Protein 7R6J (pdb70)

Nearest PDB structures (foldseek):
  8eq7-assembly2_B  TM=1.001E+00  e=0.000E+00  Thermochaetoides thermophila DSM 1495
  8e4i-assembly2_B  TM=9.998E-01  e=0.000E+00  Thermochaetoides thermophila DSM 1495
  8ekn-assembly2_B  TM=1.001E+00  e=0.000E+00  Thermochaetoides thermophila DSM 1495
  8eud-assembly2_B  TM=1.001E+00  e=0.000E+00  Thermochaetoides thermophila DSM 1495
  8ehp-assembly2_B  TM=1.001E+00  e=0.000E+00  Thermochaetoides thermophila DSM 1495

Structure (mmCIF, N/CA/C/O backbone):
data_7R6J
#
_entry.id   7R6J
#
_cell.length_a   135.839
_cell.length_b   178.544
_cell.length_c   179.806
_cell.angle_alpha   90.000
_cell.angle_beta   90.000
_cell.angle_gamma   90.000
#
_symmetry.space_group_name_H-M   'I 2 2 2'
#
loop_
_entity.id
_entity.type
_entity.pdbx_description
1 polymer 'Chaetomium alpha glucosidase'
2 branched 2-acetamido-2-deoxy-beta-D-glucopyranose-(1-4)-2-acetamido-2-deoxy-beta-D-glucopyranose
3 non-polymer (2R,3R,4R,5S)-2-(hydroxymethyl)-1-[(3-{[3-methyl-5-(pyrimidin-2-yl)anilino]methyl}phenyl)methyl]piperidine-3,4,5-triol
4 non-polymer GLYCEROL
5 non-polymer 'SULFATE ION'
6 non-polymer 2-[BIS-(2-HYDROXY-ETHYL)-AMINO]-2-HYDROXYMETHYL-PROPANE-1,3-DIOL
7 water water
#
loop_
_atom_site.group_PDB
_atom_site.id
_atom_site.type_symbol
_atom_site.label_atom_id
_atom_site.label_alt_id
_atom_site.label_comp_id
_atom_site.label_asym_id
_atom_site.label_entity_id
_atom_site.label_seq_id
_atom_site.pdbx_PDB_ins_code
_atom_site.Cartn_x
_atom_site.Cartn_y
_atom_site.Cartn_z
_atom_site.occupancy
_atom_site.B_iso_or_equiv
_atom_site.auth_seq_id
_atom_site.auth_comp_id
_atom_site.auth_asym_id
_atom_site.auth_atom_id
_atom_site.pdbx_PDB_model_num
ATOM 1 N N . LEU A 1 38 ? -1.314 -9.578 -65.382 1.00 51.62 36 LEU A N 1
ATOM 2 C CA . LEU A 1 38 ? -2.293 -9.229 -66.459 1.00 58.45 36 LEU A CA 1
ATOM 3 C C . LEU A 1 38 ? -3.586 -10.039 -66.306 1.00 59.36 36 LEU A C 1
ATOM 4 O O . LEU A 1 38 ? -4.645 -9.572 -66.727 1.00 53.09 36 LEU A O 1
ATOM 9 N N . HIS A 1 39 ? -3.495 -11.257 -65.744 1.00 57.85 37 HIS A N 1
ATOM 10 C CA . HIS A 1 39 ? -4.671 -12.097 -65.542 1.00 63.16 37 HIS A CA 1
ATOM 11 C C . HIS A 1 39 ? -5.579 -11.480 -64.477 1.00 60.72 37 HIS A C 1
ATOM 12 O O . HIS A 1 39 ? -6.796 -11.469 -64.647 1.00 55.31 37 HIS A O 1
ATOM 19 N N . SER A 1 40 ? -4.969 -10.961 -63.400 1.00 52.62 38 SER A N 1
ATOM 20 C CA . SER A 1 40 ? -5.658 -10.223 -62.348 1.00 59.63 38 SER A CA 1
ATOM 21 C C . SER A 1 40 ? -6.346 -8.980 -62.909 1.00 56.12 38 SER A C 1
ATOM 22 O O . SER A 1 40 ? -7.445 -8.634 -62.478 1.00 51.36 38 SER A O 1
ATOM 25 N N . GLU A 1 41 ? -5.643 -8.277 -63.804 1.00 50.47 39 GLU A N 1
ATOM 26 C CA . GLU A 1 41 ? -6.142 -7.052 -64.406 1.00 57.01 39 GLU A CA 1
ATOM 27 C C . GLU A 1 41 ? -7.399 -7.328 -65.237 1.00 55.24 39 GLU A C 1
ATOM 28 O O . GLU A 1 41 ? -8.394 -6.620 -65.093 1.00 49.82 39 GLU A O 1
ATOM 34 N N . ILE A 1 42 ? -7.343 -8.358 -66.097 1.00 51.27 40 ILE A N 1
ATOM 35 C CA . ILE A 1 42 ? -8.451 -8.706 -66.973 1.00 49.99 40 ILE A CA 1
ATOM 36 C C . ILE A 1 42 ? -9.652 -9.135 -66.121 1.00 41.95 40 ILE A C 1
ATOM 37 O O . ILE A 1 42 ? -10.769 -8.691 -66.350 1.00 42.40 40 ILE A O 1
ATOM 42 N N . GLY A 1 43 ? -9.388 -9.939 -65.092 1.00 39.59 41 GLY A N 1
ATOM 43 C CA . GLY A 1 43 ? -10.382 -10.365 -64.123 1.00 40.77 41 GLY A CA 1
ATOM 44 C C . GLY A 1 43 ? -11.111 -9.197 -63.454 1.00 46.03 41 GLY A C 1
ATOM 45 O O . GLY A 1 43 ? -12.333 -9.236 -63.342 1.00 45.72 41 GLY A O 1
ATOM 46 N N . ARG A 1 44 ? -10.370 -8.170 -63.008 1.00 37.48 42 ARG A N 1
ATOM 47 C CA . ARG A 1 44 ? -10.971 -7.006 -62.362 1.00 39.61 42 ARG A CA 1
ATOM 48 C C . ARG A 1 44 ? -11.866 -6.219 -63.333 1.00 37.69 42 ARG A C 1
ATOM 49 O O . ARG A 1 44 ? -12.988 -5.804 -62.982 1.00 33.99 42 ARG A O 1
ATOM 51 N N . LEU A 1 45 ? -11.387 -6.042 -64.568 1.00 33.06 43 LEU A N 1
ATOM 52 C CA . LEU A 1 45 ? -12.146 -5.332 -65.589 1.00 36.61 43 LEU A CA 1
ATOM 53 C C . LEU A 1 45 ? -13.408 -6.113 -65.989 1.00 39.07 43 LEU A C 1
ATOM 54 O O . LEU A 1 45 ? -14.458 -5.509 -66.215 1.00 31.52 43 LEU A O 1
ATOM 59 N N . ASN A 1 46 ? -13.299 -7.451 -66.084 1.00 37.36 44 ASN A N 1
ATOM 60 C CA . ASN A 1 46 ? -14.467 -8.292 -66.328 1.00 38.02 44 ASN A CA 1
ATOM 61 C C . ASN A 1 46 ? -15.510 -8.130 -65.221 1.00 37.16 44 ASN A C 1
ATOM 62 O O . ASN A 1 46 ? -16.702 -8.039 -65.513 1.00 38.01 44 ASN A O 1
ATOM 67 N N . ASN A 1 47 ? -15.058 -8.175 -63.958 1.00 34.41 45 ASN A N 1
ATOM 68 C CA . ASN A 1 47 ? -15.900 -8.007 -62.784 1.00 39.17 45 ASN A CA 1
ATOM 69 C C . ASN A 1 47 ? -16.661 -6.683 -62.863 1.00 38.65 45 ASN A C 1
ATOM 70 O O . ASN A 1 47 ? -17.865 -6.657 -62.640 1.00 35.85 45 ASN A O 1
ATOM 75 N N . GLN A 1 48 ? -15.966 -5.583 -63.169 1.00 33.41 46 GLN A N 1
ATOM 76 C CA . GLN A 1 48 ? -16.617 -4.282 -63.179 1.00 36.49 46 GLN A CA 1
ATOM 77 C C . GLN A 1 48 ? -17.609 -4.191 -64.333 1.00 34.37 46 GLN A C 1
ATOM 78 O O . GLN A 1 48 ? -18.622 -3.496 -64.231 1.00 31.62 46 GLN A O 1
ATOM 84 N N . SER A 1 49 ? -17.257 -4.840 -65.449 1.00 30.93 47 SER A N 1
ATOM 85 C CA . SER A 1 49 ? -18.046 -4.784 -66.667 1.00 33.44 47 SER A CA 1
ATOM 86 C C . SER A 1 49 ? -19.382 -5.502 -66.467 1.00 32.85 47 SER A C 1
ATOM 87 O O . SER A 1 49 ? -20.416 -5.013 -66.924 1.00 30.86 47 SER A O 1
ATOM 90 N N . LEU A 1 50 ? -19.348 -6.654 -65.775 1.00 27.98 48 LEU A N 1
ATOM 91 C CA . LEU A 1 50 ? -20.476 -7.573 -65.732 1.00 26.50 48 LEU A CA 1
ATOM 92 C C . LEU A 1 50 ? -21.296 -7.398 -64.459 1.00 31.06 48 LEU A C 1
ATOM 93 O O . LEU A 1 50 ? -22.321 -8.071 -64.302 1.00 29.64 48 LEU A O 1
ATOM 98 N N . LEU A 1 51 ? -20.859 -6.496 -63.559 1.00 26.84 49 LEU A N 1
ATOM 99 C CA . LEU A 1 51 ? -21.476 -6.389 -62.243 1.00 31.12 49 LEU A CA 1
ATOM 100 C C . LEU A 1 51 ? -22.992 -6.138 -62.278 1.00 27.25 49 LEU A C 1
ATOM 101 O O . LEU A 1 51 ? -23.732 -6.805 -61.554 1.00 27.29 49 LEU A O 1
ATOM 106 N N . TRP A 1 52 ? -23.443 -5.127 -63.020 1.00 28.01 50 TRP A N 1
ATOM 107 C CA . TRP A 1 52 ? -24.875 -4.837 -63.082 1.00 26.60 50 TRP A CA 1
ATOM 108 C C . TRP A 1 52 ? -25.544 -5.531 -64.260 1.00 28.19 50 TRP A C 1
ATOM 109 O O . TRP A 1 52 ? -24.987 -5.627 -65.364 1.00 23.64 50 TRP A O 1
ATOM 120 N N . GLY A 1 53 ? -26.848 -5.817 -64.096 1.00 24.51 51 GLY A N 1
ATOM 121 C CA . GLY A 1 53 ? -27.586 -6.276 -65.261 1.00 20.78 51 GLY A CA 1
ATOM 122 C C . GLY A 1 53 ? -29.043 -6.463 -64.866 1.00 24.42 51 GLY A C 1
ATOM 123 O O . GLY A 1 53 ? -29.379 -6.296 -63.701 1.00 20.97 51 GLY A O 1
ATOM 124 N N . PRO A 1 54 ? -29.937 -6.747 -65.831 1.00 27.59 52 PRO A N 1
ATOM 125 C CA . PRO A 1 54 ? -31.311 -7.138 -65.512 1.00 26.89 52 PRO A CA 1
ATOM 126 C C . PRO A 1 54 ? -31.353 -8.623 -65.124 1.00 30.44 52 PRO A C 1
ATOM 127 O O . PRO A 1 54 ? -32.091 -9.411 -65.718 1.00 31.88 52 PRO A O 1
ATOM 131 N N . TYR A 1 55 ? -30.535 -8.993 -64.132 1.00 26.49 53 TYR A N 1
ATOM 132 C CA . TYR A 1 55 ? -30.145 -10.372 -63.869 1.00 23.55 53 TYR A CA 1
ATOM 133 C C . TYR A 1 55 ? -31.214 -11.083 -63.033 1.00 23.35 53 TYR A C 1
ATOM 134 O O . TYR A 1 55 ? -30.892 -11.918 -62.188 1.00 21.39 53 TYR A O 1
ATOM 143 N N . ARG A 1 56 ? -32.497 -10.805 -63.321 1.00 20.56 54 ARG A N 1
ATOM 144 C CA . ARG A 1 56 ? -33.604 -11.425 -62.604 1.00 21.26 54 ARG A CA 1
ATOM 145 C C . ARG A 1 56 ? -34.586 -11.991 -63.650 1.00 24.00 54 ARG A C 1
ATOM 146 O O . ARG A 1 56 ? -35.697 -11.473 -63.819 1.00 21.64 54 ARG A O 1
ATOM 154 N N . PRO A 1 57 ? -34.165 -12.995 -64.455 1.00 25.81 55 PRO A N 1
ATOM 155 C CA . PRO A 1 57 ? -34.975 -13.465 -65.575 1.00 24.06 55 PRO A CA 1
ATOM 156 C C . PRO A 1 57 ? -36.275 -14.133 -65.121 1.00 25.18 55 PRO A C 1
ATOM 157 O O . PRO A 1 57 ? -37.115 -14.436 -65.957 1.00 25.86 55 PRO A O 1
ATOM 161 N N . ASN A 1 58 ? -36.414 -14.432 -63.817 1.00 22.72 56 ASN A N 1
ATOM 162 C CA . ASN A 1 58 ? -37.643 -15.042 -63.319 1.00 24.20 56 ASN A CA 1
ATOM 163 C C . ASN A 1 58 ? -38.788 -14.022 -63.329 1.00 23.18 56 ASN A C 1
ATOM 164 O O . ASN A 1 58 ? -39.950 -14.412 -63.200 1.00 23.53 56 ASN A O 1
ATOM 169 N N . ILE A 1 59 ? -38.472 -12.723 -63.472 1.00 19.77 57 ILE A N 1
ATOM 170 C CA . ILE A 1 59 ? -39.526 -11.708 -63.493 1.00 19.28 57 ILE A CA 1
ATOM 171 C C . ILE A 1 59 ? -39.490 -10.966 -64.832 1.00 22.94 57 ILE A C 1
ATOM 172 O O . ILE A 1 59 ? -38.473 -10.969 -65.527 1.00 23.18 57 ILE A O 1
ATOM 177 N N . TYR A 1 60 ? -40.603 -10.312 -65.207 1.00 20.02 58 TYR A N 1
ATOM 178 C CA . TYR A 1 60 ? -40.612 -9.611 -66.490 1.00 20.80 58 TYR A CA 1
ATOM 179 C C . TYR A 1 60 ? -39.459 -8.620 -66.576 1.00 22.72 58 TYR A C 1
ATOM 180 O O . TYR A 1 60 ? -38.753 -8.588 -67.574 1.00 24.57 58 TYR A O 1
ATOM 189 N N . PHE A 1 61 ? -39.323 -7.750 -65.570 1.00 24.24 59 PHE A N 1
ATOM 190 C CA . PHE A 1 61 ? -38.230 -6.787 -65.637 1.00 21.92 59 PHE A CA 1
ATOM 191 C C . PHE A 1 61 ? -37.796 -6.392 -64.236 1.00 22.59 59 PHE A C 1
ATOM 192 O O . PHE A 1 61 ? -38.601 -5.904 -63.438 1.00 20.22 59 PHE A O 1
ATOM 200 N N . GLY A 1 62 ? -36.484 -6.537 -63.980 1.00 23.69 60 GLY A N 1
ATOM 201 C CA . GLY A 1 62 ? -35.877 -6.043 -62.756 1.00 22.21 60 GLY A CA 1
ATOM 202 C C . GLY A 1 62 ? -34.356 -6.114 -62.878 1.00 27.12 60 GLY A C 1
ATOM 203 O O . GLY A 1 62 ? -33.850 -6.672 -63.841 1.00 27.60 60 GLY A O 1
ATOM 204 N N . THR A 1 63 ? -33.654 -5.491 -61.933 1.00 25.22 61 THR A N 1
ATOM 205 C CA . THR A 1 63 ? -32.205 -5.461 -61.964 1.00 24.41 61 THR A CA 1
ATOM 206 C C . THR A 1 63 ? -31.678 -5.935 -60.609 1.00 25.00 61 THR A C 1
ATOM 207 O O . THR A 1 63 ? -32.322 -5.773 -59.574 1.00 25.65 61 THR A O 1
ATOM 211 N N . ARG A 1 64 ? -30.449 -6.464 -60.618 1.00 24.89 62 ARG A N 1
ATOM 212 C CA . ARG A 1 64 ? -29.690 -6.645 -59.396 1.00 24.26 62 ARG A CA 1
ATOM 213 C C . ARG A 1 64 ? -28.233 -6.739 -59.830 1.00 26.00 62 ARG A C 1
ATOM 214 O O . ARG A 1 64 ? -27.955 -7.000 -61.005 1.00 21.94 62 ARG A O 1
ATOM 222 N N . PRO A 1 65 ? -27.275 -6.430 -58.932 1.00 25.19 63 PRO A N 1
ATOM 223 C CA . PRO A 1 65 ? -25.858 -6.630 -59.255 1.00 25.96 63 PRO A CA 1
ATOM 224 C C . PRO A 1 65 ? -25.460 -8.067 -58.894 1.00 27.09 63 PRO A C 1
ATOM 225 O O . PRO A 1 65 ? -26.208 -8.759 -58.194 1.00 24.12 63 PRO A O 1
ATOM 229 N N . ARG A 1 66 ? -24.270 -8.500 -59.349 1.00 26.32 64 ARG A N 1
ATOM 230 C CA . ARG A 1 66 ? -23.736 -9.800 -58.977 1.00 25.96 64 ARG A CA 1
ATOM 231 C C . ARG A 1 66 ? -23.188 -9.771 -57.546 1.00 30.86 64 ARG A C 1
ATOM 232 O O . ARG A 1 66 ? -22.010 -10.046 -57.326 1.00 29.50 64 ARG A O 1
ATOM 240 N N . ILE A 1 67 ? -24.059 -9.491 -56.573 1.00 29.50 65 ILE A N 1
ATOM 241 C CA . ILE A 1 67 ? -23.734 -9.451 -55.153 1.00 27.25 65 ILE A CA 1
ATOM 242 C C . ILE A 1 67 ? -24.923 -10.069 -54.417 1.00 31.27 65 ILE A C 1
ATOM 243 O O . ILE A 1 67 ? -26.064 -9.692 -54.669 1.00 26.78 65 ILE A O 1
ATOM 248 N N . GLY A 1 68 ? -24.655 -10.964 -53.462 1.00 27.01 66 GLY A N 1
ATOM 249 C CA . GLY A 1 68 ? -25.721 -11.707 -52.817 1.00 28.31 66 GLY A CA 1
ATOM 250 C C . GLY A 1 68 ? -26.766 -10.834 -52.119 1.00 33.00 66 GLY A C 1
ATOM 251 O O . GLY A 1 68 ? -27.977 -11.067 -52.258 1.00 30.01 66 GLY A O 1
ATOM 252 N N . LYS A 1 69 ? -26.295 -9.897 -51.287 1.00 27.70 67 LYS A N 1
ATOM 253 C CA . LYS A 1 69 ? -27.186 -9.085 -50.465 1.00 27.59 67 LYS A CA 1
ATOM 254 C C . LYS A 1 69 ? -26.943 -7.625 -50.829 1.00 35.28 67 LYS A C 1
ATOM 255 O O . LYS A 1 69 ? -25.938 -7.023 -50.431 1.00 29.13 67 LYS A O 1
ATOM 261 N N . SER A 1 70 ? -27.821 -7.090 -51.680 1.00 27.26 68 SER A N 1
ATOM 262 C CA . SER A 1 70 ? -27.572 -5.775 -52.236 1.00 26.23 68 SER A CA 1
ATOM 263 C C . SER A 1 70 ? -28.914 -5.175 -52.659 1.00 23.99 68 SER A C 1
ATOM 264 O O . SER A 1 70 ? -29.972 -5.575 -52.141 1.00 25.62 68 SER A O 1
ATOM 267 N N . LEU A 1 71 ? -28.839 -4.242 -53.611 1.00 23.16 69 LEU A N 1
ATOM 268 C CA . LEU A 1 71 ? -29.990 -3.486 -54.103 1.00 28.27 69 LEU A CA 1
ATOM 269 C C . LEU A 1 71 ? -30.623 -4.260 -55.259 1.00 29.21 69 LEU A C 1
ATOM 270 O O . LEU A 1 71 ? -29.920 -4.669 -56.183 1.00 30.48 69 LEU A O 1
ATOM 275 N N . MET A 1 72 ? -31.958 -4.436 -55.225 1.00 24.55 70 MET A N 1
ATOM 276 C CA . MET A 1 72 ? -32.671 -5.138 -56.291 1.00 26.53 70 MET A CA 1
ATOM 277 C C . MET A 1 72 ? -33.913 -4.320 -56.665 1.00 26.15 70 MET A C 1
ATOM 278 O O . MET A 1 72 ? -34.456 -3.633 -55.797 1.00 24.90 70 MET A O 1
ATOM 283 N N . THR A 1 73 ? -34.269 -4.314 -57.960 1.00 23.13 71 THR A N 1
ATOM 284 C CA . THR A 1 73 ? -35.457 -3.587 -58.419 1.00 23.82 71 THR A CA 1
ATOM 285 C C . THR A 1 73 ? -36.370 -4.526 -59.200 1.00 24.03 71 THR A C 1
ATOM 286 O O . THR A 1 73 ? -35.900 -5.491 -59.792 1.00 22.84 71 THR A O 1
ATOM 290 N N . GLY A 1 74 ? -37.669 -4.210 -59.263 1.00 23.76 72 GLY A N 1
ATOM 291 C CA . GLY A 1 74 ? -38.558 -4.988 -60.117 1.00 23.95 72 GLY A CA 1
ATOM 292 C C . GLY A 1 74 ? -39.818 -4.187 -60.465 1.00 23.41 72 GLY A C 1
ATOM 293 O O . GLY A 1 74 ? -40.184 -3.276 -59.737 1.00 26.09 72 GLY A O 1
ATOM 294 N N . LEU A 1 75 ? -40.408 -4.486 -61.618 1.00 21.96 73 LEU A N 1
ATOM 295 C CA . LEU A 1 75 ? -41.536 -3.731 -62.151 1.00 20.75 73 LEU A CA 1
ATOM 296 C C . LEU A 1 75 ? -42.788 -4.591 -62.040 1.00 21.17 73 LEU A C 1
ATOM 297 O O . LEU A 1 75 ? -42.695 -5.784 -62.275 1.00 19.85 73 LEU A O 1
ATOM 302 N N . MET A 1 76 ? -43.939 -3.975 -61.744 1.00 17.75 74 MET A N 1
ATOM 303 C CA . MET A 1 76 ? -45.238 -4.621 -61.838 1.00 22.66 74 MET A CA 1
ATOM 304 C C . MET A 1 76 ? -46.171 -3.665 -62.570 1.00 23.63 74 MET A C 1
ATOM 305 O O . MET A 1 76 ? -45.976 -2.451 -62.483 1.00 22.23 74 MET A O 1
ATOM 310 N N . TRP A 1 77 ? -47.217 -4.207 -63.216 1.00 25.41 75 TRP A N 1
ATOM 311 C CA . TRP A 1 77 ? -48.226 -3.373 -63.869 1.00 20.29 75 TRP A CA 1
ATOM 312 C C . TRP A 1 77 ? -49.512 -4.179 -63.948 1.00 23.97 75 TRP A C 1
ATOM 313 O O . TRP A 1 77 ? -49.458 -5.395 -63.916 1.00 23.56 75 TRP A O 1
ATOM 324 N N . GLY A 1 78 ? -50.664 -3.500 -63.964 1.00 21.73 76 GLY A N 1
ATOM 325 C CA . GLY A 1 78 ? -51.891 -4.211 -64.272 1.00 23.20 76 GLY A CA 1
ATOM 326 C C . GLY A 1 78 ? -53.011 -3.200 -64.496 1.00 25.17 76 GLY A C 1
ATOM 327 O O . GLY A 1 78 ? -52.998 -2.145 -63.849 1.00 25.58 76 GLY A O 1
ATOM 328 N N . LYS A 1 79 ? -53.944 -3.500 -65.414 1.00 22.86 77 LYS A N 1
ATOM 329 C CA . LYS A 1 79 ? -55.103 -2.621 -65.555 1.00 23.45 77 LYS A CA 1
ATOM 330 C C . LYS A 1 79 ? -55.956 -2.764 -64.293 1.00 24.74 77 LYS A C 1
ATOM 331 O O . LYS A 1 79 ? -55.877 -3.766 -63.574 1.00 20.69 77 LYS A O 1
ATOM 337 N N . ILE A 1 80 ? -56.791 -1.753 -64.034 1.00 24.40 78 ILE A N 1
ATOM 338 C CA . ILE A 1 80 ? -57.769 -1.827 -62.966 1.00 22.75 78 ILE A CA 1
ATOM 339 C C . ILE A 1 80 ? -59.099 -1.304 -63.524 1.00 28.88 78 ILE A C 1
ATOM 340 O O . ILE A 1 80 ? -59.163 -0.163 -63.979 1.00 28.62 78 ILE A O 1
ATOM 345 N N . GLU A 1 81 ? -60.119 -2.173 -63.564 1.00 25.90 79 GLU A N 1
ATOM 346 C CA . GLU A 1 81 ? -61.431 -1.825 -64.092 1.00 32.13 79 GLU A CA 1
ATOM 347 C C . GLU A 1 81 ? -62.508 -1.991 -63.028 1.00 29.30 79 GLU A C 1
ATOM 348 O O . GLU A 1 81 ? -63.658 -1.656 -63.271 1.00 34.81 79 GLU A O 1
ATOM 354 N N . SER A 1 82 ? -62.156 -2.572 -61.880 1.00 27.89 80 SER A N 1
ATOM 355 C CA . SER A 1 82 ? -63.138 -2.839 -60.840 1.00 29.09 80 SER A CA 1
ATOM 356 C C . SER A 1 82 ? -62.448 -2.804 -59.483 1.00 28.98 80 SER A C 1
ATOM 357 O O . SER A 1 82 ? -61.247 -2.559 -59.418 1.00 27.72 80 SER A O 1
ATOM 360 N N . TYR A 1 83 ? -63.230 -3.062 -58.421 1.00 26.90 81 TYR A N 1
ATOM 361 C CA . TYR A 1 83 ? -62.697 -3.053 -57.073 1.00 28.02 81 TYR A CA 1
ATOM 362 C C . TYR A 1 83 ? -61.927 -4.325 -56.735 1.00 26.38 81 TYR A C 1
ATOM 363 O O . TYR A 1 83 ? -61.351 -4.414 -55.652 1.00 26.80 81 TYR A O 1
ATOM 372 N N . THR A 1 84 ? -61.931 -5.326 -57.626 1.00 26.58 82 THR A N 1
ATOM 373 C CA . THR A 1 84 ? -61.375 -6.612 -57.212 1.00 26.31 82 THR A CA 1
ATOM 374 C C . THR A 1 84 ? -60.464 -7.236 -58.275 1.00 27.51 82 THR A C 1
ATOM 375 O O . THR A 1 84 ? -59.942 -8.324 -58.044 1.00 28.56 82 THR A O 1
ATOM 379 N N . ASP A 1 85 ? -60.237 -6.560 -59.402 1.00 26.11 83 ASP A N 1
ATOM 380 C CA . ASP A 1 85 ? -59.553 -7.187 -60.524 1.00 28.88 83 ASP A CA 1
ATOM 381 C C . ASP A 1 85 ? -58.027 -7.048 -60.451 1.00 30.66 83 ASP A C 1
ATOM 382 O O . ASP A 1 85 ? -57.337 -7.892 -61.007 1.00 28.26 83 ASP A O 1
ATOM 387 N N . PHE A 1 86 ? -57.504 -6.011 -59.782 1.00 25.06 84 PHE A N 1
ATOM 388 C CA . PHE A 1 86 ? -56.071 -5.719 -59.808 1.00 25.05 84 PHE A CA 1
ATOM 389 C C . PHE A 1 86 ? -55.260 -6.905 -59.271 1.00 25.88 84 PHE A C 1
ATOM 390 O O . PHE A 1 86 ? -54.222 -7.238 -59.831 1.00 26.40 84 PHE A O 1
ATOM 398 N N . GLN A 1 87 ? -55.747 -7.583 -58.218 1.00 24.95 85 GLN A N 1
ATOM 399 C CA . GLN A 1 87 ? -55.083 -8.786 -57.713 1.00 27.57 85 GLN A CA 1
ATOM 400 C C . GLN A 1 87 ? -54.926 -9.853 -58.803 1.00 27.28 85 GLN A C 1
ATOM 401 O O . GLN A 1 87 ? -53.993 -10.634 -58.748 1.00 28.58 85 GLN A O 1
ATOM 407 N N . HIS A 1 88 ? -55.829 -9.886 -59.793 1.00 23.64 86 HIS A N 1
ATOM 408 C CA . HIS A 1 88 ? -55.819 -10.902 -60.834 1.00 28.25 86 HIS A CA 1
ATOM 409 C C . HIS A 1 88 ? -55.067 -10.433 -62.077 1.00 25.97 86 HIS A C 1
ATOM 410 O O . HIS A 1 88 ? -54.569 -11.255 -62.829 1.00 26.67 86 HIS A O 1
ATOM 417 N N . THR A 1 89 ? -54.938 -9.120 -62.280 1.00 20.51 87 THR A N 1
ATOM 418 C CA . THR A 1 89 ? -54.327 -8.651 -63.518 1.00 21.49 87 THR A CA 1
ATOM 419 C C . THR A 1 89 ? -52.850 -8.338 -63.307 1.00 22.21 87 THR A C 1
ATOM 420 O O . THR A 1 89 ? -52.108 -8.292 -64.275 1.00 20.30 87 THR A O 1
ATOM 424 N N . VAL A 1 90 ? -52.441 -8.049 -62.073 1.00 20.74 88 VAL A N 1
ATOM 425 C CA . VAL A 1 90 ? -51.089 -7.516 -61.891 1.00 22.88 88 VAL A CA 1
ATOM 426 C C . VAL A 1 90 ? -50.067 -8.537 -62.409 1.00 24.55 88 VAL A C 1
ATOM 427 O O . VAL A 1 90 ? -50.281 -9.737 -62.282 1.00 21.08 88 VAL A O 1
ATOM 431 N N . ARG A 1 91 ? -48.939 -8.058 -62.950 1.00 21.09 89 ARG A N 1
ATOM 432 C CA . ARG A 1 91 ? -47.944 -8.943 -63.535 1.00 21.67 89 ARG A CA 1
ATOM 433 C C . ARG A 1 91 ? -46.642 -8.722 -62.774 1.00 21.29 89 ARG A C 1
ATOM 434 O O . ARG A 1 91 ? -46.348 -7.587 -62.450 1.00 20.12 89 ARG A O 1
ATOM 442 N N . TYR A 1 92 ? -45.863 -9.786 -62.522 1.00 21.10 90 TYR A N 1
ATOM 443 C CA . TYR A 1 92 ? -44.596 -9.584 -61.850 1.00 19.71 90 TYR A CA 1
ATOM 444 C C . TYR A 1 92 ? -43.649 -10.709 -62.283 1.00 21.99 90 TYR A C 1
ATOM 445 O O . TYR A 1 92 ? -42.744 -10.451 -63.076 1.00 21.82 90 TYR A O 1
ATOM 454 N N . THR A 1 93 ? -43.955 -11.955 -61.893 1.00 21.09 91 THR A N 1
ATOM 455 C CA . THR A 1 93 ? -43.151 -13.113 -62.286 1.00 22.27 91 THR A CA 1
ATOM 456 C C . THR A 1 93 ? -43.615 -13.653 -63.638 1.00 24.50 91 THR A C 1
ATOM 457 O O . THR A 1 93 ? -44.822 -13.659 -63.968 1.00 24.18 91 THR A O 1
ATOM 461 N N . CYS A 1 94 ? -42.638 -14.125 -64.426 1.00 20.87 92 CYS A N 1
ATOM 462 C CA . CYS A 1 94 ? -42.906 -14.561 -65.801 1.00 22.78 92 CYS A CA 1
ATOM 463 C C . CYS A 1 94 ? -43.807 -15.794 -65.814 1.00 23.49 92 CYS A C 1
ATOM 464 O O . CYS A 1 94 ? -43.587 -16.731 -65.050 1.00 24.16 92 CYS A O 1
ATOM 467 N N . GLU A 1 95 ? -44.756 -15.817 -66.762 1.00 26.09 93 GLU A N 1
ATOM 468 C CA . GLU A 1 95 ? -45.623 -16.969 -66.991 1.00 26.15 93 GLU A CA 1
ATOM 469 C C . GLU A 1 95 ? -45.849 -17.052 -68.494 1.00 25.86 93 GLU A C 1
ATOM 470 O O . GLU A 1 95 ? -45.432 -16.163 -69.221 1.00 25.26 93 GLU A O 1
ATOM 476 N N . GLN A 1 96 ? -46.517 -18.105 -68.960 1.00 26.21 94 GLN A N 1
ATOM 477 C CA . GLN A 1 96 ? -46.959 -18.118 -70.348 1.00 27.09 94 GLN A CA 1
ATOM 478 C C . GLN A 1 96 ? -48.272 -18.887 -70.351 1.00 28.89 94 GLN A C 1
ATOM 479 O O . GLN A 1 96 ? -48.313 -19.976 -69.805 1.00 37.14 94 GLN A O 1
ATOM 485 N N . ASN A 1 97 ? -49.331 -18.221 -70.800 1.00 29.00 95 ASN A N 1
ATOM 486 C CA . ASN A 1 97 ? -50.707 -18.714 -70.809 1.00 29.19 95 ASN A CA 1
ATOM 487 C C . ASN A 1 97 ? -51.468 -17.898 -71.847 1.00 32.33 95 ASN A C 1
ATOM 488 O O . ASN A 1 97 ? -50.860 -17.048 -72.504 1.00 31.02 95 ASN A O 1
ATOM 493 N N . GLU A 1 98 ? -52.798 -18.103 -71.935 1.00 29.20 96 GLU A N 1
ATOM 494 C CA . GLU A 1 98 ? -53.607 -17.496 -72.982 1.00 31.67 96 GLU A CA 1
ATOM 495 C C . GLU A 1 98 ? -53.606 -15.967 -72.882 1.00 28.84 96 GLU A C 1
ATOM 496 O O . GLU A 1 98 ? -53.819 -15.289 -73.884 1.00 35.81 96 GLU A O 1
ATOM 498 N N . GLY A 1 99 ? -53.447 -15.398 -71.681 1.00 28.11 97 GLY A N 1
ATOM 499 C CA . GLY A 1 99 ? -53.547 -13.943 -71.539 1.00 24.84 97 GLY A CA 1
ATOM 500 C C . GLY A 1 99 ? -52.238 -13.197 -71.825 1.00 29.42 97 GLY A C 1
ATOM 501 O O . GLY A 1 99 ? -52.170 -11.964 -71.700 1.00 27.57 97 GLY A O 1
ATOM 502 N N . MET A 1 100 ? -51.202 -13.925 -72.273 1.00 26.74 98 MET A N 1
ATOM 503 C CA . MET A 1 100 ? -49.962 -13.270 -72.670 1.00 27.42 98 MET A CA 1
ATOM 504 C C . MET A 1 100 ? -49.605 -13.673 -74.101 1.00 28.51 98 MET A C 1
ATOM 505 O O . MET A 1 100 ? -49.446 -14.848 -74.396 1.00 28.62 98 MET A O 1
ATOM 510 N N . LYS A 1 101 ? -49.485 -12.693 -75.007 1.00 25.56 99 LYS A N 1
ATOM 511 C CA . LYS A 1 101 ? -49.203 -13.048 -76.384 1.00 26.79 99 LYS A CA 1
ATOM 512 C C . LYS A 1 101 ? -47.755 -13.537 -76.481 1.00 27.26 99 LYS A C 1
ATOM 513 O O . LYS A 1 101 ? -47.506 -14.557 -77.105 1.00 24.78 99 LYS A O 1
ATOM 519 N N . GLY A 1 102 ? -46.826 -12.845 -75.813 1.00 25.00 100 GLY A N 1
ATOM 520 C CA . GLY A 1 102 ? -45.421 -13.232 -75.938 1.00 25.41 100 GLY A CA 1
ATOM 521 C C . GLY A 1 102 ? -44.540 -12.169 -75.300 1.00 24.64 100 GLY A C 1
ATOM 522 O O . GLY A 1 102 ? -45.045 -11.119 -74.881 1.00 22.93 100 GLY A O 1
ATOM 523 N N . TYR A 1 103 ? -43.245 -12.473 -75.156 1.00 22.24 101 TYR A N 1
ATOM 524 C CA . TYR A 1 103 ? -42.369 -11.447 -74.628 1.00 23.12 101 TYR A CA 1
ATOM 525 C C . TYR A 1 103 ? -40.958 -11.960 -74.792 1.00 25.59 101 TYR A C 1
ATOM 526 O O . TYR A 1 103 ? -40.759 -13.160 -74.988 1.00 26.26 101 TYR A O 1
ATOM 535 N N . GLY A 1 104 ? -39.999 -11.047 -74.735 1.00 26.80 102 GLY A N 1
ATOM 536 C CA . GLY A 1 104 ? -38.617 -11.488 -74.795 1.00 26.76 102 GLY A CA 1
ATOM 537 C C . GLY A 1 104 ? -37.729 -10.343 -75.255 1.00 28.91 102 GLY A C 1
ATOM 538 O O . GLY A 1 104 ? -38.230 -9.274 -75.594 1.00 23.69 102 GLY A O 1
ATOM 539 N N . TRP A 1 105 ? -36.426 -10.619 -75.326 1.00 24.99 103 TRP A N 1
ATOM 540 C CA . TRP A 1 105 ? -35.443 -9.601 -75.674 1.00 25.64 103 TRP A CA 1
ATOM 541 C C . TRP A 1 105 ? -35.328 -9.488 -77.189 1.00 27.02 103 TRP A C 1
ATOM 542 O O . TRP A 1 105 ? -35.138 -10.482 -77.888 1.00 27.31 103 TRP A O 1
ATOM 553 N N . ASP A 1 106 ? -35.348 -8.257 -77.697 1.00 30.87 104 ASP A N 1
ATOM 554 C CA . ASP A 1 106 ? -35.132 -8.076 -79.127 1.00 30.17 104 ASP A CA 1
ATOM 555 C C . ASP A 1 106 ? -33.632 -8.022 -79.384 1.00 33.47 104 ASP A C 1
ATOM 556 O O . ASP A 1 106 ? -33.159 -8.438 -80.437 1.00 32.20 104 ASP A O 1
ATOM 561 N N . GLU A 1 107 ? -32.907 -7.511 -78.393 1.00 28.31 105 GLU A N 1
ATOM 562 C CA . GLU A 1 107 ? -31.471 -7.348 -78.471 1.00 34.91 105 GLU A CA 1
ATOM 563 C C . GLU A 1 107 ? -30.974 -7.374 -77.040 1.00 31.13 105 GLU A C 1
ATOM 564 O O . GLU A 1 107 ? -31.651 -6.857 -76.152 1.00 32.68 105 GLU A O 1
ATOM 570 N N . TYR A 1 108 ? -29.781 -7.932 -76.842 1.00 28.68 106 TYR A N 1
ATOM 571 C CA . TYR A 1 108 ? -29.252 -7.976 -75.492 1.00 28.50 106 TYR A CA 1
ATOM 572 C C . TYR A 1 108 ? -27.768 -8.325 -75.517 1.00 28.80 106 TYR A C 1
ATOM 573 O O . TYR A 1 108 ? -27.347 -9.187 -76.275 1.00 30.21 106 TYR A O 1
ATOM 582 N N . ASP A 1 109 ? -27.007 -7.645 -74.659 1.00 30.64 107 ASP A N 1
ATOM 583 C CA . ASP A 1 109 ? -25.616 -7.973 -74.379 1.00 30.27 107 ASP A CA 1
ATOM 584 C C . ASP A 1 109 ? -25.381 -7.572 -72.932 1.00 28.81 107 ASP A C 1
ATOM 585 O O . ASP A 1 109 ? -25.603 -6.409 -72.577 1.00 29.69 107 ASP A O 1
ATOM 590 N N . PRO A 1 110 ? -25.013 -8.510 -72.030 1.00 26.87 108 PRO A N 1
ATOM 591 C CA . PRO A 1 110 ? -24.970 -8.190 -70.604 1.00 30.50 108 PRO A CA 1
ATOM 592 C C . PRO A 1 110 ? -23.981 -7.077 -70.249 1.00 30.68 108 PRO A C 1
ATOM 593 O O . PRO A 1 110 ? -24.173 -6.419 -69.241 1.00 31.58 108 PRO A O 1
ATOM 597 N N . ARG A 1 111 ? -22.977 -6.814 -71.110 1.00 32.90 109 ARG A N 1
ATOM 598 C CA . ARG A 1 111 ? -22.039 -5.714 -70.871 1.00 32.92 109 ARG A CA 1
ATOM 599 C C . ARG A 1 111 ? -22.671 -4.344 -71.155 1.00 35.73 109 ARG A C 1
ATOM 600 O O . ARG A 1 111 ? -22.192 -3.330 -70.639 1.00 35.80 109 ARG A O 1
ATOM 608 N N . ARG A 1 112 ? -23.711 -4.292 -72.004 1.00 34.47 110 ARG A N 1
ATOM 609 C CA . ARG A 1 112 ? -24.204 -3.021 -72.534 1.00 38.97 110 ARG A CA 1
ATOM 610 C C . ARG A 1 112 ? -25.666 -2.753 -72.164 1.00 38.29 110 ARG A C 1
ATOM 611 O O . ARG A 1 112 ? -26.056 -1.609 -71.924 1.00 34.32 110 ARG A O 1
ATOM 619 N N . GLY A 1 113 ? -26.491 -3.810 -72.206 1.00 33.79 111 GLY A N 1
ATOM 620 C CA . GLY A 1 113 ? -27.922 -3.677 -71.993 1.00 33.38 111 GLY A CA 1
ATOM 621 C C . GLY A 1 113 ? -28.704 -4.185 -73.194 1.00 31.89 111 GLY A C 1
ATOM 622 O O . GLY A 1 113 ? -28.198 -4.945 -74.017 1.00 29.07 111 GLY A O 1
ATOM 623 N N . GLY A 1 114 ? -29.959 -3.776 -73.294 1.00 30.26 112 GLY A N 1
ATOM 624 C CA . GLY A 1 114 ? -30.767 -4.317 -74.373 1.00 28.59 112 GLY A CA 1
ATOM 625 C C . GLY A 1 114 ? -32.195 -3.785 -74.290 1.00 24.53 112 GLY A C 1
ATOM 626 O O . GLY A 1 114 ? -32.470 -2.849 -73.537 1.00 26.80 112 GLY A O 1
ATOM 627 N N . ILE A 1 115 ? -33.076 -4.372 -75.095 1.00 24.78 113 ILE A N 1
ATOM 628 C CA . ILE A 1 115 ? -34.461 -3.921 -75.202 1.00 22.96 113 ILE A CA 1
ATOM 629 C C . ILE A 1 115 ? -35.338 -5.170 -75.197 1.00 24.72 113 ILE A C 1
ATOM 630 O O . ILE A 1 115 ? -35.080 -6.119 -75.935 1.00 25.54 113 ILE A O 1
ATOM 635 N N . GLN A 1 116 ? -36.379 -5.151 -74.360 1.00 22.48 114 GLN A N 1
ATOM 636 C CA . GLN A 1 116 ? -37.284 -6.275 -74.263 1.00 24.44 114 GLN A CA 1
ATOM 637 C C . GLN A 1 116 ? -38.669 -5.775 -74.694 1.00 25.52 114 GLN A C 1
ATOM 638 O O . GLN A 1 116 ? -39.016 -4.616 -74.416 1.00 21.59 114 GLN A O 1
ATOM 644 N N . SER A 1 117 ? -39.432 -6.629 -75.396 1.00 23.71 115 SER A N 1
ATOM 645 C CA . SER A 1 117 ? -40.821 -6.334 -75.715 1.00 25.61 115 SER A CA 1
ATOM 646 C C . SER A 1 117 ? -41.735 -7.342 -75.018 1.00 29.33 115 SER A C 1
ATOM 647 O O . SER A 1 117 ? -41.457 -8.549 -75.059 1.00 25.06 115 SER A O 1
ATOM 650 N N . ILE A 1 118 ? -42.852 -6.834 -74.471 1.00 23.95 116 ILE A N 1
ATOM 651 C CA . ILE A 1 118 ? -43.810 -7.643 -73.730 1.00 24.71 116 ILE A CA 1
ATOM 652 C C . ILE A 1 118 ? -45.191 -7.372 -74.335 1.00 28.54 116 ILE A C 1
ATOM 653 O O . ILE A 1 118 ? -45.615 -6.215 -74.365 1.00 28.17 116 ILE A O 1
ATOM 658 N N . HIS A 1 119 ? -45.891 -8.419 -74.800 1.00 25.67 117 HIS A N 1
ATOM 659 C CA . HIS A 1 119 ? -47.190 -8.242 -75.448 1.00 26.50 117 HIS A CA 1
ATOM 660 C C . HIS A 1 119 ? -48.268 -8.893 -74.588 1.00 26.67 117 HIS A C 1
ATOM 661 O O . HIS A 1 119 ? -48.380 -10.113 -74.578 1.00 26.04 117 HIS A O 1
ATOM 668 N N . ASP A 1 120 ? -49.001 -8.073 -73.818 1.00 24.14 118 ASP A N 1
ATOM 669 C CA . ASP A 1 120 ? -49.864 -8.538 -72.743 1.00 23.06 118 ASP A CA 1
ATOM 670 C C . ASP A 1 120 ? -51.320 -8.365 -73.197 1.00 25.65 118 ASP A C 1
ATOM 671 O O . ASP A 1 120 ? -51.787 -7.245 -73.368 1.00 26.68 118 ASP A O 1
ATOM 676 N N . ILE A 1 121 ? -52.000 -9.478 -73.459 1.00 25.24 119 ILE A N 1
ATOM 677 C CA . ILE A 1 121 ? -53.367 -9.473 -73.950 1.00 27.37 119 ILE A CA 1
ATOM 678 C C . ILE A 1 121 ? -54.320 -9.109 -72.821 1.00 26.19 119 ILE A C 1
ATOM 679 O O . ILE A 1 121 ? -55.207 -8.292 -73.011 1.00 26.42 119 ILE A O 1
ATOM 684 N N . GLN A 1 122 ? -54.131 -9.725 -71.647 1.00 27.23 120 GLN A N 1
ATOM 685 C CA . GLN A 1 122 ? -55.051 -9.517 -70.535 1.00 27.22 120 GLN A CA 1
ATOM 686 C C . GLN A 1 122 ? -55.101 -8.036 -70.175 1.00 28.86 120 GLN A C 1
ATOM 687 O O . GLN A 1 122 ? -56.180 -7.501 -69.925 1.00 25.40 120 GLN A O 1
ATOM 693 N N . ASN A 1 123 ? -53.927 -7.384 -70.130 1.00 21.81 121 ASN A N 1
ATOM 694 C CA . ASN A 1 123 ? -53.832 -5.986 -69.730 1.00 22.06 121 ASN A CA 1
ATOM 695 C C . ASN A 1 123 ? -53.891 -5.026 -70.915 1.00 24.50 121 ASN A C 1
ATOM 696 O O . ASN A 1 123 ? -53.736 -3.818 -70.726 1.00 23.75 121 ASN A O 1
ATOM 701 N N . GLY A 1 124 ? -54.010 -5.563 -72.137 1.00 27.40 122 GLY A N 1
ATOM 702 C CA . GLY A 1 124 ? -54.216 -4.750 -73.328 1.00 29.20 122 GLY A CA 1
ATOM 703 C C . GLY A 1 124 ? -53.042 -3.811 -73.601 1.00 28.10 122 GLY A C 1
ATOM 704 O O . GLY A 1 124 ? -53.235 -2.704 -74.094 1.00 26.01 122 GLY A O 1
ATOM 705 N N . LEU A 1 125 ? -51.812 -4.271 -73.337 1.00 23.54 123 LEU A N 1
ATOM 706 C CA . LEU A 1 125 ? -50.686 -3.349 -73.392 1.00 25.41 123 LEU A CA 1
ATOM 707 C C . LEU A 1 125 ? -49.532 -4.004 -74.124 1.00 27.93 123 LEU A C 1
ATOM 708 O O . LEU A 1 125 ? -49.277 -5.187 -73.919 1.00 25.73 123 LEU A O 1
ATOM 713 N N . ASP A 1 126 ? -48.788 -3.183 -74.870 1.00 26.80 124 ASP A N 1
ATOM 714 C CA . ASP A 1 126 ? -47.516 -3.564 -75.453 1.00 28.56 124 ASP A CA 1
ATOM 715 C C . ASP A 1 126 ? -46.471 -2.734 -74.731 1.00 30.42 124 ASP A C 1
ATOM 716 O O . ASP A 1 126 ? -46.612 -1.518 -74.654 1.00 31.47 124 ASP A O 1
ATOM 721 N N . ILE A 1 127 ? -45.519 -3.413 -74.080 1.00 29.88 125 ILE A N 1
ATOM 722 C CA . ILE A 1 127 ? -44.574 -2.738 -73.211 1.00 28.69 125 ILE A CA 1
ATOM 723 C C . ILE A 1 127 ? -43.176 -2.958 -73.767 1.00 30.94 125 ILE A C 1
ATOM 724 O O . ILE A 1 127 ? -42.895 -4.056 -74.242 1.00 30.28 125 ILE A O 1
ATOM 729 N N . THR A 1 128 ? -42.343 -1.905 -73.712 1.00 27.03 126 THR A N 1
ATOM 730 C CA . THR A 1 128 ? -40.919 -1.989 -74.009 1.00 27.95 126 THR A CA 1
ATOM 731 C C . THR A 1 128 ? -40.155 -1.612 -72.743 1.00 26.84 126 THR A C 1
ATOM 732 O O . THR A 1 128 ? -40.575 -0.702 -72.036 1.00 30.37 126 THR A O 1
ATOM 736 N N . THR A 1 129 ? -39.124 -2.398 -72.394 1.00 26.22 127 THR A N 1
ATOM 737 C CA . THR A 1 129 ? -38.232 -2.041 -71.299 1.00 25.21 127 THR A CA 1
ATOM 738 C C . THR A 1 129 ? -36.822 -1.958 -71.893 1.00 28.81 127 THR A C 1
ATOM 739 O O . THR A 1 129 ? -36.279 -2.965 -72.317 1.00 26.87 127 THR A O 1
ATOM 743 N N . SER A 1 130 ? -36.256 -0.755 -71.978 1.00 28.73 128 SER A N 1
ATOM 744 C CA . SER A 1 130 ? -34.900 -0.584 -72.472 1.00 30.44 128 SER A CA 1
ATOM 745 C C . SER A 1 130 ? -33.994 -0.448 -71.257 1.00 34.25 128 SER A C 1
ATOM 746 O O . SER A 1 130 ? -34.358 0.222 -70.297 1.00 38.34 128 SER A O 1
ATOM 749 N N . PHE A 1 131 ? -32.846 -1.126 -71.275 1.00 28.97 129 PHE A N 1
ATOM 750 C CA . PHE A 1 131 ? -31.941 -1.094 -70.137 1.00 28.10 129 PHE A CA 1
ATOM 751 C C . PHE A 1 131 ? -30.550 -0.791 -70.696 1.00 28.65 129 PHE A C 1
ATOM 752 O O . PHE A 1 131 ? -30.165 -1.346 -71.723 1.00 26.90 129 PHE A O 1
ATOM 760 N N . VAL A 1 132 ? -29.802 0.105 -70.054 1.00 30.29 130 VAL A N 1
ATOM 761 C CA . VAL A 1 132 ? -28.485 0.381 -70.606 1.00 29.96 130 VAL A CA 1
ATOM 762 C C . VAL A 1 132 ? -27.517 0.648 -69.459 1.00 28.22 130 VAL A C 1
ATOM 763 O O . VAL A 1 132 ? -27.918 1.153 -68.413 1.00 28.74 130 VAL A O 1
ATOM 767 N N . LYS A 1 133 ? -26.248 0.292 -69.677 1.00 26.40 131 LYS A N 1
ATOM 768 C CA . LYS A 1 133 ? -25.209 0.415 -68.667 1.00 29.02 131 LYS A CA 1
ATOM 769 C C . LYS A 1 133 ? -24.231 1.527 -69.039 1.00 31.19 131 LYS A C 1
ATOM 770 O O . LYS A 1 133 ? -23.941 1.711 -70.210 1.00 30.73 131 LYS A O 1
ATOM 776 N N . ILE A 1 134 ? -23.753 2.264 -68.031 1.00 30.03 132 ILE A N 1
ATOM 777 C CA . ILE A 1 134 ? -22.885 3.405 -68.273 1.00 35.59 132 ILE A CA 1
ATOM 778 C C . ILE A 1 134 ? -21.679 3.274 -67.353 1.00 33.39 132 ILE A C 1
ATOM 779 O O . ILE A 1 134 ? -21.789 3.536 -66.155 1.00 31.78 132 ILE A O 1
ATOM 784 N N . PRO A 1 135 ? -20.530 2.807 -67.895 1.00 34.23 133 PRO A N 1
ATOM 785 C CA . PRO A 1 135 ? -19.338 2.527 -67.087 1.00 36.80 133 PRO A CA 1
ATOM 786 C C . PRO A 1 135 ? -18.807 3.794 -66.425 1.00 38.82 133 PRO A C 1
ATOM 787 O O . PRO A 1 135 ? -19.040 4.892 -66.930 1.00 37.06 133 PRO A O 1
ATOM 791 N N . GLY A 1 136 ? -18.116 3.619 -65.290 1.00 39.70 134 GLY A N 1
ATOM 792 C CA . GLY A 1 136 ? -17.465 4.724 -64.603 1.00 39.25 134 GLY A CA 1
ATOM 793 C C . GLY A 1 136 ? -17.449 4.511 -63.094 1.00 42.73 134 GLY A C 1
ATOM 794 O O . GLY A 1 136 ? -18.308 3.815 -62.551 1.00 38.81 134 GLY A O 1
ATOM 795 N N . GLY A 1 137 ? -16.444 5.093 -62.424 1.00 37.57 135 GLY A N 1
ATOM 796 C CA . GLY A 1 137 ? -16.365 5.016 -60.976 1.00 33.60 135 GLY A CA 1
ATOM 797 C C . GLY A 1 137 ? -15.740 3.698 -60.548 1.00 36.29 135 GLY A C 1
ATOM 798 O O . GLY A 1 137 ? -15.057 3.045 -61.338 1.00 37.74 135 GLY A O 1
ATOM 799 N N . ALA A 1 138 ? -15.965 3.317 -59.290 1.00 37.15 136 ALA A N 1
ATOM 800 C CA . ALA A 1 138 ? -15.265 2.142 -58.795 1.00 38.34 136 ALA A CA 1
ATOM 801 C C . ALA A 1 138 ? -16.254 1.096 -58.280 1.00 39.91 136 ALA A C 1
ATOM 802 O O . ALA A 1 138 ? -15.872 0.233 -57.504 1.00 44.44 136 ALA A O 1
ATOM 804 N N . HIS A 1 139 ? -17.530 1.173 -58.691 1.00 38.77 137 HIS A N 1
ATOM 805 C CA . HIS A 1 139 ? -18.537 0.324 -58.068 1.00 34.71 137 HIS A CA 1
ATOM 806 C C . HIS A 1 139 ? -19.375 -0.413 -59.112 1.00 35.90 137 HIS A C 1
ATOM 807 O O . HIS A 1 139 ? -20.519 -0.804 -58.844 1.00 32.76 137 HIS A O 1
ATOM 814 N N . GLY A 1 140 ? -18.807 -0.589 -60.307 1.00 29.39 138 GLY A N 1
ATOM 815 C CA . GLY A 1 140 ? -19.499 -1.330 -61.354 1.00 29.99 138 GLY A CA 1
ATOM 816 C C . GLY A 1 140 ? -20.375 -0.445 -62.239 1.00 30.69 138 GLY A C 1
ATOM 817 O O . GLY A 1 140 ? -21.208 -0.949 -63.007 1.00 28.48 138 GLY A O 1
ATOM 818 N N . GLY A 1 141 ? -20.219 0.879 -62.104 1.00 28.29 139 GLY A N 1
ATOM 819 C CA . GLY A 1 141 ? -20.837 1.800 -63.044 1.00 27.77 139 GLY A CA 1
ATOM 820 C C . GLY A 1 141 ? -22.291 2.141 -62.714 1.00 30.49 139 GLY A C 1
ATOM 821 O O . GLY A 1 141 ? -22.782 1.884 -61.607 1.00 30.32 139 GLY A O 1
ATOM 822 N N . SER A 1 142 ? -22.926 2.812 -63.686 1.00 30.34 140 SER A N 1
ATOM 823 C CA . SER A 1 142 ? -24.291 3.313 -63.606 1.00 31.00 140 SER A CA 1
ATOM 824 C C . SER A 1 142 ? -25.190 2.561 -64.590 1.00 31.52 140 SER A C 1
ATOM 825 O O . SER A 1 142 ? -24.673 1.795 -65.408 1.00 29.86 140 SER A O 1
ATOM 828 N N . TRP A 1 143 ? -26.518 2.808 -64.533 1.00 27.28 141 TRP A N 1
ATOM 829 C CA . TRP A 1 143 ? -27.458 2.183 -65.465 1.00 28.85 141 TRP A CA 1
ATOM 830 C C . TRP A 1 143 ? -28.740 3.000 -65.568 1.00 27.98 141 TRP A C 1
ATOM 831 O O . TRP A 1 143 ? -29.032 3.806 -64.695 1.00 28.43 141 TRP A O 1
ATOM 842 N N . ALA A 1 144 ? -29.511 2.771 -66.634 1.00 27.89 142 ALA A N 1
ATOM 843 C CA . ALA A 1 144 ? -30.806 3.432 -66.725 1.00 26.37 142 ALA A CA 1
ATOM 844 C C . ALA A 1 144 ? -31.790 2.520 -67.437 1.00 28.64 142 ALA A C 1
ATOM 845 O O . ALA A 1 144 ? -31.395 1.681 -68.242 1.00 30.36 142 ALA A O 1
ATOM 847 N N . ALA A 1 145 ? -33.081 2.804 -67.268 1.00 25.56 143 ALA A N 1
ATOM 848 C CA . ALA A 1 145 ? -34.055 1.979 -67.969 1.00 25.51 143 ALA A CA 1
ATOM 849 C C . ALA A 1 145 ? -35.215 2.884 -68.348 1.00 24.28 143 ALA A C 1
ATOM 850 O O . ALA A 1 145 ? -35.568 3.734 -67.548 1.00 29.20 143 ALA A O 1
ATOM 852 N N . ARG A 1 146 ? -35.826 2.642 -69.510 1.00 24.13 144 ARG A N 1
ATOM 853 C CA . ARG A 1 146 ? -37.048 3.335 -69.890 1.00 27.42 144 ARG A CA 1
ATOM 854 C C . ARG A 1 146 ? -38.156 2.298 -69.961 1.00 23.76 144 ARG A C 1
ATOM 855 O O . ARG A 1 146 ? -37.974 1.266 -70.593 1.00 25.87 144 ARG A O 1
ATOM 863 N N . ILE A 1 147 ? -39.272 2.584 -69.298 1.00 25.11 145 ILE A N 1
ATOM 864 C CA . ILE A 1 147 ? -40.425 1.693 -69.328 1.00 25.82 145 ILE A CA 1
ATOM 865 C C . ILE A 1 147 ? -41.511 2.373 -70.163 1.00 30.14 145 ILE A C 1
ATOM 866 O O . ILE A 1 147 ? -42.009 3.416 -69.757 1.00 28.65 145 ILE A O 1
ATOM 871 N N . LYS A 1 148 ? -41.897 1.793 -71.304 1.00 27.73 146 LYS A N 1
ATOM 872 C CA . LYS A 1 148 ? -42.894 2.437 -72.150 1.00 29.16 146 LYS A CA 1
ATOM 873 C C . LYS A 1 148 ? -44.119 1.533 -72.311 1.00 29.13 146 LYS A C 1
ATOM 874 O O . LYS A 1 148 ? -43.978 0.379 -72.696 1.00 29.91 146 LYS A O 1
ATOM 880 N N . GLY A 1 149 ? -45.332 2.046 -72.078 1.00 24.76 147 GLY A N 1
ATOM 881 C CA . GLY A 1 149 ? -46.492 1.199 -72.325 1.00 23.98 147 GLY A CA 1
ATOM 882 C C . GLY A 1 149 ? -47.446 1.824 -73.344 1.00 28.93 147 GLY A C 1
ATOM 883 O O . GLY A 1 149 ? -47.787 3.000 -73.209 1.00 28.61 147 GLY A O 1
ATOM 884 N N . THR A 1 150 ? -47.865 1.037 -74.351 1.00 26.98 148 THR A N 1
ATOM 885 C CA . THR A 1 150 ? -48.800 1.493 -75.368 1.00 29.58 148 THR A CA 1
ATOM 886 C C . THR A 1 150 ? -50.019 0.576 -75.368 1.00 29.48 148 THR A C 1
ATOM 887 O O . THR A 1 150 ? -49.865 -0.624 -75.560 1.00 27.20 148 THR A O 1
ATOM 891 N N . LEU A 1 151 ? -51.223 1.142 -75.227 1.00 27.65 149 LEU A N 1
ATOM 892 C CA . LEU A 1 151 ? -52.410 0.307 -75.256 1.00 27.99 149 LEU A CA 1
ATOM 893 C C . LEU A 1 151 ? -52.525 -0.321 -76.644 1.00 30.26 149 LEU A C 1
ATOM 894 O O . LEU A 1 151 ? -52.334 0.369 -77.631 1.00 30.99 149 LEU A O 1
ATOM 899 N N . ASN A 1 152 ? -52.891 -1.604 -76.731 1.00 28.97 150 ASN A N 1
ATOM 900 C CA . ASN A 1 152 ? -53.150 -2.187 -78.038 1.00 32.28 150 ASN A CA 1
ATOM 901 C C . ASN A 1 152 ? -54.507 -1.699 -78.547 1.00 36.34 150 ASN A C 1
ATOM 902 O O . ASN A 1 152 ? -55.181 -0.896 -77.895 1.00 33.29 150 ASN A O 1
ATOM 907 N N . ASP A 1 153 ? -54.884 -2.191 -79.730 1.00 34.32 151 ASP A N 1
ATOM 908 C CA . ASP A 1 153 ? -56.058 -1.685 -80.435 1.00 45.41 151 ASP A CA 1
ATOM 909 C C . ASP A 1 153 ? -57.358 -2.060 -79.721 1.00 37.82 151 ASP A C 1
ATOM 910 O O . ASP A 1 153 ? -58.367 -1.381 -79.880 1.00 40.74 151 ASP A O 1
ATOM 915 N N . ASP A 1 154 ? -57.335 -3.150 -78.952 1.00 37.18 152 ASP A N 1
ATOM 916 C CA . ASP A 1 154 ? -58.526 -3.693 -78.319 1.00 37.52 152 ASP A CA 1
ATOM 917 C C . ASP A 1 154 ? -58.830 -2.976 -77.005 1.00 41.46 152 ASP A C 1
ATOM 918 O O . ASP A 1 154 ? -59.963 -3.025 -76.542 1.00 35.60 152 ASP A O 1
ATOM 923 N N . ALA A 1 155 ? -57.816 -2.376 -76.365 1.00 37.15 153 ALA A N 1
ATOM 924 C CA . ALA A 1 155 ? -58.008 -1.838 -75.026 1.00 36.92 153 ALA A CA 1
ATOM 925 C C . ALA A 1 155 ? -58.940 -0.622 -75.068 1.00 39.75 153 ALA A C 1
ATOM 926 O O . ALA A 1 155 ? -58.882 0.188 -75.992 1.00 35.91 153 ALA A O 1
ATOM 928 N N . PRO A 1 156 ? -59.791 -0.412 -74.038 1.00 40.51 154 PRO A N 1
ATOM 929 C CA . PRO A 1 156 ? -60.484 0.870 -73.878 1.00 38.64 154 PRO A CA 1
ATOM 930 C C . PRO A 1 156 ? -59.459 2.004 -73.839 1.00 38.53 154 PRO A C 1
ATOM 931 O O . PRO A 1 156 ? -58.441 1.873 -73.170 1.00 32.45 154 PRO A O 1
ATOM 935 N N . LYS A 1 157 ? -59.735 3.116 -74.539 1.00 36.54 155 LYS A N 1
ATOM 936 C CA . LYS A 1 157 ? -58.750 4.170 -74.734 1.00 40.42 155 LYS A CA 1
ATOM 937 C C . LYS A 1 157 ? -58.472 4.892 -73.414 1.00 33.41 155 LYS A C 1
ATOM 938 O O . LYS A 1 157 ? -57.423 5.526 -73.257 1.00 36.96 155 LYS A O 1
ATOM 944 N N . ASP A 1 158 ? -59.386 4.737 -72.460 1.00 33.47 156 ASP A N 1
ATOM 945 C CA . ASP A 1 158 ? -59.268 5.427 -71.178 1.00 36.87 156 ASP A CA 1
ATOM 946 C C . ASP A 1 158 ? -58.885 4.435 -70.069 1.00 31.29 156 ASP A C 1
ATOM 947 O O . ASP A 1 158 ? -59.051 4.737 -68.885 1.00 31.10 156 ASP A O 1
ATOM 952 N N . GLN A 1 159 ? -58.397 3.243 -70.452 1.00 28.68 157 GLN A N 1
ATOM 953 C CA . GLN A 1 159 ? -57.935 2.247 -69.484 1.00 25.66 157 GLN A CA 1
ATOM 954 C C . GLN A 1 159 ? -57.037 2.915 -68.447 1.00 24.70 157 GLN A C 1
ATOM 955 O O . GLN A 1 159 ? -56.121 3.673 -68.805 1.00 28.36 157 GLN A O 1
ATOM 961 N N . LYS A 1 160 ? -57.233 2.508 -67.181 1.00 25.28 158 LYS A N 1
ATOM 962 C CA . LYS A 1 160 ? -56.350 2.860 -66.084 1.00 26.60 158 LYS A CA 1
ATOM 963 C C . LYS A 1 160 ? -55.383 1.702 -65.812 1.00 27.79 158 LYS A C 1
ATOM 964 O O . LYS A 1 160 ? -55.809 0.560 -65.706 1.00 24.35 158 LYS A O 1
ATOM 970 N N . THR A 1 161 ? -54.083 2.000 -65.816 1.00 23.93 159 THR A N 1
ATOM 971 C CA . THR A 1 161 ? -53.054 0.995 -65.559 1.00 24.50 159 THR A CA 1
ATOM 972 C C . THR A 1 161 ? -52.261 1.448 -64.335 1.00 26.91 159 THR A C 1
ATOM 973 O O . THR A 1 161 ? -51.716 2.562 -64.337 1.00 24.69 159 THR A O 1
ATOM 977 N N . ILE A 1 162 ? -52.152 0.566 -63.327 1.00 22.18 160 ILE A N 1
ATOM 978 C CA . ILE A 1 162 ? -51.285 0.835 -62.199 1.00 20.50 160 ILE A CA 1
ATOM 979 C C . ILE A 1 162 ? -49.892 0.315 -62.529 1.00 23.64 160 ILE A C 1
ATOM 980 O O . ILE A 1 162 ? -49.754 -0.834 -62.931 1.00 22.06 160 ILE A O 1
ATOM 985 N N . VAL A 1 163 ? -48.867 1.130 -62.270 1.00 23.62 161 VAL A N 1
ATOM 986 C CA . VAL A 1 163 ? -47.495 0.686 -62.457 1.00 22.60 161 VAL A CA 1
ATOM 987 C C . VAL A 1 163 ? -46.762 0.899 -61.149 1.00 23.93 161 VAL A C 1
ATOM 988 O O . VAL A 1 163 ? -46.931 1.945 -60.507 1.00 23.77 161 VAL A O 1
ATOM 992 N N . VAL A 1 164 ? -45.934 -0.093 -60.786 1.00 21.21 162 VAL A N 1
ATOM 993 C CA . VAL A 1 164 ? -45.211 -0.038 -59.531 1.00 22.11 162 VAL A CA 1
ATOM 994 C C . VAL A 1 164 ? -43.747 -0.321 -59.835 1.00 23.73 162 VAL A C 1
ATOM 995 O O . VAL A 1 164 ? -43.430 -1.249 -60.582 1.00 25.80 162 VAL A O 1
ATOM 999 N N . PHE A 1 165 ? -42.855 0.489 -59.263 1.00 25.14 163 PHE A N 1
ATOM 1000 C CA . PHE A 1 165 ? -41.439 0.155 -59.280 1.00 22.58 163 PHE A CA 1
ATOM 1001 C C . PHE A 1 165 ? -41.022 -0.129 -57.839 1.00 23.98 163 PHE A C 1
ATOM 1002 O O . PHE A 1 165 ? -41.181 0.718 -56.952 1.00 24.08 163 PHE A O 1
ATOM 1010 N N . TYR A 1 166 ? -40.579 -1.368 -57.593 1.00 23.48 164 TYR A N 1
ATOM 1011 C CA . TYR A 1 166 ? -40.325 -1.866 -56.250 1.00 23.33 164 TYR A CA 1
ATOM 1012 C C . TYR A 1 166 ? -38.818 -1.969 -56.058 1.00 26.04 164 TYR A C 1
ATOM 1013 O O . TYR A 1 166 ? -38.139 -2.484 -56.934 1.00 26.78 164 TYR A O 1
ATOM 1022 N N . VAL A 1 167 ? -38.308 -1.398 -54.964 1.00 25.62 165 VAL A N 1
ATOM 1023 C CA . VAL A 1 167 ? -36.865 -1.361 -54.734 1.00 24.63 165 VAL A CA 1
ATOM 1024 C C . VAL A 1 167 ? -36.606 -1.915 -53.332 1.00 25.89 165 VAL A C 1
ATOM 1025 O O . VAL A 1 167 ? -37.274 -1.511 -52.385 1.00 24.87 165 VAL A O 1
ATOM 1029 N N . SER A 1 168 ? -35.659 -2.850 -53.210 1.00 25.92 166 SER A N 1
ATOM 1030 C CA . SER A 1 168 ? -35.335 -3.399 -51.903 1.00 23.93 166 SER A CA 1
ATOM 1031 C C . SER A 1 168 ? -33.820 -3.377 -51.749 1.00 23.55 166 SER A C 1
ATOM 1032 O O . SER A 1 168 ? -33.125 -3.436 -52.759 1.00 23.05 166 SER A O 1
ATOM 1035 N N . GLN A 1 169 ? -33.334 -3.303 -50.497 1.00 22.95 167 GLN A N 1
ATOM 1036 C CA . GLN A 1 169 ? -31.895 -3.434 -50.273 1.00 25.05 167 GLN A CA 1
ATOM 1037 C C . GLN A 1 169 ? -31.605 -4.253 -49.014 1.00 26.87 167 GLN A C 1
ATOM 1038 O O . GLN A 1 169 ? -32.114 -3.975 -47.934 1.00 28.22 167 GLN A O 1
ATOM 1044 N N . GLU A 1 170 ? -30.786 -5.285 -49.202 1.00 28.44 168 GLU A N 1
ATOM 1045 C CA . GLU A 1 170 ? -30.368 -6.237 -48.184 1.00 35.46 168 GLU A CA 1
ATOM 1046 C C . GLU A 1 170 ? -28.952 -5.852 -47.753 1.00 35.12 168 GLU A C 1
ATOM 1047 O O . GLU A 1 170 ? -28.172 -5.359 -48.564 1.00 37.21 168 GLU A O 1
ATOM 1053 N N . GLY A 1 171 ? -28.625 -6.096 -46.481 1.00 41.07 169 GLY A N 1
ATOM 1054 C CA . GLY A 1 171 ? -27.340 -5.696 -45.920 1.00 48.75 169 GLY A CA 1
ATOM 1055 C C . GLY A 1 171 ? -27.530 -5.015 -44.562 1.00 53.15 169 GLY A C 1
ATOM 1056 O O . GLY A 1 171 ? -28.426 -4.192 -44.409 1.00 44.45 169 GLY A O 1
ATOM 1057 N N . GLU A 1 172 ? -26.683 -5.370 -43.582 1.00 51.46 170 GLU A N 1
ATOM 1058 C CA . GLU A 1 172 ? -26.843 -4.947 -42.194 1.00 56.78 170 GLU A CA 1
ATOM 1059 C C . GLU A 1 172 ? -26.641 -3.437 -42.024 1.00 60.20 170 GLU A C 1
ATOM 1060 O O . GLU A 1 172 ? -27.295 -2.818 -41.180 1.00 61.08 170 GLU A O 1
ATOM 1066 N N . ASN A 1 173 ? -25.694 -2.866 -42.783 1.00 48.12 171 ASN A N 1
ATOM 1067 C CA . ASN A 1 173 ? -25.125 -1.548 -42.507 1.00 54.97 171 ASN A CA 1
ATOM 1068 C C . ASN A 1 173 ? -25.588 -0.491 -43.509 1.00 54.47 171 ASN A C 1
ATOM 1069 O O . ASN A 1 173 ? -25.256 0.679 -43.358 1.00 67.34 171 ASN A O 1
ATOM 1074 N N . SER A 1 174 ? -26.334 -0.894 -44.538 1.00 45.89 172 SER A N 1
ATOM 1075 C CA . SER A 1 174 ? -26.563 -0.024 -45.679 1.00 41.59 172 SER A CA 1
ATOM 1076 C C . SER A 1 174 ? -27.845 0.777 -45.465 1.00 35.49 172 SER A C 1
ATOM 1077 O O . SER A 1 174 ? -28.604 0.517 -44.535 1.00 30.89 172 SER A O 1
ATOM 1080 N N . GLU A 1 175 ? -28.059 1.778 -46.317 1.00 33.41 173 GLU A N 1
ATOM 1081 C CA . GLU A 1 175 ? -29.144 2.713 -46.094 1.00 33.71 173 GLU A CA 1
ATOM 1082 C C . GLU A 1 175 ? -29.703 3.163 -47.434 1.00 28.22 173 GLU A C 1
ATOM 1083 O O . GLU A 1 175 ? -29.007 3.112 -48.452 1.00 27.36 173 GLU A O 1
ATOM 1089 N N . LEU A 1 176 ? -30.992 3.524 -47.398 1.00 27.75 174 LEU A N 1
ATOM 1090 C CA . LEU A 1 176 ? -31.717 3.910 -48.589 1.00 27.48 174 LEU A CA 1
ATOM 1091 C C . LEU A 1 176 ? -32.899 4.746 -48.124 1.00 28.18 174 LEU A C 1
ATOM 1092 O O . LEU A 1 176 ? -33.676 4.305 -47.276 1.00 29.36 174 LEU A O 1
ATOM 1097 N N . GLU A 1 177 ? -33.031 5.944 -48.690 1.00 29.20 175 GLU A N 1
ATOM 1098 C CA . GLU A 1 177 ? -34.028 6.887 -48.200 1.00 34.86 175 GLU A CA 1
ATOM 1099 C C . GLU A 1 177 ? -34.658 7.607 -49.390 1.00 34.37 175 GLU A C 1
ATOM 1100 O O . GLU A 1 177 ? -33.946 8.026 -50.290 1.00 35.80 175 GLU A O 1
ATOM 1106 N N . ALA A 1 178 ? -35.992 7.722 -49.385 1.00 31.63 176 ALA A N 1
ATOM 1107 C CA . ALA A 1 178 ? -36.706 8.541 -50.361 1.00 31.81 176 ALA A CA 1
ATOM 1108 C C . ALA A 1 178 ? -36.708 10.001 -49.911 1.00 33.24 176 ALA A C 1
ATOM 1109 O O . ALA A 1 178 ? -37.170 10.309 -48.813 1.00 31.70 176 ALA A O 1
ATOM 1111 N N . VAL A 1 179 ? -36.267 10.901 -50.799 1.00 32.48 177 VAL A N 1
ATOM 1112 C CA . VAL A 1 179 ? -36.379 12.320 -50.526 1.00 32.76 177 VAL A CA 1
ATOM 1113 C C . VAL A 1 179 ? -37.866 12.697 -50.543 1.00 31.61 177 VAL A C 1
ATOM 1114 O O . VAL A 1 179 ? -38.579 12.375 -51.489 1.00 31.10 177 VAL A O 1
ATOM 1118 N N . PRO A 1 180 ? -38.413 13.313 -49.473 1.00 31.60 178 PRO A N 1
ATOM 1119 C CA . PRO A 1 180 ? -39.848 13.634 -49.432 1.00 32.33 178 PRO A CA 1
ATOM 1120 C C . PRO A 1 180 ? -40.205 14.615 -50.544 1.00 34.81 178 PRO A C 1
ATOM 1121 O O . PRO A 1 180 ? -39.336 15.318 -51.074 1.00 29.93 178 PRO A O 1
ATOM 1125 N N . SER A 1 181 ? -41.479 14.636 -50.953 1.00 32.70 179 SER A N 1
ATOM 1126 C CA . SER A 1 181 ? -41.837 15.593 -51.993 1.00 38.15 179 SER A CA 1
ATOM 1127 C C . SER A 1 181 ? -42.134 16.956 -51.370 1.00 40.09 179 SER A C 1
ATOM 1128 O O . SER A 1 181 ? -42.435 17.041 -50.182 1.00 42.38 179 SER A O 1
ATOM 1131 N N . GLU A 1 182 ? -42.192 17.981 -52.230 1.00 42.08 180 GLU A N 1
ATOM 1132 C CA . GLU A 1 182 ? -42.694 19.304 -51.882 1.00 46.07 180 GLU A CA 1
ATOM 1133 C C . GLU A 1 182 ? -44.194 19.218 -51.626 1.00 53.19 180 GLU A C 1
ATOM 1134 O O . GLU A 1 182 ? -44.673 19.684 -50.596 1.00 63.83 180 GLU A O 1
ATOM 1136 N N . ASN A 1 183 ? -44.906 18.537 -52.531 1.00 54.54 181 ASN A N 1
ATOM 1137 C CA . ASN A 1 183 ? -46.358 18.545 -52.582 1.00 49.65 181 ASN A CA 1
ATOM 1138 C C . ASN A 1 183 ? -46.935 17.746 -51.415 1.00 53.33 181 ASN A C 1
ATOM 1139 O O . ASN A 1 183 ? -46.257 16.911 -50.821 1.00 57.76 181 ASN A O 1
ATOM 1141 N N . GLU A 1 184 ? -48.226 17.940 -51.135 1.00 50.72 182 GLU A N 1
ATOM 1142 C CA . GLU A 1 184 ? -48.773 17.472 -49.867 1.00 53.10 182 GLU A CA 1
ATOM 1143 C C . GLU A 1 184 ? -49.007 15.951 -49.848 1.00 55.91 182 GLU A C 1
ATOM 1144 O O . GLU A 1 184 ? -48.907 15.316 -48.799 1.00 59.25 182 GLU A O 1
ATOM 1146 N N . PHE A 1 185 ? -49.280 15.352 -51.012 1.00 42.64 183 PHE A N 1
ATOM 1147 C CA . PHE A 1 185 ? -49.992 14.086 -51.093 1.00 34.34 183 PHE A CA 1
ATOM 1148 C C . PHE A 1 185 ? -49.198 13.063 -51.895 1.00 26.91 183 PHE A C 1
ATOM 1149 O O . PHE A 1 185 ? -49.682 11.968 -52.172 1.00 27.87 183 PHE A O 1
ATOM 1157 N N . GLY A 1 186 ? -48.011 13.461 -52.332 1.00 24.30 184 GLY A N 1
ATOM 1158 C CA . GLY A 1 186 ? -47.249 12.670 -53.285 1.00 26.83 184 GLY A CA 1
ATOM 1159 C C . GLY A 1 186 ? -46.393 13.572 -54.162 1.00 29.79 184 GLY A C 1
ATOM 1160 O O . GLY A 1 186 ? -46.204 14.732 -53.815 1.00 33.48 184 GLY A O 1
ATOM 1161 N N . TYR A 1 187 ? -46.055 13.107 -55.367 1.00 28.43 185 TYR A N 1
ATOM 1162 C CA . TYR A 1 187 ? -45.004 13.740 -56.152 1.00 29.13 185 TYR A CA 1
ATOM 1163 C C . TYR A 1 187 ? -45.560 14.274 -57.465 1.00 32.00 185 TYR A C 1
ATOM 1164 O O . TYR A 1 187 ? -46.215 13.554 -58.213 1.00 31.34 185 TYR A O 1
ATOM 1173 N N . GLU A 1 188 ? -45.234 15.534 -57.766 1.00 30.07 186 GLU A N 1
ATOM 1174 C CA . GLU A 1 188 ? -45.562 16.101 -59.066 1.00 32.31 186 GLU A CA 1
ATOM 1175 C C . GLU A 1 188 ? -44.465 15.751 -60.065 1.00 31.67 186 GLU A C 1
ATOM 1176 O O . GLU A 1 188 ? -44.712 15.752 -61.273 1.00 31.80 186 GLU A O 1
ATOM 1182 N N . GLY A 1 189 ? -43.238 15.540 -59.570 1.00 32.37 187 GLY A N 1
ATOM 1183 C CA . GLY A 1 189 ? -42.091 15.327 -60.452 1.00 32.24 187 GLY A CA 1
ATOM 1184 C C . GLY A 1 189 ? -41.359 14.013 -60.161 1.00 34.51 187 GLY A C 1
ATOM 1185 O O . GLY A 1 189 ? -41.988 12.989 -59.926 1.00 31.86 187 GLY A O 1
ATOM 1186 N N . ASP A 1 190 ? -40.021 14.070 -60.119 1.00 31.15 188 ASP A N 1
ATOM 1187 C CA . ASP A 1 190 ? -39.191 12.880 -59.988 1.00 31.05 188 ASP A CA 1
ATOM 1188 C C . ASP A 1 190 ? -39.191 12.404 -58.533 1.00 32.25 188 ASP A C 1
ATOM 1189 O O . ASP A 1 190 ? -39.331 13.198 -57.607 1.00 25.39 188 ASP A O 1
ATOM 1194 N N . VAL A 1 191 ? -39.037 11.086 -58.337 1.00 28.17 189 VAL A N 1
ATOM 1195 C CA . VAL A 1 191 ? -38.806 10.513 -57.023 1.00 25.15 189 VAL A CA 1
ATOM 1196 C C . VAL A 1 191 ? -37.317 10.211 -56.916 1.00 26.76 189 VAL A C 1
ATOM 1197 O O . VAL A 1 191 ? -36.776 9.563 -57.804 1.00 28.19 189 VAL A O 1
ATOM 1201 N N . ILE A 1 192 ? -36.640 10.732 -55.887 1.00 28.93 190 ILE A N 1
ATOM 1202 C CA . ILE A 1 192 ? -35.208 10.462 -55.764 1.00 27.38 190 ILE A CA 1
ATOM 1203 C C . ILE A 1 192 ? -34.985 9.585 -54.540 1.00 27.88 190 ILE A C 1
ATOM 1204 O O . ILE A 1 192 ? -35.385 9.965 -53.442 1.00 29.74 190 ILE A O 1
ATOM 1209 N N . LEU A 1 193 ? -34.314 8.430 -54.724 1.00 30.09 191 LEU A N 1
ATOM 1210 C CA . LEU A 1 193 ? -33.859 7.646 -53.579 1.00 31.33 191 LEU A CA 1
ATOM 1211 C C . LEU A 1 193 ? -32.352 7.859 -53.426 1.00 31.08 191 LEU A C 1
ATOM 1212 O O . LEU A 1 193 ? -31.607 7.784 -54.399 1.00 29.01 191 LEU A O 1
ATOM 1217 N N . LYS A 1 194 ? -31.914 8.111 -52.187 1.00 31.63 192 LYS A N 1
ATOM 1218 C CA . LYS A 1 194 ? -30.488 8.217 -51.916 1.00 38.58 192 LYS A CA 1
ATOM 1219 C C . LYS A 1 194 ? -30.104 7.047 -51.026 1.00 34.50 192 LYS A C 1
ATOM 1220 O O . LYS A 1 194 ? -30.749 6.845 -49.997 1.00 32.29 192 LYS A O 1
ATOM 1226 N N . GLY A 1 195 ? -29.057 6.321 -51.436 1.00 32.58 193 GLY A N 1
ATOM 1227 C CA . GLY A 1 195 ? -28.661 5.115 -50.736 1.00 31.18 193 GLY A CA 1
ATOM 1228 C C . GLY A 1 195 ? -27.148 5.023 -50.570 1.00 31.98 193 GLY A C 1
ATOM 1229 O O . GLY A 1 195 ? -26.398 5.771 -51.212 1.00 31.64 193 GLY A O 1
ATOM 1230 N N . ARG A 1 196 ? -26.714 4.082 -49.715 1.00 30.80 194 ARG A N 1
ATOM 1231 C CA . ARG A 1 196 ? -25.289 3.822 -49.545 1.00 35.98 194 ARG A CA 1
ATOM 1232 C C . ARG A 1 196 ? -25.114 2.371 -49.120 1.00 31.81 194 ARG A C 1
ATOM 1233 O O . ARG A 1 196 ? -25.898 1.879 -48.310 1.00 38.10 194 ARG A O 1
ATOM 1241 N N . SER A 1 197 ? -24.071 1.714 -49.649 1.00 34.63 195 SER A N 1
ATOM 1242 C CA . SER A 1 197 ? -23.636 0.433 -49.105 1.00 36.62 195 SER A CA 1
ATOM 1243 C C . SER A 1 197 ? -22.126 0.265 -49.288 1.00 33.98 195 SER A C 1
ATOM 1244 O O . SER A 1 197 ? -21.530 0.947 -50.123 1.00 32.56 195 SER A O 1
ATOM 1247 N N . GLU A 1 198 ? -21.521 -0.679 -48.537 1.00 37.56 196 GLU A N 1
ATOM 1248 C CA . GLU A 1 198 ? -20.112 -1.031 -48.725 1.00 39.25 196 GLU A CA 1
ATOM 1249 C C . GLU A 1 198 ? -19.863 -1.442 -50.180 1.00 40.86 196 GLU A C 1
ATOM 1250 O O . GLU A 1 198 ? -18.912 -0.985 -50.816 1.00 41.61 196 GLU A O 1
ATOM 1252 N N . ALA A 1 199 ? -20.752 -2.274 -50.728 1.00 38.68 197 ALA A N 1
ATOM 1253 C CA . ALA A 1 199 ? -20.561 -2.796 -52.074 1.00 42.47 197 ALA A CA 1
ATOM 1254 C C . ALA A 1 199 ? -20.722 -1.702 -53.136 1.00 42.04 197 ALA A C 1
ATOM 1255 O O . ALA A 1 199 ? -19.978 -1.690 -54.114 1.00 43.26 197 ALA A O 1
ATOM 1257 N N . LEU A 1 200 ? -21.702 -0.797 -52.965 1.00 36.07 198 LEU A N 1
ATOM 1258 C CA . LEU A 1 200 ? -22.020 0.120 -54.056 1.00 34.10 198 LEU A CA 1
ATOM 1259 C C . LEU A 1 200 ? -21.508 1.529 -53.769 1.00 30.95 198 LEU A C 1
ATOM 1260 O O . LEU A 1 200 ? -21.634 2.388 -54.637 1.00 30.76 198 LEU A O 1
ATOM 1265 N N . GLY A 1 201 ? -20.966 1.766 -52.559 1.00 32.33 199 GLY A N 1
ATOM 1266 C CA . GLY A 1 201 ? -20.647 3.121 -52.130 1.00 34.01 199 GLY A CA 1
ATOM 1267 C C . GLY A 1 201 ? -21.926 3.959 -52.137 1.00 32.18 199 GLY A C 1
ATOM 1268 O O . GLY A 1 201 ? -22.994 3.396 -51.943 1.00 33.05 199 GLY A O 1
ATOM 1269 N N . ASN A 1 202 ? -21.817 5.276 -52.373 1.00 33.51 200 ASN A N 1
ATOM 1270 C CA . ASN A 1 202 ? -23.000 6.124 -52.423 1.00 33.42 200 ASN A CA 1
ATOM 1271 C C . ASN A 1 202 ? -23.628 6.063 -53.811 1.00 30.38 200 ASN A C 1
ATOM 1272 O O . ASN A 1 202 ? -22.930 5.930 -54.824 1.00 30.31 200 ASN A O 1
ATOM 1277 N N . TYR A 1 203 ? -24.954 6.254 -53.870 1.00 31.31 201 TYR A N 1
ATOM 1278 C CA . TYR A 1 203 ? -25.606 6.197 -55.168 1.00 29.63 201 TYR A CA 1
ATOM 1279 C C . TYR A 1 203 ? -26.953 6.893 -55.087 1.00 30.29 201 TYR A C 1
ATOM 1280 O O . TYR A 1 203 ? -27.477 7.123 -53.992 1.00 29.19 201 TYR A O 1
ATOM 1289 N N . LYS A 1 204 ? -27.516 7.194 -56.260 1.00 29.57 202 LYS A N 1
ATOM 1290 C CA . LYS A 1 204 ? -28.894 7.649 -56.234 1.00 32.98 202 LYS A CA 1
ATOM 1291 C C . LYS A 1 204 ? -29.686 6.957 -57.335 1.00 31.71 202 LYS A C 1
ATOM 1292 O O . LYS A 1 204 ? -29.135 6.609 -58.373 1.00 33.91 202 LYS A O 1
ATOM 1298 N N . LEU A 1 205 ? -30.982 6.745 -57.071 1.00 29.88 203 LEU A N 1
ATOM 1299 C CA . LEU A 1 205 ? -31.846 6.028 -57.994 1.00 30.62 203 LEU A CA 1
ATOM 1300 C C . LEU A 1 205 ? -33.075 6.912 -58.168 1.00 28.82 203 LEU A C 1
ATOM 1301 O O . LEU A 1 205 ? -33.734 7.215 -57.189 1.00 30.05 203 LEU A O 1
ATOM 1306 N N . VAL A 1 206 ? -33.328 7.373 -59.395 1.00 28.28 204 VAL A N 1
ATOM 1307 C CA . VAL A 1 206 ? -34.426 8.287 -59.661 1.00 28.91 204 VAL A CA 1
ATOM 1308 C C . VAL A 1 206 ? -35.511 7.581 -60.485 1.00 29.02 204 VAL A C 1
ATOM 1309 O O . VAL A 1 206 ? -35.203 6.953 -61.490 1.00 28.88 204 VAL A O 1
ATOM 1313 N N . VAL A 1 207 ? -36.784 7.736 -60.092 1.00 26.80 205 VAL A N 1
ATOM 1314 C CA . VAL A 1 207 ? -37.887 7.345 -60.953 1.00 25.15 205 VAL A CA 1
ATOM 1315 C C . VAL A 1 207 ? -38.521 8.633 -61.471 1.00 26.79 205 VAL A C 1
ATOM 1316 O O . VAL A 1 207 ? -39.110 9.400 -60.695 1.00 27.20 205 VAL A O 1
ATOM 1320 N N . THR A 1 208 ? -38.383 8.854 -62.782 1.00 26.93 206 THR A N 1
ATOM 1321 C CA . THR A 1 208 ? -38.764 10.125 -63.378 1.00 28.65 206 THR A CA 1
ATOM 1322 C C . THR A 1 208 ? -40.283 10.289 -63.388 1.00 33.03 206 THR A C 1
ATOM 1323 O O . THR A 1 208 ? -41.053 9.327 -63.263 1.00 29.07 206 THR A O 1
ATOM 1327 N N . LYS A 1 209 ? -40.700 11.538 -63.555 1.00 28.69 207 LYS A N 1
ATOM 1328 C CA . LYS A 1 209 ? -42.110 11.889 -63.550 1.00 31.37 207 LYS A CA 1
ATOM 1329 C C . LYS A 1 209 ? -42.802 11.051 -64.625 1.00 28.90 207 LYS A C 1
ATOM 1330 O O . LYS A 1 209 ? -43.899 10.529 -64.425 1.00 28.76 207 LYS A O 1
ATOM 1336 N N . GLY A 1 210 ? -42.176 11.021 -65.804 1.00 27.10 208 GLY A N 1
ATOM 1337 C CA . GLY A 1 210 ? -42.708 10.306 -66.947 1.00 29.93 208 GLY A CA 1
ATOM 1338 C C . GLY A 1 210 ? -43.720 11.131 -67.749 1.00 33.72 208 GLY A C 1
ATOM 1339 O O . GLY A 1 210 ? -44.031 12.271 -67.402 1.00 32.75 208 GLY A O 1
ATOM 1340 N N . LYS A 1 211 ? -44.231 10.515 -68.814 1.00 31.94 209 LYS A N 1
ATOM 1341 C CA . LYS A 1 211 ? -45.225 11.108 -69.692 1.00 32.68 209 LYS A CA 1
ATOM 1342 C C . LYS A 1 211 ? -46.487 10.232 -69.704 1.00 36.84 209 LYS A C 1
ATOM 1343 O O . LYS A 1 211 ? -46.412 8.998 -69.675 1.00 33.92 209 LYS A O 1
ATOM 1345 N N . GLY A 1 212 ? -47.658 10.888 -69.677 1.00 28.99 210 GLY A N 1
ATOM 1346 C CA . GLY A 1 212 ? -48.942 10.242 -69.884 1.00 27.44 210 GLY A CA 1
ATOM 1347 C C . GLY A 1 212 ? -49.987 10.848 -68.944 1.00 26.30 210 GLY A C 1
ATOM 1348 O O . GLY A 1 212 ? -49.632 11.537 -67.991 1.00 28.30 210 GLY A O 1
ATOM 1349 N N . VAL A 1 213 ? -51.264 10.617 -69.240 1.00 25.81 211 VAL A N 1
ATOM 1350 C CA . VAL A 1 213 ? -52.339 11.206 -68.449 1.00 28.07 211 VAL A CA 1
ATOM 1351 C C . VAL A 1 213 ? -52.383 10.566 -67.061 1.00 30.25 211 VAL A C 1
ATOM 1352 O O . VAL A 1 213 ? -52.447 9.351 -66.947 1.00 30.36 211 VAL A O 1
ATOM 1356 N N . ILE A 1 214 ? -52.415 11.385 -66.003 1.00 27.72 212 ILE A N 1
ATOM 1357 C CA . ILE A 1 214 ? -52.671 10.892 -64.661 1.00 28.31 212 ILE A CA 1
ATOM 1358 C C . ILE A 1 214 ? -54.140 11.144 -64.333 1.00 28.80 212 ILE A C 1
ATOM 1359 O O . ILE A 1 214 ? -54.575 12.288 -64.318 1.00 29.05 212 ILE A O 1
ATOM 1364 N N . PRO A 1 215 ? -54.963 10.120 -64.028 1.00 26.99 213 PRO A N 1
ATOM 1365 C CA . PRO A 1 215 ? -56.388 10.355 -63.767 1.00 27.88 213 PRO A CA 1
ATOM 1366 C C . PRO A 1 215 ? -56.541 11.179 -62.492 1.00 30.88 213 PRO A C 1
ATOM 1367 O O . PRO A 1 215 ? -55.677 11.123 -61.602 1.00 26.93 213 PRO A O 1
ATOM 1371 N N . GLN A 1 216 ? -57.650 11.925 -62.387 1.00 24.23 214 GLN A N 1
ATOM 1372 C CA . GLN A 1 216 ? -57.834 12.780 -61.229 1.00 27.09 214 GLN A CA 1
ATOM 1373 C C . GLN A 1 216 ? -59.200 12.470 -60.622 1.00 25.79 214 GLN A C 1
ATOM 1374 O O . GLN A 1 216 ? -60.171 12.391 -61.352 1.00 30.58 214 GLN A O 1
ATOM 1380 N N . SER A 1 217 ? -59.292 12.343 -59.301 1.00 24.04 215 SER A N 1
ATOM 1381 C CA . SER A 1 217 ? -60.560 11.997 -58.684 1.00 25.45 215 SER A CA 1
ATOM 1382 C C . SER A 1 217 ? -61.197 13.246 -58.093 1.00 28.80 215 SER A C 1
ATOM 1383 O O . SER A 1 217 ? -60.525 14.012 -57.400 1.00 30.07 215 SER A O 1
ATOM 1386 N N . ASP A 1 218 ? -62.509 13.377 -58.288 1.00 30.06 216 ASP A N 1
ATOM 1387 C CA . ASP A 1 218 ? -63.233 14.504 -57.725 1.00 29.64 216 ASP A CA 1
ATOM 1388 C C . ASP A 1 218 ? -63.893 14.069 -56.424 1.00 31.14 216 ASP A C 1
ATOM 1389 O O . ASP A 1 218 ? -64.640 14.836 -55.834 1.00 32.49 216 ASP A O 1
ATOM 1394 N N . HIS A 1 219 ? -63.596 12.837 -55.965 1.00 28.31 217 HIS A N 1
ATOM 1395 C CA . HIS A 1 219 ? -64.152 12.327 -54.718 1.00 28.69 217 HIS A CA 1
ATOM 1396 C C . HIS A 1 219 ? -63.657 13.127 -53.514 1.00 27.56 217 HIS A C 1
ATOM 1397 O O . HIS A 1 219 ? -62.554 13.671 -53.508 1.00 27.03 217 HIS A O 1
ATOM 1404 N N . ASP A 1 220 ? -64.489 13.147 -52.478 1.00 25.65 218 ASP A N 1
ATOM 1405 C CA . ASP A 1 220 ? -64.185 13.675 -51.149 1.00 32.59 218 ASP A CA 1
ATOM 1406 C C . ASP A 1 220 ? -62.860 13.130 -50.591 1.00 32.55 218 ASP A C 1
ATOM 1407 O O . ASP A 1 220 ? -62.141 13.838 -49.875 1.00 29.75 218 ASP A O 1
ATOM 1412 N N . LEU A 1 221 ? -62.553 11.854 -50.865 1.00 29.65 219 LEU A N 1
ATOM 1413 C CA . LEU A 1 221 ? -61.295 11.232 -50.433 1.00 26.98 219 LEU A CA 1
ATOM 1414 C C . LEU A 1 221 ? -60.058 12.036 -50.867 1.00 26.55 219 LEU A C 1
ATOM 1415 O O . LEU A 1 221 ? -59.023 12.017 -50.197 1.00 26.65 219 LEU A O 1
ATOM 1420 N N . SER A 1 222 ? -60.147 12.730 -52.006 1.00 26.46 220 SER A N 1
ATOM 1421 C CA . SER A 1 222 ? -59.034 13.503 -52.541 1.00 27.65 220 SER A CA 1
ATOM 1422 C C . SER A 1 222 ? -58.565 14.587 -51.565 1.00 30.18 220 SER A C 1
ATOM 1423 O O . SER A 1 222 ? -57.396 14.999 -51.607 1.00 26.06 220 SER A O 1
ATOM 1426 N N . ARG A 1 223 ? -59.464 15.045 -50.680 1.00 27.35 221 ARG A N 1
ATOM 1427 C CA . ARG A 1 223 ? -59.084 16.011 -49.654 1.00 30.04 221 ARG A CA 1
ATOM 1428 C C . ARG A 1 223 ? -58.012 15.435 -48.716 1.00 33.28 221 ARG A C 1
ATOM 1429 O O . ARG A 1 223 ? -57.249 16.197 -48.113 1.00 29.83 221 ARG A O 1
ATOM 1431 N N . LEU A 1 224 ? -57.964 14.100 -48.563 1.00 31.53 222 LEU A N 1
ATOM 1432 C CA . LEU A 1 224 ? -57.052 13.451 -47.626 1.00 31.32 222 LEU A CA 1
ATOM 1433 C C . LEU A 1 224 ? -56.010 12.635 -48.380 1.00 32.23 222 LEU A C 1
ATOM 1434 O O . LEU A 1 224 ? -54.928 12.383 -47.857 1.00 33.73 222 LEU A O 1
ATOM 1439 N N . ARG A 1 225 ? -56.308 12.221 -49.621 1.00 30.75 223 ARG A N 1
ATOM 1440 C CA . ARG A 1 225 ? -55.325 11.401 -50.320 1.00 30.51 223 ARG A CA 1
ATOM 1441 C C . ARG A 1 225 ? -54.775 12.116 -51.543 1.00 31.24 223 ARG A C 1
ATOM 1442 O O . ARG A 1 225 ? -53.999 11.532 -52.290 1.00 26.69 223 ARG A O 1
ATOM 1450 N N . GLY A 1 226 ? -55.228 13.354 -51.777 1.00 30.42 224 GLY A N 1
ATOM 1451 C CA . GLY A 1 226 ? -54.898 14.010 -53.031 1.00 27.83 224 GLY A CA 1
ATOM 1452 C C . GLY A 1 226 ? -55.733 13.494 -54.208 1.00 27.62 224 GLY A C 1
ATOM 1453 O O . GLY A 1 226 ? -56.360 12.444 -54.127 1.00 28.41 224 GLY A O 1
ATOM 1454 N N . PRO A 1 227 ? -55.810 14.240 -55.330 1.00 28.35 225 PRO A N 1
ATOM 1455 C CA . PRO A 1 227 ? -56.686 13.859 -56.446 1.00 28.18 225 PRO A CA 1
ATOM 1456 C C . PRO A 1 227 ? -56.108 12.756 -57.342 1.00 30.60 225 PRO A C 1
ATOM 1457 O O . PRO A 1 227 ? -56.824 12.193 -58.176 1.00 30.12 225 PRO A O 1
ATOM 1461 N N . GLY A 1 228 ? -54.827 12.425 -57.137 1.00 25.54 226 GLY A N 1
ATOM 1462 C CA . GLY A 1 228 ? -54.166 11.426 -57.962 1.00 25.58 226 GLY A CA 1
ATOM 1463 C C . GLY A 1 228 ? -52.770 11.912 -58.344 1.00 28.97 226 GLY A C 1
ATOM 1464 O O . GLY A 1 228 ? -52.643 12.977 -58.941 1.00 27.80 226 GLY A O 1
ATOM 1465 N N . GLN A 1 229 ? -51.730 11.144 -57.979 1.00 23.51 227 GLN A N 1
ATOM 1466 C CA . GLN A 1 229 ? -50.357 11.578 -58.187 1.00 23.35 227 GLN A CA 1
ATOM 1467 C C . GLN A 1 229 ? -49.428 10.400 -57.911 1.00 24.85 227 GLN A C 1
ATOM 1468 O O . GLN A 1 229 ? -49.843 9.430 -57.278 1.00 23.17 227 GLN A O 1
ATOM 1474 N N . THR A 1 230 ? -48.153 10.515 -58.309 1.00 23.82 228 THR A N 1
ATOM 1475 C CA . THR A 1 230 ? -47.178 9.498 -57.917 1.00 24.04 228 THR A CA 1
ATOM 1476 C C . THR A 1 230 ? -47.070 9.445 -56.393 1.00 27.14 228 THR A C 1
ATOM 1477 O O . THR A 1 230 ? -47.051 10.483 -55.738 1.00 26.72 228 THR A O 1
ATOM 1481 N N . VAL A 1 231 ? -46.923 8.242 -55.808 1.00 23.03 229 VAL A N 1
ATOM 1482 C CA . VAL A 1 231 ? -46.783 8.122 -54.367 1.00 21.87 229 VAL A CA 1
ATOM 1483 C C . VAL A 1 231 ? -45.625 7.159 -54.079 1.00 22.63 229 VAL A C 1
ATOM 1484 O O . VAL A 1 231 ? -45.288 6.322 -54.925 1.00 22.47 229 VAL A O 1
ATOM 1488 N N . VAL A 1 232 ? -45.082 7.244 -52.859 1.00 22.89 230 VAL A N 1
ATOM 1489 C CA . VAL A 1 232 ? -43.982 6.389 -52.409 1.00 23.62 230 VAL A CA 1
ATOM 1490 C C . VAL A 1 232 ? -44.257 5.927 -50.983 1.00 26.64 230 VAL A C 1
ATOM 1491 O O . VAL A 1 232 ? -44.616 6.745 -50.131 1.00 26.56 230 VAL A O 1
ATOM 1495 N N . GLN A 1 233 ? -44.085 4.615 -50.733 1.00 24.73 231 GLN A N 1
ATOM 1496 C CA . GLN A 1 233 ? -44.063 4.096 -49.372 1.00 24.00 231 GLN A CA 1
ATOM 1497 C C . GLN A 1 233 ? -42.705 3.470 -49.103 1.00 24.95 231 GLN A C 1
ATOM 1498 O O . GLN A 1 233 ? -42.254 2.635 -49.883 1.00 26.31 231 GLN A O 1
ATOM 1504 N N . SER A 1 234 ? -42.102 3.874 -47.979 1.00 24.00 232 SER A N 1
ATOM 1505 C CA . SER A 1 234 ? -40.800 3.402 -47.528 1.00 23.58 232 SER A CA 1
ATOM 1506 C C . SER A 1 234 ? -41.017 2.598 -46.259 1.00 26.39 232 SER A C 1
ATOM 1507 O O . SER A 1 234 ? -41.553 3.135 -45.298 1.00 26.67 232 SER A O 1
ATOM 1510 N N . LEU A 1 235 ? -40.586 1.327 -46.265 1.00 25.19 233 LEU A N 1
ATOM 1511 C CA . LEU A 1 235 ? -40.988 0.330 -45.289 1.00 27.76 233 LEU A CA 1
ATOM 1512 C C . LEU A 1 235 ? -39.728 -0.410 -44.876 1.00 26.31 233 LEU A C 1
ATOM 1513 O O . LEU A 1 235 ? -38.731 -0.343 -45.578 1.00 23.92 233 LEU A O 1
ATOM 1518 N N . THR A 1 236 ? -39.823 -1.202 -43.803 1.00 28.75 234 THR A N 1
ATOM 1519 C CA A THR A 1 236 ? -38.764 -2.149 -43.490 0.50 27.04 234 THR A CA 1
ATOM 1520 C CA B THR A 1 236 ? -38.764 -2.162 -43.517 0.50 28.12 234 THR A CA 1
ATOM 1521 C C . THR A 1 236 ? -39.349 -3.506 -43.110 1.00 28.17 234 THR A C 1
ATOM 1522 O O . THR A 1 236 ? -40.363 -3.579 -42.403 1.00 26.61 234 THR A O 1
ATOM 1529 N N . TYR A 1 237 ? -38.701 -4.563 -43.625 1.00 25.28 235 TYR A N 1
ATOM 1530 C CA . TYR A 1 237 ? -39.008 -5.928 -43.237 1.00 22.76 235 TYR A CA 1
ATOM 1531 C C . TYR A 1 237 ? -37.676 -6.634 -43.018 1.00 24.82 235 TYR A C 1
ATOM 1532 O O . TYR A 1 237 ? -36.640 -6.159 -43.462 1.00 24.27 235 TYR A O 1
ATOM 1541 N N . PRO A 1 238 ? -37.625 -7.766 -42.294 1.00 27.54 236 PRO A N 1
ATOM 1542 C CA . PRO A 1 238 ? -36.354 -8.486 -42.175 1.00 29.53 236 PRO A CA 1
ATOM 1543 C C . PRO A 1 238 ? -35.873 -8.828 -43.585 1.00 28.63 236 PRO A C 1
ATOM 1544 O O . PRO A 1 238 ? -36.690 -9.165 -44.435 1.00 25.50 236 PRO A O 1
ATOM 1548 N N . ASP A 1 239 ? -34.550 -8.750 -43.803 1.00 26.42 237 ASP A N 1
ATOM 1549 C CA . ASP A 1 239 ? -33.893 -8.828 -45.099 1.00 27.25 237 ASP A CA 1
ATOM 1550 C C . ASP A 1 239 ? -34.315 -10.068 -45.891 1.00 31.30 237 ASP A C 1
ATOM 1551 O O . ASP A 1 239 ? -34.355 -10.038 -47.127 1.00 28.57 237 ASP A O 1
ATOM 1556 N N . GLU A 1 240 ? -34.541 -11.185 -45.197 1.00 26.29 238 GLU A N 1
ATOM 1557 C CA . GLU A 1 240 ? -34.639 -12.425 -45.944 1.00 29.78 238 GLU A CA 1
ATOM 1558 C C . GLU A 1 240 ? -35.999 -12.511 -46.651 1.00 29.24 238 GLU A C 1
ATOM 1559 O O . GLU A 1 240 ? -36.206 -13.446 -47.426 1.00 26.23 238 GLU A O 1
ATOM 1565 N N . VAL A 1 241 ? -36.934 -11.585 -46.359 1.00 26.77 239 VAL A N 1
ATOM 1566 C CA . VAL A 1 241 ? -38.238 -11.609 -47.039 1.00 25.97 239 VAL A CA 1
ATOM 1567 C C . VAL A 1 241 ? -38.433 -10.500 -48.089 1.00 28.35 239 VAL A C 1
ATOM 1568 O O . VAL A 1 241 ? -39.514 -10.445 -48.698 1.00 26.25 239 VAL A O 1
ATOM 1572 N N . LEU A 1 242 ? -37.413 -9.669 -48.378 1.00 24.48 240 LEU A N 1
ATOM 1573 C CA . LEU A 1 242 ? -37.646 -8.517 -49.255 1.00 27.37 240 LEU A CA 1
ATOM 1574 C C . LEU A 1 242 ? -37.995 -8.933 -50.686 1.00 28.22 240 LEU A C 1
ATOM 1575 O O . LEU A 1 242 ? -38.561 -8.123 -51.420 1.00 24.66 240 LEU A O 1
ATOM 1580 N N . TRP A 1 243 ? -37.586 -10.142 -51.106 1.00 25.38 241 TRP A N 1
ATOM 1581 C CA . TRP A 1 243 ? -37.882 -10.634 -52.455 1.00 26.92 241 TRP A CA 1
ATOM 1582 C C . TRP A 1 243 ? -39.388 -10.810 -52.664 1.00 25.21 241 TRP A C 1
ATOM 1583 O O . TRP A 1 243 ? -39.851 -10.896 -53.805 1.00 26.29 241 TRP A O 1
ATOM 1594 N N . GLN A 1 244 ? -40.152 -10.887 -51.574 1.00 22.99 242 GLN A N 1
ATOM 1595 C CA . GLN A 1 244 ? -41.579 -11.187 -51.686 1.00 25.13 242 GLN A CA 1
ATOM 1596 C C . GLN A 1 244 ? -42.380 -9.935 -52.050 1.00 25.26 242 GLN A C 1
ATOM 1597 O O . GLN A 1 244 ? -43.280 -9.505 -51.314 1.00 24.19 242 GLN A O 1
ATOM 1603 N N . ALA A 1 245 ? -42.087 -9.399 -53.238 1.00 23.47 243 ALA A N 1
ATOM 1604 C CA . ALA A 1 245 ? -42.585 -8.076 -53.593 1.00 23.51 243 ALA A CA 1
ATOM 1605 C C . ALA A 1 245 ? -44.111 -8.054 -53.726 1.00 25.09 243 ALA A C 1
ATOM 1606 O O . ALA A 1 245 ? -44.777 -7.091 -53.322 1.00 23.05 243 AL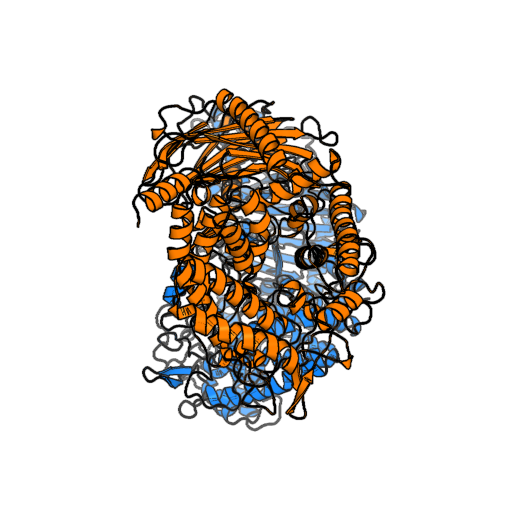A A O 1
ATOM 1608 N N . LYS A 1 246 ? -44.697 -9.116 -54.293 1.00 24.26 244 LYS A N 1
ATOM 1609 C CA . LYS A 1 246 ? -46.132 -9.077 -54.517 1.00 28.07 244 LYS A CA 1
ATOM 1610 C C . LYS A 1 246 ? -46.917 -9.075 -53.194 1.00 28.67 244 LYS A C 1
ATOM 1611 O O . LYS A 1 246 ? -47.788 -8.221 -52.955 1.00 28.34 244 LYS A O 1
ATOM 1617 N N . PRO A 1 247 ? -46.659 -10.008 -52.248 1.00 26.32 245 PRO A N 1
ATOM 1618 C CA . PRO A 1 247 ? -47.329 -9.951 -50.946 1.00 24.53 245 PRO A CA 1
ATOM 1619 C C . PRO A 1 247 ? -47.061 -8.650 -50.182 1.00 24.72 245 PRO A C 1
ATOM 1620 O O . PRO A 1 247 ? -47.934 -8.146 -49.480 1.00 25.58 245 PRO A O 1
ATOM 1624 N N . ILE A 1 248 ? -45.842 -8.110 -50.297 1.00 21.08 246 ILE A N 1
ATOM 1625 C CA . ILE A 1 248 ? -45.516 -6.913 -49.555 1.00 20.25 246 ILE A CA 1
ATOM 1626 C C . ILE A 1 248 ? -46.380 -5.761 -50.116 1.00 21.90 246 ILE A C 1
ATOM 1627 O O . ILE A 1 248 ? -46.931 -4.973 -49.352 1.00 22.02 246 ILE A O 1
ATOM 1632 N N . LEU A 1 249 ? -46.521 -5.707 -51.442 1.00 19.24 247 LEU A N 1
ATOM 1633 C CA . LEU A 1 249 ? -47.295 -4.661 -52.065 1.00 21.04 247 LEU A CA 1
ATOM 1634 C C . LEU A 1 249 ? -48.749 -4.799 -51.614 1.00 22.09 247 LEU A C 1
ATOM 1635 O O . LEU A 1 249 ? -49.309 -3.846 -51.100 1.00 24.88 247 LEU A O 1
ATOM 1640 N N . PHE A 1 250 ? -49.320 -6.007 -51.742 1.00 20.75 248 PHE A N 1
ATOM 1641 C CA . PHE A 1 250 ? -50.727 -6.228 -51.414 1.00 24.85 248 PHE A CA 1
ATOM 1642 C C . PHE A 1 250 ? -51.055 -5.971 -49.939 1.00 25.02 248 PHE A C 1
ATOM 1643 O O . PHE A 1 250 ? -52.156 -5.529 -49.606 1.00 23.89 248 PHE A O 1
ATOM 1651 N N . GLN A 1 251 ? -50.103 -6.245 -49.043 1.00 23.34 249 GLN A N 1
ATOM 1652 C CA . GLN A 1 251 ? -50.339 -5.997 -47.633 1.00 25.23 249 GLN A CA 1
ATOM 1653 C C . GLN A 1 251 ? -50.539 -4.493 -47.456 1.00 26.18 249 GLN A C 1
ATOM 1654 O O . GLN A 1 251 ? -51.404 -4.074 -46.691 1.00 25.65 249 GLN A O 1
ATOM 1660 N N . GLN A 1 252 ? -49.790 -3.679 -48.212 1.00 23.05 250 GLN A N 1
ATOM 1661 C CA . GLN A 1 252 ? -49.965 -2.230 -48.116 1.00 25.33 250 GLN A CA 1
ATOM 1662 C C . GLN A 1 252 ? -51.294 -1.778 -48.738 1.00 24.35 250 GLN A C 1
ATOM 1663 O O . GLN A 1 252 ? -51.925 -0.867 -48.216 1.00 23.49 250 GLN A O 1
ATOM 1669 N N . LEU A 1 253 ? -51.686 -2.367 -49.872 1.00 21.96 251 LEU A N 1
ATOM 1670 C CA . LEU A 1 253 ? -52.925 -1.989 -50.566 1.00 23.45 251 LEU A CA 1
ATOM 1671 C C . LEU A 1 253 ? -54.092 -2.334 -49.638 1.00 24.34 251 LEU A C 1
ATOM 1672 O O . LEU A 1 253 ? -55.049 -1.572 -49.486 1.00 24.01 251 LEU A O 1
ATOM 1677 N N . LYS A 1 254 ? -53.998 -3.518 -49.005 1.00 22.90 252 LYS A N 1
ATOM 1678 C CA . LYS A 1 254 ? -55.036 -3.963 -48.083 1.00 27.86 252 LYS A CA 1
ATOM 1679 C C . LYS A 1 254 ? -55.182 -3.039 -46.872 1.00 28.43 252 LYS A C 1
ATOM 1680 O O . LYS A 1 254 ? -56.302 -2.791 -46.436 1.00 26.71 252 LYS A O 1
ATOM 1686 N N . ALA A 1 255 ? -54.058 -2.601 -46.290 1.00 23.09 253 ALA A N 1
ATOM 1687 C CA . ALA A 1 255 ? -54.112 -1.634 -45.202 1.00 24.77 253 ALA A CA 1
ATOM 1688 C C . ALA A 1 255 ? -54.775 -0.312 -45.633 1.00 27.74 253 ALA A C 1
ATOM 1689 O O . ALA A 1 255 ? -55.477 0.307 -44.821 1.00 25.59 253 ALA A O 1
ATOM 1691 N N . GLY A 1 256 ? -54.519 0.155 -46.876 1.00 24.23 254 GLY A N 1
ATOM 1692 C CA . GLY A 1 256 ? -55.182 1.331 -47.432 1.00 21.21 254 GLY A CA 1
ATOM 1693 C C . GLY A 1 256 ? -56.698 1.131 -47.490 1.00 27.11 254 GLY A C 1
ATOM 1694 O O . GLY A 1 256 ? -57.475 2.004 -47.123 1.00 29.04 254 GLY A O 1
ATOM 1695 N N . ILE A 1 257 ? -57.124 -0.055 -47.911 1.00 25.28 255 ILE A N 1
ATOM 1696 C CA . ILE A 1 257 ? -58.542 -0.354 -47.987 1.00 28.62 255 ILE A CA 1
ATOM 1697 C C . ILE A 1 257 ? -59.163 -0.419 -46.590 1.00 31.38 255 ILE A C 1
ATOM 1698 O O . ILE A 1 257 ? -60.242 0.136 -46.363 1.00 29.05 255 ILE A O 1
ATOM 1703 N N . ASP A 1 258 ? -58.458 -1.046 -45.639 1.00 28.79 256 ASP A N 1
ATOM 1704 C CA . ASP A 1 258 ? -58.908 -1.092 -44.258 1.00 31.00 256 ASP A CA 1
ATOM 1705 C C . ASP A 1 258 ? -59.117 0.328 -43.721 1.00 31.59 256 ASP A C 1
ATOM 1706 O O . ASP A 1 258 ? -60.070 0.591 -42.996 1.00 31.21 256 ASP A O 1
ATOM 1711 N N . TRP A 1 259 ? -58.179 1.226 -44.010 1.00 30.80 257 TRP A N 1
ATOM 1712 C CA . TRP A 1 259 ? -58.332 2.624 -43.639 1.00 31.50 257 TRP A CA 1
ATOM 1713 C C . TRP A 1 259 ? -59.622 3.220 -44.213 1.00 31.72 257 TRP A C 1
ATOM 1714 O O . TRP A 1 259 ? -60.347 3.910 -43.492 1.00 32.73 257 TRP A O 1
ATOM 1725 N N . LEU A 1 260 ? -59.889 3.007 -45.515 1.00 26.41 258 LEU A N 1
ATOM 1726 C CA . LEU A 1 260 ? -61.105 3.524 -46.129 1.00 29.53 258 LEU A CA 1
ATOM 1727 C C . LEU A 1 260 ? -62.332 3.077 -45.339 1.00 29.66 258 LEU A C 1
ATOM 1728 O O . LEU A 1 260 ? -63.189 3.902 -45.009 1.00 34.77 258 LEU A O 1
ATOM 1733 N N . VAL A 1 261 ? -62.414 1.775 -45.036 1.00 30.82 259 VAL A N 1
ATOM 1734 C CA . VAL A 1 261 ? -63.594 1.201 -44.397 1.00 32.38 259 VAL A CA 1
ATOM 1735 C C . VAL A 1 261 ? -63.762 1.858 -43.028 1.00 38.23 259 VAL A C 1
ATOM 1736 O O . VAL A 1 261 ? -64.871 2.197 -42.619 1.00 38.42 259 VAL A O 1
ATOM 1740 N N . GLU A 1 262 ? -62.633 2.033 -42.345 1.00 38.56 260 GLU A N 1
ATOM 1741 C CA . GLU A 1 262 ? -62.588 2.529 -40.983 1.00 42.72 260 GLU A CA 1
ATOM 1742 C C . GLU A 1 262 ? -63.037 3.990 -40.958 1.00 40.80 260 GLU A C 1
ATOM 1743 O O . GLU A 1 262 ? -63.531 4.479 -39.952 1.00 39.47 260 GLU A O 1
ATOM 1749 N N . ASN A 1 263 ? -62.857 4.686 -42.079 1.00 41.52 261 ASN A N 1
ATOM 1750 C CA . ASN A 1 263 ? -63.056 6.123 -42.119 1.00 38.27 261 ASN A CA 1
ATOM 1751 C C . ASN A 1 263 ? -64.299 6.452 -42.934 1.00 34.37 261 ASN A C 1
ATOM 1752 O O . ASN A 1 263 ? -64.441 7.585 -43.386 1.00 38.85 261 ASN A O 1
ATOM 1757 N N . LYS A 1 264 ? -65.189 5.467 -43.111 1.00 33.35 262 LYS A N 1
ATOM 1758 C CA . LYS A 1 264 ? -66.547 5.722 -43.586 1.00 40.43 262 LYS A CA 1
ATOM 1759 C C . LYS A 1 264 ? -66.593 5.958 -45.098 1.00 38.25 262 LYS A C 1
ATOM 1760 O O . LYS A 1 264 ? -67.582 6.478 -45.606 1.00 39.87 262 LYS A O 1
ATOM 1766 N N . TYR A 1 265 ? -65.545 5.565 -45.829 1.00 34.17 263 TYR A N 1
ATOM 1767 C CA . TYR A 1 265 ? -65.660 5.459 -47.284 1.00 36.26 263 TYR A CA 1
ATOM 1768 C C . TYR A 1 265 ? -66.297 4.120 -47.647 1.00 40.76 263 TYR A C 1
ATOM 1769 O O . TYR A 1 265 ? -65.681 3.076 -47.429 1.00 45.99 263 TYR A O 1
ATOM 1778 N N . ASP A 1 266 ? -67.524 4.149 -48.186 1.00 36.45 264 ASP A N 1
ATOM 1779 C CA . ASP A 1 266 ? -68.325 2.934 -48.298 1.00 37.90 264 ASP A CA 1
ATOM 1780 C C . ASP A 1 266 ? -69.057 2.846 -49.641 1.00 33.91 264 ASP A C 1
ATOM 1781 O O . ASP A 1 266 ? -68.917 3.709 -50.501 1.00 33.53 264 ASP A O 1
ATOM 1786 N N . VAL A 1 267 ? -69.908 1.821 -49.781 1.00 32.37 265 VAL A N 1
ATOM 1787 C CA . VAL A 1 267 ? -70.490 1.489 -51.073 1.00 33.30 265 VAL A CA 1
ATOM 1788 C C . VAL A 1 267 ? -71.603 2.467 -51.427 1.00 32.46 265 VAL A C 1
ATOM 1789 O O . VAL A 1 267 ? -72.081 2.439 -52.557 1.00 35.37 265 VAL A O 1
ATOM 1793 N N . ALA A 1 268 ? -72.028 3.302 -50.471 1.00 36.66 266 ALA A N 1
ATOM 1794 C CA . ALA A 1 268 ? -73.041 4.303 -50.796 1.00 40.44 266 ALA A CA 1
ATOM 1795 C C . ALA A 1 268 ? -72.442 5.373 -51.711 1.00 41.34 266 ALA A C 1
ATOM 1796 O O . ALA A 1 268 ? -73.165 5.968 -52.505 1.00 37.96 266 ALA A O 1
ATOM 1798 N N . ASP A 1 269 ? -71.113 5.575 -51.625 1.00 35.00 267 ASP A N 1
ATOM 1799 C CA . ASP A 1 269 ? -70.431 6.602 -52.405 1.00 32.43 267 ASP A CA 1
ATOM 1800 C C . ASP A 1 269 ? -68.938 6.270 -52.456 1.00 30.80 267 ASP A C 1
ATOM 1801 O O . ASP A 1 269 ? -68.134 6.934 -51.809 1.00 31.36 267 ASP A O 1
ATOM 1806 N N . PRO A 1 270 ? -68.524 5.230 -53.210 1.00 30.20 268 PRO A N 1
ATOM 1807 C CA . PRO A 1 270 ? -67.151 4.740 -53.132 1.00 29.90 268 PRO A CA 1
ATOM 1808 C C . PRO A 1 270 ? -66.252 5.607 -54.002 1.00 32.19 268 PRO A C 1
ATOM 1809 O O . PRO A 1 270 ? -66.657 6.062 -55.068 1.00 28.68 268 PRO A O 1
ATOM 1813 N N . PRO A 1 271 ? -64.966 5.769 -53.627 1.00 28.32 269 PRO A N 1
ATOM 1814 C CA . PRO A 1 271 ? -63.983 6.381 -54.518 1.00 26.86 269 PRO A CA 1
ATOM 1815 C C . PRO A 1 271 ? -63.831 5.508 -55.758 1.00 25.27 269 PRO A C 1
ATOM 1816 O O . PRO A 1 271 ? -64.100 4.306 -55.714 1.00 26.94 269 PRO A O 1
ATOM 1820 N N . PRO A 1 272 ? -63.334 6.037 -56.897 1.00 25.39 270 PRO A N 1
ATOM 1821 C CA . PRO A 1 272 ? -63.012 5.173 -58.036 1.00 26.81 270 PRO A CA 1
ATOM 1822 C C . PRO A 1 272 ? -62.005 4.066 -57.670 1.00 25.76 270 PRO A C 1
ATOM 1823 O O . PRO A 1 272 ? -61.143 4.253 -56.796 1.00 23.25 270 PRO A O 1
ATOM 1827 N N . PRO A 1 273 ? -62.063 2.900 -58.366 1.00 26.00 271 PRO A N 1
ATOM 1828 C CA . PRO A 1 273 ? -61.192 1.769 -58.045 1.00 24.76 271 PRO A CA 1
ATOM 1829 C C . PRO A 1 273 ? -59.722 2.187 -58.045 1.00 25.12 271 PRO A C 1
ATOM 1830 O O . PRO A 1 273 ? -58.981 1.817 -57.146 1.00 25.49 271 PRO A O 1
ATOM 1834 N N . TRP A 1 274 ? -59.300 2.962 -59.052 1.00 25.41 272 TRP A N 1
ATOM 1835 C CA . TRP A 1 274 ? -57.888 3.314 -59.145 1.00 27.32 272 TRP A CA 1
ATOM 1836 C C . TRP A 1 274 ? -57.449 4.186 -57.968 1.00 27.89 272 TRP A C 1
ATOM 1837 O O . TRP A 1 274 ? -56.261 4.238 -57.631 1.00 29.39 272 TRP A O 1
ATOM 1848 N N . GLN A 1 275 ? -58.407 4.875 -57.337 1.00 22.24 273 GLN A N 1
ATOM 1849 C CA . GLN A 1 275 ? -58.032 5.683 -56.198 1.00 23.23 273 GLN A CA 1
ATOM 1850 C C . GLN A 1 275 ? -58.031 4.821 -54.929 1.00 24.61 273 GLN A C 1
ATOM 1851 O O . GLN A 1 275 ? -57.278 5.107 -54.007 1.00 24.89 273 GLN A O 1
ATOM 1857 N N . VAL A 1 276 ? -58.944 3.839 -54.840 1.00 23.67 274 VAL A N 1
ATOM 1858 C CA . VAL A 1 276 ? -58.990 2.884 -53.732 1.00 22.01 274 VAL A CA 1
ATOM 1859 C C . VAL A 1 276 ? -57.645 2.136 -53.692 1.00 24.35 274 VAL A C 1
ATOM 1860 O O . VAL A 1 276 ? -57.152 1.796 -52.625 1.00 21.84 274 VAL A O 1
ATOM 1864 N N . TYR A 1 277 ? -57.038 1.925 -54.866 1.00 20.37 275 TYR A N 1
ATOM 1865 C CA . TYR A 1 277 ? -55.804 1.142 -54.974 1.00 20.62 275 TYR A CA 1
ATOM 1866 C C . TYR A 1 277 ? -54.534 1.993 -55.090 1.00 24.06 275 TYR A C 1
ATOM 1867 O O . TYR A 1 277 ? -53.467 1.468 -55.425 1.00 23.97 275 TYR A O 1
ATOM 1876 N N . LEU A 1 278 ? -54.650 3.302 -54.837 1.00 23.37 276 LEU A N 1
ATOM 1877 C CA . LEU A 1 278 ? -53.486 4.171 -54.763 1.00 25.65 276 LEU A CA 1
ATOM 1878 C C . LEU A 1 278 ? -53.090 4.308 -53.296 1.00 25.80 276 LEU A C 1
ATOM 1879 O O . LEU A 1 278 ? -53.878 4.760 -52.444 1.00 22.40 276 LEU A O 1
ATOM 1884 N N . LEU A 1 279 ? -51.836 3.945 -53.029 1.00 21.66 277 LEU A N 1
ATOM 1885 C CA . LEU A 1 279 ? -51.298 3.928 -51.676 1.00 24.58 277 LEU A CA 1
ATOM 1886 C C . LEU A 1 279 ? -51.202 5.366 -51.175 1.00 28.66 277 LEU A C 1
ATOM 1887 O O . LEU A 1 279 ? -50.897 6.273 -51.954 1.00 28.63 277 LEU A O 1
ATOM 1892 N N . ALA A 1 280 ? -51.424 5.544 -49.874 1.00 26.37 278 ALA A N 1
ATOM 1893 C CA . ALA A 1 280 ? -51.147 6.807 -49.194 1.00 28.46 278 ALA A CA 1
ATOM 1894 C C . ALA A 1 280 ? -49.640 7.076 -49.219 1.00 28.56 278 ALA A C 1
ATOM 1895 O O . ALA A 1 280 ? -48.838 6.199 -48.920 1.00 26.97 278 ALA A O 1
ATOM 1897 N N . ASN A 1 281 ? -49.245 8.298 -49.586 1.00 24.68 279 ASN A N 1
ATOM 1898 C CA . ASN A 1 281 ? -47.830 8.627 -49.727 1.00 27.85 279 ASN A CA 1
ATOM 1899 C C . ASN A 1 281 ? -47.144 8.615 -48.355 1.00 24.75 279 ASN A C 1
ATOM 1900 O O . ASN A 1 281 ? -47.568 9.342 -47.488 1.00 25.24 279 ASN A O 1
ATOM 1905 N N . LYS A 1 282 ? -46.016 7.904 -48.167 1.00 27.55 280 LYS A N 1
ATOM 1906 C CA . LYS A 1 282 ? -45.276 8.011 -46.912 1.00 26.85 280 LYS A CA 1
ATOM 1907 C C . LYS A 1 282 ? -43.803 7.671 -47.136 1.00 27.95 280 LYS A C 1
ATOM 1908 O O . LYS A 1 282 ? -43.336 6.623 -46.711 1.00 28.37 280 LYS A O 1
ATOM 1914 N N . PRO A 1 283 ? -43.030 8.539 -47.808 1.00 26.39 281 PRO A N 1
ATOM 1915 C CA . PRO A 1 283 ? -41.618 8.277 -48.046 1.00 28.09 281 PRO A CA 1
ATOM 1916 C C . PRO A 1 283 ? -40.823 8.458 -46.762 1.00 33.71 281 PRO A C 1
ATOM 1917 O O . PRO A 1 283 ? -41.261 9.130 -45.817 1.00 31.29 281 PRO A O 1
ATOM 1921 N N . GLY A 1 284 ? -39.642 7.845 -46.758 1.00 28.69 282 GLY A N 1
ATOM 1922 C CA . G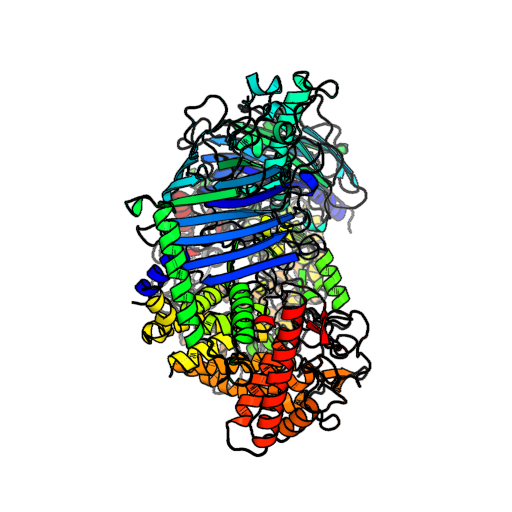LY A 1 284 ? -38.783 7.914 -45.593 1.00 34.19 282 GLY A CA 1
ATOM 1923 C C . GLY A 1 284 ? -37.591 6.994 -45.827 1.00 33.36 282 GLY A C 1
ATOM 1924 O O . GLY A 1 284 ? -37.246 6.695 -46.974 1.00 29.66 282 GLY A O 1
ATOM 1925 N N . SER A 1 285 ? -37.000 6.513 -44.732 1.00 31.85 283 SER A N 1
ATOM 1926 C CA . SER A 1 285 ? -35.929 5.548 -44.885 1.00 31.06 283 SER A CA 1
ATOM 1927 C C . SER A 1 285 ? -36.493 4.144 -44.683 1.00 29.32 283 SER A C 1
ATOM 1928 O O . SER A 1 285 ? -37.502 3.967 -44.006 1.00 29.25 283 SER A O 1
ATOM 1931 N N . GLY A 1 286 ? -35.841 3.154 -45.301 1.00 29.00 284 GLY A N 1
ATOM 1932 C CA . GLY A 1 286 ? -36.265 1.775 -45.177 1.00 27.44 284 GLY A CA 1
ATOM 1933 C C . GLY A 1 286 ? -35.429 0.870 -46.071 1.00 26.43 284 GLY A C 1
ATOM 1934 O O . GLY A 1 286 ? -34.656 1.355 -46.891 1.00 24.38 284 GLY A O 1
ATOM 1935 N N . ASN A 1 287 ? -35.691 -0.437 -46.001 1.00 25.74 285 ASN A N 1
ATOM 1936 C CA . ASN A 1 287 ? -35.049 -1.353 -46.930 1.00 26.67 285 ASN A CA 1
ATOM 1937 C C . ASN A 1 287 ? -35.997 -1.770 -48.065 1.00 26.26 285 ASN A C 1
ATOM 1938 O O . ASN A 1 287 ? -35.595 -2.546 -48.924 1.00 24.53 285 ASN A O 1
ATOM 1943 N N . VAL A 1 288 ? -37.242 -1.247 -48.072 1.00 24.55 286 VAL A N 1
ATOM 1944 C CA . VAL A 1 288 ? -38.161 -1.424 -49.194 1.00 24.40 286 VAL A CA 1
ATOM 1945 C C . VAL A 1 288 ? -38.760 -0.061 -49.546 1.00 23.11 286 VAL A C 1
ATOM 1946 O O . VAL A 1 288 ? -39.196 0.653 -48.653 1.00 21.57 286 VAL A O 1
ATOM 1950 N N . HIS A 1 289 ? -38.816 0.251 -50.846 1.00 23.88 287 HIS A N 1
ATOM 1951 C CA . HIS A 1 289 ? -39.476 1.460 -51.320 1.00 23.46 287 HIS A CA 1
ATOM 1952 C C . HIS A 1 289 ? -40.376 1.079 -52.480 1.00 25.64 287 HIS A C 1
ATOM 1953 O O . HIS A 1 289 ? -39.910 0.487 -53.452 1.00 22.39 287 HIS A O 1
ATOM 1960 N N . ILE A 1 290 ? -41.659 1.452 -52.349 1.00 22.26 288 ILE A N 1
ATOM 1961 C CA . ILE A 1 290 ? -42.621 1.145 -53.384 1.00 21.40 288 ILE A CA 1
ATOM 1962 C C . ILE A 1 290 ? -42.975 2.473 -54.044 1.00 24.23 288 ILE A C 1
ATOM 1963 O O . ILE A 1 290 ? -43.495 3.343 -53.352 1.00 24.63 288 ILE A O 1
ATOM 1968 N N . VAL A 1 291 ? -42.680 2.611 -55.346 1.00 23.13 289 VAL A N 1
ATOM 1969 C CA . VAL A 1 291 ? -43.002 3.802 -56.115 1.00 23.04 289 VAL A CA 1
ATOM 1970 C C . VAL A 1 291 ? -44.167 3.460 -57.049 1.00 23.68 289 VAL A C 1
ATOM 1971 O O . VAL A 1 291 ? -44.056 2.529 -57.856 1.00 24.88 289 VAL A O 1
ATOM 1975 N N . GLN A 1 292 ? -45.318 4.124 -56.864 1.00 21.09 290 GLN A N 1
ATOM 1976 C CA . GLN A 1 292 ? -46.527 3.746 -57.582 1.00 21.64 290 GLN A CA 1
ATOM 1977 C C . GLN A 1 292 ? -47.008 4.931 -58.429 1.00 25.07 290 GLN A C 1
ATOM 1978 O O . GLN A 1 292 ? -47.088 6.050 -57.912 1.00 24.54 290 GLN A O 1
ATOM 1984 N N . LYS A 1 293 ? -47.449 4.648 -59.668 1.00 23.92 291 LYS A N 1
ATOM 1985 C CA . LYS A 1 293 ? -48.091 5.631 -60.537 1.00 24.48 291 LYS A CA 1
ATOM 1986 C C . LYS A 1 293 ? -49.322 4.970 -61.127 1.00 25.60 291 LYS A C 1
ATOM 1987 O O . LYS A 1 293 ? -49.336 3.754 -61.302 1.00 26.19 291 LYS A O 1
ATOM 1993 N N . VAL A 1 294 ? -50.318 5.786 -61.454 1.00 23.62 292 VAL A N 1
ATOM 1994 C CA . VAL A 1 294 ? -51.504 5.353 -62.165 1.00 27.07 292 VAL A CA 1
ATOM 1995 C C . VAL A 1 294 ? -51.580 6.187 -63.443 1.00 29.27 292 VAL A C 1
ATOM 1996 O O . VAL A 1 294 ? -51.421 7.406 -63.390 1.00 27.32 292 VAL A O 1
ATOM 2000 N N . PHE A 1 295 ? -51.786 5.531 -64.588 1.00 26.80 293 PHE A N 1
ATOM 2001 C CA . PHE A 1 295 ? -51.814 6.242 -65.853 1.00 26.22 293 PHE A CA 1
ATOM 2002 C C . PHE A 1 295 ? -53.142 5.976 -66.539 1.00 29.66 293 PHE A C 1
ATOM 2003 O O . PHE A 1 295 ? -53.658 4.877 -66.428 1.00 27.76 293 PHE A O 1
ATOM 2011 N N . GLU A 1 296 ? -53.638 6.952 -67.307 1.00 24.16 294 GLU A N 1
ATOM 2012 C CA . GLU A 1 296 ? -54.768 6.672 -68.181 1.00 29.60 294 GLU A CA 1
ATOM 2013 C C . GLU A 1 296 ? -54.267 6.763 -69.617 1.00 27.23 294 GLU A C 1
ATOM 2014 O O . GLU A 1 296 ? -53.619 7.740 -69.974 1.00 33.92 294 GLU A O 1
ATOM 2020 N N . GLY A 1 297 ? -54.475 5.707 -70.407 1.00 25.50 295 GLY A N 1
ATOM 2021 C CA . GLY A 1 297 ? -53.909 5.642 -71.745 1.00 29.83 295 GLY A CA 1
ATOM 2022 C C . GLY A 1 297 ? -52.421 5.283 -71.721 1.00 30.61 295 GLY A C 1
ATOM 2023 O O . GLY A 1 297 ? -51.970 4.648 -70.775 1.00 30.45 295 GLY A O 1
ATOM 2024 N N . ASP A 1 298 ? -51.678 5.706 -72.753 1.00 27.17 296 ASP A N 1
ATOM 2025 C CA . ASP A 1 298 ? -50.282 5.324 -72.941 1.00 28.91 296 ASP A CA 1
ATOM 2026 C C . ASP A 1 298 ? -49.393 6.018 -71.915 1.00 26.71 296 ASP A C 1
ATOM 2027 O O . ASP A 1 298 ? -49.701 7.126 -71.467 1.00 29.40 296 ASP A O 1
ATOM 2032 N N . PHE A 1 299 ? -48.220 5.432 -71.631 1.00 25.98 297 PHE A N 1
ATOM 2033 C CA . PHE A 1 299 ? -47.354 6.026 -70.625 1.00 24.51 297 PHE A CA 1
ATOM 2034 C C . PHE A 1 299 ? -45.890 5.676 -70.870 1.00 28.23 297 PHE A C 1
ATOM 2035 O O . PHE A 1 299 ? -45.587 4.746 -71.610 1.00 25.38 297 PHE A O 1
ATOM 2043 N N . GLU A 1 300 ? -44.991 6.409 -70.202 1.00 27.72 298 GLU A N 1
ATOM 2044 C CA . GLU A 1 300 ? -43.589 6.025 -70.147 1.00 30.41 298 GLU A CA 1
ATOM 2045 C C . GLU A 1 300 ? -42.923 6.723 -68.961 1.00 31.01 298 GLU A C 1
ATOM 2046 O O . GLU A 1 300 ? -43.423 7.754 -68.516 1.00 34.00 298 GLU A O 1
ATOM 2052 N N . PHE A 1 301 ? -41.851 6.122 -68.411 1.00 26.74 299 PHE A N 1
ATOM 2053 C CA . PHE A 1 301 ? -41.050 6.741 -67.359 1.00 25.46 299 PHE A CA 1
ATOM 2054 C C . PHE A 1 301 ? -39.643 6.134 -67.350 1.00 28.92 299 PHE A C 1
ATOM 2055 O O . PHE A 1 301 ? -39.420 5.068 -67.911 1.00 25.09 299 PHE A O 1
ATOM 2063 N N . ASP A 1 302 ? -38.690 6.813 -66.717 1.00 26.62 300 ASP A N 1
ATOM 2064 C CA . ASP A 1 302 ? -37.331 6.298 -66.724 1.00 29.38 300 ASP A CA 1
ATOM 2065 C C . ASP A 1 302 ? -36.914 5.928 -65.306 1.00 24.54 300 ASP A C 1
ATOM 2066 O O . ASP A 1 302 ? -37.449 6.453 -64.336 1.00 27.64 300 ASP A O 1
ATOM 2071 N N . ILE A 1 303 ? -35.920 5.045 -65.208 1.00 25.60 301 ILE A N 1
ATOM 2072 C CA . ILE A 1 303 ? -35.241 4.783 -63.950 1.00 25.12 301 ILE A CA 1
ATOM 2073 C C . ILE A 1 303 ? -33.772 5.104 -64.189 1.00 27.69 301 ILE A C 1
ATOM 2074 O O . ILE A 1 303 ? -33.202 4.612 -65.159 1.00 31.54 301 ILE A O 1
ATOM 2079 N N . LEU A 1 304 ? -33.212 5.994 -63.358 1.00 23.93 302 LEU A N 1
ATOM 2080 C CA . LEU A 1 304 ? -31.831 6.439 -63.537 1.00 29.92 302 LEU A CA 1
ATOM 2081 C C . LEU A 1 304 ? -31.020 6.064 -62.296 1.00 24.35 302 LEU A C 1
ATOM 2082 O O . LEU A 1 304 ? -31.252 6.615 -61.229 1.00 28.90 302 LEU A O 1
ATOM 2087 N N . PHE A 1 305 ? -30.084 5.113 -62.421 1.00 27.20 303 PHE A N 1
ATOM 2088 C CA . PHE A 1 305 ? -29.240 4.768 -61.285 1.00 26.89 303 PHE A CA 1
ATOM 2089 C C . PHE A 1 305 ? -27.874 5.415 -61.512 1.00 30.57 303 PHE A C 1
ATOM 2090 O O . PHE A 1 305 ? -27.196 5.085 -62.489 1.00 30.96 303 PHE A O 1
ATOM 2098 N N . SER A 1 306 ? -27.476 6.308 -60.591 1.00 28.61 304 SER A N 1
ATOM 2099 C CA . SER A 1 306 ? -26.218 7.039 -60.712 1.00 31.70 304 SER A CA 1
ATOM 2100 C C . SER A 1 306 ? -25.266 6.624 -59.592 1.00 28.61 304 SER A C 1
ATOM 2101 O O . SER A 1 306 ? -25.570 6.840 -58.415 1.00 29.57 304 SER A O 1
ATOM 2104 N N . SER A 1 307 ? -24.128 6.022 -59.962 1.00 30.38 305 SER A N 1
ATOM 2105 C CA . SER A 1 307 ? -23.073 5.674 -59.008 1.00 34.32 305 SER A CA 1
ATOM 2106 C C . SER A 1 307 ? -22.307 6.942 -58.614 1.00 34.36 305 SER A C 1
ATOM 2107 O O . SER A 1 307 ? -21.742 7.606 -59.479 1.00 35.91 305 SER A O 1
ATOM 2110 N N . GLU A 1 308 ? -22.258 7.276 -57.317 1.00 36.05 306 GLU A N 1
ATOM 2111 C CA . GLU A 1 308 ? -21.659 8.561 -56.969 1.00 42.65 306 GLU A CA 1
ATOM 2112 C C . GLU A 1 308 ? -20.168 8.608 -57.327 1.00 42.89 306 GLU A C 1
ATOM 2113 O O . GLU A 1 308 ? -19.662 9.650 -57.733 1.00 40.02 306 GLU A O 1
ATOM 2119 N N . SER A 1 309 ? -19.485 7.460 -57.258 1.00 38.69 307 SER A N 1
ATOM 2120 C CA . SER A 1 309 ? -18.061 7.410 -57.544 1.00 39.75 307 SER A CA 1
ATOM 2121 C C . SER A 1 309 ? -17.763 7.685 -59.021 1.00 41.23 307 SER A C 1
ATOM 2122 O O . SER A 1 309 ? -16.602 7.804 -59.397 1.00 38.58 307 SER A O 1
ATOM 2125 N N . ALA A 1 310 ? -18.793 7.876 -59.854 1.00 37.82 308 ALA A N 1
ATOM 2126 C CA . ALA A 1 310 ? -18.574 8.110 -61.278 1.00 41.23 308 ALA A CA 1
ATOM 2127 C C . ALA A 1 310 ? -18.668 9.588 -61.654 1.00 40.17 308 ALA A C 1
ATOM 2128 O O . ALA A 1 310 ? -18.518 9.937 -62.819 1.00 45.84 308 ALA A O 1
ATOM 2130 N N . GLY A 1 311 ? -18.948 10.461 -60.687 1.00 50.81 309 GLY A N 1
ATOM 2131 C CA . GLY A 1 311 ? -19.102 11.874 -61.006 1.00 55.29 309 GLY A CA 1
ATOM 2132 C C . GLY A 1 311 ? -20.520 12.206 -61.479 1.00 62.92 309 GLY A C 1
ATOM 2133 O O . GLY A 1 311 ? -21.481 11.942 -60.760 1.00 62.97 309 GLY A O 1
ATOM 2134 N N . LYS A 1 312 ? -20.647 12.802 -62.675 1.00 58.59 310 LYS A N 1
ATOM 2135 C CA . LYS A 1 312 ? -21.903 13.422 -63.079 1.00 57.68 310 LYS A CA 1
ATOM 2136 C C . LYS A 1 312 ? -22.987 12.348 -63.188 1.00 53.93 310 LYS A C 1
ATOM 2137 O O . LYS A 1 312 ? -22.724 11.230 -63.622 1.00 51.05 310 LYS A O 1
ATOM 2139 N N . GLU A 1 313 ? -24.196 12.704 -62.748 1.00 49.32 311 GLU A N 1
ATOM 2140 C CA . GLU A 1 313 ? -25.290 11.757 -62.633 1.00 49.48 311 GLU A CA 1
ATOM 2141 C C . GLU A 1 313 ? -25.884 11.472 -64.012 1.00 44.59 311 GLU A C 1
ATOM 2142 O O . GLU A 1 313 ? -25.791 12.285 -64.925 1.00 41.95 311 GLU A O 1
ATOM 2148 N N . VAL A 1 314 ? -26.541 10.317 -64.130 1.00 39.75 312 VAL A N 1
ATOM 2149 C CA . VAL A 1 314 ? -27.138 9.871 -65.376 1.00 39.04 312 VAL A CA 1
ATOM 2150 C C . VAL A 1 314 ? -28.411 10.677 -65.611 1.00 35.71 312 VAL A C 1
ATOM 2151 O O . VAL A 1 314 ? -29.169 10.914 -64.673 1.00 40.55 312 VAL A O 1
ATOM 2155 N N . THR A 1 315 ? -28.641 11.085 -66.866 1.00 35.69 313 THR A N 1
ATOM 2156 C CA . THR A 1 315 ? -29.861 11.799 -67.210 1.00 35.57 313 THR A CA 1
ATOM 2157 C C . THR A 1 315 ? -30.635 10.974 -68.229 1.00 31.89 313 THR A C 1
ATOM 2158 O O . THR A 1 315 ? -30.078 10.056 -68.816 1.00 35.03 313 THR A O 1
ATOM 2162 N N . SER A 1 316 ? -31.881 11.380 -68.506 1.00 33.83 314 SER A N 1
ATOM 2163 C CA . SER A 1 316 ? -32.692 10.782 -69.555 1.00 37.80 314 SER A CA 1
ATOM 2164 C C . SER A 1 316 ? -32.041 10.936 -70.928 1.00 38.76 314 SER A C 1
ATOM 2165 O O . SER A 1 316 ? -32.167 10.057 -71.783 1.00 35.56 314 SER A O 1
ATOM 2168 N N . LYS A 1 317 ? -31.369 12.071 -71.164 1.00 39.17 315 LYS A N 1
ATOM 2169 C CA . LYS A 1 317 ? -30.718 12.262 -72.455 1.00 39.00 315 LYS A CA 1
ATOM 2170 C C . LYS A 1 317 ? -29.602 11.220 -72.612 1.00 37.88 315 LYS A C 1
ATOM 2171 O O . LYS A 1 317 ? -29.440 10.649 -73.687 1.00 38.22 315 LYS A O 1
ATOM 2173 N N . ASP A 1 318 ? -28.834 10.960 -71.539 1.00 40.06 316 ASP A N 1
ATOM 2174 C CA . ASP A 1 318 ? -27.831 9.898 -71.550 1.00 41.61 316 ASP A CA 1
ATOM 2175 C C . ASP A 1 318 ? -28.467 8.551 -71.908 1.00 40.39 316 ASP A C 1
ATOM 2176 O O . ASP A 1 318 ? -27.894 7.776 -72.671 1.00 41.20 316 ASP A O 1
ATOM 2181 N N . LEU A 1 319 ? -29.630 8.252 -71.304 1.00 40.68 317 LEU A N 1
ATOM 2182 C CA . LEU A 1 319 ? -30.310 6.982 -71.541 1.00 36.04 317 LEU A CA 1
ATOM 2183 C C . LEU A 1 319 ? -30.541 6.824 -73.041 1.00 37.51 317 LEU A C 1
ATOM 2184 O O . LEU A 1 319 ? -30.120 5.842 -73.649 1.00 37.85 317 LEU A O 1
ATOM 2189 N N . GLU A 1 320 ? -31.110 7.863 -73.655 1.00 36.95 318 GLU A N 1
ATOM 2190 C CA . GLU A 1 320 ? -31.490 7.798 -75.054 1.00 39.34 318 GLU A CA 1
ATOM 2191 C C . GLU A 1 320 ? -30.249 7.625 -75.928 1.00 45.41 318 GLU A C 1
ATOM 2192 O O . GLU A 1 320 ? -30.281 6.868 -76.895 1.00 42.79 318 GLU A O 1
ATOM 2198 N N . ARG A 1 321 ? -29.158 8.332 -75.599 1.00 41.61 319 ARG A N 1
ATOM 2199 C CA . ARG A 1 321 ? -27.954 8.202 -76.397 1.00 41.66 319 ARG A CA 1
ATOM 2200 C C . ARG A 1 321 ? -27.377 6.795 -76.245 1.00 39.36 319 ARG A C 1
ATOM 2201 O O . ARG A 1 321 ? -26.998 6.175 -77.232 1.00 36.16 319 ARG A O 1
ATOM 2209 N N . GLU A 1 322 ? -27.316 6.284 -75.008 1.00 37.77 320 GLU A N 1
ATOM 2210 C CA . GLU A 1 322 ? -26.664 4.997 -74.786 1.00 35.29 320 GLU A CA 1
ATOM 2211 C C . GLU A 1 322 ? -27.486 3.857 -75.407 1.00 35.91 320 GLU A C 1
ATOM 2212 O O . GLU A 1 322 ? -26.938 2.913 -75.974 1.00 36.98 320 GLU A O 1
ATOM 2218 N N . VAL A 1 323 ? -28.814 3.959 -75.340 1.00 35.61 321 VAL A N 1
ATOM 2219 C CA . VAL A 1 323 ? -29.682 2.980 -75.972 1.00 35.74 321 VAL A CA 1
ATOM 2220 C C . VAL A 1 323 ? -29.412 2.928 -77.476 1.00 39.23 321 VAL A C 1
ATOM 2221 O O . VAL A 1 323 ? -29.228 1.844 -78.025 1.00 36.54 321 VAL A O 1
ATOM 2225 N N . LYS A 1 324 ? -29.364 4.098 -78.137 1.00 39.24 322 LYS A N 1
ATOM 2226 C CA . LYS A 1 324 ? -29.036 4.165 -79.561 1.00 41.63 322 LYS A CA 1
ATOM 2227 C C . LYS A 1 324 ? -27.693 3.492 -79.847 1.00 35.22 322 LYS A C 1
ATOM 2228 O O . LYS A 1 324 ? -27.577 2.680 -80.759 1.00 38.41 322 LYS A O 1
ATOM 2234 N N . GLN A 1 325 ? -26.677 3.800 -79.041 1.00 40.98 323 GLN A N 1
ATOM 2235 C CA . GLN A 1 325 ? -25.345 3.273 -79.291 1.00 39.24 323 GLN A CA 1
ATOM 2236 C C . GLN A 1 325 ? -25.306 1.749 -79.085 1.00 42.69 323 GLN A C 1
ATOM 2237 O O . GLN A 1 325 ? -24.691 1.030 -79.871 1.00 40.98 323 GLN A O 1
ATOM 2243 N N . ALA A 1 326 ? -25.953 1.230 -78.032 1.00 37.54 324 ALA A N 1
ATOM 2244 C CA . ALA A 1 326 ? -25.906 -0.212 -77.805 1.00 30.66 324 ALA A CA 1
ATOM 2245 C C . ALA A 1 326 ? -26.505 -0.982 -78.984 1.00 32.69 324 ALA A C 1
ATOM 2246 O O . ALA A 1 326 ? -25.975 -2.031 -79.355 1.00 30.49 324 ALA A O 1
ATOM 2248 N N . THR A 1 327 ? -27.619 -0.483 -79.552 1.00 32.66 325 THR A N 1
ATOM 2249 C CA . THR A 1 327 ? -28.255 -1.133 -80.694 1.00 37.78 325 THR A CA 1
ATOM 2250 C C . THR A 1 327 ? -27.328 -1.197 -81.902 1.00 37.87 325 THR A C 1
ATOM 2251 O O . THR A 1 327 ? -27.311 -2.199 -82.623 1.00 42.20 325 THR A O 1
ATOM 2255 N N . GLU A 1 328 ? -26.600 -0.101 -82.147 1.00 38.66 326 GLU A N 1
ATOM 2256 C CA . GLU A 1 328 ? -25.698 -0.043 -83.286 1.00 41.35 326 GLU A CA 1
ATOM 2257 C C . GLU A 1 328 ? -24.598 -1.088 -83.107 1.00 40.07 326 GLU A C 1
ATOM 2258 O O . GLU A 1 328 ? -24.250 -1.794 -84.054 1.00 42.41 326 GLU A O 1
ATOM 2260 N N . VAL A 1 329 ? -24.049 -1.164 -81.887 1.00 35.58 327 VAL A N 1
ATOM 2261 C CA . VAL A 1 329 ? -22.981 -2.107 -81.572 1.00 36.91 327 VAL A CA 1
ATOM 2262 C C . VAL A 1 329 ? -23.499 -3.547 -81.664 1.00 39.34 327 VAL A C 1
ATOM 2263 O O . VAL A 1 329 ? -22.783 -4.427 -82.126 1.00 34.65 327 VAL A O 1
ATOM 2267 N N . PHE A 1 330 ? -24.743 -3.798 -81.214 1.00 38.49 328 PHE A N 1
ATOM 2268 C CA . PHE A 1 330 ? -25.303 -5.145 -81.256 1.00 34.72 328 PHE A CA 1
ATOM 2269 C C . PHE A 1 330 ? -25.350 -5.625 -82.705 1.00 32.74 328 PHE A C 1
ATOM 2270 O O . PHE A 1 330 ? -24.913 -6.738 -83.005 1.00 32.79 328 PHE A O 1
ATOM 2278 N N . GLY A 1 331 ? -25.889 -4.772 -83.588 1.00 33.20 329 GLY A N 1
ATOM 2279 C CA . GLY A 1 331 ? -26.041 -5.092 -85.004 1.00 33.86 329 GLY A CA 1
ATOM 2280 C C . GLY A 1 331 ? -24.724 -5.496 -85.671 1.00 36.92 329 GLY A C 1
ATOM 2281 O O . GLY A 1 331 ? -24.668 -6.479 -86.423 1.00 31.75 329 GLY A O 1
ATOM 2282 N N . GLU A 1 332 ? -23.668 -4.724 -85.376 1.00 36.73 330 GLU A N 1
ATOM 2283 C CA . GLU A 1 332 ? -22.349 -4.931 -85.958 1.00 36.92 330 GLU A CA 1
ATOM 2284 C C . GLU A 1 332 ? -21.751 -6.240 -85.454 1.00 39.54 330 GLU A C 1
ATOM 2285 O O . GLU A 1 332 ? -21.181 -7.015 -86.225 1.00 38.19 330 GLU A O 1
ATOM 2287 N N . ARG A 1 333 ? -21.836 -6.474 -84.140 1.00 34.30 331 ARG A N 1
ATOM 2288 C CA . ARG A 1 333 ? -21.273 -7.709 -83.615 1.00 36.53 331 ARG A CA 1
ATOM 2289 C C . ARG A 1 333 ? -22.026 -8.900 -84.215 1.00 34.99 331 ARG A C 1
ATOM 2290 O O . ARG A 1 333 ? -21.408 -9.873 -84.633 1.00 31.45 331 ARG A O 1
ATOM 2298 N N . PHE A 1 334 ? -23.361 -8.805 -84.289 1.00 32.87 332 PHE A N 1
ATOM 2299 C CA . PHE A 1 334 ? -24.142 -9.938 -84.772 1.00 33.57 332 PHE A CA 1
ATOM 2300 C C . PHE A 1 334 ? -23.722 -10.336 -86.188 1.00 33.15 332 PHE A C 1
ATOM 2301 O O . PHE A 1 334 ? -23.568 -11.512 -86.487 1.00 32.45 332 PHE A O 1
ATOM 2309 N N . ALA A 1 335 ? -23.525 -9.352 -87.068 1.00 37.85 333 ALA A N 1
ATOM 2310 C CA . ALA A 1 335 ? -23.253 -9.660 -88.467 1.00 36.58 333 ALA A CA 1
ATOM 2311 C C . ALA A 1 335 ? -21.875 -10.307 -88.633 1.00 39.68 333 ALA A C 1
ATOM 2312 O O . ALA A 1 335 ? -21.684 -11.150 -89.516 1.00 43.40 333 ALA A O 1
ATOM 2314 N N . ARG A 1 336 ? -20.935 -9.970 -87.740 1.00 37.89 334 ARG A N 1
ATOM 2315 C CA . ARG A 1 336 ? -19.629 -10.621 -87.709 1.00 38.59 334 ARG A CA 1
ATOM 2316 C C . ARG A 1 336 ? -19.724 -12.032 -87.131 1.00 37.82 334 ARG A C 1
ATOM 2317 O O . ARG A 1 336 ? -19.233 -12.978 -87.736 1.00 38.97 334 ARG A O 1
ATOM 2325 N N . VAL A 1 337 ? -20.304 -12.160 -85.929 1.00 33.94 335 VAL A N 1
ATOM 2326 C CA . VAL A 1 337 ? -20.250 -13.393 -85.153 1.00 33.64 335 VAL A CA 1
ATOM 2327 C C . VAL A 1 337 ? -21.229 -14.427 -85.723 1.00 34.01 335 VAL A C 1
ATOM 2328 O O . VAL A 1 337 ? -20.903 -15.603 -85.813 1.00 34.51 335 VAL A O 1
ATOM 2332 N N . PHE A 1 338 ? -22.460 -14.003 -86.044 1.00 32.78 336 PHE A N 1
ATOM 2333 C CA . PHE A 1 338 ? -23.442 -14.932 -86.584 1.00 32.47 336 PHE A CA 1
ATOM 2334 C C . PHE A 1 338 ? -23.781 -14.563 -88.030 1.00 31.86 336 PHE A C 1
ATOM 2335 O O . PHE A 1 338 ? -24.860 -14.055 -88.308 1.00 31.49 336 PHE A O 1
ATOM 2343 N N . ASP A 1 339 ? -22.828 -14.801 -88.934 1.00 40.16 337 ASP A N 1
ATOM 2344 C CA . ASP A 1 339 ? -23.016 -14.528 -90.350 1.00 38.41 337 ASP A CA 1
ATOM 2345 C C . ASP A 1 339 ? -23.757 -15.714 -90.962 1.00 35.47 337 ASP A C 1
ATOM 2346 O O . ASP A 1 339 ? -23.179 -16.779 -91.194 1.00 40.13 337 ASP A O 1
ATOM 2351 N N . LEU A 1 340 ? -25.053 -15.536 -91.177 1.00 35.18 338 LEU A N 1
ATOM 2352 C CA . LEU A 1 340 ? -25.898 -16.662 -91.535 1.00 37.57 338 LEU A CA 1
ATOM 2353 C C . LEU A 1 340 ? -25.632 -17.077 -92.979 1.00 38.90 338 LEU A C 1
ATOM 2354 O O . LEU A 1 340 ? -25.579 -16.234 -93.862 1.00 38.79 338 LEU A O 1
ATOM 2359 N N . LYS A 1 341 ? -25.506 -18.384 -93.216 1.00 37.78 339 LYS A N 1
ATOM 2360 C CA . LYS A 1 341 ? -25.158 -18.893 -94.536 1.00 34.42 339 LYS A CA 1
ATOM 2361 C C . LYS A 1 341 ? -26.376 -19.431 -95.284 1.00 40.36 339 LYS A C 1
ATOM 2362 O O . LYS A 1 341 ? -27.440 -19.677 -94.707 1.00 35.61 339 LYS A O 1
ATOM 2368 N N . ALA A 1 342 ? -26.192 -19.612 -96.597 1.00 34.77 340 ALA A N 1
ATOM 2369 C CA . ALA A 1 342 ? -27.237 -20.088 -97.477 1.00 35.84 340 ALA A CA 1
ATOM 2370 C C . ALA A 1 342 ? -27.798 -21.378 -96.892 1.00 31.94 340 ALA A C 1
ATOM 2371 O O . ALA A 1 342 ? -27.030 -22.172 -96.350 1.00 31.96 340 ALA A O 1
ATOM 2373 N N . PRO A 1 343 ? -29.131 -21.632 -96.970 1.00 30.49 341 PRO A N 1
ATOM 2374 C CA . PRO A 1 343 ? -30.100 -20.692 -97.546 1.00 29.03 341 PRO A CA 1
ATOM 2375 C C . PRO A 1 343 ? -30.775 -19.730 -96.571 1.00 34.23 341 PRO A C 1
ATOM 2376 O O . PRO A 1 343 ? -31.914 -19.330 -96.790 1.00 31.50 341 PRO A O 1
ATOM 2380 N N . PHE A 1 344 ? -30.050 -19.328 -95.521 1.00 33.04 342 PHE A N 1
ATOM 2381 C CA . PHE A 1 344 ? -30.629 -18.556 -94.431 1.00 34.36 342 PHE A CA 1
ATOM 2382 C C . PHE A 1 344 ? -30.067 -17.142 -94.380 1.00 34.94 342 PHE A C 1
ATOM 2383 O O . PHE A 1 344 ? -30.005 -16.555 -93.304 1.00 36.76 342 PHE A O 1
ATOM 2391 N N . GLN A 1 345 ? -29.687 -16.576 -95.537 1.00 36.41 343 GLN A N 1
ATOM 2392 C CA . GLN A 1 345 ? -29.032 -15.273 -95.531 1.00 34.80 343 GLN A CA 1
ATOM 2393 C C . GLN A 1 345 ? -30.078 -14.160 -95.506 1.00 34.47 343 GLN A C 1
ATOM 2394 O O . GLN A 1 345 ? -29.752 -13.023 -95.196 1.00 33.25 343 GLN A O 1
ATOM 2400 N N . GLY A 1 346 ? -31.342 -14.480 -95.804 1.00 29.71 344 GLY A N 1
ATOM 2401 C CA . GLY A 1 346 ? -32.344 -13.436 -95.921 1.00 32.54 344 GLY A CA 1
ATOM 2402 C C . GLY A 1 346 ? -32.619 -12.682 -94.617 1.00 37.37 344 GLY A C 1
ATOM 2403 O O . GLY A 1 346 ? -32.305 -13.148 -93.519 1.00 39.74 344 GLY A O 1
ATOM 2404 N N . ASP A 1 347 ? -33.299 -11.536 -94.745 1.00 33.67 345 ASP A N 1
ATOM 2405 C CA . ASP A 1 347 ? -33.605 -10.660 -93.618 1.00 39.41 345 ASP A CA 1
ATOM 2406 C C . ASP A 1 347 ? -34.544 -11.342 -92.616 1.00 35.31 345 ASP A C 1
ATOM 2407 O O . ASP A 1 347 ? -34.506 -11.032 -91.435 1.00 29.76 345 ASP A O 1
ATOM 2412 N N . ASN A 1 348 ? -35.409 -12.245 -93.089 1.00 32.98 346 ASN A N 1
ATOM 2413 C CA . ASN A 1 348 ? -36.368 -12.903 -92.214 1.00 36.67 346 ASN A CA 1
ATOM 2414 C C . ASN A 1 348 ? -35.633 -13.832 -91.236 1.00 35.02 346 ASN A C 1
ATOM 2415 O O . ASN A 1 348 ? -35.973 -13.858 -90.057 1.00 32.68 346 ASN A O 1
ATOM 2420 N N . TYR A 1 349 ? -34.577 -14.509 -91.715 1.00 28.74 347 TYR A N 1
ATOM 2421 C CA . TYR A 1 349 ? -33.797 -15.439 -90.911 1.00 30.80 347 TYR A CA 1
ATOM 2422 C C . TYR A 1 349 ? -32.841 -14.703 -89.980 1.00 34.95 347 TYR A C 1
ATOM 2423 O O . TYR A 1 349 ? -32.481 -15.235 -88.932 1.00 27.65 347 TYR A O 1
ATOM 2432 N N . LYS A 1 350 ? -32.435 -13.495 -90.371 1.00 28.07 348 LYS A N 1
ATOM 2433 C CA . LYS A 1 350 ? -31.561 -12.703 -89.531 1.00 30.22 348 LYS A CA 1
ATOM 2434 C C . LYS A 1 350 ? -32.336 -12.223 -88.308 1.00 33.59 348 LYS A C 1
ATOM 2435 O O . LYS A 1 350 ? -31.816 -12.290 -87.192 1.00 32.98 348 LYS A O 1
ATOM 2441 N N . LYS A 1 351 ? -33.590 -11.792 -88.517 1.00 28.28 349 LYS A N 1
ATOM 2442 C CA . LYS A 1 351 ? -34.433 -11.337 -87.430 1.00 29.57 349 LYS A CA 1
ATOM 2443 C C . LYS A 1 351 ? -34.713 -12.516 -86.498 1.00 28.43 349 LYS A C 1
ATOM 2444 O O . LYS A 1 351 ? -34.625 -12.367 -85.289 1.00 31.73 349 LYS A O 1
ATOM 2450 N N . PHE A 1 352 ? -35.053 -13.668 -87.079 1.00 24.92 350 PHE A N 1
ATOM 2451 C CA . PHE A 1 352 ? -35.208 -14.920 -86.350 1.00 24.38 350 PHE A CA 1
ATOM 2452 C C . PHE A 1 352 ? -33.950 -15.204 -85.529 1.00 25.13 350 PHE A C 1
ATOM 2453 O O . PHE A 1 352 ? -34.037 -15.517 -84.342 1.00 25.81 350 PHE A O 1
ATOM 2461 N N . GLY A 1 353 ? -32.760 -15.108 -86.151 1.00 24.62 351 GLY A N 1
ATOM 2462 C CA . GLY A 1 353 ? -31.547 -15.425 -85.406 1.00 23.60 351 GLY A CA 1
ATOM 2463 C C . GLY A 1 353 ? -31.326 -14.463 -84.236 1.00 23.85 351 GLY A C 1
ATOM 2464 O O . GLY A 1 353 ? -30.888 -14.887 -83.169 1.00 26.20 351 GLY A O 1
ATOM 2465 N N . LYS A 1 354 ? -31.592 -13.164 -84.454 1.00 25.35 352 LYS A N 1
ATOM 2466 C CA . LYS A 1 354 ? -31.383 -12.145 -83.435 1.00 25.17 352 LYS A CA 1
ATOM 2467 C C . LYS A 1 354 ? -32.305 -12.389 -82.245 1.00 27.34 352 LYS A C 1
ATOM 2468 O O . LYS A 1 354 ? -31.921 -12.196 -81.096 1.00 24.93 352 LYS A O 1
ATOM 2474 N N . SER A 1 355 ? -33.526 -12.846 -82.539 1.00 24.88 353 SER A N 1
ATOM 2475 C CA . SER A 1 355 ? -34.484 -13.138 -81.483 1.00 29.58 353 SER A CA 1
ATOM 2476 C C . SER A 1 355 ? -34.022 -14.357 -80.671 1.00 25.73 353 SER A C 1
ATOM 2477 O O . SER A 1 355 ? -33.987 -14.317 -79.445 1.00 26.40 353 SER A O 1
ATOM 2480 N N . MET A 1 356 ? -33.734 -15.471 -81.351 1.00 24.62 354 MET A N 1
ATOM 2481 C CA . MET A 1 356 ? -33.331 -16.689 -80.661 1.00 23.37 354 MET A CA 1
ATOM 2482 C C . MET A 1 356 ? -32.082 -16.386 -79.822 1.00 29.91 354 MET A C 1
ATOM 2483 O O . MET A 1 356 ? -31.948 -16.845 -78.674 1.00 24.84 354 MET A O 1
ATOM 2488 N N . PHE A 1 357 ? -31.138 -15.616 -80.402 1.00 24.97 355 PHE A N 1
ATOM 2489 C CA . PHE A 1 357 ? -29.892 -15.375 -79.682 1.00 24.07 355 PHE A CA 1
ATOM 2490 C C . PHE A 1 357 ? -30.129 -14.444 -78.498 1.00 22.75 355 PHE A C 1
ATOM 2491 O O . PHE A 1 357 ? -29.646 -14.692 -77.396 1.00 23.97 355 PHE A O 1
ATOM 2499 N N . SER A 1 358 ? -30.875 -13.356 -78.729 1.00 22.85 356 SER A N 1
ATOM 2500 C CA . SER A 1 358 ? -31.090 -12.372 -77.680 1.00 23.37 356 SER A CA 1
ATOM 2501 C C . SER A 1 358 ? -31.809 -12.980 -76.481 1.00 23.72 356 SER A C 1
ATOM 2502 O O . SER A 1 358 ? -31.544 -12.598 -75.349 1.00 23.30 356 SER A O 1
ATOM 2505 N N . ASN A 1 359 ? -32.762 -13.887 -76.747 1.00 23.60 357 ASN A N 1
ATOM 2506 C CA . ASN A 1 359 ? -33.521 -14.533 -75.687 1.00 24.06 357 ASN A CA 1
ATOM 2507 C C . ASN A 1 359 ? -32.613 -15.471 -74.891 1.00 24.18 357 ASN A C 1
ATOM 2508 O O . ASN A 1 359 ? -32.724 -15.578 -73.675 1.00 23.42 357 ASN A O 1
ATOM 2513 N N . LEU A 1 360 ? -31.676 -16.122 -75.576 1.00 24.03 358 LEU A N 1
ATOM 2514 C CA . LEU A 1 360 ? -30.761 -17.012 -74.883 1.00 25.08 358 LEU A CA 1
ATOM 2515 C C . LEU A 1 360 ? -29.869 -16.219 -73.925 1.00 27.81 358 LEU A C 1
ATOM 2516 O O . LEU A 1 360 ? -29.771 -16.555 -72.754 1.00 29.59 358 LEU A O 1
ATOM 2521 N N . ILE A 1 361 ? -29.147 -15.222 -74.438 1.00 25.09 359 ILE A N 1
ATOM 2522 C CA . ILE A 1 361 ? -28.154 -14.540 -73.627 1.00 23.91 359 ILE A CA 1
ATOM 2523 C C . ILE A 1 361 ? -28.877 -13.619 -72.660 1.00 25.03 359 ILE A C 1
ATOM 2524 O O . ILE A 1 361 ? -28.411 -13.357 -71.559 1.00 24.68 359 ILE A O 1
ATOM 2529 N N . GLY A 1 362 ? -30.053 -13.138 -73.072 1.00 24.60 360 GLY A N 1
ATOM 2530 C CA . GLY A 1 362 ? -30.854 -12.331 -72.160 1.00 23.79 360 GLY A CA 1
ATOM 2531 C C . GLY A 1 362 ? -31.405 -13.128 -70.968 1.00 25.03 360 GLY A C 1
ATOM 2532 O O . GLY A 1 362 ? -31.822 -12.548 -69.970 1.00 28.04 360 GLY A O 1
ATOM 2533 N N . GLY A 1 363 ? -31.308 -14.454 -71.004 1.00 22.55 361 GLY A N 1
ATOM 2534 C CA . GLY A 1 363 ? -31.820 -15.239 -69.880 1.00 27.18 361 GLY A CA 1
ATOM 2535 C C . GLY A 1 363 ? -30.832 -15.321 -68.709 1.00 25.74 361 GLY A C 1
ATOM 2536 O O . GLY A 1 363 ? -31.110 -15.927 -67.671 1.00 25.41 361 GLY A O 1
ATOM 2537 N N . ILE A 1 364 ? -29.655 -14.728 -68.878 1.00 21.99 362 ILE A N 1
ATOM 2538 C CA . ILE A 1 364 ? -28.633 -14.806 -67.831 1.00 25.74 362 ILE A CA 1
ATOM 2539 C C . ILE A 1 364 ? -29.187 -14.209 -66.531 1.00 25.40 362 ILE A C 1
ATOM 2540 O O . ILE A 1 364 ? -29.767 -13.114 -66.516 1.00 27.44 362 ILE A O 1
ATOM 2545 N N . GLY A 1 365 ? -29.005 -14.938 -65.433 1.00 25.52 363 GLY A N 1
ATOM 2546 C CA . GLY A 1 365 ? -29.393 -14.474 -64.117 1.00 25.41 363 GLY A CA 1
ATOM 2547 C C . GLY A 1 365 ? -28.237 -14.552 -63.116 1.00 24.92 363 GLY A C 1
ATOM 2548 O O . GLY A 1 365 ? -27.283 -15.297 -63.314 1.00 23.74 363 GLY A O 1
ATOM 2549 N N . TYR A 1 366 ? -28.378 -13.814 -62.014 1.00 23.34 364 TYR A N 1
ATOM 2550 C CA . TYR A 1 366 ? -27.545 -14.001 -60.839 1.00 21.95 364 TYR A CA 1
ATOM 2551 C C . TYR A 1 366 ? -28.406 -14.535 -59.711 1.00 25.44 364 TYR A C 1
ATOM 2552 O O . TYR A 1 366 ? -29.439 -13.959 -59.360 1.00 25.30 364 TYR A O 1
ATOM 2561 N N . PHE A 1 367 ? -27.971 -15.656 -59.148 1.00 24.69 365 PHE A N 1
ATOM 2562 C CA . PHE A 1 367 ? -28.723 -16.344 -58.114 1.00 25.57 365 PHE A CA 1
ATOM 2563 C C . PHE A 1 367 ? -27.814 -16.504 -56.896 1.00 25.59 365 PHE A C 1
ATOM 2564 O O . PHE A 1 367 ? -26.593 -16.717 -57.037 1.00 25.75 365 PHE A O 1
ATOM 2572 N N . TYR A 1 368 ? -28.436 -16.427 -55.718 1.00 22.63 366 TYR A N 1
ATOM 2573 C CA . TYR A 1 368 ? -27.719 -16.409 -54.450 1.00 23.98 366 TYR A CA 1
ATOM 2574 C C . TYR A 1 368 ? -28.621 -16.960 -53.360 1.00 25.47 366 TYR A C 1
ATOM 2575 O O . TYR A 1 368 ? -29.764 -16.505 -53.221 1.00 25.34 366 TYR A O 1
ATOM 2584 N N . GLY A 1 369 ? -28.070 -17.870 -52.542 1.00 22.36 367 GLY A N 1
ATOM 2585 C CA . GLY A 1 369 ? -28.748 -18.319 -51.327 1.00 24.09 367 GLY A CA 1
ATOM 2586 C C . GLY A 1 369 ? -28.424 -19.775 -50.985 1.00 24.20 367 GLY A C 1
ATOM 2587 O O . GLY A 1 369 ? -27.514 -20.364 -51.545 1.00 24.63 367 GLY A O 1
ATOM 2588 N N . HIS A 1 370 ? -29.186 -20.373 -50.079 1.00 24.04 368 HIS A N 1
ATOM 2589 C CA . HIS A 1 370 ? -28.912 -21.757 -49.716 1.00 25.38 368 HIS A CA 1
ATOM 2590 C C . HIS A 1 370 ? -29.654 -22.715 -50.652 1.00 29.45 368 HIS A C 1
ATOM 2591 O O . HIS A 1 370 ? -30.694 -22.368 -51.215 1.00 26.92 368 HIS A O 1
ATOM 2598 N N . SER A 1 371 ? -29.173 -23.956 -50.741 1.00 28.00 369 SER A N 1
ATOM 2599 C CA . SER A 1 371 ? -29.866 -24.968 -51.538 1.00 28.88 369 SER A CA 1
ATOM 2600 C C . SER A 1 371 ? -30.104 -26.191 -50.663 1.00 30.19 369 SER A C 1
ATOM 2601 O O . SER A 1 371 ? -29.415 -26.356 -49.655 1.00 29.46 369 SER A O 1
ATOM 2604 N N . LEU A 1 372 ? -31.032 -27.075 -51.073 1.00 24.76 370 LEU A N 1
ATOM 2605 C CA . LEU A 1 372 ? -31.457 -28.205 -50.257 1.00 25.93 370 LEU A CA 1
ATOM 2606 C C . LEU A 1 372 ? -30.754 -29.484 -50.722 1.00 27.12 370 LEU A C 1
ATOM 2607 O O . LEU A 1 372 ? -30.924 -29.892 -51.877 1.00 26.17 370 LEU A O 1
ATOM 2612 N N . VAL A 1 373 ? -29.999 -30.130 -49.813 1.00 26.74 371 VAL A N 1
ATOM 2613 C CA . VAL A 1 373 ? -29.102 -31.234 -50.183 1.00 25.48 371 VAL A CA 1
ATOM 2614 C C . VAL A 1 373 ? -29.193 -32.363 -49.150 1.00 27.79 371 VAL A C 1
ATOM 2615 O O . VAL A 1 373 ? -29.225 -32.132 -47.948 1.00 24.85 371 VAL A O 1
ATOM 2619 N N . ASP A 1 374 ? -29.327 -33.604 -49.626 1.00 27.07 372 ASP A N 1
ATOM 2620 C CA . ASP A 1 374 ? -29.320 -34.755 -48.739 1.00 28.90 372 ASP A CA 1
ATOM 2621 C C . ASP A 1 374 ? -27.861 -35.168 -48.590 1.00 28.87 372 ASP A C 1
ATOM 2622 O O . ASP A 1 374 ? -27.279 -35.645 -49.554 1.00 25.36 372 ASP A O 1
ATOM 2627 N N . ARG A 1 375 ? -27.253 -34.852 -47.436 1.00 29.20 373 ARG A N 1
ATOM 2628 C CA . ARG A 1 375 ? -25.850 -35.193 -47.213 1.00 28.48 373 ARG A CA 1
ATOM 2629 C C . ARG A 1 375 ? -25.749 -36.466 -46.356 1.00 28.50 373 ARG A C 1
ATOM 2630 O O . ARG A 1 375 ? -24.743 -36.693 -45.697 1.00 30.44 373 ARG A O 1
ATOM 2638 N N . SER A 1 376 ? -26.787 -37.306 -46.325 1.00 26.71 374 SER A N 1
ATOM 2639 C CA . SER A 1 376 ? -26.715 -38.543 -45.550 1.00 26.68 374 SER A CA 1
ATOM 2640 C C . SER A 1 376 ? -25.725 -39.574 -46.115 1.00 30.42 374 SER A C 1
ATOM 2641 O O . SER A 1 376 ? -25.213 -40.410 -45.360 1.00 25.27 374 SER A O 1
ATOM 2644 N N . TYR A 1 377 ? -25.490 -39.559 -47.436 1.00 29.63 375 TYR A N 1
ATOM 2645 C CA . TYR A 1 377 ? -24.779 -40.614 -48.148 1.00 28.61 375 TYR A CA 1
ATOM 2646 C C . TYR A 1 377 ? -25.287 -41.989 -47.703 1.00 29.73 375 TYR A C 1
ATOM 2647 O O . TYR A 1 377 ? -24.492 -42.892 -47.412 1.00 28.97 375 TYR A O 1
ATOM 2656 N N . ALA A 1 378 ? -26.622 -42.143 -47.643 1.00 23.41 376 ALA A N 1
ATOM 2657 C CA . ALA A 1 378 ? -27.177 -43.405 -47.203 1.00 25.60 376 ALA A CA 1
ATOM 2658 C C . ALA A 1 378 ? -26.586 -44.502 -48.076 1.00 31.55 376 ALA A C 1
ATOM 2659 O O . ALA A 1 378 ? -26.348 -44.295 -49.262 1.00 29.51 376 ALA A O 1
ATOM 2661 N N . PRO A 1 379 ? -26.326 -45.711 -47.536 1.00 34.97 377 PRO A N 1
ATOM 2662 C CA . PRO A 1 379 ? -25.774 -46.781 -48.363 1.00 31.39 377 PRO A CA 1
ATOM 2663 C C . PRO A 1 379 ? -26.716 -47.250 -49.476 1.00 28.35 377 PRO A C 1
ATOM 2664 O O . PRO A 1 379 ? -26.244 -47.759 -50.486 1.00 27.24 377 PRO A O 1
ATOM 2668 N N . GLU A 1 380 ? -28.028 -47.106 -49.260 1.00 27.69 378 GLU A N 1
ATOM 2669 C CA . GLU A 1 380 ? -29.027 -47.411 -50.275 1.00 30.93 378 GLU A CA 1
ATOM 2670 C C . GLU A 1 380 ? -28.746 -46.647 -51.572 1.00 31.36 378 GLU A C 1
ATOM 2671 O O . GLU A 1 380 ? -29.155 -47.089 -52.634 1.00 29.87 378 GLU A O 1
ATOM 2677 N N . TYR A 1 381 ? -28.043 -45.510 -51.497 1.00 29.11 379 TYR A N 1
ATOM 2678 C CA . TYR A 1 381 ? -27.783 -44.711 -52.688 1.00 27.11 379 TYR A CA 1
ATOM 2679 C C . TYR A 1 381 ? -26.677 -45.321 -53.549 1.00 30.24 379 TYR A C 1
ATOM 2680 O O . TYR A 1 381 ? -26.406 -44.837 -54.650 1.00 23.84 379 TYR A O 1
ATOM 2689 N N . ASP A 1 382 ? -25.993 -46.356 -53.032 1.00 29.70 380 ASP A N 1
ATOM 2690 C CA . ASP A 1 382 ? -24.966 -47.039 -53.817 1.00 30.21 380 ASP A CA 1
ATOM 2691 C C . ASP A 1 382 ? -25.614 -47.865 -54.939 1.00 26.14 380 ASP A C 1
ATOM 2692 O O . ASP A 1 382 ? -24.963 -48.183 -55.941 1.00 26.38 380 ASP A O 1
ATOM 2697 N N . GLU A 1 383 ? -26.875 -48.265 -54.735 1.00 26.55 381 GLU A N 1
ATOM 2698 C CA . GLU A 1 383 ? -27.614 -49.024 -55.732 1.00 29.30 381 GLU A CA 1
ATOM 2699 C C . GLU A 1 383 ? -26.855 -50.296 -56.121 1.00 35.04 381 GLU A C 1
ATOM 2700 O O . GLU A 1 383 ? -26.702 -50.570 -57.315 1.00 33.29 381 GLU A O 1
ATOM 2706 N N . GLU A 1 384 ? -26.419 -51.106 -55.134 1.00 34.92 382 GLU A N 1
ATOM 2707 C CA . GLU A 1 384 ? -25.580 -52.249 -55.488 1.00 32.80 382 GLU A CA 1
ATOM 2708 C C . GLU A 1 384 ? -26.404 -53.529 -55.614 1.00 34.82 382 GLU A C 1
ATOM 2709 O O . GLU A 1 384 ? -25.898 -54.537 -56.112 1.00 30.20 382 GLU A O 1
ATOM 2715 N N . ASN A 1 385 ? -27.689 -53.470 -55.240 1.00 34.85 383 ASN A N 1
ATOM 2716 C CA . ASN A 1 385 ? -28.508 -54.673 -55.254 1.00 43.45 383 ASN A CA 1
ATOM 2717 C C . ASN A 1 385 ? -29.605 -54.574 -56.320 1.00 42.82 383 ASN A C 1
ATOM 2718 O O . ASN A 1 385 ? -30.007 -53.487 -56.718 1.00 35.88 383 ASN A O 1
ATOM 2723 N N . GLU A 1 386 ? -30.140 -55.730 -56.718 1.00 39.66 384 GLU A N 1
ATOM 2724 C CA . GLU A 1 386 ? -31.371 -55.789 -57.493 1.00 37.51 384 GLU A CA 1
ATOM 2725 C C . GLU A 1 386 ? -32.476 -55.107 -56.702 1.00 37.98 384 GLU A C 1
ATOM 2726 O O . GLU A 1 386 ? -32.550 -55.256 -55.484 1.00 34.68 384 GLU A O 1
ATOM 2732 N N . GLY A 1 387 ? -33.336 -54.369 -57.409 1.00 32.28 385 GLY A N 1
ATOM 2733 C CA . GLY A 1 387 ? -34.465 -53.701 -56.779 1.00 33.77 385 GLY A CA 1
ATOM 2734 C C . GLY A 1 387 ? -34.036 -52.442 -56.021 1.00 34.30 385 GLY A C 1
ATOM 2735 O O . GLY A 1 387 ? -34.771 -51.959 -55.159 1.00 30.71 385 GLY A O 1
ATOM 2736 N N . PHE A 1 388 ? -32.869 -51.891 -56.390 1.00 30.32 386 PHE A N 1
ATOM 2737 C CA . PHE A 1 388 ? -32.244 -50.803 -55.648 1.00 33.32 386 PHE A CA 1
ATOM 2738 C C . PHE A 1 388 ? -33.137 -49.568 -55.551 1.00 33.77 386 PHE A C 1
ATOM 2739 O O . PHE A 1 388 ? -32.943 -48.744 -54.655 1.00 31.22 386 PHE A O 1
ATOM 2747 N N . TRP A 1 389 ? -34.084 -49.404 -56.489 1.00 30.27 387 TRP A N 1
ATOM 2748 C CA . TRP A 1 389 ? -34.840 -48.160 -56.528 1.00 31.80 387 TRP A CA 1
ATOM 2749 C C . TRP A 1 389 ? -35.797 -48.096 -55.340 1.00 32.63 387 TRP A C 1
ATOM 2750 O O . TRP A 1 389 ? -36.206 -47.010 -54.939 1.00 34.22 387 TRP A O 1
ATOM 2761 N N . GLU A 1 390 ? -36.182 -49.265 -54.809 1.00 33.73 388 GLU A N 1
ATOM 2762 C CA . GLU A 1 390 ? -37.024 -49.303 -53.618 1.00 36.54 388 GLU A CA 1
ATOM 2763 C C . GLU A 1 390 ? -36.214 -48.924 -52.380 1.00 32.86 388 GLU A C 1
ATOM 2764 O O . GLU A 1 390 ? -36.680 -48.137 -51.568 1.00 34.83 388 GLU A O 1
ATOM 2770 N N . ASP A 1 391 ? -34.978 -49.423 -52.279 1.00 33.12 389 ASP A N 1
ATOM 2771 C CA . ASP A 1 391 ? -34.142 -49.066 -51.142 1.00 36.31 389 ASP A CA 1
ATOM 2772 C C . ASP A 1 391 ? -33.850 -47.567 -51.169 1.00 32.32 389 ASP A C 1
ATOM 2773 O O . ASP A 1 391 ? -33.868 -46.911 -50.139 1.00 34.12 389 ASP A O 1
ATOM 2778 N N . ALA A 1 392 ? -33.519 -47.019 -52.344 1.00 32.05 390 ALA A N 1
ATOM 2779 C CA . ALA A 1 392 ? -33.177 -45.604 -52.421 1.00 31.93 390 ALA A CA 1
ATOM 2780 C C . ALA A 1 392 ? -34.388 -44.727 -52.085 1.00 30.04 390 ALA A C 1
ATOM 2781 O O . ALA A 1 392 ? -34.220 -43.668 -51.490 1.00 34.21 390 ALA A O 1
ATOM 2783 N N . ALA A 1 393 ? -35.596 -45.160 -52.471 1.00 29.59 391 ALA A N 1
ATOM 2784 C CA . ALA A 1 393 ? -36.822 -44.477 -52.093 1.00 32.98 391 ALA A CA 1
ATOM 2785 C C . ALA A 1 393 ? -36.953 -44.458 -50.575 1.00 38.32 391 ALA A C 1
ATOM 2786 O O . ALA A 1 393 ? -37.338 -43.439 -50.003 1.00 35.28 391 ALA A O 1
ATOM 2788 N N . GLU A 1 394 ? -36.649 -45.598 -49.940 1.00 36.71 392 GLU A N 1
ATOM 2789 C CA . GLU A 1 394 ? -36.719 -45.696 -48.493 1.00 38.44 392 GLU A CA 1
ATOM 2790 C C . GLU A 1 394 ? -35.785 -44.688 -47.831 1.00 31.75 392 GLU A C 1
ATOM 2791 O O . GLU A 1 394 ? -36.195 -44.017 -46.891 1.00 36.61 392 GLU A O 1
ATOM 2797 N N . ALA A 1 395 ? -34.535 -44.604 -48.310 1.00 29.01 393 ALA A N 1
ATOM 2798 C CA . ALA A 1 395 ? -33.575 -43.639 -47.792 1.00 28.04 393 ALA A CA 1
ATOM 2799 C C . ALA A 1 395 ? -34.082 -42.207 -47.973 1.00 32.40 393 ALA A C 1
ATOM 2800 O O . ALA A 1 395 ? -33.929 -41.387 -47.069 1.00 29.41 393 ALA A O 1
ATOM 2802 N N . ARG A 1 396 ? -34.634 -41.892 -49.159 1.00 32.12 394 ARG A N 1
ATOM 2803 C CA . ARG A 1 396 ? -35.143 -40.549 -49.403 1.00 34.33 394 ARG A CA 1
ATOM 2804 C C . ARG A 1 396 ? -36.262 -40.237 -48.416 1.00 35.34 394 ARG A C 1
ATOM 2805 O O . ARG A 1 396 ? -36.389 -39.100 -47.964 1.00 37.81 394 ARG A O 1
ATOM 2813 N N . ALA A 1 397 ? -37.014 -41.263 -48.000 1.00 35.09 395 ALA A N 1
ATOM 2814 C CA . ALA A 1 397 ? -38.117 -41.010 -47.087 1.00 34.58 395 ALA A CA 1
ATOM 2815 C C . ALA A 1 397 ? -37.643 -40.779 -45.650 1.00 38.52 395 ALA A C 1
ATOM 2816 O O . ALA A 1 397 ? -38.464 -40.477 -44.789 1.00 40.24 395 ALA A O 1
ATOM 2818 N N . ARG A 1 398 ? -36.339 -40.942 -45.375 1.00 35.18 396 ARG A N 1
ATOM 2819 C CA . ARG A 1 398 ? -35.776 -40.556 -44.084 1.00 37.73 396 ARG A CA 1
ATOM 2820 C C . ARG A 1 398 ? -35.717 -39.017 -43.961 1.00 40.30 396 ARG A C 1
ATOM 2821 O O . ARG A 1 398 ? -35.476 -38.500 -42.875 1.00 39.61 396 ARG A O 1
ATOM 2829 N N . HIS A 1 399 ? -35.859 -38.293 -45.090 1.00 37.37 397 HIS A N 1
ATOM 2830 C CA . HIS A 1 399 ? -35.781 -36.837 -45.205 1.00 36.65 397 HIS A CA 1
ATOM 2831 C C . HIS A 1 399 ? -34.664 -36.235 -44.355 1.00 36.15 397 HIS A C 1
ATOM 2832 O O . HIS A 1 399 ? -34.934 -35.407 -43.488 1.00 35.71 397 HIS A O 1
ATOM 2839 N N . GLN A 1 400 ? -33.415 -36.616 -44.641 1.00 28.80 398 GLN A N 1
ATOM 2840 C CA . GLN A 1 400 ? -32.271 -36.063 -43.944 1.00 29.44 398 GLN A CA 1
ATOM 2841 C C . GLN A 1 400 ? -31.766 -34.776 -44.593 1.00 31.75 398 GLN A C 1
ATOM 2842 O O . GLN A 1 400 ? -30.810 -34.172 -44.096 1.00 32.85 398 GLN A O 1
ATOM 2848 N N . GLU A 1 401 ? -32.332 -34.379 -45.739 1.00 28.62 399 GLU A N 1
ATOM 2849 C CA . GLU A 1 401 ? -31.800 -33.214 -46.436 1.00 29.51 399 GLU A CA 1
ATOM 2850 C C . GLU A 1 401 ? -31.911 -31.981 -45.534 1.00 29.36 399 GLU A C 1
ATOM 2851 O O . GLU A 1 401 ? -32.876 -31.870 -44.781 1.00 28.47 399 GLU A O 1
ATOM 2857 N N . ALA A 1 402 ? -30.977 -31.038 -45.699 1.00 26.38 400 ALA A N 1
ATOM 2858 C CA . ALA A 1 402 ? -31.009 -29.746 -45.031 1.00 28.53 400 ALA A CA 1
ATOM 2859 C C . ALA A 1 402 ? -30.442 -28.670 -45.954 1.00 26.91 400 ALA A C 1
ATOM 2860 O O . ALA A 1 402 ? -29.663 -28.966 -46.867 1.00 28.54 400 ALA A O 1
ATOM 2862 N N . LEU A 1 403 ? -30.785 -27.402 -45.659 1.00 29.61 401 LEU A N 1
ATOM 2863 C CA . LEU A 1 403 ? -30.239 -26.254 -46.375 1.00 28.15 401 LEU A CA 1
ATOM 2864 C C . LEU A 1 403 ? -28.762 -26.097 -46.040 1.00 29.91 401 LEU A C 1
ATOM 2865 O O . LEU A 1 403 ? -28.358 -26.289 -44.898 1.00 31.84 401 LEU A O 1
ATOM 2870 N N . GLU A 1 404 ? -27.996 -25.734 -47.061 1.00 25.98 402 GLU A N 1
ATOM 2871 C CA . GLU A 1 404 ? -26.576 -25.490 -46.953 1.00 30.40 402 GLU A CA 1
ATOM 2872 C C . GLU A 1 404 ? -26.200 -24.376 -47.923 1.00 31.57 402 GLU A C 1
ATOM 2873 O O . GLU A 1 404 ? -26.935 -24.089 -48.881 1.00 30.65 402 GLU A O 1
ATOM 2879 N N . GLY A 1 405 ? -25.031 -23.765 -47.678 1.00 29.15 403 GLY A N 1
ATOM 2880 C CA . GLY A 1 405 ? -24.567 -22.650 -48.485 1.00 32.91 403 GLY A CA 1
ATOM 2881 C C . GLY A 1 405 ? -24.135 -21.489 -47.589 1.00 32.88 403 GLY A C 1
ATOM 2882 O O . GLY A 1 405 ? -23.762 -21.731 -46.456 1.00 29.05 403 GLY A O 1
ATOM 2883 N N . PRO A 1 406 ? -24.279 -20.206 -47.986 1.00 32.07 404 PRO A N 1
ATOM 2884 C CA . PRO A 1 406 ? -24.959 -19.829 -49.225 1.00 33.05 404 PRO A CA 1
ATOM 2885 C C . PRO A 1 406 ? -24.068 -20.080 -50.428 1.00 31.68 404 PRO A C 1
ATOM 2886 O O . PRO A 1 406 ? -22.846 -20.096 -50.300 1.00 25.28 404 PRO A O 1
ATOM 2890 N N . TYR A 1 407 ? -24.698 -20.246 -51.595 1.00 26.61 405 TYR A N 1
ATOM 2891 C CA . TYR A 1 407 ? -23.966 -20.333 -52.850 1.00 27.83 405 TYR A CA 1
ATOM 2892 C C . TYR A 1 407 ? -24.396 -19.194 -53.773 1.00 27.31 405 TYR A C 1
ATOM 2893 O O . TYR A 1 407 ? -25.460 -18.603 -53.577 1.00 26.15 405 TYR A O 1
ATOM 2902 N N . GLU A 1 408 ? -23.565 -18.866 -54.762 1.00 25.06 406 GLU A N 1
ATOM 2903 C CA . GLU A 1 408 ? -24.011 -17.961 -55.814 1.00 28.92 406 GLU A CA 1
ATOM 2904 C C . GLU A 1 408 ? -23.817 -18.633 -57.172 1.00 31.57 406 GLU A C 1
ATOM 2905 O O . GLU A 1 408 ? -22.920 -19.471 -57.362 1.00 28.97 406 GLU A O 1
ATOM 2911 N N . LEU A 1 409 ? -24.618 -18.197 -58.140 1.00 25.12 407 LEU A N 1
ATOM 2912 C CA . LEU A 1 409 ? -24.423 -18.676 -59.499 1.00 24.32 407 LEU A CA 1
ATOM 2913 C C . LEU A 1 409 ? -24.832 -17.607 -60.498 1.00 25.64 407 LEU A C 1
ATOM 2914 O O . LEU A 1 409 ? -25.944 -17.043 -60.424 1.00 24.98 407 LEU A O 1
ATOM 2919 N N . PHE A 1 410 ? -23.960 -17.467 -61.499 1.00 22.84 408 PHE A N 1
ATOM 2920 C CA . PHE A 1 410 ? -24.172 -16.605 -62.652 1.00 25.12 408 PHE A CA 1
ATOM 2921 C C . PHE A 1 410 ? -24.241 -17.520 -63.875 1.00 25.67 408 PHE A C 1
ATOM 2922 O O . PHE A 1 410 ? -23.270 -18.206 -64.179 1.00 24.78 408 PHE A O 1
ATOM 2930 N N . THR A 1 411 ? -25.419 -17.596 -64.517 1.00 24.35 409 THR A N 1
ATOM 2931 C CA . THR A 1 411 ? -25.684 -18.642 -65.498 1.00 23.40 409 THR A CA 1
ATOM 2932 C C . THR A 1 411 ? -26.860 -18.235 -66.385 1.00 25.24 409 THR A C 1
ATOM 2933 O O . THR A 1 411 ? -27.722 -17.459 -65.972 1.00 23.47 409 THR A O 1
ATOM 2937 N N . SER A 1 412 ? -26.886 -18.767 -67.613 1.00 25.45 410 SER A N 1
ATOM 2938 C CA . SER A 1 412 ? -28.085 -18.692 -68.431 1.00 24.32 410 SER A CA 1
ATOM 2939 C C . SER A 1 412 ? -29.032 -19.821 -68.010 1.00 24.52 410 SER A C 1
ATOM 2940 O O . SER A 1 412 ? -28.695 -20.646 -67.167 1.00 26.30 410 SER A O 1
ATOM 2943 N N . ILE A 1 413 ? -30.273 -19.794 -68.499 1.00 24.72 411 ILE A N 1
ATOM 2944 C CA . ILE A 1 413 ? -31.291 -20.700 -67.979 1.00 21.93 411 ILE A CA 1
ATOM 2945 C C . ILE A 1 413 ? -32.073 -21.315 -69.144 1.00 23.17 411 ILE A C 1
ATOM 2946 O O . ILE A 1 413 ? -32.097 -20.785 -70.261 1.00 22.90 411 ILE A O 1
ATOM 2951 N N . PRO A 1 414 ? -32.776 -22.445 -68.950 1.00 21.43 412 PRO A N 1
ATOM 2952 C CA . PRO A 1 414 ? -33.567 -23.005 -70.052 1.00 22.74 412 PRO A CA 1
ATOM 2953 C C . PRO A 1 414 ? -34.834 -22.210 -70.363 1.00 23.73 412 PRO A C 1
ATOM 2954 O O . PRO A 1 414 ? -35.247 -22.175 -71.517 1.00 22.91 412 PRO A O 1
ATOM 2958 N N . SER A 1 415 ? -35.464 -21.629 -69.344 1.00 23.10 413 SER A N 1
ATOM 2959 C CA . SER A 1 415 ? -36.797 -21.073 -69.554 1.00 25.84 413 SER A CA 1
ATOM 2960 C C . SER A 1 415 ? -37.154 -20.055 -68.472 1.00 23.92 413 SER A C 1
ATOM 2961 O O . SER A 1 415 ? -37.277 -20.433 -67.316 1.00 24.13 413 SER A O 1
ATOM 2964 N N . ARG A 1 416 ? -37.495 -18.821 -68.875 1.00 21.20 414 ARG A N 1
ATOM 2965 C CA . ARG A 1 416 ? -37.939 -17.827 -67.915 1.00 20.37 414 ARG A CA 1
ATOM 2966 C C . ARG A 1 416 ? -39.225 -18.248 -67.215 1.00 21.39 414 ARG A C 1
ATOM 2967 O O . ARG A 1 416 ? -39.300 -18.115 -66.001 1.00 22.90 414 ARG A O 1
ATOM 2975 N N . PRO A 1 417 ? -40.324 -18.603 -67.920 1.00 23.06 415 PRO A N 1
ATOM 2976 C CA . PRO A 1 417 ? -41.585 -18.894 -67.240 1.00 22.05 415 PRO A CA 1
ATOM 2977 C C . PRO A 1 417 ? -41.631 -20.233 -66.501 1.00 25.98 415 PRO A C 1
ATOM 2978 O O . PRO A 1 417 ? -42.358 -20.367 -65.515 1.00 26.55 415 PRO A O 1
ATOM 2982 N N . PHE A 1 418 ? -40.822 -21.207 -66.941 1.00 23.76 416 PHE A N 1
ATOM 2983 C CA . PHE A 1 418 ? -40.964 -22.557 -66.422 1.00 23.43 416 PHE A CA 1
ATOM 2984 C C . PHE A 1 418 ? -39.731 -23.042 -65.647 1.00 25.43 416 PHE A C 1
ATOM 2985 O O . PHE A 1 418 ? -39.900 -23.750 -64.667 1.00 26.45 416 PHE A O 1
ATOM 2993 N N . PHE A 1 419 ? -38.505 -22.737 -66.100 1.00 21.44 417 PHE A N 1
ATOM 2994 C CA . PHE A 1 419 ? -37.312 -23.323 -65.497 1.00 22.92 417 PHE A CA 1
ATOM 2995 C C . PHE A 1 419 ? -36.242 -22.259 -65.275 1.00 23.23 417 PHE A C 1
ATOM 2996 O O . PHE A 1 419 ? -35.154 -22.313 -65.876 1.00 22.38 417 PHE A O 1
ATOM 3004 N N . PRO A 1 420 ? -36.513 -21.215 -64.462 1.00 22.32 418 PRO A N 1
ATOM 3005 C CA . PRO A 1 420 ? -35.610 -20.071 -64.427 1.00 22.36 418 PRO A CA 1
ATOM 3006 C C . PRO A 1 420 ? -34.452 -20.276 -63.454 1.00 24.88 418 PRO A C 1
ATOM 3007 O O . PRO A 1 420 ? -34.316 -19.526 -62.493 1.00 23.32 418 PRO A O 1
ATOM 3011 N N . ARG A 1 421 ? -33.589 -21.254 -63.732 1.00 23.53 419 ARG A N 1
ATOM 3012 C CA . ARG A 1 421 ? -32.458 -21.517 -62.842 1.00 25.90 419 ARG A CA 1
ATOM 3013 C C . ARG A 1 421 ? -31.421 -22.357 -63.589 1.00 23.95 419 ARG A C 1
ATOM 3014 O O . ARG A 1 421 ? -31.682 -22.779 -64.723 1.00 22.88 419 ARG A O 1
ATOM 3022 N N . GLY A 1 422 ? -30.258 -22.585 -62.960 1.00 25.76 420 GLY A N 1
ATOM 3023 C CA . GLY A 1 422 ? -29.156 -23.266 -63.641 1.00 23.17 420 GLY A CA 1
ATOM 3024 C C . GLY A 1 422 ? -29.417 -24.771 -63.739 1.00 24.28 420 GLY A C 1
ATOM 3025 O O . GLY A 1 422 ? -29.806 -25.372 -62.747 1.00 23.33 420 GLY A O 1
ATOM 3026 N N . PHE A 1 423 ? -29.263 -25.345 -64.946 1.00 21.98 421 PHE A N 1
ATOM 3027 C CA . PHE A 1 423 ? -29.269 -26.782 -65.148 1.00 20.51 421 PHE A CA 1
ATOM 3028 C C . PHE A 1 423 ? -27.943 -27.170 -65.809 1.00 20.29 421 PHE A C 1
ATOM 3029 O O . PHE A 1 423 ? -27.519 -26.533 -66.774 1.00 20.53 421 PHE A O 1
ATOM 3037 N N . LEU A 1 424 ? -27.266 -28.160 -65.218 1.00 22.60 422 LEU A N 1
ATOM 3038 C CA . LEU A 1 424 ? -25.853 -28.447 -65.495 1.00 21.24 422 LEU A CA 1
ATOM 3039 C C . LEU A 1 424 ? -25.608 -28.798 -66.971 1.00 21.11 422 LEU A C 1
ATOM 3040 O O . LEU A 1 424 ? -24.785 -28.146 -67.606 1.00 23.69 422 LEU A O 1
ATOM 3045 N N . TRP A 1 425 ? -26.238 -29.850 -67.529 1.00 21.87 423 TRP A N 1
ATOM 3046 C CA . TRP A 1 425 ? -25.918 -30.174 -68.919 1.00 21.86 423 TRP A CA 1
ATOM 3047 C C . TRP A 1 425 ? -26.534 -29.180 -69.908 1.00 26.14 423 TRP A C 1
ATOM 3048 O O . TRP A 1 425 ? -25.966 -28.984 -70.974 1.00 25.33 423 TRP A O 1
ATOM 3059 N N . ASP A 1 426 ? -27.708 -28.596 -69.592 1.00 24.38 424 ASP A N 1
ATOM 3060 C CA . ASP A 1 426 ? -28.228 -27.536 -70.456 1.00 22.97 424 ASP A CA 1
ATOM 3061 C C . ASP A 1 426 ? -27.168 -26.449 -70.667 1.00 25.43 424 ASP A C 1
ATOM 3062 O O . ASP A 1 426 ? -27.037 -25.911 -71.773 1.00 24.68 424 ASP A O 1
ATOM 3067 N N . GLU A 1 427 ? -26.422 -26.101 -69.607 1.00 22.22 425 GLU A N 1
ATOM 3068 C CA . GLU A 1 427 ? -25.564 -24.917 -69.698 1.00 22.88 425 GLU A CA 1
ATOM 3069 C C . GLU A 1 427 ? -24.450 -25.121 -70.723 1.00 22.93 425 GLU A C 1
ATOM 3070 O O . GLU A 1 427 ? -24.035 -24.168 -71.382 1.00 21.44 425 GLU A O 1
ATOM 3076 N N . GLY A 1 428 ? -23.959 -26.361 -70.886 1.00 26.69 426 GLY A N 1
ATOM 3077 C CA . GLY A 1 428 ? -22.950 -26.557 -71.926 1.00 26.64 426 GLY A CA 1
ATOM 3078 C C . GLY A 1 428 ? -23.481 -26.197 -73.323 1.00 27.88 426 GLY A C 1
ATOM 3079 O O . GLY A 1 428 ? -22.741 -25.738 -74.189 1.00 30.14 426 GLY A O 1
ATOM 3080 N N . PHE A 1 429 ? -24.763 -26.464 -73.576 1.00 25.84 427 PHE A N 1
ATOM 3081 C CA . PHE A 1 429 ? -25.332 -26.090 -74.858 1.00 21.98 427 PHE A CA 1
ATOM 3082 C C . PHE A 1 429 ? -25.565 -24.586 -74.898 1.00 23.06 427 PHE A C 1
ATOM 3083 O O . PHE A 1 429 ? -25.265 -23.969 -75.920 1.00 23.93 427 PHE A O 1
ATOM 3091 N N . HIS A 1 430 ? -26.064 -23.981 -73.799 1.00 22.97 428 HIS A N 1
ATOM 3092 C CA . HIS A 1 430 ? -26.349 -22.553 -73.836 1.00 19.95 428 HIS A CA 1
ATOM 3093 C C . HIS A 1 430 ? -25.091 -21.791 -74.226 1.00 26.16 428 HIS A C 1
ATOM 3094 O O . HIS A 1 430 ? -25.152 -20.765 -74.921 1.00 23.68 428 HIS A O 1
ATOM 3101 N N . LEU A 1 431 ? -23.950 -22.251 -73.689 1.00 23.03 429 LEU A N 1
ATOM 3102 C CA . LEU A 1 431 ? -22.739 -21.445 -73.789 1.00 27.10 429 LEU A CA 1
ATOM 3103 C C . LEU A 1 431 ? -22.094 -21.576 -75.172 1.00 28.08 429 LEU A C 1
ATOM 3104 O O . LEU A 1 431 ? -21.114 -20.890 -75.450 1.00 27.77 429 LEU A O 1
ATOM 3109 N N . LEU A 1 432 ? -22.575 -22.480 -76.037 1.00 28.17 430 LEU A N 1
ATOM 3110 C CA . LEU A 1 432 ? -21.872 -22.557 -77.319 1.00 30.03 430 LEU A CA 1
ATOM 3111 C C . LEU A 1 432 ? -22.125 -21.308 -78.157 1.00 29.21 430 LEU A C 1
ATOM 3112 O O . LEU A 1 432 ? -21.193 -20.752 -78.721 1.00 29.47 430 LEU A O 1
ATOM 3117 N N . PRO A 1 433 ? -23.367 -20.806 -78.326 1.00 26.38 431 PRO A N 1
ATOM 3118 C CA . PRO A 1 433 ? -23.527 -19.516 -78.995 1.00 27.53 431 PRO A CA 1
ATOM 3119 C C . PRO A 1 433 ? -22.972 -18.335 -78.190 1.00 28.72 431 PRO A C 1
ATOM 3120 O O . PRO A 1 433 ? -22.422 -17.376 -78.742 1.00 27.10 431 PRO A O 1
ATOM 3124 N N . ILE A 1 434 ? -23.095 -18.416 -76.864 1.00 25.89 432 ILE A N 1
ATOM 3125 C CA . ILE A 1 434 ? -22.673 -17.317 -76.016 1.00 24.90 432 ILE A CA 1
ATOM 3126 C C . ILE A 1 434 ? -21.143 -17.153 -76.123 1.00 27.45 432 ILE A C 1
ATOM 3127 O O . ILE A 1 434 ? -20.655 -16.029 -76.191 1.00 33.20 432 ILE A O 1
ATOM 3132 N N . ALA A 1 435 ? -20.392 -18.259 -76.179 1.00 29.61 433 ALA A N 1
ATOM 3133 C CA . ALA A 1 435 ? -18.934 -18.206 -76.329 1.00 30.20 433 ALA A CA 1
ATOM 3134 C C . ALA A 1 435 ? -18.514 -17.586 -77.661 1.00 30.11 433 ALA A C 1
ATOM 3135 O O . ALA A 1 435 ? -17.511 -16.878 -77.737 1.00 33.86 433 ALA A O 1
ATOM 3137 N N . ASP A 1 436 ? -19.317 -17.801 -78.701 1.00 33.56 434 ASP A N 1
ATOM 3138 C CA . ASP A 1 436 ? -19.065 -17.143 -79.968 1.00 34.03 434 ASP A CA 1
ATOM 3139 C C . ASP A 1 436 ? -19.138 -15.634 -79.792 1.00 36.15 434 ASP A C 1
ATOM 3140 O O . ASP A 1 436 ? -18.324 -14.902 -80.348 1.00 32.70 434 ASP A O 1
ATOM 3145 N N . TRP A 1 437 ? -20.188 -15.180 -79.106 1.00 29.74 435 TRP A N 1
ATOM 3146 C CA . TRP A 1 437 ? -20.454 -13.767 -78.909 1.00 29.62 435 TRP A CA 1
ATOM 3147 C C . TRP A 1 437 ? -19.379 -13.135 -78.027 1.00 29.24 435 TRP A C 1
ATOM 3148 O O . TRP A 1 437 ? -18.980 -11.995 -78.246 1.00 29.15 435 TRP A O 1
ATOM 3159 N N . ASP A 1 438 ? -19.036 -13.803 -76.931 1.00 31.57 436 ASP A N 1
ATOM 3160 C CA . ASP A 1 438 ? -18.255 -13.175 -75.873 1.00 29.42 436 ASP A CA 1
ATOM 3161 C C . ASP A 1 438 ? -17.600 -14.284 -75.069 1.00 33.16 436 ASP A C 1
ATOM 3162 O O . ASP A 1 438 ? -18.207 -14.791 -74.128 1.00 32.33 436 ASP A O 1
ATOM 3167 N N . ILE A 1 439 ? -16.395 -14.717 -75.486 1.00 32.34 437 ILE A N 1
ATOM 3168 C CA . ILE A 1 439 ? -15.759 -15.863 -74.847 1.00 27.42 437 ILE A CA 1
ATOM 3169 C C . ILE A 1 439 ? -15.501 -15.560 -73.362 1.00 31.59 437 ILE A C 1
ATOM 3170 O O . ILE A 1 439 ? -15.667 -16.433 -72.515 1.00 28.34 437 ILE A O 1
ATOM 3175 N N . ASP A 1 440 ? -15.110 -14.320 -73.031 1.00 30.58 438 ASP A N 1
ATOM 3176 C CA . ASP A 1 440 ? -14.859 -13.973 -71.641 1.00 35.61 438 ASP A CA 1
ATOM 3177 C C . ASP A 1 440 ? -16.111 -14.151 -70.778 1.00 34.74 438 ASP A C 1
ATOM 3178 O O . ASP A 1 440 ? -16.024 -14.667 -69.664 1.00 34.45 438 ASP A O 1
ATOM 3183 N N . LEU A 1 441 ? -17.279 -13.794 -71.319 1.00 31.53 439 LEU A N 1
ATOM 3184 C CA . LEU A 1 441 ? -18.501 -14.025 -70.559 1.00 26.76 439 LEU A CA 1
ATOM 3185 C C . LEU A 1 441 ? -18.706 -15.526 -70.342 1.00 26.05 439 LEU A C 1
ATOM 3186 O O . LEU A 1 441 ? -18.995 -15.966 -69.237 1.00 28.46 439 LEU A O 1
ATOM 3191 N N . ALA A 1 442 ? -18.537 -16.339 -71.386 1.00 25.23 440 ALA A N 1
ATOM 3192 C CA . ALA A 1 442 ? -18.777 -17.768 -71.236 1.00 26.13 440 ALA A CA 1
ATOM 3193 C C . ALA A 1 442 ? -17.858 -18.359 -70.162 1.00 29.86 440 ALA A C 1
ATOM 3194 O O . ALA A 1 442 ? -18.268 -19.220 -69.372 1.00 25.21 440 ALA A O 1
ATOM 3196 N N . LEU A 1 443 ? -16.588 -17.930 -70.158 1.00 28.64 441 LEU A N 1
ATOM 3197 C CA . LEU A 1 443 ? -15.617 -18.469 -69.204 1.00 29.61 441 LEU A CA 1
ATOM 3198 C C . LEU A 1 443 ? -15.973 -18.047 -67.782 1.00 28.73 441 LEU A C 1
ATOM 3199 O O . LEU A 1 443 ? -15.704 -18.778 -66.827 1.00 32.16 441 LEU A O 1
ATOM 3204 N N . GLU A 1 444 ? -16.537 -16.848 -67.655 1.00 27.38 442 GLU A N 1
ATOM 3205 C CA . GLU A 1 444 ? -17.059 -16.366 -66.388 1.00 30.37 442 GLU A CA 1
ATOM 3206 C C . GLU A 1 444 ? -18.147 -17.313 -65.878 1.00 29.82 442 GLU A C 1
ATOM 3207 O O . GLU A 1 444 ? -18.217 -17.611 -64.691 1.00 30.44 442 GLU A O 1
ATOM 3213 N N . ILE A 1 445 ? -19.042 -17.737 -66.775 1.00 26.04 443 ILE A N 1
ATOM 3214 C CA . ILE A 1 445 ? -20.125 -18.622 -66.365 1.00 23.62 443 ILE A CA 1
ATOM 3215 C C . ILE A 1 445 ? -19.606 -20.016 -66.044 1.00 22.88 443 ILE A C 1
ATOM 3216 O O . ILE A 1 445 ? -19.975 -20.620 -65.043 1.00 25.41 443 ILE A O 1
ATOM 3221 N N . ILE A 1 446 ? -18.684 -20.518 -66.850 1.00 27.63 444 ILE A N 1
ATOM 3222 C CA . ILE A 1 446 ? -18.068 -21.790 -66.505 1.00 25.64 444 ILE A CA 1
ATOM 3223 C C . ILE A 1 446 ? -17.459 -21.732 -65.103 1.00 26.38 444 ILE A C 1
ATOM 3224 O O . ILE A 1 446 ? -17.641 -22.650 -64.297 1.00 26.05 444 ILE A O 1
ATOM 3229 N N . LYS A 1 447 ? -16.722 -20.654 -64.824 1.00 27.49 445 LYS A N 1
ATOM 3230 C CA . LYS A 1 447 ? -16.046 -20.528 -63.540 1.00 28.69 445 LYS A CA 1
ATOM 3231 C C . LYS A 1 447 ? -17.067 -20.485 -62.403 1.00 28.27 445 LYS A C 1
ATOM 3232 O O . LYS A 1 447 ? -16.893 -21.088 -61.343 1.00 24.39 445 LYS A O 1
ATOM 3238 N N . SER A 1 448 ? -18.168 -19.771 -62.638 1.00 29.83 446 SER A N 1
ATOM 3239 C CA . SER A 1 448 ? -19.231 -19.751 -61.640 1.00 25.30 446 SER A CA 1
ATOM 3240 C C . SER A 1 448 ? -19.687 -21.171 -61.316 1.00 24.77 446 SER A C 1
ATOM 3241 O O . SER A 1 448 ? -19.832 -21.525 -60.133 1.00 27.84 446 SER A O 1
ATOM 3244 N N . TRP A 1 449 ? -19.955 -21.983 -62.355 1.00 25.17 447 TRP A N 1
ATOM 3245 C CA . TRP A 1 449 ? -20.496 -23.313 -62.109 1.00 23.92 447 TRP A CA 1
ATOM 3246 C C . TRP A 1 449 ? -19.459 -24.136 -61.330 1.00 22.99 447 TRP A C 1
ATOM 3247 O O . TRP A 1 449 ? -19.770 -24.835 -60.365 1.00 23.12 447 TRP A O 1
ATOM 3258 N N . TYR A 1 450 ? -18.204 -24.069 -61.761 1.00 25.36 448 TYR A N 1
ATOM 3259 C CA . TYR A 1 450 ? -17.200 -24.931 -61.135 1.00 24.70 448 TYR A CA 1
ATOM 3260 C C . TYR A 1 450 ? -16.935 -24.508 -59.693 1.00 28.15 448 TYR A C 1
ATOM 3261 O O . TYR A 1 450 ? -16.575 -25.330 -58.858 1.00 31.68 448 TYR A O 1
ATOM 3270 N N . ASN A 1 451 ? -17.217 -23.248 -59.358 1.00 29.04 449 ASN A N 1
ATOM 3271 C CA . ASN A 1 451 ? -17.040 -22.793 -57.982 1.00 30.45 449 ASN A CA 1
ATOM 3272 C C . ASN A 1 451 ? -18.089 -23.389 -57.041 1.00 30.56 449 ASN A C 1
ATOM 3273 O O . ASN A 1 451 ? -17.981 -23.240 -55.832 1.00 26.98 449 ASN A O 1
ATOM 3278 N N . LEU A 1 452 ? -19.092 -24.096 -57.582 1.00 27.82 450 LEU A N 1
ATOM 3279 C CA . LEU A 1 452 ? -20.064 -24.802 -56.755 1.00 28.13 450 LEU A CA 1
ATOM 3280 C C . LEU A 1 452 ? -19.544 -26.186 -56.375 1.00 29.19 450 LEU A C 1
ATOM 3281 O O . LEU A 1 452 ? -20.122 -26.858 -55.521 1.00 26.58 450 LEU A O 1
ATOM 3286 N N . MET A 1 453 ? -18.507 -26.666 -57.060 1.00 27.79 451 MET A N 1
ATOM 3287 C CA . MET A 1 453 ? -18.188 -28.086 -56.904 1.00 28.55 451 MET A CA 1
ATOM 3288 C C . MET A 1 453 ? -17.706 -28.384 -55.479 1.00 30.87 451 MET A C 1
ATOM 3289 O O . MET A 1 453 ? -16.959 -27.588 -54.910 1.00 27.15 451 MET A O 1
ATOM 3294 N N . ASP A 1 454 ? -18.164 -29.506 -54.890 1.00 30.13 452 ASP A N 1
ATOM 3295 C CA . ASP A 1 454 ? -17.844 -29.857 -53.513 1.00 29.20 452 ASP A CA 1
ATOM 3296 C C . ASP A 1 454 ? -16.498 -30.575 -53.465 1.00 30.53 452 ASP A C 1
ATOM 3297 O O . ASP A 1 454 ? -15.867 -30.733 -54.504 1.00 29.54 452 ASP A O 1
ATOM 3302 N N . GLU A 1 455 ? -16.066 -30.989 -52.258 1.00 30.37 453 GLU A N 1
ATOM 3303 C CA . GLU A 1 455 ? -14.716 -31.533 -52.081 1.00 36.06 453 GLU A CA 1
ATOM 3304 C C . GLU A 1 455 ? -14.546 -32.845 -52.859 1.00 39.97 453 GLU A C 1
ATOM 3305 O O . GLU A 1 455 ? -13.445 -33.162 -53.307 1.00 35.85 453 GLU A O 1
ATOM 3307 N N . ASP A 1 456 ? -15.651 -33.584 -53.064 1.00 36.03 454 ASP A N 1
ATOM 3308 C CA . ASP A 1 456 ? -15.638 -34.866 -53.765 1.00 36.95 454 ASP A CA 1
ATOM 3309 C C . ASP A 1 456 ? -15.601 -34.746 -55.293 1.00 39.00 454 ASP A C 1
ATOM 3310 O O . ASP A 1 456 ? -15.294 -35.726 -55.982 1.00 35.97 454 ASP A O 1
ATOM 3315 N N . GLY A 1 457 ? -16.040 -33.605 -55.847 1.00 35.13 455 GLY A N 1
ATOM 3316 C CA . GLY A 1 457 ? -16.131 -33.504 -57.300 1.00 29.99 455 GLY A CA 1
ATOM 3317 C C . GLY A 1 457 ? -17.572 -33.381 -57.828 1.00 27.26 455 GLY A C 1
ATOM 3318 O O . GLY A 1 457 ? -17.777 -33.411 -59.030 1.00 26.82 455 GLY A O 1
ATOM 3319 N N . TRP A 1 458 ? -18.553 -33.150 -56.940 1.00 26.62 456 TRP A N 1
ATOM 3320 C CA . TRP A 1 458 ? -19.957 -33.109 -57.333 1.00 25.30 456 TRP A CA 1
ATOM 3321 C C . TRP A 1 458 ? -20.421 -31.663 -57.506 1.00 28.94 456 TRP A C 1
ATOM 3322 O O . TRP A 1 458 ? -20.148 -30.830 -56.626 1.00 28.26 456 TRP A O 1
ATOM 3333 N N . ILE A 1 459 ? -21.190 -31.419 -58.587 1.00 24.44 457 ILE A N 1
ATOM 3334 C CA . ILE A 1 459 ? -21.998 -30.218 -58.775 1.00 24.25 457 ILE A CA 1
ATOM 3335 C C . ILE A 1 459 ? -23.448 -30.667 -58.953 1.00 24.60 457 ILE A C 1
ATOM 3336 O O . ILE A 1 459 ? -23.700 -31.511 -59.799 1.00 21.92 457 ILE A O 1
ATOM 3341 N N . ALA A 1 460 ? -24.375 -30.145 -58.140 1.00 21.59 458 ALA A N 1
ATOM 3342 C CA . ALA A 1 460 ? -25.783 -30.531 -58.250 1.00 24.41 458 ALA A CA 1
ATOM 3343 C C . ALA A 1 460 ? -26.303 -30.228 -59.656 1.00 23.29 458 ALA A C 1
ATOM 3344 O O . ALA A 1 460 ? -26.033 -29.161 -60.183 1.00 21.54 458 ALA A O 1
ATOM 3346 N N . ARG A 1 461 ? -27.106 -31.130 -60.250 1.00 24.74 459 ARG A N 1
ATOM 3347 C CA . ARG A 1 461 ? -27.465 -30.936 -61.657 1.00 26.22 459 ARG A CA 1
ATOM 3348 C C . ARG A 1 461 ? -28.481 -29.796 -61.817 1.00 25.58 459 ARG A C 1
ATOM 3349 O O . ARG A 1 461 ? -28.689 -29.324 -62.931 1.00 25.46 459 ARG A O 1
ATOM 3357 N N . GLU A 1 462 ? -29.157 -29.409 -60.722 1.00 22.90 460 GLU A N 1
ATOM 3358 C CA . GLU A 1 462 ? -30.156 -28.341 -60.758 1.00 22.26 460 GLU A CA 1
ATOM 3359 C C . GLU A 1 462 ? -29.881 -27.425 -59.561 1.00 21.84 460 GLU A C 1
ATOM 3360 O O . GLU A 1 462 ? -29.886 -27.894 -58.427 1.00 22.59 460 GLU A O 1
ATOM 3366 N N . GLN A 1 463 ? -29.741 -26.119 -59.817 1.00 19.97 461 GLN A N 1
ATOM 3367 C CA . GLN A 1 463 ? -29.229 -25.170 -58.838 1.00 20.74 461 GLN A CA 1
ATOM 3368 C C . GLN A 1 463 ? -30.376 -24.262 -58.402 1.00 23.37 461 GLN A C 1
ATOM 3369 O O . GLN A 1 463 ? -30.739 -23.340 -59.126 1.00 25.37 461 GLN A O 1
ATOM 3375 N N . ILE A 1 464 ? -31.003 -24.595 -57.271 1.00 20.93 462 ILE A N 1
ATOM 3376 C CA . ILE A 1 464 ? -32.117 -23.802 -56.761 1.00 22.07 462 ILE A CA 1
ATOM 3377 C C . ILE A 1 464 ? -31.605 -23.022 -55.538 1.00 26.47 462 ILE A C 1
ATOM 3378 O O . ILE A 1 464 ? -31.636 -23.527 -54.410 1.00 25.24 462 ILE A O 1
ATOM 3383 N N . LEU A 1 465 ? -31.136 -21.788 -55.759 1.00 26.94 463 LEU A N 1
ATOM 3384 C CA . LEU A 1 465 ? -30.399 -21.032 -54.747 1.00 27.08 463 LEU A CA 1
ATOM 3385 C C . LEU A 1 465 ? -31.313 -19.988 -54.102 1.00 29.78 463 LEU A C 1
ATOM 3386 O O . LEU A 1 465 ? -31.690 -19.024 -54.767 1.00 26.63 463 LEU A O 1
ATOM 3391 N N . GLY A 1 466 ? -31.682 -20.197 -52.828 1.00 25.44 464 GLY A N 1
ATOM 3392 C CA . GLY A 1 466 ? -32.372 -19.200 -52.022 1.00 24.46 464 GLY A CA 1
ATOM 3393 C C . GLY A 1 466 ? -33.899 -19.297 -52.118 1.00 26.59 464 GLY A C 1
ATOM 3394 O O . GLY A 1 466 ? -34.446 -19.955 -52.995 1.00 23.19 464 GLY A O 1
ATOM 3395 N N . ALA A 1 467 ? -34.575 -18.612 -51.201 1.00 25.28 465 ALA A N 1
ATOM 3396 C CA . ALA A 1 467 ? -36.014 -18.699 -50.996 1.00 27.89 465 ALA A CA 1
ATOM 3397 C C . ALA A 1 467 ? -36.778 -18.287 -52.265 1.00 25.98 465 ALA A C 1
ATOM 3398 O O . ALA A 1 467 ? -37.783 -18.907 -52.615 1.00 26.52 465 ALA A O 1
ATOM 3400 N N . GLU A 1 468 ? -36.314 -17.231 -52.949 1.00 25.13 466 GLU A N 1
ATOM 3401 C CA . GLU A 1 468 ? -36.963 -16.780 -54.174 1.00 25.97 466 GLU A CA 1
ATOM 3402 C C . GLU A 1 468 ? -36.971 -17.916 -55.206 1.00 28.37 466 GLU A C 1
ATOM 3403 O O . GLU A 1 468 ? -37.998 -18.195 -55.814 1.00 27.30 466 GLU A O 1
ATOM 3409 N N . ALA A 1 469 ? -35.826 -18.567 -55.413 1.00 23.60 467 ALA A N 1
ATOM 3410 C CA . ALA A 1 469 ? -35.731 -19.706 -56.326 1.00 26.54 467 ALA A CA 1
ATOM 3411 C C . ALA A 1 469 ? -36.588 -20.895 -55.895 1.00 27.44 467 ALA A C 1
ATOM 3412 O O . ALA A 1 469 ? -37.221 -21.530 -56.750 1.00 29.47 467 ALA A O 1
ATOM 3414 N N . ARG A 1 470 ? -36.585 -21.230 -54.591 1.00 23.86 468 ARG A N 1
ATOM 3415 C CA . ARG A 1 470 ? -37.374 -22.354 -54.109 1.00 26.80 468 ARG A CA 1
ATOM 3416 C C . ARG A 1 470 ? -38.874 -22.098 -54.292 1.00 28.66 468 ARG A C 1
ATOM 3417 O O . ARG A 1 470 ? -39.657 -23.053 -54.286 1.00 28.73 468 ARG A O 1
ATOM 3425 N N . SER A 1 471 ? -39.273 -20.826 -54.433 1.00 30.64 469 SER A N 1
ATOM 3426 C CA . SER A 1 471 ? -40.690 -20.465 -54.423 1.00 33.83 469 SER A CA 1
ATOM 3427 C C . SER A 1 471 ? -41.385 -21.027 -55.659 1.00 33.00 469 SER A C 1
ATOM 3428 O O . SER A 1 471 ? -42.585 -21.238 -55.638 1.00 37.43 469 SER A O 1
ATOM 3431 N N . LYS A 1 472 ? -40.600 -21.344 -56.690 1.00 36.91 470 LYS A N 1
ATOM 3432 C CA . LYS A 1 472 ? -41.117 -21.786 -57.975 1.00 41.31 470 LYS A CA 1
ATOM 3433 C C . LYS A 1 472 ? -41.116 -23.315 -58.076 1.00 43.00 470 LYS A C 1
ATOM 3434 O O . LYS A 1 472 ? -41.502 -23.855 -59.109 1.00 44.30 470 LYS A O 1
ATOM 3440 N N . VAL A 1 473 ? -40.673 -24.018 -57.023 1.00 32.25 471 VAL A N 1
ATOM 3441 C CA . VAL A 1 473 ? -40.357 -25.435 -57.161 1.00 29.51 471 VAL A CA 1
ATOM 3442 C C . VAL A 1 473 ? -41.057 -26.206 -56.049 1.00 29.86 471 VAL A C 1
ATOM 3443 O O . VAL A 1 473 ? -40.861 -25.912 -54.868 1.00 28.47 471 VAL A O 1
ATOM 3447 N N . PRO A 1 474 ? -41.830 -27.272 -56.355 1.00 32.36 472 PRO A N 1
ATOM 3448 C CA . PRO A 1 474 ? -42.489 -28.023 -55.291 1.00 32.76 472 PRO A CA 1
ATOM 3449 C C . PRO A 1 474 ? -41.431 -28.653 -54.392 1.00 32.81 472 PRO A C 1
ATOM 3450 O O . PRO A 1 474 ? -40.351 -29.028 -54.837 1.00 27.36 472 PRO A O 1
ATOM 3454 N N . LYS A 1 475 ? -41.749 -28.751 -53.102 1.00 35.25 473 LYS A N 1
ATOM 3455 C CA . LYS A 1 475 ? -40.759 -29.116 -52.106 1.00 33.67 473 LYS A CA 1
ATOM 3456 C C . LYS A 1 475 ? -40.203 -30.503 -52.438 1.00 34.32 473 LYS A C 1
ATOM 3457 O O . LYS A 1 475 ? -39.018 -30.767 -52.244 1.00 32.49 473 LYS A O 1
ATOM 3459 N N . GLU A 1 476 ? -41.052 -31.362 -53.010 1.00 35.57 474 GLU A N 1
ATOM 3460 C CA . GLU A 1 476 ? -40.672 -32.739 -53.312 1.00 36.78 474 GLU A CA 1
ATOM 3461 C C . GLU A 1 476 ? -39.597 -32.775 -54.400 1.00 35.31 474 GLU A C 1
ATOM 3462 O O . GLU A 1 476 ? -38.964 -33.799 -54.608 1.00 38.93 474 GLU A O 1
ATOM 3464 N N . PHE A 1 477 ? -39.334 -31.644 -55.062 1.00 29.93 475 PHE A N 1
ATOM 3465 C CA . PHE A 1 477 ? -38.437 -31.677 -56.206 1.00 28.18 475 PHE A CA 1
ATOM 3466 C C . PHE A 1 477 ? -37.190 -30.849 -55.913 1.00 28.66 475 PHE A C 1
ATOM 3467 O O . PHE A 1 477 ? -36.393 -30.620 -56.815 1.00 25.21 475 PHE A O 1
ATOM 3475 N N . GLN A 1 478 ? -37.095 -30.288 -54.703 1.00 24.00 476 GLN A N 1
ATOM 3476 C CA . GLN A 1 478 ? -36.013 -29.347 -54.428 1.00 26.54 476 GLN A CA 1
ATOM 3477 C C . GLN A 1 478 ? -34.705 -30.087 -54.102 1.00 25.47 476 GLN A C 1
ATOM 3478 O O . GLN A 1 478 ? -33.612 -29.587 -54.399 1.00 26.82 476 GLN A O 1
ATOM 3484 N N . THR A 1 479 ? -34.815 -31.249 -53.444 1.00 23.16 477 THR A N 1
ATOM 3485 C CA . THR A 1 479 ? -33.639 -31.850 -52.798 1.00 23.17 477 THR A CA 1
ATOM 3486 C C . THR A 1 479 ? -32.635 -32.296 -53.851 1.00 23.98 477 THR A C 1
ATOM 3487 O O . THR A 1 479 ? -33.026 -32.995 -54.786 1.00 25.39 477 THR A O 1
ATOM 3491 N N . GLN A 1 480 ? -31.337 -31.991 -53.666 1.00 23.79 478 GLN A N 1
ATOM 3492 C CA . GLN A 1 480 ? -30.304 -32.494 -54.570 1.00 24.22 478 GLN A CA 1
ATOM 3493 C C . GLN A 1 480 ? -29.526 -33.636 -53.894 1.00 26.76 478 GLN A C 1
ATOM 3494 O O . GLN A 1 480 ? -29.452 -33.694 -52.662 1.00 25.05 478 GLN A O 1
ATOM 3500 N N . TYR A 1 481 ? -29.018 -34.574 -54.719 1.00 25.12 479 TYR A N 1
ATOM 3501 C CA . TYR A 1 481 ? -28.415 -35.826 -54.266 1.00 24.43 479 TYR A CA 1
ATOM 3502 C C . TYR A 1 481 ? -26.983 -35.945 -54.784 1.00 25.84 479 TYR A C 1
ATOM 3503 O O . TYR A 1 481 ? -26.758 -35.915 -55.996 1.00 24.72 479 TYR A O 1
ATOM 3512 N N . PRO A 1 482 ? -25.962 -36.049 -53.887 1.00 26.13 480 PRO A N 1
ATOM 3513 C CA . PRO A 1 482 ? -24.555 -36.071 -54.295 1.00 26.00 480 PRO A CA 1
ATOM 3514 C C . PRO A 1 482 ? -24.098 -37.254 -55.147 1.00 25.06 480 PRO A C 1
ATOM 3515 O O . PRO A 1 482 ? -22.948 -37.275 -55.563 1.00 24.52 480 PRO A O 1
ATOM 3519 N N . HIS A 1 483 ? -24.960 -38.256 -55.327 1.00 21.95 481 HIS A N 1
ATOM 3520 C CA . HIS A 1 483 ? -24.651 -39.368 -56.218 1.00 24.90 481 HIS A CA 1
ATOM 3521 C C . HIS A 1 483 ? -25.262 -39.184 -57.619 1.00 27.56 481 HIS A C 1
ATOM 3522 O O . HIS A 1 483 ? -25.056 -40.034 -58.486 1.00 27.33 481 HIS A O 1
ATOM 3529 N N . TYR A 1 484 ? -26.010 -38.089 -57.848 1.00 25.63 482 TYR A N 1
ATOM 3530 C CA . TYR A 1 484 ? -26.642 -37.872 -59.148 1.00 24.91 482 TYR A CA 1
ATOM 3531 C C . TYR A 1 484 ? -25.766 -37.005 -60.041 1.00 22.68 482 TYR A C 1
ATOM 3532 O O . TYR A 1 484 ? -25.581 -35.827 -59.760 1.00 24.72 482 TYR A O 1
ATOM 3541 N N . ALA A 1 485 ? -25.392 -37.540 -61.210 1.00 20.34 483 ALA A N 1
ATOM 3542 C CA . ALA A 1 485 ? -24.601 -36.830 -62.201 1.00 22.01 483 ALA A CA 1
ATOM 3543 C C . ALA A 1 485 ? -25.534 -36.174 -63.227 1.00 22.88 483 ALA A C 1
ATOM 3544 O O . ALA A 1 485 ? -26.747 -36.141 -63.040 1.00 23.38 483 ALA A O 1
ATOM 3546 N N . ASN A 1 486 ? -24.934 -35.561 -64.251 1.00 22.78 484 ASN A N 1
ATOM 3547 C CA . ASN A 1 486 ? -25.620 -35.003 -65.415 1.00 24.49 484 ASN A CA 1
ATOM 3548 C C . ASN A 1 486 ? -24.535 -34.936 -66.486 1.00 26.56 484 ASN A C 1
ATOM 3549 O O . ASN A 1 486 ? -23.356 -34.957 -66.139 1.00 23.18 484 ASN A O 1
ATOM 3554 N N . PRO A 1 487 ? -24.854 -34.955 -67.801 1.00 23.85 485 PRO A N 1
ATOM 3555 C CA . PRO A 1 487 ? -23.797 -34.926 -68.802 1.00 20.88 485 PRO A CA 1
ATOM 3556 C C . PRO A 1 487 ? -22.853 -33.736 -68.636 1.00 25.40 485 PRO A C 1
ATOM 3557 O O . PRO A 1 487 ? -23.282 -32.592 -68.446 1.00 26.46 485 PRO A O 1
ATOM 3561 N N . PRO A 1 488 ? -21.529 -33.960 -68.786 1.00 25.47 486 PRO A N 1
ATOM 3562 C CA . PRO A 1 488 ? -20.544 -32.892 -68.636 1.00 24.81 486 PRO A CA 1
ATOM 3563 C C . PRO A 1 488 ? -20.378 -32.048 -69.898 1.00 31.10 486 PRO A C 1
ATOM 3564 O O . PRO A 1 488 ? -19.260 -31.838 -70.373 1.00 30.21 486 PRO A O 1
ATOM 3568 N N . THR A 1 489 ? -21.491 -31.459 -70.386 1.00 28.15 487 THR A N 1
ATOM 3569 C CA . THR A 1 489 ? -21.462 -30.705 -71.631 1.00 25.58 487 THR A CA 1
ATOM 3570 C C . THR A 1 489 ? -20.626 -29.434 -71.560 1.00 29.31 487 THR A C 1
ATOM 3571 O O . THR A 1 489 ? -20.223 -28.896 -72.598 1.00 27.20 487 THR A O 1
ATOM 3575 N N . LEU A 1 490 ? -20.363 -28.940 -70.348 1.00 26.54 488 LEU A N 1
ATOM 3576 C CA . LEU A 1 490 ? -19.521 -27.764 -70.233 1.00 24.91 488 LEU A CA 1
ATOM 3577 C C . LEU A 1 490 ? -18.116 -28.033 -70.787 1.00 28.72 488 LEU A C 1
ATOM 3578 O O . LEU A 1 490 ? -17.410 -27.101 -71.192 1.00 27.71 488 LEU A O 1
ATOM 3583 N N . PHE A 1 491 ? -17.721 -29.304 -70.869 1.00 28.10 489 PHE A N 1
ATOM 3584 C CA . PHE A 1 491 ? -16.458 -29.646 -71.527 1.00 31.15 489 PHE A CA 1
ATOM 3585 C C . PHE A 1 491 ? -16.453 -29.268 -73.024 1.00 36.81 489 PHE A C 1
ATOM 3586 O O . PHE A 1 491 ? -15.416 -28.896 -73.579 1.00 35.30 489 PHE A O 1
ATOM 3594 N N . LEU A 1 492 ? -17.601 -29.377 -73.709 1.00 32.01 490 LEU A N 1
ATOM 3595 C CA . LEU A 1 492 ? -17.720 -28.986 -75.117 1.00 32.50 490 LEU A CA 1
ATOM 3596 C C . LEU A 1 492 ? -17.308 -27.529 -75.339 1.00 30.96 490 LEU A C 1
ATOM 3597 O O . LEU A 1 492 ? -16.678 -27.189 -76.337 1.00 34.52 490 LEU A O 1
ATOM 3602 N N . VAL A 1 493 ? -17.730 -26.656 -74.429 1.00 28.39 491 VAL A N 1
ATOM 3603 C CA . VAL A 1 493 ? -17.444 -25.235 -74.521 1.00 28.88 491 VAL A CA 1
ATOM 3604 C C . VAL A 1 493 ? -15.945 -25.024 -74.330 1.00 29.62 491 VAL A C 1
ATOM 3605 O O . VAL A 1 493 ? -15.334 -24.259 -75.071 1.00 29.41 491 VAL A O 1
ATOM 3609 N N . LEU A 1 494 ? -15.380 -25.699 -73.327 1.00 27.92 492 LEU A N 1
ATOM 3610 C CA . LEU A 1 494 ? -13.947 -25.654 -73.078 1.00 32.09 492 LEU A CA 1
ATOM 3611 C C . LEU A 1 494 ? -13.164 -26.102 -74.316 1.00 35.34 492 LEU A C 1
ATOM 3612 O O . LEU A 1 494 ? -12.152 -25.484 -74.643 1.00 34.91 492 LEU A O 1
ATOM 3617 N N . ASP A 1 495 ? -13.655 -27.127 -75.026 1.00 35.19 493 ASP A N 1
ATOM 3618 C CA . ASP A 1 495 ? -13.031 -27.600 -76.259 1.00 36.46 493 ASP A CA 1
ATOM 3619 C C . ASP A 1 495 ? -12.932 -26.479 -77.293 1.00 41.43 493 ASP A C 1
ATOM 3620 O O . ASP A 1 495 ? -11.892 -26.311 -77.927 1.00 37.24 493 ASP A O 1
ATOM 3625 N N . ASN A 1 496 ? -14.030 -25.731 -77.488 1.00 35.61 494 ASN A N 1
ATOM 3626 C CA . ASN A 1 496 ? -14.050 -24.621 -78.422 1.00 33.36 494 ASN A CA 1
ATOM 3627 C C . ASN A 1 496 ? -13.064 -23.552 -77.962 1.00 37.77 494 ASN A C 1
ATOM 3628 O O . ASN A 1 496 ? -12.358 -22.960 -78.777 1.00 37.51 494 ASN A O 1
ATOM 3633 N N . PHE A 1 497 ? -13.044 -23.275 -76.654 1.00 31.56 495 PHE A N 1
ATOM 3634 C CA . PHE A 1 497 ? -12.107 -22.283 -76.151 1.00 37.18 495 PHE A CA 1
ATOM 3635 C C . PHE A 1 497 ? -10.665 -22.708 -76.458 1.00 37.91 495 PHE A C 1
ATOM 3636 O O . PHE A 1 497 ? -9.853 -21.911 -76.924 1.00 36.18 495 PHE A O 1
ATOM 3644 N N . VAL A 1 498 ? -10.357 -23.986 -76.226 1.00 38.05 496 VAL A N 1
ATOM 3645 C CA . VAL A 1 498 ? -8.994 -24.466 -76.390 1.00 42.08 496 VAL A CA 1
ATOM 3646 C C . VAL A 1 498 ? -8.560 -24.321 -77.852 1.00 44.19 496 VAL A C 1
ATOM 3647 O O . VAL A 1 498 ? -7.467 -23.822 -78.119 1.00 45.44 496 VAL A O 1
ATOM 3651 N N . GLU A 1 499 ? -9.452 -24.679 -78.791 1.00 44.70 497 GLU A N 1
ATOM 3652 C CA . GLU A 1 499 ? -9.203 -24.532 -80.222 1.00 43.71 497 GLU A CA 1
ATOM 3653 C C . GLU A 1 499 ? -8.941 -23.069 -80.600 1.00 48.48 497 GLU A C 1
ATOM 3654 O O . GLU A 1 499 ? -8.046 -22.777 -81.394 1.00 44.28 497 GLU A O 1
ATOM 3656 N N . ARG A 1 500 ? -9.740 -22.136 -80.063 1.00 41.35 498 ARG A N 1
ATOM 3657 C CA . ARG A 1 500 ? -9.477 -20.724 -80.312 1.00 42.85 498 ARG A CA 1
ATOM 3658 C C . ARG A 1 500 ? -8.140 -20.297 -79.705 1.00 44.21 498 ARG A C 1
ATOM 3659 O O . ARG A 1 500 ? -7.436 -19.473 -80.281 1.00 47.82 498 ARG A O 1
ATOM 3667 N N . LEU A 1 501 ? -7.852 -20.760 -78.484 1.00 44.88 499 LEU A N 1
ATOM 3668 C CA . LEU A 1 501 ? -6.633 -20.377 -77.794 1.00 49.34 499 LEU A CA 1
ATOM 3669 C C . LEU A 1 501 ? -5.427 -20.775 -78.648 1.00 49.40 499 LEU A C 1
ATOM 3670 O O . LEU A 1 501 ? -4.581 -19.934 -78.910 1.00 49.16 499 LEU A O 1
ATOM 3675 N N . ARG A 1 502 ? -5.450 -21.998 -79.202 1.00 50.41 500 ARG A N 1
ATOM 3676 C CA . ARG A 1 502 ? -4.363 -22.547 -80.000 1.00 58.00 500 ARG A CA 1
ATOM 3677 C C . ARG A 1 502 ? -4.275 -21.805 -81.334 1.00 59.69 500 ARG A C 1
ATOM 3678 O O . ARG A 1 502 ? -3.212 -21.288 -81.673 1.00 63.09 500 ARG A O 1
ATOM 3680 N N . LYS A 1 503 ? -5.401 -21.709 -82.056 1.00 59.27 501 LYS A N 1
ATOM 3681 C CA . LYS A 1 503 ? -5.463 -20.968 -83.309 1.00 58.16 501 LYS A CA 1
ATOM 3682 C C . LYS A 1 503 ? -5.657 -19.478 -83.018 1.00 54.23 501 LYS A C 1
ATOM 3683 O O . LYS A 1 503 ? -4.628 -18.795 -82.881 1.00 61.42 501 LYS A O 1
ATOM 3685 N N . LEU A 1 517 ? -13.679 -0.823 -75.478 1.00 46.23 515 LEU A N 1
ATOM 3686 C CA . LEU A 1 517 ? -13.137 -1.590 -74.326 1.00 53.12 515 LEU A CA 1
ATOM 3687 C C . LEU A 1 517 ? -13.968 -2.846 -74.034 1.00 59.32 515 LEU A C 1
ATOM 3688 O O . LEU A 1 517 ? -13.417 -3.849 -73.571 1.00 56.37 515 LEU A O 1
ATOM 3693 N N . ASP A 1 518 ? -15.296 -2.763 -74.215 1.00 56.53 516 ASP A N 1
ATOM 3694 C CA . ASP A 1 518 ? -16.180 -3.905 -74.000 1.00 54.92 516 ASP A CA 1
ATOM 3695 C C . ASP A 1 518 ? -15.869 -4.969 -75.046 1.00 52.94 516 ASP A C 1
ATOM 3696 O O . ASP A 1 518 ? -15.854 -6.159 -74.741 1.00 50.38 516 ASP A O 1
ATOM 3701 N N . GLU A 1 519 ? -15.593 -4.508 -76.273 1.00 54.71 517 GLU A N 1
ATOM 3702 C CA . GLU A 1 519 ? -15.195 -5.370 -77.373 1.00 51.76 517 GLU A CA 1
ATOM 3703 C C . GLU A 1 519 ? -13.879 -6.077 -77.029 1.00 50.41 517 GLU A C 1
ATOM 3704 O O . GLU A 1 519 ? -13.753 -7.289 -77.245 1.00 41.40 517 GLU A O 1
ATOM 3706 N N . THR A 1 520 ? -12.937 -5.329 -76.424 1.00 43.25 518 THR A N 1
ATOM 3707 C CA . THR A 1 520 ? -11.634 -5.871 -76.050 1.00 44.81 518 THR A CA 1
ATOM 3708 C C . THR A 1 520 ? -11.790 -6.931 -74.964 1.00 41.48 518 THR A C 1
ATOM 3709 O O . THR A 1 520 ? -11.188 -7.996 -75.053 1.00 47.21 518 THR A O 1
ATOM 3713 N N . LEU A 1 521 ? -12.605 -6.628 -73.943 1.00 44.85 519 LEU A N 1
ATOM 3714 C CA . LEU A 1 521 ? -12.776 -7.527 -72.817 1.00 44.15 519 LEU A CA 1
ATOM 3715 C C . LEU A 1 521 ? -13.400 -8.828 -73.300 1.00 43.65 519 LEU A C 1
ATOM 3716 O O . LEU A 1 521 ? -13.046 -9.889 -72.791 1.00 45.50 519 LEU A O 1
ATOM 3721 N N . SER A 1 522 ? -14.286 -8.726 -74.299 1.00 35.32 520 SER A N 1
ATOM 3722 C CA . SER A 1 522 ? -15.070 -9.870 -74.745 1.00 38.20 520 SER A CA 1
ATOM 3723 C C . SER A 1 522 ? -14.164 -10.987 -75.244 1.00 42.39 520 SER A C 1
ATOM 3724 O O . SER A 1 522 ? -14.545 -12.145 -75.125 1.00 38.85 520 SER A O 1
ATOM 3727 N N . THR A 1 523 ? -12.949 -10.657 -75.725 1.00 38.26 521 THR A N 1
ATOM 3728 C CA . THR A 1 523 ? -12.061 -11.701 -76.231 1.00 41.75 521 THR A CA 1
ATOM 3729 C C . THR A 1 523 ? -10.687 -11.696 -75.552 1.00 37.69 521 THR A C 1
ATOM 3730 O O . THR A 1 523 ? -9.781 -12.389 -76.006 1.00 43.09 521 THR A O 1
ATOM 3734 N N . ALA A 1 524 ? -10.560 -11.018 -74.411 1.00 37.87 522 ALA A N 1
ATOM 3735 C CA . ALA A 1 524 ? -9.269 -10.840 -73.759 1.00 38.96 522 ALA A CA 1
ATOM 3736 C C . ALA A 1 524 ? -8.597 -12.176 -73.437 1.00 44.85 522 ALA A C 1
ATOM 3737 O O . ALA A 1 524 ? -7.373 -12.268 -73.422 1.00 48.33 522 ALA A O 1
ATOM 3739 N N . SER A 1 525 ? -9.392 -13.196 -73.120 1.00 40.41 523 SER A N 1
ATOM 3740 C CA . SER A 1 525 ? -8.846 -14.445 -72.617 1.00 45.85 523 SER A CA 1
ATOM 3741 C C . SER A 1 525 ? -8.293 -15.297 -73.752 1.00 47.24 523 SER A C 1
ATOM 3742 O O . SER A 1 525 ? -7.547 -16.233 -73.488 1.00 47.93 523 SER A O 1
ATOM 3745 N N . VAL A 1 526 ? -8.650 -14.972 -75.002 1.00 45.02 524 VAL A N 1
ATOM 3746 C CA . VAL A 1 526 ? -8.038 -15.644 -76.142 1.00 46.94 524 VAL A CA 1
ATOM 3747 C C . VAL A 1 526 ? -6.957 -14.760 -76.770 1.00 49.40 524 VAL A C 1
ATOM 3748 O O . VAL A 1 526 ? -5.992 -15.284 -77.302 1.00 49.56 524 VAL A O 1
ATOM 3752 N N . ASP A 1 527 ? -7.142 -13.432 -76.764 1.00 51.15 525 ASP A N 1
ATOM 3753 C CA . ASP A 1 527 ? -6.192 -12.526 -77.404 1.00 49.37 525 ASP A CA 1
ATOM 3754 C C . ASP A 1 527 ? -4.901 -12.441 -76.594 1.00 51.79 525 ASP A C 1
ATOM 3755 O O . ASP A 1 527 ? -3.868 -12.066 -77.146 1.00 55.77 525 ASP A O 1
ATOM 3760 N N . ASN A 1 528 ? -4.982 -12.746 -75.290 1.00 52.46 526 ASN A N 1
ATOM 3761 C CA . ASN A 1 528 ? -3.817 -12.780 -74.413 1.00 49.58 526 ASN A CA 1
ATOM 3762 C C . ASN A 1 528 ? -3.558 -14.216 -73.968 1.00 51.58 526 ASN A C 1
ATOM 3763 O O . ASN A 1 528 ? -4.116 -14.679 -72.974 1.00 51.87 526 ASN A O 1
ATOM 3768 N N . PRO A 1 529 ? -2.658 -14.951 -74.663 1.00 58.54 527 PRO A N 1
ATOM 3769 C CA . PRO A 1 529 ? -2.561 -16.402 -74.509 1.00 52.11 527 PRO A CA 1
ATOM 3770 C C . PRO A 1 529 ? -2.286 -16.818 -73.067 1.00 57.57 527 PRO A C 1
ATOM 3771 O O . PRO A 1 529 ? -2.784 -17.855 -72.631 1.00 57.49 527 PRO A O 1
ATOM 3775 N N . GLU A 1 530 ? -1.493 -16.005 -72.347 1.00 54.70 528 GLU A N 1
ATOM 3776 C CA . GLU A 1 530 ? -1.116 -16.293 -70.971 1.00 51.43 528 GLU A CA 1
ATOM 3777 C C . GLU A 1 530 ? -2.306 -16.044 -70.044 1.00 45.30 528 GLU A C 1
ATOM 3778 O O . GLU A 1 530 ? -2.378 -16.620 -68.971 1.00 44.83 528 GLU A O 1
ATOM 3780 N N . VAL A 1 531 ? -3.237 -15.179 -70.451 1.00 39.12 529 VAL A N 1
ATOM 3781 C CA . VAL A 1 531 ? -4.460 -15.030 -69.679 1.00 45.79 529 VAL A CA 1
ATOM 3782 C C . VAL A 1 531 ? -5.303 -16.307 -69.789 1.00 37.94 529 VAL A C 1
ATOM 3783 O O . VAL A 1 531 ? -5.666 -16.909 -68.773 1.00 38.74 529 VAL A O 1
ATOM 3787 N N . GLY A 1 532 ? -5.558 -16.759 -71.023 1.00 37.45 530 GLY A N 1
ATOM 3788 C CA . GLY A 1 532 ? -6.377 -17.944 -71.233 1.00 36.63 530 GLY A CA 1
ATOM 3789 C C . GLY A 1 532 ? -5.771 -19.128 -70.493 1.00 38.39 530 GLY A C 1
ATOM 3790 O O . GLY A 1 532 ? -6.441 -19.978 -69.917 1.00 37.88 530 GLY A O 1
ATOM 3791 N N . LEU A 1 533 ? -4.451 -19.114 -70.397 1.00 45.42 531 LEU A N 1
ATOM 3792 C CA . LEU A 1 533 ? -3.837 -20.324 -69.917 1.00 41.27 531 LEU A CA 1
ATOM 3793 C C . LEU A 1 533 ? -3.770 -20.307 -68.397 1.00 38.15 531 LEU A C 1
ATOM 3794 O O . LEU A 1 533 ? -3.890 -21.337 -67.743 1.00 41.79 531 LEU A O 1
ATOM 3799 N N . GLU A 1 534 ? -3.601 -19.131 -67.813 1.00 37.20 532 GLU A N 1
ATOM 3800 C CA . GLU A 1 534 ? -3.790 -19.055 -66.374 1.00 36.08 532 GLU A CA 1
ATOM 3801 C C . GLU A 1 534 ? -5.217 -19.491 -66.019 1.00 37.40 532 GLU A C 1
ATOM 3802 O O . GLU A 1 534 ? -5.451 -20.113 -64.981 1.00 38.14 532 GLU A O 1
ATOM 3808 N N . TYR A 1 535 ? -6.177 -19.169 -66.896 1.00 36.95 533 TYR A N 1
ATOM 3809 C CA . TYR A 1 535 ? -7.548 -19.585 -66.622 1.00 37.45 533 TYR A CA 1
ATOM 3810 C C . TYR A 1 535 ? -7.600 -21.106 -66.570 1.00 31.46 533 TYR A C 1
ATOM 3811 O O . TYR A 1 535 ? -8.095 -21.682 -65.608 1.00 34.49 533 TYR A O 1
ATOM 3820 N N . LEU A 1 536 ? -7.015 -21.755 -67.575 1.00 33.95 534 LEU A N 1
ATOM 3821 C CA . LEU A 1 536 ? -7.058 -23.207 -67.616 1.00 36.12 534 LEU A CA 1
ATOM 3822 C C . LEU A 1 536 ? -6.314 -23.813 -66.423 1.00 38.70 534 LEU A C 1
ATOM 3823 O O . LEU A 1 536 ? -6.760 -24.808 -65.855 1.00 40.23 534 LEU A O 1
ATOM 3828 N N . ARG A 1 537 ? -5.194 -23.196 -66.030 1.00 43.64 535 ARG A N 1
ATOM 3829 C CA . ARG A 1 537 ? -4.401 -23.678 -64.906 1.00 41.36 535 ARG A CA 1
ATOM 3830 C C . ARG A 1 537 ? -5.251 -23.707 -63.638 1.00 38.16 535 ARG A C 1
ATOM 3831 O O . ARG A 1 537 ? -5.185 -24.655 -62.855 1.00 36.84 535 ARG A O 1
ATOM 3839 N N . ARG A 1 538 ? -6.053 -22.666 -63.415 1.00 36.43 536 ARG A N 1
ATOM 3840 C CA . ARG A 1 538 ? -6.862 -22.665 -62.204 1.00 38.07 536 ARG A CA 1
ATOM 3841 C C . ARG A 1 538 ? -8.007 -23.672 -62.297 1.00 34.30 536 ARG A C 1
ATOM 3842 O O . ARG A 1 538 ? -8.388 -24.266 -61.291 1.00 38.37 536 ARG A O 1
ATOM 3850 N N . LEU A 1 539 ? -8.562 -23.861 -63.500 1.00 35.05 537 LEU A N 1
ATOM 3851 C CA . LEU A 1 539 ? -9.781 -24.651 -63.651 1.00 32.82 537 LEU A CA 1
ATOM 3852 C C . LEU A 1 539 ? -9.433 -26.148 -63.713 1.00 35.46 537 LEU A C 1
ATOM 3853 O O . LEU A 1 539 ? -10.156 -26.994 -63.183 1.00 35.29 537 LEU A O 1
ATOM 3858 N N . TYR A 1 540 ? -8.259 -26.468 -64.279 1.00 37.40 538 TYR A N 1
ATOM 3859 C CA . TYR A 1 540 ? -7.871 -27.840 -64.603 1.00 33.15 538 TYR A CA 1
ATOM 3860 C C . TYR A 1 540 ? -8.041 -28.817 -63.438 1.00 34.51 538 TYR A C 1
ATOM 3861 O O . TYR A 1 540 ? -8.589 -29.903 -63.610 1.00 42.58 538 TYR A O 1
ATOM 3870 N N . PRO A 1 541 ? -7.598 -28.495 -62.207 1.00 34.56 539 PRO A N 1
ATOM 3871 C CA . PRO A 1 541 ? -7.772 -29.414 -61.088 1.00 33.56 539 PRO A CA 1
ATOM 3872 C C . PRO A 1 541 ? -9.233 -29.743 -60.780 1.00 36.65 539 PRO A C 1
ATOM 3873 O O . PRO A 1 541 ? -9.543 -30.821 -60.287 1.00 36.51 539 PRO A O 1
ATOM 3877 N N . LEU A 1 542 ? -10.119 -28.767 -60.977 1.00 39.05 540 LEU A N 1
ATOM 3878 C CA . LEU A 1 542 ? -11.534 -28.998 -60.742 1.00 36.65 540 LEU A CA 1
ATOM 3879 C C . LEU A 1 542 ? -12.071 -29.936 -61.823 1.00 34.65 540 LEU A C 1
ATOM 3880 O O . LEU A 1 542 ? -12.831 -30.847 -61.508 1.00 32.12 540 LEU A O 1
ATOM 3885 N N . LEU A 1 543 ? -11.623 -29.747 -63.073 1.00 32.56 541 LEU A N 1
ATOM 3886 C CA . LEU A 1 543 ? -12.046 -30.625 -64.156 1.00 34.64 541 LEU A CA 1
ATOM 3887 C C . LEU A 1 543 ? -11.596 -32.051 -63.838 1.00 37.12 541 LEU A C 1
ATOM 3888 O O . LEU A 1 543 ? -12.346 -33.025 -64.000 1.00 34.86 541 LEU A O 1
ATOM 3893 N N . ARG A 1 544 ? -10.367 -32.156 -63.325 1.00 32.04 542 ARG A N 1
ATOM 3894 C CA . ARG A 1 544 ? -9.818 -33.467 -63.022 1.00 34.36 542 ARG A CA 1
ATOM 3895 C C . ARG A 1 544 ? -10.595 -34.097 -61.868 1.00 29.35 542 ARG A C 1
ATOM 3896 O O . ARG A 1 544 ? -10.853 -35.295 -61.867 1.00 30.43 542 ARG A O 1
ATOM 3904 N N . ARG A 1 545 ? -10.982 -33.280 -60.883 1.00 28.93 543 ARG A N 1
ATOM 3905 C CA . ARG A 1 545 ? -11.724 -33.790 -59.746 1.00 29.43 543 ARG A CA 1
ATOM 3906 C C . ARG A 1 545 ? -13.072 -34.350 -60.226 1.00 30.13 543 ARG A C 1
ATOM 3907 O O . ARG A 1 545 ? -13.526 -35.390 -59.753 1.00 32.10 543 ARG A O 1
ATOM 3915 N N . GLN A 1 546 ? -13.697 -33.677 -61.201 1.00 30.78 544 GLN A N 1
ATOM 3916 C CA . GLN A 1 546 ? -15.020 -34.100 -61.648 1.00 29.16 544 GLN A CA 1
ATOM 3917 C C . GLN A 1 546 ? -14.879 -35.385 -62.458 1.00 29.18 544 GLN A C 1
ATOM 3918 O O . GLN A 1 546 ? -15.718 -36.276 -62.342 1.00 31.31 544 GLN A O 1
ATOM 3924 N N . PHE A 1 547 ? -13.772 -35.505 -63.209 1.00 31.49 545 PHE A N 1
ATOM 3925 C CA . PHE A 1 547 ? -13.490 -36.716 -63.974 1.00 31.17 545 PHE A CA 1
ATOM 3926 C C . PHE A 1 547 ? -13.343 -37.920 -63.042 1.00 29.97 545 PHE A C 1
ATOM 3927 O O . PHE A 1 547 ? -13.962 -38.968 -63.262 1.00 32.03 545 PHE A O 1
ATOM 3935 N N . ASP A 1 548 ? -12.559 -37.735 -61.975 1.00 29.39 546 ASP A N 1
ATOM 3936 C CA . ASP A 1 548 ? -12.330 -38.743 -60.947 1.00 29.72 546 ASP A CA 1
ATOM 3937 C C . ASP A 1 548 ? -13.652 -39.114 -60.285 1.00 30.25 546 ASP A C 1
ATOM 3938 O O . ASP A 1 548 ? -13.876 -40.281 -59.949 1.00 24.65 546 ASP A O 1
ATOM 3943 N N . TRP A 1 549 ? -14.507 -38.103 -60.082 1.00 26.05 547 TRP A N 1
ATOM 3944 C CA . TRP A 1 549 ? -15.791 -38.277 -59.403 1.00 26.98 547 TRP A CA 1
ATOM 3945 C C . TRP A 1 549 ? -16.723 -39.198 -60.211 1.00 27.11 547 TRP A C 1
ATOM 3946 O O . TRP A 1 549 ? -17.406 -40.060 -59.640 1.00 30.04 547 TRP A O 1
ATOM 3957 N N . PHE A 1 550 ? -16.808 -38.972 -61.535 1.00 30.43 548 PHE A N 1
ATOM 3958 C CA . PHE A 1 550 ? -17.588 -39.822 -62.450 1.00 27.63 548 PHE A CA 1
ATOM 3959 C C . PHE A 1 550 ? -17.122 -41.275 -62.320 1.00 28.85 548 PHE A C 1
ATOM 3960 O O . PHE A 1 550 ? -17.920 -42.208 -62.118 1.00 29.83 548 PHE A O 1
ATOM 3968 N N . ARG A 1 551 ? -15.791 -41.448 -62.332 1.00 29.30 549 ARG A N 1
ATOM 3969 C CA . ARG A 1 551 ? -15.185 -42.776 -62.275 1.00 34.47 549 ARG A CA 1
ATOM 3970 C C . ARG A 1 551 ? -15.420 -43.422 -60.917 1.00 34.66 549 ARG A C 1
ATOM 3971 O O . ARG A 1 551 ? -15.584 -44.633 -60.831 1.00 40.89 549 ARG A O 1
ATOM 3979 N N . LYS A 1 552 ? -15.449 -42.618 -59.854 1.00 38.71 550 LYS A N 1
ATOM 3980 C CA . LYS A 1 552 ? -15.683 -43.166 -58.531 1.00 41.15 550 LYS A CA 1
ATOM 3981 C C . LYS A 1 552 ? -17.166 -43.479 -58.331 1.00 38.91 550 LYS A C 1
ATOM 3982 O O . LYS A 1 552 ? -17.484 -44.516 -57.762 1.00 38.63 550 LYS A O 1
ATOM 3988 N N . THR A 1 553 ? -18.071 -42.578 -58.753 1.00 27.57 551 THR A N 1
ATOM 3989 C CA . THR A 1 553 ? -19.442 -42.714 -58.290 1.00 25.07 551 THR A CA 1
ATOM 3990 C C . THR A 1 553 ? -20.349 -43.318 -59.364 1.00 23.23 551 THR A C 1
ATOM 3991 O O . THR A 1 553 ? -21.470 -43.745 -59.036 1.00 27.24 551 THR A O 1
ATOM 3995 N N . GLN A 1 554 ? -19.933 -43.262 -60.641 1.00 23.65 552 GLN A N 1
ATOM 3996 C CA . GLN A 1 554 ? -20.803 -43.737 -61.723 1.00 29.95 552 GLN A CA 1
ATOM 3997 C C . GLN A 1 554 ? -20.221 -44.986 -62.407 1.00 33.94 552 GLN A C 1
ATOM 3998 O O . GLN A 1 554 ? -20.513 -45.234 -63.576 1.00 26.01 552 GLN A O 1
ATOM 4004 N N . ALA A 1 555 ? -19.414 -45.778 -61.674 1.00 29.53 553 ALA A N 1
ATOM 4005 C CA . ALA A 1 555 ? -18.727 -46.936 -62.218 1.00 32.26 553 ALA A CA 1
ATOM 4006 C C . ALA A 1 555 ? -19.733 -48.048 -62.473 1.00 31.57 553 ALA A C 1
ATOM 4007 O O . ALA A 1 555 ? -20.650 -48.246 -61.684 1.00 29.14 553 ALA A O 1
ATOM 4009 N N . GLY A 1 556 ? -19.556 -48.753 -63.604 1.00 32.55 554 GLY A N 1
ATOM 4010 C CA . GLY A 1 556 ? -20.319 -49.960 -63.890 1.00 30.52 554 GLY A CA 1
ATOM 4011 C C . GLY A 1 556 ? -19.510 -51.194 -63.474 1.00 34.55 554 GLY A C 1
ATOM 4012 O O . GLY A 1 556 ? -18.327 -51.083 -63.168 1.00 32.29 554 GLY A O 1
ATOM 4013 N N . ASP A 1 557 ? -20.145 -52.363 -63.485 1.00 34.00 555 ASP A N 1
ATOM 4014 C CA . ASP A 1 557 ? -19.539 -53.585 -62.979 1.00 39.33 555 ASP A CA 1
ATOM 4015 C C . ASP A 1 557 ? -19.201 -54.535 -64.133 1.00 41.14 555 ASP A C 1
ATOM 4016 O O . ASP A 1 557 ? -20.102 -55.166 -64.702 1.00 34.86 555 ASP A O 1
ATOM 4021 N N . ILE A 1 558 ? -17.892 -54.686 -64.398 1.00 38.48 556 ILE A N 1
ATOM 4022 C CA . ILE A 1 558 ? -17.356 -55.665 -65.343 1.00 44.36 556 ILE A CA 1
ATOM 4023 C C . ILE A 1 558 ? -17.018 -56.987 -64.636 1.00 46.05 556 ILE A C 1
ATOM 4024 O O . ILE A 1 558 ? -17.436 -58.052 -65.086 1.00 47.31 556 ILE A O 1
ATOM 4029 N N . LYS A 1 559 ? -16.253 -56.925 -63.533 1.00 49.35 557 LYS A N 1
ATOM 4030 C CA . LYS A 1 559 ? -15.538 -58.086 -63.004 1.00 47.14 557 LYS A CA 1
ATOM 4031 C C . LYS A 1 559 ? -16.488 -59.073 -62.327 1.00 44.13 557 LYS A C 1
ATOM 4032 O O . LYS A 1 559 ? -16.208 -60.263 -62.264 1.00 48.02 557 LYS A O 1
ATOM 4038 N N . SER A 1 560 ? -17.641 -58.610 -61.853 1.00 40.00 558 SER A N 1
ATOM 4039 C CA . SER A 1 560 ? -18.490 -59.512 -61.092 1.00 40.96 558 SER A CA 1
ATOM 4040 C C . SER A 1 560 ? -19.342 -60.422 -61.986 1.00 41.78 558 SER A C 1
ATOM 4041 O O . SER A 1 560 ? -19.994 -61.347 -61.506 1.00 39.63 558 SER A O 1
ATOM 4044 N N . TYR A 1 561 ? -19.325 -60.196 -63.304 1.00 39.64 559 TYR A N 1
ATOM 4045 C CA . TYR A 1 561 ? -20.153 -61.004 -64.188 1.00 47.65 559 TYR A CA 1
ATOM 4046 C C . TYR A 1 561 ? -19.273 -61.692 -65.233 1.00 49.27 559 TYR A C 1
ATOM 4047 O O . TYR A 1 561 ? -18.067 -61.468 -65.266 1.00 46.21 559 TYR A O 1
ATOM 4056 N N . ASP A 1 562 ? -19.884 -62.531 -66.081 1.00 48.86 560 ASP A N 1
ATOM 4057 C CA . ASP A 1 562 ? -19.167 -63.076 -67.227 1.00 63.45 560 ASP A CA 1
ATOM 4058 C C . ASP A 1 562 ? -19.103 -62.019 -68.329 1.00 60.29 560 ASP A C 1
ATOM 4059 O O . ASP A 1 562 ? -19.866 -62.088 -69.289 1.00 71.68 560 ASP A O 1
ATOM 4061 N N . ARG A 1 563 ? -18.240 -61.013 -68.144 1.00 51.81 561 ARG A N 1
ATOM 4062 C CA . ARG A 1 563 ? -18.075 -59.934 -69.105 1.00 52.01 561 ARG A CA 1
ATOM 4063 C C . ARG A 1 563 ? -16.633 -59.941 -69.599 1.00 52.47 561 ARG A C 1
ATOM 4064 O O . ARG A 1 563 ? -15.704 -59.798 -68.809 1.00 53.16 561 ARG A O 1
ATOM 4072 N N . GLU A 1 564 ? -16.474 -60.121 -70.914 1.00 53.47 562 GLU A N 1
ATOM 4073 C CA . GLU A 1 564 ? -15.166 -60.107 -71.545 1.00 53.59 562 GLU A CA 1
ATOM 4074 C C . GLU A 1 564 ? -15.024 -58.773 -72.256 1.00 49.03 562 GLU A C 1
ATOM 4075 O O . GLU A 1 564 ? -15.918 -58.366 -72.991 1.00 58.29 562 GLU A O 1
ATOM 4077 N N . ALA A 1 565 ? -13.925 -58.076 -71.983 1.00 45.30 563 ALA A N 1
ATOM 4078 C CA . ALA A 1 565 ? -13.660 -56.816 -72.655 1.00 44.77 563 ALA A CA 1
ATOM 4079 C C . ALA A 1 565 ? -12.171 -56.527 -72.575 1.00 43.89 563 ALA A C 1
ATOM 4080 O O . ALA A 1 565 ? -11.485 -57.018 -71.684 1.00 43.58 563 ALA A O 1
ATOM 4082 N N . TYR A 1 566 ? -11.717 -55.635 -73.449 1.00 41.63 564 TYR A N 1
ATOM 4083 C CA . TYR A 1 566 ? -10.327 -55.239 -73.545 1.00 39.91 564 TYR A CA 1
ATOM 4084 C C . TYR A 1 566 ? -9.810 -54.652 -72.234 1.00 48.13 564 TYR A C 1
ATOM 4085 O O . TYR A 1 566 ? -8.675 -54.932 -71.849 1.00 39.64 564 TYR A O 1
ATOM 4094 N N . SER A 1 567 ? -10.612 -53.790 -71.586 1.00 45.15 565 SER A N 1
ATOM 4095 C CA . SER A 1 567 ? -10.229 -53.185 -70.319 1.00 37.71 565 SER A CA 1
ATOM 4096 C C . SER A 1 567 ? -11.140 -53.707 -69.218 1.00 41.83 565 SER A C 1
ATOM 4097 O O . SER A 1 567 ? -12.321 -53.925 -69.459 1.00 37.26 565 SER A O 1
ATOM 4100 N N . THR A 1 568 ? -10.600 -53.933 -68.012 1.00 42.35 566 THR A N 1
ATOM 4101 C CA . THR A 1 568 ? -11.467 -54.401 -66.939 1.00 44.20 566 THR A CA 1
ATOM 4102 C C . THR A 1 568 ? -12.011 -53.225 -66.121 1.00 41.17 566 THR A C 1
ATOM 4103 O O . THR A 1 568 ? -12.771 -53.447 -65.180 1.00 45.84 566 THR A O 1
ATOM 4107 N N . LYS A 1 569 ? -11.626 -51.997 -66.488 1.00 38.57 567 LYS A N 1
ATOM 4108 C CA . LYS A 1 569 ? -11.925 -50.798 -65.710 1.00 44.82 567 LYS A CA 1
ATOM 4109 C C . LYS A 1 569 ? -13.049 -49.953 -66.338 1.00 45.70 567 LYS A C 1
ATOM 4110 O O . LYS A 1 569 ? -13.853 -49.362 -65.617 1.00 47.99 567 LYS A O 1
ATOM 4112 N N . GLU A 1 570 ? -13.092 -49.833 -67.673 1.00 42.50 568 GLU A N 1
ATOM 4113 C CA . GLU A 1 570 ? -13.937 -48.816 -68.298 1.00 40.88 568 GLU A CA 1
ATOM 4114 C C . GLU A 1 570 ? -15.356 -49.332 -68.535 1.00 39.27 568 GLU A C 1
ATOM 4115 O O . GLU A 1 570 ? -15.603 -50.021 -69.525 1.00 41.31 568 GLU A O 1
ATOM 4121 N N . ALA A 1 571 ? -16.279 -48.989 -67.626 1.00 36.30 569 ALA A N 1
ATOM 4122 C CA . ALA A 1 571 ? -17.695 -49.348 -67.700 1.00 33.71 569 ALA A CA 1
ATOM 4123 C C . ALA A 1 571 ? -18.478 -48.391 -66.805 1.00 35.14 569 ALA A C 1
ATOM 4124 O O . ALA A 1 571 ? -18.008 -48.086 -65.717 1.00 35.68 569 ALA A O 1
ATOM 4126 N N . TYR A 1 572 ? -19.651 -47.910 -67.251 1.00 29.69 570 TYR A N 1
ATOM 4127 C CA . TYR A 1 572 ? -20.309 -46.807 -66.552 1.00 26.42 570 TYR A CA 1
ATOM 4128 C C . TYR A 1 572 ? -21.803 -47.061 -66.483 1.00 29.71 570 TYR A C 1
ATOM 4129 O O . TYR A 1 572 ? -22.371 -47.660 -67.401 1.00 28.84 570 TYR A O 1
ATOM 4138 N N . ARG A 1 573 ? -22.401 -46.660 -65.356 1.00 28.03 571 ARG A N 1
ATOM 4139 C CA . ARG A 1 573 ? -23.817 -46.811 -65.084 1.00 24.78 571 ARG A CA 1
ATOM 4140 C C . ARG A 1 573 ? -24.314 -45.581 -64.317 1.00 31.36 571 ARG A C 1
ATOM 4141 O O . ARG A 1 573 ? -23.788 -45.261 -63.244 1.00 28.39 571 ARG A O 1
ATOM 4149 N N . TRP A 1 574 ? -25.310 -44.882 -64.888 1.00 29.66 572 TRP A N 1
ATOM 4150 C CA . TRP A 1 574 ? -25.896 -43.683 -64.295 1.00 24.65 572 TRP A CA 1
ATOM 4151 C C . TRP A 1 574 ? -26.628 -44.119 -63.038 1.00 22.62 572 TRP A C 1
ATOM 4152 O O . TRP A 1 574 ? -27.511 -44.979 -63.082 1.00 21.39 572 TRP A O 1
ATOM 4163 N N . ARG A 1 575 ? -26.325 -43.471 -61.921 1.00 23.10 573 ARG A N 1
ATOM 4164 C CA . ARG A 1 575 ? -27.081 -43.723 -60.706 1.00 22.57 573 ARG A CA 1
ATOM 4165 C C . ARG A 1 575 ? -28.377 -42.922 -60.785 1.00 25.16 573 ARG A C 1
ATOM 4166 O O . ARG A 1 575 ? -28.409 -41.912 -61.487 1.00 26.80 573 ARG A O 1
ATOM 4174 N N . GLY A 1 576 ? -29.395 -43.349 -60.032 1.00 23.73 574 GLY A N 1
ATOM 4175 C CA . GLY A 1 576 ? -30.616 -42.569 -59.897 1.00 27.19 574 GLY A CA 1
ATOM 4176 C C . GLY A 1 576 ? -31.737 -43.061 -60.819 1.00 31.64 574 GLY A C 1
ATOM 4177 O O . GLY A 1 576 ? -32.792 -42.432 -60.940 1.00 28.03 574 GLY A O 1
ATOM 4178 N N . ARG A 1 577 ? -31.559 -44.227 -61.441 1.00 25.35 575 ARG A N 1
ATOM 4179 C CA . ARG A 1 577 ? -32.648 -44.623 -62.319 1.00 31.77 575 ARG A CA 1
ATOM 4180 C C . ARG A 1 577 ? -33.816 -45.226 -61.551 1.00 32.91 575 ARG A C 1
ATOM 4181 O O . ARG A 1 577 ? -33.613 -45.717 -60.446 1.00 31.00 575 ARG A O 1
ATOM 4189 N N . THR A 1 578 ? -35.041 -45.007 -62.061 1.00 27.67 576 THR A N 1
ATOM 4190 C CA . THR A 1 578 ? -36.251 -45.650 -61.567 1.00 28.55 576 THR A CA 1
ATOM 4191 C C . THR A 1 578 ? -36.803 -46.575 -62.656 1.00 32.31 576 THR A C 1
ATOM 4192 O O . THR A 1 578 ? -36.204 -46.704 -63.720 1.00 29.25 576 THR A O 1
ATOM 4196 N N . VAL A 1 579 ? -37.937 -47.232 -62.380 1.00 26.93 577 VAL A N 1
ATOM 4197 C CA . VAL A 1 579 ? -38.442 -48.238 -63.301 1.00 29.38 577 VAL A CA 1
ATOM 4198 C C . VAL A 1 579 ? -38.628 -47.612 -64.681 1.00 34.17 577 VAL A C 1
ATOM 4199 O O . VAL A 1 579 ? -38.356 -48.264 -65.681 1.00 33.96 577 VAL A O 1
ATOM 4203 N N . SER A 1 580 ? -39.056 -46.344 -64.752 1.00 29.93 578 SER A N 1
ATOM 4204 C CA . SER A 1 580 ? -39.431 -45.812 -66.058 1.00 36.57 578 SER A CA 1
ATOM 4205 C C . SER A 1 580 ? -38.578 -44.624 -66.513 1.00 35.82 578 SER A C 1
ATOM 4206 O O . SER A 1 580 ? -38.885 -44.041 -67.560 1.00 33.55 578 SER A O 1
ATOM 4209 N N . HIS A 1 581 ? -37.531 -44.270 -65.745 1.00 26.18 579 HIS A N 1
ATOM 4210 C CA . HIS A 1 581 ? -36.812 -43.023 -65.954 1.00 28.95 579 HIS A CA 1
ATOM 4211 C C . HIS A 1 581 ? -35.321 -43.195 -65.685 1.00 29.08 579 HIS A C 1
ATOM 4212 O O . HIS A 1 581 ? -34.924 -44.048 -64.891 1.00 27.75 579 HIS A O 1
ATOM 4219 N N . CYS A 1 582 ? -34.535 -42.298 -66.298 1.00 25.60 580 CYS A N 1
ATOM 4220 C CA . CYS A 1 582 ? -33.141 -42.043 -65.967 1.00 26.24 580 CYS A CA 1
ATOM 4221 C C . CYS A 1 582 ? -32.890 -40.540 -66.062 1.00 26.70 580 CYS A C 1
ATOM 4222 O O . CYS A 1 582 ? -32.377 -40.048 -67.067 1.00 27.86 580 CYS A O 1
ATOM 4225 N N . LEU A 1 583 ? -33.332 -39.800 -65.037 1.00 25.54 581 LEU A N 1
ATOM 4226 C CA . LEU A 1 583 ? -33.320 -38.339 -65.106 1.00 24.77 581 LEU A CA 1
ATOM 4227 C C . LEU A 1 583 ? -31.893 -37.814 -65.206 1.00 21.65 581 LEU A C 1
ATOM 4228 O O . LEU A 1 583 ? -31.662 -36.793 -65.847 1.00 22.36 581 LEU A O 1
ATOM 4233 N N . THR A 1 584 ? -30.930 -38.514 -64.591 1.00 23.88 582 THR A N 1
ATOM 4234 C CA . THR A 1 584 ? -29.584 -37.951 -64.511 1.00 20.81 582 THR A CA 1
ATOM 4235 C C . THR A 1 584 ? -28.903 -37.948 -65.876 1.00 20.66 582 THR A C 1
ATOM 4236 O O . THR A 1 584 ? -28.036 -37.104 -66.122 1.00 23.66 582 THR A O 1
ATOM 4240 N N . SER A 1 585 ? -29.299 -38.864 -66.774 1.00 21.07 583 SER A N 1
ATOM 4241 C CA . SER A 1 585 ? -28.745 -38.881 -68.125 1.00 23.41 583 SER A CA 1
ATOM 4242 C C . SER A 1 585 ? -29.197 -37.658 -68.930 1.00 24.50 583 SER A C 1
ATOM 4243 O O . SER A 1 585 ? -28.552 -37.285 -69.917 1.00 24.79 583 SER A O 1
ATOM 4246 N N . GLY A 1 586 ? -30.283 -37.008 -68.505 1.00 20.20 584 GLY A N 1
ATOM 4247 C CA . GLY A 1 586 ? -30.760 -35.875 -69.305 1.00 20.60 584 GLY A CA 1
ATOM 4248 C C . GLY A 1 586 ? -31.872 -36.286 -70.284 1.00 24.55 584 GLY A C 1
ATOM 4249 O O . GLY A 1 586 ? -32.664 -35.427 -70.716 1.00 23.79 584 GLY A O 1
ATOM 4250 N N . LEU A 1 587 ? -31.954 -37.597 -70.578 1.00 20.10 585 LEU A N 1
ATOM 4251 C CA . LEU A 1 587 ? -32.941 -38.152 -71.502 1.00 24.30 585 LEU A CA 1
ATOM 4252 C C . LEU A 1 587 ? -34.014 -38.908 -70.725 1.00 25.08 585 LEU A C 1
ATOM 4253 O O . LEU A 1 587 ? -34.118 -40.137 -70.771 1.00 25.27 585 LEU A O 1
ATOM 4258 N N . ASP A 1 588 ? -34.850 -38.110 -70.060 1.00 22.89 586 ASP A N 1
ATOM 4259 C CA . ASP A 1 588 ? -35.687 -38.522 -68.944 1.00 24.34 586 ASP A CA 1
ATOM 4260 C C . ASP A 1 588 ? -36.253 -39.926 -69.122 1.00 24.90 586 ASP A C 1
ATOM 4261 O O . ASP A 1 588 ? -36.039 -40.772 -68.259 1.00 27.77 586 ASP A O 1
ATOM 4266 N N . ASP A 1 589 ? -37.085 -40.131 -70.155 1.00 23.20 587 ASP A N 1
ATOM 4267 C CA . ASP A 1 589 ? -37.847 -41.369 -70.255 1.00 24.08 587 ASP A CA 1
ATOM 4268 C C . ASP A 1 589 ? -37.376 -42.191 -71.455 1.00 28.27 587 ASP A C 1
ATOM 4269 O O . ASP A 1 589 ? -38.105 -43.077 -71.909 1.00 26.98 587 ASP A O 1
ATOM 4274 N N . TYR A 1 590 ? -36.161 -41.914 -71.962 1.00 25.71 588 TYR A N 1
ATOM 4275 C CA . TYR A 1 590 ? -35.654 -42.769 -73.031 1.00 26.59 588 TYR A CA 1
ATOM 4276 C C . TYR A 1 590 ? -35.613 -44.199 -72.501 1.00 26.95 588 TYR A C 1
ATOM 4277 O O . TYR A 1 590 ? -35.140 -44.442 -71.374 1.00 23.44 588 TYR A O 1
ATOM 4286 N N . PRO A 1 591 ? -36.079 -45.193 -73.290 1.00 27.24 589 PRO A N 1
ATOM 4287 C CA . PRO A 1 591 ? -36.191 -46.568 -72.788 1.00 23.34 589 PRO A CA 1
ATOM 4288 C C . PRO A 1 591 ? -34.808 -47.121 -72.443 1.00 28.00 589 PRO A C 1
ATOM 4289 O O . PRO A 1 591 ? -33.855 -46.904 -73.181 1.00 26.06 589 PRO A O 1
ATOM 4293 N N . ARG A 1 592 ? -34.709 -47.800 -71.300 1.00 28.17 590 ARG A N 1
ATOM 4294 C CA . ARG A 1 592 ? -33.438 -48.347 -70.851 1.00 26.73 590 ARG A CA 1
ATOM 4295 C C . ARG A 1 592 ? -33.672 -49.827 -70.534 1.00 27.44 590 ARG A C 1
ATOM 4296 O O . ARG A 1 592 ? -34.822 -50.266 -70.492 1.00 24.86 590 ARG A O 1
ATOM 4304 N N . PRO A 1 593 ? -32.644 -50.624 -70.158 1.00 26.23 591 PRO A N 1
ATOM 4305 C CA . PRO A 1 593 ? -32.889 -52.017 -69.757 1.00 26.60 591 PRO A CA 1
ATOM 4306 C C . PRO A 1 593 ? -33.975 -52.140 -68.690 1.00 30.35 591 PRO A C 1
ATOM 4307 O O . PRO A 1 593 ? -34.015 -51.355 -67.741 1.00 31.40 591 PRO A O 1
ATOM 4311 N N . GLN A 1 594 ? -34.845 -53.152 -68.833 1.00 31.69 592 GLN A N 1
ATOM 4312 C CA . GLN A 1 594 ? -35.914 -53.382 -67.874 1.00 33.66 592 GLN A CA 1
ATOM 4313 C C . GLN A 1 594 ? -35.788 -54.801 -67.330 1.00 36.88 592 GLN A C 1
ATOM 4314 O O . GLN A 1 594 ? -35.714 -55.733 -68.122 1.00 36.00 592 GLN A O 1
ATOM 4320 N N . PRO A 1 595 ? -35.782 -55.024 -65.994 1.00 34.38 593 PRO A N 1
ATOM 4321 C CA . PRO A 1 595 ? -35.867 -53.943 -65.004 1.00 33.03 593 PRO A CA 1
ATOM 4322 C C . PRO A 1 595 ? -34.502 -53.268 -64.835 1.00 31.62 593 PRO A C 1
ATOM 4323 O O . PRO A 1 595 ? -33.479 -53.744 -65.343 1.00 32.96 593 PRO A O 1
ATOM 4327 N N . PRO A 1 596 ? -34.419 -52.124 -64.125 1.00 29.25 594 PRO A N 1
ATOM 4328 C CA . PRO A 1 596 ? -33.116 -51.520 -63.841 1.00 29.22 594 PRO A CA 1
ATOM 4329 C C . PRO A 1 596 ? -32.288 -52.542 -63.053 1.00 28.33 594 PRO A C 1
ATOM 4330 O O . PRO A 1 596 ? -32.836 -53.416 -62.397 1.00 26.83 594 PRO A O 1
ATOM 4334 N N . HIS A 1 597 ? -30.963 -52.425 -63.100 1.00 25.95 595 HIS A N 1
ATOM 4335 C CA . HIS A 1 597 ? -30.181 -53.529 -62.572 1.00 27.31 595 HIS A CA 1
ATOM 4336 C C . HIS A 1 597 ? -28.788 -53.009 -62.284 1.00 29.67 595 HIS A C 1
ATOM 4337 O O . HIS A 1 597 ? -28.292 -52.162 -63.018 1.00 27.09 595 HIS A O 1
ATOM 4344 N N . PRO A 1 598 ? -28.155 -53.452 -61.170 1.00 32.60 596 PRO A N 1
ATOM 4345 C CA . PRO A 1 598 ? -26.822 -52.972 -60.808 1.00 30.66 596 PRO A CA 1
ATOM 4346 C C . PRO A 1 598 ? -25.802 -53.354 -61.867 1.00 29.66 596 PRO A C 1
ATOM 4347 O O . PRO A 1 598 ? -24.701 -52.807 -61.889 1.00 30.69 596 PRO A O 1
ATOM 4351 N N . GLY A 1 599 ? -26.183 -54.299 -62.735 1.00 29.57 597 GLY A N 1
ATOM 4352 C CA . GLY A 1 599 ? -25.333 -54.716 -63.843 1.00 27.46 597 GLY A CA 1
ATOM 4353 C C . GLY A 1 599 ? -25.568 -53.965 -65.163 1.00 31.50 597 GLY A C 1
ATOM 4354 O O . GLY A 1 599 ? -24.830 -54.183 -66.137 1.00 32.57 597 GLY A O 1
ATOM 4355 N N . GLU A 1 600 ? -26.473 -52.965 -65.166 1.00 28.21 598 GLU A N 1
ATOM 4356 C CA . GLU A 1 600 ? -26.598 -52.087 -66.328 1.00 26.48 598 GLU A CA 1
ATOM 4357 C C . GLU A 1 600 ? -25.271 -51.420 -66.674 1.00 26.86 598 GLU A C 1
ATOM 4358 O O . GLU A 1 600 ? -24.476 -51.111 -65.792 1.00 28.26 598 GLU A O 1
ATOM 4364 N N . LEU A 1 601 ? -25.067 -51.177 -67.980 1.00 24.68 599 LEU A N 1
ATOM 4365 C CA . LEU A 1 601 ? -24.054 -50.291 -68.519 1.00 24.07 599 LEU A CA 1
ATOM 4366 C C . LEU A 1 601 ? -24.715 -49.372 -69.552 1.00 26.72 599 LEU A C 1
ATOM 4367 O O . LEU A 1 601 ? -25.393 -49.845 -70.463 1.00 24.77 599 LEU A O 1
ATOM 4372 N N . HIS A 1 602 ? -24.398 -48.082 -69.487 1.00 25.93 600 HIS A N 1
ATOM 4373 C CA . HIS A 1 602 ? -25.074 -47.075 -70.296 1.00 27.92 600 HIS A CA 1
ATOM 4374 C C . HIS A 1 602 ? -24.089 -46.522 -71.317 1.00 28.66 600 HIS A C 1
ATOM 4375 O O . HIS A 1 602 ? -23.047 -46.013 -70.929 1.00 26.23 600 HIS A O 1
ATOM 4382 N N . VAL A 1 603 ? -24.404 -46.629 -72.621 1.00 27.08 601 VAL A N 1
ATOM 4383 C CA . VAL A 1 603 ? -23.387 -46.275 -73.607 1.00 26.66 601 VAL A CA 1
ATOM 4384 C C . VAL A 1 603 ? -23.190 -44.761 -73.678 1.00 26.73 601 VAL A C 1
ATOM 4385 O O . VAL A 1 603 ? -22.085 -44.269 -73.975 1.00 27.13 601 VAL A O 1
ATOM 4389 N N . ASP A 1 604 ? -24.272 -44.001 -73.421 1.00 25.73 602 ASP A N 1
ATOM 4390 C CA . ASP A 1 604 ? -24.139 -42.549 -73.434 1.00 26.26 602 ASP A CA 1
ATOM 4391 C C . ASP A 1 604 ? -23.155 -42.096 -72.346 1.00 23.55 602 ASP A C 1
ATOM 4392 O O . ASP A 1 604 ? -22.342 -41.207 -72.569 1.00 28.46 602 ASP A O 1
ATOM 4397 N N . LEU A 1 605 ? -23.292 -42.633 -71.132 1.00 23.22 603 LEU A N 1
ATOM 4398 C CA . LEU A 1 605 ? -22.397 -42.186 -70.063 1.00 27.16 603 LEU A CA 1
ATOM 4399 C C . LEU A 1 605 ? -20.942 -42.508 -70.443 1.00 26.81 603 LEU A C 1
ATOM 4400 O O . LEU A 1 605 ? -20.057 -41.656 -70.353 1.00 26.25 603 LEU A O 1
ATOM 4405 N N . MET A 1 606 ? -20.692 -43.725 -70.957 1.00 29.92 604 MET A N 1
ATOM 4406 C CA . MET A 1 606 ? -19.315 -44.033 -71.338 1.00 32.28 604 MET A CA 1
ATOM 4407 C C . MET A 1 606 ? -18.796 -43.024 -72.363 1.00 30.98 604 MET A C 1
ATOM 4408 O O . MET A 1 606 ? -17.636 -42.588 -72.296 1.00 27.83 604 MET A O 1
ATOM 4413 N N . SER A 1 607 ? -19.659 -42.654 -73.323 1.00 26.95 605 SER A N 1
ATOM 4414 C CA . SER A 1 607 ? -19.309 -41.639 -74.316 1.00 27.07 605 SER A CA 1
ATOM 4415 C C . SER A 1 607 ? -18.951 -40.306 -73.655 1.00 29.36 605 SER A C 1
ATOM 4416 O O . SER A 1 607 ? -17.986 -39.649 -74.043 1.00 30.02 605 SER A O 1
ATOM 4419 N N . TRP A 1 608 ? -19.744 -39.870 -72.664 1.00 29.77 606 TRP A N 1
ATOM 4420 C CA . TRP A 1 608 ? -19.426 -38.613 -71.992 1.00 28.97 606 TRP A CA 1
ATOM 4421 C C . TRP A 1 608 ? -18.058 -38.697 -71.287 1.00 30.30 606 TRP A C 1
ATOM 4422 O O . TRP A 1 608 ? -17.324 -37.716 -71.246 1.00 27.11 606 TRP A O 1
ATOM 4433 N N . VAL A 1 609 ? -17.701 -39.868 -70.746 1.00 29.21 607 VAL A N 1
ATOM 4434 C CA . VAL A 1 609 ? -16.403 -40.000 -70.094 1.00 32.48 607 VAL A CA 1
ATOM 4435 C C . VAL A 1 609 ? -15.301 -39.795 -71.136 1.00 31.27 607 VAL A C 1
ATOM 4436 O O . VAL A 1 609 ? -14.323 -39.108 -70.872 1.00 38.38 607 VAL A O 1
ATOM 4440 N N . GLY A 1 610 ? -15.512 -40.339 -72.344 1.00 31.89 608 GLY A N 1
ATOM 4441 C CA . GLY A 1 610 ? -14.628 -40.129 -73.486 1.00 34.26 608 GLY A CA 1
ATOM 4442 C C . GLY A 1 610 ? -14.470 -38.656 -73.868 1.00 37.27 608 GLY A C 1
ATOM 4443 O O . GLY A 1 610 ? -13.362 -38.177 -74.136 1.00 32.98 608 GLY A O 1
ATOM 4444 N N . VAL A 1 611 ? -15.590 -37.919 -73.870 1.00 33.17 609 VAL A N 1
ATOM 4445 C CA . VAL A 1 611 ? -15.511 -36.476 -74.098 1.00 31.51 609 VAL A CA 1
ATOM 4446 C C . VAL A 1 611 ? -14.549 -35.842 -73.098 1.00 28.21 609 VAL A C 1
ATOM 4447 O O . VAL A 1 611 ? -13.737 -35.004 -73.485 1.00 31.40 609 VAL A O 1
ATOM 4451 N N . MET A 1 612 ? -14.713 -36.186 -71.813 1.00 28.42 610 MET A N 1
ATOM 4452 C CA . MET A 1 612 ? -13.969 -35.527 -70.748 1.00 29.91 610 MET A CA 1
ATOM 4453 C C . MET A 1 612 ? -12.487 -35.880 -70.888 1.00 34.24 610 MET A C 1
ATOM 4454 O O . MET A 1 612 ? -11.621 -35.030 -70.743 1.00 37.53 610 MET A O 1
ATOM 4459 N N . VAL A 1 613 ? -12.188 -37.145 -71.182 1.00 37.60 611 VAL A N 1
ATOM 4460 C CA . VAL A 1 613 ? -10.786 -37.538 -71.220 1.00 39.89 611 VAL A CA 1
ATOM 4461 C C . VAL A 1 613 ? -10.092 -36.832 -72.386 1.00 39.41 611 VAL A C 1
ATOM 4462 O O . VAL A 1 613 ? -8.973 -36.343 -72.234 1.00 38.97 611 VAL A O 1
ATOM 4466 N N . LYS A 1 614 ? -10.798 -36.641 -73.508 1.00 34.53 612 LYS A N 1
ATOM 4467 C CA . LYS A 1 614 ? -10.183 -35.935 -74.620 1.00 32.14 612 LYS A CA 1
ATOM 4468 C C . LYS A 1 614 ? -9.883 -34.494 -74.244 1.00 39.05 612 LYS A C 1
ATOM 4469 O O . LYS A 1 614 ? -8.850 -33.968 -74.649 1.00 35.68 612 LYS A O 1
ATOM 4475 N N . SER A 1 615 ? -10.800 -33.853 -73.507 1.00 36.04 613 SER A N 1
ATOM 4476 C CA . SER A 1 615 ? -10.587 -32.468 -73.108 1.00 36.47 613 SER A CA 1
ATOM 4477 C C . SER A 1 615 ? -9.368 -32.387 -72.205 1.00 34.57 613 SER A C 1
ATOM 4478 O O . SER A 1 615 ? -8.577 -31.453 -72.314 1.00 39.51 613 SER A O 1
ATOM 4481 N N . LEU A 1 616 ? -9.295 -33.324 -71.260 1.00 33.12 614 LEU A N 1
ATOM 4482 C CA . LEU A 1 616 ? -8.247 -33.318 -70.259 1.00 35.53 614 LEU A CA 1
ATOM 4483 C C . LEU A 1 616 ? -6.889 -33.558 -70.920 1.00 38.53 614 LEU A C 1
ATOM 4484 O O . LEU A 1 616 ? -5.906 -32.971 -70.484 1.00 39.96 614 LEU A O 1
ATOM 4489 N N . ILE A 1 617 ? -6.855 -34.386 -71.980 1.00 40.43 615 ILE A N 1
ATOM 4490 C CA . ILE A 1 617 ? -5.665 -34.567 -72.807 1.00 45.18 615 ILE A CA 1
ATOM 4491 C C . ILE A 1 617 ? -5.231 -33.221 -73.381 1.00 46.50 615 ILE A C 1
ATOM 4492 O O . ILE A 1 617 ? -4.065 -32.852 -73.257 1.00 46.76 615 ILE A O 1
ATOM 4497 N N . SER A 1 618 ? -6.171 -32.492 -74.001 1.00 41.63 616 SER A N 1
ATOM 4498 C CA . SER A 1 618 ? -5.863 -31.212 -74.632 1.00 43.23 616 SER A CA 1
ATOM 4499 C C . SER A 1 618 ? -5.361 -30.201 -73.609 1.00 44.92 616 SER A C 1
ATOM 4500 O O . SER A 1 618 ? -4.463 -29.421 -73.913 1.00 45.27 616 SER A O 1
ATOM 4503 N N . ILE A 1 619 ? -6.033 -30.133 -72.451 1.00 41.72 617 ILE A N 1
ATOM 4504 C CA . ILE A 1 619 ? -5.753 -29.051 -71.518 1.00 42.49 617 ILE A CA 1
ATOM 4505 C C . ILE A 1 619 ? -4.501 -29.407 -70.713 1.00 44.55 617 ILE A C 1
ATOM 4506 O O . ILE A 1 619 ? -3.655 -28.547 -70.467 1.00 42.28 617 ILE A O 1
ATOM 4511 N N . GLY A 1 620 ? -4.418 -30.671 -70.281 1.00 43.92 618 GLY A N 1
ATOM 4512 C CA . GLY A 1 620 ? -3.218 -31.192 -69.644 1.00 52.27 618 GLY A CA 1
ATOM 4513 C C . GLY A 1 620 ? -1.964 -30.931 -70.484 1.00 48.93 618 GLY A C 1
ATOM 4514 O O . GLY A 1 620 ? -0.939 -30.503 -69.961 1.00 56.76 618 GLY A O 1
ATOM 4515 N N . SER A 1 621 ? -2.060 -31.146 -71.800 1.00 49.93 619 SER A N 1
ATOM 4516 C CA . SER A 1 621 ? -0.908 -30.939 -72.666 1.00 50.68 619 SER A CA 1
ATOM 4517 C C . SER A 1 621 ? -0.431 -29.495 -72.587 1.00 51.77 619 SER A C 1
ATOM 4518 O O . SER A 1 621 ? 0.751 -29.260 -72.373 1.00 63.11 619 SER A O 1
ATOM 4521 N N . LEU A 1 622 ? -1.365 -28.544 -72.688 1.00 49.83 620 LEU A N 1
ATOM 4522 C CA . LEU A 1 622 ? -1.051 -27.125 -72.591 1.00 45.18 620 LEU A CA 1
ATOM 4523 C C . LEU A 1 622 ? -0.391 -26.798 -71.254 1.00 45.22 620 LEU A C 1
ATOM 4524 O O . LEU A 1 622 ? 0.401 -25.875 -71.146 1.00 46.84 620 LEU A O 1
ATOM 4529 N N . LEU A 1 623 ? -0.716 -27.535 -70.201 1.00 43.05 621 LEU A N 1
ATOM 4530 C CA . LEU A 1 623 ? -0.176 -27.066 -68.946 1.00 46.69 621 LEU A CA 1
ATOM 4531 C C . LEU A 1 623 ? 1.103 -27.835 -68.623 1.00 49.05 621 LEU A C 1
ATOM 4532 O O . LEU A 1 623 ? 1.664 -27.657 -67.549 1.00 46.59 621 LEU A O 1
ATOM 4537 N N . GLY A 1 624 ? 1.483 -28.757 -69.512 1.00 49.39 622 GLY A N 1
ATOM 4538 C CA . GLY A 1 624 ? 2.619 -29.645 -69.315 1.00 48.27 622 GLY A CA 1
ATOM 4539 C C . GLY A 1 624 ? 2.418 -30.692 -68.219 1.00 54.24 622 GLY A C 1
ATOM 4540 O O . GLY A 1 624 ? 3.387 -31.055 -67.545 1.00 50.63 622 GLY A O 1
ATOM 4541 N N . ALA A 1 625 ? 1.188 -31.220 -68.078 1.00 53.07 623 ALA A N 1
ATOM 4542 C CA . ALA A 1 625 ? 0.904 -32.255 -67.087 1.00 49.44 623 ALA A CA 1
ATOM 4543 C C . ALA A 1 625 ? 1.179 -33.643 -67.670 1.00 55.17 623 ALA A C 1
ATOM 4544 O O . ALA A 1 625 ? 0.253 -34.404 -67.957 1.00 47.59 623 ALA A O 1
ATOM 4546 N N . THR A 1 626 ? 2.471 -33.979 -67.793 1.00 53.39 624 THR A N 1
ATOM 4547 C CA . THR A 1 626 ? 2.920 -35.104 -68.597 1.00 49.08 624 THR A CA 1
ATOM 4548 C C . THR A 1 626 ? 2.333 -36.409 -68.073 1.00 47.18 624 THR A C 1
ATOM 4549 O O . THR A 1 626 ? 1.775 -37.176 -68.855 1.00 54.63 624 THR A O 1
ATOM 4553 N N . GLU A 1 627 ? 2.473 -36.646 -66.759 1.00 46.40 625 GLU A N 1
ATOM 4554 C CA . GLU A 1 627 ? 2.005 -37.869 -66.114 1.00 50.65 625 GLU A CA 1
ATOM 4555 C C . GLU A 1 627 ? 0.490 -38.016 -66.307 1.00 52.37 625 GLU A C 1
ATOM 4556 O O . GLU A 1 627 ? 0.004 -39.105 -66.608 1.00 48.67 625 GLU A O 1
ATOM 4558 N N . ASP A 1 628 ? -0.238 -36.901 -66.149 1.00 48.14 626 ASP A N 1
ATOM 4559 C CA . ASP A 1 628 ? -1.690 -36.871 -66.256 1.00 49.35 626 ASP A CA 1
ATOM 4560 C C . ASP A 1 628 ? -2.103 -37.330 -67.653 1.00 43.04 626 ASP A C 1
ATOM 4561 O O . ASP A 1 628 ? -2.954 -38.207 -67.800 1.00 48.74 626 ASP A O 1
ATOM 4566 N N . VAL A 1 629 ? -1.463 -36.743 -68.666 1.00 35.15 627 VAL A N 1
ATOM 4567 C CA . VAL A 1 629 ? -1.742 -37.014 -70.067 1.00 42.10 627 VAL A CA 1
ATOM 4568 C C . VAL A 1 629 ? -1.475 -38.474 -70.433 1.00 48.59 627 VAL A C 1
ATOM 4569 O O . VAL A 1 629 ? -2.208 -39.056 -71.236 1.00 46.36 627 VAL A O 1
ATOM 4573 N N . GLU A 1 630 ? -0.428 -39.076 -69.850 1.00 51.81 628 GLU A N 1
ATOM 4574 C CA . GLU A 1 630 ? -0.191 -40.493 -70.081 1.00 52.94 628 GLU A CA 1
ATOM 4575 C C . GLU A 1 630 ? -1.342 -41.302 -69.485 1.00 45.87 628 GLU A C 1
ATOM 4576 O O . GLU A 1 630 ? -1.790 -42.278 -70.073 1.00 46.62 628 GLU A O 1
ATOM 4582 N N . PHE A 1 631 ? -1.829 -40.894 -68.310 1.00 44.22 629 PHE A N 1
ATOM 4583 C CA . PHE A 1 631 ? -2.940 -41.611 -67.707 1.00 49.10 629 PHE A CA 1
ATOM 4584 C C . PHE A 1 631 ? -4.198 -41.498 -68.575 1.00 49.08 629 PHE A C 1
ATOM 4585 O O . PHE A 1 631 ? -4.858 -42.502 -68.843 1.00 48.39 629 PHE A O 1
ATOM 4593 N N . TYR A 1 632 ? -4.508 -40.279 -69.031 1.00 44.69 630 TYR A N 1
ATOM 4594 C CA . TYR A 1 632 ? -5.687 -40.016 -69.847 1.00 41.97 630 TYR A CA 1
ATOM 4595 C C . TYR A 1 632 ? -5.603 -40.768 -71.175 1.00 42.57 630 TYR A C 1
ATOM 4596 O O . TYR A 1 632 ? -6.573 -41.385 -71.612 1.00 40.56 630 TYR A O 1
ATOM 4605 N N . THR A 1 633 ? -4.428 -40.722 -71.807 1.00 42.99 631 THR A N 1
ATOM 4606 C CA . THR A 1 633 ? -4.192 -41.432 -73.058 1.00 45.67 631 THR A CA 1
ATOM 4607 C C . THR A 1 633 ? -4.575 -42.910 -72.929 1.00 42.05 631 THR A C 1
ATOM 4608 O O . THR A 1 633 ? -5.253 -43.442 -73.810 1.00 44.85 631 THR A O 1
ATOM 4612 N N . LYS A 1 634 ? -4.185 -43.570 -71.823 1.00 38.64 632 LYS A N 1
ATOM 4613 C CA . LYS A 1 634 ? -4.469 -44.994 -71.669 1.00 39.21 632 LYS A CA 1
ATOM 4614 C C . LYS A 1 634 ? -5.970 -45.212 -71.460 1.00 43.01 632 LYS A C 1
ATOM 4615 O O . LYS A 1 634 ? -6.535 -46.215 -71.908 1.00 36.13 632 LYS A O 1
ATOM 4617 N N . VAL A 1 635 ? -6.598 -44.284 -70.725 1.00 37.63 633 VAL A N 1
ATOM 4618 C CA . VAL A 1 635 ? -8.027 -44.361 -70.458 1.00 39.58 633 VAL A CA 1
ATOM 4619 C C . VAL A 1 635 ? -8.816 -44.274 -71.767 1.00 35.17 633 VAL A C 1
ATOM 4620 O O . VAL A 1 635 ? -9.771 -45.027 -71.964 1.00 38.95 633 VAL A O 1
ATOM 4624 N N . LEU A 1 636 ? -8.420 -43.348 -72.647 1.00 32.74 634 LEU A N 1
ATOM 4625 C CA . LEU A 1 636 ? -9.145 -43.108 -73.887 1.00 36.70 634 LEU A CA 1
ATOM 4626 C C . LEU A 1 636 ? -9.078 -44.356 -74.773 1.00 42.35 634 LEU A C 1
ATOM 4627 O O . LEU A 1 636 ? -10.098 -44.865 -75.247 1.00 44.21 634 LEU A O 1
ATOM 4632 N N . ASP A 1 637 ? -7.864 -44.905 -74.913 1.00 44.00 635 ASP A N 1
ATOM 4633 C CA . ASP A 1 637 ? -7.664 -46.143 -75.641 1.00 37.98 635 ASP A CA 1
ATOM 4634 C C . ASP A 1 637 ? -8.604 -47.208 -75.083 1.00 36.47 635 ASP A C 1
ATOM 4635 O O . ASP A 1 637 ? -9.208 -47.990 -75.825 1.00 37.12 635 ASP A O 1
ATOM 4640 N N . ALA A 1 638 ? -8.703 -47.263 -73.756 1.00 34.77 636 ALA A N 1
ATOM 4641 C CA . ALA A 1 638 ? -9.513 -48.280 -73.111 1.00 36.49 636 ALA A CA 1
ATOM 4642 C C . ALA A 1 638 ? -11.000 -48.078 -73.442 1.00 39.52 636 ALA A C 1
ATOM 4643 O O . ALA A 1 638 ? -11.727 -49.036 -73.705 1.00 36.51 636 ALA A O 1
ATOM 4645 N N . ILE A 1 639 ? -11.465 -46.825 -73.425 1.00 38.92 637 ILE A N 1
ATOM 4646 C CA . ILE A 1 639 ? -12.874 -46.581 -73.720 1.00 37.33 637 ILE A CA 1
ATOM 4647 C C . ILE A 1 639 ? -13.162 -46.886 -75.191 1.00 36.06 637 ILE A C 1
ATOM 4648 O O . ILE A 1 639 ? -14.220 -47.427 -75.515 1.00 35.00 637 ILE A O 1
ATOM 4653 N N . GLU A 1 640 ? -12.238 -46.501 -76.082 1.00 40.01 638 GLU A N 1
ATOM 4654 C CA . GLU A 1 640 ? -12.427 -46.779 -77.502 1.00 40.14 638 GLU A CA 1
ATOM 4655 C C . GLU A 1 640 ? -12.635 -48.276 -77.729 1.00 39.92 638 GLU A C 1
ATOM 4656 O O . GLU A 1 640 ? -13.549 -48.652 -78.457 1.00 40.46 638 GLU A O 1
ATOM 4662 N N . HIS A 1 641 ? -11.853 -49.127 -77.046 1.00 34.99 639 HIS A N 1
ATOM 4663 C CA . HIS A 1 641 ? -12.025 -50.565 -77.209 1.00 40.46 639 HIS A CA 1
ATOM 4664 C C . HIS A 1 641 ? -13.298 -51.049 -76.517 1.00 39.12 639 HIS A C 1
ATOM 4665 O O . HIS A 1 641 ? -14.026 -51.851 -77.088 1.00 35.89 639 HIS A O 1
ATOM 4672 N N . ASN A 1 642 ? -13.572 -50.576 -75.288 1.00 33.69 640 ASN A N 1
ATOM 4673 C CA . ASN A 1 642 ? -14.692 -51.149 -74.547 1.00 34.58 640 ASN A CA 1
ATOM 4674 C C . ASN A 1 642 ? -16.043 -50.687 -75.111 1.00 30.48 640 ASN A C 1
ATOM 4675 O O . ASN A 1 642 ? -17.052 -51.336 -74.861 1.00 33.99 640 ASN A O 1
ATOM 4680 N N . LEU A 1 643 ? -16.090 -49.537 -75.794 1.00 32.56 641 LEU A N 1
ATOM 4681 C CA . LEU A 1 643 ? -17.363 -49.133 -76.392 1.00 39.01 641 LEU A CA 1
ATOM 4682 C C . LEU A 1 643 ? -17.813 -50.242 -77.341 1.00 38.26 641 LEU A C 1
ATOM 4683 O O . LEU A 1 643 ? -18.974 -50.659 -77.322 1.00 39.78 641 LEU A O 1
ATOM 4688 N N . ASP A 1 644 ? -16.836 -50.780 -78.087 1.00 40.21 642 ASP A N 1
ATOM 4689 C CA . ASP A 1 644 ? -17.064 -51.886 -79.010 1.00 40.45 642 ASP A CA 1
ATOM 4690 C C . ASP A 1 644 ? -17.401 -53.171 -78.264 1.00 39.48 642 ASP A C 1
ATOM 4691 O O . ASP A 1 644 ? -18.449 -53.760 -78.520 1.00 36.78 642 ASP A O 1
ATOM 4696 N N . ASP A 1 645 ? -16.533 -53.574 -77.319 1.00 35.86 643 ASP A N 1
ATOM 4697 C CA . ASP A 1 645 ? -16.658 -54.865 -76.652 1.00 31.44 643 ASP A CA 1
ATOM 4698 C C . ASP A 1 645 ? -17.943 -54.937 -75.842 1.00 33.14 643 ASP A C 1
ATOM 4699 O O . ASP A 1 645 ? -18.592 -55.973 -75.828 1.00 33.23 643 ASP A O 1
ATOM 4704 N N . LEU A 1 646 ? -18.321 -53.848 -75.153 1.00 32.73 644 LEU A N 1
ATOM 4705 C CA . LEU A 1 646 ? -19.480 -53.975 -74.281 1.00 28.97 644 LEU A CA 1
ATOM 4706 C C . LEU A 1 646 ? -20.769 -53.403 -74.877 1.00 31.83 644 LEU A C 1
ATOM 4707 O O . LEU A 1 646 ? -21.847 -53.686 -74.325 1.00 33.57 644 LEU A O 1
ATOM 4712 N N . HIS A 1 647 ? -20.681 -52.589 -75.944 1.00 28.65 645 HIS A N 1
ATOM 4713 C CA . HIS A 1 647 ? -21.866 -51.834 -76.359 1.00 32.43 645 HIS A CA 1
ATOM 4714 C C . HIS A 1 647 ? -22.244 -51.997 -77.834 1.00 35.29 645 HIS A C 1
ATOM 4715 O O . HIS A 1 647 ? -23.358 -51.639 -78.199 1.00 35.15 645 HIS A O 1
ATOM 4722 N N . TRP A 1 648 ? -21.337 -52.484 -78.693 1.00 36.88 646 TRP A N 1
ATOM 4723 C CA . TRP A 1 648 ? -21.653 -52.527 -80.119 1.00 39.12 646 TRP A CA 1
ATOM 4724 C C . TRP A 1 648 ? -22.514 -53.741 -80.449 1.00 35.90 646 TRP A C 1
ATOM 4725 O O . TRP A 1 648 ? -22.160 -54.856 -80.091 1.00 37.65 646 TRP A O 1
ATOM 4736 N N . SER A 1 649 ? -23.632 -53.538 -81.147 1.00 36.70 647 SER A N 1
ATOM 4737 C CA . SER A 1 649 ? -24.412 -54.678 -81.601 1.00 36.53 647 SER A CA 1
ATOM 4738 C C . SER A 1 649 ? -24.222 -54.878 -83.104 1.00 39.45 647 SER A C 1
ATOM 4739 O O . SER A 1 649 ? -24.667 -54.042 -83.898 1.00 38.27 647 SER A O 1
ATOM 4742 N N . GLU A 1 650 ? -23.598 -56.000 -83.483 1.00 41.60 648 GLU A N 1
ATOM 4743 C CA . GLU A 1 650 ? -23.408 -56.322 -84.892 1.00 42.73 648 GLU A CA 1
ATOM 4744 C C . GLU A 1 650 ? -24.761 -56.605 -85.528 1.00 40.20 648 GLU A C 1
ATOM 4745 O O . GLU A 1 650 ? -25.015 -56.121 -86.620 1.00 47.10 648 GLU A O 1
ATOM 4751 N N . LYS A 1 651 ? -25.620 -57.360 -84.826 1.00 36.18 649 LYS A N 1
ATOM 4752 C CA . LYS A 1 651 ? -26.926 -57.731 -85.353 1.00 37.94 649 LYS A CA 1
ATOM 4753 C C . LYS A 1 651 ? -27.766 -56.489 -85.641 1.00 44.88 649 LYS A C 1
ATOM 4754 O O . LYS A 1 651 ? -28.480 -56.454 -86.639 1.00 40.40 649 LYS A O 1
ATOM 4756 N N . GLU A 1 652 ? -27.716 -55.484 -84.751 1.00 35.68 650 GLU A N 1
ATOM 4757 C CA . GLU A 1 652 ? -28.602 -54.348 -84.929 1.00 39.04 650 GLU A CA 1
ATOM 4758 C C . GLU A 1 652 ? -27.902 -53.250 -85.725 1.00 35.83 650 GLU A C 1
ATOM 4759 O O . GLU A 1 652 ? -28.557 -52.337 -86.201 1.00 36.44 650 GLU A O 1
ATOM 4765 N N . GLY A 1 653 ? -26.564 -53.295 -85.811 1.00 32.03 651 GLY A N 1
ATOM 4766 C CA . GLY A 1 653 ? -25.837 -52.228 -86.488 1.00 34.14 651 GLY A CA 1
ATOM 4767 C C . GLY A 1 653 ? -25.867 -50.878 -85.759 1.00 34.84 651 GLY A C 1
ATOM 4768 O O . GLY A 1 653 ? -25.936 -49.834 -86.392 1.00 31.60 651 GLY A O 1
ATOM 4769 N N A CYS A 1 654 ? -25.755 -50.899 -84.426 0.56 34.53 652 CYS A N 1
ATOM 4770 N N B CYS A 1 654 ? -25.771 -50.900 -84.423 0.44 33.84 652 CYS A N 1
ATOM 4771 C CA A CYS A 1 654 ? -25.601 -49.669 -83.662 0.56 32.81 652 CYS A CA 1
ATOM 4772 C CA B CYS A 1 654 ? -25.649 -49.673 -83.648 0.44 32.34 652 CYS A CA 1
ATOM 4773 C C A CYS A 1 654 ? -25.143 -50.012 -82.246 0.56 33.98 652 CYS A C 1
ATOM 4774 C C B CYS A 1 654 ? -25.166 -50.012 -82.239 0.44 33.26 652 CYS A C 1
ATOM 4775 O O A CYS A 1 654 ? -25.024 -51.187 -81.906 0.56 32.56 652 CYS A O 1
ATOM 4776 O O B CYS A 1 654 ? -25.040 -51.187 -81.901 0.44 32.14 652 CYS A O 1
ATOM 4781 N N . TYR A 1 655 ? -24.898 -48.973 -81.437 1.00 31.69 653 TYR A N 1
ATOM 4782 C CA . TYR A 1 655 ? -24.550 -49.135 -80.029 1.00 32.32 653 TYR A CA 1
ATOM 4783 C C . TYR A 1 655 ? -25.805 -49.276 -79.173 1.00 35.19 653 TYR A C 1
ATOM 4784 O O . TYR A 1 655 ? -26.895 -48.826 -79.528 1.00 30.47 653 TYR A O 1
ATOM 4793 N N . CYS A 1 656 ? -25.644 -49.941 -78.030 1.00 31.12 654 CYS A N 1
ATOM 4794 C CA . CYS A 1 656 ? -26.771 -50.236 -77.170 1.00 30.18 654 CYS A CA 1
ATOM 4795 C C . CYS A 1 656 ? -26.274 -50.158 -75.722 1.00 34.36 654 CYS A C 1
ATOM 4796 O O . CYS A 1 656 ? -25.101 -50.431 -75.455 1.00 28.98 654 CYS A O 1
ATOM 4799 N N . ASP A 1 657 ? -27.182 -49.793 -74.802 1.00 29.31 655 ASP A N 1
ATOM 4800 C CA . ASP A 1 657 ? -26.981 -50.060 -73.392 1.00 29.20 655 ASP A CA 1
ATOM 4801 C C . ASP A 1 657 ? -26.920 -51.585 -73.234 1.00 32.50 655 ASP A C 1
ATOM 4802 O O . ASP A 1 657 ? -27.387 -52.338 -74.097 1.00 32.33 655 ASP A O 1
ATOM 4807 N N . ALA A 1 658 ? -26.374 -52.026 -72.104 1.00 27.97 656 ALA A N 1
ATOM 4808 C CA . ALA A 1 658 ? -26.255 -53.439 -71.775 1.00 31.37 656 ALA A CA 1
ATOM 4809 C C . ALA A 1 658 ? -26.845 -53.668 -70.386 1.00 33.08 656 ALA A C 1
ATOM 4810 O O . ALA A 1 658 ? -26.970 -52.732 -69.603 1.00 32.16 656 ALA A O 1
ATOM 4812 N N . THR A 1 659 ? -27.159 -54.927 -70.076 1.00 30.48 657 THR A N 1
ATOM 4813 C CA . THR A 1 659 ? -27.598 -55.320 -68.756 1.00 31.62 657 THR A CA 1
ATOM 4814 C C . THR A 1 659 ? -27.059 -56.722 -68.444 1.00 31.64 657 THR A C 1
ATOM 4815 O O . THR A 1 659 ? -26.191 -57.236 -69.154 1.00 35.89 657 THR A O 1
ATOM 4819 N N . ILE A 1 660 ? -27.570 -57.309 -67.370 1.00 33.10 658 ILE A N 1
ATOM 4820 C CA . ILE A 1 660 ? -27.270 -58.681 -67.005 1.00 33.55 658 ILE A CA 1
ATOM 4821 C C . ILE A 1 660 ? -28.594 -59.414 -66.897 1.00 36.26 658 ILE A C 1
ATOM 4822 O O . ILE A 1 660 ? -29.491 -58.910 -66.224 1.00 38.26 658 ILE A O 1
ATOM 4827 N N . ASP A 1 661 ? -28.678 -60.568 -67.595 1.00 40.19 659 ASP A N 1
ATOM 4828 C CA . ASP A 1 661 ? -29.793 -61.504 -67.768 1.00 57.83 659 ASP A CA 1
ATOM 4829 C C . ASP A 1 661 ? -30.307 -62.088 -66.455 1.00 53.65 659 ASP A C 1
ATOM 4830 O O . ASP A 1 661 ? -29.570 -62.108 -65.475 1.00 52.48 659 ASP A O 1
ATOM 4835 N N . GLU A 1 662 ? -31.485 -62.738 -66.515 1.00 50.48 660 GLU A N 1
ATOM 4836 C CA . GLU A 1 662 ? -31.985 -63.589 -65.440 1.00 55.82 660 GLU A CA 1
ATOM 4837 C C . GLU A 1 662 ? -30.994 -64.724 -65.175 1.00 57.36 660 GLU A C 1
ATOM 4838 O O . GLU A 1 662 ? -30.945 -65.273 -64.078 1.00 63.23 660 GLU A O 1
ATOM 4840 N N . PHE A 1 663 ? -30.136 -65.008 -66.159 1.00 53.42 661 PHE A N 1
ATOM 4841 C CA . PHE A 1 663 ? -29.168 -66.082 -66.048 1.00 52.29 661 PHE A CA 1
ATOM 4842 C C . PHE A 1 663 ? -27.768 -65.524 -65.814 1.00 53.71 661 PHE A C 1
ATOM 4843 O O . PHE A 1 663 ? -26.780 -66.201 -66.081 1.00 50.81 661 PHE A O 1
ATOM 4851 N N . GLU A 1 664 ? -27.699 -64.283 -65.314 1.00 54.36 662 GLU A N 1
ATOM 4852 C CA . GLU A 1 664 ? -26.459 -63.595 -64.966 1.00 47.64 662 GLU A CA 1
ATOM 4853 C C . GLU A 1 664 ? -25.522 -63.443 -66.165 1.00 41.76 662 GLU A C 1
ATOM 4854 O O . GLU A 1 664 ? -24.317 -63.263 -65.987 1.00 45.69 662 GLU A O 1
ATOM 4860 N N . GLU A 1 665 ? -26.067 -63.413 -67.386 1.00 42.74 663 GLU A N 1
ATOM 4861 C CA . GLU A 1 665 ? -25.213 -63.149 -68.542 1.00 38.48 663 GLU A CA 1
ATOM 4862 C C . GLU A 1 665 ? -25.422 -61.723 -69.072 1.00 36.22 663 GLU A C 1
ATOM 4863 O O . GLU A 1 665 ? -26.516 -61.170 -68.989 1.00 35.72 663 GLU A O 1
ATOM 4865 N N . HIS A 1 666 ? -24.360 -61.152 -69.650 1.00 35.94 664 HIS A N 1
ATOM 4866 C CA . HIS A 1 666 ? -24.370 -59.894 -70.382 1.00 38.72 664 HIS A CA 1
ATOM 4867 C C . HIS A 1 666 ? -25.358 -59.962 -71.547 1.00 43.00 664 HIS A C 1
ATOM 4868 O O . HIS A 1 666 ? -25.394 -60.944 -72.291 1.00 41.45 664 HIS A O 1
ATOM 4875 N N . LYS A 1 667 ? -26.206 -58.939 -71.678 1.00 36.61 665 LYS A N 1
ATOM 4876 C CA . LYS A 1 667 ? -27.171 -58.878 -72.765 1.00 36.22 665 LYS A CA 1
ATOM 4877 C C . LYS A 1 667 ? -27.225 -57.431 -73.245 1.00 39.45 665 LYS A C 1
ATOM 4878 O O . LYS A 1 667 ? -27.253 -56.518 -72.416 1.00 36.78 665 LYS A O 1
ATOM 4880 N N . LEU A 1 668 ? -27.215 -57.230 -74.573 1.00 37.19 666 LEU A N 1
ATOM 4881 C CA . LEU A 1 668 ? -27.399 -55.909 -75.147 1.00 33.66 666 LEU A CA 1
ATOM 4882 C C . LEU A 1 668 ? -28.900 -55.625 -75.196 1.00 33.19 666 LEU A C 1
ATOM 4883 O O . LEU A 1 668 ? -29.692 -56.532 -75.394 1.00 32.16 666 LEU A O 1
ATOM 4888 N N . VAL A 1 669 ? -29.295 -54.371 -74.941 1.00 35.25 667 VAL A N 1
ATOM 4889 C CA . VAL A 1 669 ? -30.699 -53.981 -75.004 1.00 34.72 667 VAL A CA 1
ATOM 4890 C C . VAL A 1 669 ? -30.788 -52.809 -75.990 1.00 35.21 667 VAL A C 1
ATOM 4891 O O . VAL A 1 669 ? -30.334 -51.693 -75.693 1.00 34.10 667 VAL A O 1
ATOM 4895 N N . CYS A 1 670 ? -31.248 -53.092 -77.214 1.00 32.94 668 CYS A N 1
ATOM 4896 C CA . CYS A 1 670 ? -31.143 -52.103 -78.277 1.00 35.81 668 CYS A CA 1
ATOM 4897 C C . CYS A 1 670 ? -32.460 -51.370 -78.465 1.00 34.24 668 CYS A C 1
ATOM 4898 O O . CYS A 1 670 ? -33.507 -51.985 -78.599 1.00 36.91 668 CYS A O 1
ATOM 4901 N N . HIS A 1 671 ? -32.399 -50.048 -78.323 1.00 33.22 669 HIS A N 1
ATOM 4902 C CA . HIS A 1 671 ? -33.552 -49.203 -78.589 1.00 31.50 669 HIS A CA 1
ATOM 4903 C C . HIS A 1 671 ? -33.046 -48.087 -79.487 1.00 34.56 669 HIS A C 1
ATOM 4904 O O . HIS A 1 671 ? -32.356 -47.184 -79.005 1.00 31.63 669 HIS A O 1
ATOM 4911 N N . LYS A 1 672 ? -33.265 -48.239 -80.800 1.00 31.30 670 LYS A N 1
ATOM 4912 C CA . LYS A 1 672 ? -32.609 -47.378 -81.776 1.00 28.82 670 LYS A CA 1
ATOM 4913 C C . LYS A 1 672 ? -33.151 -45.963 -81.623 1.00 26.26 670 LYS A C 1
ATOM 4914 O O . LYS A 1 672 ? -34.366 -45.732 -81.659 1.00 27.79 670 LYS A O 1
ATOM 4920 N N . GLY A 1 673 ? -32.235 -45.027 -81.418 1.00 28.19 671 GLY A N 1
ATOM 4921 C CA . GLY A 1 673 ? -32.605 -43.646 -81.163 1.00 24.77 671 GLY A CA 1
ATOM 4922 C C . GLY A 1 673 ? -31.342 -42.892 -80.797 1.00 28.89 671 GLY A C 1
ATOM 4923 O O . GLY A 1 673 ? -30.262 -43.321 -81.174 1.00 25.78 671 GLY A O 1
ATOM 4924 N N . TYR A 1 674 ? -31.477 -41.802 -80.045 1.00 22.83 672 TYR A N 1
ATOM 4925 C CA . TYR A 1 674 ? -30.316 -40.968 -79.846 1.00 22.73 672 TYR A CA 1
ATOM 4926 C C . TYR A 1 674 ? -29.217 -41.763 -79.147 1.00 23.00 672 TYR A C 1
ATOM 4927 O O . TYR A 1 674 ? -28.055 -41.527 -79.424 1.00 25.47 672 TYR A O 1
ATOM 4936 N N . ILE A 1 675 ? -29.577 -42.564 -78.142 1.00 26.22 673 ILE A N 1
ATOM 4937 C CA . ILE A 1 675 ? -28.599 -43.299 -77.338 1.00 26.32 673 ILE A CA 1
ATOM 4938 C C . ILE A 1 675 ? -27.714 -44.150 -78.262 1.00 30.98 673 ILE A C 1
ATOM 4939 O O . ILE A 1 675 ? -26.497 -44.234 -78.063 1.00 31.44 673 ILE A O 1
ATOM 4944 N N . SER A 1 676 ? -28.326 -44.759 -79.292 1.00 31.37 674 SER A N 1
ATOM 4945 C CA . SER A 1 676 ? -27.653 -45.650 -80.241 1.00 30.70 674 SER A CA 1
ATOM 4946 C C . SER A 1 676 ? -26.515 -44.949 -80.975 1.00 32.46 674 SER A C 1
ATOM 4947 O O . SER A 1 676 ? -25.617 -45.606 -81.511 1.00 33.05 674 SER A O 1
ATOM 4950 N N . LEU A 1 677 ? -26.615 -43.617 -81.066 1.00 27.96 675 LEU A N 1
ATOM 4951 C CA . LEU A 1 677 ? -25.685 -42.843 -81.862 1.00 27.11 675 LEU A CA 1
ATOM 4952 C C . LEU A 1 677 ? -24.576 -42.241 -81.005 1.00 26.12 675 LEU A C 1
ATOM 4953 O O . LEU A 1 677 ? -23.781 -41.481 -81.559 1.00 25.67 675 LEU A O 1
ATOM 4958 N N . PHE A 1 678 ? -24.604 -42.455 -79.669 1.00 23.95 676 PHE A N 1
ATOM 4959 C CA . PHE A 1 678 ? -23.835 -41.615 -78.752 1.00 25.77 676 PHE A CA 1
ATOM 4960 C C . PHE A 1 678 ? -22.349 -41.543 -79.104 1.00 26.25 676 PHE A C 1
ATOM 4961 O O . PHE A 1 678 ? -21.774 -40.460 -79.069 1.00 27.84 676 PHE A O 1
ATOM 4969 N N . PRO A 1 679 ? -21.647 -42.653 -79.418 1.00 25.82 677 PRO A N 1
ATOM 4970 C CA . PRO A 1 679 ? -20.221 -42.538 -79.743 1.00 27.60 677 PRO A CA 1
ATOM 4971 C C . PRO A 1 679 ? -19.893 -41.632 -80.936 1.00 28.62 677 PRO A C 1
ATOM 4972 O O . PRO A 1 679 ? -18.875 -40.937 -80.925 1.00 30.94 677 PRO A O 1
ATOM 4976 N N . PHE A 1 680 ? -20.822 -41.555 -81.904 1.00 30.02 678 PHE A N 1
ATOM 4977 C CA . PHE A 1 680 ? -20.725 -40.637 -83.035 1.00 29.99 678 PHE A CA 1
ATOM 4978 C C . PHE A 1 680 ? -21.007 -39.186 -82.614 1.00 32.18 678 PHE A C 1
ATOM 4979 O O . PHE A 1 680 ? -20.246 -38.283 -82.942 1.00 30.62 678 PHE A O 1
ATOM 4987 N N . LEU A 1 681 ? -22.110 -38.965 -81.885 1.00 29.39 679 LEU A N 1
ATOM 4988 C CA . LEU A 1 681 ? -22.503 -37.632 -81.436 1.00 29.36 679 LEU A CA 1
ATOM 4989 C C . LEU A 1 681 ? -21.388 -36.955 -80.643 1.00 31.23 679 LEU A C 1
ATOM 4990 O O . LEU A 1 681 ? -21.236 -35.742 -80.690 1.00 32.79 679 LEU A O 1
ATOM 4995 N N . THR A 1 682 ? -20.611 -37.741 -79.887 1.00 33.01 680 THR A N 1
ATOM 4996 C CA . THR A 1 682 ? -19.654 -37.149 -78.966 1.00 35.13 680 THR A CA 1
ATOM 4997 C C . THR A 1 682 ? -18.276 -37.093 -79.614 1.00 36.81 680 THR A C 1
ATOM 4998 O O . THR A 1 682 ? -17.318 -36.660 -78.990 1.00 40.54 680 THR A O 1
ATOM 5002 N N . GLY A 1 683 ? -18.191 -37.547 -80.866 1.00 42.16 681 GLY A N 1
ATOM 5003 C CA . GLY A 1 683 ? -16.989 -37.365 -81.666 1.00 42.88 681 GLY A CA 1
ATOM 5004 C C . GLY A 1 683 ? -15.893 -38.378 -81.341 1.00 40.06 681 GLY A C 1
ATOM 5005 O O . GLY A 1 683 ? -14.718 -38.048 -81.447 1.00 44.41 681 GLY A O 1
ATOM 5006 N N . LEU A 1 684 ? -16.285 -39.610 -80.977 1.00 37.81 682 LEU A N 1
ATOM 5007 C CA . LEU A 1 684 ? -15.342 -40.640 -80.563 1.00 39.71 682 LEU A CA 1
ATOM 5008 C C . LEU A 1 684 ? -14.984 -41.606 -81.706 1.00 44.13 682 LEU A C 1
ATOM 5009 O O . LEU A 1 684 ? -14.071 -42.417 -81.540 1.00 43.53 682 LEU A O 1
ATOM 5014 N N . LEU A 1 685 ? -15.710 -41.574 -82.836 1.00 37.23 683 LEU A N 1
ATOM 5015 C CA . LEU A 1 685 ? -15.461 -42.528 -83.918 1.00 41.18 683 LEU A CA 1
ATOM 5016 C C . LEU A 1 685 ? -14.519 -41.936 -84.971 1.00 42.48 683 LEU A C 1
ATOM 5017 O O . LEU A 1 685 ? -14.627 -40.763 -85.325 1.00 38.20 683 LEU A O 1
ATOM 5022 N N . LYS A 1 686 ? -13.634 -42.780 -85.525 1.00 46.84 684 LYS A N 1
ATOM 5023 C CA . LYS A 1 686 ? -12.746 -42.390 -86.615 1.00 44.74 684 LYS A CA 1
ATOM 5024 C C . LYS A 1 686 ? -13.544 -42.142 -87.903 1.00 44.89 684 LYS A C 1
ATOM 5025 O O . LYS A 1 686 ? -14.559 -42.795 -88.163 1.00 40.16 684 LYS A O 1
ATOM 5027 N N . PRO A 1 687 ? -13.093 -41.229 -88.797 1.00 48.83 685 PRO A N 1
ATOM 5028 C CA . PRO A 1 687 ? -13.854 -40.914 -90.010 1.00 51.19 685 PRO A CA 1
ATOM 5029 C C . PRO A 1 687 ? -14.029 -42.041 -91.036 1.00 57.13 685 PRO A C 1
ATOM 5030 O O . PRO A 1 687 ? -14.828 -41.900 -91.964 1.00 64.01 685 PRO A O 1
ATOM 5034 N N . ASP A 1 688 ? -13.356 -43.184 -90.809 1.00 49.30 686 ASP A N 1
ATOM 5035 C CA . ASP A 1 688 ? -13.289 -44.293 -91.757 1.00 50.08 686 ASP A CA 1
ATOM 5036 C C . ASP A 1 688 ? -13.886 -45.569 -91.165 1.00 48.09 686 ASP A C 1
ATOM 5037 O O . ASP A 1 688 ? -13.932 -46.598 -91.821 1.00 51.74 686 ASP A O 1
ATOM 5042 N N . SER A 1 689 ? -14.321 -45.500 -89.911 1.00 52.81 687 SER A N 1
ATOM 5043 C CA . SER A 1 689 ? -14.902 -46.579 -89.142 1.00 48.88 687 SER A CA 1
ATOM 5044 C C . SER A 1 689 ? -16.116 -47.144 -89.867 1.00 49.41 687 SER A C 1
ATOM 5045 O O . SER A 1 689 ? -16.980 -46.413 -90.336 1.00 48.83 687 SER A O 1
ATOM 5048 N N . PRO A 1 690 ? -16.151 -48.470 -90.073 1.00 49.46 688 PRO A N 1
ATOM 5049 C CA . PRO A 1 690 ? -17.353 -49.133 -90.574 1.00 47.67 688 PRO A CA 1
ATOM 5050 C C . PRO A 1 690 ? -18.564 -48.993 -89.657 1.00 49.45 688 PRO A C 1
ATOM 5051 O O . PRO A 1 690 ? -19.706 -49.054 -90.117 1.00 52.46 688 PRO A O 1
ATOM 5055 N N . LYS A 1 691 ? -18.311 -48.875 -88.348 1.00 47.70 689 LYS A N 1
ATOM 5056 C CA . LYS A 1 691 ? -19.397 -48.678 -87.398 1.00 42.45 689 LYS A CA 1
ATOM 5057 C C . LYS A 1 691 ? -20.042 -47.325 -87.699 1.00 39.77 689 LYS A C 1
ATOM 5058 O O . LYS A 1 691 ? -21.256 -47.251 -87.865 1.00 40.21 689 LYS A O 1
ATOM 5064 N N . LEU A 1 692 ? -19.211 -46.291 -87.883 1.00 38.41 690 LEU A N 1
ATOM 5065 C CA . LEU A 1 692 ? -19.697 -44.987 -88.321 1.00 45.48 690 LEU A CA 1
ATOM 5066 C C . LEU A 1 692 ? -20.647 -45.130 -89.510 1.00 47.96 690 LEU A C 1
ATOM 5067 O O . LEU A 1 692 ? -21.774 -44.637 -89.459 1.00 49.63 690 LEU A O 1
ATOM 5072 N N . GLY A 1 693 ? -20.188 -45.813 -90.574 1.00 52.38 691 GLY A N 1
ATOM 5073 C CA . GLY A 1 693 ? -20.964 -45.997 -91.794 1.00 39.15 691 GLY A CA 1
ATOM 5074 C C . GLY A 1 693 ? -22.348 -46.603 -91.539 1.00 44.19 691 GLY A C 1
ATOM 5075 O O . GLY A 1 693 ? -23.324 -46.276 -92.218 1.00 39.48 691 GLY A O 1
ATOM 5076 N N . LYS A 1 694 ? -22.429 -47.536 -90.586 1.00 38.21 692 LYS A N 1
ATOM 5077 C CA . LYS A 1 694 ? -23.712 -48.144 -90.261 1.00 38.22 692 LYS A CA 1
ATOM 5078 C C . LYS A 1 694 ? -24.587 -47.143 -89.495 1.00 38.72 692 LYS A C 1
ATOM 5079 O O . LYS A 1 694 ? -25.810 -47.152 -89.642 1.00 33.40 692 LYS A O 1
ATOM 5085 N N . LEU A 1 695 ? -23.958 -46.310 -88.659 1.00 33.50 693 LEU A N 1
ATOM 5086 C CA . LEU A 1 695 ? -24.694 -45.290 -87.924 1.00 39.25 693 LEU A CA 1
ATOM 5087 C C . LEU A 1 695 ? -25.227 -44.221 -88.885 1.00 36.17 693 LEU A C 1
ATOM 5088 O O . LEU A 1 695 ? -26.360 -43.758 -88.718 1.00 35.25 693 LEU A O 1
ATOM 5093 N N . LEU A 1 696 ? -24.438 -43.849 -89.911 1.00 31.41 694 LEU A N 1
ATOM 5094 C CA . LEU A 1 696 ? -24.952 -42.913 -90.910 1.00 33.46 694 LEU A CA 1
ATOM 5095 C C . LEU A 1 696 ? -26.180 -43.459 -91.637 1.00 38.22 694 LEU A C 1
ATOM 5096 O O . LEU A 1 696 ? -27.055 -42.674 -92.039 1.00 32.19 694 LEU A O 1
ATOM 5101 N N . ALA A 1 697 ? -26.226 -44.785 -91.829 1.00 33.41 695 ALA A N 1
ATOM 5102 C CA . ALA A 1 697 ? -27.371 -45.404 -92.481 1.00 35.38 695 ALA A CA 1
ATOM 5103 C C . ALA A 1 697 ? -28.604 -45.294 -91.590 1.00 35.97 695 ALA A C 1
ATOM 5104 O O . ALA A 1 697 ? -29.731 -45.160 -92.083 1.00 35.68 695 ALA A O 1
ATOM 5106 N N . LEU A 1 698 ? -28.383 -45.462 -90.280 1.00 33.79 696 LEU A N 1
ATOM 5107 C CA . LEU A 1 698 ? -29.465 -45.385 -89.321 1.00 32.51 696 LEU A CA 1
ATOM 5108 C C . LEU A 1 698 ? -29.940 -43.932 -89.259 1.00 28.75 696 LEU A C 1
ATOM 5109 O O . LEU A 1 698 ? -31.144 -43.664 -89.212 1.00 30.29 696 LEU A O 1
ATOM 5114 N N . ILE A 1 699 ? -28.986 -42.999 -89.236 1.00 27.59 697 ILE A N 1
ATOM 5115 C CA . ILE A 1 699 ? -29.322 -41.586 -89.147 1.00 32.75 697 ILE A CA 1
ATOM 5116 C C . ILE A 1 699 ? -30.217 -41.186 -90.327 1.00 36.20 697 ILE A C 1
ATOM 5117 O O . ILE A 1 699 ? -31.237 -40.533 -90.111 1.00 31.69 697 ILE A O 1
ATOM 5122 N N . GLY A 1 700 ? -29.875 -41.646 -91.549 1.00 33.18 698 GLY A N 1
ATOM 5123 C CA . GLY A 1 700 ? -30.550 -41.196 -92.760 1.00 31.51 698 GLY A CA 1
ATOM 5124 C C . GLY A 1 700 ? -31.840 -41.960 -93.098 1.00 31.88 698 GLY A C 1
ATOM 5125 O O . GLY A 1 700 ? -32.540 -41.596 -94.048 1.00 32.88 698 GLY A O 1
ATOM 5126 N N . ASP A 1 701 ? -32.176 -42.981 -92.296 1.00 30.67 699 ASP A N 1
ATOM 5127 C CA . ASP A 1 701 ? -33.280 -43.900 -92.538 1.00 33.49 699 ASP A CA 1
ATOM 5128 C C . ASP A 1 701 ? -34.611 -43.306 -92.086 1.00 38.18 699 ASP A C 1
ATOM 5129 O O . ASP A 1 701 ? -34.887 -43.199 -90.894 1.00 35.54 699 ASP A O 1
ATOM 5134 N N . GLU A 1 702 ? -35.476 -43.020 -93.063 1.00 33.65 700 GLU A N 1
ATOM 5135 C CA . GLU A 1 702 ? -36.746 -42.374 -92.812 1.00 30.80 700 GLU A CA 1
ATOM 5136 C C . GLU A 1 702 ? -37.644 -43.309 -92.007 1.00 31.16 700 GLU A C 1
ATOM 5137 O O . GLU A 1 702 ? -38.531 -42.860 -91.286 1.00 29.78 700 GLU A O 1
ATOM 5143 N N . SER A 1 703 ? -37.431 -44.616 -92.129 1.00 31.67 701 SER A N 1
ATOM 5144 C CA . SER A 1 703 ? -38.289 -45.549 -91.410 1.00 31.09 701 SER A CA 1
ATOM 5145 C C . SER A 1 703 ? -37.842 -45.685 -89.950 1.00 30.87 701 SER A C 1
ATOM 5146 O O . SER A 1 703 ? -38.584 -46.269 -89.160 1.00 29.45 701 SER A O 1
ATOM 5149 N N . GLU A 1 704 ? -36.657 -45.147 -89.602 1.00 29.47 702 GLU A N 1
ATOM 5150 C CA . GLU A 1 704 ? -36.151 -45.148 -88.224 1.00 30.21 702 GLU A CA 1
ATOM 5151 C C . GLU A 1 704 ? -36.201 -43.743 -87.611 1.00 28.33 702 GLU A C 1
ATOM 5152 O O . GLU A 1 704 ? -37.230 -43.340 -87.076 1.00 27.88 702 GLU A O 1
ATOM 5158 N N . LEU A 1 705 ? -35.129 -42.961 -87.810 1.00 27.23 703 LEU A N 1
ATOM 5159 C CA . LEU A 1 705 ? -34.875 -41.726 -87.078 1.00 26.65 703 LEU A CA 1
ATOM 5160 C C . LEU A 1 705 ? -35.184 -40.502 -87.930 1.00 26.55 703 LEU A C 1
ATOM 5161 O O . LEU A 1 705 ? -35.446 -39.446 -87.371 1.00 27.43 703 LEU A O 1
ATOM 5166 N N . TRP A 1 706 ? -35.023 -40.587 -89.262 1.00 23.99 704 TRP A N 1
ATOM 5167 C CA . TRP A 1 706 ? -35.036 -39.369 -90.077 1.00 24.20 704 TRP A CA 1
ATOM 5168 C C . TRP A 1 706 ? -36.485 -38.929 -90.336 1.00 24.47 704 TRP A C 1
ATOM 5169 O O . TRP A 1 706 ? -37.210 -39.604 -91.051 1.00 27.34 704 TRP A O 1
ATOM 5180 N N . SER A 1 707 ? -36.861 -37.749 -89.843 1.00 23.71 705 SER A N 1
ATOM 5181 C CA . SER A 1 707 ? -38.165 -37.203 -90.171 1.00 22.93 705 SER A CA 1
ATOM 5182 C C . SER A 1 707 ? -37.903 -35.952 -90.997 1.00 23.19 705 SER A C 1
ATOM 5183 O O . SER A 1 707 ? -36.772 -35.475 -91.038 1.00 22.74 705 SER A O 1
ATOM 5186 N N . PRO A 1 708 ? -38.928 -35.378 -91.657 1.00 21.62 706 PRO A N 1
ATOM 5187 C CA . PRO A 1 708 ? -38.749 -34.148 -92.437 1.00 23.28 706 PRO A CA 1
ATOM 5188 C C . PRO A 1 708 ? -38.342 -32.961 -91.559 1.00 25.20 706 PRO A C 1
ATOM 5189 O O . PRO A 1 708 ? -38.021 -31.892 -92.080 1.00 25.00 706 PRO A O 1
ATOM 5193 N N . TYR A 1 709 ? -38.393 -33.145 -90.226 1.00 22.50 707 TYR A N 1
ATOM 5194 C CA . TYR A 1 709 ? -38.304 -32.028 -89.286 1.00 24.49 707 TYR A CA 1
ATOM 5195 C C . TYR A 1 709 ? -37.074 -32.163 -88.391 1.00 26.39 707 TYR A C 1
ATOM 5196 O O . TYR A 1 709 ? -36.922 -31.367 -87.471 1.00 25.32 707 TYR A O 1
ATOM 5205 N N . GLY A 1 710 ? -36.234 -33.197 -88.618 1.00 26.17 708 GLY A N 1
ATOM 5206 C CA . GLY A 1 710 ? -35.101 -33.482 -87.744 1.00 23.68 708 GLY A CA 1
ATOM 5207 C C . GLY A 1 710 ? -35.045 -34.957 -87.337 1.00 27.11 708 GLY A C 1
ATOM 5208 O O . GLY A 1 710 ? -35.949 -35.722 -87.679 1.00 28.76 708 GLY A O 1
ATOM 5209 N N . LEU A 1 711 ? -34.016 -35.349 -86.557 1.00 25.35 709 LEU A N 1
ATOM 5210 C CA . LEU A 1 711 ? -33.934 -36.731 -86.090 1.00 22.21 709 LEU A CA 1
ATOM 5211 C C . LEU A 1 711 ? -34.865 -36.952 -84.898 1.00 24.49 709 LEU A C 1
ATOM 5212 O O . LEU A 1 711 ? -34.845 -36.177 -83.931 1.00 23.97 709 LEU A O 1
ATOM 5217 N N . ARG A 1 712 ? -35.674 -38.023 -84.978 1.00 21.45 710 ARG A N 1
ATOM 5218 C CA . ARG A 1 712 ? -36.523 -38.462 -83.883 1.00 25.84 710 ARG A CA 1
ATOM 5219 C C . ARG A 1 712 ? -35.647 -38.969 -82.735 1.00 27.56 710 ARG A C 1
ATOM 5220 O O . ARG A 1 712 ? -34.622 -39.615 -82.984 1.00 23.61 710 ARG A O 1
ATOM 5228 N N . SER A 1 713 ? -36.113 -38.732 -81.497 1.00 22.67 711 SER A N 1
ATOM 5229 C CA . SER A 1 713 ? -35.375 -39.177 -80.317 1.00 24.77 711 SER A CA 1
ATOM 5230 C C . SER A 1 713 ? -35.358 -40.706 -80.239 1.00 27.08 711 SER A C 1
ATOM 5231 O O . SER A 1 713 ? -34.360 -41.287 -79.785 1.00 24.28 711 SER A O 1
ATOM 5234 N N . LEU A 1 714 ? -36.452 -41.349 -80.699 1.00 21.77 712 LEU A N 1
ATOM 5235 C CA . LEU A 1 714 ? -36.593 -42.806 -80.720 1.00 21.80 712 LEU A CA 1
ATOM 5236 C C . LEU A 1 714 ? -37.108 -43.232 -82.101 1.00 27.33 712 LEU A C 1
ATOM 5237 O O . LEU A 1 714 ? -37.916 -42.517 -82.697 1.00 27.86 712 LEU A O 1
ATOM 5242 N N . SER A 1 715 ? -36.740 -44.438 -82.550 1.00 26.20 713 SER A N 1
ATOM 5243 C CA . SER A 1 715 ? -37.168 -44.997 -83.836 1.00 28.64 713 SER A CA 1
ATOM 5244 C C . SER A 1 715 ? -38.668 -45.285 -83.868 1.00 28.64 713 SER A C 1
ATOM 5245 O O . SER A 1 715 ? -39.195 -45.871 -82.921 1.00 25.72 713 SER A O 1
ATOM 5248 N N . LYS A 1 716 ? -39.319 -45.005 -85.020 1.00 27.40 714 LYS A N 1
ATOM 5249 C CA . LYS A 1 716 ? -40.711 -45.377 -85.236 1.00 30.06 714 LYS A CA 1
ATOM 5250 C C . LYS A 1 716 ? -40.874 -46.887 -85.089 1.00 28.59 714 LYS A C 1
ATOM 5251 O O . LYS A 1 716 ? -41.984 -47.362 -84.879 1.00 32.28 714 LYS A O 1
ATOM 5257 N N . LYS A 1 717 ? -39.777 -47.640 -85.246 1.00 26.89 715 LYS A N 1
ATOM 5258 C CA . LYS A 1 717 ? -39.832 -49.097 -85.236 1.00 31.06 715 LYS A CA 1
ATOM 5259 C C . LYS A 1 717 ? -39.628 -49.630 -83.818 1.00 32.92 715 LYS A C 1
ATOM 5260 O O . LYS A 1 717 ? -39.723 -50.822 -83.611 1.00 31.95 715 LYS A O 1
ATOM 5266 N N . ASP A 1 718 ? -39.314 -48.765 -82.848 1.00 31.39 716 ASP A N 1
ATOM 5267 C CA . ASP A 1 718 ? -39.081 -49.243 -81.494 1.00 29.72 716 ASP A CA 1
ATOM 5268 C C . ASP A 1 718 ? -40.421 -49.529 -80.831 1.00 28.09 716 ASP A C 1
ATOM 5269 O O . ASP A 1 718 ? -41.371 -48.763 -80.993 1.00 30.26 716 ASP A O 1
ATOM 5274 N N . GLU A 1 719 ? -40.452 -50.553 -79.974 1.00 29.69 717 GLU A N 1
ATOM 5275 C CA . GLU A 1 719 ? -41.672 -50.903 -79.256 1.00 32.93 717 GLU A CA 1
ATOM 5276 C C . GLU A 1 719 ? -42.148 -49.771 -78.343 1.00 27.98 717 GLU A C 1
ATOM 5277 O O . GLU A 1 719 ? -43.341 -49.706 -78.067 1.00 30.09 717 GLU A O 1
ATOM 5283 N N . PHE A 1 720 ? -41.262 -48.844 -77.931 1.00 29.10 718 PHE A N 1
ATOM 5284 C CA . PHE A 1 720 ? -41.701 -47.790 -77.015 1.00 27.82 718 PHE A CA 1
ATOM 5285 C C . PHE A 1 720 ? -41.957 -46.447 -77.713 1.00 31.58 718 PHE A C 1
ATOM 5286 O O . PHE A 1 720 ? -42.204 -45.451 -77.048 1.00 27.08 718 PHE A O 1
ATOM 5294 N N . TYR A 1 721 ? -41.944 -46.420 -79.050 1.00 29.12 719 TYR A N 1
ATOM 5295 C CA . TYR A 1 721 ? -42.213 -45.201 -79.806 1.00 26.71 719 TYR A CA 1
ATOM 5296 C C . TYR A 1 721 ? -43.554 -44.604 -79.392 1.00 27.43 719 TYR A C 1
ATOM 5297 O O . TYR A 1 721 ? -44.573 -45.284 -79.399 1.00 25.12 719 TYR A O 1
ATOM 5306 N N . GLY A 1 722 ? -43.541 -43.336 -78.970 1.00 28.26 720 GLY A N 1
ATOM 5307 C CA . GLY A 1 722 ? -44.795 -42.646 -78.696 1.00 30.58 720 GLY A CA 1
ATOM 5308 C C . GLY A 1 722 ? -45.608 -43.247 -77.544 1.00 32.48 720 GLY A C 1
ATOM 5309 O O . GLY A 1 722 ? -46.832 -43.192 -77.571 1.00 40.08 720 GLY A O 1
ATOM 5310 N N . THR A 1 723 ? -44.946 -43.843 -76.544 1.00 31.15 721 THR A N 1
ATOM 5311 C CA . THR A 1 723 ? -45.642 -44.434 -75.397 1.00 27.93 721 THR A CA 1
ATOM 5312 C C . THR A 1 723 ? -45.459 -43.570 -74.140 1.00 28.32 721 THR A C 1
ATOM 5313 O O . THR A 1 723 ? -44.541 -42.743 -74.082 1.00 24.49 721 THR A O 1
ATOM 5317 N N . ALA A 1 724 ? -46.309 -43.810 -73.122 1.00 25.04 722 ALA A N 1
ATOM 5318 C CA . ALA A 1 724 ? -46.232 -43.160 -71.813 1.00 28.48 722 ALA A CA 1
ATOM 5319 C C . ALA A 1 724 ? -46.220 -41.645 -72.011 1.00 29.73 722 ALA A C 1
ATOM 5320 O O . ALA A 1 724 ? -47.080 -41.135 -72.723 1.00 33.36 722 ALA A O 1
ATOM 5322 N N . GLU A 1 725 ? -45.249 -40.934 -71.405 1.00 26.64 723 GLU A N 1
ATOM 5323 C CA . GLU A 1 725 ? -45.259 -39.476 -71.468 1.00 31.47 723 GLU A CA 1
ATOM 5324 C C . GLU A 1 725 ? -44.622 -38.991 -72.765 1.00 25.95 723 GLU A C 1
ATOM 5325 O O . GLU A 1 725 ? -44.673 -37.808 -73.053 1.00 25.15 723 GLU A O 1
ATOM 5331 N N . ASN A 1 726 ? -43.907 -39.868 -73.467 1.00 23.69 724 ASN A N 1
ATOM 5332 C CA . ASN A 1 726 ? -43.456 -39.574 -74.819 1.00 25.21 724 ASN A CA 1
ATOM 5333 C C . ASN A 1 726 ? -42.538 -38.352 -74.834 1.00 25.33 724 ASN A C 1
ATOM 5334 O O . ASN A 1 726 ? -42.635 -37.511 -75.733 1.00 23.54 724 ASN A O 1
ATOM 5339 N N . TYR A 1 727 ? -41.675 -38.231 -73.821 1.00 25.20 725 TYR A N 1
ATOM 5340 C CA . TYR A 1 727 ? -40.817 -37.050 -73.729 1.00 25.91 725 TYR A CA 1
ATOM 5341 C C . TYR A 1 727 ? -39.596 -37.198 -74.652 1.00 24.78 725 TYR A C 1
ATOM 5342 O O . TYR A 1 727 ? -39.263 -36.293 -75.439 1.00 21.20 725 TYR A O 1
ATOM 5351 N N . TRP A 1 728 ? -38.896 -38.328 -74.502 1.00 20.79 726 TRP A N 1
ATOM 5352 C CA . TRP A 1 728 ? -37.749 -38.641 -75.346 1.00 23.49 726 TRP A CA 1
ATOM 5353 C C . TRP A 1 728 ? -38.004 -39.930 -76.135 1.00 21.62 726 TRP A C 1
ATOM 5354 O O . TRP A 1 728 ? -37.059 -40.637 -76.453 1.00 22.32 726 TRP A O 1
ATOM 5365 N N . ARG A 1 729 ? -39.263 -40.198 -76.494 1.00 19.07 727 ARG A N 1
ATOM 5366 C CA . ARG A 1 729 ? -39.644 -41.444 -77.138 1.00 22.78 727 ARG A CA 1
ATOM 5367 C C . ARG A 1 729 ? -40.211 -41.204 -78.544 1.00 24.59 727 ARG A C 1
ATOM 5368 O O . ARG A 1 729 ? -40.985 -42.034 -79.025 1.00 23.38 727 ARG A O 1
ATOM 5376 N N . SER A 1 730 ? -39.865 -40.063 -79.159 1.00 22.99 728 SER A N 1
ATOM 5377 C CA . SER A 1 730 ? -40.194 -39.783 -80.558 1.00 24.05 728 SER A CA 1
ATOM 5378 C C . SER A 1 730 ? -39.835 -38.354 -80.936 1.00 25.62 728 SER A C 1
ATOM 5379 O O . SER A 1 730 ? -39.378 -38.097 -82.046 1.00 26.07 728 SER A O 1
ATOM 5382 N N . PRO A 1 731 ? -40.026 -37.354 -80.052 1.00 24.73 729 PRO A N 1
ATOM 5383 C CA . PRO A 1 731 ? -39.902 -35.970 -80.491 1.00 21.57 729 PRO A CA 1
ATOM 5384 C C . PRO A 1 731 ? -38.497 -35.555 -80.917 1.00 25.02 729 PRO A C 1
ATOM 5385 O O . PRO A 1 731 ? -37.500 -36.169 -80.512 1.00 21.18 729 PRO A O 1
ATOM 5389 N N . VAL A 1 732 ? -38.445 -34.468 -81.699 1.00 23.52 730 VAL A N 1
ATOM 5390 C CA . VAL A 1 732 ? -37.179 -33.915 -82.171 1.00 22.24 730 VAL A CA 1
ATOM 5391 C C . VAL A 1 732 ? -36.670 -32.900 -81.153 1.00 24.89 730 VAL A C 1
ATOM 5392 O O . VAL A 1 732 ? -37.376 -31.944 -80.815 1.00 23.68 730 VAL A O 1
ATOM 5396 N N . TRP A 1 733 ? -35.419 -33.098 -80.699 1.00 21.26 731 TRP A N 1
ATOM 5397 C CA . TRP A 1 733 ? -34.785 -32.232 -79.728 1.00 18.87 731 TRP A CA 1
ATOM 5398 C C . TRP A 1 733 ? -33.584 -31.566 -80.406 1.00 21.31 731 TRP A C 1
ATOM 5399 O O . TRP A 1 733 ? -32.734 -32.245 -80.999 1.00 20.06 731 TRP A O 1
ATOM 5410 N N . ILE A 1 734 ? -33.482 -30.242 -80.235 1.00 21.59 732 ILE A N 1
ATOM 5411 C CA . ILE A 1 734 ? -32.524 -29.438 -80.959 1.00 20.84 732 ILE A CA 1
ATOM 5412 C C . ILE A 1 734 ? -31.103 -29.729 -80.458 1.00 25.09 732 ILE A C 1
ATOM 5413 O O . ILE A 1 734 ? -30.152 -29.627 -81.239 1.00 21.19 732 ILE A O 1
ATOM 5418 N N . ASN A 1 735 ? -30.929 -30.021 -79.155 1.00 23.78 733 ASN A N 1
ATOM 5419 C CA . ASN A 1 735 ? -29.562 -30.153 -78.628 1.00 24.50 733 ASN A CA 1
ATOM 5420 C C . ASN A 1 735 ? -28.841 -31.346 -79.262 1.00 23.44 733 ASN A C 1
ATOM 5421 O O . ASN A 1 735 ? -27.688 -31.235 -79.672 1.00 25.68 733 ASN A O 1
ATOM 5426 N N . ILE A 1 736 ? -29.522 -32.492 -79.322 1.00 22.05 734 ILE A N 1
ATOM 5427 C CA . ILE A 1 736 ? -28.934 -33.699 -79.886 1.00 24.84 734 ILE A CA 1
ATOM 5428 C C . ILE A 1 736 ? -28.830 -33.605 -81.410 1.00 25.29 734 ILE A C 1
ATOM 5429 O O . ILE A 1 736 ? -27.836 -34.052 -81.977 1.00 26.14 734 ILE A O 1
ATOM 5434 N N . ASN A 1 737 ? -29.844 -33.022 -82.078 1.00 24.10 735 ASN A N 1
ATOM 5435 C CA . ASN A 1 737 ? -29.718 -32.703 -83.505 1.00 24.77 735 ASN A CA 1
ATOM 5436 C C . ASN A 1 737 ? -28.485 -31.826 -83.778 1.00 28.25 735 ASN A C 1
ATOM 5437 O O . ASN A 1 737 ? -27.791 -31.995 -84.786 1.00 25.43 735 ASN A O 1
ATOM 5442 N N . TYR A 1 738 ? -28.224 -30.866 -82.887 1.00 23.86 736 TYR A N 1
ATOM 5443 C CA . TYR A 1 738 ? -27.074 -29.987 -83.029 1.00 23.85 736 TYR A CA 1
ATOM 5444 C C . TYR A 1 738 ? -25.772 -30.797 -83.007 1.00 25.22 736 TYR A C 1
ATOM 5445 O O . TYR A 1 738 ? -24.927 -30.623 -83.878 1.00 28.62 736 TYR A O 1
ATOM 5454 N N . LEU A 1 739 ? -25.640 -31.719 -82.049 1.00 26.18 737 LEU A N 1
ATOM 5455 C CA . LEU A 1 739 ? -24.450 -32.562 -81.979 1.00 26.81 737 LEU A CA 1
ATOM 5456 C C . LEU A 1 739 ? -24.305 -33.376 -83.267 1.00 28.69 737 LEU A C 1
ATOM 5457 O O . LEU A 1 739 ? -23.204 -33.530 -83.770 1.00 31.31 737 LEU A O 1
ATOM 5462 N N . ALA A 1 740 ? -25.410 -33.936 -83.771 1.00 28.00 738 ALA A N 1
ATOM 5463 C CA . ALA A 1 740 ? -25.399 -34.689 -85.018 1.00 28.32 738 ALA A CA 1
ATOM 5464 C C . ALA A 1 740 ? -24.929 -33.808 -86.177 1.00 27.82 738 ALA A C 1
ATOM 5465 O O . ALA A 1 740 ? -24.098 -34.241 -86.963 1.00 29.69 738 ALA A O 1
ATOM 5467 N N . ILE A 1 741 ? -25.489 -32.599 -86.305 1.00 26.05 739 ILE A N 1
ATOM 5468 C CA . ILE A 1 741 ? -25.131 -31.684 -87.379 1.00 26.07 739 ILE A CA 1
ATOM 5469 C C . ILE A 1 741 ? -23.634 -31.386 -87.360 1.00 30.74 739 ILE A C 1
ATOM 5470 O O . ILE A 1 741 ? -23.001 -31.357 -88.421 1.00 30.22 739 ILE A O 1
ATOM 5475 N N . VAL A 1 742 ? -23.080 -31.137 -86.165 1.00 27.11 740 VAL A N 1
ATOM 5476 C CA . VAL A 1 742 ? -21.686 -30.725 -86.074 1.00 28.18 740 VAL A CA 1
ATOM 5477 C C . VAL A 1 742 ? -20.782 -31.896 -86.494 1.00 33.80 740 VAL A C 1
ATOM 5478 O O . VAL A 1 742 ? -19.759 -31.721 -87.170 1.00 29.59 740 VAL A O 1
ATOM 5482 N N . GLN A 1 743 ? -21.169 -33.107 -86.089 1.00 28.00 741 GLN A N 1
ATOM 5483 C CA . GLN A 1 743 ? -20.378 -34.282 -86.412 1.00 33.14 741 GLN A CA 1
ATOM 5484 C C . GLN A 1 743 ? -20.499 -34.670 -87.886 1.00 37.62 741 GLN A C 1
ATOM 5485 O O . GLN A 1 743 ? -19.505 -35.072 -88.483 1.00 35.59 741 GLN A O 1
ATOM 5491 N N . LEU A 1 744 ? -21.703 -34.538 -88.474 1.00 33.66 742 LEU A N 1
ATOM 5492 C CA . LEU A 1 744 ? -21.856 -34.762 -89.904 1.00 34.75 742 LEU A CA 1
ATOM 5493 C C . LEU A 1 744 ? -20.931 -33.803 -90.667 1.00 34.22 742 LEU A C 1
ATOM 5494 O O . LEU A 1 744 ? -20.327 -34.182 -91.661 1.00 36.29 742 LEU A O 1
ATOM 5499 N N . TYR A 1 745 ? -20.877 -32.543 -90.228 1.00 28.43 743 TYR A N 1
ATOM 5500 C CA . TYR A 1 745 ? -20.078 -31.529 -90.883 1.00 32.53 743 TYR A CA 1
ATOM 5501 C C . TYR A 1 745 ? -18.590 -31.879 -90.807 1.00 40.28 743 TYR A C 1
ATOM 5502 O O . TYR A 1 745 ? -17.823 -31.578 -91.722 1.00 37.52 743 TYR A O 1
ATOM 5511 N N . ASN A 1 746 ? -18.200 -32.507 -89.696 1.00 39.62 744 ASN A N 1
ATOM 5512 C CA . ASN A 1 746 ? -16.826 -32.901 -89.443 1.00 41.19 744 ASN A CA 1
ATOM 5513 C C . ASN A 1 746 ? -16.401 -33.940 -90.484 1.00 44.12 744 ASN A C 1
ATOM 5514 O O . ASN A 1 746 ? -15.331 -33.842 -91.077 1.00 39.84 744 ASN A O 1
ATOM 5519 N N . ILE A 1 747 ? -17.252 -34.942 -90.701 1.00 38.74 745 ILE A N 1
ATOM 5520 C CA . ILE A 1 747 ? -16.996 -35.984 -91.679 1.00 39.88 745 ILE A CA 1
ATOM 5521 C C . ILE A 1 747 ? -17.074 -35.389 -93.086 1.00 41.89 745 ILE A C 1
ATOM 5522 O O . ILE A 1 747 ? -16.263 -35.734 -93.941 1.00 46.05 745 ILE A O 1
ATOM 5527 N N . ALA A 1 748 ? -17.994 -34.437 -93.298 1.00 34.40 746 ALA A N 1
ATOM 5528 C CA . ALA A 1 748 ? -18.222 -33.848 -94.616 1.00 39.18 746 ALA A CA 1
ATOM 5529 C C . ALA A 1 748 ? -16.992 -33.082 -95.120 1.00 45.42 746 ALA A C 1
ATOM 5530 O O . ALA A 1 748 ? -16.831 -32.933 -96.332 1.00 45.00 746 ALA A O 1
ATOM 5532 N N . THR A 1 749 ? -16.157 -32.558 -94.204 1.00 37.81 747 THR A N 1
ATOM 5533 C CA . THR A 1 749 ? -15.104 -31.644 -94.608 1.00 43.65 747 THR A CA 1
ATOM 5534 C C . THR A 1 749 ? -13.730 -32.263 -94.369 1.00 45.30 747 THR A C 1
ATOM 5535 O O . THR A 1 749 ? -12.780 -31.562 -94.049 1.00 50.48 747 THR A O 1
ATOM 5539 N N . GLN A 1 750 ? -13.647 -33.578 -94.564 1.00 49.46 748 GLN A N 1
ATOM 5540 C CA . GLN A 1 750 ? -12.446 -34.377 -94.407 1.00 51.40 748 GLN A CA 1
ATOM 5541 C C . GLN A 1 750 ? -12.497 -35.455 -95.485 1.00 52.82 748 GLN A C 1
ATOM 5542 O O . GLN A 1 750 ? -13.578 -35.992 -95.735 1.00 50.65 748 GLN A O 1
ATOM 5548 N N . ASP A 1 751 ? -11.328 -35.844 -96.033 1.00 52.74 749 ASP A N 1
ATOM 5549 C CA . ASP A 1 751 ? -11.240 -36.996 -96.927 1.00 49.40 749 ASP A CA 1
ATOM 5550 C C . ASP A 1 751 ? -11.693 -38.250 -96.173 1.00 43.96 749 ASP A C 1
ATOM 5551 O O . ASP A 1 751 ? -11.400 -38.413 -94.992 1.00 47.81 749 ASP A O 1
ATOM 5553 N N . GLY A 1 752 ? -12.485 -39.104 -96.833 1.00 42.74 750 GLY A N 1
ATOM 5554 C CA . GLY A 1 752 ? -12.767 -40.430 -96.303 1.00 35.05 750 GLY A CA 1
ATOM 5555 C C . GLY A 1 752 ? -13.928 -41.105 -97.025 1.00 36.34 750 GLY A C 1
ATOM 5556 O O . GLY A 1 752 ? -14.577 -40.518 -97.889 1.00 43.06 750 GLY A O 1
ATOM 5557 N N . PRO A 1 753 ? -14.238 -42.370 -96.695 1.00 35.46 751 PRO A N 1
ATOM 5558 C CA . PRO A 1 753 ? -15.304 -43.089 -97.381 1.00 40.65 751 PRO A CA 1
ATOM 5559 C C . PRO A 1 753 ? -16.718 -42.514 -97.270 1.00 43.88 751 PRO A C 1
ATOM 5560 O O . PRO A 1 753 ? -17.568 -42.881 -98.073 1.00 46.69 751 PRO A O 1
ATOM 5564 N N . TYR A 1 754 ? -16.981 -41.658 -96.270 1.00 48.39 752 TYR A N 1
ATOM 5565 C CA . TYR A 1 754 ? -18.352 -41.243 -95.977 1.00 39.34 752 TYR A CA 1
ATOM 5566 C C . TYR A 1 754 ? -18.528 -39.741 -96.192 1.00 44.07 752 TYR A C 1
ATOM 5567 O O . TYR A 1 754 ? -19.621 -39.196 -95.978 1.00 42.71 752 TYR A O 1
ATOM 5576 N N . LYS A 1 755 ? -17.461 -39.087 -96.664 1.00 40.21 753 LYS A N 1
ATOM 5577 C CA . LYS A 1 755 ? -17.473 -37.658 -96.932 1.00 42.11 753 LYS A CA 1
ATOM 5578 C C . LYS A 1 755 ? -18.773 -37.219 -97.609 1.00 44.81 753 LYS A C 1
ATOM 5579 O O . LYS A 1 755 ? -19.410 -36.275 -97.158 1.00 40.96 753 LYS A O 1
ATOM 5585 N N . GLU A 1 756 ? -19.145 -37.884 -98.707 1.00 39.56 754 GLU A N 1
ATOM 5586 C CA . GLU A 1 756 ? -20.245 -37.448 -99.552 1.00 37.84 754 GLU A CA 1
ATOM 5587 C C . GLU A 1 756 ? -21.592 -37.761 -98.881 1.00 34.79 754 GLU A C 1
ATOM 5588 O O . GLU A 1 756 ? -22.545 -37.007 -99.052 1.00 35.55 754 GLU A O 1
ATOM 5590 N N . THR A 1 757 ? -21.704 -38.931 -98.230 1.00 37.13 755 THR A N 1
ATOM 5591 C CA . THR A 1 757 ? -22.903 -39.295 -97.487 1.00 40.23 755 THR A CA 1
ATOM 5592 C C . THR A 1 757 ? -23.170 -38.232 -96.424 1.00 41.24 755 THR A C 1
ATOM 5593 O O . THR A 1 757 ? -24.291 -37.753 -96.283 1.00 37.69 755 THR A O 1
ATOM 5597 N N . ALA A 1 758 ? -22.100 -37.845 -95.717 1.00 40.44 756 ALA A N 1
ATOM 5598 C CA . ALA A 1 758 ? -22.166 -36.910 -94.609 1.00 35.82 756 ALA A CA 1
ATOM 5599 C C . ALA A 1 758 ? -22.497 -35.509 -95.110 1.00 35.86 756 ALA A C 1
ATOM 5600 O O . ALA A 1 758 ? -23.305 -34.809 -94.501 1.00 35.38 756 ALA A O 1
ATOM 5602 N N . ARG A 1 759 ? -21.909 -35.108 -96.247 1.00 33.14 757 ARG A N 1
ATOM 5603 C CA . ARG A 1 759 ? -22.232 -33.814 -96.822 1.00 34.16 757 ARG A CA 1
ATOM 5604 C C . ARG A 1 759 ? -23.741 -33.722 -97.066 1.00 35.20 757 ARG A C 1
ATOM 5605 O O . ARG A 1 759 ? -24.349 -32.687 -96.778 1.00 37.44 757 ARG A O 1
ATOM 5613 N N . ASP A 1 760 ? -24.326 -34.788 -97.627 1.00 33.03 758 ASP A N 1
ATOM 5614 C CA . ASP A 1 760 ? -25.735 -34.800 -98.009 1.00 32.85 758 ASP A CA 1
ATOM 5615 C C . ASP A 1 760 ? -26.625 -34.711 -96.767 1.00 31.19 758 ASP A C 1
ATOM 5616 O O . ASP A 1 760 ? -27.595 -33.942 -96.740 1.00 31.51 758 ASP A O 1
ATOM 5621 N N . LEU A 1 761 ? -26.313 -35.535 -95.759 1.00 28.43 759 LEU A N 1
ATOM 5622 C CA . LEU A 1 761 ? -27.089 -35.558 -94.518 1.00 27.64 759 LEU A CA 1
ATOM 5623 C C . LEU A 1 761 ? -26.916 -34.239 -93.760 1.00 27.17 759 LEU A C 1
ATOM 5624 O O . LEU A 1 761 ? -27.891 -33.721 -93.220 1.00 27.32 759 LEU A O 1
ATOM 5629 N N . TYR A 1 762 ? -25.683 -33.687 -93.742 1.00 23.48 760 TYR A N 1
ATOM 5630 C CA . TYR A 1 762 ? -25.427 -32.407 -93.106 1.00 26.50 760 TYR A CA 1
ATOM 5631 C C . TYR A 1 762 ? -26.337 -31.344 -93.712 1.00 31.25 760 TYR A C 1
ATOM 5632 O O . TYR A 1 762 ? -27.032 -30.596 -93.006 1.00 30.80 760 TYR A O 1
ATOM 5641 N N . THR A 1 763 ? -26.286 -31.249 -95.047 1.00 28.75 761 THR A N 1
ATOM 5642 C CA . THR A 1 763 ? -27.001 -30.201 -95.760 1.00 28.11 761 THR A CA 1
ATOM 5643 C C . THR A 1 763 ? -28.494 -30.239 -95.425 1.00 25.61 761 THR A C 1
ATOM 5644 O O . THR A 1 763 ? -29.101 -29.214 -95.141 1.00 27.28 761 THR A O 1
ATOM 5648 N N . ARG A 1 764 ? -29.082 -31.425 -95.507 1.00 23.58 762 ARG A N 1
ATOM 5649 C CA . ARG A 1 764 ? -30.513 -31.604 -95.308 1.00 25.90 762 ARG A CA 1
ATOM 5650 C C . ARG A 1 764 ? -30.904 -31.457 -93.829 1.00 27.08 762 ARG A C 1
ATOM 5651 O O . ARG A 1 764 ? -31.975 -30.912 -93.549 1.00 25.05 762 ARG A O 1
ATOM 5659 N N . LEU A 1 765 ? -30.110 -32.030 -92.901 1.00 23.61 763 LEU A N 1
ATOM 5660 C CA . LEU A 1 765 ? -30.489 -31.964 -91.484 1.00 22.19 763 LEU A CA 1
ATOM 5661 C C . LEU A 1 765 ? -30.400 -30.517 -90.986 1.00 24.47 763 LEU A C 1
ATOM 5662 O O . LEU A 1 765 ? -31.321 -30.034 -90.326 1.00 25.09 763 LEU A O 1
ATOM 5667 N N . ARG A 1 766 ? -29.352 -29.786 -91.395 1.00 24.18 764 ARG A N 1
ATOM 5668 C CA . ARG A 1 766 ? -29.276 -28.357 -91.107 1.00 25.92 764 ARG A CA 1
ATOM 5669 C C . ARG A 1 766 ? -30.564 -27.664 -91.543 1.00 27.80 764 ARG A C 1
ATOM 5670 O O . ARG A 1 766 ? -31.126 -26.841 -90.823 1.00 25.28 764 ARG A O 1
ATOM 5678 N N . LYS A 1 767 ? -30.967 -27.921 -92.790 1.00 28.30 765 LYS A N 1
ATOM 5679 C CA . LYS A 1 767 ? -32.081 -27.182 -93.344 1.00 25.45 765 LYS A CA 1
ATOM 5680 C C . LYS A 1 767 ? -33.360 -27.585 -92.620 1.00 23.44 765 LYS A C 1
ATOM 5681 O O . LYS A 1 767 ? -34.164 -26.713 -92.335 1.00 23.24 765 LYS A O 1
ATOM 5687 N N . ASN A 1 768 ? -33.529 -28.894 -92.356 1.00 23.48 766 ASN A N 1
ATOM 5688 C CA . ASN A 1 768 ? -34.758 -29.390 -91.744 1.00 26.87 766 ASN A CA 1
ATOM 5689 C C . ASN A 1 768 ? -34.946 -28.756 -90.368 1.00 27.24 766 ASN A C 1
ATOM 5690 O O . ASN A 1 768 ? -36.048 -28.319 -90.043 1.00 23.74 766 ASN A O 1
ATOM 5695 N N . ILE A 1 769 ? -33.855 -28.720 -89.590 1.00 23.71 767 ILE A N 1
ATOM 5696 C CA . ILE A 1 769 ? -33.873 -28.282 -88.198 1.00 24.09 767 ILE A CA 1
ATOM 5697 C C . ILE A 1 769 ? -34.135 -26.786 -88.153 1.00 23.30 767 ILE A C 1
ATOM 5698 O O . ILE A 1 769 ? -35.054 -26.332 -87.464 1.00 26.03 767 ILE A O 1
ATOM 5703 N N . VAL A 1 770 ? -33.332 -26.026 -88.918 1.00 20.93 768 VAL A N 1
ATOM 5704 C CA . VAL A 1 770 ? -33.490 -24.580 -88.897 1.00 24.14 768 VAL A CA 1
ATOM 5705 C C . VAL A 1 770 ? -34.920 -24.209 -89.306 1.00 24.19 768 VAL A C 1
ATOM 5706 O O . VAL A 1 770 ? -35.576 -23.386 -88.660 1.00 23.20 768 VAL A O 1
ATOM 5710 N N . GLU A 1 771 ? -35.394 -24.806 -90.394 1.00 25.77 769 GLU A N 1
ATOM 5711 C CA . GLU A 1 771 ? -36.693 -24.427 -90.947 1.00 27.80 769 GLU A CA 1
ATOM 5712 C C . GLU A 1 771 ? -37.821 -24.768 -89.967 1.00 25.23 769 GLU A C 1
ATOM 5713 O O . GLU A 1 771 ? -38.806 -24.042 -89.877 1.00 24.43 769 GLU A O 1
ATOM 5719 N N . THR A 1 772 ? -37.695 -25.896 -89.258 1.00 25.76 770 THR A N 1
ATOM 5720 C CA . THR A 1 772 ? -38.715 -26.316 -88.310 1.00 25.86 770 THR A CA 1
ATOM 5721 C C . THR A 1 772 ? -38.835 -25.270 -87.195 1.00 26.25 770 THR A C 1
ATOM 5722 O O . THR A 1 772 ? -39.926 -24.823 -86.861 1.00 23.38 770 THR A O 1
ATOM 5726 N N . VAL A 1 773 ? -37.689 -24.875 -86.634 1.00 24.38 771 VAL A N 1
ATOM 5727 C CA . VAL A 1 773 ? -37.684 -23.928 -85.531 1.00 24.16 771 VAL A CA 1
ATOM 5728 C C . VAL A 1 773 ? -38.133 -22.570 -86.067 1.00 25.17 771 VAL A C 1
ATOM 5729 O O . VAL A 1 773 ? -38.926 -21.894 -85.422 1.00 21.70 771 VAL A O 1
ATOM 5733 N N . TYR A 1 774 ? -37.668 -22.201 -87.273 1.00 23.26 772 TYR A N 1
ATOM 5734 C CA . TYR A 1 774 ? -38.063 -20.925 -87.868 1.00 22.88 772 TYR A CA 1
ATOM 5735 C C . TYR A 1 774 ? -39.579 -20.845 -88.100 1.00 23.52 772 TYR A C 1
ATOM 5736 O O . TYR A 1 774 ? -40.227 -19.870 -87.740 1.00 22.23 772 TYR A O 1
ATOM 5745 N N . ARG A 1 775 ? -40.136 -21.830 -88.802 1.00 23.00 773 ARG A N 1
ATOM 5746 C CA . ARG A 1 775 ? -41.567 -21.785 -89.110 1.00 26.12 773 ARG A CA 1
ATOM 5747 C C . ARG A 1 775 ? -42.420 -21.650 -87.841 1.00 26.12 773 ARG A C 1
ATOM 5748 O O . ARG A 1 775 ? -43.435 -20.960 -87.834 1.00 22.47 773 ARG A O 1
ATOM 5756 N N . ASN A 1 776 ? -42.076 -22.406 -86.794 1.00 23.67 774 ASN A N 1
ATOM 5757 C CA . ASN A 1 776 ? -42.850 -22.353 -85.559 1.00 23.54 774 ASN A CA 1
ATOM 5758 C C . ASN A 1 776 ? -42.738 -20.977 -84.907 1.00 22.76 774 ASN A C 1
ATOM 5759 O O . ASN A 1 776 ? -43.686 -20.463 -84.326 1.00 24.90 774 ASN A O 1
ATOM 5764 N N . TRP A 1 777 ? -41.532 -20.424 -84.920 1.00 21.17 775 TRP A N 1
ATOM 5765 C CA . TRP A 1 777 ? -41.282 -19.099 -84.389 1.00 21.95 775 TRP A CA 1
ATOM 5766 C C . TRP A 1 777 ? -42.079 -18.055 -85.157 1.00 23.52 775 TRP A C 1
ATOM 5767 O O . TRP A 1 777 ? -42.598 -17.123 -84.546 1.00 22.93 775 TRP A O 1
ATOM 5778 N N . GLU A 1 778 ? -42.067 -18.158 -86.492 1.00 26.62 776 GLU A N 1
ATOM 5779 C CA . GLU A 1 778 ? -42.810 -17.226 -87.327 1.00 32.09 776 GLU A CA 1
ATOM 5780 C C . GLU A 1 778 ? -44.284 -17.257 -86.926 1.00 29.37 776 GLU A C 1
ATOM 5781 O O . GLU A 1 778 ? -44.918 -16.211 -86.862 1.00 30.13 776 GLU A O 1
ATOM 5787 N N . GLU A 1 779 ? -44.821 -18.466 -86.706 1.00 29.79 777 GLU A N 1
ATOM 5788 C CA . GLU A 1 779 ? -46.242 -18.687 -86.468 1.00 34.12 777 GLU A CA 1
ATOM 5789 C C . GLU A 1 779 ? -46.629 -18.334 -85.023 1.00 35.62 777 GLU A C 1
ATOM 5790 O O . GLU A 1 779 ? -47.750 -17.868 -84.782 1.00 33.74 777 GLU A O 1
ATOM 5796 N N . THR A 1 780 ? -45.744 -18.614 -84.044 1.00 26.20 778 THR A N 1
ATOM 5797 C CA . THR A 1 780 ? -46.141 -18.573 -82.628 1.00 28.32 778 THR A CA 1
ATOM 5798 C C . THR A 1 780 ? -45.411 -17.477 -81.847 1.00 27.52 778 THR A C 1
ATOM 5799 O O . THR A 1 780 ? -45.791 -17.136 -80.730 1.00 26.72 778 THR A O 1
ATOM 5803 N N . GLY A 1 781 ? -44.278 -17.019 -82.369 1.00 28.61 779 GLY A N 1
ATOM 5804 C CA . GLY A 1 781 ? -43.465 -16.115 -81.586 1.00 24.66 779 GLY A CA 1
ATOM 5805 C C . GLY A 1 781 ? -42.516 -16.848 -80.626 1.00 25.40 779 GLY A C 1
ATOM 5806 O O . GLY A 1 781 ? -41.746 -16.187 -79.938 1.00 25.37 779 GLY A O 1
ATOM 5807 N N . PHE A 1 782 ? -42.546 -18.189 -80.572 1.00 25.33 780 PHE A N 1
ATOM 5808 C CA . PHE A 1 782 ? -41.764 -18.887 -79.546 1.00 25.39 780 PHE A CA 1
ATOM 5809 C C . PHE A 1 782 ? -40.775 -19.887 -80.125 1.00 26.77 780 PHE A C 1
ATOM 5810 O O . PHE A 1 782 ? -41.060 -20.511 -81.153 1.00 22.20 780 PHE A O 1
ATOM 5818 N N . ALA A 1 783 ? -39.690 -20.089 -79.340 1.00 24.99 781 ALA A N 1
ATOM 5819 C CA . ALA A 1 783 ? -38.871 -21.293 -79.319 1.00 23.92 781 ALA A CA 1
ATOM 5820 C C . ALA A 1 783 ? -39.566 -22.315 -78.439 1.00 20.28 781 ALA A C 1
ATOM 5821 O O . ALA A 1 783 ? -40.003 -21.972 -77.343 1.00 21.23 781 ALA A O 1
ATOM 5823 N N . TRP A 1 784 ? -39.648 -23.559 -78.916 1.00 20.49 782 TRP A N 1
ATOM 5824 C CA . TRP A 1 784 ? -40.249 -24.645 -78.159 1.00 21.17 782 TRP A CA 1
ATOM 5825 C C . TRP A 1 784 ? -39.186 -25.621 -77.681 1.00 19.74 782 TRP A C 1
ATOM 5826 O O . TRP A 1 784 ? -38.103 -25.704 -78.254 1.00 20.99 782 TRP A O 1
ATOM 5837 N N . GLU A 1 785 ? -39.553 -26.367 -76.644 1.00 20.46 783 GLU A N 1
ATOM 5838 C CA . GLU A 1 785 ? -38.717 -27.372 -76.003 1.00 22.06 783 GLU A CA 1
ATOM 5839 C C . GLU A 1 785 ? -38.386 -28.514 -76.966 1.00 23.58 783 GLU A C 1
ATOM 5840 O O . GLU A 1 785 ? -37.270 -29.042 -76.939 1.00 21.77 783 GLU A O 1
ATOM 5846 N N . GLN A 1 786 ? -39.356 -28.897 -77.813 1.00 21.65 784 GLN A N 1
ATOM 5847 C CA . GLN A 1 786 ? -39.156 -29.991 -78.759 1.00 20.44 784 GLN A CA 1
ATOM 5848 C C . GLN A 1 786 ? -40.200 -29.867 -79.870 1.00 22.71 784 GLN A C 1
ATOM 5849 O O . GLN A 1 786 ? -41.116 -29.040 -79.768 1.00 19.81 784 GLN A O 1
ATOM 5855 N N . TYR A 1 787 ? -40.022 -30.677 -80.924 1.00 20.56 785 TYR A N 1
ATOM 5856 C CA . TYR A 1 787 ? -40.827 -30.581 -82.132 1.00 22.00 785 TYR A CA 1
ATOM 5857 C C . TYR A 1 787 ? -41.402 -31.948 -82.517 1.00 22.42 785 TYR A C 1
ATOM 5858 O O . TYR A 1 787 ? -40.761 -32.982 -82.340 1.00 22.75 785 TYR A O 1
ATOM 5867 N N . ASN A 1 788 ? -42.641 -31.922 -83.024 1.00 22.87 786 ASN A N 1
ATOM 5868 C CA . ASN A 1 788 ? -43.369 -33.144 -83.350 1.00 22.17 786 ASN A CA 1
ATOM 5869 C C . ASN A 1 788 ? -42.852 -33.664 -84.692 1.00 23.22 786 ASN A C 1
ATOM 5870 O O . ASN A 1 788 ? -42.910 -32.963 -85.694 1.00 24.44 786 ASN A O 1
ATOM 5875 N N . PRO A 1 789 ? -42.354 -34.912 -84.795 1.00 25.35 787 PRO A N 1
ATOM 5876 C CA . PRO A 1 789 ? -41.829 -35.411 -86.080 1.00 28.31 787 PRO A CA 1
ATOM 5877 C C . PRO A 1 789 ? -42.893 -35.758 -87.134 1.00 27.67 787 PRO A C 1
ATOM 5878 O O . PRO A 1 789 ? -42.548 -36.035 -88.277 1.00 26.57 787 PRO A O 1
ATOM 5882 N N . GLU A 1 790 ? -44.166 -35.832 -86.748 1.00 25.90 788 GLU A N 1
ATOM 5883 C CA . GLU A 1 790 ? -45.228 -36.098 -87.716 1.00 30.95 788 GLU A CA 1
ATOM 5884 C C . GLU A 1 790 ? -45.767 -34.792 -88.299 1.00 28.90 788 GLU A C 1
ATOM 5885 O O . GLU A 1 790 ? -46.079 -34.711 -89.493 1.00 30.15 788 GLU A O 1
ATOM 5891 N N . THR A 1 791 ? -45.954 -33.783 -87.441 1.00 24.35 789 THR A N 1
ATOM 5892 C CA . THR A 1 791 ? -46.626 -32.573 -87.882 1.00 22.34 789 THR A CA 1
ATOM 5893 C C . THR A 1 791 ? -45.662 -31.394 -87.976 1.00 22.81 789 THR A C 1
ATOM 5894 O O . THR A 1 791 ? -46.036 -30.341 -88.494 1.00 24.06 789 THR A O 1
ATOM 5898 N N . GLY A 1 792 ? -44.469 -31.512 -87.385 1.00 22.15 790 GLY A N 1
ATOM 5899 C CA . GLY A 1 792 ? -43.558 -30.372 -87.355 1.00 23.39 790 GLY A CA 1
ATOM 5900 C C . GLY A 1 792 ? -43.855 -29.318 -86.264 1.00 24.50 790 GLY A C 1
ATOM 5901 O O . GLY A 1 792 ? -43.147 -28.324 -86.162 1.00 28.84 790 GLY A O 1
ATOM 5902 N N . LYS A 1 793 ? -44.939 -29.470 -85.495 1.00 23.28 791 LYS A N 1
ATOM 5903 C CA . LYS A 1 793 ? -45.361 -28.446 -84.535 1.00 25.72 791 LYS A CA 1
ATOM 5904 C C . LYS A 1 793 ? -44.465 -28.413 -83.294 1.00 24.57 791 LYS A C 1
ATOM 5905 O O . LYS A 1 793 ? -44.105 -29.458 -82.778 1.00 24.22 791 LYS A O 1
ATOM 5911 N N . GLY A 1 794 ? -44.091 -27.218 -82.816 1.00 24.61 792 GLY A N 1
ATOM 5912 C CA . GLY A 1 794 ? -43.474 -27.112 -81.495 1.00 23.09 792 GLY A CA 1
ATOM 5913 C C . GLY A 1 794 ? -44.444 -27.609 -80.422 1.00 27.94 792 GLY A C 1
ATOM 5914 O O . GLY A 1 794 ? -45.651 -27.385 -80.529 1.00 21.57 792 GLY A O 1
ATOM 5915 N N . GLN A 1 795 ? -43.931 -28.331 -79.414 1.00 22.76 793 GLN A N 1
ATOM 5916 C CA . GLN A 1 795 ? -44.803 -28.848 -78.361 1.00 24.41 793 GLN A CA 1
ATOM 5917 C C . GLN A 1 795 ? -44.008 -28.833 -77.047 1.00 23.91 793 GLN A C 1
ATOM 5918 O O . GLN A 1 795 ? -42.838 -28.451 -77.024 1.00 21.68 793 GLN A O 1
ATOM 5924 N N . ARG A 1 796 ? -44.654 -29.243 -75.953 1.00 21.95 794 ARG A N 1
ATOM 5925 C CA . ARG A 1 796 ? -44.110 -29.051 -74.613 1.00 25.12 794 ARG A CA 1
ATOM 5926 C C . ARG A 1 796 ? -43.963 -27.550 -74.363 1.00 23.21 794 ARG A C 1
ATOM 5927 O O . ARG A 1 796 ? -44.822 -26.795 -74.795 1.00 24.77 794 ARG A O 1
ATOM 5935 N N . THR A 1 797 ? -42.920 -27.112 -73.652 1.00 23.10 795 THR A N 1
ATOM 5936 C CA . THR A 1 797 ? -42.952 -25.733 -73.155 1.00 24.91 795 THR A CA 1
ATOM 5937 C C . THR A 1 797 ? -42.434 -24.725 -74.174 1.00 26.79 795 THR A C 1
ATOM 5938 O O . THR A 1 797 ? -41.553 -25.031 -74.980 1.00 23.95 795 THR A O 1
ATOM 5942 N N . GLN A 1 798 ? -42.992 -23.510 -74.084 1.00 22.79 796 GLN A N 1
ATOM 5943 C CA . GLN A 1 798 ? -42.636 -22.347 -74.874 1.00 24.25 796 GLN A CA 1
ATOM 5944 C C . GLN A 1 798 ? -41.497 -21.591 -74.181 1.00 22.60 796 GLN A C 1
ATOM 5945 O O . GLN A 1 798 ? -41.188 -21.881 -73.031 1.00 25.69 796 GLN A O 1
ATOM 5951 N N . HIS A 1 799 ? -40.914 -20.613 -74.882 1.00 20.35 797 HIS A N 1
ATOM 5952 C CA . HIS A 1 799 ? -39.837 -19.759 -74.368 1.00 23.13 797 HIS A CA 1
ATOM 5953 C C . HIS A 1 799 ? -38.618 -20.592 -73.994 1.00 22.74 797 HIS A C 1
ATOM 5954 O O . HIS A 1 799 ? -37.839 -20.198 -73.120 1.00 21.82 797 HIS A O 1
ATOM 5961 N N . PHE A 1 800 ? -38.404 -21.699 -74.707 1.00 22.91 798 PHE A N 1
ATOM 5962 C CA . PHE A 1 800 ? -37.262 -22.554 -74.386 1.00 21.77 798 PHE A CA 1
ATOM 5963 C C . PHE A 1 800 ? -35.976 -22.022 -75.031 1.00 23.97 798 PHE A C 1
ATOM 5964 O O . PHE A 1 800 ? -35.538 -22.514 -76.070 1.00 20.47 798 PHE A O 1
ATOM 5972 N N . THR A 1 801 ? -35.366 -21.013 -74.407 1.00 24.44 799 THR A N 1
ATOM 5973 C CA . THR A 1 801 ? -34.099 -20.464 -74.867 1.00 22.95 799 THR A CA 1
ATOM 5974 C C . THR A 1 801 ? -33.102 -20.354 -73.703 1.00 23.30 799 THR A C 1
ATOM 5975 O O . THR A 1 801 ? -32.883 -19.264 -73.177 1.00 20.70 799 THR A O 1
ATOM 5979 N N . GLY A 1 802 ? -32.464 -21.465 -73.315 1.00 19.93 800 GLY A N 1
ATOM 5980 C CA . GLY A 1 802 ? -32.801 -22.814 -73.742 1.00 23.61 800 GLY A CA 1
ATOM 5981 C C . GLY A 1 802 ? -31.996 -23.225 -74.971 1.00 21.72 800 GLY A C 1
ATOM 5982 O O . GLY A 1 802 ? -31.699 -22.375 -75.812 1.00 22.68 800 GLY A O 1
ATOM 5983 N N . TRP A 1 803 ? -31.715 -24.532 -75.110 1.00 20.20 801 TRP A N 1
ATOM 5984 C CA . TRP A 1 803 ? -30.799 -24.958 -76.165 1.00 22.06 801 TRP A CA 1
ATOM 5985 C C . TRP A 1 803 ? -31.444 -24.921 -77.558 1.00 22.64 801 TRP A C 1
ATOM 5986 O O . TRP A 1 803 ? -30.753 -25.197 -78.541 1.00 22.79 801 TRP A O 1
ATOM 5997 N N . THR A 1 804 ? -32.774 -24.723 -77.658 1.00 20.70 802 THR A N 1
ATOM 5998 C CA . THR A 1 804 ? -33.347 -24.562 -78.989 1.00 20.19 802 THR A CA 1
ATOM 5999 C C . THR A 1 804 ? -32.624 -23.416 -79.722 1.00 23.77 802 THR A C 1
ATOM 6000 O O . THR A 1 804 ? -32.529 -23.404 -80.949 1.00 21.88 802 THR A O 1
ATOM 6004 N N . SER A 1 805 ? -32.116 -22.437 -78.970 1.00 22.78 803 SER A N 1
ATOM 6005 C CA . SER A 1 805 ? -31.378 -21.323 -79.549 1.00 24.07 803 SER A CA 1
ATOM 6006 C C . SER A 1 805 ? -30.077 -21.755 -80.241 1.00 24.94 803 SER A C 1
ATOM 6007 O O . SER A 1 805 ? -29.444 -20.927 -80.867 1.00 25.53 803 SER A O 1
ATOM 6010 N N . LEU A 1 806 ? -29.681 -23.032 -80.170 1.00 25.15 804 LEU A N 1
ATOM 6011 C CA . LEU A 1 806 ? -28.487 -23.484 -80.898 1.00 25.73 804 LEU A CA 1
ATOM 6012 C C . LEU A 1 806 ? -28.646 -23.229 -82.398 1.00 30.96 804 LEU A C 1
ATOM 6013 O O . LEU A 1 806 ? -27.691 -23.273 -83.185 1.00 25.52 804 LEU A O 1
ATOM 6018 N N . VAL A 1 807 ? -29.900 -22.988 -82.791 1.00 24.78 805 VAL A N 1
ATOM 6019 C CA A VAL A 1 807 ? -30.253 -22.808 -84.186 0.50 23.64 805 VAL A CA 1
ATOM 6020 C CA B VAL A 1 807 ? -30.236 -22.816 -84.193 0.50 26.33 805 VAL A CA 1
ATOM 6021 C C . VAL A 1 807 ? -29.457 -21.638 -84.777 1.00 25.76 805 VAL A C 1
ATOM 6022 O O . VAL A 1 807 ? -29.161 -21.627 -85.979 1.00 29.18 805 VAL A O 1
ATOM 6029 N N . VAL A 1 808 ? -29.093 -20.645 -83.950 1.00 26.40 806 VAL A N 1
ATOM 6030 C CA A VAL A 1 808 ? -28.364 -19.499 -84.482 0.50 28.62 806 VAL A CA 1
ATOM 6031 C CA B VAL A 1 808 ? -28.371 -19.502 -84.501 0.50 27.71 806 VAL A CA 1
ATOM 6032 C C . VAL A 1 808 ? -27.006 -19.988 -84.974 1.00 28.12 806 VAL A C 1
ATOM 6033 O O . VAL A 1 808 ? -26.445 -19.519 -85.977 1.00 28.86 806 VAL A O 1
ATOM 6040 N N . LYS A 1 809 ? -26.462 -20.917 -84.229 1.00 26.65 807 LYS A N 1
ATOM 6041 C CA . LYS A 1 809 ? -25.138 -21.354 -84.587 1.00 29.91 807 LYS A CA 1
ATOM 6042 C C . LYS A 1 809 ? -25.195 -22.421 -85.683 1.00 34.96 807 LYS A C 1
ATOM 6043 O O . LYS A 1 809 ? -24.260 -22.566 -86.461 1.00 31.80 807 LYS A O 1
ATOM 6049 N N . ILE A 1 810 ? -26.309 -23.128 -85.828 1.00 30.67 808 ILE A N 1
ATOM 6050 C CA . ILE A 1 810 ? -26.422 -24.032 -86.963 1.00 29.86 808 ILE A CA 1
ATOM 6051 C C . ILE A 1 810 ? -26.528 -23.218 -88.261 1.00 31.67 808 ILE A C 1
ATOM 6052 O O . ILE A 1 810 ? -26.001 -23.611 -89.293 1.00 28.82 808 ILE A O 1
ATOM 6057 N N . MET A 1 811 ? -27.263 -22.098 -88.225 1.00 25.49 809 MET A N 1
ATOM 6058 C CA . MET A 1 811 ? -27.389 -21.250 -89.395 1.00 26.93 809 MET A CA 1
ATOM 6059 C C . MET A 1 811 ? -26.030 -20.648 -89.776 1.00 34.70 809 MET A C 1
ATOM 6060 O O . MET A 1 811 ? -25.743 -20.503 -90.959 1.00 31.36 809 MET A O 1
ATOM 6065 N N . SER A 1 812 ? -25.212 -20.242 -88.790 1.00 32.13 810 SER A N 1
ATOM 6066 C CA . SER A 1 812 ? -23.989 -19.515 -89.108 1.00 35.19 810 SER A CA 1
ATOM 6067 C C . SER A 1 812 ? -22.882 -20.450 -89.607 1.00 39.83 810 SER A C 1
ATOM 6068 O O . SER A 1 812 ? -21.971 -20.018 -90.306 1.00 43.29 810 SER A O 1
ATOM 6071 N N . GLY A 1 813 ? -22.931 -21.718 -89.187 1.00 41.00 811 GLY A N 1
ATOM 6072 C CA . GLY A 1 813 ? -22.216 -22.822 -89.813 1.00 44.82 811 GLY A CA 1
ATOM 6073 C C . GLY A 1 813 ? -20.712 -22.820 -89.545 1.00 55.71 811 GLY A C 1
ATOM 6074 O O . GLY A 1 813 ? -20.273 -22.427 -88.467 1.00 50.92 811 GLY A O 1
ATOM 6075 N N . HIS A 1 814 ? -19.950 -23.346 -90.523 1.00 58.16 812 HIS A N 1
ATOM 6076 C CA . HIS A 1 814 ? -18.497 -23.261 -90.587 1.00 61.65 812 HIS A CA 1
ATOM 6077 C C . HIS A 1 814 ? -17.873 -23.754 -89.280 1.00 56.08 812 HIS A C 1
ATOM 6078 O O . HIS A 1 814 ? -17.093 -23.032 -88.670 1.00 69.21 812 HIS A O 1
ATOM 6080 N N . HIS A 1 815 ? -18.230 -24.975 -88.849 1.00 56.89 813 HIS A N 1
ATOM 6081 C CA . HIS A 1 815 ? -17.805 -25.509 -87.556 1.00 57.37 813 HIS A CA 1
ATOM 6082 C C . HIS A 1 815 ? -16.308 -25.873 -87.584 1.00 59.67 813 HIS A C 1
ATOM 6083 O O . HIS A 1 815 ? -15.699 -26.278 -88.591 1.00 56.16 813 HIS A O 1
ATOM 6090 N N . GLU B 1 35 ? -27.893 -63.300 -13.752 1.00 56.06 33 GLU B N 1
ATOM 6091 C CA . GLU B 1 35 ? -28.472 -64.690 -13.602 1.00 56.88 33 GLU B CA 1
ATOM 6092 C C . GLU B 1 35 ? -28.661 -65.031 -12.118 1.00 45.65 33 GLU B C 1
ATOM 6093 O O . GLU B 1 35 ? -29.735 -65.494 -11.747 1.00 51.84 33 GLU B O 1
ATOM 6099 N N . SER B 1 36 ? -27.643 -64.797 -11.266 1.00 36.78 34 SER B N 1
ATOM 6100 C CA . SER B 1 36 ? -27.920 -64.842 -9.835 1.00 37.41 34 SER B CA 1
ATOM 6101 C C . SER B 1 36 ? -28.856 -63.696 -9.444 1.00 31.95 34 SER B C 1
ATOM 6102 O O . SER B 1 36 ? -28.878 -62.633 -10.072 1.00 29.39 34 SER B O 1
ATOM 6105 N N . ILE B 1 37 ? -29.694 -63.950 -8.444 1.00 29.82 35 ILE B N 1
ATOM 6106 C CA . ILE B 1 37 ? -30.559 -62.918 -7.897 1.00 28.29 35 ILE B CA 1
ATOM 6107 C C . ILE B 1 37 ? -29.756 -61.673 -7.525 1.00 27.61 35 ILE B C 1
ATOM 6108 O O . ILE B 1 37 ? -30.228 -60.555 -7.755 1.00 27.15 35 ILE B O 1
ATOM 6113 N N . LEU B 1 38 ? -28.573 -61.851 -6.913 1.00 24.83 36 LEU B N 1
ATOM 6114 C CA . LEU B 1 38 ? -27.807 -60.684 -6.472 1.00 26.92 36 LEU B CA 1
ATOM 6115 C C . LEU B 1 38 ? -27.235 -59.942 -7.677 1.00 28.06 36 LEU B C 1
ATOM 6116 O O . LEU B 1 38 ? -27.276 -58.718 -7.738 1.00 29.83 36 LEU B O 1
ATOM 6121 N N . HIS B 1 39 ? -26.686 -60.680 -8.646 1.00 28.68 37 HIS B N 1
ATOM 6122 C CA . HIS B 1 39 ? -26.163 -60.052 -9.857 1.00 30.25 37 HIS B CA 1
ATOM 6123 C C . HIS B 1 39 ? -27.227 -59.188 -10.535 1.00 28.64 37 HIS B C 1
ATOM 6124 O O . HIS B 1 39 ? -26.973 -58.034 -10.865 1.00 28.88 37 HIS B O 1
ATOM 6131 N N . SER B 1 40 ? -28.434 -59.745 -10.724 1.00 27.80 38 SER B N 1
ATOM 6132 C CA . SER B 1 40 ? -29.520 -59.024 -11.363 1.00 32.12 38 SER B CA 1
ATOM 6133 C C . SER B 1 40 ? -29.905 -57.786 -10.563 1.00 30.74 38 SER B C 1
ATOM 6134 O O . SER B 1 40 ? -30.222 -56.746 -11.147 1.00 29.69 38 SER B O 1
ATOM 6137 N N . GLU B 1 41 ? -29.926 -57.922 -9.232 1.00 28.34 39 GLU B N 1
ATOM 6138 C CA . GLU B 1 41 ? -30.398 -56.808 -8.414 1.00 29.82 39 GLU B CA 1
ATOM 6139 C C . GLU B 1 41 ? -29.400 -55.656 -8.504 1.00 27.12 39 GLU B C 1
ATOM 6140 O O . GLU B 1 41 ? -29.809 -54.505 -8.648 1.00 26.88 39 GLU B O 1
ATOM 6146 N N . ILE B 1 42 ? -28.100 -55.968 -8.383 1.00 25.67 40 ILE B N 1
ATOM 6147 C CA . ILE B 1 42 ? -27.071 -54.936 -8.508 1.00 28.99 40 ILE B CA 1
ATOM 6148 C C . ILE B 1 42 ? -27.213 -54.231 -9.860 1.00 28.24 40 ILE B C 1
ATOM 6149 O O . ILE B 1 42 ? -27.143 -52.998 -9.934 1.00 30.30 40 ILE B O 1
ATOM 6154 N N . GLY B 1 43 ? -27.411 -55.025 -10.920 1.00 30.39 41 GLY B N 1
ATOM 6155 C CA . GLY B 1 43 ? -27.552 -54.497 -12.282 1.00 27.89 41 GLY B CA 1
ATOM 6156 C C . GLY B 1 43 ? -28.745 -53.539 -12.404 1.00 27.91 41 GLY B C 1
ATOM 6157 O O . GLY B 1 43 ? -28.618 -52.469 -12.993 1.00 28.08 41 GLY B O 1
ATOM 6158 N N . ARG B 1 44 ? -29.871 -53.892 -11.762 1.00 25.69 42 ARG B N 1
ATOM 6159 C CA . ARG B 1 44 ? -31.048 -53.024 -11.734 1.00 28.52 42 ARG B CA 1
ATOM 6160 C C . ARG B 1 44 ? -30.731 -51.711 -11.019 1.00 26.99 42 ARG B C 1
ATOM 6161 O O . ARG B 1 44 ? -31.155 -50.637 -11.438 1.00 24.82 42 ARG B O 1
ATOM 6169 N N . LEU B 1 45 ? -30.013 -51.781 -9.886 1.00 25.47 43 LEU B N 1
ATOM 6170 C CA . LEU B 1 45 ? -29.746 -50.575 -9.104 1.00 25.43 43 LEU B CA 1
ATOM 6171 C C . LEU B 1 45 ? -28.766 -49.685 -9.865 1.00 24.83 43 LEU B C 1
ATOM 6172 O O . LEU B 1 45 ? -28.889 -48.455 -9.876 1.00 23.75 43 LEU B O 1
ATOM 6177 N N . ASN B 1 46 ? -27.780 -50.309 -10.509 1.00 24.60 44 ASN B N 1
ATOM 6178 C CA . ASN B 1 46 ? -26.868 -49.521 -11.333 1.00 26.78 44 ASN B CA 1
ATOM 6179 C C . ASN B 1 46 ? -27.597 -48.851 -12.506 1.00 24.80 44 ASN B C 1
ATOM 6180 O O . ASN B 1 46 ? -27.333 -47.718 -12.864 1.00 26.25 44 ASN B O 1
ATOM 6185 N N . ASN B 1 47 ? -28.541 -49.575 -13.086 1.00 24.74 45 ASN B N 1
ATOM 6186 C CA . ASN B 1 47 ? -29.329 -49.126 -14.227 1.00 28.61 45 ASN B CA 1
ATOM 6187 C C . ASN B 1 47 ? -30.157 -47.909 -13.795 1.00 28.91 45 ASN B C 1
ATOM 6188 O O . ASN B 1 47 ? -30.128 -46.854 -14.431 1.00 28.60 45 ASN B O 1
ATOM 6193 N N . GLN B 1 48 ? -30.843 -48.017 -12.653 1.00 27.22 46 GLN B N 1
ATOM 6194 C CA . GLN B 1 48 ? -31.647 -46.891 -12.176 1.00 26.14 46 GLN B CA 1
ATOM 6195 C C . GLN B 1 48 ? -30.780 -45.687 -11.792 1.00 25.29 46 GLN B C 1
ATOM 6196 O O . GLN B 1 48 ? -31.172 -44.534 -11.996 1.00 23.41 46 GLN B O 1
ATOM 6202 N N A SER B 1 49 ? -29.584 -45.970 -11.254 0.32 24.27 47 SER B N 1
ATOM 6203 N N B SER B 1 49 ? -29.582 -45.965 -11.250 0.68 24.20 47 SER B N 1
ATOM 6204 C CA A SER B 1 49 ? -28.667 -44.947 -10.775 0.32 24.26 47 SER B CA 1
ATOM 6205 C CA B SER B 1 49 ? -28.669 -44.934 -10.771 0.68 24.29 47 SER B CA 1
ATOM 6206 C C A SER B 1 49 ? -28.132 -44.122 -11.947 0.32 25.55 47 SER B C 1
ATOM 6207 C C B SER B 1 49 ? -28.146 -44.113 -11.954 0.68 26.84 47 SER B C 1
ATOM 6208 O O A SER B 1 49 ? -28.018 -42.902 -11.848 0.32 24.04 47 SER B O 1
ATOM 6209 O O B SER B 1 49 ? -28.047 -42.890 -11.874 0.68 24.19 47 SER B O 1
ATOM 6214 N N . LEU B 1 50 ? -27.810 -44.804 -13.055 1.00 25.73 48 LEU B N 1
ATOM 6215 C CA . LEU B 1 50 ? -27.084 -44.182 -14.164 1.00 25.17 48 LEU B CA 1
ATOM 6216 C C . LEU B 1 50 ? -28.030 -43.723 -15.279 1.00 26.74 48 LEU B C 1
ATOM 6217 O O . LEU B 1 50 ? -27.573 -43.136 -16.255 1.00 24.45 48 LEU B O 1
ATOM 6222 N N . LEU B 1 51 ? -29.346 -43.948 -15.126 1.00 25.01 49 LEU B N 1
ATOM 6223 C CA . LEU B 1 51 ? -30.278 -43.761 -16.238 1.00 23.53 49 LEU B CA 1
ATOM 6224 C C . LEU B 1 51 ? -30.173 -42.367 -16.865 1.00 24.46 49 LEU B C 1
ATOM 6225 O O . LEU B 1 51 ? -30.064 -42.246 -18.078 1.00 22.61 49 LEU B O 1
ATOM 6230 N N . TRP B 1 52 ? -30.250 -41.310 -16.053 1.00 25.40 50 TRP B N 1
ATOM 6231 C CA . TRP B 1 52 ? -30.275 -39.952 -16.568 1.00 22.13 50 TRP B CA 1
ATOM 6232 C C . TRP B 1 52 ? -28.884 -39.337 -16.515 1.00 23.47 50 TRP B C 1
ATOM 6233 O O . TRP B 1 52 ? -28.144 -39.544 -15.575 1.00 24.50 50 TRP B O 1
ATOM 6244 N N . GLY B 1 53 ? -28.571 -38.479 -17.480 1.00 21.04 51 GLY B N 1
ATOM 6245 C CA . GLY B 1 53 ? -27.396 -37.654 -17.359 1.00 20.88 51 GLY B CA 1
ATOM 6246 C C . GLY B 1 53 ? -27.402 -36.647 -18.499 1.00 26.28 51 GLY B C 1
ATOM 6247 O O . GLY B 1 53 ? -28.333 -36.665 -19.310 1.00 26.50 51 GLY B O 1
ATOM 6248 N N . PRO B 1 54 ? -26.381 -35.772 -18.561 1.00 22.16 52 PRO B N 1
ATOM 6249 C CA . PRO B 1 54 ? -26.175 -34.868 -19.687 1.00 25.97 52 PRO B CA 1
ATOM 6250 C C . PRO B 1 54 ? -25.425 -35.669 -20.763 1.00 27.11 52 PRO B C 1
ATOM 6251 O O . PRO B 1 54 ? -24.347 -35.311 -21.220 1.00 31.11 52 PRO B O 1
ATOM 6255 N N . TYR B 1 55 ? -26.009 -36.780 -21.168 1.00 22.19 53 TYR B N 1
ATOM 6256 C CA . TYR B 1 55 ? -25.255 -37.752 -21.941 1.00 23.20 53 TYR B CA 1
ATOM 6257 C C . TYR B 1 55 ? -25.238 -37.400 -23.436 1.00 22.13 53 TYR B C 1
ATOM 6258 O O . TYR B 1 55 ? -25.279 -38.283 -24.300 1.00 21.28 53 TYR B O 1
ATOM 6267 N N . ARG B 1 56 ? -25.148 -36.103 -23.726 1.00 18.56 54 ARG B N 1
ATOM 6268 C CA . ARG B 1 56 ? -25.080 -35.597 -25.093 1.00 21.88 54 ARG B CA 1
ATOM 6269 C C . ARG B 1 56 ? -23.848 -34.706 -25.214 1.00 22.08 54 ARG B C 1
ATOM 6270 O O . ARG B 1 56 ? -23.959 -33.489 -25.398 1.00 23.99 54 ARG B O 1
ATOM 6278 N N . PRO B 1 57 ? -22.642 -35.320 -25.161 1.00 21.86 55 PRO B N 1
ATOM 6279 C CA . PRO B 1 57 ? -21.386 -34.574 -25.079 1.00 22.45 55 PRO B CA 1
ATOM 6280 C C . PRO B 1 57 ? -21.077 -33.773 -26.341 1.00 23.65 55 PRO B C 1
ATOM 6281 O O . PRO B 1 57 ? -20.259 -32.863 -26.292 1.00 24.40 55 PRO B O 1
ATOM 6285 N N . ASN B 1 58 ? -21.735 -34.124 -27.460 1.00 23.19 56 ASN B N 1
ATOM 6286 C CA . ASN B 1 58 ? -21.538 -33.441 -28.738 1.00 23.46 56 ASN B CA 1
ATOM 6287 C C . ASN B 1 58 ? -22.102 -32.015 -28.717 1.00 22.21 56 ASN B C 1
ATOM 6288 O O . ASN B 1 58 ? -21.750 -31.180 -29.561 1.00 23.93 56 ASN B O 1
ATOM 6293 N N . ILE B 1 59 ? -23.020 -31.725 -27.783 1.00 21.87 57 ILE B N 1
ATOM 6294 C CA . ILE B 1 59 ? -23.526 -30.355 -27.683 1.00 21.12 57 ILE B CA 1
ATOM 6295 C C . ILE B 1 59 ? -23.091 -29.711 -26.361 1.00 24.14 57 ILE B C 1
ATOM 6296 O O . ILE B 1 59 ? -22.699 -30.395 -25.405 1.00 22.71 57 ILE B O 1
ATOM 6301 N N . TYR B 1 60 ? -23.205 -28.374 -26.289 1.00 22.62 58 TYR B N 1
ATOM 6302 C CA . TYR B 1 60 ? -22.885 -27.641 -25.072 1.00 22.96 58 TYR B CA 1
ATOM 6303 C C . TYR B 1 60 ? -23.661 -28.167 -23.875 1.00 23.63 58 TYR B C 1
ATOM 6304 O O . TYR B 1 60 ? -23.079 -28.413 -22.827 1.00 25.07 58 TYR B O 1
ATOM 6313 N N . PHE B 1 61 ? -24.986 -28.297 -23.995 1.00 21.55 59 PHE B N 1
ATOM 6314 C CA . PHE B 1 61 ? -25.703 -28.783 -22.845 1.00 22.05 59 PHE B CA 1
ATOM 6315 C C . PHE B 1 61 ? -27.033 -29.371 -23.278 1.00 22.47 59 PHE B C 1
ATOM 6316 O O . PHE B 1 61 ? -27.816 -28.714 -23.936 1.00 23.28 59 PHE B O 1
ATOM 6324 N N . GLY B 1 62 ? -27.278 -30.610 -22.847 1.00 21.67 60 GLY B N 1
ATOM 6325 C CA . GLY B 1 62 ? -28.561 -31.258 -23.017 1.00 25.58 60 GLY B CA 1
ATOM 6326 C C . GLY B 1 62 ? -28.569 -32.599 -22.299 1.00 28.58 60 GLY B C 1
ATOM 6327 O O . GLY B 1 62 ? -27.524 -33.126 -21.896 1.00 33.65 60 GLY B O 1
ATOM 6328 N N . THR B 1 63 ? -29.758 -33.170 -22.172 1.00 24.08 61 THR B N 1
ATOM 6329 C CA . THR B 1 63 ? -29.864 -34.385 -21.401 1.00 24.60 61 THR B CA 1
ATOM 6330 C C . THR B 1 63 ? -30.540 -35.454 -22.244 1.00 24.46 61 THR B C 1
ATOM 6331 O O . THR B 1 63 ? -31.316 -35.154 -23.162 1.00 25.57 61 THR B O 1
ATOM 6335 N N . ARG B 1 64 ? -30.298 -36.710 -21.859 1.00 21.75 62 ARG B N 1
ATOM 6336 C CA . ARG B 1 64 ? -31.157 -37.793 -22.299 1.00 21.97 62 ARG B CA 1
ATOM 6337 C C . ARG B 1 64 ? -30.917 -38.957 -21.347 1.00 24.60 62 ARG B C 1
ATOM 6338 O O . ARG B 1 64 ? -29.863 -39.020 -20.728 1.00 23.05 62 ARG B O 1
ATOM 6346 N N . PRO B 1 65 ? -31.851 -39.925 -21.260 1.00 22.90 63 PRO B N 1
ATOM 6347 C CA . PRO B 1 65 ? -31.634 -41.155 -20.502 1.00 23.56 63 PRO B CA 1
ATOM 6348 C C . PRO B 1 65 ? -30.951 -42.208 -21.377 1.00 26.11 63 PRO B C 1
ATOM 6349 O O . PRO B 1 65 ? -30.869 -42.035 -22.593 1.00 23.02 63 PRO B O 1
ATOM 6353 N N . ARG B 1 66 ? -30.493 -43.322 -20.770 1.00 24.91 64 ARG B N 1
ATOM 6354 C CA . ARG B 1 66 ? -29.897 -44.411 -21.537 1.00 23.34 64 ARG B CA 1
ATOM 6355 C C . ARG B 1 66 ? -31.014 -45.266 -22.140 1.00 26.65 64 ARG B C 1
ATOM 6356 O O . ARG B 1 66 ? -31.166 -46.419 -21.774 1.00 25.23 64 ARG B O 1
ATOM 6364 N N . ILE B 1 67 ? -31.842 -44.670 -23.007 1.00 25.46 65 ILE B N 1
ATOM 6365 C CA . ILE B 1 67 ? -32.932 -45.356 -23.688 1.00 24.50 65 ILE B CA 1
ATOM 6366 C C . ILE B 1 67 ? -32.887 -44.863 -25.137 1.00 23.40 65 ILE B C 1
ATOM 6367 O O . ILE B 1 67 ? -32.737 -43.668 -25.390 1.00 21.99 65 ILE B O 1
ATOM 6372 N N . GLY B 1 68 ? -32.907 -45.795 -26.085 1.00 22.90 66 GLY B N 1
ATOM 6373 C CA . GLY B 1 68 ? -32.665 -45.426 -27.471 1.00 26.96 66 GLY B CA 1
ATOM 6374 C C . GLY B 1 68 ? -33.674 -44.381 -27.945 1.00 24.48 66 GLY B C 1
ATOM 6375 O O . GLY B 1 68 ? -33.303 -43.336 -28.476 1.00 24.66 66 GLY B O 1
ATOM 6376 N N . LYS B 1 69 ? -34.959 -44.663 -27.710 1.00 22.76 67 LYS B N 1
ATOM 6377 C CA . LYS B 1 69 ? -35.971 -43.723 -28.173 1.00 24.28 67 LYS B CA 1
ATOM 6378 C C . LYS B 1 69 ? -36.707 -43.135 -26.975 1.00 26.60 67 LYS B C 1
ATOM 6379 O O . LYS B 1 69 ? -37.493 -43.829 -26.359 1.00 23.81 67 LYS B O 1
ATOM 6385 N N . SER B 1 70 ? -36.446 -41.876 -26.620 1.00 24.65 68 SER B N 1
ATOM 6386 C CA . SER B 1 70 ? -37.041 -41.375 -25.391 1.00 25.14 68 SER B CA 1
ATOM 6387 C C . SER B 1 70 ? -36.984 -39.850 -25.425 1.00 25.30 68 SER B C 1
ATOM 6388 O O . SER B 1 70 ? -36.954 -39.256 -26.509 1.00 26.00 68 SER B O 1
ATOM 6391 N N . LEU B 1 71 ? -36.959 -39.226 -24.246 1.00 22.97 69 LEU B N 1
ATOM 6392 C CA . LEU B 1 71 ? -37.047 -37.774 -24.113 1.00 26.18 69 LEU B CA 1
ATOM 6393 C C . LEU B 1 71 ? -35.624 -37.214 -24.156 1.00 29.25 69 LEU B C 1
ATOM 6394 O O . LEU B 1 71 ? -34.779 -37.714 -23.431 1.00 32.43 69 LEU B O 1
ATOM 6399 N N . MET B 1 72 ? -35.363 -36.187 -24.990 1.00 24.33 70 MET B N 1
ATOM 6400 C CA . MET B 1 72 ? -34.047 -35.564 -25.078 1.00 24.49 70 MET B CA 1
ATOM 6401 C C . MET B 1 72 ? -34.195 -34.047 -24.973 1.00 29.97 70 MET B C 1
ATOM 6402 O O . MET B 1 72 ? -35.220 -33.492 -25.410 1.00 25.56 70 MET B O 1
ATOM 6407 N N . THR B 1 73 ? -33.167 -33.362 -24.436 1.00 25.14 71 THR B N 1
ATOM 6408 C CA . THR B 1 73 ? -33.259 -31.913 -24.338 1.00 22.77 71 THR B CA 1
ATOM 6409 C C . THR B 1 73 ? -31.979 -31.289 -24.869 1.00 27.50 71 THR B C 1
ATOM 6410 O O . THR B 1 73 ? -30.945 -31.947 -24.899 1.00 22.91 71 THR B O 1
ATOM 6414 N N . GLY B 1 74 ? -32.043 -30.010 -25.246 1.00 22.95 72 GLY B N 1
ATOM 6415 C CA . GLY B 1 74 ? -30.833 -29.349 -25.693 1.00 23.42 72 GLY B CA 1
ATOM 6416 C C . GLY B 1 74 ? -30.983 -27.841 -25.554 1.00 26.22 72 GLY B C 1
ATOM 6417 O O . GLY B 1 74 ? -32.095 -27.332 -25.651 1.00 28.65 72 GLY B O 1
ATOM 6418 N N . LEU B 1 75 ? -29.875 -27.162 -25.244 1.00 24.38 73 LEU B N 1
ATOM 6419 C CA . LEU B 1 75 ? -29.865 -25.728 -25.000 1.00 25.53 73 LEU B CA 1
ATOM 6420 C C . LEU B 1 75 ? -29.229 -25.007 -26.186 1.00 25.40 73 LEU B C 1
ATOM 6421 O O . LEU B 1 75 ? -28.188 -25.423 -26.689 1.00 23.03 73 LEU B O 1
ATOM 6426 N N . MET B 1 76 ? -29.798 -23.855 -26.570 1.00 23.13 74 MET B N 1
ATOM 6427 C CA . MET B 1 76 ? -29.149 -22.997 -27.548 1.00 25.21 74 MET B CA 1
ATOM 6428 C C . MET B 1 76 ? -29.224 -21.558 -27.053 1.00 28.35 74 MET B C 1
ATOM 6429 O O . MET B 1 76 ? -30.176 -21.197 -26.358 1.00 25.70 74 MET B O 1
ATOM 6434 N N . TRP B 1 77 ? -28.207 -20.757 -27.401 1.00 26.78 75 TRP B N 1
ATOM 6435 C CA . TRP B 1 77 ? -28.280 -19.342 -27.049 1.00 26.73 75 TRP B CA 1
ATOM 6436 C C . TRP B 1 77 ? -27.567 -18.549 -28.126 1.00 27.48 75 TRP B C 1
ATOM 6437 O O . TRP B 1 77 ? -26.708 -19.089 -28.824 1.00 23.43 75 TRP B O 1
ATOM 6448 N N . GLY B 1 78 ? -27.841 -17.235 -28.168 1.00 24.76 76 GLY B N 1
ATOM 6449 C CA . GLY B 1 78 ? -27.042 -16.361 -28.999 1.00 25.53 76 GLY B CA 1
ATOM 6450 C C . GLY B 1 78 ? -27.554 -14.925 -28.907 1.00 26.75 76 GLY B C 1
ATOM 6451 O O . GLY B 1 78 ? -28.747 -14.710 -28.663 1.00 22.85 76 GLY B O 1
ATOM 6452 N N . LYS B 1 79 ? -26.637 -13.973 -29.096 1.00 25.07 77 LYS B N 1
ATOM 6453 C CA . LYS B 1 79 ? -27.037 -12.569 -29.083 1.00 27.34 77 LYS B CA 1
ATOM 6454 C C . LYS B 1 79 ? -27.712 -12.228 -30.411 1.00 27.03 77 LYS B C 1
ATOM 6455 O O . LYS B 1 79 ? -27.483 -12.890 -31.428 1.00 23.32 77 LYS B O 1
ATOM 6461 N N . ILE B 1 80 ? -28.554 -11.184 -30.392 1.00 28.53 78 ILE B N 1
ATOM 6462 C CA . ILE B 1 80 ? -29.184 -10.750 -31.628 1.00 27.64 78 ILE B CA 1
ATOM 6463 C C . ILE B 1 80 ? -29.145 -9.224 -31.689 1.00 33.22 78 ILE B C 1
ATOM 6464 O O . ILE B 1 80 ? -29.612 -8.538 -30.772 1.00 31.54 78 ILE B O 1
ATOM 6469 N N . GLU B 1 81 ? -28.507 -8.721 -32.743 1.00 30.43 79 GLU B N 1
ATOM 6470 C CA . GLU B 1 81 ? -28.422 -7.291 -32.959 1.00 33.88 79 GLU B CA 1
ATOM 6471 C C . GLU B 1 81 ? -29.009 -6.906 -34.320 1.00 35.34 79 GLU B C 1
ATOM 6472 O O . GLU B 1 81 ? -29.277 -5.732 -34.533 1.00 36.02 79 GLU B O 1
ATOM 6478 N N . SER B 1 82 ? -29.177 -7.852 -35.263 1.00 33.28 80 SER B N 1
ATOM 6479 C CA . SER B 1 82 ? -29.649 -7.475 -36.595 1.00 33.13 80 SER B CA 1
ATOM 6480 C C . SER B 1 82 ? -30.656 -8.512 -37.089 1.00 35.31 80 SER B C 1
ATOM 6481 O O . SER B 1 82 ? -30.906 -9.502 -36.399 1.00 26.85 80 SER B O 1
ATOM 6484 N N . TYR B 1 83 ? -31.177 -8.320 -38.306 1.00 28.80 81 TYR B N 1
ATOM 6485 C CA . TYR B 1 83 ? -32.201 -9.226 -38.802 1.00 33.28 81 TYR B CA 1
ATOM 6486 C C . TYR B 1 83 ? -31.570 -10.487 -39.382 1.00 31.48 81 TYR B C 1
ATOM 6487 O O . TYR B 1 83 ? -32.305 -11.389 -39.805 1.00 30.53 81 TYR B O 1
ATOM 6496 N N . THR B 1 84 ? -30.231 -10.514 -39.451 1.00 26.62 82 THR B N 1
ATOM 6497 C CA . THR B 1 84 ? -29.550 -11.629 -40.094 1.00 33.36 82 THR B CA 1
ATOM 6498 C C . THR B 1 84 ? -28.363 -12.178 -39.286 1.00 32.06 82 THR B C 1
ATOM 6499 O O . THR B 1 84 ? -27.670 -13.041 -39.812 1.00 34.51 82 THR B O 1
ATOM 6503 N N . ASP B 1 85 ? -28.094 -11.692 -38.062 1.00 28.73 83 ASP B N 1
ATOM 6504 C CA . ASP B 1 85 ? -26.903 -12.131 -37.331 1.00 31.88 83 ASP B CA 1
ATOM 6505 C C . ASP B 1 85 ? -27.121 -13.425 -36.511 1.00 31.11 83 ASP B C 1
ATOM 6506 O O . ASP B 1 85 ? -26.172 -14.181 -36.272 1.00 31.86 83 ASP B O 1
ATOM 6511 N N . PHE B 1 86 ? -28.347 -13.691 -36.030 1.00 29.96 84 PHE B N 1
ATOM 6512 C CA . PHE B 1 86 ? -28.575 -14.774 -35.078 1.00 30.26 84 PHE B CA 1
ATOM 6513 C C . PHE B 1 86 ? -28.103 -16.115 -35.645 1.00 32.59 84 PHE B C 1
ATOM 6514 O O . PHE B 1 86 ? -27.561 -16.941 -34.914 1.00 27.61 84 PHE B O 1
ATOM 6522 N N . GLN B 1 87 ? -28.266 -16.310 -36.960 1.00 28.20 85 GLN B N 1
ATOM 6523 C CA . GLN B 1 87 ? -27.842 -17.534 -37.632 1.00 29.56 85 GLN B CA 1
ATOM 6524 C C . GLN B 1 87 ? -26.337 -17.755 -37.431 1.00 30.01 85 GLN B C 1
ATOM 6525 O O . GLN B 1 87 ? -25.858 -18.888 -37.444 1.00 31.68 85 GLN B O 1
ATOM 6531 N N . HIS B 1 88 ? -25.579 -16.669 -37.269 1.00 29.93 86 HIS B N 1
ATOM 6532 C CA . HIS B 1 88 ? -24.137 -16.769 -37.093 1.00 33.96 86 HIS B CA 1
ATOM 6533 C C . HIS B 1 88 ? -23.752 -16.840 -35.614 1.00 33.98 86 HIS B C 1
ATOM 6534 O O . HIS B 1 88 ? -22.658 -17.299 -35.305 1.00 31.45 86 HIS B O 1
ATOM 6541 N N . THR B 1 89 ? -24.590 -16.308 -34.711 1.00 27.20 87 THR B N 1
ATOM 6542 C CA . THR B 1 89 ? -24.161 -16.213 -33.321 1.00 29.90 87 THR B CA 1
ATOM 6543 C C . THR B 1 89 ? -24.616 -17.451 -32.532 1.00 26.84 87 THR B C 1
ATOM 6544 O O . THR B 1 89 ? -24.053 -17.752 -31.490 1.00 24.91 87 THR B O 1
ATOM 6548 N N . VAL B 1 90 ? -25.703 -18.102 -32.966 1.00 24.40 88 VAL B N 1
ATOM 6549 C CA . VAL B 1 90 ? -26.360 -19.131 -32.155 1.00 28.55 88 VAL B CA 1
ATOM 6550 C C . VAL B 1 90 ? -25.374 -20.270 -31.827 1.00 30.00 88 VAL B C 1
ATOM 6551 O O . VAL B 1 90 ? -24.579 -20.671 -32.672 1.00 26.42 88 VAL B O 1
ATOM 6555 N N . ARG B 1 91 ? -25.489 -20.832 -30.616 1.00 29.55 89 ARG B N 1
ATOM 6556 C CA . ARG B 1 91 ? -24.644 -21.932 -30.147 1.00 28.83 89 ARG B CA 1
ATOM 6557 C C . ARG B 1 91 ? -25.510 -23.171 -29.942 1.00 28.77 89 ARG B C 1
ATOM 6558 O O . ARG B 1 91 ? -26.632 -23.085 -29.423 1.00 24.18 89 ARG B O 1
ATOM 6566 N N . TYR B 1 92 ? -24.954 -24.333 -30.306 1.00 26.59 90 TYR B N 1
ATOM 6567 C CA . TYR B 1 92 ? -25.652 -25.573 -30.007 1.00 26.20 90 TYR B CA 1
ATOM 6568 C C . TYR B 1 92 ? -24.662 -26.731 -29.899 1.00 26.25 90 TYR B C 1
ATOM 6569 O O . TYR B 1 92 ? -24.498 -27.301 -28.812 1.00 23.68 90 TYR B O 1
ATOM 6578 N N . THR B 1 93 ? -24.045 -27.096 -31.031 1.00 25.66 91 THR B N 1
ATOM 6579 C CA . THR B 1 93 ? -23.042 -28.160 -31.021 1.00 28.03 91 THR B CA 1
ATOM 6580 C C . THR B 1 93 ? -21.665 -27.618 -30.628 1.00 27.13 91 THR B C 1
ATOM 6581 O O . THR B 1 93 ? -21.268 -26.514 -31.011 1.00 27.64 91 THR B O 1
ATOM 6585 N N . CYS B 1 94 ? -20.921 -28.413 -29.856 1.00 24.40 92 CYS B N 1
ATOM 6586 C CA . CYS B 1 94 ? -19.584 -28.007 -29.429 1.00 24.91 92 CYS B CA 1
ATOM 6587 C C . CYS B 1 94 ? -18.657 -27.752 -30.618 1.00 26.56 92 CYS B C 1
ATOM 6588 O O . CYS B 1 94 ? -18.582 -28.582 -31.519 1.00 26.84 92 CYS B O 1
ATOM 6591 N N . GLU B 1 95 ? -17.917 -26.630 -30.561 1.00 26.32 93 GLU B N 1
ATOM 6592 C CA . GLU B 1 95 ? -16.809 -26.318 -31.460 1.00 30.58 93 GLU B CA 1
ATOM 6593 C C . GLU B 1 95 ? -15.646 -25.761 -30.644 1.00 31.33 93 GLU B C 1
ATOM 6594 O O . GLU B 1 95 ? -15.784 -25.564 -29.442 1.00 32.11 93 GLU B O 1
ATOM 6600 N N . GLN B 1 96 ? -14.497 -25.501 -31.283 1.00 33.05 94 GLN B N 1
ATOM 6601 C CA . GLN B 1 96 ? -13.449 -24.741 -30.605 1.00 34.23 94 GLN B CA 1
ATOM 6602 C C . GLN B 1 96 ? -12.743 -23.878 -31.646 1.00 36.97 94 GLN B C 1
ATOM 6603 O O . GLN B 1 96 ? -12.148 -24.410 -32.563 1.00 37.25 94 GLN B O 1
ATOM 6609 N N . ASN B 1 97 ? -12.833 -22.555 -31.497 1.00 36.59 95 ASN B N 1
ATOM 6610 C CA . ASN B 1 97 ? -12.334 -21.595 -32.476 1.00 37.98 95 ASN B CA 1
ATOM 6611 C C . ASN B 1 97 ? -12.137 -20.296 -31.703 1.00 36.60 95 ASN B C 1
ATOM 6612 O O . ASN B 1 97 ? -12.463 -20.273 -30.523 1.00 35.90 95 ASN B O 1
ATOM 6617 N N . GLU B 1 98 ? -11.681 -19.228 -32.380 1.00 39.14 96 GLU B N 1
ATOM 6618 C CA . GLU B 1 98 ? -11.364 -17.917 -31.823 1.00 41.03 96 GLU B CA 1
ATOM 6619 C C . GLU B 1 98 ? -12.523 -17.365 -30.990 1.00 35.73 96 GLU B C 1
ATOM 6620 O O . GLU B 1 98 ? -12.290 -16.724 -29.972 1.00 43.73 96 GLU B O 1
ATOM 6622 N N . GLY B 1 99 ? -13.771 -17.642 -31.389 1.00 33.65 97 GLY B N 1
ATOM 6623 C CA . GLY B 1 99 ? -14.934 -17.022 -30.773 1.00 31.08 97 GLY B CA 1
ATOM 6624 C C . GLY B 1 99 ? -15.303 -17.698 -29.458 1.00 32.89 97 GLY B C 1
ATOM 6625 O O . GLY B 1 99 ? -16.211 -17.251 -28.759 1.00 31.82 97 GLY B O 1
ATOM 6626 N N . MET B 1 100 ? -14.603 -18.794 -29.123 1.00 28.49 98 MET B N 1
ATOM 6627 C CA . MET B 1 100 ? -14.908 -19.473 -27.873 1.00 27.03 98 MET B CA 1
ATOM 6628 C C . MET B 1 100 ? -13.638 -19.536 -27.025 1.00 31.28 98 MET B C 1
ATOM 6629 O O . MET B 1 100 ? -12.630 -20.082 -27.482 1.00 33.66 98 MET B O 1
ATOM 6634 N N . LYS B 1 101 ? -13.681 -18.955 -25.811 1.00 30.85 99 LYS B N 1
ATOM 6635 C CA . LYS B 1 101 ? -12.496 -18.962 -24.955 1.00 36.17 99 LYS B CA 1
ATOM 6636 C C . LYS B 1 101 ? -12.253 -20.374 -24.437 1.00 31.21 99 LYS B C 1
ATOM 6637 O O . LYS B 1 101 ? -11.136 -20.860 -24.485 1.00 34.85 99 LYS B O 1
ATOM 6643 N N . GLY B 1 102 ? -13.294 -20.998 -23.881 1.00 31.73 100 GLY B N 1
ATOM 6644 C CA . GLY B 1 102 ? -13.198 -22.387 -23.452 1.00 29.53 100 GLY B CA 1
ATOM 6645 C C . GLY B 1 102 ? -14.492 -22.838 -22.776 1.00 32.41 100 GLY B C 1
ATOM 6646 O O . GLY B 1 102 ? -15.436 -22.064 -22.640 1.00 29.97 100 GLY B O 1
ATOM 6647 N N . TYR B 1 103 ? -14.547 -24.125 -22.408 1.00 27.47 101 TYR B N 1
ATOM 6648 C CA . TYR B 1 103 ? -15.707 -24.646 -21.716 1.00 27.10 101 TYR B CA 1
ATOM 6649 C C . TYR B 1 103 ? -15.356 -26.035 -21.199 1.00 27.44 101 TYR B C 1
ATOM 6650 O O . TYR B 1 103 ? -14.443 -26.673 -21.721 1.00 21.71 101 TYR B O 1
ATOM 6659 N N . GLY B 1 104 ? -16.121 -26.481 -20.210 1.00 25.49 102 GLY B N 1
ATOM 6660 C CA . GLY B 1 104 ? -15.890 -27.788 -19.627 1.00 30.93 102 GLY B CA 1
ATOM 6661 C C . GLY B 1 104 ? -16.552 -27.915 -18.265 1.00 28.63 102 GLY B C 1
ATOM 6662 O O . GLY B 1 104 ? -17.163 -26.964 -17.769 1.00 28.73 102 GLY B O 1
ATOM 6663 N N . TRP B 1 105 ? -16.434 -29.116 -17.697 1.00 25.96 103 TRP B N 1
ATOM 6664 C CA . TRP B 1 105 ? -17.011 -29.447 -16.411 1.00 27.29 103 TRP B CA 1
ATOM 6665 C C . TRP B 1 105 ? -15.995 -29.096 -15.326 1.00 32.27 103 TRP B C 1
ATOM 6666 O O . TRP B 1 105 ? -14.827 -29.456 -15.446 1.00 32.09 103 TRP B O 1
ATOM 6677 N N . ASP B 1 106 ? -16.411 -28.295 -14.334 1.00 32.45 104 ASP B N 1
ATOM 6678 C CA . ASP B 1 106 ? -15.546 -27.944 -13.211 1.00 36.04 104 ASP B CA 1
ATOM 6679 C C . ASP B 1 106 ? -15.530 -29.116 -12.238 1.00 34.67 104 ASP B C 1
ATOM 6680 O O . ASP B 1 106 ? -14.529 -29.412 -11.579 1.00 42.27 104 ASP B O 1
ATOM 6685 N N . GLU B 1 107 ? -16.671 -29.800 -12.195 1.00 33.39 105 GLU B N 1
ATOM 6686 C CA . GLU B 1 107 ? -16.854 -30.923 -11.309 1.00 37.55 105 GLU B CA 1
ATOM 6687 C C . GLU B 1 107 ? -17.940 -31.807 -11.920 1.00 39.08 105 GLU B C 1
ATOM 6688 O O . GLU B 1 107 ? -18.932 -31.344 -12.485 1.00 34.26 105 GLU B O 1
ATOM 6694 N N . TYR B 1 108 ? -17.759 -33.110 -11.819 1.00 31.46 106 TYR B N 1
ATOM 6695 C CA . TYR B 1 108 ? -18.807 -33.930 -12.369 1.00 28.98 106 TYR B CA 1
ATOM 6696 C C . TYR B 1 108 ? -18.666 -35.357 -11.881 1.00 29.90 106 TYR B C 1
ATOM 6697 O O . TYR B 1 108 ? -17.555 -35.902 -11.765 1.00 26.44 106 TYR B O 1
ATOM 6706 N N . ASP B 1 109 ? -19.834 -35.927 -11.610 1.00 25.67 107 ASP B N 1
ATOM 6707 C CA . ASP B 1 109 ? -19.960 -37.317 -11.241 1.00 31.52 107 ASP B CA 1
ATOM 6708 C C . ASP B 1 109 ? -21.271 -37.777 -11.850 1.00 31.58 107 ASP B C 1
ATOM 6709 O O . ASP B 1 109 ? -22.301 -37.162 -11.596 1.00 32.13 107 ASP B O 1
ATOM 6714 N N . PRO B 1 110 ? -21.252 -38.805 -12.728 1.00 34.01 108 PRO B N 1
ATOM 6715 C CA . PRO B 1 110 ? -22.462 -39.217 -13.439 1.00 33.58 108 PRO B CA 1
ATOM 6716 C C . PRO B 1 110 ? -23.590 -39.659 -12.513 1.00 32.94 108 PRO B C 1
ATOM 6717 O O . PRO B 1 110 ? -24.736 -39.700 -12.950 1.00 28.73 108 PRO B O 1
ATOM 6721 N N . ARG B 1 111 ? -23.270 -40.058 -11.267 1.00 28.81 109 ARG B N 1
ATOM 6722 C CA . ARG B 1 111 ? -24.340 -40.485 -10.367 1.00 29.12 109 ARG B CA 1
ATOM 6723 C C . ARG B 1 111 ? -25.061 -39.286 -9.740 1.00 28.85 109 ARG B C 1
ATOM 6724 O O . ARG B 1 111 ? -26.175 -39.420 -9.271 1.00 29.07 109 ARG B O 1
ATOM 6732 N N . ARG B 1 112 ? -24.411 -38.130 -9.700 1.00 24.86 110 ARG B N 1
ATOM 6733 C CA . ARG B 1 112 ? -24.871 -37.066 -8.827 1.00 30.01 110 ARG B CA 1
ATOM 6734 C C . ARG B 1 112 ? -25.162 -35.808 -9.642 1.00 29.88 110 ARG B C 1
ATOM 6735 O O . ARG B 1 112 ? -26.113 -35.082 -9.359 1.00 29.55 110 ARG B O 1
ATOM 6743 N N . GLY B 1 113 ? -24.292 -35.527 -10.608 1.00 29.09 111 GLY B N 1
ATOM 6744 C CA . GLY B 1 113 ? -24.380 -34.273 -11.340 1.00 31.27 111 GLY B CA 1
ATOM 6745 C C . GLY B 1 113 ? -23.059 -33.523 -11.370 1.00 31.19 111 GLY B C 1
ATOM 6746 O O . GLY B 1 113 ? -22.007 -34.087 -11.057 1.00 28.53 111 GLY B O 1
ATOM 6747 N N . GLY B 1 114 ? -23.124 -32.238 -11.742 1.00 29.53 112 GLY B N 1
ATOM 6748 C CA . GLY B 1 114 ? -21.908 -31.458 -11.881 1.00 30.12 112 GLY B CA 1
ATOM 6749 C C . GLY B 1 114 ? -22.231 -30.032 -12.310 1.00 32.62 112 GLY B C 1
ATOM 6750 O O . GLY B 1 114 ? -23.403 -29.655 -12.386 1.00 28.29 112 GLY B O 1
ATOM 6751 N N . ILE B 1 115 ? -21.173 -29.274 -12.606 1.00 27.80 113 ILE B N 1
ATOM 6752 C CA . ILE B 1 115 ? -21.321 -27.887 -13.014 1.00 30.95 113 ILE B CA 1
ATOM 6753 C C . ILE B 1 115 ? -20.381 -27.643 -14.182 1.00 28.31 113 ILE B C 1
ATOM 6754 O O . ILE B 1 115 ? -19.175 -27.895 -14.088 1.00 29.04 113 ILE B O 1
ATOM 6759 N N . GLN B 1 116 ? -20.942 -27.084 -15.261 1.00 24.12 114 GLN B N 1
ATOM 6760 C CA . GLN B 1 116 ? -20.164 -26.780 -16.444 1.00 24.09 114 GLN B CA 1
ATOM 6761 C C . GLN B 1 116 ? -20.059 -25.265 -16.577 1.00 24.57 114 GLN B C 1
ATOM 6762 O O . GLN B 1 116 ? -21.049 -24.566 -16.312 1.00 25.99 114 GLN B O 1
ATOM 6768 N N . SER B 1 117 ? -18.882 -24.784 -17.010 1.00 23.87 115 SER B N 1
ATOM 6769 C CA . SER B 1 117 ? -18.661 -23.378 -17.302 1.00 29.77 115 SER B CA 1
ATOM 6770 C C . SER B 1 117 ? -18.399 -23.211 -18.797 1.00 30.43 115 SER B C 1
ATOM 6771 O O . SER B 1 117 ? -17.581 -23.936 -19.346 1.00 29.13 115 SER B O 1
ATOM 6774 N N . ILE B 1 118 ? -19.000 -22.178 -19.412 1.00 26.37 116 ILE B N 1
ATOM 6775 C CA . ILE B 1 118 ? -18.801 -21.904 -20.826 1.00 26.80 116 ILE B CA 1
ATOM 6776 C C . ILE B 1 118 ? -18.425 -20.431 -20.975 1.00 26.84 116 ILE B C 1
ATOM 6777 O O . ILE B 1 118 ? -19.126 -19.566 -20.451 1.00 28.83 116 ILE B O 1
ATOM 6782 N N . HIS B 1 119 ? -17.289 -20.172 -21.619 1.00 26.04 117 HIS B N 1
ATOM 6783 C CA . HIS B 1 119 ? -16.779 -18.818 -21.793 1.00 31.06 117 HIS B CA 1
ATOM 6784 C C . HIS B 1 119 ? -16.816 -18.467 -23.278 1.00 30.33 117 HIS B C 1
ATOM 6785 O O . HIS B 1 119 ? -15.911 -18.823 -24.044 1.00 27.59 117 HIS B O 1
ATOM 6792 N N . ASP B 1 120 ? -17.875 -17.736 -23.651 1.00 27.62 118 ASP B N 1
ATOM 6793 C CA . ASP B 1 120 ? -18.208 -17.460 -25.041 1.00 28.14 118 ASP B CA 1
ATOM 6794 C C . ASP B 1 120 ? -17.811 -16.020 -25.386 1.00 27.73 118 ASP B C 1
ATOM 6795 O O . ASP B 1 120 ? -18.443 -15.083 -24.909 1.00 28.75 118 ASP B O 1
ATOM 6800 N N . ILE B 1 121 ? -16.799 -15.840 -26.239 1.00 31.65 119 ILE B N 1
ATOM 6801 C CA . ILE B 1 121 ? -16.320 -14.510 -26.597 1.00 33.12 119 ILE B CA 1
ATOM 6802 C C . ILE B 1 121 ? -17.287 -13.831 -27.572 1.00 36.96 119 ILE B C 1
ATOM 6803 O O . ILE B 1 121 ? -17.637 -12.671 -27.374 1.00 35.41 119 ILE B O 1
ATOM 6808 N N . GLN B 1 122 ? -17.717 -14.554 -28.617 1.00 30.45 120 GLN B N 1
ATOM 6809 C CA . GLN B 1 122 ? -18.568 -13.984 -29.654 1.00 33.17 120 GLN B CA 1
ATOM 6810 C C . GLN B 1 122 ? -19.859 -13.434 -29.044 1.00 30.42 120 GLN B C 1
ATOM 6811 O O . GLN B 1 122 ? -20.296 -12.348 -29.415 1.00 31.01 120 GLN B O 1
ATOM 6817 N N . ASN B 1 123 ? -20.473 -14.180 -28.115 1.00 26.49 121 ASN B N 1
ATOM 6818 C CA . ASN B 1 123 ? -21.721 -13.763 -27.492 1.00 29.39 121 ASN B CA 1
ATOM 6819 C C . ASN B 1 123 ? -21.504 -12.982 -26.190 1.00 29.22 121 ASN B C 1
ATOM 6820 O O . ASN B 1 123 ? -22.475 -12.542 -25.578 1.00 30.82 121 ASN B O 1
ATOM 6825 N N . GLY B 1 124 ? -20.247 -12.808 -25.763 1.00 29.14 122 GLY B N 1
ATOM 6826 C CA . GLY B 1 124 ? -19.955 -11.874 -24.678 1.00 31.82 122 GLY B CA 1
ATOM 6827 C C . GLY B 1 124 ? -20.491 -12.351 -23.329 1.00 38.78 122 GLY B C 1
ATOM 6828 O O . GLY B 1 124 ? -20.747 -11.537 -22.439 1.00 34.77 122 GLY B O 1
ATOM 6829 N N . LEU B 1 125 ? -20.582 -13.680 -23.150 1.00 31.44 123 LEU B N 1
ATOM 6830 C CA . LEU B 1 125 ? -21.286 -14.264 -22.020 1.00 30.98 123 LEU B CA 1
ATOM 6831 C C . LEU B 1 125 ? -20.427 -15.346 -21.355 1.00 36.12 123 LEU B C 1
ATOM 6832 O O . LEU B 1 125 ? -19.848 -16.186 -22.041 1.00 31.28 123 LEU B O 1
ATOM 6837 N N . ASP B 1 126 ? -20.443 -15.395 -20.018 1.00 32.43 124 ASP B N 1
ATOM 6838 C CA . ASP B 1 126 ? -19.958 -16.549 -19.278 1.00 29.85 124 ASP B CA 1
ATOM 6839 C C . ASP B 1 126 ? -21.175 -17.286 -18.745 1.00 29.83 124 ASP B C 1
ATOM 6840 O O . ASP B 1 126 ? -21.982 -16.686 -18.047 1.00 31.89 124 ASP B O 1
ATOM 6845 N N . ILE B 1 127 ? -21.301 -18.577 -19.086 1.00 29.84 125 ILE B N 1
ATOM 6846 C CA . ILE B 1 127 ? -22.481 -19.348 -18.743 1.00 27.51 125 ILE B CA 1
ATOM 6847 C C . ILE B 1 127 ? -22.096 -20.496 -17.820 1.00 33.60 125 ILE B C 1
ATOM 6848 O O . ILE B 1 127 ? -21.026 -21.081 -17.943 1.00 28.70 125 ILE B O 1
ATOM 6853 N N . THR B 1 128 ? -23.008 -20.790 -16.887 1.00 29.35 126 THR B N 1
ATOM 6854 C CA . THR B 1 128 ? -22.897 -21.930 -16.008 1.00 29.66 126 THR B CA 1
ATOM 6855 C C . THR B 1 128 ? -24.118 -22.814 -16.225 1.00 32.23 126 THR B C 1
ATOM 6856 O O . THR B 1 128 ? -25.247 -22.321 -16.197 1.00 27.48 126 THR B O 1
ATOM 6860 N N . THR B 1 129 ? -23.884 -24.117 -16.421 1.00 27.50 127 THR B N 1
ATOM 6861 C CA . THR B 1 129 ? -24.977 -25.074 -16.409 1.00 25.77 127 THR B CA 1
ATOM 6862 C C . THR B 1 129 ? -24.704 -26.054 -15.274 1.00 30.79 127 THR B C 1
ATOM 6863 O O . THR B 1 129 ? -23.694 -26.771 -15.282 1.00 30.33 127 THR B O 1
ATOM 6867 N N . SER B 1 130 ? -25.568 -26.016 -14.262 1.00 27.76 128 SER B N 1
ATOM 6868 C CA . SER B 1 130 ? -25.466 -26.942 -13.155 1.00 30.81 128 SER B CA 1
ATOM 6869 C C . SER B 1 130 ? -26.528 -28.032 -13.352 1.00 32.85 128 SER B C 1
ATOM 6870 O O . SER B 1 130 ? -27.626 -27.759 -13.842 1.00 36.40 128 SER B O 1
ATOM 6873 N N . PHE B 1 131 ? -26.151 -29.297 -13.137 1.00 27.25 129 PHE B N 1
ATOM 6874 C CA . PHE B 1 131 ? -27.073 -30.409 -13.321 1.00 27.16 129 PHE B CA 1
ATOM 6875 C C . PHE B 1 131 ? -27.016 -31.262 -12.055 1.00 29.15 129 PHE B C 1
ATOM 6876 O O . PHE B 1 131 ? -25.911 -31.526 -11.572 1.00 28.90 129 PHE B O 1
ATOM 6884 N N . VAL B 1 132 ? -28.178 -31.734 -11.572 1.00 28.80 130 VAL B N 1
ATOM 6885 C CA . VAL B 1 132 ? -28.230 -32.566 -10.372 1.00 28.03 130 VAL B CA 1
ATOM 6886 C C . VAL B 1 132 ? -29.259 -33.660 -10.578 1.00 27.99 130 VAL B C 1
ATOM 6887 O O . VAL B 1 132 ? -30.297 -33.414 -11.177 1.00 28.21 130 VAL B O 1
ATOM 6891 N N . LYS B 1 133 ? -28.972 -34.844 -10.027 1.00 25.91 131 LYS B N 1
ATOM 6892 C CA . LYS B 1 133 ? -29.887 -35.968 -10.071 1.00 27.99 131 LYS B CA 1
ATOM 6893 C C . LYS B 1 133 ? -30.468 -36.200 -8.678 1.00 30.00 131 LYS B C 1
ATOM 6894 O O . LYS B 1 133 ? -29.775 -36.011 -7.686 1.00 29.20 131 LYS B O 1
ATOM 6900 N N . ILE B 1 134 ? -31.745 -36.598 -8.635 1.00 28.91 132 ILE B N 1
ATOM 6901 C CA . ILE B 1 134 ? -32.458 -36.772 -7.385 1.00 31.40 132 ILE B CA 1
ATOM 6902 C C . ILE B 1 134 ? -33.140 -38.128 -7.424 1.00 31.52 132 ILE B C 1
ATOM 6903 O O . ILE B 1 134 ? -34.137 -38.311 -8.111 1.00 30.82 132 ILE B O 1
ATOM 6908 N N . PRO B 1 135 ? -32.596 -39.133 -6.712 1.00 31.82 133 PRO B N 1
ATOM 6909 C CA . PRO B 1 135 ? -33.116 -40.491 -6.811 1.00 31.88 133 PRO B CA 1
ATOM 6910 C C . PRO B 1 135 ? -34.524 -40.518 -6.224 1.00 34.21 133 PRO B C 1
ATOM 6911 O O . PRO B 1 135 ? -34.857 -39.666 -5.399 1.00 31.64 133 PRO B O 1
ATOM 6915 N N . GLY B 1 136 ? -35.327 -41.499 -6.664 1.00 32.11 134 GLY B N 1
ATOM 6916 C CA . GLY B 1 136 ? -36.693 -41.661 -6.195 1.00 33.86 134 GLY B CA 1
ATOM 6917 C C . GLY B 1 136 ? -37.601 -42.252 -7.270 1.00 39.12 134 GLY B C 1
ATOM 6918 O O . GLY B 1 136 ? -37.518 -41.879 -8.441 1.00 35.74 134 GLY B O 1
ATOM 6919 N N . GLY B 1 137 ? -38.458 -43.198 -6.864 1.00 36.16 135 GLY B N 1
ATOM 6920 C CA . GLY B 1 137 ? -39.404 -43.804 -7.784 1.00 35.63 135 GLY B CA 1
ATOM 6921 C C . GLY B 1 137 ? -38.770 -44.938 -8.582 1.00 40.77 135 GLY B C 1
ATOM 6922 O O . GLY B 1 137 ? -37.678 -45.416 -8.244 1.00 40.09 135 GLY B O 1
ATOM 6923 N N . ALA B 1 138 ? -39.453 -45.324 -9.667 1.00 35.54 136 ALA B N 1
ATOM 6924 C CA . ALA B 1 138 ? -39.143 -46.556 -10.378 1.00 37.27 136 ALA B CA 1
ATOM 6925 C C . ALA B 1 138 ? -38.494 -46.317 -11.744 1.00 32.40 136 ALA B C 1
ATOM 6926 O O . ALA B 1 138 ? -38.274 -47.289 -12.454 1.00 32.19 136 ALA B O 1
ATOM 6928 N N . HIS B 1 139 ? -38.229 -45.057 -12.137 1.00 29.91 137 HIS B N 1
ATOM 6929 C CA . HIS B 1 139 ? -37.977 -44.765 -13.546 1.00 29.35 137 HIS B CA 1
ATOM 6930 C C . HIS B 1 139 ? -36.688 -43.972 -13.729 1.00 29.82 137 HIS B C 1
ATOM 6931 O O . HIS B 1 139 ? -36.517 -43.266 -14.729 1.00 26.80 137 HIS B O 1
ATOM 6938 N N . GLY B 1 140 ? -35.766 -44.123 -12.775 1.00 24.97 138 GLY B N 1
ATOM 6939 C CA . GLY B 1 140 ? -34.461 -43.509 -12.910 1.00 25.09 138 GLY B CA 1
ATOM 6940 C C . GLY B 1 140 ? -34.407 -42.157 -12.225 1.00 24.15 138 GLY B C 1
ATOM 6941 O O . GLY B 1 140 ? -33.410 -41.440 -12.370 1.00 24.90 138 GLY B O 1
ATOM 6942 N N . GLY B 1 141 ? -35.487 -41.815 -11.500 1.00 21.65 139 GLY B N 1
ATOM 6943 C CA . GLY B 1 141 ? -35.482 -40.655 -10.621 1.00 23.71 139 GLY B CA 1
ATOM 6944 C C . GLY B 1 141 ? -35.701 -39.348 -11.387 1.00 28.51 139 GLY B C 1
ATOM 6945 O O . GLY B 1 141 ? -36.145 -39.367 -12.546 1.00 25.63 139 GLY B O 1
ATOM 6946 N N . SER B 1 142 ? -35.377 -38.229 -10.721 1.00 24.74 140 SER B N 1
ATOM 6947 C CA . SER B 1 142 ? -35.677 -36.874 -11.168 1.00 26.54 140 SER B CA 1
ATOM 6948 C C . SER B 1 142 ? -34.369 -36.115 -11.377 1.00 24.81 140 SER B C 1
ATOM 6949 O O . SER B 1 142 ? -33.310 -36.614 -11.009 1.00 26.74 140 SER B O 1
ATOM 6952 N N . TRP B 1 143 ? -34.435 -34.940 -12.021 1.00 23.29 141 TRP B N 1
ATOM 6953 C CA . TRP B 1 143 ? -33.236 -34.132 -12.230 1.00 24.30 141 TRP B CA 1
ATOM 6954 C C . TRP B 1 143 ? -33.610 -32.662 -12.352 1.00 26.77 141 TRP B C 1
ATOM 6955 O O . TRP B 1 143 ? -34.788 -32.345 -12.512 1.00 27.04 141 TRP B O 1
ATOM 6966 N N . ALA B 1 144 ? -32.613 -31.775 -12.244 1.00 23.52 142 ALA B N 1
ATOM 6967 C CA . ALA B 1 144 ? -32.829 -30.344 -12.430 1.00 26.19 142 ALA B CA 1
ATOM 6968 C C . ALA B 1 144 ? -31.540 -29.722 -12.935 1.00 26.12 142 ALA B C 1
ATOM 6969 O O . ALA B 1 144 ? -30.477 -30.279 -12.719 1.00 30.55 142 ALA B O 1
ATOM 6971 N N . ALA B 1 145 ? -31.649 -28.586 -13.617 1.00 26.77 143 ALA B N 1
ATOM 6972 C CA . ALA B 1 145 ? -30.485 -27.849 -14.077 1.00 26.76 143 ALA B CA 1
ATOM 6973 C C . ALA B 1 145 ? -30.767 -26.364 -13.907 1.00 29.17 143 ALA B C 1
ATOM 6974 O O . ALA B 1 145 ? -31.900 -25.922 -14.078 1.00 30.11 143 ALA B O 1
ATOM 6976 N N . ARG B 1 146 ? -29.715 -25.596 -13.659 1.00 28.21 144 ARG B N 1
ATOM 6977 C CA . ARG B 1 146 ? -29.834 -24.151 -13.629 1.00 29.99 144 ARG B CA 1
ATOM 6978 C C . ARG B 1 146 ? -28.900 -23.609 -14.691 1.00 29.19 144 ARG B C 1
ATOM 6979 O O . ARG B 1 146 ? -27.726 -23.982 -14.708 1.00 29.88 144 ARG B O 1
ATOM 6987 N N . ILE B 1 147 ? -29.442 -22.745 -15.563 1.00 26.60 145 ILE B N 1
ATOM 6988 C CA . ILE B 1 147 ? -28.686 -22.122 -16.636 1.00 26.30 145 ILE B CA 1
ATOM 6989 C C . ILE B 1 147 ? -28.511 -20.647 -16.280 1.00 29.85 145 ILE B C 1
ATOM 6990 O O . ILE B 1 147 ? -29.500 -19.919 -16.177 1.00 25.63 145 ILE B O 1
ATOM 6995 N N . LYS B 1 148 ? -27.254 -20.227 -16.081 1.00 27.11 146 LYS B N 1
ATOM 6996 C CA . LYS B 1 148 ? -26.992 -18.856 -15.679 1.00 31.45 146 LYS B CA 1
ATOM 6997 C C . LYS B 1 148 ? -26.020 -18.198 -16.652 1.00 29.96 146 LYS B C 1
ATOM 6998 O O . LYS B 1 148 ? -24.889 -18.648 -16.830 1.00 31.59 146 LYS B O 1
ATOM 7004 N N . GLY B 1 149 ? -26.412 -17.026 -17.155 1.00 30.36 147 GLY B N 1
ATOM 7005 C CA . GLY B 1 149 ? -25.593 -16.289 -18.103 1.00 25.63 147 GLY B CA 1
ATOM 7006 C C . GLY B 1 149 ? -25.251 -14.897 -17.561 1.00 31.22 147 GLY B C 1
ATOM 7007 O O . GLY B 1 149 ? -26.114 -14.154 -17.115 1.00 28.39 147 GLY B O 1
ATOM 7008 N N . THR B 1 150 ? -23.966 -14.556 -17.566 1.00 27.38 148 THR B N 1
ATOM 7009 C CA . THR B 1 150 ? -23.533 -13.273 -17.044 1.00 28.79 148 THR B CA 1
ATOM 7010 C C . THR B 1 150 ? -22.690 -12.632 -18.136 1.00 29.21 148 THR B C 1
ATOM 7011 O O . THR B 1 150 ? -21.712 -13.256 -18.561 1.00 26.53 148 THR B O 1
ATOM 7015 N N . LEU B 1 151 ? -23.104 -11.435 -18.613 1.00 27.27 149 LEU B N 1
ATOM 7016 C CA . LEU B 1 151 ? -22.372 -10.742 -19.663 1.00 29.41 149 LEU B CA 1
ATOM 7017 C C . LEU B 1 151 ? -20.989 -10.419 -19.121 1.00 31.52 149 LEU B C 1
ATOM 7018 O O . LEU B 1 151 ? -20.863 -10.068 -17.946 1.00 32.17 149 LEU B O 1
ATOM 7023 N N . ASN B 1 152 ? -19.973 -10.527 -19.984 1.00 28.94 150 ASN B N 1
ATOM 7024 C CA . ASN B 1 152 ? -18.618 -10.191 -19.600 1.00 36.66 150 ASN B CA 1
ATOM 7025 C C . ASN B 1 152 ? -18.469 -8.672 -19.693 1.00 45.05 150 ASN B C 1
ATOM 7026 O O . ASN B 1 152 ? -19.417 -7.970 -20.065 1.00 41.23 150 ASN B O 1
ATOM 7031 N N . ASP B 1 153 ? -17.272 -8.166 -19.373 1.00 43.42 151 ASP B N 1
ATOM 7032 C CA . ASP B 1 153 ? -17.100 -6.726 -19.218 1.00 50.96 151 ASP B CA 1
ATOM 7033 C C . ASP B 1 153 ? -17.126 -6.014 -20.572 1.00 50.57 151 ASP B C 1
ATOM 7034 O O . ASP B 1 153 ? -17.408 -4.822 -20.624 1.00 49.55 151 ASP B O 1
ATOM 7039 N N . ASP B 1 154 ? -16.856 -6.754 -21.660 1.00 48.95 152 ASP B N 1
ATOM 7040 C CA . ASP B 1 154 ? -16.697 -6.192 -22.995 1.00 45.91 152 ASP B CA 1
ATOM 7041 C C . ASP B 1 154 ? -18.038 -6.048 -23.718 1.00 46.62 152 ASP B C 1
ATOM 7042 O O . ASP B 1 154 ? -18.097 -5.389 -24.754 1.00 45.50 152 ASP B O 1
ATOM 7047 N N . ALA B 1 155 ? -19.096 -6.690 -23.209 1.00 41.53 153 ALA B N 1
ATOM 7048 C CA . ALA B 1 155 ? -20.348 -6.806 -23.956 1.00 42.88 153 ALA B CA 1
ATOM 7049 C C . ALA B 1 155 ? -21.226 -5.578 -23.714 1.00 41.96 153 ALA B C 1
ATOM 7050 O O . ALA B 1 155 ? -21.259 -5.056 -22.604 1.00 40.37 153 ALA B O 1
ATOM 7052 N N . PRO B 1 156 ? -22.050 -5.134 -24.692 1.00 42.68 154 PRO B N 1
ATOM 7053 C CA . PRO B 1 156 ? -23.013 -4.061 -24.423 1.00 42.21 154 PRO B CA 1
ATOM 7054 C C . PRO B 1 156 ? -23.894 -4.475 -23.242 1.00 42.24 154 PRO B C 1
ATOM 7055 O O . PRO B 1 156 ? -24.393 -5.597 -23.197 1.00 41.76 154 PRO B O 1
ATOM 7059 N N . LYS B 1 157 ? -24.018 -3.587 -22.250 1.00 38.52 155 LYS B N 1
ATOM 7060 C CA . LYS B 1 157 ? -24.724 -3.873 -21.011 1.00 35.20 155 LYS B CA 1
ATOM 7061 C C . LYS B 1 157 ? -26.182 -4.237 -21.301 1.00 34.99 155 LYS B C 1
ATOM 7062 O O . LYS B 1 157 ? -26.836 -4.908 -20.505 1.00 36.05 155 LYS B O 1
ATOM 7064 N N . ASP B 1 158 ? -26.714 -3.798 -22.444 1.00 37.43 156 ASP B N 1
ATOM 7065 C CA . ASP B 1 158 ? -28.125 -4.069 -22.706 1.00 38.99 156 ASP B CA 1
ATOM 7066 C C . ASP B 1 158 ? -28.279 -5.104 -23.824 1.00 37.26 156 ASP B C 1
ATOM 7067 O O . ASP B 1 158 ? -29.336 -5.182 -24.460 1.00 35.38 156 ASP B O 1
ATOM 7072 N N . GLN B 1 159 ? -27.204 -5.874 -24.083 1.00 34.18 157 GLN B N 1
ATOM 7073 C CA . GLN B 1 159 ? -27.235 -6.922 -25.099 1.00 30.96 157 GLN B CA 1
ATOM 7074 C C . GLN B 1 159 ? -28.507 -7.761 -24.949 1.00 28.27 157 GLN B C 1
ATOM 7075 O O . GLN B 1 159 ? -28.903 -8.130 -23.838 1.00 29.07 157 GLN B O 1
ATOM 7081 N N . LYS B 1 160 ? -29.138 -8.074 -26.087 1.00 27.39 158 LYS B N 1
ATOM 7082 C CA . LYS B 1 160 ? -30.263 -9.004 -26.078 1.00 28.64 158 LYS B CA 1
ATOM 7083 C C . LYS B 1 160 ? -29.757 -10.398 -26.464 1.00 30.01 158 LYS B C 1
ATOM 7084 O O . LYS B 1 160 ? -29.208 -10.581 -27.562 1.00 30.23 158 LYS B O 1
ATOM 7090 N N . THR B 1 161 ? -30.006 -11.363 -25.575 1.00 27.95 159 THR B N 1
ATOM 7091 C CA . THR B 1 161 ? -29.663 -12.761 -25.813 1.00 26.53 159 THR B CA 1
ATOM 7092 C C . THR B 1 161 ? -30.929 -13.594 -25.984 1.00 25.78 159 THR B C 1
ATOM 7093 O O . THR B 1 161 ? -31.832 -13.573 -25.144 1.00 28.24 159 THR B O 1
ATOM 7097 N N . ILE B 1 162 ? -30.975 -14.377 -27.068 1.00 23.13 160 ILE B N 1
ATOM 7098 C CA . ILE B 1 162 ? -32.040 -15.357 -27.170 1.00 22.92 160 ILE B CA 1
ATOM 7099 C C . ILE B 1 162 ? -31.534 -16.637 -26.511 1.00 23.43 160 ILE B C 1
ATOM 7100 O O . ILE B 1 162 ? -30.404 -17.040 -26.768 1.00 22.73 160 ILE B O 1
ATOM 7105 N N . VAL B 1 163 ? -32.409 -17.307 -25.776 1.00 23.05 161 VAL B N 1
ATOM 7106 C CA . VAL B 1 163 ? -32.106 -18.612 -25.209 1.00 24.35 161 VAL B CA 1
ATOM 7107 C C . VAL B 1 163 ? -33.262 -19.552 -25.564 1.00 24.82 161 VAL B C 1
ATOM 7108 O O . VAL B 1 163 ? -34.431 -19.232 -25.345 1.00 26.08 161 VAL B O 1
ATOM 7112 N N . VAL B 1 164 ? -32.916 -20.760 -26.023 1.00 24.43 162 VAL B N 1
ATOM 7113 C CA . VAL B 1 164 ? -33.910 -21.749 -26.390 1.00 25.11 162 VAL B CA 1
ATOM 7114 C C . VAL B 1 164 ? -33.654 -23.022 -25.595 1.00 27.78 162 VAL B C 1
ATOM 7115 O O . VAL B 1 164 ? -32.504 -23.461 -25.484 1.00 25.18 162 VAL B O 1
ATOM 7119 N N . PHE B 1 165 ? -34.737 -23.603 -25.067 1.00 26.87 163 PHE B N 1
ATOM 7120 C CA . PHE B 1 165 ? -34.681 -24.950 -24.540 1.00 27.70 163 PHE B CA 1
ATOM 7121 C C . PHE B 1 165 ? -35.530 -25.855 -25.433 1.00 28.94 163 PHE B C 1
ATOM 7122 O O . PHE B 1 165 ? -36.746 -25.687 -25.496 1.00 28.37 163 PHE B O 1
ATOM 7130 N N . TYR B 1 166 ? -34.873 -26.794 -26.129 1.00 25.19 164 TYR B N 1
ATOM 7131 C CA . TYR B 1 166 ? -35.502 -27.706 -27.077 1.00 24.48 164 TYR B CA 1
ATOM 7132 C C . TYR B 1 166 ? -35.721 -29.063 -26.428 1.00 27.75 164 TYR B C 1
ATOM 7133 O O . TYR B 1 166 ? -34.783 -29.650 -25.898 1.00 25.97 164 TYR B O 1
ATOM 7142 N N . VAL B 1 167 ? -36.945 -29.593 -26.545 1.00 25.15 165 VAL B N 1
ATOM 7143 C CA . VAL B 1 167 ? -37.292 -30.873 -25.956 1.00 24.96 165 VAL B CA 1
ATOM 7144 C C . VAL B 1 167 ? -37.904 -31.722 -27.067 1.00 29.11 165 VAL B C 1
ATOM 7145 O O . VAL B 1 167 ? -38.770 -31.263 -27.815 1.00 27.78 165 VAL B O 1
ATOM 7149 N N . SER B 1 168 ? -37.451 -32.961 -27.203 1.00 24.34 166 SER B N 1
ATOM 7150 C CA . SER B 1 168 ? -38.103 -33.847 -28.152 1.00 28.02 166 SER B CA 1
ATOM 7151 C C . SER B 1 168 ? -38.336 -35.198 -27.484 1.00 30.27 166 SER B C 1
ATOM 7152 O O . SER B 1 168 ? -37.651 -35.533 -26.515 1.00 27.88 166 SER B O 1
ATOM 7155 N N . GLN B 1 169 ? -39.257 -35.991 -28.043 1.00 26.04 167 GLN B N 1
ATOM 7156 C CA . GLN B 1 169 ? -39.517 -37.321 -27.521 1.00 28.73 167 GLN B CA 1
ATOM 7157 C C . GLN B 1 169 ? -39.863 -38.290 -28.648 1.00 30.14 167 GLN B C 1
ATOM 7158 O O . GLN B 1 169 ? -40.809 -38.083 -29.411 1.00 28.78 167 GLN B O 1
ATOM 7164 N N . GLU B 1 170 ? -39.132 -39.402 -28.658 1.00 29.28 168 GLU B N 1
ATOM 7165 C CA . GLU B 1 170 ? -39.269 -40.413 -29.690 1.00 33.72 168 GLU B CA 1
ATOM 7166 C C . GLU B 1 170 ? -39.851 -41.655 -29.019 1.00 35.22 168 GLU B C 1
ATOM 7167 O O . GLU B 1 170 ? -39.649 -41.870 -27.815 1.00 32.16 168 GLU B O 1
ATOM 7173 N N . GLY B 1 171 ? -40.513 -42.503 -29.811 1.00 35.71 169 GLY B N 1
ATOM 7174 C CA . GLY B 1 171 ? -40.942 -43.813 -29.340 1.00 40.91 169 GLY B CA 1
ATOM 7175 C C . GLY B 1 171 ? -42.466 -43.933 -29.268 1.00 47.83 169 GLY B C 1
ATOM 7176 O O . GLY B 1 171 ? -43.152 -42.940 -29.073 1.00 44.63 169 GLY B O 1
ATOM 7177 N N . GLU B 1 172 ? -42.985 -45.155 -29.447 1.00 55.56 170 GLU B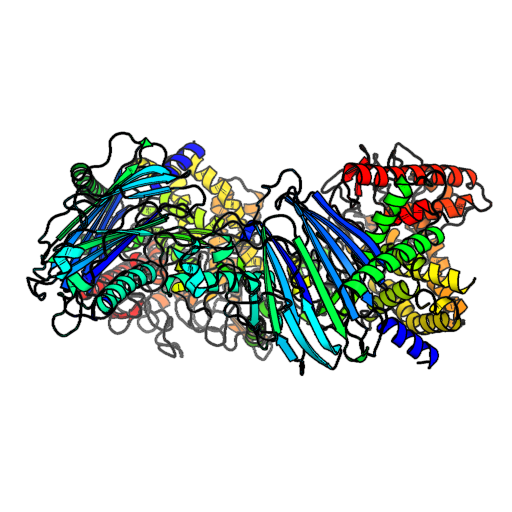 N 1
ATOM 7178 C CA . GLU B 1 172 ? -44.422 -45.386 -29.551 1.00 60.86 170 GLU B CA 1
ATOM 7179 C C . GLU B 1 172 ? -45.079 -45.161 -28.183 1.00 55.78 170 GLU B C 1
ATOM 7180 O O . GLU B 1 172 ? -44.420 -45.247 -27.146 1.00 48.37 170 GLU B O 1
ATOM 7182 N N . ASN B 1 173 ? -46.378 -44.828 -28.193 1.00 57.60 171 ASN B N 1
ATOM 7183 C CA . ASN B 1 173 ? -47.184 -44.863 -26.979 1.00 57.29 171 ASN B CA 1
ATOM 7184 C C . ASN B 1 173 ? -46.557 -43.981 -25.907 1.00 50.57 171 ASN B C 1
ATOM 7185 O O . ASN B 1 173 ? -46.435 -44.402 -24.752 1.00 52.19 171 ASN B O 1
ATOM 7190 N N . SER B 1 174 ? -46.101 -42.798 -26.337 1.00 38.49 172 SER B N 1
ATOM 7191 C CA . SER B 1 174 ? -45.630 -41.754 -25.446 1.00 40.78 172 SER B CA 1
ATOM 7192 C C . SER B 1 174 ? -46.322 -40.431 -25.786 1.00 41.73 172 SER B C 1
ATOM 7193 O O . SER B 1 174 ? -46.702 -40.202 -26.926 1.00 36.71 172 SER B O 1
ATOM 7196 N N . GLU B 1 175 ? -46.551 -39.583 -24.779 1.00 39.76 173 GLU B N 1
ATOM 7197 C CA . GLU B 1 175 ? -47.240 -38.321 -25.005 1.00 40.26 173 GLU B CA 1
ATOM 7198 C C . GLU B 1 175 ? -46.390 -37.214 -24.410 1.00 33.61 173 GLU B C 1
ATOM 7199 O O . GLU B 1 175 ? -45.588 -37.452 -23.502 1.00 31.05 173 GLU B O 1
ATOM 7205 N N . LEU B 1 176 ? -46.594 -35.998 -24.905 1.00 27.72 174 LEU B N 1
ATOM 7206 C CA . LEU B 1 176 ? -45.924 -34.871 -24.298 1.00 28.57 174 LEU B CA 1
ATOM 7207 C C . LEU B 1 176 ? -46.688 -33.615 -24.702 1.00 34.22 174 LEU B C 1
ATOM 7208 O O . LEU B 1 176 ? -46.973 -33.411 -25.884 1.00 34.43 174 LEU B O 1
ATOM 7213 N N . GLU B 1 177 ? -47.031 -32.793 -23.707 1.00 31.30 175 GLU B N 1
ATOM 7214 C CA . GLU B 1 177 ? -47.921 -31.687 -23.979 1.00 32.52 175 GLU B CA 1
ATOM 7215 C C . GLU B 1 177 ? -47.566 -30.519 -23.078 1.00 34.05 175 GLU B C 1
ATOM 7216 O O . GLU B 1 177 ? -47.520 -30.691 -21.864 1.00 42.29 175 GLU B O 1
ATOM 7222 N N . ALA B 1 178 ? -47.475 -29.320 -23.671 1.00 30.67 176 ALA B N 1
ATOM 7223 C CA . ALA B 1 178 ? -47.296 -28.076 -22.932 1.00 29.77 176 ALA B CA 1
ATOM 7224 C C . ALA B 1 178 ? -48.655 -27.569 -22.440 1.00 37.34 176 ALA B C 1
ATOM 7225 O O . ALA B 1 178 ? -49.587 -27.420 -23.229 1.00 34.56 176 ALA B O 1
ATOM 7227 N N . VAL B 1 179 ? -48.763 -27.293 -21.133 1.00 31.51 177 VAL B N 1
ATOM 7228 C CA . VAL B 1 179 ? -49.951 -26.675 -20.564 1.00 36.82 177 VAL B CA 1
ATOM 7229 C C . VAL B 1 179 ? -50.066 -25.244 -21.096 1.00 33.47 177 VAL B C 1
ATOM 7230 O O . VAL B 1 179 ? -49.126 -24.472 -20.951 1.00 29.77 177 VAL B O 1
ATOM 7234 N N . PRO B 1 180 ? -51.236 -24.810 -21.640 1.00 35.10 178 PRO B N 1
ATOM 7235 C CA . PRO B 1 180 ? -51.387 -23.450 -22.168 1.00 35.19 178 PRO B CA 1
ATOM 7236 C C . PRO B 1 180 ? -51.130 -22.426 -21.069 1.00 36.51 178 PRO B C 1
ATOM 7237 O O . PRO B 1 180 ? -51.332 -22.711 -19.894 1.00 37.29 178 PRO B O 1
ATOM 7241 N N . SER B 1 181 ? -50.637 -21.249 -21.445 1.00 35.24 179 SER B N 1
ATOM 7242 C CA . SER B 1 181 ? -50.571 -20.164 -20.480 1.00 43.08 179 SER B CA 1
ATOM 7243 C C . SER B 1 181 ? -51.954 -19.541 -20.288 1.00 45.03 179 SER B C 1
ATOM 7244 O O . SER B 1 181 ? -52.863 -19.797 -21.074 1.00 43.31 179 SER B O 1
ATOM 7247 N N . GLU B 1 182 ? -52.077 -18.707 -19.248 1.00 49.27 180 GLU B N 1
ATOM 7248 C CA . GLU B 1 182 ? -53.319 -18.019 -18.941 1.00 56.92 180 GLU B CA 1
ATOM 7249 C C . GLU B 1 182 ? -53.361 -16.703 -19.719 1.00 63.43 180 GLU B C 1
ATOM 7250 O O . GLU B 1 182 ? -54.421 -16.098 -19.829 1.00 77.37 180 GLU B O 1
ATOM 7252 N N . ASN B 1 183 ? -52.220 -16.316 -20.316 1.00 56.38 181 ASN B N 1
ATOM 7253 C CA . ASN B 1 183 ? -51.999 -15.012 -20.933 1.00 53.74 181 ASN B CA 1
ATOM 7254 C C . ASN B 1 183 ? -52.013 -15.097 -22.458 1.00 51.14 181 ASN B C 1
ATOM 7255 O O . ASN B 1 183 ? -51.774 -16.160 -23.028 1.00 47.63 181 ASN B O 1
ATOM 7260 N N . GLU B 1 184 ? -52.222 -13.944 -23.115 1.00 49.69 182 GLU B N 1
ATOM 7261 C CA . GLU B 1 184 ? -52.687 -13.932 -24.498 1.00 49.25 182 GLU B CA 1
ATOM 7262 C C . GLU B 1 184 ? -51.609 -14.449 -25.462 1.00 44.00 182 GLU B C 1
ATOM 7263 O O . GLU B 1 184 ? -51.879 -15.310 -26.295 1.00 43.98 182 GLU B O 1
ATOM 7265 N N . PHE B 1 185 ? -50.381 -13.937 -25.320 1.00 39.91 183 PHE B N 1
ATOM 7266 C CA . PHE B 1 185 ? -49.331 -14.080 -26.316 1.00 36.52 183 PHE B CA 1
ATOM 7267 C C . PHE B 1 185 ? -48.213 -15.018 -25.853 1.00 37.85 183 PHE B C 1
ATOM 7268 O O . PHE B 1 185 ? -47.171 -15.078 -26.495 1.00 29.23 183 PHE B O 1
ATOM 7276 N N . GLY B 1 186 ? -48.371 -15.650 -24.690 1.00 33.37 184 GLY B N 1
ATOM 7277 C CA . GLY B 1 186 ? -47.249 -16.377 -24.105 1.00 35.39 184 GLY B CA 1
ATOM 7278 C C . GLY B 1 186 ? -47.290 -16.354 -22.580 1.00 38.14 184 GLY B C 1
ATOM 7279 O O . GLY B 1 186 ? -48.364 -16.176 -21.994 1.00 31.97 184 GLY B O 1
ATOM 7280 N N . TYR B 1 187 ? -46.121 -16.577 -21.952 1.00 33.40 185 TYR B N 1
ATOM 7281 C CA . TYR B 1 187 ? -46.096 -16.979 -20.548 1.00 32.05 185 TYR B CA 1
ATOM 7282 C C . TYR B 1 187 ? -45.427 -15.908 -19.703 1.00 32.46 185 TYR B C 1
ATOM 7283 O O . TYR B 1 187 ? -44.329 -15.425 -20.014 1.00 33.63 185 TYR B O 1
ATOM 7292 N N . GLU B 1 188 ? -46.093 -15.594 -18.588 1.00 34.39 186 GLU B N 1
ATOM 7293 C CA . GLU B 1 188 ? -45.526 -14.677 -17.615 1.00 37.68 186 GLU B CA 1
ATOM 7294 C C . GLU B 1 188 ? -44.797 -15.465 -16.517 1.00 32.50 186 GLU B C 1
ATOM 7295 O O . GLU B 1 188 ? -43.894 -14.916 -15.885 1.00 36.45 186 GLU B O 1
ATOM 7301 N N . GLY B 1 189 ? -45.170 -16.745 -16.326 1.00 33.05 187 GLY B N 1
ATOM 7302 C CA . GLY B 1 189 ? -44.529 -17.593 -15.315 1.00 32.27 187 GLY B CA 1
ATOM 7303 C C . GLY B 1 189 ? -43.759 -18.784 -15.905 1.00 33.87 187 GLY B C 1
ATOM 7304 O O . GLY B 1 189 ? -43.031 -18.650 -16.896 1.00 31.02 187 GLY B O 1
ATOM 7305 N N . ASP B 1 190 ? -43.929 -19.941 -15.261 1.00 32.78 188 ASP B N 1
ATOM 7306 C CA . ASP B 1 190 ? -43.271 -21.190 -15.623 1.00 37.80 188 ASP B CA 1
ATOM 7307 C C . ASP B 1 190 ? -43.982 -21.822 -16.819 1.00 35.07 188 ASP B C 1
ATOM 7308 O O . ASP B 1 190 ? -45.201 -21.743 -16.945 1.00 36.80 188 ASP B O 1
ATOM 7313 N N . VAL B 1 191 ? -43.216 -22.530 -17.647 1.00 31.89 189 VAL B N 1
ATOM 7314 C CA . VAL B 1 191 ? -43.788 -23.405 -18.659 1.00 28.49 189 VAL B CA 1
ATOM 7315 C C . VAL B 1 191 ? -43.793 -24.809 -18.085 1.00 28.78 189 VAL B C 1
ATOM 7316 O O . VAL B 1 191 ? -42.737 -25.300 -17.710 1.00 26.41 189 VAL B O 1
ATOM 7320 N N . ILE B 1 192 ? -44.939 -25.481 -18.160 1.00 26.86 190 ILE B N 1
ATOM 7321 C CA . ILE B 1 192 ? -45.053 -26.853 -17.722 1.00 29.68 190 ILE B CA 1
ATOM 7322 C C . ILE B 1 192 ? -45.305 -27.756 -18.922 1.00 32.01 190 ILE B C 1
ATOM 7323 O O . ILE B 1 192 ? -46.333 -27.629 -19.589 1.00 33.17 190 ILE B O 1
ATOM 7328 N N . LEU B 1 193 ? -44.433 -28.764 -19.099 1.00 29.83 191 LEU B N 1
ATOM 7329 C CA . LEU B 1 193 ? -44.734 -29.878 -19.986 1.00 32.07 191 LEU B CA 1
ATOM 7330 C C . LEU B 1 193 ? -45.067 -31.117 -19.153 1.00 39.12 191 LEU B C 1
ATOM 7331 O O . LEU B 1 193 ? -44.377 -31.415 -18.174 1.00 36.22 191 LEU B O 1
ATOM 7336 N N . LYS B 1 194 ? -46.110 -31.838 -19.579 1.00 27.29 192 LYS B N 1
ATOM 7337 C CA . LYS B 1 194 ? -46.529 -33.070 -18.950 1.00 34.36 192 LYS B CA 1
ATOM 7338 C C . LYS B 1 194 ? -46.431 -34.190 -19.979 1.00 34.75 192 LYS B C 1
ATOM 7339 O O . LYS B 1 194 ? -46.941 -34.055 -21.081 1.00 31.71 192 LYS B O 1
ATOM 7345 N N . GLY B 1 195 ? -45.798 -35.307 -19.603 1.00 35.45 193 GLY B N 1
ATOM 7346 C CA . GLY B 1 195 ? -45.578 -36.385 -20.555 1.00 32.71 193 GLY B CA 1
ATOM 7347 C C . GLY B 1 195 ? -45.685 -37.758 -19.901 1.00 31.84 193 GLY B C 1
ATOM 7348 O O . GLY B 1 195 ? -45.878 -37.882 -18.695 1.00 28.61 193 GLY B O 1
ATOM 7349 N N . ARG B 1 196 ? -45.523 -38.791 -20.726 1.00 31.11 194 ARG B N 1
ATOM 7350 C CA . ARG B 1 196 ? -45.724 -40.161 -20.301 1.00 38.55 194 ARG B CA 1
ATOM 7351 C C . ARG B 1 196 ? -44.975 -41.010 -21.319 1.00 32.69 194 ARG B C 1
ATOM 7352 O O . ARG B 1 196 ? -45.064 -40.744 -22.508 1.00 32.78 194 ARG B O 1
ATOM 7360 N N . SER B 1 197 ? -44.272 -42.051 -20.867 1.00 33.94 195 SER B N 1
ATOM 7361 C CA . SER B 1 197 ? -43.874 -43.106 -21.790 1.00 31.74 195 SER B CA 1
ATOM 7362 C C . SER B 1 197 ? -43.828 -44.400 -20.997 1.00 34.95 195 SER B C 1
ATOM 7363 O O . SER B 1 197 ? -43.808 -44.341 -19.773 1.00 32.15 195 SER B O 1
ATOM 7366 N N . GLU B 1 198 ? -43.749 -45.537 -21.688 1.00 32.81 196 GLU B N 1
ATOM 7367 C CA . GLU B 1 198 ? -43.533 -46.810 -21.012 1.00 43.12 196 GLU B CA 1
ATOM 7368 C C . GLU B 1 198 ? -42.289 -46.724 -20.119 1.00 42.05 196 GLU B C 1
ATOM 7369 O O . GLU B 1 198 ? -42.341 -47.057 -18.936 1.00 38.76 196 GLU B O 1
ATOM 7375 N N . ALA B 1 199 ? -41.180 -46.218 -20.670 1.00 38.97 197 ALA B N 1
ATOM 7376 C CA . ALA B 1 199 ? -39.898 -46.242 -19.980 1.00 34.45 197 ALA B CA 1
ATOM 7377 C C . ALA B 1 199 ? -39.857 -45.234 -18.829 1.00 32.21 197 ALA B C 1
ATOM 7378 O O . ALA B 1 199 ? -39.337 -45.549 -17.773 1.00 33.36 197 ALA B O 1
ATOM 7380 N N . LEU B 1 200 ? -40.441 -44.037 -19.001 1.00 30.94 198 LEU B N 1
ATOM 7381 C CA . LEU B 1 200 ? -40.330 -43.019 -17.968 1.00 26.78 198 LEU B CA 1
ATOM 7382 C C . LEU B 1 200 ? -41.550 -42.965 -17.035 1.00 27.89 198 LEU B C 1
ATOM 7383 O O . LEU B 1 200 ? -41.487 -42.280 -16.021 1.00 28.50 198 LEU B O 1
ATOM 7388 N N . GLY B 1 201 ? -42.643 -43.682 -17.348 1.00 30.80 199 GLY B N 1
ATOM 7389 C CA . GLY B 1 201 ? -43.942 -43.450 -16.704 1.00 27.72 199 GLY B CA 1
ATOM 7390 C C . GLY B 1 201 ? -44.438 -42.020 -16.943 1.00 32.92 199 GLY B C 1
ATOM 7391 O O . GLY B 1 201 ? -44.099 -41.416 -17.960 1.00 28.84 199 GLY B O 1
ATOM 7392 N N . ASN B 1 202 ? -45.193 -41.451 -15.983 1.00 34.13 200 ASN B N 1
ATOM 7393 C CA . ASN B 1 202 ? -45.572 -40.046 -16.044 1.00 33.99 200 ASN B CA 1
ATOM 7394 C C . ASN B 1 202 ? -44.459 -39.187 -15.455 1.00 33.52 200 ASN B C 1
ATOM 7395 O O . ASN B 1 202 ? -43.779 -39.590 -14.520 1.00 30.67 200 ASN B O 1
ATOM 7400 N N . TYR B 1 203 ? -44.330 -37.968 -15.985 1.00 30.42 201 TYR B N 1
ATOM 7401 C CA . TYR B 1 203 ? -43.343 -37.009 -15.531 1.00 27.77 201 TYR B CA 1
ATOM 7402 C C . TYR B 1 203 ? -43.836 -35.621 -15.916 1.00 29.20 201 TYR B C 1
ATOM 7403 O O . TYR B 1 203 ? -44.723 -35.488 -16.760 1.00 25.64 201 TYR B O 1
ATOM 7412 N N . LYS B 1 204 ? -43.192 -34.615 -15.331 1.00 27.98 202 LYS B N 1
ATOM 7413 C CA . LYS B 1 204 ? -43.452 -33.211 -15.556 1.00 31.86 202 LYS B CA 1
ATOM 7414 C C . LYS B 1 204 ? -42.088 -32.581 -15.776 1.00 33.59 202 LYS B C 1
ATOM 7415 O O . LYS B 1 204 ? -41.144 -32.935 -15.070 1.00 31.13 202 LYS B O 1
ATOM 7421 N N . LEU B 1 205 ? -41.979 -31.737 -16.813 1.00 30.33 203 LEU B N 1
ATOM 7422 C CA . LEU B 1 205 ? -40.753 -31.014 -17.094 1.00 29.95 203 LEU B CA 1
ATOM 7423 C C . LEU B 1 205 ? -41.104 -29.527 -17.085 1.00 32.36 203 LEU B C 1
ATOM 7424 O O . LEU B 1 205 ? -41.961 -29.097 -17.849 1.00 32.69 203 LEU B O 1
ATOM 7429 N N . VAL B 1 206 ? -40.451 -28.755 -16.212 1.00 30.16 204 VAL B N 1
ATOM 7430 C CA . VAL B 1 206 ? -40.798 -27.356 -16.030 1.00 28.71 204 VAL B CA 1
ATOM 7431 C C . VAL B 1 206 ? -39.604 -26.490 -16.434 1.00 29.75 204 VAL B C 1
ATOM 7432 O O . VAL B 1 206 ? -38.478 -26.702 -15.976 1.00 28.86 204 VAL B O 1
ATOM 7436 N N . VAL B 1 207 ? -39.868 -25.462 -17.252 1.00 26.20 205 VAL B N 1
ATOM 7437 C CA . VAL B 1 207 ? -38.871 -24.426 -17.467 1.00 26.73 205 VAL B CA 1
ATOM 7438 C C . VAL B 1 207 ? -39.343 -23.183 -16.723 1.00 32.01 205 VAL B C 1
ATOM 7439 O O . VAL B 1 207 ? -40.446 -22.673 -16.983 1.00 31.79 205 VAL B O 1
ATOM 7443 N N . THR B 1 208 ? -38.518 -22.722 -15.779 1.00 29.72 206 THR B N 1
ATOM 7444 C CA . THR B 1 208 ? -39.020 -21.746 -14.823 1.00 30.34 206 THR B CA 1
ATOM 7445 C C . THR B 1 208 ? -38.945 -20.354 -15.436 1.00 30.46 206 THR B C 1
ATOM 7446 O O . THR B 1 208 ? -38.219 -20.126 -16.409 1.00 25.00 206 THR B O 1
ATOM 7450 N N . LYS B 1 209 ? -39.682 -19.418 -14.814 1.00 29.93 207 LYS B N 1
ATOM 7451 C CA . LYS B 1 209 ? -39.768 -18.051 -15.289 1.00 27.87 207 LYS B CA 1
ATOM 7452 C C . LYS B 1 209 ? -38.371 -17.461 -15.460 1.00 28.30 207 LYS B C 1
ATOM 7453 O O . LYS B 1 209 ? -38.076 -16.831 -16.484 1.00 29.78 207 LYS B O 1
ATOM 7459 N N . GLY B 1 210 ? -37.551 -17.626 -14.416 1.00 27.89 208 GLY B N 1
ATOM 7460 C CA . GLY B 1 210 ? -36.176 -17.159 -14.390 1.00 29.01 208 GLY B CA 1
ATOM 7461 C C . GLY B 1 210 ? -36.046 -15.749 -13.825 1.00 32.01 208 GLY B C 1
ATOM 7462 O O . GLY B 1 210 ? -37.022 -15.139 -13.416 1.00 32.43 208 GLY B O 1
ATOM 7463 N N . LYS B 1 211 ? -34.824 -15.229 -13.833 1.00 27.65 209 LYS B N 1
ATOM 7464 C CA . LYS B 1 211 ? -34.531 -13.892 -13.373 1.00 31.12 209 LYS B CA 1
ATOM 7465 C C . LYS B 1 211 ? -33.733 -13.212 -14.473 1.00 36.09 209 LYS B C 1
ATOM 7466 O O . LYS B 1 211 ? -32.919 -13.866 -15.143 1.00 31.42 209 LYS B O 1
ATOM 7468 N N . GLY B 1 212 ? -33.987 -11.902 -14.630 1.00 29.61 210 GLY B N 1
ATOM 7469 C CA . GLY B 1 212 ? -33.346 -11.041 -15.605 1.00 26.00 210 GLY B CA 1
ATOM 7470 C C . GLY B 1 212 ? -34.406 -10.196 -16.324 1.00 30.34 210 GLY B C 1
ATOM 7471 O O . GLY B 1 212 ? -35.570 -10.580 -16.362 1.00 28.42 210 GLY B O 1
ATOM 7472 N N . VAL B 1 213 ? -33.969 -9.091 -16.930 1.00 31.63 211 VAL B N 1
ATOM 7473 C CA . VAL B 1 213 ? -34.838 -8.164 -17.636 1.00 33.58 211 VAL B CA 1
ATOM 7474 C C . VAL B 1 213 ? -35.315 -8.783 -18.956 1.00 36.81 211 VAL B C 1
ATOM 7475 O O . VAL B 1 213 ? -34.514 -9.304 -19.736 1.00 30.65 211 VAL B O 1
ATOM 7479 N N . ILE B 1 214 ? -36.641 -8.737 -19.195 1.00 35.39 212 ILE B N 1
ATOM 7480 C CA . ILE B 1 214 ? -37.227 -9.142 -20.469 1.00 37.36 212 ILE B CA 1
ATOM 7481 C C . ILE B 1 214 ? -37.500 -7.880 -21.297 1.00 39.22 212 ILE B C 1
ATOM 7482 O O . ILE B 1 214 ? -38.360 -7.084 -20.926 1.00 36.04 212 ILE B O 1
ATOM 7487 N N . PRO B 1 215 ? -36.853 -7.639 -22.461 1.00 37.26 213 PRO B N 1
ATOM 7488 C CA . PRO B 1 215 ? -37.096 -6.394 -23.192 1.00 34.98 213 PRO B CA 1
ATOM 7489 C C . PRO B 1 215 ? -38.542 -6.349 -23.702 1.00 34.54 213 PRO B C 1
ATOM 7490 O O . PRO B 1 215 ? -39.197 -7.373 -23.866 1.00 32.46 213 PRO B O 1
ATOM 7494 N N . GLN B 1 216 ? -39.081 -5.135 -23.837 1.00 33.94 214 GLN B N 1
ATOM 7495 C CA . GLN B 1 216 ? -40.479 -4.977 -24.210 1.00 32.55 214 GLN B CA 1
ATOM 7496 C C . GLN B 1 216 ? -40.520 -4.103 -25.456 1.00 34.50 214 GLN B C 1
ATOM 7497 O O . GLN B 1 216 ? -39.765 -3.138 -25.558 1.00 35.60 214 GLN B O 1
ATOM 7503 N N . SER B 1 217 ? -41.420 -4.421 -26.385 1.00 35.21 215 SER B N 1
ATOM 7504 C CA . SER B 1 217 ? -41.476 -3.654 -27.621 1.00 34.74 215 SER B CA 1
ATOM 7505 C C . SER B 1 217 ? -42.741 -2.798 -27.671 1.00 30.50 215 SER B C 1
ATOM 7506 O O . SER B 1 217 ? -43.828 -3.277 -27.371 1.00 29.77 215 SER B O 1
ATOM 7509 N N . ASP B 1 218 ? -42.605 -1.561 -28.152 1.00 32.72 216 ASP B N 1
ATOM 7510 C CA . ASP B 1 218 ? -43.788 -0.737 -28.367 1.00 38.15 216 ASP B CA 1
ATOM 7511 C C . ASP B 1 218 ? -44.112 -0.619 -29.859 1.00 40.85 216 ASP B C 1
ATOM 7512 O O . ASP B 1 218 ? -44.960 0.188 -30.232 1.00 38.48 216 ASP B O 1
ATOM 7517 N N . HIS B 1 219 ? -43.448 -1.422 -30.704 1.00 35.43 217 HIS B N 1
ATOM 7518 C CA . HIS B 1 219 ? -43.770 -1.479 -32.122 1.00 29.30 217 HIS B CA 1
ATOM 7519 C C . HIS B 1 219 ? -45.200 -1.979 -32.299 1.00 28.88 217 HIS B C 1
ATOM 7520 O O . HIS B 1 219 ? -45.720 -2.713 -31.448 1.00 31.44 217 HIS B O 1
ATOM 7527 N N . ASP B 1 220 ? -45.813 -1.625 -33.440 1.00 29.96 218 ASP B N 1
ATOM 7528 C CA . ASP B 1 220 ? -47.154 -2.078 -33.784 1.00 28.83 218 ASP B CA 1
ATOM 7529 C C . ASP B 1 220 ? -47.241 -3.610 -33.865 1.00 30.18 218 ASP B C 1
ATOM 7530 O O . ASP B 1 220 ? -48.307 -4.201 -33.681 1.00 32.31 218 ASP B O 1
ATOM 7535 N N . LEU B 1 221 ? -46.111 -4.275 -34.124 1.00 31.71 219 LEU B N 1
ATOM 7536 C CA . LEU B 1 221 ? -46.071 -5.739 -34.187 1.00 31.06 219 LEU B CA 1
ATOM 7537 C C . LEU B 1 221 ? -46.520 -6.370 -32.864 1.00 32.33 219 LEU B C 1
ATOM 7538 O O . LEU B 1 221 ? -47.050 -7.491 -32.869 1.00 34.18 219 LEU B O 1
ATOM 7543 N N . SER B 1 222 ? -46.353 -5.638 -31.745 1.00 31.53 220 SER B N 1
ATOM 7544 C CA . SER B 1 222 ? -46.711 -6.163 -30.427 1.00 33.05 220 SER B CA 1
ATOM 7545 C C . SER B 1 222 ? -48.210 -6.428 -30.318 1.00 38.96 220 SER B C 1
ATOM 7546 O O . SER B 1 222 ? -48.637 -7.172 -29.434 1.00 37.26 220 SER B O 1
ATOM 7549 N N . ARG B 1 223 ? -49.008 -5.818 -31.205 1.00 38.57 221 ARG B N 1
ATOM 7550 C CA . ARG B 1 223 ? -50.458 -5.990 -31.161 1.00 38.69 221 ARG B CA 1
ATOM 7551 C C . ARG B 1 223 ? -50.805 -7.420 -31.556 1.00 36.40 221 ARG B C 1
ATOM 7552 O O . ARG B 1 223 ? -51.837 -7.953 -31.144 1.00 36.56 221 ARG B O 1
ATOM 7560 N N . LEU B 1 224 ? -49.942 -8.019 -32.388 1.00 33.58 222 LEU B N 1
ATOM 7561 C CA . LEU B 1 224 ? -50.160 -9.360 -32.908 1.00 39.20 222 LEU B CA 1
ATOM 7562 C C . LEU B 1 224 ? -49.317 -10.398 -32.160 1.00 38.94 222 LEU B C 1
ATOM 7563 O O . LEU B 1 224 ? -49.622 -11.583 -32.214 1.00 38.47 222 LEU B O 1
ATOM 7568 N N . ARG B 1 225 ? -48.203 -9.967 -31.563 1.00 37.38 223 ARG B N 1
ATOM 7569 C CA . ARG B 1 225 ? -47.166 -10.892 -31.124 1.00 37.19 223 ARG B CA 1
ATOM 7570 C C . ARG B 1 225 ? -46.829 -10.669 -29.650 1.00 42.01 223 ARG B C 1
ATOM 7571 O O . ARG B 1 225 ? -46.006 -11.399 -29.094 1.00 43.93 223 ARG B O 1
ATOM 7579 N N . GLY B 1 226 ? -47.459 -9.653 -29.039 1.00 35.32 224 GLY B N 1
ATOM 7580 C CA . GLY B 1 226 ? -47.217 -9.286 -27.656 1.00 31.97 224 GLY B CA 1
ATOM 7581 C C . GLY B 1 226 ? -45.976 -8.414 -27.536 1.00 33.38 224 GLY B C 1
ATOM 7582 O O . GLY B 1 226 ? -45.167 -8.352 -28.454 1.00 32.44 224 GLY B O 1
ATOM 7583 N N . PRO B 1 227 ? -45.785 -7.733 -26.384 1.00 32.26 225 PRO B N 1
ATOM 7584 C CA . PRO B 1 227 ? -44.672 -6.808 -26.215 1.00 32.29 225 PRO B CA 1
ATOM 7585 C C . PRO B 1 227 ? -43.359 -7.534 -25.930 1.00 32.81 225 PRO B C 1
ATOM 7586 O O . PRO B 1 227 ? -42.307 -6.907 -25.988 1.00 30.71 225 PRO B O 1
ATOM 7590 N N . GLY B 1 228 ? -43.422 -8.850 -25.670 1.00 36.48 226 GLY B N 1
ATOM 7591 C CA . GLY B 1 228 ? -42.205 -9.598 -25.347 1.00 32.12 226 GLY B CA 1
ATOM 7592 C C . GLY B 1 228 ? -42.428 -10.493 -24.125 1.00 34.90 226 GLY B C 1
ATOM 7593 O O . GLY B 1 228 ? -42.808 -10.013 -23.055 1.00 32.70 226 GLY B O 1
ATOM 7594 N N . GLN B 1 229 ? -42.285 -11.814 -24.309 1.00 28.32 227 GLN B N 1
ATOM 7595 C CA . GLN B 1 229 ? -42.642 -12.761 -23.260 1.00 28.66 227 GLN B CA 1
ATOM 7596 C C . GLN B 1 229 ? -42.089 -14.136 -23.629 1.00 31.19 227 GLN B C 1
ATOM 7597 O O . GLN B 1 229 ? -41.711 -14.354 -24.775 1.00 31.10 227 GLN B O 1
ATOM 7603 N N . THR B 1 230 ? -42.070 -15.060 -22.666 1.00 28.37 228 THR B N 1
ATOM 7604 C CA . THR B 1 230 ? -41.653 -16.431 -22.935 1.00 26.29 228 THR B CA 1
ATOM 7605 C C . THR B 1 230 ? -42.673 -17.066 -23.870 1.00 31.36 228 THR B C 1
ATOM 7606 O O . THR B 1 230 ? -43.880 -16.860 -23.689 1.00 28.53 228 THR B O 1
ATOM 7610 N N . VAL B 1 231 ? -42.212 -17.887 -24.827 1.00 28.25 229 VAL B N 1
ATOM 7611 C CA . VAL B 1 231 ? -43.179 -18.528 -25.719 1.00 27.86 229 VAL B CA 1
ATOM 7612 C C . VAL B 1 231 ? -42.848 -20.015 -25.844 1.00 27.63 229 VAL B C 1
ATOM 7613 O O . VAL B 1 231 ? -41.720 -20.424 -25.579 1.00 28.70 229 VAL B O 1
ATOM 7617 N N . VAL B 1 232 ? -43.844 -20.819 -26.233 1.00 26.77 230 VAL B N 1
ATOM 7618 C CA . VAL B 1 232 ? -43.650 -22.233 -26.507 1.00 29.70 230 VAL B CA 1
ATOM 7619 C C . VAL B 1 232 ? -44.267 -22.584 -27.857 1.00 29.04 230 VAL B C 1
ATOM 7620 O O . VAL B 1 232 ? -45.460 -22.344 -28.071 1.00 29.37 230 VAL B O 1
ATOM 7624 N N . GLN B 1 233 ? -43.514 -23.313 -28.690 1.00 27.11 231 GLN B N 1
ATOM 7625 C CA . GLN B 1 233 ? -44.129 -23.982 -29.834 1.00 26.94 231 GLN B CA 1
ATOM 7626 C C . GLN B 1 233 ? -44.080 -25.491 -29.662 1.00 28.72 231 GLN B C 1
ATOM 7627 O O . GLN B 1 233 ? -42.994 -26.063 -29.502 1.00 28.14 231 GLN B O 1
ATOM 7633 N N . SER B 1 234 ? -45.260 -26.122 -29.743 1.00 26.99 232 SER B N 1
ATOM 7634 C CA . SER B 1 234 ? -45.375 -27.571 -29.713 1.00 27.53 232 SER B CA 1
ATOM 7635 C C . SER B 1 234 ? -45.673 -28.072 -31.118 1.00 32.31 232 SER B C 1
ATOM 7636 O O . SER B 1 234 ? -46.696 -27.694 -31.699 1.00 29.56 232 SER B O 1
ATOM 7639 N N . LEU B 1 235 ? -44.869 -29.045 -31.567 1.00 24.96 233 LEU B N 1
ATOM 7640 C CA . LEU B 1 235 ? -44.794 -29.385 -32.984 1.00 26.30 233 LEU B CA 1
ATOM 7641 C C . LEU B 1 235 ? -44.695 -30.899 -33.135 1.00 29.56 233 LEU B C 1
ATOM 7642 O O . LEU B 1 235 ? -44.370 -31.620 -32.180 1.00 26.71 233 LEU B O 1
ATOM 7647 N N . THR B 1 236 ? -44.992 -31.385 -34.342 1.00 24.55 234 THR B N 1
ATOM 7648 C CA . THR B 1 236 ? -44.856 -32.803 -34.624 1.00 27.48 234 THR B CA 1
ATOM 7649 C C . THR B 1 236 ? -43.958 -32.954 -35.842 1.00 35.96 234 THR B C 1
ATOM 7650 O O . THR B 1 236 ? -44.312 -32.445 -36.919 1.00 33.36 234 THR B O 1
ATOM 7654 N N . TYR B 1 237 ? -42.824 -33.654 -35.659 1.00 30.78 235 TYR B N 1
ATOM 7655 C CA . TYR B 1 237 ? -41.923 -33.967 -36.766 1.00 30.66 235 TYR B CA 1
ATOM 7656 C C . TYR B 1 237 ? -41.786 -35.475 -36.927 1.00 32.20 235 TYR B C 1
ATOM 7657 O O . TYR B 1 237 ? -42.091 -36.240 -35.999 1.00 32.65 235 TYR B O 1
ATOM 7666 N N . PRO B 1 238 ? -41.313 -35.965 -38.102 1.00 32.92 236 PRO B N 1
ATOM 7667 C CA . PRO B 1 238 ? -40.933 -37.374 -38.231 1.00 34.59 236 PRO B CA 1
ATOM 7668 C C . PRO B 1 238 ? -39.801 -37.671 -37.232 1.00 31.67 236 PRO B C 1
ATOM 7669 O O . PRO B 1 238 ? -38.933 -36.836 -37.010 1.00 30.28 236 PRO B O 1
ATOM 7673 N N . ASP B 1 239 ? -39.802 -38.889 -36.677 1.00 30.73 237 ASP B N 1
ATOM 7674 C CA . ASP B 1 239 ? -38.802 -39.345 -35.713 1.00 32.36 237 ASP B CA 1
ATOM 7675 C C . ASP B 1 239 ? -37.375 -39.193 -36.234 1.00 31.23 237 ASP B C 1
ATOM 7676 O O . ASP B 1 239 ? -36.454 -38.940 -35.457 1.00 30.51 237 ASP B O 1
ATOM 7681 N N . GLU B 1 240 ? -37.181 -39.335 -37.547 1.00 28.79 238 GLU B N 1
ATOM 7682 C CA . GLU B 1 240 ? -35.830 -39.412 -38.099 1.00 34.22 238 GLU B CA 1
ATOM 7683 C C . GLU B 1 240 ? -35.174 -38.034 -38.097 1.00 31.28 238 GLU B C 1
ATOM 7684 O O . GLU B 1 240 ? -33.967 -37.920 -38.306 1.00 34.55 238 GLU B O 1
ATOM 7690 N N . VAL B 1 241 ? -35.968 -36.968 -37.907 1.00 26.35 239 VAL B N 1
ATOM 7691 C CA . VAL B 1 241 ? -35.352 -35.648 -37.943 1.00 27.76 239 VAL B CA 1
ATOM 7692 C C . VAL B 1 241 ? -35.337 -34.959 -36.574 1.00 27.19 239 VAL B C 1
ATOM 7693 O O . VAL B 1 241 ? -34.833 -33.832 -36.479 1.00 28.14 239 VAL B O 1
ATOM 7697 N N . LEU B 1 242 ? -35.802 -35.638 -35.506 1.00 28.69 240 LEU B N 1
ATOM 7698 C CA . LEU B 1 242 ? -35.864 -34.992 -34.188 1.00 27.54 240 LEU B CA 1
ATOM 7699 C C . LEU B 1 242 ? -34.481 -34.516 -33.737 1.00 33.58 240 LEU B C 1
ATOM 7700 O O . LEU B 1 242 ? -34.376 -33.523 -33.016 1.00 32.82 240 LEU B O 1
ATOM 7705 N N . TRP B 1 243 ? -33.414 -35.226 -34.152 1.00 27.56 241 TRP B N 1
ATOM 7706 C CA . TRP B 1 243 ? -32.077 -34.782 -33.777 1.00 32.57 241 TRP B CA 1
ATOM 7707 C C . TRP B 1 243 ? -31.699 -33.451 -34.436 1.00 31.84 241 TRP B C 1
ATOM 7708 O O . TRP B 1 243 ? -30.819 -32.766 -33.920 1.00 30.14 241 TRP B O 1
ATOM 7719 N N . GLN B 1 244 ? -32.298 -33.111 -35.594 1.00 36.02 242 GLN B N 1
ATOM 7720 C CA . GLN B 1 244 ? -31.918 -31.915 -36.349 1.00 34.95 242 GLN B CA 1
ATOM 7721 C C . GLN B 1 244 ? -32.509 -30.664 -35.692 1.00 37.46 242 GLN B C 1
ATOM 7722 O O . GLN B 1 244 ? -33.319 -29.941 -36.295 1.00 37.27 242 GLN B O 1
ATOM 7728 N N . ALA B 1 245 ? -32.120 -30.436 -34.431 1.00 31.85 243 ALA B N 1
ATOM 7729 C CA . ALA B 1 245 ? -32.644 -29.373 -33.578 1.00 30.93 243 ALA B CA 1
ATOM 7730 C C . ALA B 1 245 ? -32.476 -27.985 -34.204 1.00 34.14 243 ALA B C 1
ATOM 7731 O O . ALA B 1 245 ? -33.408 -27.168 -34.202 1.00 29.96 243 ALA B O 1
ATOM 7733 N N . LYS B 1 246 ? -31.247 -27.664 -34.625 1.00 29.99 244 LYS B N 1
ATOM 7734 C CA . LYS B 1 246 ? -30.976 -26.315 -35.102 1.00 32.90 244 LYS B CA 1
ATOM 7735 C C . LYS B 1 246 ? -31.731 -26.072 -36.414 1.00 29.55 244 LYS B C 1
ATOM 7736 O O . LYS B 1 246 ? -32.340 -25.022 -36.588 1.00 27.38 244 LYS B O 1
ATOM 7742 N N . PRO B 1 247 ? -31.696 -26.996 -37.397 1.00 30.44 245 PRO B N 1
ATOM 7743 C CA . PRO B 1 247 ? -32.538 -26.847 -38.583 1.00 32.63 245 PRO B CA 1
ATOM 7744 C C . PRO B 1 247 ? -34.022 -26.620 -38.280 1.00 31.83 245 PRO B C 1
ATOM 7745 O O . PRO B 1 247 ? -34.672 -25.791 -38.930 1.00 28.13 245 PRO B O 1
ATOM 7749 N N . ILE B 1 248 ? -34.555 -27.357 -37.302 1.00 30.48 246 ILE B N 1
ATOM 7750 C CA . ILE B 1 248 ? -35.954 -27.220 -36.908 1.00 26.79 246 ILE B CA 1
ATOM 7751 C C . ILE B 1 248 ? -36.197 -25.832 -36.314 1.00 28.22 246 ILE B C 1
ATOM 7752 O O . ILE B 1 248 ? -37.175 -25.168 -36.665 1.00 27.34 246 ILE B O 1
ATOM 7757 N N . LEU B 1 249 ? -35.266 -25.328 -35.492 1.00 25.57 247 LEU B N 1
ATOM 7758 C CA . LEU B 1 249 ? -35.520 -24.023 -34.893 1.00 26.14 247 LEU B CA 1
ATOM 7759 C C . LEU B 1 249 ? -35.539 -22.976 -35.999 1.00 27.44 247 LEU B C 1
ATOM 7760 O O . LEU B 1 249 ? -36.410 -22.117 -36.019 1.00 25.44 247 LEU B O 1
ATOM 7765 N N . PHE B 1 250 ? -34.598 -23.091 -36.939 1.00 27.82 248 PHE B N 1
ATOM 7766 C CA . PHE B 1 250 ? -34.476 -22.123 -38.019 1.00 28.85 248 PHE B CA 1
ATOM 7767 C C . PHE B 1 250 ? -35.671 -22.191 -38.964 1.00 29.19 248 PHE B C 1
ATOM 7768 O O . PHE B 1 250 ? -36.084 -21.178 -39.527 1.00 27.40 248 PHE B O 1
ATOM 7776 N N . GLN B 1 251 ? -36.236 -23.388 -39.108 1.00 25.57 249 GLN B N 1
ATOM 7777 C CA . GLN B 1 251 ? -37.405 -23.547 -39.947 1.00 29.72 249 GLN B CA 1
ATOM 7778 C C . GLN B 1 251 ? -38.538 -22.721 -39.340 1.00 27.21 249 GLN B C 1
ATOM 7779 O O . GLN B 1 251 ? -39.208 -21.974 -40.053 1.00 29.86 249 GLN B O 1
ATOM 7785 N N . GLN B 1 252 ? -38.711 -22.847 -38.020 1.00 26.64 250 GLN B N 1
ATOM 7786 C CA . GLN B 1 252 ? -39.757 -22.141 -37.293 1.00 26.57 250 GLN B CA 1
ATOM 7787 C C . GLN B 1 252 ? -39.508 -20.637 -37.289 1.00 26.79 250 GLN B C 1
ATOM 7788 O O . GLN B 1 252 ? -40.451 -19.857 -37.428 1.00 23.76 250 GLN B O 1
ATOM 7794 N N . LEU B 1 253 ? -38.241 -20.219 -37.144 1.00 25.23 251 LEU B N 1
ATOM 7795 C CA . LEU B 1 253 ? -37.970 -18.798 -37.125 1.00 25.67 251 LEU B CA 1
ATOM 7796 C C . LEU B 1 253 ? -38.303 -18.213 -38.506 1.00 27.02 251 LEU B C 1
ATOM 7797 O O . LEU B 1 253 ? -38.846 -17.115 -38.618 1.00 23.06 251 LEU B O 1
ATOM 7802 N N . LYS B 1 254 ? -37.951 -18.941 -39.570 1.00 27.26 252 LYS B N 1
ATOM 7803 C CA . LYS B 1 254 ? -38.174 -18.467 -40.931 1.00 28.03 252 LYS B CA 1
ATOM 7804 C C . LYS B 1 254 ? -39.667 -18.381 -41.217 1.00 28.67 252 LYS B C 1
ATOM 7805 O O . LYS B 1 254 ? -40.097 -17.412 -41.831 1.00 28.85 252 LYS B O 1
ATOM 7811 N N . ALA B 1 255 ? -40.437 -19.383 -40.768 1.00 25.97 253 ALA B N 1
ATOM 7812 C CA . ALA B 1 255 ? -41.882 -19.364 -40.949 1.00 28.42 253 ALA B CA 1
ATOM 7813 C C . ALA B 1 255 ? -42.459 -18.144 -40.234 1.00 31.33 253 ALA B C 1
ATOM 7814 O O . ALA B 1 255 ? -43.410 -17.529 -40.720 1.00 30.95 253 ALA B O 1
ATOM 7816 N N . GLY B 1 256 ? -41.914 -17.844 -39.045 1.00 29.06 254 GLY B N 1
ATOM 7817 C CA . GLY B 1 256 ? -42.386 -16.721 -38.246 1.00 26.94 254 GLY B CA 1
ATOM 7818 C C . GLY B 1 256 ? -42.137 -15.400 -38.975 1.00 30.75 254 GLY B C 1
ATOM 7819 O O . GLY B 1 256 ? -42.886 -14.441 -38.805 1.00 31.61 254 GLY B O 1
ATOM 7820 N N . ILE B 1 257 ? -41.067 -15.351 -39.782 1.00 28.24 255 ILE B N 1
ATOM 7821 C CA . ILE B 1 257 ? -40.728 -14.128 -40.509 1.00 29.41 255 ILE B CA 1
ATOM 7822 C C . ILE B 1 257 ? -41.562 -14.027 -41.790 1.00 28.97 255 ILE B C 1
ATOM 7823 O O . ILE B 1 257 ? -42.019 -12.945 -42.166 1.00 26.97 255 ILE B O 1
ATOM 7828 N N . ASP B 1 258 ? -41.722 -15.153 -42.490 1.00 27.72 256 ASP B N 1
ATOM 7829 C CA . ASP B 1 258 ? -42.582 -15.205 -43.666 1.00 30.90 256 ASP B CA 1
ATOM 7830 C C . ASP B 1 258 ? -43.979 -14.700 -43.325 1.00 32.28 256 ASP B C 1
ATOM 7831 O O . ASP B 1 258 ? -44.605 -14.053 -44.147 1.00 33.82 256 ASP B O 1
ATOM 7836 N N . TRP B 1 259 ? -44.456 -15.032 -42.125 1.00 27.19 257 TRP B N 1
ATOM 7837 C CA . TRP B 1 259 ? -45.784 -14.672 -41.635 1.00 27.95 257 TRP B CA 1
ATOM 7838 C C . TRP B 1 259 ? -45.997 -13.154 -41.590 1.00 27.96 257 TRP B C 1
ATOM 7839 O O . TRP B 1 259 ? -47.129 -12.677 -41.620 1.00 31.99 257 TRP B O 1
ATOM 7850 N N . LEU B 1 260 ? -44.919 -12.381 -41.497 1.00 27.00 258 LEU B N 1
ATOM 7851 C CA . LEU B 1 260 ? -45.046 -10.937 -41.365 1.00 26.32 258 LEU B CA 1
ATOM 7852 C C . LEU B 1 260 ? -45.608 -10.296 -42.641 1.00 29.05 258 LEU B C 1
ATOM 7853 O O . LEU B 1 260 ? -46.271 -9.263 -42.540 1.00 27.11 258 LEU B O 1
ATOM 7858 N N . VAL B 1 261 ? -45.288 -10.845 -43.827 1.00 27.98 259 VAL B N 1
ATOM 7859 C CA . VAL B 1 261 ? -45.684 -10.203 -45.073 1.00 29.13 259 VAL B CA 1
ATOM 7860 C C . VAL B 1 261 ? -47.116 -10.606 -45.431 1.00 29.82 259 VAL B C 1
ATOM 7861 O O . VAL B 1 261 ? -47.640 -10.170 -46.458 1.00 36.93 259 VAL B O 1
ATOM 7865 N N . GLU B 1 262 ? -47.754 -11.407 -44.580 1.00 29.92 260 GLU B N 1
ATOM 7866 C CA . GLU B 1 262 ? -49.128 -11.828 -44.820 1.00 33.12 260 GLU B CA 1
ATOM 7867 C C . GLU B 1 262 ? -50.066 -11.327 -43.722 1.00 32.33 260 GLU B C 1
ATOM 7868 O O . GLU B 1 262 ? -51.244 -11.698 -43.700 1.00 33.32 260 GLU B O 1
ATOM 7874 N N . ASN B 1 263 ? -49.566 -10.494 -42.801 1.00 31.26 261 ASN B N 1
ATOM 7875 C CA . ASN B 1 263 ? -50.403 -10.096 -41.677 1.00 33.70 261 ASN B CA 1
ATOM 7876 C C . ASN B 1 263 ? -50.350 -8.585 -41.466 1.00 31.23 261 ASN B C 1
ATOM 7877 O O . ASN B 1 263 ? -49.360 -7.950 -41.812 1.00 37.23 261 ASN B O 1
ATOM 7882 N N . LYS B 1 264 ? -51.387 -8.034 -40.826 1.00 34.29 262 LYS B N 1
ATOM 7883 C CA . LYS B 1 264 ? -51.649 -6.596 -40.790 1.00 35.62 262 LYS B CA 1
ATOM 7884 C C . LYS B 1 264 ? -50.992 -5.941 -39.577 1.00 37.64 262 LYS B C 1
ATOM 7885 O O . LYS B 1 264 ? -51.475 -6.074 -38.456 1.00 35.10 262 LYS B O 1
ATOM 7891 N N . TYR B 1 265 ? -49.895 -5.205 -39.810 1.00 34.27 263 TYR B N 1
ATOM 7892 C CA . TYR B 1 265 ? -49.304 -4.343 -38.797 1.00 28.82 263 TYR B CA 1
ATOM 7893 C C . TYR B 1 265 ? -48.503 -3.286 -39.554 1.00 29.12 263 TYR B C 1
ATOM 7894 O O . TYR B 1 265 ? -48.163 -3.486 -40.718 1.00 27.90 263 TYR B O 1
ATOM 7903 N N . ASP B 1 266 ? -48.187 -2.177 -38.894 1.00 29.56 264 ASP B N 1
ATOM 7904 C CA . ASP B 1 266 ? -47.580 -1.028 -39.547 1.00 34.09 264 ASP B CA 1
ATOM 7905 C C . ASP B 1 266 ? -46.099 -1.340 -39.753 1.00 31.55 264 ASP B C 1
ATOM 7906 O O . ASP B 1 266 ? -45.435 -1.750 -38.801 1.00 32.95 264 ASP B O 1
ATOM 7911 N N . VAL B 1 267 ? -45.587 -1.122 -40.978 1.00 26.92 265 VAL B N 1
ATOM 7912 C CA . VAL B 1 267 ? -44.204 -1.492 -41.282 1.00 27.63 265 VAL B CA 1
ATOM 7913 C C . VAL B 1 267 ? -43.383 -0.273 -41.645 1.00 28.05 265 VAL B C 1
ATOM 7914 O O . VAL B 1 267 ? -42.300 -0.416 -42.194 1.00 25.54 265 VAL B O 1
ATOM 7918 N N . ALA B 1 268 ? -43.874 0.920 -41.279 1.00 29.68 266 ALA B N 1
ATOM 7919 C CA . ALA B 1 268 ? -43.103 2.122 -41.540 1.00 31.45 266 ALA B CA 1
ATOM 7920 C C . ALA B 1 268 ? -41.807 2.111 -40.724 1.00 33.20 266 ALA B C 1
ATOM 7921 O O . ALA B 1 268 ? -40.782 2.579 -41.220 1.00 33.10 266 ALA B O 1
ATOM 7923 N N . ASP B 1 269 ? -41.849 1.615 -39.471 1.00 32.15 267 ASP B N 1
ATOM 7924 C CA . ASP B 1 269 ? -40.668 1.705 -38.610 1.00 37.54 267 ASP B CA 1
ATOM 7925 C C . ASP B 1 269 ? -40.027 0.325 -38.427 1.00 35.90 267 ASP B C 1
ATOM 7926 O O . ASP B 1 269 ? -40.744 -0.667 -38.302 1.00 32.03 267 ASP B O 1
ATOM 7931 N N . PRO B 1 270 ? -38.676 0.207 -38.377 1.00 32.58 268 PRO B N 1
ATOM 7932 C CA . PRO B 1 270 ? -38.025 -1.096 -38.190 1.00 34.59 268 PRO B CA 1
ATOM 7933 C C . PRO B 1 270 ? -38.387 -1.675 -36.824 1.00 34.49 268 PRO B C 1
ATOM 7934 O O . PRO B 1 270 ? -38.267 -0.984 -35.820 1.00 39.51 268 PRO B O 1
ATOM 7938 N N . PRO B 1 271 ? -38.857 -2.936 -36.724 1.00 34.40 269 PRO B N 1
ATOM 7939 C CA . PRO B 1 271 ? -39.166 -3.521 -35.416 1.00 36.66 269 PRO B CA 1
ATOM 7940 C C . PRO B 1 271 ? -37.873 -4.045 -34.790 1.00 34.17 269 PRO B C 1
ATOM 7941 O O . PRO B 1 271 ? -36.890 -4.260 -35.493 1.00 37.23 269 PRO B O 1
ATOM 7945 N N . PRO B 1 272 ? -37.812 -4.267 -33.456 1.00 35.02 270 PRO B N 1
ATOM 7946 C CA . PRO B 1 272 ? -36.585 -4.785 -32.830 1.00 35.74 270 PRO B CA 1
ATOM 7947 C C . PRO B 1 272 ? -36.202 -6.156 -33.404 1.00 33.34 270 PRO B C 1
ATOM 7948 O O . PRO B 1 272 ? -37.057 -7.004 -33.623 1.00 29.92 270 PRO B O 1
ATOM 7952 N N . PRO B 1 273 ? -34.924 -6.418 -33.744 1.00 32.25 271 PRO B N 1
ATOM 7953 C CA . PRO B 1 273 ? -34.540 -7.746 -34.232 1.00 28.57 271 PRO B CA 1
ATOM 7954 C C . PRO B 1 273 ? -35.007 -8.887 -33.328 1.00 28.88 271 PRO B C 1
ATOM 7955 O O . PRO B 1 273 ? -35.540 -9.873 -33.812 1.00 30.70 271 PRO B O 1
ATOM 7959 N N . TRP B 1 274 ? -34.902 -8.724 -32.003 1.00 28.44 272 TRP B N 1
ATOM 7960 C CA . TRP B 1 274 ? -35.290 -9.801 -31.108 1.00 29.41 272 TRP B CA 1
ATOM 7961 C C . TRP B 1 274 ? -36.772 -10.138 -31.255 1.00 34.93 272 TRP B C 1
ATOM 7962 O O . TRP B 1 274 ? -37.179 -11.286 -31.064 1.00 32.85 272 TRP B O 1
ATOM 7973 N N . GLN B 1 275 ? -37.601 -9.137 -31.576 1.00 26.88 273 GLN B N 1
ATOM 7974 C CA . GLN B 1 275 ? -39.031 -9.409 -31.600 1.00 25.50 273 GLN B CA 1
ATOM 7975 C C . GLN B 1 275 ? -39.409 -10.213 -32.841 1.00 25.16 273 GLN B C 1
ATOM 7976 O O . GLN B 1 275 ? -40.307 -11.032 -32.800 1.00 29.29 273 GLN B O 1
ATOM 7982 N N . VAL B 1 276 ? -38.762 -9.902 -33.962 1.00 27.62 274 VAL B N 1
ATOM 7983 C CA . VAL B 1 276 ? -38.951 -10.564 -35.240 1.00 27.98 274 VAL B CA 1
ATOM 7984 C C . VAL B 1 276 ? -38.457 -12.017 -35.145 1.00 31.74 274 VAL B C 1
ATOM 7985 O O . VAL B 1 276 ? -38.968 -12.910 -35.838 1.00 26.06 274 VAL B O 1
ATOM 7989 N N . TYR B 1 277 ? -37.479 -12.256 -34.250 1.00 30.55 275 TYR B N 1
ATOM 7990 C CA . TYR B 1 277 ? -36.950 -13.592 -33.976 1.00 28.08 275 TYR B CA 1
ATOM 7991 C C . TYR B 1 277 ? -37.614 -14.271 -32.774 1.00 31.52 275 TYR B C 1
ATOM 7992 O O . TYR B 1 277 ? -37.172 -15.347 -32.354 1.00 30.42 275 TYR B O 1
ATOM 8001 N N . LEU B 1 278 ? -38.689 -13.679 -32.229 1.00 29.41 276 LEU B N 1
ATOM 8002 C CA . LEU B 1 278 ? -39.412 -14.337 -31.148 1.00 29.76 276 LEU B CA 1
ATOM 8003 C C . LEU B 1 278 ? -40.599 -15.103 -31.726 1.00 33.66 276 LEU B C 1
ATOM 8004 O O . LEU B 1 278 ? -41.490 -14.487 -32.309 1.00 28.05 276 LEU B O 1
ATOM 8009 N N . LEU B 1 279 ? -40.628 -16.432 -31.507 1.00 26.32 277 LEU B N 1
ATOM 8010 C CA . LEU B 1 279 ? -41.617 -17.299 -32.135 1.00 27.31 277 LEU B CA 1
ATOM 8011 C C . LEU B 1 279 ? -43.016 -16.920 -31.645 1.00 29.36 277 LEU B C 1
ATOM 8012 O O . LEU B 1 279 ? -43.155 -16.490 -30.500 1.00 28.03 277 LEU B O 1
ATOM 8017 N N . ALA B 1 280 ? -44.046 -17.217 -32.454 1.00 26.49 278 ALA B N 1
ATOM 8018 C CA . ALA B 1 280 ? -45.438 -17.109 -32.021 1.00 32.10 278 ALA B CA 1
ATOM 8019 C C . ALA B 1 280 ? -45.735 -18.258 -31.062 1.00 33.37 278 ALA B C 1
ATOM 8020 O O . ALA B 1 280 ? -45.354 -19.396 -31.325 1.00 32.61 278 ALA B O 1
ATOM 8022 N N . ASN B 1 281 ? -46.422 -17.950 -29.957 1.00 33.69 279 ASN B N 1
ATOM 8023 C CA . ASN B 1 281 ? -46.730 -18.929 -28.930 1.00 28.24 279 ASN B CA 1
ATOM 8024 C C . ASN B 1 281 ? -47.777 -19.912 -29.457 1.00 33.87 279 ASN B C 1
ATOM 8025 O O . ASN B 1 281 ? -48.844 -19.500 -29.902 1.00 31.03 279 ASN B O 1
ATOM 8030 N N . LYS B 1 282 ? -47.483 -21.217 -29.402 1.00 30.07 280 LYS B N 1
ATOM 8031 C CA . LYS B 1 282 ? -48.383 -22.240 -29.918 1.00 31.50 280 LYS B CA 1
ATOM 8032 C C . LYS B 1 282 ? -48.224 -23.537 -29.126 1.00 31.74 280 LYS B C 1
ATOM 8033 O O . LYS B 1 282 ? -47.899 -24.581 -29.706 1.00 29.97 280 LYS B O 1
ATOM 8039 N N . PRO B 1 283 ? -48.485 -23.533 -27.796 1.00 29.57 281 PRO B N 1
ATOM 8040 C CA . PRO B 1 283 ? -48.350 -24.745 -26.989 1.00 29.34 281 PRO B CA 1
ATOM 8041 C C . PRO B 1 283 ? -49.463 -25.742 -27.281 1.00 33.63 281 PRO B C 1
ATOM 8042 O O . PRO B 1 283 ? -50.547 -25.360 -27.725 1.00 33.10 281 PRO B O 1
ATOM 8046 N N . GLY B 1 284 ? -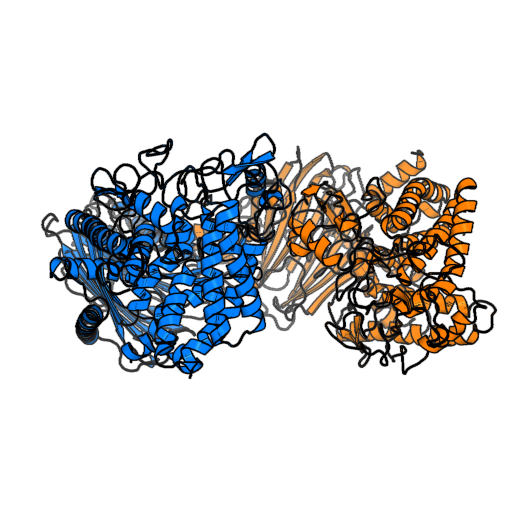49.145 -27.021 -27.070 1.00 26.82 282 GLY B N 1
ATOM 8047 C CA . GLY B 1 284 ? -50.100 -28.113 -27.108 1.00 27.02 282 GLY B CA 1
ATOM 8048 C C . GLY B 1 284 ? -49.350 -29.430 -27.108 1.00 31.33 282 GLY B C 1
ATOM 8049 O O . GLY B 1 284 ? -48.232 -29.528 -26.577 1.00 29.60 282 GLY B O 1
ATOM 8050 N N . SER B 1 285 ? -49.951 -30.411 -27.764 1.00 25.70 283 SER B N 1
ATOM 8051 C CA . SER B 1 285 ? -49.341 -31.715 -27.816 1.00 31.14 283 SER B CA 1
ATOM 8052 C C . SER B 1 285 ? -48.326 -31.739 -28.956 1.00 32.71 283 SER B C 1
ATOM 8053 O O . SER B 1 285 ? -48.469 -31.006 -29.933 1.00 30.20 283 SER B O 1
ATOM 8056 N N . GLY B 1 286 ? -47.299 -32.592 -28.829 1.00 26.82 284 GLY B N 1
ATOM 8057 C CA . GLY B 1 286 ? -46.409 -32.867 -29.946 1.00 28.19 284 GLY B CA 1
ATOM 8058 C C . GLY B 1 286 ? -45.163 -33.643 -29.504 1.00 27.21 284 GLY B C 1
ATOM 8059 O O . GLY B 1 286 ? -45.029 -33.939 -28.317 1.00 25.37 284 GLY B O 1
ATOM 8060 N N . ASN B 1 287 ? -44.249 -33.912 -30.453 1.00 25.69 285 ASN B N 1
ATOM 8061 C CA . ASN B 1 287 ? -43.010 -34.627 -30.147 1.00 25.63 285 ASN B CA 1
ATOM 8062 C C . ASN B 1 287 ? -41.806 -33.686 -30.125 1.00 25.36 285 ASN B C 1
ATOM 8063 O O . ASN B 1 287 ? -40.686 -34.130 -29.857 1.00 24.14 285 ASN B O 1
ATOM 8068 N N . VAL B 1 288 ? -42.036 -32.393 -30.383 1.00 23.56 286 VAL B N 1
ATOM 8069 C CA . VAL B 1 288 ? -41.006 -31.364 -30.265 1.00 23.38 286 VAL B CA 1
ATOM 8070 C C . VAL B 1 288 ? -41.666 -30.182 -29.563 1.00 29.62 286 VAL B C 1
ATOM 8071 O O . VAL B 1 288 ? -42.764 -29.784 -29.949 1.00 27.08 286 VAL B O 1
ATOM 8075 N N . HIS B 1 289 ? -40.993 -29.620 -28.553 1.00 23.31 287 HIS B N 1
ATOM 8076 C CA . HIS B 1 289 ? -41.425 -28.390 -27.912 1.00 23.94 287 HIS B CA 1
ATOM 8077 C C . HIS B 1 289 ? -40.225 -27.466 -27.836 1.00 25.86 287 HIS B C 1
ATOM 8078 O O . HIS B 1 289 ? -39.178 -27.875 -27.351 1.00 25.52 287 HIS B O 1
ATOM 8085 N N . ILE B 1 290 ? -40.398 -26.229 -28.314 1.00 24.20 288 ILE B N 1
ATOM 8086 C CA . ILE B 1 290 ? -39.332 -25.241 -28.305 1.00 23.79 288 ILE B CA 1
ATOM 8087 C C . ILE B 1 290 ? -39.780 -24.171 -27.320 1.00 30.14 288 ILE B C 1
ATOM 8088 O O . ILE B 1 290 ? -40.858 -23.588 -27.517 1.00 29.22 288 ILE B O 1
ATOM 8093 N N . VAL B 1 291 ? -39.000 -23.994 -26.240 1.00 25.31 289 VAL B N 1
ATOM 8094 C CA . VAL B 1 291 ? -39.289 -22.987 -25.229 1.00 22.03 289 VAL B CA 1
ATOM 8095 C C . VAL B 1 291 ? -38.274 -21.869 -25.454 1.00 26.01 289 VAL B C 1
ATOM 8096 O O . VAL B 1 291 ? -37.073 -22.134 -25.450 1.00 26.40 289 VAL B O 1
ATOM 8100 N N . GLN B 1 292 ? -38.756 -20.637 -25.693 1.00 23.43 290 GLN B N 1
ATOM 8101 C CA . GLN B 1 292 ? -37.851 -19.557 -26.048 1.00 24.31 290 GLN B CA 1
ATOM 8102 C C . GLN B 1 292 ? -38.000 -18.369 -25.088 1.00 24.01 290 GLN B C 1
ATOM 8103 O O . GLN B 1 292 ? -39.118 -17.951 -24.743 1.00 21.71 290 GLN B O 1
ATOM 8109 N N . LYS B 1 293 ? -36.856 -17.758 -24.762 1.00 22.57 291 LYS B N 1
ATOM 8110 C CA . LYS B 1 293 ? -36.811 -16.592 -23.894 1.00 26.78 291 LYS B CA 1
ATOM 8111 C C . LYS B 1 293 ? -35.886 -15.585 -24.553 1.00 28.45 291 LYS B C 1
ATOM 8112 O O . LYS B 1 293 ? -34.923 -15.985 -25.218 1.00 27.53 291 LYS B O 1
ATOM 8118 N N . VAL B 1 294 ? -36.176 -14.291 -24.334 1.00 25.29 292 VAL B N 1
ATOM 8119 C CA . VAL B 1 294 ? -35.253 -13.228 -24.671 1.00 25.13 292 VAL B CA 1
ATOM 8120 C C . VAL B 1 294 ? -34.901 -12.507 -23.375 1.00 31.82 292 VAL B C 1
ATOM 8121 O O . VAL B 1 294 ? -35.793 -12.154 -22.603 1.00 33.07 292 VAL B O 1
ATOM 8125 N N . PHE B 1 295 ? -33.601 -12.266 -23.176 1.00 29.57 293 PHE B N 1
ATOM 8126 C CA . PHE B 1 295 ? -33.150 -11.506 -22.020 1.00 29.46 293 PHE B CA 1
ATOM 8127 C C . PHE B 1 295 ? -32.369 -10.277 -22.455 1.00 30.47 293 PHE B C 1
ATOM 8128 O O . PHE B 1 295 ? -31.629 -10.332 -23.435 1.00 35.89 293 PHE B O 1
ATOM 8136 N N . GLU B 1 296 ? -32.437 -9.219 -21.630 1.00 28.53 294 GLU B N 1
ATOM 8137 C CA . GLU B 1 296 ? -31.529 -8.096 -21.800 1.00 31.89 294 GLU B CA 1
ATOM 8138 C C . GLU B 1 296 ? -30.597 -8.051 -20.584 1.00 32.11 294 GLU B C 1
ATOM 8139 O O . GLU B 1 296 ? -31.080 -7.994 -19.458 1.00 37.16 294 GLU B O 1
ATOM 8145 N N . GLY B 1 297 ? -29.275 -8.126 -20.799 1.00 32.10 295 GLY B N 1
ATOM 8146 C CA . GLY B 1 297 ? -28.362 -8.292 -19.675 1.00 33.34 295 GLY B CA 1
ATOM 8147 C C . GLY B 1 297 ? -28.303 -9.731 -19.151 1.00 34.19 295 GLY B C 1
ATOM 8148 O O . GLY B 1 297 ? -28.593 -10.678 -19.883 1.00 35.15 295 GLY B O 1
ATOM 8149 N N . ASP B 1 298 ? -27.956 -9.878 -17.864 1.00 30.79 296 ASP B N 1
ATOM 8150 C CA . ASP B 1 298 ? -27.704 -11.164 -17.214 1.00 32.07 296 ASP B CA 1
ATOM 8151 C C . ASP B 1 298 ? -29.005 -11.939 -17.026 1.00 32.73 296 ASP B C 1
ATOM 8152 O O . ASP B 1 298 ? -30.068 -11.333 -16.931 1.00 30.61 296 ASP B O 1
ATOM 8157 N N . PHE B 1 299 ? -28.930 -13.277 -16.941 1.00 26.14 297 PHE B N 1
ATOM 8158 C CA . PHE B 1 299 ? -30.178 -14.020 -16.816 1.00 26.62 297 PHE B CA 1
ATOM 8159 C C . PHE B 1 299 ? -29.924 -15.348 -16.123 1.00 26.40 297 PHE B C 1
ATOM 8160 O O . PHE B 1 299 ? -28.778 -15.825 -16.065 1.00 24.86 297 PHE B O 1
ATOM 8168 N N . GLU B 1 300 ? -31.017 -15.964 -15.664 1.00 24.63 298 GLU B N 1
ATOM 8169 C CA . GLU B 1 300 ? -30.936 -17.324 -15.193 1.00 27.25 298 GLU B CA 1
ATOM 8170 C C . GLU B 1 300 ? -32.334 -17.913 -15.222 1.00 32.17 298 GLU B C 1
ATOM 8171 O O . GLU B 1 300 ? -33.312 -17.180 -15.108 1.00 32.59 298 GLU B O 1
ATOM 8177 N N . PHE B 1 301 ? -32.405 -19.228 -15.436 1.00 24.67 299 PHE B N 1
ATOM 8178 C CA . PHE B 1 301 ? -33.629 -19.968 -15.211 1.00 27.29 299 PHE B CA 1
ATOM 8179 C C . PHE B 1 301 ? -33.300 -21.426 -14.885 1.00 29.49 299 PHE B C 1
ATOM 8180 O O . PHE B 1 301 ? -32.167 -21.893 -15.101 1.00 26.93 299 PHE B O 1
ATOM 8188 N N . ASP B 1 302 ? -34.332 -22.172 -14.481 1.00 26.07 300 ASP B N 1
ATOM 8189 C CA . ASP B 1 302 ? -34.131 -23.565 -14.108 1.00 28.93 300 ASP B CA 1
ATOM 8190 C C . ASP B 1 302 ? -34.991 -24.499 -14.958 1.00 31.89 300 ASP B C 1
ATOM 8191 O O . ASP B 1 302 ? -36.056 -24.116 -15.444 1.00 32.55 300 ASP B O 1
ATOM 8196 N N . ILE B 1 303 ? -34.550 -25.758 -15.061 1.00 22.91 301 ILE B N 1
ATOM 8197 C CA . ILE B 1 303 ? -35.330 -26.803 -15.684 1.00 25.49 301 ILE B CA 1
ATOM 8198 C C . ILE B 1 303 ? -35.533 -27.880 -14.623 1.00 28.19 301 ILE B C 1
ATOM 8199 O O . ILE B 1 303 ? -34.569 -28.354 -14.024 1.00 26.50 301 ILE B O 1
ATOM 8204 N N . LEU B 1 304 ? -36.792 -28.217 -14.338 1.00 26.59 302 LEU B N 1
ATOM 8205 C CA . LEU B 1 304 ? -37.061 -29.163 -13.278 1.00 28.61 302 LEU B CA 1
ATOM 8206 C C . LEU B 1 304 ? -37.783 -30.355 -13.882 1.00 28.77 302 LEU B C 1
ATOM 8207 O O . LEU B 1 304 ? -38.922 -30.212 -14.306 1.00 29.15 302 LEU B O 1
ATOM 8212 N N . PHE B 1 305 ? -37.130 -31.527 -13.884 1.00 26.68 303 PHE B N 1
ATOM 8213 C CA . PHE B 1 305 ? -37.734 -32.781 -14.320 1.00 25.99 303 PHE B CA 1
ATOM 8214 C C . PHE B 1 305 ? -38.150 -33.604 -13.095 1.00 27.34 303 PHE B C 1
ATOM 8215 O O . PHE B 1 305 ? -37.292 -34.065 -12.337 1.00 25.74 303 PHE B O 1
ATOM 8223 N N . SER B 1 306 ? -39.462 -33.825 -12.928 1.00 27.36 304 SER B N 1
ATOM 8224 C CA . SER B 1 306 ? -40.014 -34.596 -11.819 1.00 26.46 304 SER B CA 1
ATOM 8225 C C . SER B 1 306 ? -40.603 -35.919 -12.310 1.00 29.00 304 SER B C 1
ATOM 8226 O O . SER B 1 306 ? -41.582 -35.937 -13.053 1.00 28.36 304 SER B O 1
ATOM 8229 N N . SER B 1 307 ? -40.028 -37.038 -11.844 1.00 26.21 305 SER B N 1
ATOM 8230 C CA . SER B 1 307 ? -40.554 -38.360 -12.111 1.00 26.50 305 SER B CA 1
ATOM 8231 C C . SER B 1 307 ? -41.785 -38.556 -11.222 1.00 30.60 305 SER B C 1
ATOM 8232 O O . SER B 1 307 ? -41.674 -38.462 -10.000 1.00 36.95 305 SER B O 1
ATOM 8235 N N . GLU B 1 308 ? -42.938 -38.866 -11.814 1.00 34.67 306 GLU B N 1
ATOM 8236 C CA . GLU B 1 308 ? -44.137 -38.953 -10.990 1.00 36.78 306 GLU B CA 1
ATOM 8237 C C . GLU B 1 308 ? -43.972 -40.024 -9.908 1.00 36.05 306 GLU B C 1
ATOM 8238 O O . GLU B 1 308 ? -44.367 -39.801 -8.771 1.00 35.63 306 GLU B O 1
ATOM 8244 N N . SER B 1 309 ? -43.421 -41.185 -10.281 1.00 34.73 307 SER B N 1
ATOM 8245 C CA . SER B 1 309 ? -43.292 -42.325 -9.386 1.00 35.48 307 SER B CA 1
ATOM 8246 C C . SER B 1 309 ? -42.424 -41.995 -8.163 1.00 41.99 307 SER B C 1
ATOM 8247 O O . SER B 1 309 ? -42.471 -42.716 -7.178 1.00 42.19 307 SER B O 1
ATOM 8250 N N . ALA B 1 310 ? -41.691 -40.873 -8.185 1.00 37.74 308 ALA B N 1
ATOM 8251 C CA . ALA B 1 310 ? -40.956 -40.419 -7.014 1.00 37.91 308 ALA B CA 1
ATOM 8252 C C . ALA B 1 310 ? -41.888 -39.764 -5.980 1.00 39.73 308 ALA B C 1
ATOM 8253 O O . ALA B 1 310 ? -41.537 -39.617 -4.814 1.00 39.02 308 ALA B O 1
ATOM 8255 N N . GLY B 1 311 ? -43.069 -39.314 -6.411 1.00 46.01 309 GLY B N 1
ATOM 8256 C CA . GLY B 1 311 ? -44.122 -38.908 -5.489 1.00 49.43 309 GLY B CA 1
ATOM 8257 C C . GLY B 1 311 ? -43.794 -37.612 -4.749 1.00 51.19 309 GLY B C 1
ATOM 8258 O O . GLY B 1 311 ? -44.425 -37.305 -3.736 1.00 51.80 309 GLY B O 1
ATOM 8259 N N . LYS B 1 312 ? -42.803 -36.878 -5.273 1.00 47.11 310 LYS B N 1
ATOM 8260 C CA . LYS B 1 312 ? -42.374 -35.570 -4.800 1.00 48.67 310 LYS B CA 1
ATOM 8261 C C . LYS B 1 312 ? -41.804 -34.778 -5.978 1.00 48.60 310 LYS B C 1
ATOM 8262 O O . LYS B 1 312 ? -40.755 -35.117 -6.514 1.00 57.76 310 LYS B O 1
ATOM 8268 N N . GLU B 1 313 ? -42.460 -33.673 -6.316 1.00 39.25 311 GLU B N 1
ATOM 8269 C CA . GLU B 1 313 ? -42.037 -32.775 -7.377 1.00 42.94 311 GLU B CA 1
ATOM 8270 C C . GLU B 1 313 ? -40.788 -31.997 -6.954 1.00 38.78 311 GLU B C 1
ATOM 8271 O O . GLU B 1 313 ? -40.742 -31.484 -5.847 1.00 37.46 311 GLU B O 1
ATOM 8277 N N . VAL B 1 314 ? -39.828 -31.829 -7.884 1.00 33.23 312 VAL B N 1
ATOM 8278 C CA . VAL B 1 314 ? -38.577 -31.100 -7.696 1.00 32.00 312 VAL B CA 1
ATOM 8279 C C . VAL B 1 314 ? -38.843 -29.600 -7.707 1.00 35.85 312 VAL B C 1
ATOM 8280 O O . VAL B 1 314 ? -39.486 -29.108 -8.630 1.00 37.13 312 VAL B O 1
ATOM 8284 N N . THR B 1 315 ? -38.201 -28.859 -6.785 1.00 32.96 313 THR B N 1
ATOM 8285 C CA . THR B 1 315 ? -38.334 -27.407 -6.744 1.00 29.60 313 THR B CA 1
ATOM 8286 C C . THR B 1 315 ? -36.964 -26.791 -6.988 1.00 30.50 313 THR B C 1
ATOM 8287 O O . THR B 1 315 ? -35.949 -27.484 -6.872 1.00 28.32 313 THR B O 1
ATOM 8291 N N . SER B 1 316 ? -36.956 -25.483 -7.266 1.00 27.26 314 SER B N 1
ATOM 8292 C CA . SER B 1 316 ? -35.731 -24.705 -7.340 1.00 31.43 314 SER B CA 1
ATOM 8293 C C . SER B 1 316 ? -34.885 -24.778 -6.058 1.00 36.07 314 SER B C 1
ATOM 8294 O O . SER B 1 316 ? -33.651 -24.724 -6.114 1.00 31.18 314 SER B O 1
ATOM 8297 N N . LYS B 1 317 ? -35.543 -24.824 -4.891 1.00 37.19 315 LYS B N 1
ATOM 8298 C CA . LYS B 1 317 ? -34.805 -24.908 -3.633 1.00 38.37 315 LYS B CA 1
ATOM 8299 C C . LYS B 1 317 ? -34.146 -26.290 -3.509 1.00 35.73 315 LYS B C 1
ATOM 8300 O O . LYS B 1 317 ? -32.990 -26.402 -3.094 1.00 36.24 315 LYS B O 1
ATOM 8302 N N . ASP B 1 318 ? -34.851 -27.343 -3.942 1.00 34.73 316 ASP B N 1
ATOM 8303 C CA . ASP B 1 318 ? -34.242 -28.664 -4.096 1.00 37.44 316 ASP B CA 1
ATOM 8304 C C . ASP B 1 318 ? -32.972 -28.574 -4.949 1.00 44.21 316 ASP B C 1
ATOM 8305 O O . ASP B 1 318 ? -31.904 -29.045 -4.562 1.00 33.89 316 ASP B O 1
ATOM 8310 N N . LEU B 1 319 ? -33.085 -27.947 -6.124 1.00 40.46 317 LEU B N 1
ATOM 8311 C CA . LEU B 1 319 ? -31.948 -27.854 -7.021 1.00 37.72 317 LEU B CA 1
ATOM 8312 C C . LEU B 1 319 ? -30.756 -27.204 -6.316 1.00 38.13 317 LEU B C 1
ATOM 8313 O O . LEU B 1 319 ? -29.635 -27.707 -6.426 1.00 34.73 317 LEU B O 1
ATOM 8318 N N . GLU B 1 320 ? -30.978 -26.103 -5.585 1.00 37.14 318 GLU B N 1
ATOM 8319 C CA . GLU B 1 320 ? -29.855 -25.391 -4.974 1.00 39.97 318 GLU B CA 1
ATOM 8320 C C . GLU B 1 320 ? -29.229 -26.212 -3.842 1.00 38.03 318 GLU B C 1
ATOM 8321 O O . GLU B 1 320 ? -28.012 -26.227 -3.661 1.00 36.43 318 GLU B O 1
ATOM 8327 N N . ARG B 1 321 ? -30.072 -26.898 -3.081 1.00 33.76 319 ARG B N 1
ATOM 8328 C CA . ARG B 1 321 ? -29.578 -27.702 -1.979 1.00 41.27 319 ARG B CA 1
ATOM 8329 C C . ARG B 1 321 ? -28.723 -28.849 -2.520 1.00 42.10 319 ARG B C 1
ATOM 8330 O O . ARG B 1 321 ? -27.665 -29.129 -1.977 1.00 38.37 319 ARG B O 1
ATOM 8338 N N . GLU B 1 322 ? -29.197 -29.521 -3.581 1.00 38.62 320 GLU B N 1
ATOM 8339 C CA . GLU B 1 322 ? -28.563 -30.729 -4.091 1.00 36.29 320 GLU B CA 1
ATOM 8340 C C . GLU B 1 322 ? -27.256 -30.386 -4.799 1.00 31.81 320 GLU B C 1
ATOM 8341 O O . GLU B 1 322 ? -26.284 -31.122 -4.682 1.00 35.69 320 GLU B O 1
ATOM 8347 N N . VAL B 1 323 ? -27.212 -29.245 -5.490 1.00 31.32 321 VAL B N 1
ATOM 8348 C CA . VAL B 1 323 ? -25.991 -28.786 -6.138 1.00 35.09 321 VAL B CA 1
ATOM 8349 C C . VAL B 1 323 ? -24.892 -28.622 -5.092 1.00 42.73 321 VAL B C 1
ATOM 8350 O O . VAL B 1 323 ? -23.742 -29.020 -5.306 1.00 41.59 321 VAL B O 1
ATOM 8354 N N . LYS B 1 324 ? -25.260 -28.053 -3.945 1.00 41.14 322 LYS B N 1
ATOM 8355 C CA . LYS B 1 324 ? -24.275 -27.802 -2.907 1.00 38.89 322 LYS B CA 1
ATOM 8356 C C . LYS B 1 324 ? -23.793 -29.108 -2.279 1.00 34.51 322 LYS B C 1
ATOM 8357 O O . LYS B 1 324 ? -22.600 -29.244 -2.030 1.00 37.29 322 LYS B O 1
ATOM 8359 N N . GLN B 1 325 ? -24.703 -30.069 -2.060 1.00 32.51 323 GLN B N 1
ATOM 8360 C CA . GLN B 1 325 ? -24.372 -31.361 -1.474 1.00 33.76 323 GLN B CA 1
ATOM 8361 C C . GLN B 1 325 ? -23.481 -32.156 -2.432 1.00 42.40 323 GLN B C 1
ATOM 8362 O O . GLN B 1 325 ? -22.544 -32.829 -2.005 1.00 38.86 323 GLN B O 1
ATOM 8364 N N . ALA B 1 326 ? -23.780 -32.080 -3.734 1.00 36.34 324 ALA B N 1
ATOM 8365 C CA . ALA B 1 326 ? -23.048 -32.848 -4.728 1.00 40.55 324 ALA B CA 1
ATOM 8366 C C . ALA B 1 326 ? -21.594 -32.387 -4.740 1.00 37.95 324 ALA B C 1
ATOM 8367 O O . ALA B 1 326 ? -20.700 -33.219 -4.840 1.00 35.98 324 ALA B O 1
ATOM 8369 N N . THR B 1 327 ? -21.386 -31.065 -4.649 1.00 34.05 325 THR B N 1
ATOM 8370 C CA . THR B 1 327 ? -20.058 -30.477 -4.724 1.00 37.20 325 THR B CA 1
ATOM 8371 C C . THR B 1 327 ? -19.243 -30.879 -3.499 1.00 40.71 325 THR B C 1
ATOM 8372 O O . THR B 1 327 ? -18.056 -31.158 -3.628 1.00 37.43 325 THR B O 1
ATOM 8376 N N . GLU B 1 328 ? -19.893 -30.930 -2.324 1.00 45.89 326 GLU B N 1
ATOM 8377 C CA . GLU B 1 328 ? -19.232 -31.361 -1.098 1.00 44.34 326 GLU B CA 1
ATOM 8378 C C . GLU B 1 328 ? -18.732 -32.798 -1.274 1.00 42.06 326 GLU B C 1
ATOM 8379 O O . GLU B 1 328 ? -17.567 -33.092 -1.032 1.00 36.51 326 GLU B O 1
ATOM 8381 N N . VAL B 1 329 ? -19.598 -33.691 -1.750 1.00 37.47 327 VAL B N 1
ATOM 8382 C CA . VAL B 1 329 ? -19.243 -35.094 -1.926 1.00 38.91 327 VAL B CA 1
ATOM 8383 C C . VAL B 1 329 ? -18.132 -35.255 -2.980 1.00 37.63 327 VAL B C 1
ATOM 8384 O O . VAL B 1 329 ? -17.227 -36.072 -2.807 1.00 35.01 327 VAL B O 1
ATOM 8388 N N . PHE B 1 330 ? -18.150 -34.430 -4.040 1.00 34.77 328 PHE B N 1
ATOM 8389 C CA . PHE B 1 330 ? -17.149 -34.553 -5.092 1.00 35.72 328 PHE B CA 1
ATOM 8390 C C . PHE B 1 330 ? -15.759 -34.293 -4.507 1.00 38.17 328 PHE B C 1
ATOM 8391 O O . PHE B 1 330 ? -14.842 -35.080 -4.751 1.00 35.09 328 PHE B O 1
ATOM 8399 N N . GLY B 1 331 ? -15.625 -33.168 -3.775 1.00 34.37 329 GLY B N 1
ATOM 8400 C CA . GLY B 1 331 ? -14.398 -32.751 -3.101 1.00 32.68 329 GLY B CA 1
ATOM 8401 C C . GLY B 1 331 ? -13.848 -33.818 -2.149 1.00 35.84 329 GLY B C 1
ATOM 8402 O O . GLY B 1 331 ? -12.669 -34.153 -2.217 1.00 37.28 329 GLY B O 1
ATOM 8403 N N . GLU B 1 332 ? -14.714 -34.393 -1.304 1.00 35.85 330 GLU B N 1
ATOM 8404 C CA . GLU B 1 332 ? -14.281 -35.436 -0.383 1.00 39.15 330 GLU B CA 1
ATOM 8405 C C . GLU B 1 332 ? -13.771 -36.634 -1.183 1.00 44.84 330 GLU B C 1
ATOM 8406 O O . GLU B 1 332 ? -12.720 -37.189 -0.874 1.00 38.80 330 GLU B O 1
ATOM 8408 N N . ARG B 1 333 ? -14.515 -37.027 -2.229 1.00 36.74 331 ARG B N 1
ATOM 8409 C CA . ARG B 1 333 ? -14.185 -38.248 -2.950 1.00 41.46 331 ARG B CA 1
ATOM 8410 C C . ARG B 1 333 ? -12.857 -38.095 -3.702 1.00 34.41 331 ARG B C 1
ATOM 8411 O O . ARG B 1 333 ? -12.032 -39.007 -3.709 1.00 36.17 331 ARG B O 1
ATOM 8419 N N . PHE B 1 334 ? -12.653 -36.928 -4.322 1.00 30.68 332 PHE B N 1
ATOM 8420 C CA . PHE B 1 334 ? -11.444 -36.630 -5.070 1.00 34.36 332 PHE B CA 1
ATOM 8421 C C . PHE B 1 334 ? -10.206 -36.710 -4.174 1.00 35.94 332 PHE B C 1
ATOM 8422 O O . PHE B 1 334 ? -9.150 -37.166 -4.624 1.00 32.26 332 PHE B O 1
ATOM 8430 N N . ALA B 1 335 ? -10.324 -36.202 -2.936 1.00 36.38 333 ALA B N 1
ATOM 8431 C CA . ALA B 1 335 ? -9.235 -36.238 -1.955 1.00 34.13 333 ALA B CA 1
ATOM 8432 C C . ALA B 1 335 ? -8.786 -37.674 -1.679 1.00 35.72 333 ALA B C 1
ATOM 8433 O O . ALA B 1 335 ? -7.598 -37.926 -1.567 1.00 42.35 333 ALA B O 1
ATOM 8435 N N . ARG B 1 336 ? -9.739 -38.610 -1.557 1.00 32.33 334 ARG B N 1
ATOM 8436 C CA . ARG B 1 336 ? -9.456 -40.006 -1.276 1.00 33.66 334 ARG B CA 1
ATOM 8437 C C . ARG B 1 336 ? -8.929 -40.698 -2.534 1.00 38.56 334 ARG B C 1
ATOM 8438 O O . ARG B 1 336 ? -7.917 -41.373 -2.475 1.00 39.03 334 ARG B O 1
ATOM 8440 N N . VAL B 1 337 ? -9.603 -40.519 -3.677 1.00 37.49 335 VAL B N 1
ATOM 8441 C CA . VAL B 1 337 ? -9.358 -41.313 -4.875 1.00 30.92 335 VAL B CA 1
ATOM 8442 C C . VAL B 1 337 ? -8.076 -40.843 -5.569 1.00 30.79 335 VAL B C 1
ATOM 8443 O O . VAL B 1 337 ? -7.289 -41.654 -6.064 1.00 26.51 335 VAL B O 1
ATOM 8447 N N . PHE B 1 338 ? -7.894 -39.521 -5.661 1.00 28.26 336 PHE B N 1
ATOM 8448 C CA . PHE B 1 338 ? -6.738 -38.957 -6.350 1.00 30.11 336 PHE B CA 1
ATOM 8449 C C . PHE B 1 338 ? -5.903 -38.141 -5.351 1.00 35.55 336 PHE B C 1
ATOM 8450 O O . PHE B 1 338 ? -5.904 -36.907 -5.364 1.00 31.56 336 PHE B O 1
ATOM 8458 N N . ASP B 1 339 ? -5.243 -38.864 -4.439 1.00 41.49 337 ASP B N 1
ATOM 8459 C CA . ASP B 1 339 ? -4.367 -38.266 -3.441 1.00 39.45 337 ASP B CA 1
ATOM 8460 C C . ASP B 1 339 ? -3.064 -37.870 -4.136 1.00 40.48 337 ASP B C 1
ATOM 8461 O O . ASP B 1 339 ? -2.170 -38.693 -4.314 1.00 45.58 337 ASP B O 1
ATOM 8463 N N . LEU B 1 340 ? -2.960 -36.611 -4.561 1.00 35.24 338 LEU B N 1
ATOM 8464 C CA . LEU B 1 340 ? -1.822 -36.215 -5.367 1.00 36.32 338 LEU B CA 1
ATOM 8465 C C . LEU B 1 340 ? -0.555 -36.244 -4.510 1.00 42.19 338 LEU B C 1
ATOM 8466 O O . LEU B 1 340 ? -0.588 -35.888 -3.341 1.00 42.20 338 LEU B O 1
ATOM 8471 N N . LYS B 1 341 ? 0.561 -36.703 -5.084 1.00 41.00 339 LYS B N 1
ATOM 8472 C CA . LYS B 1 341 ? 1.766 -36.915 -4.290 1.00 38.10 339 LYS B CA 1
ATOM 8473 C C . LYS B 1 341 ? 2.785 -35.843 -4.657 1.00 39.63 339 LYS B C 1
ATOM 8474 O O . LYS B 1 341 ? 2.657 -35.203 -5.700 1.00 32.03 339 LYS B O 1
ATOM 8480 N N . ALA B 1 342 ? 3.768 -35.623 -3.775 1.00 40.26 340 ALA B N 1
ATOM 8481 C CA . ALA B 1 342 ? 4.791 -34.622 -4.037 1.00 39.09 340 ALA B CA 1
ATOM 8482 C C . ALA B 1 342 ? 5.371 -34.833 -5.431 1.00 32.98 340 ALA B C 1
ATOM 8483 O O . ALA B 1 342 ? 5.566 -35.971 -5.856 1.00 35.06 340 ALA B O 1
ATOM 8485 N N . PRO B 1 343 ? 5.787 -33.776 -6.166 1.00 36.48 341 PRO B N 1
ATOM 8486 C CA . PRO B 1 343 ? 5.623 -32.377 -5.753 1.00 39.45 341 PRO B CA 1
ATOM 8487 C C . PRO B 1 343 ? 4.349 -31.659 -6.195 1.00 42.96 341 PRO B C 1
ATOM 8488 O O . PRO B 1 343 ? 4.385 -30.455 -6.461 1.00 41.02 341 PRO B O 1
ATOM 8492 N N . PHE B 1 344 ? 3.226 -32.385 -6.273 1.00 40.56 342 PHE B N 1
ATOM 8493 C CA . PHE B 1 344 ? 2.014 -31.830 -6.877 1.00 42.78 342 PHE B CA 1
ATOM 8494 C C . PHE B 1 344 ? 0.884 -31.775 -5.858 1.00 44.13 342 PHE B C 1
ATOM 8495 O O . PHE B 1 344 ? -0.278 -32.002 -6.197 1.00 44.24 342 PHE B O 1
ATOM 8503 N N . GLN B 1 345 ? 1.244 -31.515 -4.596 1.00 40.89 343 GLN B N 1
ATOM 8504 C CA . GLN B 1 345 ? 0.269 -31.499 -3.524 1.00 38.93 343 GLN B CA 1
ATOM 8505 C C . GLN B 1 345 ? -0.400 -30.129 -3.435 1.00 36.08 343 GLN B C 1
ATOM 8506 O O . GLN B 1 345 ? -1.370 -29.983 -2.702 1.00 44.52 343 GLN B O 1
ATOM 8512 N N . GLY B 1 346 ? 0.144 -29.131 -4.138 1.00 36.00 344 GLY B N 1
ATOM 8513 C CA . GLY B 1 346 ? -0.360 -27.770 -4.048 1.00 44.04 344 GLY B CA 1
ATOM 8514 C C . GLY B 1 346 ? -1.832 -27.651 -4.458 1.00 50.10 344 GLY B C 1
ATOM 8515 O O . GLY B 1 346 ? -2.364 -28.523 -5.148 1.00 40.58 344 GLY B O 1
ATOM 8516 N N . ASP B 1 347 ? -2.465 -26.541 -4.052 1.00 47.00 345 ASP B N 1
ATOM 8517 C CA . ASP B 1 347 ? -3.852 -26.254 -4.388 1.00 48.18 345 ASP B CA 1
ATOM 8518 C C . ASP B 1 347 ? -4.012 -26.136 -5.902 1.00 40.61 345 ASP B C 1
ATOM 8519 O O . ASP B 1 347 ? -5.033 -26.550 -6.436 1.00 44.31 345 ASP B O 1
ATOM 8524 N N . ASN B 1 348 ? -3.002 -25.576 -6.577 1.00 38.97 346 ASN B N 1
ATOM 8525 C CA . ASN B 1 348 ? -3.006 -25.338 -8.016 1.00 40.27 346 ASN B CA 1
ATOM 8526 C C . ASN B 1 348 ? -3.050 -26.646 -8.818 1.00 41.05 346 ASN B C 1
ATOM 8527 O O . ASN B 1 348 ? -3.666 -26.703 -9.888 1.00 35.97 346 ASN B O 1
ATOM 8532 N N . TYR B 1 349 ? -2.357 -27.684 -8.327 1.00 36.22 347 TYR B N 1
ATOM 8533 C CA . TYR B 1 349 ? -2.344 -28.975 -9.000 1.00 36.43 347 TYR B CA 1
ATOM 8534 C C . TYR B 1 349 ? -3.666 -29.684 -8.742 1.00 38.64 347 TYR B C 1
ATOM 8535 O O . TYR B 1 349 ? -4.148 -30.433 -9.593 1.00 35.22 347 TYR B O 1
ATOM 8544 N N . LYS B 1 350 ? -4.199 -29.487 -7.531 1.00 33.82 348 LYS B N 1
ATOM 8545 C CA . LYS B 1 350 ? -5.484 -30.049 -7.168 1.00 38.08 348 LYS B CA 1
ATOM 8546 C C . LYS B 1 350 ? -6.569 -29.507 -8.108 1.00 39.48 348 LYS B C 1
ATOM 8547 O O . LYS B 1 350 ? -7.422 -30.264 -8.585 1.00 36.09 348 LYS B O 1
ATOM 8553 N N . LYS B 1 351 ? -6.522 -28.198 -8.392 1.00 35.32 349 LYS B N 1
ATOM 8554 C CA . LYS B 1 351 ? -7.476 -27.568 -9.297 1.00 37.04 349 LYS B CA 1
ATOM 8555 C C . LYS B 1 351 ? -7.270 -28.113 -10.717 1.00 37.62 349 LYS B C 1
ATOM 8556 O O . LYS B 1 351 ? -8.227 -28.413 -11.426 1.00 30.86 349 LYS B O 1
ATOM 8558 N N . PHE B 1 352 ? -6.003 -28.242 -11.132 1.00 31.71 350 PHE B N 1
ATOM 8559 C CA . PHE B 1 352 ? -5.697 -28.833 -12.424 1.00 30.52 350 PHE B CA 1
ATOM 8560 C C . PHE B 1 352 ? -6.276 -30.250 -12.524 1.00 27.81 350 PHE B C 1
ATOM 8561 O O . PHE B 1 352 ? -6.903 -30.588 -13.517 1.00 31.52 350 PHE B O 1
ATOM 8569 N N . GLY B 1 353 ? -6.069 -31.072 -11.496 1.00 29.02 351 GLY B N 1
ATOM 8570 C CA . GLY B 1 353 ? -6.469 -32.468 -11.508 1.00 29.79 351 GLY B CA 1
ATOM 8571 C C . GLY B 1 353 ? -7.995 -32.622 -11.552 1.00 31.13 351 GLY B C 1
ATOM 8572 O O . GLY B 1 353 ? -8.519 -33.535 -12.199 1.00 25.23 351 GLY B O 1
ATOM 8573 N N . LYS B 1 354 ? -8.710 -31.717 -10.877 1.00 28.16 352 LYS B N 1
ATOM 8574 C CA . LYS B 1 354 ? -10.157 -31.850 -10.818 1.00 29.26 352 LYS B CA 1
ATOM 8575 C C . LYS B 1 354 ? -10.754 -31.507 -12.180 1.00 29.34 352 LYS B C 1
ATOM 8576 O O . LYS B 1 354 ? -11.785 -32.062 -12.572 1.00 31.84 352 LYS B O 1
ATOM 8582 N N . SER B 1 355 ? -10.108 -30.567 -12.868 1.00 28.63 353 SER B N 1
ATOM 8583 C CA . SER B 1 355 ? -10.549 -30.154 -14.190 1.00 31.40 353 SER B CA 1
ATOM 8584 C C . SER B 1 355 ? -10.322 -31.280 -15.201 1.00 32.73 353 SER B C 1
ATOM 8585 O O . SER B 1 355 ? -11.218 -31.651 -15.955 1.00 30.37 353 SER B O 1
ATOM 8588 N N . MET B 1 356 ? -9.098 -31.813 -15.229 1.00 27.02 354 MET B N 1
ATOM 8589 C CA . MET B 1 356 ? -8.769 -32.890 -16.148 1.00 26.37 354 MET B CA 1
ATOM 8590 C C . MET B 1 356 ? -9.712 -34.079 -15.974 1.00 25.92 354 MET B C 1
ATOM 8591 O O . MET B 1 356 ? -10.130 -34.685 -16.962 1.00 27.07 354 MET B O 1
ATOM 8596 N N . PHE B 1 357 ? -9.993 -34.450 -14.719 1.00 23.60 355 PHE B N 1
ATOM 8597 C CA . PHE B 1 357 ? -10.772 -35.638 -14.408 1.00 25.98 355 PHE B CA 1
ATOM 8598 C C . PHE B 1 357 ? -12.253 -35.374 -14.718 1.00 29.21 355 PHE B C 1
ATOM 8599 O O . PHE B 1 357 ? -12.953 -36.235 -15.257 1.00 28.28 355 PHE B O 1
ATOM 8607 N N . SER B 1 358 ? -12.747 -34.194 -14.326 1.00 24.17 356 SER B N 1
ATOM 8608 C CA . SER B 1 358 ? -14.172 -33.891 -14.484 1.00 24.34 356 SER B CA 1
ATOM 8609 C C . SER B 1 358 ? -14.517 -33.818 -15.972 1.00 21.77 356 SER B C 1
ATOM 8610 O O . SER B 1 358 ? -15.626 -34.154 -16.371 1.00 24.09 356 SER B O 1
ATOM 8613 N N . ASN B 1 359 ? -13.596 -33.280 -16.771 1.00 22.02 357 ASN B N 1
ATOM 8614 C CA . ASN B 1 359 ? -13.805 -33.227 -18.210 1.00 23.06 357 ASN B CA 1
ATOM 8615 C C . ASN B 1 359 ? -13.796 -34.646 -18.784 1.00 25.34 357 ASN B C 1
ATOM 8616 O O . ASN B 1 359 ? -14.527 -34.932 -19.722 1.00 24.45 357 ASN B O 1
ATOM 8621 N N . LEU B 1 360 ? -12.925 -35.531 -18.277 1.00 26.42 358 LEU B N 1
ATOM 8622 C CA . LEU B 1 360 ? -12.919 -36.907 -18.777 1.00 25.48 358 LEU B CA 1
ATOM 8623 C C . LEU B 1 360 ? -14.259 -37.584 -18.493 1.00 25.03 358 LEU B C 1
ATOM 8624 O O . LEU B 1 360 ? -14.923 -38.090 -19.397 1.00 25.05 358 LEU B O 1
ATOM 8629 N N . ILE B 1 361 ? -14.641 -37.632 -17.215 1.00 23.83 359 ILE B N 1
ATOM 8630 C CA . ILE B 1 361 ? -15.814 -38.407 -16.846 1.00 22.64 359 ILE B CA 1
ATOM 8631 C C . ILE B 1 361 ? -17.055 -37.666 -17.341 1.00 23.60 359 ILE B C 1
ATOM 8632 O O . ILE B 1 361 ? -18.092 -38.264 -17.626 1.00 23.24 359 ILE B O 1
ATOM 8637 N N . GLY B 1 362 ? -16.918 -36.355 -17.524 1.00 24.72 360 GLY B N 1
ATOM 8638 C CA . GLY B 1 362 ? -18.035 -35.557 -18.016 1.00 26.44 360 GLY B CA 1
ATOM 8639 C C . GLY B 1 362 ? -18.299 -35.780 -19.509 1.00 30.81 360 GLY B C 1
ATOM 8640 O O . GLY B 1 362 ? -19.378 -35.446 -20.011 1.00 29.98 360 GLY B O 1
ATOM 8641 N N . GLY B 1 363 ? -17.319 -36.368 -20.205 1.00 26.77 361 GLY B N 1
ATOM 8642 C CA . GLY B 1 363 ? -17.457 -36.656 -21.630 1.00 25.54 361 GLY B CA 1
ATOM 8643 C C . GLY B 1 363 ? -18.394 -37.844 -21.933 1.00 27.96 361 GLY B C 1
ATOM 8644 O O . GLY B 1 363 ? -18.695 -38.121 -23.093 1.00 24.21 361 GLY B O 1
ATOM 8645 N N . ILE B 1 364 ? -18.883 -38.547 -20.902 1.00 21.33 362 ILE B N 1
ATOM 8646 C CA . ILE B 1 364 ? -19.601 -39.797 -21.122 1.00 21.98 362 ILE B CA 1
ATOM 8647 C C . ILE B 1 364 ? -20.880 -39.539 -21.933 1.00 22.46 362 ILE B C 1
ATOM 8648 O O . ILE B 1 364 ? -21.630 -38.593 -21.648 1.00 21.14 362 ILE B O 1
ATOM 8653 N N . GLY B 1 365 ? -21.107 -40.338 -22.976 1.00 20.27 363 GLY B N 1
ATOM 8654 C CA . GLY B 1 365 ? -22.304 -40.142 -23.780 1.00 22.43 363 GLY B CA 1
ATOM 8655 C C . GLY B 1 365 ? -23.100 -41.440 -23.881 1.00 22.88 363 GLY B C 1
ATOM 8656 O O . GLY B 1 365 ? -22.523 -42.513 -23.758 1.00 21.33 363 GLY B O 1
ATOM 8657 N N . TYR B 1 366 ? -24.412 -41.331 -24.133 1.00 20.92 364 TYR B N 1
ATOM 8658 C CA . TYR B 1 366 ? -25.204 -42.477 -24.542 1.00 20.95 364 TYR B CA 1
ATOM 8659 C C . TYR B 1 366 ? -25.516 -42.326 -26.037 1.00 23.48 364 TYR B C 1
ATOM 8660 O O . TYR B 1 366 ? -26.060 -41.299 -26.463 1.00 19.08 364 TYR B O 1
ATOM 8669 N N . PHE B 1 367 ? -25.200 -43.373 -26.815 1.00 20.12 365 PHE B N 1
ATOM 8670 C CA . PHE B 1 367 ? -25.366 -43.355 -28.263 1.00 22.95 365 PHE B CA 1
ATOM 8671 C C . PHE B 1 367 ? -26.274 -44.504 -28.689 1.00 24.18 365 PHE B C 1
ATOM 8672 O O . PHE B 1 367 ? -26.186 -45.611 -28.147 1.00 20.90 365 PHE B O 1
ATOM 8680 N N . TYR B 1 368 ? -27.139 -44.235 -29.676 1.00 20.39 366 TYR B N 1
ATOM 8681 C CA . TYR B 1 368 ? -28.060 -45.269 -30.099 1.00 22.17 366 TYR B CA 1
ATOM 8682 C C . TYR B 1 368 ? -28.354 -45.096 -31.583 1.00 22.58 366 TYR B C 1
ATOM 8683 O O . TYR B 1 368 ? -28.631 -43.984 -32.025 1.00 20.81 366 TYR B O 1
ATOM 8692 N N . GLY B 1 369 ? -28.254 -46.197 -32.329 1.00 23.54 367 GLY B N 1
ATOM 8693 C CA . GLY B 1 369 ? -28.754 -46.225 -33.697 1.00 25.48 367 GLY B CA 1
ATOM 8694 C C . GLY B 1 369 ? -28.015 -47.274 -34.515 1.00 27.23 367 GLY B C 1
ATOM 8695 O O . GLY B 1 369 ? -27.313 -48.113 -33.941 1.00 23.88 367 GLY B O 1
ATOM 8696 N N . HIS B 1 370 ? -28.121 -47.187 -35.852 1.00 23.16 368 HIS B N 1
ATOM 8697 C CA . HIS B 1 370 ? -27.426 -48.150 -36.697 1.00 23.50 368 HIS B CA 1
ATOM 8698 C C . HIS B 1 370 ? -25.958 -47.778 -36.898 1.00 23.35 368 HIS B C 1
ATOM 8699 O O . HIS B 1 370 ? -25.590 -46.609 -36.828 1.00 23.13 368 HIS B O 1
ATOM 8706 N N . SER B 1 371 ? -25.169 -48.801 -37.246 1.00 22.56 369 SER B N 1
ATOM 8707 C CA . SER B 1 371 ? -23.753 -48.730 -37.565 1.00 22.83 369 SER B CA 1
ATOM 8708 C C . SER B 1 371 ? -23.580 -49.149 -39.031 1.00 23.21 369 SER B C 1
ATOM 8709 O O . SER B 1 371 ? -24.364 -49.963 -39.510 1.00 28.32 369 SER B O 1
ATOM 8712 N N . LEU B 1 372 ? -22.551 -48.654 -39.735 1.00 24.66 370 LEU B N 1
ATOM 8713 C CA . LEU B 1 372 ? -22.372 -48.978 -41.158 1.00 24.23 370 LEU B CA 1
ATOM 8714 C C . LEU B 1 372 ? -21.207 -49.963 -41.280 1.00 23.27 370 LEU B C 1
ATOM 8715 O O . LEU B 1 372 ? -20.094 -49.627 -40.904 1.00 20.78 370 LEU B O 1
ATOM 8720 N N . VAL B 1 373 ? -21.494 -51.190 -41.749 1.00 24.04 371 VAL B N 1
ATOM 8721 C CA . VAL B 1 373 ? -20.486 -52.238 -41.781 1.00 25.97 371 VAL B CA 1
ATOM 8722 C C . VAL B 1 373 ? -20.499 -52.935 -43.147 1.00 25.85 371 VAL B C 1
ATOM 8723 O O . VAL B 1 373 ? -21.568 -53.242 -43.667 1.00 22.27 371 VAL B O 1
ATOM 8727 N N . ASP B 1 374 ? -19.302 -53.302 -43.624 1.00 25.44 372 ASP B N 1
ATOM 8728 C CA . ASP B 1 374 ? -19.140 -54.158 -44.792 1.00 23.58 372 ASP B CA 1
ATOM 8729 C C . ASP B 1 374 ? -19.098 -55.601 -44.304 1.00 23.90 372 ASP B C 1
ATOM 8730 O O . ASP B 1 374 ? -18.111 -56.047 -43.733 1.00 25.99 372 ASP B O 1
ATOM 8735 N N . ARG B 1 375 ? -20.176 -56.341 -44.529 1.00 23.45 373 ARG B N 1
ATOM 8736 C CA . ARG B 1 375 ? -20.207 -57.733 -44.118 1.00 24.50 373 ARG B CA 1
ATOM 8737 C C . ARG B 1 375 ? -20.010 -58.648 -45.331 1.00 26.51 373 ARG B C 1
ATOM 8738 O O . ARG B 1 375 ? -20.455 -59.789 -45.295 1.00 25.43 373 ARG B O 1
ATOM 8746 N N . SER B 1 376 ? -19.252 -58.198 -46.343 1.00 27.15 374 SER B N 1
ATOM 8747 C CA . SER B 1 376 ? -18.990 -59.022 -47.521 1.00 29.59 374 SER B CA 1
ATOM 8748 C C . SER B 1 376 ? -17.939 -60.101 -47.238 1.00 35.74 374 SER B C 1
ATOM 8749 O O . SER B 1 376 ? -17.983 -61.188 -47.830 1.00 29.24 374 SER B O 1
ATOM 8752 N N . TYR B 1 377 ? -16.951 -59.788 -46.383 1.00 28.47 375 TYR B N 1
ATOM 8753 C CA . TYR B 1 377 ? -15.894 -60.754 -46.094 1.00 28.47 375 TYR B CA 1
ATOM 8754 C C . TYR B 1 377 ? -15.197 -61.129 -47.396 1.00 33.03 375 TYR B C 1
ATOM 8755 O O . TYR B 1 377 ? -14.786 -62.273 -47.587 1.00 33.60 375 TYR B O 1
ATOM 8764 N N . ALA B 1 378 ? -15.028 -60.128 -48.254 1.00 34.13 376 ALA B N 1
ATOM 8765 C CA . ALA B 1 378 ? -14.374 -60.272 -49.541 1.00 35.11 376 ALA B CA 1
ATOM 8766 C C . ALA B 1 378 ? -12.978 -60.873 -49.390 1.00 35.41 376 ALA B C 1
ATOM 8767 O O . ALA B 1 378 ? -12.210 -60.481 -48.498 1.00 30.20 376 ALA B O 1
ATOM 8769 N N . PRO B 1 379 ? -12.571 -61.744 -50.351 1.00 34.86 377 PRO B N 1
ATOM 8770 C CA . PRO B 1 379 ? -11.259 -62.392 -50.319 1.00 33.87 377 PRO B CA 1
ATOM 8771 C C . PRO B 1 379 ? -10.098 -61.404 -50.388 1.00 33.25 377 PRO B C 1
ATOM 8772 O O . PRO B 1 379 ? -9.004 -61.657 -49.871 1.00 34.65 377 PRO B O 1
ATOM 8776 N N . GLU B 1 380 ? -10.322 -60.262 -51.030 1.00 27.55 378 GLU B N 1
ATOM 8777 C CA . GLU B 1 380 ? -9.300 -59.218 -50.994 1.00 32.39 378 GLU B CA 1
ATOM 8778 C C . GLU B 1 380 ? -8.904 -58.851 -49.553 1.00 28.29 378 GLU B C 1
ATOM 8779 O O . GLU B 1 380 ? -7.747 -58.531 -49.278 1.00 32.60 378 GLU B O 1
ATOM 8785 N N . TYR B 1 381 ? -9.872 -58.861 -48.634 1.00 27.39 379 TYR B N 1
ATOM 8786 C CA . TYR B 1 381 ? -9.651 -58.413 -47.258 1.00 29.46 379 TYR B CA 1
ATOM 8787 C C . TYR B 1 381 ? -8.729 -59.369 -46.477 1.00 32.27 379 TYR B C 1
ATOM 8788 O O . TYR B 1 381 ? -8.281 -59.036 -45.371 1.00 27.56 379 TYR B O 1
ATOM 8797 N N . ASP B 1 382 ? -8.448 -60.552 -47.053 1.00 30.16 380 ASP B N 1
ATOM 8798 C CA . ASP B 1 382 ? -7.491 -61.482 -46.479 1.00 29.52 380 ASP B CA 1
ATOM 8799 C C . ASP B 1 382 ? -6.071 -60.919 -46.571 1.00 29.66 380 ASP B C 1
ATOM 8800 O O . ASP B 1 382 ? -5.200 -61.368 -45.842 1.00 31.70 380 ASP B O 1
ATOM 8805 N N . GLU B 1 383 ? -5.841 -59.943 -47.463 1.00 26.72 381 GLU B N 1
ATOM 8806 C CA . GLU B 1 383 ? -4.541 -59.299 -47.627 1.00 30.07 381 GLU B CA 1
ATOM 8807 C C . GLU B 1 383 ? -3.442 -60.352 -47.861 1.00 32.66 381 GLU B C 1
ATOM 8808 O O . GLU B 1 383 ? -2.367 -60.251 -47.285 1.00 30.89 381 GLU B O 1
ATOM 8814 N N . GLU B 1 384 ? -3.676 -61.335 -48.741 1.00 30.72 382 GLU B N 1
ATOM 8815 C CA . GLU B 1 384 ? -2.668 -62.362 -49.011 1.00 35.25 382 GLU B CA 1
ATOM 8816 C C . GLU B 1 384 ? -1.574 -61.925 -49.985 1.00 35.88 382 GLU B C 1
ATOM 8817 O O . GLU B 1 384 ? -0.491 -62.496 -49.958 1.00 35.71 382 GLU B O 1
ATOM 8823 N N . ASN B 1 385 ? -1.825 -60.918 -50.831 1.00 35.69 383 ASN B N 1
ATOM 8824 C CA . ASN B 1 385 ? -0.902 -60.658 -51.930 1.00 37.41 383 ASN B CA 1
ATOM 8825 C C . ASN B 1 385 ? -0.100 -59.388 -51.670 1.00 36.58 383 ASN B C 1
ATOM 8826 O O . ASN B 1 385 ? -0.533 -58.495 -50.933 1.00 38.81 383 ASN B O 1
ATOM 8831 N N . GLU B 1 386 ? 1.043 -59.275 -52.354 1.00 31.33 384 GLU B N 1
ATOM 8832 C CA . GLU B 1 386 ? 1.715 -57.994 -52.478 1.00 34.16 384 GLU B CA 1
ATOM 8833 C C . GLU B 1 386 ? 0.745 -57.007 -53.111 1.00 37.08 384 GLU B C 1
ATOM 8834 O O . GLU B 1 386 ? -0.060 -57.417 -53.942 1.00 32.44 384 GLU B O 1
ATOM 8840 N N . GLY B 1 387 ? 0.821 -55.729 -52.712 1.00 34.97 385 GLY B N 1
ATOM 8841 C CA . GLY B 1 387 ? -0.109 -54.734 -53.228 1.00 35.74 385 GLY B CA 1
ATOM 8842 C C . GLY B 1 387 ? -1.549 -54.951 -52.741 1.00 38.82 385 GLY B C 1
ATOM 8843 O O . GLY B 1 387 ? -2.490 -54.480 -53.386 1.00 36.41 385 GLY B O 1
ATOM 8844 N N . PHE B 1 388 ? -1.714 -55.573 -51.555 1.00 31.88 386 PHE B N 1
ATOM 8845 C CA . PHE B 1 388 ? -3.032 -55.912 -51.028 1.00 30.78 386 PHE B CA 1
ATOM 8846 C C . PHE B 1 388 ? -3.896 -54.663 -50.847 1.00 27.36 386 PHE B C 1
ATOM 8847 O O . PHE B 1 388 ? -5.119 -54.755 -50.871 1.00 30.28 386 PHE B O 1
ATOM 8855 N N . TRP B 1 389 ? -3.278 -53.504 -50.608 1.00 29.78 387 TRP B N 1
ATOM 8856 C CA . TRP B 1 389 ? -4.076 -52.290 -50.401 1.00 34.78 387 TRP B CA 1
ATOM 8857 C C . TRP B 1 389 ? -4.832 -51.876 -51.667 1.00 35.91 387 TRP B C 1
ATOM 8858 O O . TRP B 1 389 ? -5.903 -51.265 -51.606 1.00 35.23 387 TRP B O 1
ATOM 8869 N N . GLU B 1 390 ? -4.263 -52.192 -52.831 1.00 34.84 388 GLU B N 1
ATOM 8870 C CA . GLU B 1 390 ? -4.975 -51.910 -54.068 1.00 37.62 388 GLU B CA 1
ATOM 8871 C C . GLU B 1 390 ? -6.154 -52.865 -54.221 1.00 30.73 388 GLU B C 1
ATOM 8872 O O . GLU B 1 390 ? -7.205 -52.436 -54.659 1.00 32.90 388 GLU B O 1
ATOM 8878 N N . ASP B 1 391 ? -5.991 -54.138 -53.836 1.00 29.12 389 ASP B N 1
ATOM 8879 C CA . ASP B 1 391 ? -7.094 -55.093 -53.856 1.00 32.84 389 ASP B CA 1
ATOM 8880 C C . ASP B 1 391 ? -8.215 -54.675 -52.897 1.00 35.31 389 ASP B C 1
ATOM 8881 O O . ASP B 1 391 ? -9.398 -54.945 -53.160 1.00 31.26 389 ASP B O 1
ATOM 8886 N N . ALA B 1 392 ? -7.831 -54.158 -51.715 1.00 30.14 390 ALA B N 1
ATOM 8887 C CA . ALA B 1 392 ? -8.838 -53.754 -50.739 1.00 30.17 390 ALA B CA 1
ATOM 8888 C C . ALA B 1 392 ? -9.680 -52.598 -51.295 1.00 28.88 390 ALA B C 1
ATOM 8889 O O . ALA B 1 392 ? -10.910 -52.572 -51.137 1.00 28.06 390 ALA B O 1
ATOM 8891 N N . ALA B 1 393 ? -9.019 -51.674 -52.007 1.00 32.31 391 ALA B N 1
ATOM 8892 C CA . ALA B 1 393 ? -9.702 -50.530 -52.608 1.00 31.33 391 ALA B CA 1
ATOM 8893 C C . ALA B 1 393 ? -10.739 -51.004 -53.625 1.00 34.38 391 ALA B C 1
ATOM 8894 O O . ALA B 1 393 ? -11.871 -50.541 -53.613 1.00 35.17 391 ALA B O 1
ATOM 8896 N N . GLU B 1 394 ? -10.388 -52.024 -54.417 1.00 36.27 392 GLU B N 1
ATOM 8897 C CA . GLU B 1 394 ? -11.318 -52.638 -55.350 1.00 36.77 392 GLU B CA 1
ATOM 8898 C C . GLU B 1 394 ? -12.527 -53.247 -54.645 1.00 38.50 392 GLU B C 1
ATOM 8899 O O . GLU B 1 394 ? -13.639 -53.156 -55.168 1.00 36.41 392 GLU B O 1
ATOM 8905 N N . ALA B 1 395 ? -12.313 -53.973 -53.535 1.00 32.16 393 ALA B N 1
ATOM 8906 C CA . ALA B 1 395 ? -13.462 -54.548 -52.846 1.00 26.88 393 ALA B CA 1
ATOM 8907 C C . ALA B 1 395 ? -14.339 -53.427 -52.267 1.00 26.50 393 ALA B C 1
ATOM 8908 O O . ALA B 1 395 ? -15.557 -53.538 -52.238 1.00 27.36 393 ALA B O 1
ATOM 8910 N N . ARG B 1 396 ? -13.733 -52.354 -51.763 1.00 26.89 394 ARG B N 1
ATOM 8911 C CA . ARG B 1 396 ? -14.562 -51.295 -51.180 1.00 31.39 394 ARG B CA 1
ATOM 8912 C C . ARG B 1 396 ? -15.415 -50.657 -52.278 1.00 37.25 394 ARG B C 1
ATOM 8913 O O . ARG B 1 396 ? -16.584 -50.301 -52.055 1.00 32.53 394 ARG B O 1
ATOM 8921 N N . ALA B 1 397 ? -14.834 -50.583 -53.489 1.00 37.38 395 ALA B N 1
ATOM 8922 C CA . ALA B 1 397 ? -15.519 -49.999 -54.636 1.00 36.92 395 ALA B CA 1
ATOM 8923 C C . ALA B 1 397 ? -16.783 -50.786 -54.977 1.00 33.94 395 ALA B C 1
ATOM 8924 O O . ALA B 1 397 ? -17.655 -50.274 -55.673 1.00 37.64 395 ALA B O 1
ATOM 8926 N N . ARG B 1 398 ? -16.919 -52.022 -54.484 1.00 30.15 396 ARG B N 1
ATOM 8927 C CA . ARG B 1 398 ? -18.152 -52.760 -54.747 1.00 30.48 396 ARG B CA 1
ATOM 8928 C C . ARG B 1 398 ? -19.305 -52.341 -53.823 1.00 29.10 396 ARG B C 1
ATOM 8929 O O . ARG B 1 398 ? -20.422 -52.805 -53.993 1.00 29.59 396 ARG B O 1
ATOM 8937 N N . HIS B 1 399 ? -19.033 -51.508 -52.814 1.00 31.02 397 HIS B N 1
ATOM 8938 C CA . HIS B 1 399 ? -20.079 -50.896 -51.992 1.00 32.38 397 HIS B CA 1
ATOM 8939 C C . HIS B 1 399 ? -21.071 -51.905 -51.421 1.00 28.80 397 HIS B C 1
ATOM 8940 O O . HIS B 1 399 ? -22.277 -51.684 -51.496 1.00 30.71 397 HIS B O 1
ATOM 8947 N N . GLN B 1 400 ? -20.563 -52.953 -50.753 1.00 29.22 398 GLN B N 1
ATOM 8948 C CA . GLN B 1 400 ? -21.434 -53.934 -50.124 1.00 27.12 398 GLN B CA 1
ATOM 8949 C C . GLN B 1 400 ? -21.873 -53.467 -48.728 1.00 26.83 398 GLN B C 1
ATOM 8950 O O . GLN B 1 400 ? -22.731 -54.095 -48.109 1.00 22.49 398 GLN B O 1
ATOM 8956 N N . GLU B 1 401 ? -21.287 -52.398 -48.197 1.00 23.82 399 GLU B N 1
ATOM 8957 C CA . GLU B 1 401 ? -21.639 -52.072 -46.815 1.00 26.97 399 GLU B CA 1
ATOM 8958 C C . GLU B 1 401 ? -23.122 -51.713 -46.678 1.00 28.61 399 GLU B C 1
ATOM 8959 O O . GLU B 1 401 ? -23.730 -51.188 -47.620 1.00 28.64 399 GLU B O 1
ATOM 8965 N N . ALA B 1 402 ? -23.679 -51.964 -45.481 1.00 23.62 400 ALA B N 1
ATOM 8966 C CA . ALA B 1 402 ? -25.066 -51.649 -45.148 1.00 28.65 400 ALA B CA 1
ATOM 8967 C C . ALA B 1 402 ? -25.210 -51.238 -43.679 1.00 30.00 400 ALA B C 1
ATOM 8968 O O . ALA B 1 402 ? -24.412 -51.655 -42.843 1.00 24.61 400 ALA B O 1
ATOM 8970 N N . LEU B 1 403 ? -26.346 -50.600 -43.341 1.00 25.10 401 LEU B N 1
ATOM 8971 C CA . LEU B 1 403 ? -26.601 -50.249 -41.947 1.00 28.22 401 LEU B CA 1
ATOM 8972 C C . LEU B 1 403 ? -27.086 -51.478 -41.193 1.00 27.10 401 LEU B C 1
ATOM 8973 O O . LEU B 1 403 ? -27.804 -52.307 -41.726 1.00 26.91 401 LEU B O 1
ATOM 8978 N N . GLU B 1 404 ? -26.664 -51.614 -39.941 1.00 24.63 402 GLU B N 1
ATOM 8979 C CA . GLU B 1 404 ? -27.079 -52.757 -39.151 1.00 25.54 402 GLU B CA 1
ATOM 8980 C C . GLU B 1 404 ? -27.220 -52.291 -37.707 1.00 25.68 402 GLU B C 1
ATOM 8981 O O . GLU B 1 404 ? -26.669 -51.245 -37.321 1.00 22.80 402 GLU B O 1
ATOM 8987 N N . GLY B 1 405 ? -27.964 -53.074 -36.931 1.00 25.60 403 GLY B N 1
ATOM 8988 C CA . GLY B 1 405 ? -28.328 -52.640 -35.588 1.00 28.80 403 GLY B CA 1
ATOM 8989 C C . GLY B 1 405 ? -29.848 -52.617 -35.442 1.00 34.11 403 GLY B C 1
ATOM 8990 O O . GLY B 1 405 ? -30.518 -53.443 -36.049 1.00 32.30 403 GLY B O 1
ATOM 8991 N N . PRO B 1 406 ? -30.453 -51.701 -34.650 1.00 31.45 404 PRO B N 1
ATOM 8992 C CA . PRO B 1 406 ? -29.723 -50.622 -33.960 1.00 29.22 404 PRO B CA 1
ATOM 8993 C C . PRO B 1 406 ? -28.911 -51.144 -32.759 1.00 29.92 404 PRO B C 1
ATOM 8994 O O . PRO B 1 406 ? -29.172 -52.233 -32.260 1.00 26.93 404 PRO B O 1
ATOM 8998 N N . TYR B 1 407 ? -27.852 -50.423 -32.384 1.00 25.91 405 TYR B N 1
ATOM 8999 C CA . TYR B 1 407 ? -26.993 -50.759 -31.260 1.00 25.13 405 TYR B CA 1
ATOM 9000 C C . TYR B 1 407 ? -27.042 -49.598 -30.274 1.00 25.72 405 TYR B C 1
ATOM 9001 O O . TYR B 1 407 ? -27.375 -48.476 -30.667 1.00 23.13 405 TYR B O 1
ATOM 9010 N N . GLU B 1 408 ? -26.640 -49.845 -29.020 1.00 24.69 406 GLU B N 1
ATOM 9011 C CA . GLU B 1 408 ? -26.426 -48.721 -28.121 1.00 24.90 406 GLU B CA 1
ATOM 9012 C C . GLU B 1 408 ? -24.985 -48.751 -27.586 1.00 23.50 406 GLU B C 1
ATOM 9013 O O . GLU B 1 408 ? -24.336 -49.788 -27.590 1.00 22.10 406 GLU B O 1
ATOM 9019 N N . LEU B 1 409 ? -24.512 -47.630 -27.043 1.00 19.58 407 LEU B N 1
ATOM 9020 C CA . LEU B 1 409 ? -23.187 -47.621 -26.410 1.00 20.80 407 LEU B CA 1
ATOM 9021 C C . LEU B 1 409 ? -23.174 -46.505 -25.381 1.00 23.01 407 LEU B C 1
ATOM 9022 O O . LEU B 1 409 ? -23.560 -45.375 -25.688 1.00 22.13 407 LEU B O 1
ATOM 9027 N N . PHE B 1 410 ? -22.796 -46.874 -24.148 1.00 18.78 408 PHE B N 1
ATOM 9028 C CA . PHE B 1 410 ? -22.540 -45.903 -23.097 1.00 17.58 408 PHE B CA 1
ATOM 9029 C C . PHE B 1 410 ? -21.021 -45.848 -22.919 1.00 20.96 408 PHE B C 1
ATOM 9030 O O . PHE B 1 410 ? -20.438 -46.865 -22.574 1.00 20.43 408 PHE B O 1
ATOM 9038 N N . THR B 1 411 ? -20.388 -44.685 -23.124 1.00 23.37 409 THR B N 1
ATOM 9039 C CA . THR B 1 411 ? -18.930 -44.663 -23.236 1.00 22.56 409 THR B CA 1
ATOM 9040 C C . THR B 1 411 ? -18.402 -43.249 -22.977 1.00 21.16 409 THR B C 1
ATOM 9041 O O . THR B 1 411 ? -19.076 -42.257 -23.257 1.00 19.71 409 THR B O 1
ATOM 9045 N N . SER B 1 412 ? -17.174 -43.125 -22.449 1.00 21.39 410 SER B N 1
ATOM 9046 C CA . SER B 1 412 ? -16.540 -41.820 -22.560 1.00 20.33 410 SER B CA 1
ATOM 9047 C C . SER B 1 412 ? -15.967 -41.654 -23.969 1.00 21.06 410 SER B C 1
ATOM 9048 O O . SER B 1 412 ? -16.026 -42.587 -24.772 1.00 23.32 410 SER B O 1
ATOM 9051 N N . ILE B 1 413 ? -15.482 -40.444 -24.290 1.00 19.27 411 ILE B N 1
ATOM 9052 C CA . ILE B 1 413 ? -15.154 -40.051 -25.662 1.00 18.67 411 ILE B CA 1
ATOM 9053 C C . ILE B 1 413 ? -13.817 -39.329 -25.641 1.00 20.93 411 ILE B C 1
ATOM 9054 O O . ILE B 1 413 ? -13.438 -38.756 -24.615 1.00 23.62 411 ILE B O 1
ATOM 9059 N N . PRO B 1 414 ? -13.058 -39.314 -26.752 1.00 19.71 412 PRO B N 1
ATOM 9060 C CA . PRO B 1 414 ? -11.809 -38.542 -26.774 1.00 21.01 412 PRO B CA 1
ATOM 9061 C C . PRO B 1 414 ? -11.991 -37.018 -26.716 1.00 21.24 412 PRO B C 1
ATOM 9062 O O . PRO B 1 414 ? -11.109 -36.342 -26.166 1.00 19.70 412 PRO B O 1
ATOM 9066 N N . SER B 1 415 ? -13.056 -36.468 -27.347 1.00 22.04 413 SER B N 1
ATOM 9067 C CA . SER B 1 415 ? -13.157 -35.018 -27.546 1.00 24.10 413 SER B CA 1
ATOM 9068 C C . SER B 1 415 ? -14.581 -34.598 -27.919 1.00 23.55 413 SER B C 1
ATOM 9069 O O . SER B 1 415 ? -15.156 -35.053 -28.924 1.00 22.18 413 SER B O 1
ATOM 9072 N N . ARG B 1 416 ? -15.140 -33.700 -27.111 1.00 22.69 414 ARG B N 1
ATOM 9073 C CA . ARG B 1 416 ? -16.497 -33.216 -27.380 1.00 21.67 414 ARG B CA 1
ATOM 9074 C C . ARG B 1 416 ? -16.591 -32.520 -28.744 1.00 22.41 414 ARG B C 1
ATOM 9075 O O . ARG B 1 416 ? -17.500 -32.841 -29.515 1.00 22.30 414 ARG B O 1
ATOM 9083 N N . PRO B 1 417 ? -15.723 -31.530 -29.103 1.00 23.03 415 PRO B N 1
ATOM 9084 C CA . PRO B 1 417 ? -15.887 -30.824 -30.377 1.00 23.26 415 PRO B CA 1
ATOM 9085 C C . PRO B 1 417 ? -15.444 -31.626 -31.600 1.00 26.79 415 PRO B C 1
ATOM 9086 O O . PRO B 1 417 ? -15.977 -31.426 -32.688 1.00 26.95 415 PRO B O 1
ATOM 9090 N N . PHE B 1 418 ? -14.432 -32.491 -31.433 1.00 22.35 416 PHE B N 1
ATOM 9091 C CA . PHE B 1 418 ? -13.806 -33.127 -32.583 1.00 22.55 416 PHE B CA 1
ATOM 9092 C C . PHE B 1 418 ? -14.168 -34.603 -32.755 1.00 27.75 416 PHE B C 1
ATOM 9093 O O . PHE B 1 418 ? -14.322 -35.050 -33.893 1.00 24.55 416 PHE B O 1
ATOM 9101 N N . PHE B 1 419 ? -14.212 -35.384 -31.661 1.00 24.44 417 PHE B N 1
ATOM 9102 C CA . PHE B 1 419 ? -14.351 -36.834 -31.769 1.00 25.89 417 PHE B CA 1
ATOM 9103 C C . PHE B 1 419 ? -15.391 -37.353 -30.774 1.00 25.81 417 PHE B C 1
ATOM 9104 O O . PHE B 1 419 ? -15.083 -38.162 -29.899 1.00 26.25 417 PHE B O 1
ATOM 9112 N N . PRO B 1 420 ? -16.659 -36.902 -30.846 1.00 22.53 418 PRO B N 1
ATOM 9113 C CA . PRO B 1 420 ? -17.625 -37.238 -29.808 1.00 23.03 418 PRO B CA 1
ATOM 9114 C C . PRO B 1 420 ? -18.262 -38.600 -30.057 1.00 26.74 418 PRO B C 1
ATOM 9115 O O . PRO B 1 420 ? -19.463 -38.688 -30.295 1.00 25.07 418 PRO B O 1
ATOM 9119 N N . ARG B 1 421 ? -17.463 -39.680 -30.006 1.00 23.12 419 ARG B N 1
ATOM 9120 C CA . ARG B 1 421 ? -18.047 -41.007 -30.179 1.00 22.48 419 ARG B CA 1
ATOM 9121 C C . ARG B 1 421 ? -17.049 -41.991 -29.582 1.00 22.87 419 ARG B C 1
ATOM 9122 O O . ARG B 1 421 ? -15.963 -41.547 -29.187 1.00 20.27 419 ARG B O 1
ATOM 9130 N N . GLY B 1 422 ? -17.397 -43.293 -29.577 1.00 22.56 420 GLY B N 1
ATOM 9131 C CA . GLY B 1 422 ? -16.575 -44.325 -28.958 1.00 19.56 420 GLY B CA 1
ATOM 9132 C C . GLY B 1 422 ? -15.385 -44.727 -29.849 1.00 20.54 420 GLY B C 1
ATOM 9133 O O . GLY B 1 422 ? -15.569 -45.061 -31.031 1.00 20.67 420 GLY B O 1
ATOM 9134 N N . PHE B 1 423 ? -14.173 -44.750 -29.268 1.00 21.19 421 PHE B N 1
ATOM 9135 C CA . PHE B 1 423 ? -12.984 -45.275 -29.925 1.00 19.18 421 PHE B CA 1
ATOM 9136 C C . PHE B 1 423 ? -12.397 -46.390 -29.047 1.00 21.40 421 PHE B C 1
ATOM 9137 O O . PHE B 1 423 ? -12.253 -46.220 -27.832 1.00 18.69 421 PHE B O 1
ATOM 9145 N N . LEU B 1 424 ? -12.142 -47.546 -29.654 1.00 20.23 422 LEU B N 1
ATOM 9146 C CA . LEU B 1 424 ? -11.996 -48.784 -28.897 1.00 19.75 422 LEU B CA 1
ATOM 9147 C C . LEU B 1 424 ? -10.718 -48.736 -28.045 1.00 19.14 422 LEU B C 1
ATOM 9148 O O . LEU B 1 424 ? -10.782 -49.049 -26.861 1.00 21.90 422 LEU B O 1
ATOM 9153 N N . TRP B 1 425 ? -9.555 -48.406 -28.617 1.00 19.12 423 TRP B N 1
ATOM 9154 C CA . TRP B 1 425 ? -8.345 -48.399 -27.781 1.00 19.96 423 TRP B CA 1
ATOM 9155 C C . TRP B 1 425 ? -8.278 -47.153 -26.892 1.00 22.74 423 TRP B C 1
ATOM 9156 O O . TRP B 1 425 ? -7.696 -47.221 -25.805 1.00 20.28 423 TRP B O 1
ATOM 9167 N N . ASP B 1 426 ? -8.926 -46.036 -27.308 1.00 20.08 424 ASP B N 1
ATOM 9168 C CA . ASP B 1 426 ? -8.948 -44.875 -26.412 1.00 21.19 424 ASP B CA 1
ATOM 9169 C C . ASP B 1 426 ? -9.620 -45.257 -25.101 1.00 19.94 424 ASP B C 1
ATOM 9170 O O . ASP B 1 426 ? -9.243 -44.764 -24.035 1.00 21.30 424 ASP B O 1
ATOM 9175 N N . GLU B 1 427 ? -10.683 -46.065 -25.201 1.00 19.34 425 GLU B N 1
ATOM 9176 C CA . GLU B 1 427 ? -11.529 -46.299 -24.037 1.00 23.17 425 GLU B CA 1
ATOM 9177 C C . GLU B 1 427 ? -10.760 -47.050 -22.956 1.00 24.06 425 GLU B C 1
ATOM 9178 O O . GLU B 1 427 ? -10.988 -46.813 -21.771 1.00 22.30 425 GLU B O 1
ATOM 9184 N N . GLY B 1 428 ? -9.826 -47.940 -23.332 1.00 26.03 426 GLY B N 1
ATOM 9185 C CA . GLY B 1 428 ? -9.087 -48.566 -22.238 1.00 23.29 426 GLY B CA 1
ATOM 9186 C C . GLY B 1 428 ? -8.320 -47.528 -21.409 1.00 24.07 426 GLY B C 1
ATOM 9187 O O . GLY B 1 428 ? -8.171 -47.667 -20.187 1.00 25.69 426 GLY B O 1
ATOM 9188 N N . PHE B 1 429 ? -7.812 -46.482 -22.068 1.00 20.50 427 PHE B N 1
ATOM 9189 C CA . PHE B 1 429 ? -7.106 -45.440 -21.320 1.00 22.38 427 PHE B CA 1
ATOM 9190 C C . PHE B 1 429 ? -8.074 -44.581 -20.492 1.00 22.71 427 PHE B C 1
ATOM 9191 O O . PHE B 1 429 ? -7.778 -44.217 -19.344 1.00 21.86 427 PHE B O 1
ATOM 9199 N N . HIS B 1 430 ? -9.199 -44.171 -21.109 1.00 21.77 428 HIS B N 1
ATOM 9200 C CA . HIS B 1 430 ? -10.196 -43.367 -20.383 1.00 21.24 428 HIS B CA 1
ATOM 9201 C C . HIS B 1 430 ? -10.614 -44.036 -19.077 1.00 21.97 428 HIS B C 1
ATOM 9202 O O . HIS B 1 430 ? -10.795 -43.365 -18.060 1.00 26.77 428 HIS B O 1
ATOM 9209 N N . LEU B 1 431 ? -10.843 -45.353 -19.101 1.00 22.11 429 LEU B N 1
ATOM 9210 C CA . LEU B 1 431 ? -11.466 -46.006 -17.955 1.00 20.08 429 LEU B CA 1
ATOM 9211 C C . LEU B 1 431 ? -10.479 -46.198 -16.812 1.00 24.08 429 LEU B C 1
ATOM 9212 O O . LEU B 1 431 ? -10.901 -46.616 -15.733 1.00 24.99 429 LEU B O 1
ATOM 9217 N N . LEU B 1 432 ? -9.178 -45.976 -17.049 1.00 20.70 430 LEU B N 1
ATOM 9218 C CA . LEU B 1 432 ? -8.252 -46.172 -15.938 1.00 23.63 430 LEU B CA 1
ATOM 9219 C C . LEU B 1 432 ? -8.506 -45.167 -14.802 1.00 23.85 430 LEU B C 1
ATOM 9220 O O . LEU B 1 432 ? -8.584 -45.581 -13.645 1.00 28.16 430 LEU B O 1
ATOM 9225 N N . PRO B 1 433 ? -8.622 -43.828 -15.017 1.00 24.98 431 PRO B N 1
ATOM 9226 C CA . PRO B 1 433 ? -9.023 -42.925 -13.928 1.00 20.60 431 PRO B CA 1
ATOM 9227 C C . PRO B 1 433 ? -10.490 -43.115 -13.554 1.00 25.94 431 PRO B C 1
ATOM 9228 O O . PRO B 1 433 ? -10.857 -43.052 -12.385 1.00 25.16 431 PRO B O 1
ATOM 9232 N N . ILE B 1 434 ? -11.330 -43.456 -14.537 1.00 26.03 432 ILE B N 1
ATOM 9233 C CA . ILE B 1 434 ? -12.745 -43.610 -14.193 1.00 22.97 432 ILE B CA 1
ATOM 9234 C C . ILE B 1 434 ? -12.946 -44.788 -13.231 1.00 23.90 432 ILE B C 1
ATOM 9235 O O . ILE B 1 434 ? -13.731 -44.691 -12.279 1.00 27.22 432 ILE B O 1
ATOM 9240 N N . ALA B 1 435 ? -12.257 -45.911 -13.476 1.00 22.97 433 ALA B N 1
ATOM 9241 C CA . ALA B 1 435 ? -12.382 -47.080 -12.605 1.00 24.85 433 ALA B CA 1
ATOM 9242 C C . ALA B 1 435 ? -11.914 -46.807 -11.161 1.00 25.57 433 ALA B C 1
ATOM 9243 O O . ALA B 1 435 ? -12.474 -47.397 -10.228 1.00 28.35 433 ALA B O 1
ATOM 9245 N N . ASP B 1 436 ? -10.883 -45.961 -10.967 1.00 26.41 434 ASP B N 1
ATOM 9246 C CA . ASP B 1 436 ? -10.446 -45.554 -9.624 1.00 28.38 434 ASP B CA 1
ATOM 9247 C C . ASP B 1 436 ? -11.595 -44.826 -8.921 1.00 27.90 434 ASP B C 1
ATOM 9248 O O . ASP B 1 436 ? -11.829 -45.023 -7.741 1.00 25.49 434 ASP B O 1
ATOM 9253 N N . TRP B 1 437 ? -12.326 -43.997 -9.665 1.00 25.41 435 TRP B N 1
ATOM 9254 C CA . TRP B 1 437 ? -13.437 -43.222 -9.123 1.00 22.48 435 TRP B CA 1
ATOM 9255 C C . TRP B 1 437 ? -14.639 -44.110 -8.824 1.00 27.44 435 TRP B C 1
ATOM 9256 O O . TRP B 1 437 ? -15.297 -43.936 -7.793 1.00 26.23 435 TRP B O 1
ATOM 9267 N N . ASP B 1 438 ? -14.983 -45.001 -9.770 1.00 24.78 436 ASP B N 1
ATOM 9268 C CA . ASP B 1 438 ? -16.270 -45.692 -9.750 1.00 25.27 436 ASP B CA 1
ATOM 9269 C C . ASP B 1 438 ? -16.104 -46.969 -10.568 1.00 25.45 436 ASP B C 1
ATOM 9270 O O . ASP B 1 438 ? -16.306 -46.962 -11.783 1.00 24.56 436 ASP B O 1
ATOM 9275 N N . ILE B 1 439 ? -15.660 -48.047 -9.912 1.00 23.96 437 ILE B N 1
ATOM 9276 C CA . ILE B 1 439 ? -15.366 -49.277 -10.628 1.00 21.61 437 ILE B CA 1
ATOM 9277 C C . ILE B 1 439 ? -16.644 -49.780 -11.289 1.00 26.56 437 ILE B C 1
ATOM 9278 O O . ILE B 1 439 ? -16.588 -50.280 -12.417 1.00 26.34 437 ILE B O 1
ATOM 9283 N N . ASP B 1 440 ? -17.795 -49.630 -10.600 1.00 22.12 438 ASP B N 1
ATOM 9284 C CA . ASP B 1 440 ? -19.052 -50.133 -11.146 1.00 24.25 438 ASP B CA 1
ATOM 9285 C C . ASP B 1 440 ? -19.407 -49.413 -12.455 1.00 25.14 438 ASP B C 1
ATOM 9286 O O . ASP B 1 440 ? -19.975 -50.026 -13.372 1.00 24.11 438 ASP B O 1
ATOM 9291 N N . LEU B 1 441 ? -19.105 -48.107 -12.526 1.00 22.37 439 LEU B N 1
ATOM 9292 C CA . LEU B 1 441 ? -19.380 -47.354 -13.745 1.00 22.70 439 LEU B CA 1
ATOM 9293 C C . LEU B 1 441 ? -18.460 -47.855 -14.857 1.00 22.18 439 LEU B C 1
ATOM 9294 O O . LEU B 1 441 ? -18.919 -48.076 -15.961 1.00 21.80 439 LEU B O 1
ATOM 9299 N N . ALA B 1 442 ? -17.162 -48.025 -14.558 1.00 20.78 440 ALA B N 1
ATOM 9300 C CA . ALA B 1 442 ? -16.240 -48.561 -15.552 1.00 22.21 440 ALA B CA 1
ATOM 9301 C C . ALA B 1 442 ? -16.722 -49.916 -16.069 1.00 20.80 440 ALA B C 1
ATOM 9302 O O . ALA B 1 442 ? -16.624 -50.212 -17.270 1.00 18.78 440 ALA B O 1
ATOM 9304 N N . LEU B 1 443 ? -17.191 -50.779 -15.157 1.00 21.15 441 LEU B N 1
ATOM 9305 C CA . LEU B 1 443 ? -17.622 -52.107 -15.575 1.00 24.13 441 LEU B CA 1
ATOM 9306 C C . LEU B 1 443 ? -18.848 -52.036 -16.491 1.00 27.78 441 LEU B C 1
ATOM 9307 O O . LEU B 1 443 ? -19.037 -52.920 -17.337 1.00 23.85 441 LEU B O 1
ATOM 9312 N N . GLU B 1 444 ? -19.743 -51.076 -16.229 1.00 25.09 442 GLU B N 1
ATOM 9313 C CA . GLU B 1 444 ? -20.906 -50.908 -17.093 1.00 26.94 442 GLU B CA 1
ATOM 9314 C C . GLU B 1 444 ? -20.469 -50.485 -18.490 1.00 24.85 442 GLU B C 1
ATOM 9315 O O . GLU B 1 444 ? -21.084 -50.896 -19.466 1.00 24.55 442 GLU B O 1
ATOM 9321 N N . ILE B 1 445 ? -19.426 -49.640 -18.579 1.00 22.40 443 ILE B N 1
ATOM 9322 C CA . ILE B 1 445 ? -18.949 -49.169 -19.878 1.00 21.08 443 ILE B CA 1
ATOM 9323 C C . ILE B 1 445 ? -18.275 -50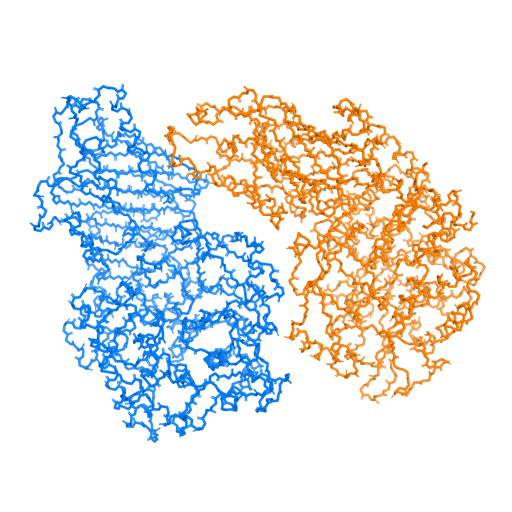.323 -20.617 1.00 24.39 443 ILE B C 1
ATOM 9324 O O . ILE B 1 445 ? -18.479 -50.499 -21.828 1.00 21.93 443 ILE B O 1
ATOM 9329 N N . ILE B 1 446 ? -17.459 -51.113 -19.896 1.00 21.28 444 ILE B N 1
ATOM 9330 C CA . ILE B 1 446 ? -16.847 -52.289 -20.495 1.00 20.24 444 ILE B CA 1
ATOM 9331 C C . ILE B 1 446 ? -17.922 -53.231 -21.059 1.00 20.39 444 ILE B C 1
ATOM 9332 O O . ILE B 1 446 ? -17.778 -53.754 -22.154 1.00 21.18 444 ILE B O 1
ATOM 9337 N N . LYS B 1 447 ? -18.978 -53.499 -20.287 1.00 20.35 445 LYS B N 1
ATOM 9338 C CA . LYS B 1 447 ? -20.036 -54.410 -20.690 1.00 23.13 445 LYS B CA 1
ATOM 9339 C C . LYS B 1 447 ? -20.777 -53.875 -21.926 1.00 23.94 445 LYS B C 1
ATOM 9340 O O . LYS B 1 447 ? -21.199 -54.642 -22.805 1.00 21.53 445 LYS B O 1
ATOM 9346 N N . SER B 1 448 ? -20.959 -52.557 -21.965 1.00 21.72 446 SER B N 1
ATOM 9347 C CA . SER B 1 448 ? -21.579 -51.890 -23.104 1.00 24.42 446 SER B CA 1
ATOM 9348 C C . SER B 1 448 ? -20.775 -52.138 -24.379 1.00 21.73 446 SER B C 1
ATOM 9349 O O . SER B 1 448 ? -21.314 -52.478 -25.418 1.00 22.66 446 SER B O 1
ATOM 9352 N N . TRP B 1 449 ? -19.464 -51.927 -24.324 1.00 20.76 447 TRP B N 1
ATOM 9353 C CA . TRP B 1 449 ? -18.610 -52.175 -25.476 1.00 21.28 447 TRP B CA 1
ATOM 9354 C C . TRP B 1 449 ? -18.662 -53.649 -25.882 1.00 23.05 447 TRP B C 1
ATOM 9355 O O . TRP B 1 449 ? -18.790 -53.974 -27.066 1.00 22.90 447 TRP B O 1
ATOM 9366 N N . TYR B 1 450 ? -18.490 -54.559 -24.915 1.00 21.33 448 TYR B N 1
ATOM 9367 C CA . TYR B 1 450 ? -18.367 -55.974 -25.250 1.00 20.83 448 TYR B CA 1
ATOM 9368 C C . TYR B 1 450 ? -19.700 -56.503 -25.768 1.00 23.50 448 TYR B C 1
ATOM 9369 O O . TYR B 1 450 ? -19.759 -57.542 -26.420 1.00 23.79 448 TYR B O 1
ATOM 9378 N N . ASN B 1 451 ? -20.781 -55.802 -25.431 1.00 23.28 449 ASN B N 1
ATOM 9379 C CA . ASN B 1 451 ? -22.086 -56.124 -25.986 1.00 28.38 449 ASN B CA 1
ATOM 9380 C C . ASN B 1 451 ? -22.184 -55.826 -27.489 1.00 27.21 449 ASN B C 1
ATOM 9381 O O . ASN B 1 451 ? -23.181 -56.186 -28.113 1.00 26.03 449 ASN B O 1
ATOM 9386 N N . LEU B 1 452 ? -21.217 -55.087 -28.054 1.00 22.75 450 LEU B N 1
ATOM 9387 C CA . LEU B 1 452 ? -21.194 -54.820 -29.491 1.00 25.01 450 LEU B CA 1
ATOM 9388 C C . LEU B 1 452 ? -20.388 -55.886 -30.243 1.00 28.69 450 LEU B C 1
ATOM 9389 O O . LEU B 1 452 ? -20.255 -55.800 -31.459 1.00 31.18 450 LEU B O 1
ATOM 9394 N N . MET B 1 453 ? -19.761 -56.823 -29.526 1.00 23.76 451 MET B N 1
ATOM 9395 C CA . MET B 1 453 ? -18.916 -57.808 -30.192 1.00 24.10 451 MET B CA 1
ATOM 9396 C C . MET B 1 453 ? -19.784 -58.764 -31.023 1.00 25.01 451 MET B C 1
ATOM 9397 O O . MET B 1 453 ? -20.830 -59.200 -30.558 1.00 23.89 451 MET B O 1
ATOM 9402 N N . ASP B 1 454 ? -19.358 -59.067 -32.259 1.00 23.44 452 ASP B N 1
ATOM 9403 C CA . ASP B 1 454 ? -20.145 -59.961 -33.105 1.00 26.95 452 ASP B CA 1
ATOM 9404 C C . ASP B 1 454 ? -19.815 -61.418 -32.754 1.00 29.85 452 ASP B C 1
ATOM 9405 O O . ASP B 1 454 ? -18.999 -61.700 -31.869 1.00 26.74 452 ASP B O 1
ATOM 9410 N N . GLU B 1 455 ? -20.428 -62.367 -33.469 1.00 26.96 453 GLU B N 1
ATOM 9411 C CA . GLU B 1 455 ? -20.247 -63.771 -33.109 1.00 29.46 453 GLU B CA 1
ATOM 9412 C C . GLU B 1 455 ? -18.836 -64.264 -33.410 1.00 25.60 453 GLU B C 1
ATOM 9413 O O . GLU B 1 455 ? -18.460 -65.320 -32.915 1.00 29.23 453 GLU B O 1
ATOM 9419 N N . ASP B 1 456 ? -18.046 -63.519 -34.187 1.00 24.02 454 ASP B N 1
ATOM 9420 C CA . ASP B 1 456 ? -16.674 -63.955 -34.452 1.00 27.12 454 ASP B CA 1
ATOM 9421 C C . ASP B 1 456 ? -15.661 -63.408 -33.451 1.00 26.59 454 ASP B C 1
ATOM 9422 O O . ASP B 1 456 ? -14.523 -63.897 -33.415 1.00 26.17 454 ASP B O 1
ATOM 9427 N N . GLY B 1 457 ? -16.024 -62.341 -32.726 1.00 23.67 455 GLY B N 1
ATOM 9428 C CA . GLY B 1 457 ? -15.111 -61.712 -31.778 1.00 21.77 455 GLY B CA 1
ATOM 9429 C C . GLY B 1 457 ? -14.677 -60.296 -32.130 1.00 21.54 455 GLY B C 1
ATOM 9430 O O . GLY B 1 457 ? -13.727 -59.785 -31.525 1.00 23.14 455 GLY B O 1
ATOM 9431 N N . TRP B 1 458 ? -15.339 -59.672 -33.130 1.00 20.50 456 TRP B N 1
ATOM 9432 C CA . TRP B 1 458 ? -14.963 -58.355 -33.626 1.00 20.69 456 TRP B CA 1
ATOM 9433 C C . TRP B 1 458 ? -15.843 -57.277 -32.988 1.00 23.27 456 TRP B C 1
ATOM 9434 O O . TRP B 1 458 ? -17.064 -57.443 -32.966 1.00 21.51 456 TRP B O 1
ATOM 9445 N N . ILE B 1 459 ? -15.201 -56.197 -32.510 1.00 21.70 457 ILE B N 1
ATOM 9446 C CA . ILE B 1 459 ? -15.849 -54.942 -32.134 1.00 22.69 457 ILE B CA 1
ATOM 9447 C C . ILE B 1 459 ? -15.283 -53.876 -33.064 1.00 23.05 457 ILE B C 1
ATOM 9448 O O . ILE B 1 459 ? -14.050 -53.718 -33.127 1.00 21.74 457 ILE B O 1
ATOM 9453 N N . ALA B 1 460 ? -16.155 -53.148 -33.792 1.00 20.83 458 ALA B N 1
ATOM 9454 C CA . ALA B 1 460 ? -15.637 -52.084 -34.649 1.00 20.93 458 ALA B CA 1
ATOM 9455 C C . ALA B 1 460 ? -14.821 -51.091 -33.817 1.00 21.17 458 ALA B C 1
ATOM 9456 O O . ALA B 1 460 ? -15.263 -50.681 -32.741 1.00 20.50 458 ALA B O 1
ATOM 9458 N N . ARG B 1 461 ? -13.700 -50.604 -34.379 1.00 21.47 459 ARG B N 1
ATOM 9459 C CA . ARG B 1 461 ? -12.794 -49.771 -33.606 1.00 21.39 459 ARG B CA 1
ATOM 9460 C C . ARG B 1 461 ? -13.375 -48.366 -33.432 1.00 24.36 459 ARG B C 1
ATOM 9461 O O . ARG B 1 461 ? -12.941 -47.666 -32.526 1.00 21.46 459 ARG B O 1
ATOM 9469 N N . GLU B 1 462 ? -14.377 -47.976 -34.255 1.00 23.94 460 GLU B N 1
ATOM 9470 C CA . GLU B 1 462 ? -14.971 -46.646 -34.143 1.00 23.63 460 GLU B CA 1
ATOM 9471 C C . GLU B 1 462 ? -16.483 -46.808 -34.197 1.00 24.52 460 GLU B C 1
ATOM 9472 O O . GLU B 1 462 ? -17.000 -47.404 -35.142 1.00 23.17 460 GLU B O 1
ATOM 9478 N N . GLN B 1 463 ? -17.180 -46.396 -33.126 1.00 19.59 461 GLN B N 1
ATOM 9479 C CA . GLN B 1 463 ? -18.601 -46.678 -33.021 1.00 21.65 461 GLN B CA 1
ATOM 9480 C C . GLN B 1 463 ? -19.394 -45.409 -33.357 1.00 24.14 461 GLN B C 1
ATOM 9481 O O . GLN B 1 463 ? -19.454 -44.476 -32.560 1.00 21.15 461 GLN B O 1
ATOM 9487 N N . ILE B 1 464 ? -19.945 -45.350 -34.570 1.00 22.39 462 ILE B N 1
ATOM 9488 C CA . ILE B 1 464 ? -20.750 -44.210 -35.004 1.00 21.75 462 ILE B CA 1
ATOM 9489 C C . ILE B 1 464 ? -22.195 -44.710 -35.043 1.00 23.47 462 ILE B C 1
ATOM 9490 O O . ILE B 1 464 ? -22.565 -45.395 -35.997 1.00 23.78 462 ILE B O 1
ATOM 9495 N N . LEU B 1 465 ? -22.978 -44.460 -33.990 1.00 20.62 463 LEU B N 1
ATOM 9496 C CA . LEU B 1 465 ? -24.305 -45.061 -33.879 1.00 22.42 463 LEU B CA 1
ATOM 9497 C C . LEU B 1 465 ? -25.361 -43.972 -34.075 1.00 27.14 463 LEU B C 1
ATOM 9498 O O . LEU B 1 465 ? -25.432 -43.030 -33.296 1.00 22.21 463 LEU B O 1
ATOM 9503 N N . GLY B 1 466 ? -26.119 -44.060 -35.165 1.00 24.94 464 GLY B N 1
ATOM 9504 C CA . GLY B 1 466 ? -27.231 -43.140 -35.376 1.00 29.26 464 GLY B CA 1
ATOM 9505 C C . GLY B 1 466 ? -26.885 -41.993 -36.326 1.00 26.59 464 GLY B C 1
ATOM 9506 O O . GLY B 1 466 ? -25.719 -41.654 -36.491 1.00 26.13 464 GLY B O 1
ATOM 9507 N N . ALA B 1 467 ? -27.929 -41.394 -36.921 1.00 25.11 465 ALA B N 1
ATOM 9508 C CA . ALA B 1 467 ? -27.775 -40.303 -37.871 1.00 25.08 465 ALA B CA 1
ATOM 9509 C C . ALA B 1 467 ? -27.111 -39.100 -37.201 1.00 23.43 465 ALA B C 1
ATOM 9510 O O . ALA B 1 467 ? -26.298 -38.421 -37.816 1.00 27.15 465 ALA B O 1
ATOM 9512 N N . GLU B 1 468 ? -27.420 -38.860 -35.912 1.00 24.65 466 GLU B N 1
ATOM 9513 C CA . GLU B 1 468 ? -26.832 -37.705 -35.244 1.00 26.01 466 GLU B CA 1
ATOM 9514 C C . GLU B 1 468 ? -25.309 -37.870 -35.235 1.00 26.04 466 GLU B C 1
ATOM 9515 O O . GLU B 1 468 ? -24.579 -36.937 -35.523 1.00 24.27 466 GLU B O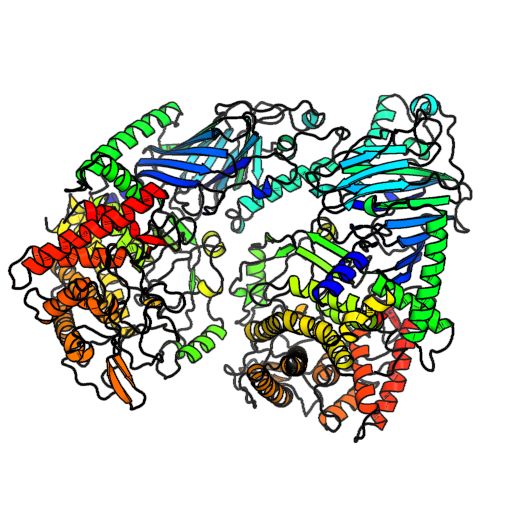 1
ATOM 9521 N N . ALA B 1 469 ? -24.821 -39.068 -34.880 1.00 26.06 467 ALA B N 1
ATOM 9522 C CA . ALA B 1 469 ? -23.374 -39.287 -34.785 1.00 24.33 467 ALA B CA 1
ATOM 9523 C C . ALA B 1 469 ? -22.745 -39.221 -36.185 1.00 26.60 467 ALA B C 1
ATOM 9524 O O . ALA B 1 469 ? -21.630 -38.726 -36.374 1.00 28.74 467 ALA B O 1
ATOM 9526 N N . ARG B 1 470 ? -23.455 -39.776 -37.173 1.00 24.73 468 ARG B N 1
ATOM 9527 C CA . ARG B 1 470 ? -22.949 -39.929 -38.530 1.00 28.54 468 ARG B CA 1
ATOM 9528 C C . ARG B 1 470 ? -22.774 -38.559 -39.188 1.00 29.77 468 ARG B C 1
ATOM 9529 O O . ARG B 1 470 ? -21.907 -38.378 -40.043 1.00 29.70 468 ARG B O 1
ATOM 9537 N N . SER B 1 471 ? -23.580 -37.577 -38.749 1.00 29.34 469 SER B N 1
ATOM 9538 C CA . SER B 1 471 ? -23.586 -36.268 -39.380 1.00 32.03 469 SER B CA 1
ATOM 9539 C C . SER B 1 471 ? -22.251 -35.556 -39.179 1.00 33.61 469 SER B C 1
ATOM 9540 O O . SER B 1 471 ? -21.928 -34.662 -39.931 1.00 33.58 469 SER B O 1
ATOM 9543 N N . LYS B 1 472 ? -21.451 -35.979 -38.204 1.00 32.42 470 LYS B N 1
ATOM 9544 C CA . LYS B 1 472 ? -20.183 -35.319 -37.947 1.00 34.89 470 LYS B CA 1
ATOM 9545 C C . LYS B 1 472 ? -19.028 -36.100 -38.574 1.00 37.31 470 LYS B C 1
ATOM 9546 O O . LYS B 1 472 ? -17.866 -35.756 -38.368 1.00 41.60 470 LYS B O 1
ATOM 9548 N N . VAL B 1 473 ? -19.330 -37.156 -39.335 1.00 29.84 471 VAL B N 1
ATOM 9549 C CA . VAL B 1 473 ? -18.257 -38.011 -39.833 1.00 26.73 471 VAL B CA 1
ATOM 9550 C C . VAL B 1 473 ? -18.259 -38.018 -41.365 1.00 27.92 471 VAL B C 1
ATOM 9551 O O . VAL B 1 473 ? -19.223 -38.452 -41.981 1.00 22.13 471 VAL B O 1
ATOM 9555 N N . PRO B 1 474 ? -17.156 -37.635 -42.046 1.00 27.96 472 PRO B N 1
ATOM 9556 C CA . PRO B 1 474 ? -17.089 -37.779 -43.509 1.00 30.17 472 PRO B CA 1
ATOM 9557 C C . PRO B 1 474 ? -17.366 -39.214 -43.948 1.00 28.06 472 PRO B C 1
ATOM 9558 O O . PRO B 1 474 ? -16.943 -40.175 -43.289 1.00 27.02 472 PRO B O 1
ATOM 9562 N N . LYS B 1 475 ? -18.096 -39.357 -45.057 1.00 25.80 473 LYS B N 1
ATOM 9563 C CA . LYS B 1 475 ? -18.599 -40.659 -45.458 1.00 27.10 473 LYS B CA 1
ATOM 9564 C C . LYS B 1 475 ? -17.455 -41.671 -45.605 1.00 28.24 473 LYS B C 1
ATOM 9565 O O . LYS B 1 475 ? -17.607 -42.861 -45.331 1.00 26.74 473 LYS B O 1
ATOM 9571 N N . GLU B 1 476 ? -16.296 -41.214 -46.062 1.00 30.97 474 GLU B N 1
ATOM 9572 C CA . GLU B 1 476 ? -15.190 -42.135 -46.302 1.00 35.52 474 GLU B CA 1
ATOM 9573 C C . GLU B 1 476 ? -14.673 -42.787 -45.008 1.00 35.82 474 GLU B C 1
ATOM 9574 O O . GLU B 1 476 ? -14.013 -43.835 -45.059 1.00 28.43 474 GLU B O 1
ATOM 9580 N N . PHE B 1 477 ? -15.053 -42.240 -43.841 1.00 28.83 475 PHE B N 1
ATOM 9581 C CA . PHE B 1 477 ? -14.658 -42.805 -42.564 1.00 28.63 475 PHE B CA 1
ATOM 9582 C C . PHE B 1 477 ? -15.772 -43.579 -41.866 1.00 30.54 475 PHE B C 1
ATOM 9583 O O . PHE B 1 477 ? -15.525 -44.129 -40.792 1.00 31.38 475 PHE B O 1
ATOM 9591 N N . GLN B 1 478 ? -16.979 -43.651 -42.454 1.00 24.86 476 GLN B N 1
ATOM 9592 C CA . GLN B 1 478 ? -18.107 -44.230 -41.732 1.00 21.93 476 GLN B CA 1
ATOM 9593 C C . GLN B 1 478 ? -18.103 -45.767 -41.729 1.00 22.97 476 GLN B C 1
ATOM 9594 O O . GLN B 1 478 ? -18.469 -46.380 -40.729 1.00 21.00 476 GLN B O 1
ATOM 9600 N N . THR B 1 479 ? -17.717 -46.416 -42.834 1.00 20.81 477 THR B N 1
ATOM 9601 C CA . THR B 1 479 ? -17.857 -47.870 -42.882 1.00 20.82 477 THR B CA 1
ATOM 9602 C C . THR B 1 479 ? -16.808 -48.547 -41.994 1.00 20.28 477 THR B C 1
ATOM 9603 O O . THR B 1 479 ? -15.643 -48.200 -42.027 1.00 23.44 477 THR B O 1
ATOM 9607 N N . GLN B 1 480 ? -17.214 -49.549 -41.239 1.00 22.05 478 GLN B N 1
ATOM 9608 C CA . GLN B 1 480 ? -16.282 -50.291 -40.395 1.00 23.08 478 GLN B CA 1
ATOM 9609 C C . GLN B 1 480 ? -16.067 -51.670 -41.013 1.00 24.12 478 GLN B C 1
ATOM 9610 O O . GLN B 1 480 ? -16.977 -52.189 -41.650 1.00 23.24 478 GLN B O 1
ATOM 9616 N N . TYR B 1 481 ? -14.850 -52.224 -40.865 1.00 21.71 479 TYR B N 1
ATOM 9617 C CA . TYR B 1 481 ? -14.483 -53.460 -41.550 1.00 23.61 479 TYR B CA 1
ATOM 9618 C C . TYR B 1 481 ? -14.205 -54.535 -40.492 1.00 23.95 479 TYR B C 1
ATOM 9619 O O . TYR B 1 481 ? -13.368 -54.333 -39.610 1.00 21.61 479 TYR B O 1
ATOM 9628 N N . PRO B 1 482 ? -14.830 -55.727 -40.594 1.00 22.52 480 PRO B N 1
ATOM 9629 C CA . PRO B 1 482 ? -14.641 -56.786 -39.611 1.00 23.34 480 PRO B CA 1
ATOM 9630 C C . PRO B 1 482 ? -13.275 -57.457 -39.539 1.00 20.37 480 PRO B C 1
ATOM 9631 O O . PRO B 1 482 ? -13.105 -58.311 -38.689 1.00 23.76 480 PRO B O 1
ATOM 9635 N N . HIS B 1 483 ? -12.319 -57.028 -40.359 1.00 21.89 481 HIS B N 1
ATOM 9636 C CA . HIS B 1 483 ? -10.954 -57.520 -40.291 1.00 21.93 481 HIS B CA 1
ATOM 9637 C C . HIS B 1 483 ? -10.036 -56.480 -39.655 1.00 23.12 481 HIS B C 1
ATOM 9638 O O . HIS B 1 483 ? -8.838 -56.740 -39.479 1.00 22.61 481 HIS B O 1
ATOM 9645 N N . TYR B 1 484 ? -10.614 -55.346 -39.217 1.00 24.41 482 TYR B N 1
ATOM 9646 C CA . TYR B 1 484 ? -9.819 -54.256 -38.658 1.00 23.14 482 TYR B CA 1
ATOM 9647 C C . TYR B 1 484 ? -9.864 -54.287 -37.136 1.00 23.56 482 TYR B C 1
ATOM 9648 O O . TYR B 1 484 ? -10.933 -54.141 -36.528 1.00 23.37 482 TYR B O 1
ATOM 9657 N N . ALA B 1 485 ? -8.673 -54.378 -36.540 1.00 19.62 483 ALA B N 1
ATOM 9658 C CA . ALA B 1 485 ? -8.524 -54.483 -35.102 1.00 23.51 483 ALA B CA 1
ATOM 9659 C C . ALA B 1 485 ? -8.242 -53.101 -34.518 1.00 20.43 483 ALA B C 1
ATOM 9660 O O . ALA B 1 485 ? -8.142 -52.130 -35.265 1.00 21.85 483 ALA B O 1
ATOM 9662 N N . ASN B 1 486 ? -8.019 -53.056 -33.192 1.00 18.23 484 ASN B N 1
ATOM 9663 C CA . ASN B 1 486 ? -7.523 -51.883 -32.481 1.00 20.27 484 ASN B CA 1
ATOM 9664 C C . ASN B 1 486 ? -6.877 -52.432 -31.208 1.00 19.97 484 ASN B C 1
ATOM 9665 O O . ASN B 1 486 ? -7.286 -53.505 -30.751 1.00 20.94 484 ASN B O 1
ATOM 9670 N N . PRO B 1 487 ? -5.866 -51.777 -30.586 1.00 21.85 485 PRO B N 1
ATOM 9671 C CA . PRO B 1 487 ? -5.317 -52.295 -29.338 1.00 18.94 485 PRO B CA 1
ATOM 9672 C C . PRO B 1 487 ? -6.329 -52.617 -28.248 1.00 23.13 485 PRO B C 1
ATOM 9673 O O . PRO B 1 487 ? -7.289 -51.866 -27.998 1.00 21.77 485 PRO B O 1
ATOM 9677 N N . PRO B 1 488 ? -6.185 -53.807 -27.628 1.00 21.08 486 PRO B N 1
ATOM 9678 C CA . PRO B 1 488 ? -7.148 -54.254 -26.621 1.00 21.69 486 PRO B CA 1
ATOM 9679 C C . PRO B 1 488 ? -6.810 -53.669 -25.241 1.00 23.83 486 PRO B C 1
ATOM 9680 O O . PRO B 1 488 ? -6.605 -54.398 -24.254 1.00 23.35 486 PRO B O 1
ATOM 9684 N N . THR B 1 489 ? -6.797 -52.330 -25.170 1.00 20.41 487 THR B N 1
ATOM 9685 C CA . THR B 1 489 ? -6.460 -51.643 -23.941 1.00 18.87 487 THR B CA 1
ATOM 9686 C C . THR B 1 489 ? -7.518 -51.856 -22.868 1.00 21.58 487 THR B C 1
ATOM 9687 O O . THR B 1 489 ? -7.231 -51.615 -21.699 1.00 19.21 487 THR B O 1
ATOM 9691 N N . LEU B 1 490 ? -8.750 -52.246 -23.242 1.00 19.96 488 LEU B N 1
ATOM 9692 C CA . LEU B 1 490 ? -9.744 -52.490 -22.201 1.00 22.61 488 LEU B CA 1
ATOM 9693 C C . LEU B 1 490 ? -9.318 -53.627 -21.258 1.00 22.11 488 LEU B C 1
ATOM 9694 O O . LEU B 1 490 ? -9.757 -53.679 -20.108 1.00 22.01 488 LEU B O 1
ATOM 9699 N N . PHE B 1 491 ? -8.428 -54.513 -21.708 1.00 22.06 489 PHE B N 1
ATOM 9700 C CA . PHE B 1 491 ? -7.888 -55.543 -20.815 1.00 24.45 489 PHE B CA 1
ATOM 9701 C C . PHE B 1 491 ? -7.059 -54.893 -19.692 1.00 27.15 489 PHE B C 1
ATOM 9702 O O . PHE B 1 491 ? -6.931 -55.462 -18.608 1.00 26.76 489 PHE B O 1
ATOM 9710 N N . LEU B 1 492 ? -6.450 -53.720 -19.949 1.00 22.14 490 LEU B N 1
ATOM 9711 C CA . LEU B 1 492 ? -5.683 -53.093 -18.872 1.00 23.78 490 LEU B CA 1
ATOM 9712 C C . LEU B 1 492 ? -6.619 -52.677 -17.735 1.00 26.48 490 LEU B C 1
ATOM 9713 O O . LEU B 1 492 ? -6.273 -52.749 -16.553 1.00 23.91 490 LEU B O 1
ATOM 9718 N N . VAL B 1 493 ? -7.814 -52.192 -18.085 1.00 22.77 491 VAL B N 1
ATOM 9719 C CA . VAL B 1 493 ? -8.785 -51.884 -17.052 1.00 23.25 491 VAL B CA 1
ATOM 9720 C C . VAL B 1 493 ? -9.169 -53.137 -16.263 1.00 24.99 491 VAL B C 1
ATOM 9721 O O . VAL B 1 493 ? -9.313 -53.096 -15.040 1.00 24.31 491 VAL B O 1
ATOM 9725 N N . LEU B 1 494 ? -9.371 -54.255 -16.964 1.00 23.87 492 LEU B N 1
ATOM 9726 C CA . LEU B 1 494 ? -9.787 -55.455 -16.262 1.00 25.12 492 LEU B CA 1
ATOM 9727 C C . LEU B 1 494 ? -8.640 -55.939 -15.374 1.00 24.63 492 LEU B C 1
ATOM 9728 O O . LEU B 1 494 ? -8.903 -56.492 -14.322 1.00 26.95 492 LEU B O 1
ATOM 9733 N N . ASP B 1 495 ? -7.383 -55.745 -15.795 1.00 25.99 493 ASP B N 1
ATOM 9734 C CA . ASP B 1 495 ? -6.253 -56.156 -14.960 1.00 28.42 493 ASP B CA 1
ATOM 9735 C C . ASP B 1 495 ? -6.318 -55.432 -13.611 1.00 32.27 493 ASP B C 1
ATOM 9736 O O . ASP B 1 495 ? -6.087 -56.030 -12.565 1.00 27.96 493 ASP B O 1
ATOM 9741 N N . ASN B 1 496 ? -6.674 -54.139 -13.625 1.00 31.13 494 ASN B N 1
ATOM 9742 C CA . ASN B 1 496 ? -6.748 -53.362 -12.388 1.00 30.98 494 ASN B CA 1
ATOM 9743 C C . ASN B 1 496 ? -7.907 -53.853 -11.529 1.00 31.26 494 ASN B C 1
ATOM 9744 O O . ASN B 1 496 ? -7.769 -53.975 -10.318 1.00 33.63 494 ASN B O 1
ATOM 9749 N N . PHE B 1 497 ? -9.040 -54.164 -12.166 1.00 28.57 495 PHE B N 1
ATOM 9750 C CA . PHE B 1 497 ? -10.207 -54.687 -11.474 1.00 28.00 495 PHE B CA 1
ATOM 9751 C C . PHE B 1 497 ? -9.847 -56.014 -10.793 1.00 30.18 495 PHE B C 1
ATOM 9752 O O . PHE B 1 497 ? -10.223 -56.268 -9.647 1.00 30.75 495 PHE B O 1
ATOM 9760 N N . VAL B 1 498 ? -9.168 -56.896 -11.526 1.00 26.72 496 VAL B N 1
ATOM 9761 C CA . VAL B 1 498 ? -8.811 -58.202 -10.973 1.00 29.14 496 VAL B CA 1
ATOM 9762 C C . VAL B 1 498 ? -7.957 -58.005 -9.719 1.00 31.30 496 VAL B C 1
ATOM 9763 O O . VAL B 1 498 ? -8.196 -58.658 -8.706 1.00 31.56 496 VAL B O 1
ATOM 9767 N N . GLU B 1 499 ? -6.983 -57.087 -9.797 1.00 34.35 497 GLU B N 1
ATOM 9768 C CA . GLU B 1 499 ? -6.102 -56.747 -8.688 1.00 40.86 497 GLU B CA 1
ATOM 9769 C C . GLU B 1 499 ? -6.924 -56.359 -7.463 1.00 42.95 497 GLU B C 1
ATOM 9770 O O . GLU B 1 499 ? -6.682 -56.833 -6.358 1.00 43.68 497 GLU B O 1
ATOM 9776 N N . ARG B 1 500 ? -7.914 -55.493 -7.671 1.00 38.46 498 ARG B N 1
ATOM 9777 C CA . ARG B 1 500 ? -8.796 -55.052 -6.600 1.00 41.95 498 ARG B CA 1
ATOM 9778 C C . ARG B 1 500 ? -9.653 -56.189 -6.037 1.00 40.45 498 ARG B C 1
ATOM 9779 O O . ARG B 1 500 ? -9.958 -56.178 -4.850 1.00 42.73 498 ARG B O 1
ATOM 9787 N N . LEU B 1 501 ? -10.081 -57.142 -6.871 1.00 35.00 499 LEU B N 1
ATOM 9788 C CA . LEU B 1 501 ? -10.857 -58.270 -6.371 1.00 38.86 499 LEU B CA 1
ATOM 9789 C C . LEU B 1 501 ? -10.003 -59.131 -5.438 1.00 47.31 499 LEU B C 1
ATOM 9790 O O . LEU B 1 501 ? -10.521 -59.682 -4.468 1.00 47.68 499 LEU B O 1
ATOM 9795 N N . ARG B 1 502 ? -8.695 -59.207 -5.725 1.00 48.10 500 ARG B N 1
ATOM 9796 C CA . ARG B 1 502 ? -7.720 -59.926 -4.914 1.00 49.77 500 ARG B CA 1
ATOM 9797 C C . ARG B 1 502 ? -7.658 -59.336 -3.502 1.00 53.37 500 ARG B C 1
ATOM 9798 O O . ARG B 1 502 ? -7.883 -60.056 -2.533 1.00 67.51 500 ARG B O 1
ATOM 9800 N N . LYS B 1 503 ? -7.364 -58.036 -3.376 1.00 53.75 501 LYS B N 1
ATOM 9801 C CA . LYS B 1 503 ? -7.424 -57.343 -2.091 1.00 54.78 501 LYS B CA 1
ATOM 9802 C C . LYS B 1 503 ? -8.639 -57.811 -1.264 1.00 54.22 501 LYS B C 1
ATOM 9803 O O . LYS B 1 503 ? -9.796 -57.460 -1.636 1.00 53.80 501 LYS B O 1
ATOM 9805 N N . THR B 1 520 ? -23.847 -47.997 -1.454 1.00 56.74 518 THR B N 1
ATOM 9806 C CA . THR B 1 520 ? -22.901 -47.159 -2.256 1.00 54.35 518 THR B CA 1
ATOM 9807 C C . THR B 1 520 ? -22.499 -47.901 -3.529 1.00 46.26 518 THR B C 1
ATOM 9808 O O . THR B 1 520 ? -21.575 -48.713 -3.547 1.00 34.79 518 THR B O 1
ATOM 9812 N N . LEU B 1 521 ? -23.234 -47.606 -4.599 1.00 36.60 519 LEU B N 1
ATOM 9813 C CA . LEU B 1 521 ? -23.225 -48.438 -5.783 1.00 37.44 519 LEU B CA 1
ATOM 9814 C C . LEU B 1 521 ? -21.880 -48.412 -6.497 1.00 32.98 519 LEU B C 1
ATOM 9815 O O . LEU B 1 521 ? -21.545 -49.365 -7.194 1.00 34.86 519 LEU B O 1
ATOM 9820 N N . SER B 1 522 ? -21.126 -47.337 -6.300 1.00 26.60 520 SER B N 1
ATOM 9821 C CA . SER B 1 522 ? -19.842 -47.146 -6.948 1.00 28.67 520 SER B CA 1
ATOM 9822 C C . SER B 1 522 ? -18.938 -48.367 -6.831 1.00 32.56 520 SER B C 1
ATOM 9823 O O . SER B 1 522 ? -18.138 -48.569 -7.733 1.00 26.94 520 SER B O 1
ATOM 9826 N N . THR B 1 523 ? -18.955 -49.060 -5.672 1.00 25.10 521 THR B N 1
ATOM 9827 C CA . THR B 1 523 ? -18.003 -50.145 -5.450 1.00 27.09 521 THR B CA 1
ATOM 9828 C C . THR B 1 523 ? -18.712 -51.450 -5.059 1.00 28.20 521 THR B C 1
ATOM 9829 O O . THR B 1 523 ? -18.098 -52.335 -4.483 1.00 25.82 521 THR B O 1
ATOM 9833 N N . ALA B 1 524 ? -19.995 -51.604 -5.396 1.00 28.22 522 ALA B N 1
ATOM 9834 C CA . ALA B 1 524 ? -20.734 -52.755 -4.898 1.00 31.36 522 ALA B CA 1
ATOM 9835 C C . ALA B 1 524 ? -20.148 -54.050 -5.462 1.00 36.11 522 ALA B C 1
ATOM 9836 O O . ALA B 1 524 ? -20.278 -55.110 -4.849 1.00 35.37 522 ALA B O 1
ATOM 9838 N N . SER B 1 525 ? -19.507 -53.951 -6.633 1.00 33.10 523 SER B N 1
ATOM 9839 C CA . SER B 1 525 ? -18.974 -55.123 -7.311 1.00 37.00 523 SER B CA 1
ATOM 9840 C C . SER B 1 525 ? -17.668 -55.583 -6.670 1.00 32.52 523 SER B C 1
ATOM 9841 O O . SER B 1 525 ? -17.249 -56.710 -6.917 1.00 31.78 523 SER B O 1
ATOM 9844 N N . VAL B 1 526 ? -16.986 -54.702 -5.931 1.00 31.10 524 VAL B N 1
ATOM 9845 C CA . VAL B 1 526 ? -15.823 -55.136 -5.166 1.00 32.14 524 VAL B CA 1
ATOM 9846 C C . VAL B 1 526 ? -16.178 -55.357 -3.691 1.00 34.00 524 VAL B C 1
ATOM 9847 O O . VAL B 1 526 ? -15.632 -56.254 -3.065 1.00 29.81 524 VAL B O 1
ATOM 9851 N N . ASP B 1 527 ? -17.121 -54.586 -3.133 1.00 31.08 525 ASP B N 1
ATOM 9852 C CA . ASP B 1 527 ? -17.370 -54.685 -1.700 1.00 30.79 525 ASP B CA 1
ATOM 9853 C C . ASP B 1 527 ? -17.941 -56.056 -1.341 1.00 32.27 525 ASP B C 1
ATOM 9854 O O . ASP B 1 527 ? -17.719 -56.559 -0.244 1.00 32.77 525 ASP B O 1
ATOM 9859 N N . ASN B 1 528 ? -18.728 -56.622 -2.253 1.00 27.42 526 ASN B N 1
ATOM 9860 C CA . ASN B 1 528 ? -19.054 -58.040 -2.225 1.00 30.60 526 ASN B CA 1
ATOM 9861 C C . ASN B 1 528 ? -18.375 -58.682 -3.427 1.00 30.73 526 ASN B C 1
ATOM 9862 O O . ASN B 1 528 ? -18.924 -58.658 -4.526 1.00 35.44 526 ASN B O 1
ATOM 9867 N N . PRO B 1 529 ? -17.178 -59.286 -3.267 1.00 32.36 527 PRO B N 1
ATOM 9868 C CA . PRO B 1 529 ? -16.387 -59.715 -4.421 1.00 31.75 527 PRO B CA 1
ATOM 9869 C C . PRO B 1 529 ? -17.018 -60.858 -5.217 1.00 30.52 527 PRO B C 1
ATOM 9870 O O . PRO B 1 529 ? -16.593 -61.122 -6.339 1.00 29.88 527 PRO B O 1
ATOM 9874 N N . GLU B 1 530 ? -18.060 -61.500 -4.673 1.00 28.16 528 GLU B N 1
ATOM 9875 C CA . GLU B 1 530 ? -18.765 -62.527 -5.432 1.00 28.37 528 GLU B CA 1
ATOM 9876 C C . GLU B 1 530 ? -19.526 -61.885 -6.608 1.00 27.95 528 GLU B C 1
ATOM 9877 O O . GLU B 1 530 ? -19.778 -62.540 -7.615 1.00 27.58 528 GLU B O 1
ATOM 9883 N N . VAL B 1 531 ? -19.989 -60.643 -6.433 1.00 28.16 529 VAL B N 1
ATOM 9884 C CA . VAL B 1 531 ? -20.600 -59.855 -7.505 1.00 27.19 529 VAL B CA 1
ATOM 9885 C C . VAL B 1 531 ? -19.580 -59.631 -8.633 1.00 30.11 529 VAL B C 1
ATOM 9886 O O . VAL B 1 531 ? -19.854 -59.933 -9.798 1.00 29.17 529 VAL B O 1
ATOM 9890 N N . GLY B 1 532 ? -18.393 -59.130 -8.271 1.00 26.19 530 GLY B N 1
ATOM 9891 C CA . GLY B 1 532 ? -17.329 -58.909 -9.244 1.00 28.14 530 GLY B CA 1
ATOM 9892 C C . GLY B 1 532 ? -16.956 -60.206 -9.966 1.00 29.68 530 GLY B C 1
ATOM 9893 O O . GLY B 1 532 ? -16.879 -60.245 -11.194 1.00 30.17 530 GLY B O 1
ATOM 9894 N N . LEU B 1 533 ? -16.804 -61.294 -9.201 1.00 28.33 531 LEU B N 1
ATOM 9895 C CA . LEU B 1 533 ? -16.465 -62.589 -9.786 1.00 28.48 531 LEU B CA 1
ATOM 9896 C C . LEU B 1 533 ? -17.546 -63.050 -10.771 1.00 28.56 531 LEU B C 1
ATOM 9897 O O . LEU B 1 533 ? -17.226 -63.583 -11.833 1.00 27.95 531 LEU B O 1
ATOM 9902 N N . GLU B 1 534 ? -18.828 -62.859 -10.436 1.00 26.66 532 GLU B N 1
ATOM 9903 C CA . GLU B 1 534 ? -19.864 -63.258 -11.373 1.00 25.54 532 GLU B CA 1
ATOM 9904 C C . GLU B 1 534 ? -19.799 -62.412 -12.651 1.00 26.79 532 GLU B C 1
ATOM 9905 O O . GLU B 1 534 ? -19.983 -62.935 -13.745 1.00 27.27 532 GLU B O 1
ATOM 9911 N N . TYR B 1 535 ? -19.565 -61.104 -12.510 1.00 25.55 533 TYR B N 1
ATOM 9912 C CA . TYR B 1 535 ? -19.374 -60.231 -13.663 1.00 24.57 533 TYR B CA 1
ATOM 9913 C C . TYR B 1 535 ? -18.302 -60.812 -14.588 1.00 25.47 533 TYR B C 1
ATOM 9914 O O . TYR B 1 535 ? -18.482 -60.887 -15.805 1.00 24.56 533 TYR B O 1
ATOM 9923 N N . LEU B 1 536 ? -17.157 -61.185 -14.008 1.00 25.43 534 LEU B N 1
ATOM 9924 C CA . LEU B 1 536 ? -16.041 -61.707 -14.785 1.00 26.53 534 LEU B CA 1
ATOM 9925 C C . LEU B 1 536 ? -16.396 -63.045 -15.415 1.00 28.29 534 LEU B C 1
ATOM 9926 O O . LEU B 1 536 ? -15.935 -63.354 -16.517 1.00 24.38 534 LEU B O 1
ATOM 9931 N N . ARG B 1 537 ? -17.182 -63.850 -14.698 1.00 26.85 535 ARG B N 1
ATOM 9932 C CA . ARG B 1 537 ? -17.561 -65.143 -15.227 1.00 27.51 535 ARG B CA 1
ATOM 9933 C C . ARG B 1 537 ? -18.394 -64.947 -16.492 1.00 27.02 535 ARG B C 1
ATOM 9934 O O . ARG B 1 537 ? -18.297 -65.720 -17.439 1.00 25.78 535 ARG B O 1
ATOM 9942 N N . ARG B 1 538 ? -19.233 -63.919 -16.496 1.00 24.93 536 ARG B N 1
ATOM 9943 C CA . ARG B 1 538 ? -20.063 -63.626 -17.661 1.00 29.58 536 ARG B CA 1
ATOM 9944 C C . ARG B 1 538 ? -19.254 -63.031 -18.820 1.00 28.16 536 ARG B C 1
ATOM 9945 O O . ARG B 1 538 ? -19.559 -63.334 -19.965 1.00 28.98 536 ARG B O 1
ATOM 9953 N N . LEU B 1 539 ? -18.202 -62.244 -18.535 1.00 25.44 537 LEU B N 1
ATOM 9954 C CA . LEU B 1 539 ? -17.481 -61.528 -19.580 1.00 25.27 537 LEU B CA 1
ATOM 9955 C C . LEU B 1 539 ? -16.386 -62.418 -20.184 1.00 26.74 537 LEU B C 1
ATOM 9956 O O . LEU B 1 539 ? -16.016 -62.260 -21.344 1.00 23.34 537 LEU B O 1
ATOM 9961 N N . TYR B 1 540 ? -15.835 -63.327 -19.370 1.00 23.07 538 TYR B N 1
ATOM 9962 C CA . TYR B 1 540 ? -14.703 -64.166 -19.737 1.00 25.73 538 TYR B CA 1
ATOM 9963 C C . TYR B 1 540 ? -14.853 -64.826 -21.115 1.00 26.09 538 TYR B C 1
ATOM 9964 O O . TYR B 1 540 ? -13.921 -64.773 -21.932 1.00 25.09 538 TYR B O 1
ATOM 9973 N N . PRO B 1 541 ? -16.011 -65.451 -21.453 1.00 26.75 539 PRO B N 1
ATOM 9974 C CA . PRO B 1 541 ? -16.179 -66.077 -22.770 1.00 30.82 539 PRO B CA 1
ATOM 9975 C C . PRO B 1 541 ? -16.023 -65.085 -23.928 1.00 27.02 539 PRO B C 1
ATOM 9976 O O . PRO B 1 541 ? -15.512 -65.445 -24.987 1.00 27.12 539 PRO B O 1
ATOM 9980 N N . LEU B 1 542 ? -16.400 -63.819 -23.707 1.00 24.45 540 LEU B N 1
ATOM 9981 C CA . LEU B 1 542 ? -16.254 -62.833 -24.769 1.00 24.80 540 LEU B CA 1
ATOM 9982 C C . LEU B 1 542 ? -14.786 -62.415 -24.870 1.00 22.90 540 LEU B C 1
ATOM 9983 O O . LEU B 1 542 ? -14.288 -62.151 -25.958 1.00 23.27 540 LEU B O 1
ATOM 9988 N N . LEU B 1 543 ? -14.101 -62.281 -23.729 1.00 23.32 541 LEU B N 1
ATOM 9989 C CA . LEU B 1 543 ? -12.676 -61.969 -23.790 1.00 22.04 541 LEU B CA 1
ATOM 9990 C C . LEU B 1 543 ? -11.911 -63.045 -24.572 1.00 20.92 541 LEU B C 1
ATOM 9991 O O . LEU B 1 543 ? -11.063 -62.745 -25.415 1.00 22.33 541 LEU B O 1
ATOM 9996 N N . ARG B 1 544 ? -12.171 -64.314 -24.262 1.00 23.27 542 ARG B N 1
ATOM 9997 C CA . ARG B 1 544 ? -11.585 -65.429 -25.006 1.00 22.71 542 ARG B CA 1
ATOM 9998 C C . ARG B 1 544 ? -11.952 -65.363 -26.496 1.00 24.50 542 ARG B C 1
ATOM 9999 O O . ARG B 1 544 ? -11.105 -65.558 -27.369 1.00 24.71 542 ARG B O 1
ATOM 10007 N N . ARG B 1 545 ? -13.215 -65.058 -26.798 1.00 21.87 543 ARG B N 1
ATOM 10008 C CA . ARG B 1 545 ? -13.626 -64.971 -28.196 1.00 22.60 543 ARG B CA 1
ATOM 10009 C C . ARG B 1 545 ? -12.817 -63.893 -28.912 1.00 22.21 543 ARG B C 1
ATOM 10010 O O . ARG B 1 545 ? -12.376 -64.057 -30.050 1.00 21.35 543 ARG B O 1
ATOM 10018 N N . GLN B 1 546 ? -12.531 -62.802 -28.200 1.00 21.40 544 GLN B N 1
ATOM 10019 C CA . GLN B 1 546 ? -11.827 -61.714 -28.846 1.00 20.56 544 GLN B CA 1
ATOM 10020 C C . GLN B 1 546 ? -10.358 -62.093 -29.044 1.00 20.03 544 GLN B C 1
ATOM 10021 O O . GLN B 1 546 ? -9.757 -61.756 -30.066 1.00 19.48 544 GLN B O 1
ATOM 10027 N N . PHE B 1 547 ? -9.799 -62.801 -28.056 1.00 20.03 545 PHE B N 1
ATOM 10028 C CA . PHE B 1 547 ? -8.420 -63.270 -28.153 1.00 20.71 545 PHE B CA 1
ATOM 10029 C C . PHE B 1 547 ? -8.269 -64.225 -29.357 1.00 19.51 545 PHE B C 1
ATOM 10030 O O . PHE B 1 547 ? -7.363 -64.100 -30.180 1.00 21.72 545 PHE B O 1
ATOM 10038 N N . ASP B 1 548 ? -9.163 -65.211 -29.444 1.00 20.85 546 ASP B N 1
ATOM 10039 C CA . ASP B 1 548 ? -9.171 -66.141 -30.563 1.00 22.09 546 ASP B CA 1
ATOM 10040 C C . ASP B 1 548 ? -9.274 -65.362 -31.889 1.00 25.50 546 ASP B C 1
ATOM 10041 O O . ASP B 1 548 ? -8.622 -65.711 -32.880 1.00 22.60 546 ASP B O 1
ATOM 10046 N N . TRP B 1 549 ? -10.097 -64.292 -31.903 1.00 22.40 547 TRP B N 1
ATOM 10047 C CA . TRP B 1 549 ? -10.329 -63.481 -33.101 1.00 21.99 547 TRP B CA 1
ATOM 10048 C C . TRP B 1 549 ? -9.027 -62.817 -33.545 1.00 22.62 547 TRP B C 1
ATOM 10049 O O . TRP B 1 549 ? -8.691 -62.808 -34.741 1.00 22.25 547 TRP B O 1
ATOM 10060 N N . PHE B 1 550 ? -8.286 -62.253 -32.580 1.00 21.36 548 PHE B N 1
ATOM 10061 C CA . PHE B 1 550 ? -7.002 -61.640 -32.893 1.00 21.90 548 PHE B CA 1
ATOM 10062 C C . PHE B 1 550 ? -6.090 -62.691 -33.524 1.00 23.91 548 PHE B C 1
ATOM 10063 O O . PHE B 1 550 ? -5.401 -62.429 -34.523 1.00 25.58 548 PHE B O 1
ATOM 10071 N N . ARG B 1 551 ? -6.024 -63.867 -32.896 1.00 23.70 549 ARG B N 1
ATOM 10072 C CA . ARG B 1 551 ? -4.974 -64.793 -33.312 1.00 26.22 549 ARG B CA 1
ATOM 10073 C C . ARG B 1 551 ? -5.326 -65.368 -34.686 1.00 29.11 549 ARG B C 1
ATOM 10074 O O . ARG B 1 551 ? -4.430 -65.677 -35.445 1.00 29.78 549 ARG B O 1
ATOM 10082 N N . LYS B 1 552 ? -6.625 -65.454 -35.013 1.00 28.15 550 LYS B N 1
ATOM 10083 C CA . LYS B 1 552 ? -7.049 -65.937 -36.316 1.00 29.01 550 LYS B CA 1
ATOM 10084 C C . LYS B 1 552 ? -6.903 -64.868 -37.405 1.00 31.91 550 LYS B C 1
ATOM 10085 O O . LYS B 1 552 ? -6.321 -65.157 -38.441 1.00 28.23 550 LYS B O 1
ATOM 10091 N N . THR B 1 553 ? -7.427 -63.648 -37.194 1.00 26.04 551 THR B N 1
ATOM 10092 C CA . THR B 1 553 ? -7.587 -62.665 -38.269 1.00 23.84 551 THR B CA 1
ATOM 10093 C C . THR B 1 553 ? -6.354 -61.765 -38.409 1.00 26.91 551 THR B C 1
ATOM 10094 O O . THR B 1 553 ? -6.143 -61.167 -39.468 1.00 24.13 551 THR B O 1
ATOM 10098 N N . GLN B 1 554 ? -5.567 -61.611 -37.333 1.00 21.03 552 GLN B N 1
ATOM 10099 C CA . GLN B 1 554 ? -4.376 -60.778 -37.444 1.00 20.79 552 GLN B CA 1
ATOM 10100 C C . GLN B 1 554 ? -3.099 -61.637 -37.459 1.00 24.53 552 GLN B C 1
ATOM 10101 O O . GLN B 1 554 ? -2.001 -61.154 -37.170 1.00 24.99 552 GLN B O 1
ATOM 10107 N N . ALA B 1 555 ? -3.211 -62.911 -37.847 1.00 28.14 553 ALA B N 1
ATOM 10108 C CA . ALA B 1 555 ? -2.039 -63.785 -37.900 1.00 27.66 553 ALA B CA 1
ATOM 10109 C C . ALA B 1 555 ? -1.014 -63.243 -38.900 1.00 29.28 553 ALA B C 1
ATOM 10110 O O . ALA B 1 555 ? -1.379 -62.774 -39.986 1.00 30.18 553 ALA B O 1
ATOM 10112 N N . GLY B 1 556 ? 0.274 -63.304 -38.523 1.00 28.19 554 GLY B N 1
ATOM 10113 C CA . GLY B 1 556 ? 1.371 -63.074 -39.458 1.00 28.05 554 GLY B CA 1
ATOM 10114 C C . GLY B 1 556 ? 1.908 -64.406 -40.000 1.00 33.71 554 GLY B C 1
ATOM 10115 O O . GLY B 1 556 ? 1.512 -65.468 -39.527 1.00 32.47 554 GLY B O 1
ATOM 10116 N N . ASP B 1 557 ? 2.828 -64.342 -40.969 1.00 30.87 555 ASP B N 1
ATOM 10117 C CA . ASP B 1 557 ? 3.249 -65.521 -41.725 1.00 34.80 555 ASP B CA 1
ATOM 10118 C C . ASP B 1 557 ? 4.714 -65.847 -41.403 1.00 31.38 555 ASP B C 1
ATOM 10119 O O . ASP B 1 557 ? 5.616 -65.079 -41.733 1.00 33.90 555 ASP B O 1
ATOM 10124 N N . ILE B 1 558 ? 4.935 -66.987 -40.745 1.00 32.66 556 ILE B N 1
ATOM 10125 C CA . ILE B 1 558 ? 6.276 -67.530 -40.534 1.00 32.56 556 ILE B CA 1
ATOM 10126 C C . ILE B 1 558 ? 6.589 -68.629 -41.561 1.00 36.51 556 ILE B C 1
ATOM 10127 O O . ILE B 1 558 ? 7.668 -68.617 -42.165 1.00 38.32 556 ILE B O 1
ATOM 10129 N N . LYS B 1 559 ? 5.611 -69.526 -41.798 1.00 39.61 557 LYS B N 1
ATOM 10130 C CA . LYS B 1 559 ? 5.728 -70.779 -42.541 1.00 41.58 557 LYS B CA 1
ATOM 10131 C C . LYS B 1 559 ? 6.160 -70.551 -43.993 1.00 44.79 557 LYS B C 1
ATOM 10132 O O . LYS B 1 559 ? 7.077 -71.231 -44.455 1.00 41.70 557 LYS B O 1
ATOM 10134 N N . SER B 1 560 ? 5.547 -69.568 -44.683 1.00 41.36 558 SER B N 1
ATOM 10135 C CA . SER B 1 560 ? 5.696 -69.375 -46.125 1.00 41.29 558 SER B CA 1
ATOM 10136 C C . SER B 1 560 ? 7.070 -68.840 -46.508 1.00 40.89 558 SER B C 1
ATOM 10137 O O . SER B 1 560 ? 7.370 -68.775 -47.698 1.00 41.36 558 SER B O 1
ATOM 10140 N N . TYR B 1 561 ? 7.825 -68.315 -45.536 1.00 39.91 559 TYR B N 1
ATOM 10141 C CA . TYR B 1 561 ? 9.074 -67.634 -45.851 1.00 40.21 559 TYR B CA 1
ATOM 10142 C C . TYR B 1 561 ? 10.253 -68.336 -45.194 1.00 38.44 559 TYR B C 1
ATOM 10143 O O . TYR B 1 561 ? 10.093 -69.292 -44.438 1.00 41.90 559 TYR B O 1
ATOM 10152 N N . ASP B 1 562 ? 11.438 -67.773 -45.425 1.00 44.00 560 ASP B N 1
ATOM 10153 C CA . ASP B 1 562 ? 12.635 -68.308 -44.806 1.00 56.31 560 ASP B CA 1
ATOM 10154 C C . ASP B 1 562 ? 12.806 -67.685 -43.421 1.00 52.36 560 ASP B C 1
ATOM 10155 O O . ASP B 1 562 ? 13.631 -66.788 -43.239 1.00 48.22 560 ASP B O 1
ATOM 10160 N N . ARG B 1 563 ? 11.987 -68.139 -42.462 1.00 48.19 561 ARG B N 1
ATOM 10161 C CA . ARG B 1 563 ? 11.970 -67.530 -41.141 1.00 44.29 561 ARG B CA 1
ATOM 10162 C C . ARG B 1 563 ? 12.197 -68.626 -40.109 1.00 42.82 561 ARG B C 1
ATOM 10163 O O . ARG B 1 563 ? 11.547 -69.661 -40.170 1.00 39.92 561 ARG B O 1
ATOM 10171 N N . GLU B 1 564 ? 13.145 -68.397 -39.195 1.00 43.05 562 GLU B N 1
ATOM 10172 C CA . GLU B 1 564 ? 13.412 -69.345 -38.123 1.00 48.40 562 GLU B CA 1
ATOM 10173 C C . GLU B 1 564 ? 12.976 -68.697 -36.809 1.00 38.74 562 GLU B C 1
ATOM 10174 O O . GLU B 1 564 ? 13.295 -67.547 -36.537 1.00 37.74 562 GLU B O 1
ATOM 10176 N N . ALA B 1 565 ? 12.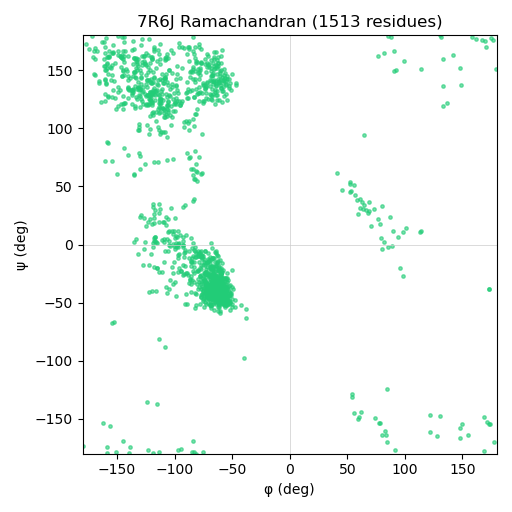226 -69.433 -35.993 1.00 37.69 563 ALA B N 1
ATOM 10177 C CA . ALA B 1 565 ? 11.768 -68.873 -34.731 1.00 34.43 563 ALA B CA 1
ATOM 10178 C C . ALA B 1 565 ? 11.513 -70.019 -33.767 1.00 34.58 563 ALA B C 1
ATOM 10179 O O . ALA B 1 565 ? 11.137 -71.112 -34.189 1.00 33.39 563 ALA B O 1
ATOM 10181 N N . TYR B 1 566 ? 11.604 -69.711 -32.473 1.00 31.87 564 TYR B N 1
ATOM 10182 C CA . TYR B 1 566 ? 11.258 -70.663 -31.437 1.00 34.18 564 TYR B CA 1
ATOM 10183 C C . TYR B 1 566 ? 9.882 -71.278 -31.683 1.00 35.00 564 TYR B C 1
ATOM 10184 O O . TYR B 1 566 ? 9.702 -72.469 -31.474 1.00 37.07 564 TYR B O 1
ATOM 10193 N N . SER B 1 567 ? 8.895 -70.455 -32.068 1.00 34.68 565 SER B N 1
ATOM 10194 C CA . SER B 1 567 ? 7.554 -70.954 -32.334 1.00 32.91 565 SER B CA 1
ATOM 10195 C C . SER B 1 567 ? 7.218 -70.603 -33.773 1.00 33.14 565 SER B C 1
ATOM 10196 O O . SER B 1 567 ? 7.529 -69.503 -34.217 1.00 32.67 565 SER B O 1
ATOM 10199 N N . THR B 1 568 ? 6.561 -71.524 -34.482 1.00 36.00 566 THR B N 1
ATOM 10200 C CA . THR B 1 568 ? 6.134 -71.220 -35.842 1.00 39.56 566 THR B CA 1
ATOM 10201 C C . THR B 1 568 ? 4.702 -70.677 -35.854 1.00 39.35 566 THR B C 1
ATOM 10202 O O . THR B 1 568 ? 4.149 -70.462 -36.930 1.00 38.98 566 THR B O 1
ATOM 10206 N N . LYS B 1 569 ? 4.116 -70.430 -34.674 1.00 34.22 567 LYS B N 1
ATOM 10207 C CA . LYS B 1 569 ? 2.723 -69.996 -34.604 1.00 38.59 567 LYS B CA 1
ATOM 10208 C C . LYS B 1 569 ? 2.575 -68.512 -34.219 1.00 39.66 567 LYS B C 1
ATOM 10209 O O . LYS B 1 569 ? 1.676 -67.834 -34.729 1.00 36.21 567 LYS B O 1
ATOM 10215 N N . GLU B 1 570 ? 3.447 -67.996 -33.332 1.00 32.33 568 GLU B N 1
ATOM 10216 C CA . GLU B 1 570 ? 3.234 -66.686 -32.714 1.00 31.20 568 GLU B CA 1
ATOM 10217 C C . GLU B 1 570 ? 3.916 -65.593 -33.532 1.00 30.98 568 GLU B C 1
ATOM 10218 O O . GLU B 1 570 ? 5.134 -65.386 -33.443 1.00 29.64 568 GLU B O 1
ATOM 10224 N N . ALA B 1 571 ? 3.099 -64.893 -34.325 1.00 28.48 569 ALA B N 1
ATOM 10225 C CA . ALA B 1 571 ? 3.523 -63.793 -35.174 1.00 30.43 569 ALA B CA 1
ATOM 10226 C C . ALA B 1 571 ? 2.253 -63.124 -35.694 1.00 28.04 569 ALA B C 1
ATOM 10227 O O . ALA B 1 571 ? 1.286 -63.816 -35.979 1.00 26.01 569 ALA B O 1
ATOM 10229 N N . TYR B 1 572 ? 2.315 -61.802 -35.876 1.00 24.89 570 TYR B N 1
ATOM 10230 C CA . TYR B 1 572 ? 1.115 -60.987 -35.984 1.00 26.83 570 TYR B CA 1
ATOM 10231 C C . TYR B 1 572 ? 1.373 -59.843 -36.951 1.00 22.94 570 TYR B C 1
ATOM 10232 O O . TYR B 1 572 ? 2.451 -59.250 -36.894 1.00 24.82 570 TYR B O 1
ATOM 10241 N N . ARG B 1 573 ? 0.314 -59.471 -37.702 1.00 23.53 571 ARG B N 1
ATOM 10242 C CA . ARG B 1 573 ? 0.417 -58.408 -38.700 1.00 26.69 571 ARG B CA 1
ATOM 10243 C C . ARG B 1 573 ? -0.907 -57.639 -38.708 1.00 24.73 571 ARG B C 1
ATOM 10244 O O . ARG B 1 573 ? -1.958 -58.235 -38.909 1.00 22.88 571 ARG B O 1
ATOM 10252 N N . TRP B 1 574 ? -0.857 -56.328 -38.449 1.00 25.92 572 TRP B N 1
ATOM 10253 C CA . TRP B 1 574 ? -2.086 -55.542 -38.422 1.00 24.18 572 TRP B CA 1
ATOM 10254 C C . TRP B 1 574 ? -2.695 -55.588 -39.817 1.00 26.59 572 TRP B C 1
ATOM 10255 O O . TRP B 1 574 ? -2.023 -55.185 -40.771 1.00 26.16 572 TRP B O 1
ATOM 10266 N N . ARG B 1 575 ? -3.953 -56.028 -39.927 1.00 23.42 573 ARG B N 1
ATOM 10267 C CA . ARG B 1 575 ? -4.688 -55.816 -41.165 1.00 26.69 573 ARG B CA 1
ATOM 10268 C C . ARG B 1 575 ? -5.017 -54.327 -41.322 1.00 28.77 573 ARG B C 1
ATOM 10269 O O . ARG B 1 575 ? -5.188 -53.616 -40.336 1.00 25.88 573 ARG B O 1
ATOM 10277 N N . GLY B 1 576 ? -5.163 -53.864 -42.569 1.00 27.15 574 GLY B N 1
ATOM 10278 C CA . GLY B 1 576 ? -5.759 -52.565 -42.839 1.00 29.45 574 GLY B CA 1
ATOM 10279 C C . GLY B 1 576 ? -4.717 -51.501 -43.130 1.00 27.09 574 GLY B C 1
ATOM 10280 O O . GLY B 1 576 ? -5.014 -50.312 -43.042 1.00 26.16 574 GLY B O 1
ATOM 10281 N N . ARG B 1 577 ? -3.462 -51.901 -43.397 1.00 26.23 575 ARG B N 1
ATOM 10282 C CA . ARG B 1 577 ? -2.527 -50.822 -43.642 1.00 28.90 575 ARG B CA 1
ATOM 10283 C C . ARG B 1 577 ? -2.625 -50.296 -45.076 1.00 30.48 575 ARG B C 1
ATOM 10284 O O . ARG B 1 577 ? -3.116 -50.970 -45.980 1.00 28.73 575 ARG B O 1
ATOM 10292 N N . THR B 1 578 ? -2.195 -49.047 -45.245 1.00 25.98 576 THR B N 1
ATOM 10293 C CA . THR B 1 578 ? -2.058 -48.448 -46.568 1.00 30.37 576 THR B CA 1
ATOM 10294 C C . THR B 1 578 ? -0.609 -47.989 -46.706 1.00 30.40 576 THR B C 1
ATOM 10295 O O . THR B 1 578 ? 0.168 -48.221 -45.786 1.00 28.33 576 THR B O 1
ATOM 10299 N N . VAL B 1 579 ? -0.251 -47.338 -47.820 1.00 32.55 577 VAL B N 1
ATOM 10300 C CA . VAL B 1 579 ? 1.153 -47.084 -48.104 1.00 32.96 577 VAL B CA 1
ATOM 10301 C C . VAL B 1 579 ? 1.816 -46.251 -47.006 1.00 35.12 577 VAL B C 1
ATOM 10302 O O . VAL B 1 579 ? 2.984 -46.473 -46.697 1.00 37.22 577 VAL B O 1
ATOM 10306 N N . SER B 1 580 ? 1.101 -45.282 -46.423 1.00 32.25 578 SER B N 1
ATOM 10307 C CA . SER B 1 580 ? 1.746 -44.357 -45.489 1.00 40.31 578 SER B CA 1
ATOM 10308 C C . SER B 1 580 ? 1.207 -44.429 -44.047 1.00 35.57 578 SER B C 1
ATOM 10309 O O . SER B 1 580 ? 1.568 -43.577 -43.225 1.00 32.30 578 SER B O 1
ATOM 10312 N N . HIS B 1 581 ? 0.315 -45.391 -43.756 1.00 30.53 579 HIS B N 1
ATOM 10313 C CA . HIS B 1 581 ? -0.405 -45.396 -42.487 1.00 33.02 579 HIS B CA 1
ATOM 10314 C C . HIS B 1 581 ? -0.604 -46.828 -41.990 1.00 34.47 579 HIS B C 1
ATOM 10315 O O . HIS B 1 581 ? -0.576 -47.774 -42.779 1.00 30.87 579 HIS B O 1
ATOM 10322 N N . CYS B 1 582 ? -0.906 -46.943 -40.686 1.00 31.00 580 CYS B N 1
ATOM 10323 C CA . CYS B 1 582 ? -1.461 -48.154 -40.092 1.00 28.77 580 CYS B CA 1
ATOM 10324 C C . CYS B 1 582 ? -2.448 -47.722 -39.010 1.00 27.26 580 CYS B C 1
ATOM 10325 O O . CYS B 1 582 ? -2.063 -47.603 -37.842 1.00 25.53 580 CYS B O 1
ATOM 10328 N N . LEU B 1 583 ? -3.686 -47.398 -39.429 1.00 23.76 581 LEU B N 1
ATOM 10329 C CA . LEU B 1 583 ? -4.689 -46.764 -38.571 1.00 25.86 581 LEU B CA 1
ATOM 10330 C C . LEU B 1 583 ? -5.190 -47.712 -37.475 1.00 23.83 581 LEU B C 1
ATOM 10331 O O . LEU B 1 583 ? -5.477 -47.273 -36.352 1.00 21.65 581 LEU B O 1
ATOM 10336 N N . THR B 1 584 ? -5.290 -49.004 -37.806 1.00 20.67 582 THR B N 1
ATOM 10337 C CA . THR B 1 584 ? -5.778 -49.994 -36.862 1.00 23.40 582 THR B CA 1
ATOM 10338 C C . THR B 1 584 ? -4.844 -50.102 -35.646 1.00 23.45 582 THR B C 1
ATOM 10339 O O . THR B 1 584 ? -5.315 -50.379 -34.547 1.00 24.95 582 THR B O 1
ATOM 10343 N N . SER B 1 585 ? -3.540 -49.851 -35.818 1.00 21.35 583 SER B N 1
ATOM 10344 C CA . SER B 1 585 ? -2.638 -49.997 -34.686 1.00 23.17 583 SER B CA 1
ATOM 10345 C C . SER B 1 585 ? -2.857 -48.858 -33.691 1.00 25.15 583 SER B C 1
ATOM 10346 O O . SER B 1 585 ? -2.377 -48.916 -32.557 1.00 21.77 583 SER B O 1
ATOM 10349 N N . GLY B 1 586 ? -3.476 -47.765 -34.159 1.00 24.87 584 GLY B N 1
ATOM 10350 C CA . GLY B 1 586 ? -3.641 -46.603 -33.287 1.00 25.06 584 GLY B CA 1
ATOM 10351 C C . GLY B 1 586 ? -2.590 -45.521 -33.525 1.00 23.76 584 GLY B C 1
ATOM 10352 O O . GLY B 1 586 ? -2.804 -44.371 -33.165 1.00 24.48 584 GLY B O 1
ATOM 10353 N N . LEU B 1 587 ? -1.406 -45.913 -34.005 1.00 21.86 585 LEU B N 1
ATOM 10354 C CA . LEU B 1 587 ? -0.325 -44.953 -34.203 1.00 26.50 585 LEU B CA 1
ATOM 10355 C C . LEU B 1 587 ? -0.285 -44.621 -35.694 1.00 31.21 585 LEU B C 1
ATOM 10356 O O . LEU B 1 587 ? 0.624 -45.055 -36.409 1.00 25.97 585 LEU B O 1
ATOM 10361 N N . ASP B 1 588 ? -1.284 -43.826 -36.123 1.00 26.57 586 ASP B N 1
ATOM 10362 C CA . ASP B 1 588 ? -1.742 -43.653 -37.497 1.00 27.84 586 ASP B CA 1
ATOM 10363 C C . ASP B 1 588 ? -0.579 -43.646 -38.503 1.00 27.71 586 ASP B C 1
ATOM 10364 O O . ASP B 1 588 ? -0.635 -44.379 -39.490 1.00 25.68 586 ASP B O 1
ATOM 10369 N N . ASP B 1 589 ? 0.414 -42.753 -38.319 1.00 26.53 587 ASP B N 1
ATOM 10370 C CA . ASP B 1 589 ? 1.445 -42.579 -39.349 1.00 29.07 587 ASP B CA 1
ATOM 10371 C C . ASP B 1 589 ? 2.849 -42.888 -38.816 1.00 29.98 587 ASP B C 1
ATOM 10372 O O . ASP B 1 589 ? 3.835 -42.474 -39.424 1.00 28.16 587 ASP B O 1
ATOM 10377 N N . TYR B 1 590 ? 2.966 -43.590 -37.678 1.00 26.72 588 TYR B N 1
ATOM 10378 C CA . TYR B 1 590 ? 4.279 -44.076 -37.270 1.00 27.01 588 TYR B CA 1
ATOM 10379 C C . TYR B 1 590 ? 4.887 -44.853 -38.444 1.00 29.13 588 TYR B C 1
ATOM 10380 O O . TYR B 1 590 ? 4.204 -45.621 -39.128 1.00 28.46 588 TYR B O 1
ATOM 10389 N N . PRO B 1 591 ? 6.190 -44.653 -38.755 1.00 31.15 589 PRO B N 1
ATOM 10390 C CA . PRO B 1 591 ? 6.786 -45.301 -39.924 1.00 36.69 589 PRO B CA 1
ATOM 10391 C C . PRO B 1 591 ? 6.786 -46.821 -39.743 1.00 35.51 589 PRO B C 1
ATOM 10392 O O . PRO B 1 591 ? 7.073 -47.321 -38.654 1.00 33.17 589 PRO B O 1
ATOM 10396 N N . ARG B 1 592 ? 6.424 -47.520 -40.821 1.00 28.54 590 ARG B N 1
ATOM 10397 C CA . ARG B 1 592 ? 6.249 -48.968 -40.870 1.00 31.51 590 ARG B CA 1
ATOM 10398 C C . ARG B 1 592 ? 7.062 -49.458 -42.062 1.00 33.25 590 ARG B C 1
ATOM 10399 O O . ARG B 1 592 ? 7.525 -48.623 -42.830 1.00 30.77 590 ARG B O 1
ATOM 10407 N N . PRO B 1 593 ? 7.236 -50.787 -42.285 1.00 32.51 591 PRO B N 1
ATOM 10408 C CA . PRO B 1 593 ? 8.009 -51.268 -43.439 1.00 33.30 591 PRO B CA 1
ATOM 10409 C C . PRO B 1 593 ? 7.451 -50.736 -44.757 1.00 37.40 591 PRO B C 1
ATOM 10410 O O . PRO B 1 593 ? 6.226 -50.614 -44.901 1.00 35.13 591 PRO B O 1
ATOM 10414 N N . GLN B 1 594 ? 8.354 -50.427 -45.700 1.00 33.17 592 GLN B N 1
ATOM 10415 C CA . GLN B 1 594 ? 7.959 -49.880 -46.998 1.00 40.94 592 GLN B CA 1
ATOM 10416 C C . GLN B 1 594 ? 8.427 -50.826 -48.098 1.00 39.18 592 GLN B C 1
ATOM 10417 O O . GLN B 1 594 ? 9.608 -51.133 -48.168 1.00 39.45 592 GLN B O 1
ATOM 10423 N N . PRO B 1 595 ? 7.544 -51.363 -48.961 1.00 36.21 593 PRO B N 1
ATOM 10424 C CA . PRO B 1 595 ? 6.123 -51.020 -48.948 1.00 33.16 593 PRO B CA 1
ATOM 10425 C C . PRO B 1 595 ? 5.410 -51.887 -47.915 1.00 38.17 593 PRO B C 1
ATOM 10426 O O . PRO B 1 595 ? 6.020 -52.766 -47.312 1.00 34.62 593 PRO B O 1
ATOM 10430 N N . PRO B 1 596 ? 4.087 -51.726 -47.697 1.00 32.85 594 PRO B N 1
ATOM 10431 C CA . PRO B 1 596 ? 3.345 -52.711 -46.908 1.00 33.74 594 PRO B CA 1
ATOM 10432 C C . PRO B 1 596 ? 3.429 -54.030 -47.675 1.00 35.08 594 PRO B C 1
ATOM 10433 O O . PRO B 1 596 ? 3.565 -54.018 -48.890 1.00 37.68 594 PRO B O 1
ATOM 10437 N N . HIS B 1 597 ? 3.334 -55.158 -46.968 1.00 29.90 595 HIS B N 1
ATOM 10438 C CA . HIS B 1 597 ? 3.626 -56.460 -47.551 1.00 30.43 595 HIS B CA 1
ATOM 10439 C C . HIS B 1 597 ? 2.968 -57.506 -46.667 1.00 27.02 595 HIS B C 1
ATOM 10440 O O . HIS B 1 597 ? 2.991 -57.374 -45.431 1.00 27.62 595 HIS B O 1
ATOM 10447 N N . PRO B 1 598 ? 2.411 -58.593 -47.240 1.00 27.80 596 PRO B N 1
ATOM 10448 C CA . PRO B 1 598 ? 1.820 -59.653 -46.424 1.00 27.02 596 PRO B CA 1
ATOM 10449 C C . PRO B 1 598 ? 2.793 -60.393 -45.499 1.00 29.88 596 PRO B C 1
ATOM 10450 O O . PRO B 1 598 ? 2.356 -61.118 -44.604 1.00 30.46 596 PRO B O 1
ATOM 10454 N N . GLY B 1 599 ? 4.108 -60.230 -45.731 1.00 28.12 597 GLY B N 1
ATOM 10455 C CA . GLY B 1 599 ? 5.136 -60.806 -44.868 1.00 26.84 597 GLY B CA 1
ATOM 10456 C C . GLY B 1 599 ? 5.573 -59.886 -43.721 1.00 30.11 597 GLY B C 1
ATOM 10457 O O . GLY B 1 599 ? 6.527 -60.204 -43.000 1.00 27.67 597 GLY B O 1
ATOM 10458 N N . GLU B 1 600 ? 4.876 -58.750 -43.523 1.00 27.00 598 GLU B N 1
ATOM 10459 C CA . GLU B 1 600 ? 5.201 -57.843 -42.424 1.00 27.17 598 GLU B CA 1
ATOM 10460 C C . GLU B 1 600 ? 4.855 -58.493 -41.089 1.00 28.09 598 GLU B C 1
ATOM 10461 O O . GLU B 1 600 ? 3.941 -59.312 -40.994 1.00 22.14 598 GLU B O 1
ATOM 10467 N N . LEU B 1 601 ? 5.594 -58.081 -40.049 1.00 26.54 599 LEU B N 1
ATOM 10468 C CA . LEU B 1 601 ? 5.249 -58.466 -38.698 1.00 24.64 599 LEU B CA 1
ATOM 10469 C C . LEU B 1 601 ? 5.380 -57.222 -37.836 1.00 25.83 599 LEU B C 1
ATOM 10470 O O . LEU B 1 601 ? 6.403 -56.527 -37.887 1.00 28.31 599 LEU B O 1
ATOM 10475 N N . HIS B 1 602 ? 4.365 -56.999 -36.999 1.00 24.97 600 HIS B N 1
ATOM 10476 C CA . HIS B 1 602 ? 4.338 -55.773 -36.223 1.00 24.61 600 HIS B CA 1
ATOM 10477 C C . HIS B 1 602 ? 4.581 -56.126 -34.761 1.00 25.16 600 HIS B C 1
ATOM 10478 O O . HIS B 1 602 ? 3.834 -56.916 -34.199 1.00 25.50 600 HIS B O 1
ATOM 10485 N N . VAL B 1 603 ? 5.593 -55.514 -34.137 1.00 21.66 601 VAL B N 1
ATOM 10486 C CA . VAL B 1 603 ? 5.971 -55.913 -32.789 1.00 23.77 601 VAL B CA 1
ATOM 10487 C C . VAL B 1 603 ? 4.959 -55.395 -31.753 1.00 24.82 601 VAL B C 1
ATOM 10488 O O . VAL B 1 603 ? 4.756 -56.011 -30.694 1.00 25.87 601 VAL B O 1
ATOM 10492 N N . ASP B 1 604 ? 4.322 -54.243 -32.038 1.00 20.45 602 ASP B N 1
ATOM 10493 C CA . ASP B 1 604 ? 3.323 -53.738 -31.102 1.00 22.74 602 ASP B CA 1
ATOM 10494 C C . ASP B 1 604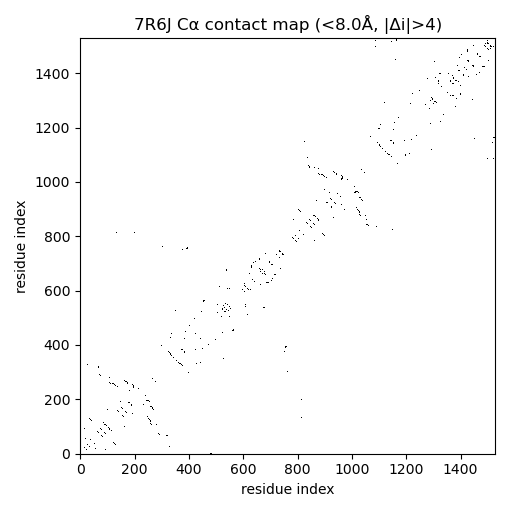 ? 2.124 -54.686 -31.049 1.00 20.40 602 ASP B C 1
ATOM 10495 O O . ASP B 1 604 ? 1.615 -54.966 -29.975 1.00 21.66 602 ASP B O 1
ATOM 10500 N N . LEU B 1 605 ? 1.726 -55.249 -32.196 1.00 23.56 603 LEU B N 1
ATOM 10501 C CA . LEU B 1 605 ? 0.574 -56.141 -32.182 1.00 24.16 603 LEU B CA 1
ATOM 10502 C C . LEU B 1 605 ? 0.901 -57.406 -31.379 1.00 25.13 603 LEU B C 1
ATOM 10503 O O . LEU B 1 605 ? 0.079 -57.904 -30.602 1.00 23.67 603 LEU B O 1
ATOM 10508 N N . MET B 1 606 ? 2.090 -57.974 -31.623 1.00 21.87 604 MET B N 1
ATOM 10509 C CA . MET B 1 606 ? 2.476 -59.140 -30.852 1.00 22.69 604 MET B CA 1
ATOM 10510 C C . MET B 1 606 ? 2.457 -58.813 -29.359 1.00 22.11 604 MET B C 1
ATOM 10511 O O . MET B 1 606 ? 1.976 -59.606 -28.559 1.00 24.46 604 MET B O 1
ATOM 10516 N N . SER B 1 607 ? 2.987 -57.643 -28.977 1.00 23.10 605 SER B N 1
ATOM 10517 C CA . SER B 1 607 ? 2.926 -57.197 -27.595 1.00 22.53 605 SER B CA 1
ATOM 10518 C C . SER B 1 607 ? 1.489 -57.180 -27.059 1.00 24.95 605 SER B C 1
ATOM 10519 O O . SER B 1 607 ? 1.247 -57.626 -25.946 1.00 24.19 605 SER B O 1
ATOM 10522 N N . TRP B 1 608 ? 0.527 -56.629 -27.821 1.00 25.38 606 TRP B N 1
ATOM 10523 C CA . TRP B 1 608 ? -0.854 -56.588 -27.343 1.00 22.61 606 TRP B CA 1
ATOM 10524 C C . TRP B 1 608 ? -1.404 -57.999 -27.142 1.00 22.05 606 TRP B C 1
ATOM 10525 O O . TRP B 1 608 ? -2.173 -58.217 -26.213 1.00 21.47 606 TRP B O 1
ATOM 10536 N N . VAL B 1 609 ? -1.050 -58.952 -28.018 1.00 22.00 607 VAL B N 1
ATOM 10537 C CA . VAL B 1 609 ? -1.515 -60.322 -27.797 1.00 22.09 607 VAL B CA 1
ATOM 10538 C C . VAL B 1 609 ? -0.925 -60.860 -26.485 1.00 22.82 607 VAL B C 1
ATOM 10539 O O . VAL B 1 609 ? -1.603 -61.561 -25.743 1.00 22.36 607 VAL B O 1
ATOM 10543 N N . GLY B 1 610 ? 0.353 -60.535 -26.200 1.00 22.83 608 GLY B N 1
ATOM 10544 C CA . GLY B 1 610 ? 0.946 -60.766 -24.883 1.00 23.05 608 GLY B CA 1
ATOM 10545 C C . GLY B 1 610 ? 0.101 -60.238 -23.714 1.00 22.54 608 GLY B C 1
ATOM 10546 O O . GLY B 1 610 ? -0.161 -60.957 -22.757 1.00 23.65 608 GLY B O 1
ATOM 10547 N N . VAL B 1 611 ? -0.314 -58.968 -23.784 1.00 21.92 609 VAL B N 1
ATOM 10548 C CA . VAL B 1 611 ? -1.155 -58.360 -22.759 1.00 21.67 609 VAL B CA 1
ATOM 10549 C C . VAL B 1 611 ? -2.418 -59.203 -22.570 1.00 23.19 609 VAL B C 1
ATOM 10550 O O . VAL B 1 611 ? -2.831 -59.483 -21.440 1.00 23.55 609 VAL B O 1
ATOM 10554 N N . MET B 1 612 ? -3.024 -59.607 -23.687 1.00 19.45 610 MET B N 1
ATOM 10555 C CA . MET B 1 612 ? -4.317 -60.269 -23.589 1.00 21.26 610 MET B CA 1
ATOM 10556 C C . MET B 1 612 ? -4.102 -61.622 -22.917 1.00 21.02 610 MET B C 1
ATOM 10557 O O . MET B 1 612 ? -4.852 -62.015 -22.039 1.00 22.02 610 MET B O 1
ATOM 10562 N N . VAL B 1 613 ? -3.050 -62.341 -23.329 1.00 21.77 611 VAL B N 1
ATOM 10563 C CA . VAL B 1 613 ? -2.896 -63.672 -22.759 1.00 23.64 611 VAL B CA 1
ATOM 10564 C C . VAL B 1 613 ? -2.604 -63.604 -21.248 1.00 20.58 611 VAL B C 1
ATOM 10565 O O . VAL B 1 613 ? -3.113 -64.422 -20.462 1.00 22.75 611 VAL B O 1
ATOM 10569 N N . LYS B 1 614 ? -1.844 -62.595 -20.816 1.00 23.25 612 LYS B N 1
ATOM 10570 C CA . LYS B 1 614 ? -1.588 -62.394 -19.390 1.00 25.39 612 LYS B CA 1
ATOM 10571 C C . LYS B 1 614 ? -2.884 -62.126 -18.625 1.00 25.95 612 LYS B C 1
ATOM 10572 O O . LYS B 1 614 ? -3.104 -62.686 -17.540 1.00 25.32 612 LYS B O 1
ATOM 10578 N N . SER B 1 615 ? -3.747 -61.262 -19.173 1.00 22.47 613 SER B N 1
ATOM 10579 C CA . SER B 1 615 ? -5.035 -61.030 -18.528 1.00 23.10 613 SER B CA 1
ATOM 10580 C C . SER B 1 615 ? -5.834 -62.324 -18.433 1.00 24.68 613 SER B C 1
ATOM 10581 O O . SER B 1 615 ? -6.532 -62.543 -17.449 1.00 27.56 613 SER B O 1
ATOM 10584 N N . LEU B 1 616 ? -5.808 -63.132 -19.500 1.00 24.13 614 LEU B N 1
ATOM 10585 C CA . LEU B 1 616 ? -6.671 -64.310 -19.511 1.00 26.46 614 LEU B CA 1
ATOM 10586 C C . LEU B 1 616 ? -6.142 -65.361 -18.537 1.00 25.23 614 LEU B C 1
ATOM 10587 O O . LEU B 1 616 ? -6.936 -66.044 -17.906 1.00 24.86 614 LEU B O 1
ATOM 10592 N N . ILE B 1 617 ? -4.814 -65.458 -18.395 1.00 25.40 615 ILE B N 1
ATOM 10593 C CA . ILE B 1 617 ? -4.231 -66.271 -17.324 1.00 25.97 615 ILE B CA 1
ATOM 10594 C C . ILE B 1 617 ? -4.798 -65.859 -15.952 1.00 26.58 615 ILE B C 1
ATOM 10595 O O . ILE B 1 617 ? -5.339 -66.686 -15.200 1.00 25.62 615 ILE B O 1
ATOM 10600 N N . SER B 1 618 ? -4.775 -64.556 -15.643 1.00 26.33 616 SER B N 1
ATOM 10601 C CA . SER B 1 618 ? -5.255 -64.089 -14.338 1.00 25.86 616 SER B CA 1
ATOM 10602 C C . SER B 1 618 ? -6.729 -64.387 -14.145 1.00 25.28 616 SER B C 1
ATOM 10603 O O . SER B 1 618 ? -7.144 -64.811 -13.072 1.00 24.46 616 SER B O 1
ATOM 10606 N N . ILE B 1 619 ? -7.536 -64.003 -15.138 1.00 23.96 617 ILE B N 1
ATOM 10607 C CA . ILE B 1 619 ? -8.976 -64.124 -14.981 1.00 24.45 617 ILE B CA 1
ATOM 10608 C C . ILE B 1 619 ? -9.335 -65.605 -14.948 1.00 30.25 617 ILE B C 1
ATOM 10609 O O . ILE B 1 619 ? -10.158 -66.026 -14.128 1.00 31.21 617 ILE B O 1
ATOM 10614 N N . GLY B 1 620 ? -8.745 -66.369 -15.879 1.00 28.38 618 GLY B N 1
ATOM 10615 C CA . GLY B 1 620 ? -8.997 -67.799 -15.948 1.00 28.38 618 GLY B CA 1
ATOM 10616 C C . GLY B 1 620 ? -8.647 -68.464 -14.611 1.00 33.98 618 GLY B C 1
ATOM 10617 O O . GLY B 1 620 ? -9.412 -69.257 -14.084 1.00 31.29 618 GLY B O 1
ATOM 10618 N N . SER B 1 621 ? -7.505 -68.093 -14.025 1.00 29.02 619 SER B N 1
ATOM 10619 C CA . SER B 1 621 ? -7.147 -68.666 -12.744 1.00 32.60 619 SER B CA 1
ATOM 10620 C C . SER B 1 621 ? -8.179 -68.326 -11.660 1.00 35.71 619 SER B C 1
ATOM 10621 O O . SER B 1 621 ? -8.597 -69.202 -10.917 1.00 33.74 619 SER B O 1
ATOM 10624 N N . LEU B 1 622 ? -8.671 -67.083 -11.614 1.00 30.64 620 LEU B N 1
ATOM 10625 C CA . LEU B 1 622 ? -9.693 -66.670 -10.659 1.00 33.24 620 LEU B CA 1
ATOM 10626 C C . LEU B 1 622 ? -10.966 -67.483 -10.847 1.00 29.24 620 LEU B C 1
ATOM 10627 O O . LEU B 1 622 ? -11.710 -67.716 -9.903 1.00 35.37 620 LEU B O 1
ATOM 10632 N N . LEU B 1 623 ? -11.271 -67.854 -12.083 1.00 28.42 621 LEU B N 1
ATOM 10633 C CA . LEU B 1 623 ? -12.531 -68.527 -12.366 1.00 32.91 621 LEU B CA 1
ATOM 10634 C C . LEU B 1 623 ? -12.365 -70.050 -12.288 1.00 33.58 621 LEU B C 1
ATOM 10635 O O . LEU B 1 623 ? -13.333 -70.771 -12.492 1.00 39.84 621 LEU B O 1
ATOM 10640 N N . GLY B 1 624 ? -11.128 -70.542 -12.140 1.00 39.54 622 GLY B N 1
ATOM 10641 C CA . GLY B 1 624 ? -10.876 -71.980 -12.114 1.00 39.80 622 GLY B CA 1
ATOM 10642 C C . GLY B 1 624 ? -10.994 -72.659 -13.484 1.00 42.15 622 GLY B C 1
ATOM 10643 O O . GLY B 1 624 ? -11.316 -73.846 -13.567 1.00 41.69 622 GLY B O 1
ATOM 10644 N N . ALA B 1 625 ? -10.689 -71.927 -14.563 1.00 35.10 623 ALA B N 1
ATOM 10645 C CA . ALA B 1 625 ? -10.648 -72.499 -15.907 1.00 36.24 623 ALA B CA 1
ATOM 10646 C C . ALA B 1 625 ? -9.306 -73.207 -16.149 1.00 35.71 623 ALA B C 1
ATOM 10647 O O . ALA B 1 625 ? -8.453 -72.758 -16.936 1.00 30.21 623 ALA B O 1
ATOM 10649 N N . THR B 1 626 ? -9.111 -74.330 -15.447 1.00 31.93 624 THR B N 1
ATOM 10650 C CA . THR B 1 626 ? -7.822 -75.004 -15.456 1.00 33.76 624 THR B CA 1
ATOM 10651 C C . THR B 1 626 ? -7.529 -75.502 -16.868 1.00 36.52 624 THR B C 1
ATOM 10652 O O . THR B 1 626 ? -6.382 -75.527 -17.287 1.00 39.88 624 THR B O 1
ATOM 10656 N N . GLU B 1 627 ? -8.579 -75.817 -17.628 1.00 36.27 625 GLU B N 1
ATOM 10657 C CA . GLU B 1 627 ? -8.416 -76.297 -18.996 1.00 45.73 625 GLU B CA 1
ATOM 10658 C C . GLU B 1 627 ? -7.788 -75.248 -19.932 1.00 43.59 625 GLU B C 1
ATOM 10659 O O . GLU B 1 627 ? -7.171 -75.605 -20.926 1.00 54.57 625 GLU B O 1
ATOM 10661 N N . ASP B 1 628 ? -7.945 -73.952 -19.648 1.00 36.91 626 ASP B N 1
ATOM 10662 C CA . ASP B 1 628 ? -7.468 -72.883 -20.519 1.00 36.96 626 ASP B CA 1
ATOM 10663 C C . ASP B 1 628 ? -6.034 -72.491 -20.174 1.00 49.10 626 ASP B C 1
ATOM 10664 O O . ASP B 1 628 ? -5.284 -71.987 -21.028 1.00 36.23 626 ASP B O 1
ATOM 10669 N N . VAL B 1 629 ? -5.672 -72.769 -18.913 1.00 60.06 627 VAL B N 1
ATOM 10670 C CA . VAL B 1 629 ? -4.448 -72.308 -18.280 1.00 60.28 627 VAL B CA 1
ATOM 10671 C C . VAL B 1 629 ? -3.246 -72.830 -19.062 1.00 53.41 627 VAL B C 1
ATOM 10672 O O . VAL B 1 629 ? -2.291 -72.091 -19.289 1.00 56.76 627 VAL B O 1
ATOM 10674 N N . GLU B 1 630 ? -3.342 -74.070 -19.544 1.00 49.29 628 GLU B N 1
ATOM 10675 C CA . GLU B 1 630 ? -2.236 -74.740 -20.209 1.00 44.76 628 GLU B CA 1
ATOM 10676 C C . GLU B 1 630 ? -1.978 -74.140 -21.591 1.00 48.50 628 GLU B C 1
ATOM 10677 O O . GLU B 1 630 ? -0.825 -74.028 -22.028 1.00 46.78 628 GLU B O 1
ATOM 10679 N N . PHE B 1 631 ? -3.061 -73.828 -22.317 1.00 40.49 629 PHE B N 1
ATOM 10680 C CA . PHE B 1 631 ? -2.942 -73.242 -23.645 1.00 35.09 629 PHE B CA 1
ATOM 10681 C C . PHE B 1 631 ? -2.334 -71.833 -23.524 1.00 30.95 629 PHE B C 1
ATOM 10682 O O . PHE B 1 631 ? -1.412 -71.479 -24.264 1.00 32.78 629 PHE B O 1
ATOM 10690 N N . TYR B 1 632 ? -2.848 -71.043 -22.580 1.00 28.72 630 TYR B N 1
ATOM 10691 C CA . TYR B 1 632 ? -2.426 -69.658 -22.388 1.00 30.16 630 TYR B CA 1
ATOM 10692 C C . TYR B 1 632 ? -0.937 -69.626 -22.019 1.00 33.87 630 TYR B C 1
ATOM 10693 O O . TYR B 1 632 ? -0.148 -68.859 -22.583 1.00 29.58 630 TYR B O 1
ATOM 10702 N N . THR B 1 633 ? -0.539 -70.576 -21.161 1.00 33.02 631 THR B N 1
ATOM 10703 C CA . THR B 1 633 ? 0.838 -70.757 -20.720 1.00 34.38 631 THR B CA 1
ATOM 10704 C C . THR B 1 633 ? 1.779 -70.961 -21.899 1.00 34.22 631 THR B C 1
ATOM 10705 O O . THR B 1 633 ? 2.857 -70.359 -21.949 1.00 32.69 631 THR B O 1
ATOM 10709 N N . LYS B 1 634 ? 1.374 -71.814 -22.845 1.00 32.32 632 LYS B N 1
ATOM 10710 C CA . LYS B 1 634 ? 2.192 -72.095 -24.009 1.00 33.61 632 LYS B CA 1
ATOM 10711 C C . LYS B 1 634 ? 2.275 -70.866 -24.924 1.00 29.96 632 LYS B C 1
ATOM 10712 O O . LYS B 1 634 ? 3.319 -70.583 -25.519 1.00 25.17 632 LYS B O 1
ATOM 10718 N N . VAL B 1 635 ? 1.151 -70.162 -25.084 1.00 29.82 633 VAL B N 1
ATOM 10719 C CA . VAL B 1 635 ? 1.132 -69.002 -25.963 1.00 25.51 633 VAL B CA 1
ATOM 10720 C C . VAL B 1 635 ? 2.056 -67.907 -25.415 1.00 24.05 633 VAL B C 1
ATOM 10721 O O . VAL B 1 635 ? 2.846 -67.321 -26.155 1.00 29.26 633 VAL B O 1
ATOM 10725 N N . LEU B 1 636 ? 1.990 -67.658 -24.110 1.00 23.48 634 LEU B N 1
ATOM 10726 C CA . LEU B 1 636 ? 2.799 -66.585 -23.543 1.00 25.28 634 LEU B CA 1
ATOM 10727 C C . LEU B 1 636 ? 4.285 -66.935 -23.693 1.00 23.49 634 LEU B C 1
ATOM 10728 O O . LEU B 1 636 ? 5.091 -66.092 -24.076 1.00 26.76 634 LEU B O 1
ATOM 10733 N N . ASP B 1 637 ? 4.641 -68.195 -23.429 1.00 26.01 635 ASP B N 1
ATOM 10734 C CA . ASP B 1 637 ? 6.037 -68.618 -23.561 1.00 26.03 635 ASP B CA 1
ATOM 10735 C C . ASP B 1 637 ? 6.522 -68.414 -25.007 1.00 26.35 635 ASP B C 1
ATOM 10736 O O . ASP B 1 637 ? 7.652 -67.982 -25.251 1.00 27.66 635 ASP B O 1
ATOM 10741 N N . ALA B 1 638 ? 5.675 -68.760 -25.987 1.00 26.78 636 ALA B N 1
ATOM 10742 C CA . ALA B 1 638 ? 6.002 -68.642 -27.406 1.00 27.44 636 ALA B CA 1
ATOM 10743 C C . ALA B 1 638 ? 6.214 -67.172 -27.790 1.00 27.75 636 ALA B C 1
ATOM 10744 O O . ALA B 1 638 ? 7.118 -66.835 -28.557 1.00 32.40 636 ALA B O 1
ATOM 10746 N N . ILE B 1 639 ? 5.361 -66.294 -27.255 1.00 25.94 637 ILE B N 1
ATOM 10747 C CA . ILE B 1 639 ? 5.458 -64.866 -27.534 1.00 24.82 637 ILE B CA 1
ATOM 10748 C C . ILE B 1 639 ? 6.745 -64.282 -26.969 1.00 25.43 637 ILE B C 1
ATOM 10749 O O . ILE B 1 639 ? 7.358 -63.447 -27.620 1.00 25.18 637 ILE B O 1
ATOM 10754 N N . GLU B 1 640 ? 7.099 -64.654 -25.728 1.00 27.78 638 GLU B N 1
ATOM 10755 C CA . GLU B 1 640 ? 8.284 -64.092 -25.081 1.00 27.26 638 GLU B CA 1
ATOM 10756 C C . GLU B 1 640 ? 9.514 -64.454 -25.914 1.00 28.94 638 GLU B C 1
ATOM 10757 O O . GLU B 1 640 ? 10.413 -63.639 -26.111 1.00 32.88 638 GLU B O 1
ATOM 10763 N N . HIS B 1 641 ? 9.527 -65.673 -26.443 1.00 25.73 639 HIS B N 1
ATOM 10764 C CA . HIS B 1 641 ? 10.639 -66.103 -27.283 1.00 30.20 639 HIS B CA 1
ATOM 10765 C C . HIS B 1 641 ? 10.622 -65.432 -28.655 1.00 30.71 639 HIS B C 1
ATOM 10766 O O . HIS B 1 641 ? 11.667 -65.003 -29.141 1.00 30.53 639 HIS B O 1
ATOM 10773 N N . ASN B 1 642 ? 9.446 -65.418 -29.305 1.00 24.77 640 ASN B N 1
ATOM 10774 C CA . ASN B 1 642 ? 9.336 -64.946 -30.679 1.00 27.57 640 ASN B CA 1
ATOM 10775 C C . ASN B 1 642 ? 9.528 -63.437 -30.761 1.00 28.95 640 ASN B C 1
ATOM 10776 O O . ASN B 1 642 ? 9.998 -62.945 -31.780 1.00 31.37 640 ASN B O 1
ATOM 10781 N N . LEU B 1 643 ? 9.213 -62.713 -29.680 1.00 29.41 641 LEU B N 1
ATOM 10782 C CA . LEU B 1 643 ? 9.538 -61.290 -29.656 1.00 30.22 641 LEU B CA 1
ATOM 10783 C C . LEU B 1 643 ? 11.033 -61.126 -29.891 1.00 29.42 641 LEU B C 1
ATOM 10784 O O . LEU B 1 643 ? 11.447 -60.214 -30.598 1.00 32.03 641 LEU B O 1
ATOM 10789 N N . ASP B 1 644 ? 11.832 -62.009 -29.280 1.00 32.89 642 ASP B N 1
ATOM 10790 C CA . ASP B 1 644 ? 13.278 -61.922 -29.428 1.00 32.87 642 ASP B CA 1
ATOM 10791 C C . ASP B 1 644 ? 13.687 -62.370 -30.826 1.00 31.59 642 ASP B C 1
ATOM 10792 O O . ASP B 1 644 ? 14.413 -61.643 -31.505 1.00 31.85 642 ASP B O 1
ATOM 10797 N N . ASP B 1 645 ? 13.214 -63.560 -31.241 1.00 28.48 643 ASP B N 1
ATOM 10798 C CA . ASP B 1 645 ? 13.657 -64.165 -32.489 1.00 32.00 643 ASP B CA 1
ATOM 10799 C C . ASP B 1 645 ? 13.253 -63.324 -33.698 1.00 37.23 643 ASP B C 1
ATOM 10800 O O . ASP B 1 645 ? 14.031 -63.220 -34.643 1.00 35.86 643 ASP B O 1
ATOM 10805 N N . LEU B 1 646 ? 12.022 -62.779 -33.697 1.00 31.27 644 LEU B N 1
ATOM 10806 C CA . LEU B 1 646 ? 11.499 -62.123 -34.893 1.00 29.81 644 LEU B CA 1
ATOM 10807 C C . LEU B 1 646 ? 11.685 -60.603 -34.877 1.00 30.69 644 LEU B C 1
ATOM 10808 O O . LEU B 1 646 ? 11.626 -59.996 -35.935 1.00 30.01 644 LEU B O 1
ATOM 10813 N N . HIS B 1 647 ? 11.883 -59.981 -33.703 1.00 26.91 645 HIS B N 1
ATOM 10814 C CA . HIS B 1 647 ? 11.791 -58.530 -33.598 1.00 27.20 645 HIS B CA 1
ATOM 10815 C C . HIS B 1 647 ? 12.953 -57.860 -32.864 1.00 28.06 645 HIS B C 1
ATOM 10816 O O . HIS B 1 647 ? 13.012 -56.636 -32.862 1.00 27.70 645 HIS B O 1
ATOM 10823 N N . TRP B 1 648 ? 13.872 -58.604 -32.233 1.00 27.69 646 TRP B N 1
ATOM 10824 C CA . TRP B 1 648 ? 14.938 -57.899 -31.525 1.00 29.19 646 TRP B CA 1
ATOM 10825 C C . TRP B 1 648 ? 16.094 -57.583 -32.467 1.00 28.58 646 TRP B C 1
ATOM 10826 O O . TRP B 1 648 ? 16.572 -58.471 -33.153 1.00 30.62 646 TRP B O 1
ATOM 10837 N N . SER B 1 649 ? 16.574 -56.331 -32.453 1.00 31.65 647 SER B N 1
ATOM 10838 C CA . SER B 1 649 ? 17.773 -55.952 -33.188 1.00 34.75 647 SER B CA 1
ATOM 10839 C C . SER B 1 649 ? 18.939 -55.736 -32.227 1.00 39.67 647 SER B C 1
ATOM 10840 O O . SER B 1 649 ? 18.984 -54.747 -31.482 1.00 34.46 647 SER B O 1
ATOM 10843 N N . GLU B 1 650 ? 19.906 -56.653 -32.292 1.00 42.51 648 GLU B N 1
ATOM 10844 C CA . GLU B 1 650 ? 21.130 -56.493 -31.520 1.00 44.74 648 GLU B CA 1
ATOM 10845 C C . GLU B 1 650 ? 21.861 -55.216 -31.960 1.00 36.78 648 GLU B C 1
ATOM 10846 O O . GLU B 1 650 ? 22.244 -54.391 -31.133 1.00 35.62 648 GLU B O 1
ATOM 10852 N N . LYS B 1 651 ? 21.981 -55.028 -33.274 1.00 36.47 649 LYS B N 1
ATOM 10853 C CA . LYS B 1 651 ? 22.583 -53.822 -33.831 1.00 46.21 649 LYS B CA 1
ATOM 10854 C C . LYS B 1 651 ? 21.983 -52.549 -33.229 1.00 46.40 649 LYS B C 1
ATOM 10855 O O . LYS B 1 651 ? 22.724 -51.705 -32.732 1.00 47.14 649 LYS B O 1
ATOM 10861 N N . GLU B 1 652 ? 20.645 -52.402 -33.280 1.00 38.48 650 GLU B N 1
ATOM 10862 C CA . GLU B 1 652 ? 20.022 -51.128 -32.940 1.00 37.23 650 GLU B CA 1
ATOM 10863 C C . GLU B 1 652 ? 19.781 -51.002 -31.434 1.00 35.94 650 GLU B C 1
ATOM 10864 O O . GLU B 1 652 ? 19.544 -49.899 -30.936 1.00 38.67 650 GLU B O 1
ATOM 10870 N N . GLY B 1 653 ? 19.791 -52.134 -30.717 1.00 31.50 651 GLY B N 1
ATOM 10871 C CA . GLY B 1 653 ? 19.487 -52.147 -29.292 1.00 31.79 651 GLY B CA 1
ATOM 10872 C C . GLY B 1 653 ? 18.008 -51.858 -28.967 1.00 32.24 651 GLY B C 1
ATOM 10873 O O . GLY B 1 653 ? 17.715 -51.212 -27.951 1.00 30.82 651 GLY B O 1
ATOM 10874 N N A CYS B 1 654 ? 17.092 -52.370 -29.805 0.56 30.47 652 CYS B N 1
ATOM 10875 N N B CYS B 1 654 ? 17.087 -52.343 -29.811 0.44 29.28 652 CYS B N 1
ATOM 10876 C CA A CYS B 1 654 ? 15.658 -52.159 -29.617 0.56 30.04 652 CYS B CA 1
ATOM 10877 C CA B CYS B 1 654 ? 15.658 -52.202 -29.544 0.44 27.86 652 CYS B CA 1
ATOM 10878 C C A CYS B 1 654 ? 14.876 -53.219 -30.382 0.56 29.27 652 CYS B C 1
ATOM 10879 C C B CYS B 1 654 ? 14.873 -53.194 -30.393 0.44 27.93 652 CYS B C 1
ATOM 10880 O O A CYS B 1 654 ? 15.464 -53.998 -31.127 0.56 26.85 652 CYS B O 1
ATOM 10881 O O B CYS B 1 654 ? 15.464 -53.925 -31.184 0.44 26.09 652 CYS B O 1
ATOM 10886 N N . TYR B 1 655 ? 13.546 -53.236 -30.183 1.00 26.52 653 TYR B N 1
ATOM 10887 C CA . TYR B 1 655 ? 12.646 -54.018 -31.021 1.00 27.95 653 TYR B CA 1
ATOM 10888 C C . TYR B 1 655 ? 12.285 -53.250 -32.290 1.00 29.06 653 TYR B C 1
ATOM 10889 O O . TYR B 1 655 ? 12.258 -52.021 -32.304 1.00 28.31 653 TYR B O 1
ATOM 10898 N N . CYS B 1 656 ? 11.970 -54.009 -33.344 1.00 25.46 654 CYS B N 1
ATOM 10899 C CA . CYS B 1 656 ? 11.665 -53.468 -34.654 1.00 28.41 654 CYS B CA 1
ATOM 10900 C C . CYS B 1 656 ? 10.549 -54.301 -35.257 1.00 26.90 654 CYS B C 1
ATOM 10901 O O . CYS B 1 656 ? 10.441 -55.485 -34.950 1.00 26.99 654 CYS B O 1
ATOM 10904 N N . ASP B 1 657 ? 9.731 -53.669 -36.112 1.00 26.43 655 ASP B N 1
ATOM 10905 C CA . ASP B 1 657 ? 8.817 -54.400 -36.987 1.00 26.28 655 ASP B CA 1
ATOM 10906 C C . ASP B 1 657 ? 9.658 -55.201 -37.984 1.00 27.23 655 ASP B C 1
ATOM 10907 O O . ASP B 1 657 ? 10.844 -54.905 -38.180 1.00 26.69 655 ASP B O 1
ATOM 10912 N N . ALA B 1 658 ? 9.066 -56.220 -38.608 1.00 23.62 656 ALA B N 1
ATOM 10913 C CA . ALA B 1 658 ? 9.846 -56.956 -39.607 1.00 27.68 656 ALA B CA 1
ATOM 10914 C C . ALA B 1 658 ? 9.095 -56.961 -40.928 1.00 29.02 656 ALA B C 1
ATOM 10915 O O . ALA B 1 658 ? 7.871 -56.780 -40.962 1.00 31.20 656 ALA B O 1
ATOM 10917 N N . THR B 1 659 ? 9.811 -57.312 -42.000 1.00 30.78 657 THR B N 1
ATOM 10918 C CA . THR B 1 659 ? 9.147 -57.511 -43.281 1.00 30.58 657 THR B CA 1
ATOM 10919 C C . THR B 1 659 ? 9.885 -58.576 -44.089 1.00 34.03 657 THR B C 1
ATOM 10920 O O . THR B 1 659 ? 10.857 -59.160 -43.585 1.00 30.40 657 THR B O 1
ATOM 10924 N N . ILE B 1 660 ? 9.357 -58.867 -45.292 1.00 33.74 658 ILE B N 1
ATOM 10925 C CA . ILE B 1 660 ? 10.036 -59.697 -46.279 1.00 32.45 658 ILE B CA 1
ATOM 10926 C C . ILE B 1 660 ? 10.521 -58.764 -47.382 1.00 37.56 658 ILE B C 1
ATOM 10927 O O . ILE B 1 660 ? 9.699 -58.080 -47.994 1.00 34.06 658 ILE B O 1
ATOM 10932 N N . ASP B 1 661 ? 11.846 -58.694 -47.627 1.00 32.60 659 ASP B N 1
ATOM 10933 C CA . ASP B 1 661 ? 12.311 -57.611 -48.493 1.00 37.10 659 ASP B CA 1
ATOM 10934 C C . ASP B 1 661 ? 12.184 -57.999 -49.970 1.00 35.62 659 ASP B C 1
ATOM 10935 O O . ASP B 1 661 ? 11.590 -59.024 -50.300 1.00 30.40 659 ASP B O 1
ATOM 10940 N N . GLU B 1 662 ? 12.782 -57.183 -50.855 1.00 38.89 660 GLU B N 1
ATOM 10941 C CA . GLU B 1 662 ? 12.661 -57.408 -52.288 1.00 44.84 660 GLU B CA 1
ATOM 10942 C C . GLU B 1 662 ? 13.426 -58.667 -52.707 1.00 43.03 660 GLU B C 1
ATOM 10943 O O . GLU B 1 662 ? 13.171 -59.213 -53.777 1.00 43.23 660 GLU B O 1
ATOM 10949 N N . PHE B 1 663 ? 14.326 -59.156 -51.846 1.00 39.65 661 PHE B N 1
ATOM 10950 C CA . PHE B 1 663 ? 15.085 -60.368 -52.127 1.00 41.71 661 PHE B CA 1
ATOM 10951 C C . PHE B 1 663 ? 14.437 -61.584 -51.463 1.00 41.91 661 PHE B C 1
ATOM 10952 O O . PHE B 1 663 ? 15.051 -62.651 -51.404 1.00 42.47 661 PHE B O 1
ATOM 10960 N N . GLU B 1 664 ? 13.206 -61.421 -50.958 1.00 40.16 662 GLU B N 1
ATOM 10961 C CA . GLU B 1 664 ? 12.498 -62.483 -50.249 1.00 37.66 662 GLU B CA 1
ATOM 10962 C C . GLU B 1 664 ? 13.180 -62.841 -48.928 1.00 34.84 662 GLU B C 1
ATOM 10963 O O . GLU B 1 664 ? 13.018 -63.964 -48.455 1.00 33.22 662 GLU B O 1
ATOM 10969 N N . GLU B 1 665 ? 13.855 -61.882 -48.281 1.00 33.38 663 GLU B N 1
ATOM 10970 C CA . GLU B 1 665 ? 14.505 -62.186 -47.009 1.00 36.63 663 GLU B CA 1
ATOM 10971 C C . GLU B 1 665 ? 13.822 -61.491 -45.822 1.00 34.86 663 GLU B C 1
ATOM 10972 O O . GLU B 1 665 ? 13.334 -60.367 -45.945 1.00 37.38 663 GLU B O 1
ATOM 10978 N N . HIS B 1 666 ? 13.841 -62.161 -44.661 1.00 34.00 664 HIS B N 1
ATOM 10979 C CA . HIS B 1 666 ? 13.413 -61.582 -43.393 1.00 35.17 664 HIS B CA 1
ATOM 10980 C C . HIS B 1 666 ? 14.309 -60.390 -43.073 1.00 36.67 664 HIS B C 1
ATOM 10981 O O . HIS B 1 666 ? 15.542 -60.508 -43.029 1.00 30.89 664 HIS B O 1
ATOM 10988 N N . LYS B 1 667 ? 13.677 -59.236 -42.857 1.00 30.56 665 LYS B N 1
ATOM 10989 C CA . LYS B 1 667 ? 14.453 -58.034 -42.610 1.00 36.30 665 LYS B CA 1
ATOM 10990 C C . LYS B 1 667 ? 13.778 -57.206 -41.514 1.00 34.48 665 LYS B C 1
ATOM 10991 O O . LYS B 1 667 ? 12.563 -57.018 -41.541 1.00 31.82 665 LYS B O 1
ATOM 10997 N N . LEU B 1 668 ? 14.584 -56.755 -40.543 1.00 31.85 666 LEU B N 1
ATOM 10998 C CA . LEU B 1 668 ? 14.123 -55.874 -39.488 1.00 35.04 666 LEU B CA 1
ATOM 10999 C C . LEU B 1 668 ? 14.127 -54.446 -40.028 1.00 36.50 666 LEU B C 1
ATOM 11000 O O . LEU B 1 668 ? 15.015 -54.056 -40.777 1.00 34.12 666 LEU B O 1
ATOM 11005 N N . VAL B 1 669 ? 13.084 -53.695 -39.667 1.00 35.60 667 VAL B N 1
ATOM 11006 C CA . VAL B 1 669 ? 12.894 -52.326 -40.104 1.00 35.08 667 VAL B CA 1
ATOM 11007 C C . VAL B 1 669 ? 12.810 -51.477 -38.841 1.00 34.64 667 VAL B C 1
ATOM 11008 O O . VAL B 1 669 ? 11.785 -51.432 -38.170 1.00 35.22 667 VAL B O 1
ATOM 11012 N N . CYS B 1 670 ? 13.948 -50.913 -38.455 1.00 30.39 668 CYS B N 1
ATOM 11013 C CA . CYS B 1 670 ? 14.056 -50.255 -37.162 1.00 34.43 668 CYS B CA 1
ATOM 11014 C C . CYS B 1 670 ? 13.767 -48.761 -37.316 1.00 37.25 668 CYS B C 1
ATOM 11015 O O . CYS B 1 670 ? 14.354 -48.077 -38.154 1.00 38.22 668 CYS B O 1
ATOM 11018 N N . HIS B 1 671 ? 12.783 -48.279 -36.559 1.00 33.27 669 HIS B N 1
ATOM 11019 C CA . HIS B 1 671 ? 12.510 -46.854 -36.465 1.00 33.55 669 HIS B CA 1
ATOM 11020 C C . HIS B 1 671 ? 12.376 -46.532 -34.988 1.00 35.16 669 HIS B C 1
ATOM 11021 O O . HIS B 1 671 ? 11.344 -46.837 -34.394 1.00 36.55 669 HIS B O 1
ATOM 11028 N N . LYS B 1 672 ? 13.453 -46.017 -34.391 1.00 27.22 670 LYS B N 1
ATOM 11029 C CA . LYS B 1 672 ? 13.515 -45.900 -32.944 1.00 29.83 670 LYS B CA 1
ATOM 11030 C C . LYS B 1 672 ? 12.455 -44.918 -32.448 1.00 31.88 670 LYS B C 1
ATOM 11031 O O . LYS B 1 672 ? 12.456 -43.749 -32.833 1.00 32.62 670 LYS B O 1
ATOM 11037 N N . GLY B 1 673 ? 11.550 -45.396 -31.588 1.00 32.18 671 GLY B N 1
ATOM 11038 C CA . GLY B 1 673 ? 10.488 -44.549 -31.060 1.00 26.97 671 GLY B CA 1
ATOM 11039 C C . GLY B 1 673 ? 9.490 -45.400 -30.285 1.00 30.62 671 GLY B C 1
ATOM 11040 O O . GLY B 1 673 ? 9.878 -46.445 -29.758 1.00 25.53 671 GLY B O 1
ATOM 11041 N N . TYR B 1 674 ? 8.216 -44.969 -30.200 1.00 24.52 672 TYR B N 1
ATOM 11042 C CA . TYR B 1 674 ? 7.312 -45.704 -29.316 1.00 24.01 672 TYR B CA 1
ATOM 11043 C C . TYR B 1 674 ? 7.256 -47.179 -29.700 1.00 23.98 672 TYR B C 1
ATOM 11044 O O . TYR B 1 674 ? 7.285 -48.039 -28.830 1.00 27.01 672 TYR B O 1
ATOM 11053 N N . ILE B 1 675 ? 7.175 -47.488 -30.996 1.00 24.23 673 ILE B N 1
ATOM 11054 C CA . ILE B 1 675 ? 7.018 -48.893 -31.400 1.00 25.93 673 ILE B CA 1
ATOM 11055 C C . ILE B 1 675 ? 8.184 -49.767 -30.901 1.00 27.57 673 ILE B C 1
ATOM 11056 O O . ILE B 1 675 ? 7.989 -50.927 -30.514 1.00 28.34 673 ILE B O 1
ATOM 11061 N N . SER B 1 676 ? 9.389 -49.189 -30.865 1.00 27.60 674 SER B N 1
ATOM 11062 C CA . SER B 1 676 ? 10.625 -49.861 -30.474 1.00 26.05 674 SER B CA 1
ATOM 11063 C C . SER B 1 676 ? 10.570 -50.341 -29.021 1.00 27.51 674 SER B C 1
ATOM 11064 O O . SER B 1 676 ? 11.344 -51.213 -28.644 1.00 25.95 674 SER B O 1
ATOM 11067 N N . LEU B 1 677 ? 9.695 -49.723 -28.207 1.00 26.83 675 LEU B N 1
ATOM 11068 C CA . LEU B 1 677 ? 9.634 -49.901 -26.766 1.00 26.57 675 LEU B CA 1
ATOM 11069 C C . LEU B 1 677 ? 8.523 -50.866 -26.365 1.00 26.60 675 LEU B C 1
ATOM 11070 O O . LEU B 1 677 ? 8.320 -51.093 -25.170 1.00 25.79 675 LEU B O 1
ATOM 11075 N N . PHE B 1 678 ? 7.737 -51.339 -27.337 1.00 26.16 676 PHE B N 1
ATOM 11076 C CA . PHE B 1 678 ? 6.436 -51.923 -27.030 1.00 25.89 676 PHE B CA 1
ATOM 11077 C C . PHE B 1 678 ? 6.471 -53.064 -26.014 1.00 23.94 676 PHE B C 1
ATOM 11078 O O . PHE B 1 678 ? 5.656 -53.080 -25.104 1.00 24.63 676 PHE B O 1
ATOM 11086 N N . PRO B 1 679 ? 7.374 -54.071 -26.124 1.00 27.72 677 PRO B N 1
ATOM 11087 C CA . PRO B 1 679 ? 7.424 -55.137 -25.117 1.00 25.26 677 PRO B CA 1
ATOM 11088 C C . PRO B 1 679 ? 7.647 -54.631 -23.694 1.00 24.80 677 PRO B C 1
ATOM 11089 O O . PRO B 1 679 ? 7.156 -55.225 -22.729 1.00 28.78 677 PRO B O 1
ATOM 11093 N N . PHE B 1 680 ? 8.327 -53.491 -23.571 1.00 24.45 678 PHE B N 1
ATOM 11094 C CA . PHE B 1 680 ? 8.492 -52.864 -22.276 1.00 27.40 678 PHE B CA 1
ATOM 11095 C C . PHE B 1 680 ? 7.197 -52.141 -21.857 1.00 26.36 678 PHE B C 1
ATOM 11096 O O . PHE B 1 680 ? 6.772 -52.246 -20.706 1.00 25.86 678 PHE B O 1
ATOM 11104 N N . LEU B 1 681 ? 6.587 -51.392 -22.779 1.00 22.10 679 LEU B N 1
ATOM 11105 C CA . LEU B 1 681 ? 5.404 -50.579 -22.466 1.00 26.14 679 LEU B CA 1
ATOM 11106 C C . LEU B 1 681 ? 4.229 -51.457 -22.025 1.00 25.42 679 LEU B C 1
ATOM 11107 O O . LEU B 1 681 ? 3.343 -50.989 -21.315 1.00 25.12 679 LEU B O 1
ATOM 11112 N N . THR B 1 682 ? 4.174 -52.697 -22.525 1.00 22.78 680 THR B N 1
ATOM 11113 C CA . THR B 1 682 ? 3.066 -53.589 -22.238 1.00 22.82 680 THR B CA 1
ATOM 11114 C C . THR B 1 682 ? 3.404 -54.576 -21.116 1.00 30.09 680 THR B C 1
ATOM 11115 O O . THR B 1 682 ? 2.583 -55.428 -20.768 1.00 30.90 680 THR B O 1
ATOM 11119 N N . GLY B 1 683 ? 4.615 -54.478 -20.547 1.00 26.79 681 GLY B N 1
ATOM 11120 C CA . GLY B 1 683 ? 4.844 -55.193 -19.308 1.00 28.46 681 GLY B CA 1
ATOM 11121 C C . GLY B 1 683 ? 5.308 -56.627 -19.537 1.00 29.41 681 GLY B C 1
ATOM 11122 O O . GLY B 1 683 ? 5.169 -57.463 -18.651 1.00 28.68 681 GLY B O 1
ATOM 11123 N N . LEU B 1 684 ? 5.894 -56.897 -20.710 1.00 30.51 682 LEU B N 1
ATOM 11124 C CA . LEU B 1 684 ? 6.256 -58.262 -21.064 1.00 29.53 682 LEU B CA 1
ATOM 11125 C C . LEU B 1 684 ? 7.696 -58.616 -20.664 1.00 30.53 682 LEU B C 1
ATOM 11126 O O . LEU B 1 684 ? 8.067 -59.780 -20.739 1.00 29.82 682 LEU B O 1
ATOM 11131 N N . LEU B 1 685 ? 8.523 -57.649 -20.260 1.00 30.59 683 LEU B N 1
ATOM 11132 C CA . LEU B 1 685 ? 9.925 -57.981 -20.015 1.00 31.75 683 LEU B CA 1
ATOM 11133 C C . LEU B 1 685 ? 10.155 -58.192 -18.525 1.00 34.07 683 LEU B C 1
ATOM 11134 O O . LEU B 1 685 ? 9.591 -57.490 -17.698 1.00 35.35 683 LEU B O 1
ATOM 11139 N N . LYS B 1 686 ? 11.010 -59.161 -18.196 1.00 35.92 684 LYS B N 1
ATOM 11140 C CA . LYS B 1 686 ? 11.370 -59.411 -16.810 1.00 37.96 684 LYS B CA 1
ATOM 11141 C C . LYS B 1 686 ? 12.400 -58.361 -16.359 1.00 32.49 684 LYS B C 1
ATOM 11142 O O . LYS B 1 686 ? 13.130 -57.797 -17.169 1.00 31.56 684 LYS B O 1
ATOM 11144 N N . PRO B 1 687 ? 12.472 -58.009 -15.059 1.00 32.91 685 PRO B N 1
ATOM 11145 C CA . PRO B 1 687 ? 13.440 -57.014 -14.587 1.00 34.11 685 PRO B CA 1
ATOM 11146 C C . PRO B 1 687 ? 14.920 -57.357 -14.767 1.00 32.56 685 PRO B C 1
ATOM 11147 O O . PRO B 1 687 ? 15.778 -56.495 -14.649 1.00 39.91 685 PRO B O 1
ATOM 11151 N N . ASP B 1 688 ? 15.230 -58.617 -15.060 1.00 31.91 686 ASP B N 1
ATOM 11152 C CA . ASP B 1 688 ? 16.619 -59.005 -15.234 1.00 39.77 686 ASP B CA 1
ATOM 11153 C C . ASP B 1 688 ? 16.939 -59.126 -16.725 1.00 43.54 686 ASP B C 1
ATOM 11154 O O . ASP B 1 688 ? 18.013 -59.605 -17.080 1.00 41.45 686 ASP B O 1
ATOM 11159 N N . SER B 1 689 ? 16.041 -58.647 -17.601 1.00 38.04 687 SER B N 1
ATOM 11160 C CA . SER B 1 689 ? 16.292 -58.729 -19.040 1.00 32.13 687 SER B CA 1
ATOM 11161 C C . SER B 1 689 ? 17.360 -57.732 -19.489 1.00 31.75 687 SER B C 1
ATOM 11162 O O . SER B 1 689 ? 17.193 -56.536 -19.294 1.00 31.33 687 SER B O 1
ATOM 11165 N N . PRO B 1 690 ? 18.452 -58.142 -20.179 1.00 34.17 688 PRO B N 1
ATOM 11166 C CA . PRO B 1 690 ? 19.423 -57.176 -20.701 1.00 33.91 688 PRO B CA 1
ATOM 11167 C C . PRO B 1 690 ? 18.834 -56.334 -21.822 1.00 37.02 688 PRO B C 1
ATOM 11168 O O . PRO B 1 690 ? 19.340 -55.237 -22.112 1.00 32.42 688 PRO B O 1
ATOM 11172 N N . LYS B 1 691 ? 17.762 -56.869 -22.434 1.00 31.84 689 LYS B N 1
ATOM 11173 C CA . LYS B 1 691 ? 17.042 -56.122 -23.451 1.00 34.71 689 LYS B CA 1
ATOM 11174 C C . LYS B 1 691 ? 16.384 -54.934 -22.777 1.00 30.55 689 LYS B C 1
ATOM 11175 O O . LYS B 1 691 ? 16.364 -53.842 -23.330 1.00 29.24 689 LYS B O 1
ATOM 11181 N N . LEU B 1 692 ? 15.887 -55.157 -21.560 1.00 34.82 690 LEU B N 1
ATOM 11182 C CA . LEU B 1 692 ? 15.258 -54.080 -20.808 1.00 32.93 690 LEU B CA 1
ATOM 11183 C C . LEU B 1 692 ? 16.262 -52.955 -20.561 1.00 35.61 690 LEU B C 1
ATOM 11184 O O . LEU B 1 692 ? 15.943 -51.786 -20.766 1.00 34.04 690 LEU B O 1
ATOM 11189 N N . GLY B 1 693 ? 17.495 -53.299 -20.163 1.00 34.45 691 GLY B N 1
ATOM 11190 C CA . GLY B 1 693 ? 18.516 -52.278 -19.974 1.00 30.54 691 GLY B CA 1
ATOM 11191 C C . GLY B 1 693 ? 18.798 -51.402 -21.202 1.00 32.53 691 GLY B C 1
ATOM 11192 O O . GLY B 1 693 ? 18.982 -50.199 -21.064 1.00 30.91 691 GLY B O 1
ATOM 11193 N N . LYS B 1 694 ? 18.897 -51.992 -22.404 1.00 31.89 692 LYS B N 1
ATOM 11194 C CA . LYS B 1 694 ? 19.068 -51.245 -23.651 1.00 35.49 692 LYS B CA 1
ATOM 11195 C C . LYS B 1 694 ? 17.892 -50.298 -23.895 1.00 35.77 692 LYS B C 1
ATOM 11196 O O . LYS B 1 694 ? 18.062 -49.162 -24.365 1.00 31.56 692 LYS B O 1
ATOM 11202 N N . LEU B 1 695 ? 16.679 -50.788 -23.591 1.00 30.58 693 LEU B N 1
ATOM 11203 C CA . LEU B 1 695 ? 15.524 -49.943 -23.834 1.00 31.49 693 LEU B CA 1
ATOM 11204 C C . LEU B 1 695 ? 15.549 -48.762 -22.868 1.00 28.49 693 LEU B C 1
ATOM 11205 O O . LEU B 1 695 ? 15.196 -47.659 -23.243 1.00 32.21 693 LEU B O 1
ATOM 11210 N N . LEU B 1 696 ? 15.983 -48.994 -21.629 1.00 26.04 694 LEU B N 1
ATOM 11211 C CA . LEU B 1 696 ? 16.055 -47.905 -20.668 1.00 29.45 694 LEU B CA 1
ATOM 11212 C C . LEU B 1 696 ? 17.067 -46.857 -21.130 1.00 29.75 694 LEU B C 1
ATOM 11213 O O . LEU B 1 696 ? 16.855 -45.646 -20.931 1.00 28.35 694 LEU B O 1
ATOM 11218 N N . ALA B 1 697 ? 18.197 -47.344 -21.670 1.00 32.91 695 ALA B N 1
ATOM 11219 C CA . ALA B 1 697 ? 19.237 -46.476 -22.214 1.00 37.33 695 ALA B CA 1
ATOM 11220 C C . ALA B 1 697 ? 18.665 -45.592 -23.330 1.00 32.66 695 ALA B C 1
ATOM 11221 O O . ALA B 1 697 ? 18.937 -44.387 -23.366 1.00 34.88 695 ALA B O 1
ATOM 11223 N N . LEU B 1 698 ? 17.866 -46.190 -24.227 1.00 32.85 696 LEU B N 1
ATOM 11224 C CA . LEU B 1 698 ? 17.227 -45.463 -25.329 1.00 33.04 696 LEU B CA 1
ATOM 11225 C C . LEU B 1 698 ? 16.205 -44.431 -24.816 1.00 34.85 696 LEU B C 1
ATOM 11226 O O . LEU B 1 698 ? 16.157 -43.293 -25.282 1.00 37.12 696 LEU B O 1
ATOM 11231 N N . ILE B 1 699 ? 15.359 -44.827 -23.859 1.00 31.80 697 ILE B N 1
ATOM 11232 C CA . ILE B 1 699 ? 14.330 -43.956 -23.314 1.00 30.46 697 ILE B CA 1
ATOM 11233 C C . ILE B 1 699 ? 14.985 -42.719 -22.690 1.00 31.52 697 ILE B C 1
ATOM 11234 O O . ILE B 1 699 ? 14.484 -41.601 -22.827 1.00 30.94 697 ILE B O 1
ATOM 11239 N N . GLY B 1 700 ? 16.129 -42.935 -22.021 1.00 31.18 698 GLY B N 1
ATOM 11240 C CA . GLY B 1 700 ? 16.825 -41.888 -21.289 1.00 32.31 698 GLY B CA 1
ATOM 11241 C C . GLY B 1 700 ? 17.730 -41.016 -22.163 1.00 37.95 698 GLY B C 1
ATOM 11242 O O . GLY B 1 700 ? 18.301 -40.038 -21.678 1.00 33.05 698 GLY B O 1
ATOM 11243 N N . ASP B 1 701 ? 17.853 -41.368 -23.442 1.00 34.05 699 ASP B N 1
ATOM 11244 C CA . ASP B 1 701 ? 18.796 -40.712 -24.333 1.00 36.09 699 ASP B CA 1
ATOM 11245 C C . ASP B 1 701 ? 18.184 -39.436 -24.916 1.00 37.53 699 ASP B C 1
ATOM 11246 O O . ASP B 1 701 ? 17.363 -39.527 -25.824 1.00 31.77 699 ASP B O 1
ATOM 11251 N N . GLU B 1 702 ? 18.659 -38.260 -24.462 1.00 35.24 700 GLU B N 1
ATOM 11252 C CA . GLU B 1 702 ? 18.176 -36.961 -24.929 1.00 36.50 700 GLU B CA 1
ATOM 11253 C C . GLU B 1 702 ? 18.355 -36.805 -26.447 1.00 35.08 700 GLU B C 1
ATOM 11254 O O . GLU B 1 702 ? 17.559 -36.141 -27.117 1.00 33.12 700 GLU B O 1
ATOM 11256 N N . SER B 1 703 ? 19.365 -37.466 -27.022 1.00 32.03 701 SER B N 1
ATOM 11257 C CA . SER B 1 703 ? 19.574 -37.349 -28.461 1.00 32.96 701 SER B CA 1
ATOM 11258 C C . SER B 1 703 ? 18.565 -38.177 -29.272 1.00 37.10 701 SER B C 1
ATOM 11259 O O . SER B 1 703 ? 18.494 -38.034 -30.494 1.00 34.20 701 SER B O 1
ATOM 11262 N N . GLU B 1 704 ? 17.814 -39.072 -28.600 1.00 36.58 702 GLU B N 1
ATOM 11263 C CA . GLU B 1 704 ? 16.851 -39.955 -29.257 1.00 35.58 702 GLU B CA 1
ATOM 11264 C C . GLU B 1 704 ? 15.425 -39.586 -28.822 1.00 36.45 702 GLU B C 1
ATOM 11265 O O . GLU B 1 704 ? 14.762 -38.823 -29.530 1.00 35.13 702 GLU B O 1
ATOM 11271 N N . LEU B 1 705 ? 14.987 -40.057 -27.637 1.00 31.89 703 LEU B N 1
ATOM 11272 C CA . LEU B 1 705 ? 13.566 -40.019 -27.273 1.00 33.99 703 LEU B CA 1
ATOM 11273 C C . LEU B 1 705 ? 13.284 -39.018 -26.154 1.00 31.00 703 LEU B C 1
ATOM 11274 O O . LEU B 1 705 ? 12.135 -38.628 -25.962 1.00 31.12 703 LEU B O 1
ATOM 11279 N N . TRP B 1 706 ? 14.302 -38.688 -25.350 1.00 31.08 704 TRP B N 1
ATOM 11280 C CA . TRP B 1 706 ? 14.079 -37.964 -24.109 1.00 29.38 704 TRP B CA 1
ATOM 11281 C C . TRP B 1 706 ? 14.087 -36.453 -24.367 1.00 35.81 704 TRP B C 1
ATOM 11282 O O . TRP B 1 706 ? 15.159 -35.884 -24.594 1.00 32.94 704 TRP B O 1
ATOM 11293 N N . SER B 1 707 ? 12.897 -35.815 -24.329 1.00 32.34 705 SER B N 1
ATOM 11294 C CA . SER B 1 707 ? 12.788 -34.361 -24.448 1.00 30.97 705 SER B CA 1
ATOM 11295 C C . SER B 1 707 ? 12.533 -33.766 -23.065 1.00 31.92 705 SER B C 1
ATOM 11296 O O . SER B 1 707 ? 12.206 -34.482 -22.115 1.00 34.17 705 SER B O 1
ATOM 11299 N N . PRO B 1 708 ? 12.643 -32.433 -22.879 1.00 35.08 706 PRO B N 1
ATOM 11300 C CA . PRO B 1 708 ? 12.281 -31.826 -21.597 1.00 38.35 706 PRO B CA 1
ATOM 11301 C C . PRO B 1 708 ? 10.810 -32.007 -21.213 1.00 35.99 706 PRO B C 1
ATOM 11302 O O . PRO B 1 708 ? 10.451 -31.816 -20.049 1.00 30.39 706 PRO B O 1
ATOM 11306 N N . TYR B 1 709 ? 10.005 -32.503 -22.165 1.00 35.00 707 TYR B N 1
ATOM 11307 C CA . TYR B 1 709 ? 8.550 -32.459 -22.067 1.00 38.63 707 TYR B CA 1
ATOM 11308 C C . TYR B 1 709 ? 7.935 -33.862 -22.073 1.00 42.09 707 TYR B C 1
ATOM 11309 O O . TYR B 1 709 ? 6.718 -34.007 -21.940 1.00 32.37 707 TYR B O 1
ATOM 11318 N N . GLY B 1 710 ? 8.780 -34.898 -22.145 1.00 34.60 708 GLY B N 1
ATOM 11319 C CA . GLY B 1 710 ? 8.289 -36.265 -22.203 1.00 31.65 708 GLY B CA 1
ATOM 11320 C C . GLY B 1 710 ? 8.971 -37.014 -23.342 1.00 26.93 708 GLY B C 1
ATOM 11321 O O . GLY B 1 710 ? 9.819 -36.428 -24.019 1.00 28.42 708 GLY B O 1
ATOM 11322 N N . LEU B 1 711 ? 8.616 -38.297 -23.516 1.00 24.24 709 LEU B N 1
ATOM 11323 C CA . LEU B 1 711 ? 9.161 -39.144 -24.570 1.00 25.45 709 LEU B CA 1
ATOM 11324 C C . LEU B 1 711 ? 8.555 -38.775 -25.916 1.00 28.12 709 LEU B C 1
ATOM 11325 O O . LEU B 1 711 ? 7.318 -38.786 -26.076 1.00 28.12 709 LEU B O 1
ATOM 11330 N N . ARG B 1 712 ? 9.449 -38.443 -26.866 1.00 28.00 710 ARG B N 1
ATOM 11331 C CA . ARG B 1 712 ? 9.134 -38.254 -28.279 1.00 28.25 710 ARG B CA 1
ATOM 11332 C C . ARG B 1 712 ? 8.591 -39.553 -28.893 1.00 29.38 710 ARG B C 1
ATOM 11333 O O . ARG B 1 712 ? 9.147 -40.618 -28.649 1.00 26.71 710 ARG B O 1
ATOM 11341 N N . SER B 1 713 ? 7.564 -39.446 -29.765 1.00 26.03 711 SER B N 1
ATOM 11342 C CA . SER B 1 713 ? 6.981 -40.613 -30.425 1.00 28.52 711 SER B CA 1
ATOM 11343 C C . SER B 1 713 ? 7.980 -41.271 -31.366 1.00 29.82 711 SER B C 1
ATOM 11344 O O . SER B 1 713 ? 7.897 -42.472 -31.650 1.00 27.34 711 SER B O 1
ATOM 11347 N N . LEU B 1 714 ? 8.870 -40.441 -31.911 1.00 29.36 712 LEU B N 1
ATOM 11348 C CA . LEU B 1 714 ? 9.865 -40.910 -32.858 1.00 30.25 712 LEU B CA 1
ATOM 11349 C C . LEU B 1 714 ? 11.171 -40.189 -32.543 1.00 34.56 712 LEU B C 1
ATOM 11350 O O . LEU B 1 714 ? 11.142 -39.017 -32.191 1.00 32.78 712 LEU B O 1
ATOM 11355 N N . SER B 1 715 ? 12.303 -40.900 -32.642 1.00 32.21 713 SER B N 1
ATOM 11356 C CA . SER B 1 715 ? 13.595 -40.338 -32.286 1.00 31.18 713 SER B CA 1
ATOM 11357 C C . SER B 1 715 ? 14.003 -39.214 -33.248 1.00 31.27 713 SER B C 1
ATOM 11358 O O . SER B 1 715 ? 13.787 -39.319 -34.462 1.00 25.27 713 SER B O 1
ATOM 11361 N N . LYS B 1 716 ? 14.704 -38.204 -32.693 1.00 33.36 714 LYS B N 1
ATOM 11362 C CA . LYS B 1 716 ? 15.279 -37.092 -33.446 1.00 36.34 714 LYS B CA 1
ATOM 11363 C C . LYS B 1 716 ? 16.193 -37.623 -34.549 1.00 37.79 714 LYS B C 1
ATOM 11364 O O . LYS B 1 716 ? 16.296 -37.025 -35.611 1.00 38.41 714 LYS B O 1
ATOM 11370 N N . LYS B 1 717 ? 16.823 -38.778 -34.301 1.00 37.78 715 LYS B N 1
ATOM 11371 C CA . LYS B 1 717 ? 17.776 -39.343 -35.244 1.00 40.24 715 LYS B CA 1
ATOM 11372 C C . LYS B 1 717 ? 17.095 -40.122 -36.370 1.00 42.11 715 LYS B C 1
ATOM 11373 O O . LYS B 1 717 ? 17.764 -40.479 -37.339 1.00 46.74 715 LYS B O 1
ATOM 11379 N N . ASP B 1 718 ? 15.784 -40.400 -36.273 1.00 39.97 716 ASP B N 1
ATOM 11380 C CA . ASP B 1 718 ? 15.140 -41.202 -37.309 1.00 34.52 716 ASP B CA 1
ATOM 11381 C C . ASP B 1 718 ? 14.997 -40.380 -38.587 1.00 37.39 716 ASP B C 1
ATOM 11382 O O . ASP B 1 718 ? 14.690 -39.195 -38.538 1.00 33.88 716 ASP B O 1
ATOM 11387 N N . GLU B 1 719 ? 15.068 -41.060 -39.731 1.00 35.01 717 GLU B N 1
ATOM 11388 C CA . GLU B 1 719 ? 15.011 -40.359 -40.994 1.00 38.07 717 GLU B CA 1
ATOM 11389 C C . GLU B 1 719 ? 13.624 -39.752 -41.207 1.00 41.50 717 GLU B C 1
ATOM 11390 O O . GLU B 1 719 ? 13.497 -38.834 -42.019 1.00 32.53 717 GLU B O 1
ATOM 11396 N N . PHE B 1 720 ? 12.597 -40.258 -40.500 1.00 34.80 718 PHE B N 1
ATOM 11397 C CA . PHE B 1 720 ? 11.247 -39.741 -40.706 1.00 34.59 718 PHE B CA 1
ATOM 11398 C C . PHE B 1 720 ? 10.834 -38.717 -39.653 1.00 32.34 718 PHE B C 1
ATOM 11399 O O . PHE B 1 720 ? 9.677 -38.290 -39.641 1.00 33.34 718 PHE B O 1
ATOM 11407 N N . TYR B 1 721 ? 11.778 -38.314 -38.796 1.00 29.97 719 TYR B N 1
ATOM 11408 C CA . TYR B 1 721 ? 11.468 -37.433 -37.686 1.00 35.24 719 TYR B CA 1
ATOM 11409 C C . TYR B 1 721 ? 10.878 -36.145 -38.242 1.00 40.56 719 TYR B C 1
ATOM 11410 O O . TYR B 1 721 ? 11.485 -35.533 -39.116 1.00 38.48 719 TYR B O 1
ATOM 11419 N N . GLY B 1 722 ? 9.659 -35.804 -37.804 1.00 36.44 720 GLY B N 1
ATOM 11420 C CA . GLY B 1 722 ? 9.063 -34.522 -38.132 1.00 36.14 720 GLY B CA 1
ATOM 11421 C C . GLY B 1 722 ? 8.461 -34.453 -39.534 1.00 38.14 720 GLY B C 1
ATOM 11422 O O . GLY B 1 722 ? 7.984 -33.389 -39.918 1.00 46.92 720 GLY B O 1
ATOM 11423 N N . THR B 1 723 ? 8.430 -35.573 -40.272 1.00 35.87 721 THR B N 1
ATOM 11424 C CA . THR B 1 723 ? 7.995 -35.583 -41.671 1.00 34.71 721 THR B CA 1
ATOM 11425 C C . THR B 1 723 ? 6.484 -35.796 -41.858 1.00 39.31 721 THR B C 1
ATOM 11426 O O . THR B 1 723 ? 5.764 -36.243 -40.950 1.00 32.98 721 THR B O 1
ATOM 11430 N N . ALA B 1 724 ? 6.012 -35.482 -43.076 1.00 37.71 722 ALA B N 1
ATOM 11431 C CA . ALA B 1 724 ? 4.619 -35.629 -43.508 1.00 37.03 722 ALA B CA 1
ATOM 11432 C C . ALA B 1 724 ? 3.663 -34.915 -42.548 1.00 39.23 722 ALA B C 1
ATOM 11433 O O . ALA B 1 724 ? 3.898 -33.761 -42.200 1.00 38.16 722 ALA B O 1
ATOM 11435 N N . GLU B 1 725 ? 2.592 -35.597 -42.101 1.00 33.80 723 GLU B N 1
ATOM 11436 C CA . GLU B 1 725 ? 1.662 -34.972 -41.172 1.00 35.69 723 GLU B CA 1
ATOM 11437 C C . GLU B 1 725 ? 2.258 -34.951 -39.762 1.00 34.46 723 GLU B C 1
ATOM 11438 O O . GLU B 1 725 ? 1.714 -34.291 -38.893 1.00 32.20 723 GLU B O 1
ATOM 11444 N N . ASN B 1 726 ? 3.386 -35.646 -39.519 1.00 28.76 724 ASN B N 1
ATOM 11445 C CA . ASN B 1 726 ? 4.084 -35.511 -38.241 1.00 32.68 724 ASN B CA 1
ATOM 11446 C C . ASN B 1 726 ? 3.133 -35.738 -37.057 1.00 31.29 724 ASN B C 1
ATOM 11447 O O . ASN B 1 726 ? 3.180 -35.024 -36.051 1.00 30.09 724 ASN B O 1
ATOM 11452 N N . TYR B 1 727 ? 2.302 -36.778 -37.140 1.00 28.54 725 TYR B N 1
ATOM 11453 C CA . TYR B 1 727 ? 1.283 -36.971 -36.109 1.00 29.58 725 TYR B CA 1
ATOM 11454 C C . TYR B 1 727 ? 1.890 -37.830 -34.999 1.00 27.57 725 TYR B C 1
ATOM 11455 O O . TYR B 1 727 ? 1.878 -37.443 -33.836 1.00 25.86 725 TYR B O 1
ATOM 11464 N N . TRP B 1 728 ? 2.483 -38.960 -35.385 1.00 25.78 726 TRP B N 1
ATOM 11465 C CA . TRP B 1 728 ? 3.163 -39.849 -34.446 1.00 26.08 726 TRP B CA 1
ATOM 11466 C C . TRP B 1 728 ? 4.641 -39.903 -34.832 1.00 31.14 726 TRP B C 1
ATOM 11467 O O . TRP B 1 728 ? 5.280 -40.936 -34.603 1.00 26.28 726 TRP B O 1
ATOM 11478 N N . ARG B 1 729 ? 5.155 -38.794 -35.414 1.00 29.03 727 ARG B N 1
ATOM 11479 C CA . ARG B 1 729 ? 6.528 -38.780 -35.916 1.00 32.22 727 ARG B CA 1
ATOM 11480 C C . ARG B 1 729 ? 7.407 -37.749 -35.206 1.00 29.48 727 ARG B C 1
ATOM 11481 O O . ARG B 1 729 ? 8.406 -37.328 -35.776 1.00 32.75 727 ARG B O 1
ATOM 11489 N N . SER B 1 730 ? 7.074 -37.389 -33.961 1.00 28.22 728 SER B N 1
ATOM 11490 C CA . SER B 1 730 ? 7.971 -36.643 -33.079 1.00 30.47 728 SER B CA 1
ATOM 11491 C C . SER B 1 730 ? 7.247 -36.247 -31.798 1.00 28.17 728 SER B C 1
ATOM 11492 O O . SER B 1 730 ? 7.845 -36.202 -30.716 1.00 31.50 728 SER B O 1
ATOM 11495 N N . PRO B 1 731 ? 5.949 -35.862 -31.868 1.00 27.13 729 PRO B N 1
ATOM 11496 C CA . PRO B 1 731 ? 5.289 -35.255 -30.709 1.00 28.37 729 PRO B CA 1
ATOM 11497 C C . PRO B 1 731 ? 5.131 -36.201 -29.516 1.00 28.73 729 PRO B C 1
ATOM 11498 O O . PRO B 1 731 ? 5.251 -37.413 -29.657 1.00 25.59 729 PRO B O 1
ATOM 11502 N N . VAL B 1 732 ? 4.818 -35.612 -28.356 1.00 27.21 730 VAL B N 1
ATOM 11503 C CA . VAL B 1 732 ? 4.695 -36.295 -27.088 1.00 26.66 730 VAL B CA 1
ATOM 11504 C C . VAL B 1 732 ? 3.220 -36.639 -26.877 1.00 30.64 730 VAL B C 1
ATOM 11505 O O . VAL B 1 732 ? 2.378 -35.741 -26.848 1.00 26.58 730 VAL B O 1
ATOM 11509 N N . TRP B 1 733 ? 2.921 -37.943 -26.745 1.00 25.41 731 TRP B N 1
ATOM 11510 C CA . TRP B 1 733 ? 1.559 -38.402 -26.520 1.00 24.65 731 TRP B CA 1
ATOM 11511 C C . TRP B 1 733 ? 1.451 -38.927 -25.095 1.00 28.16 731 TRP B C 1
ATOM 11512 O O . TRP B 1 733 ? 2.359 -39.625 -24.626 1.00 26.41 731 TRP B O 1
ATOM 11523 N N . ILE B 1 734 ? 0.331 -38.613 -24.422 1.00 24.18 732 ILE B N 1
ATOM 11524 C CA . ILE B 1 734 ? 0.225 -38.823 -22.988 1.00 23.97 732 ILE B CA 1
ATOM 11525 C C . ILE B 1 734 ? -0.069 -40.289 -22.691 1.00 27.23 732 ILE B C 1
ATOM 11526 O O . ILE B 1 734 ? 0.280 -40.798 -21.616 1.00 27.12 732 ILE B O 1
ATOM 11531 N N . ASN B 1 735 ? -0.759 -40.953 -23.623 1.00 24.76 733 ASN B N 1
ATOM 11532 C CA . ASN B 1 735 ? -1.167 -42.324 -23.349 1.00 24.37 733 ASN B CA 1
ATOM 11533 C C . ASN B 1 735 ? 0.063 -43.234 -23.332 1.00 21.91 733 ASN B C 1
ATOM 11534 O O . ASN B 1 735 ? 0.199 -44.058 -22.445 1.00 22.44 733 ASN B O 1
ATOM 11539 N N . ILE B 1 736 ? 0.961 -43.070 -24.304 1.00 23.37 734 ILE B N 1
ATOM 11540 C CA . ILE B 1 736 ? 2.122 -43.929 -24.375 1.00 25.37 734 ILE B CA 1
ATOM 11541 C C . ILE B 1 736 ? 3.050 -43.559 -23.236 1.00 24.82 734 ILE B C 1
ATOM 11542 O O . ILE B 1 736 ? 3.697 -44.431 -22.661 1.00 25.24 734 ILE B O 1
ATOM 11547 N N . ASN B 1 737 ? 3.144 -42.258 -22.949 1.00 25.80 735 ASN B N 1
ATOM 11548 C CA . ASN B 1 737 ? 4.028 -41.829 -21.886 1.00 24.43 735 ASN B CA 1
ATOM 11549 C C . ASN B 1 737 ? 3.550 -42.392 -20.553 1.00 27.97 735 ASN B C 1
ATOM 11550 O O . ASN B 1 737 ? 4.372 -42.784 -19.729 1.00 25.10 735 ASN B O 1
ATOM 11555 N N . TYR B 1 738 ? 2.218 -42.418 -20.354 1.00 18.91 736 TYR B N 1
ATOM 11556 C CA . TYR B 1 738 ? 1.644 -43.039 -19.181 1.00 21.24 736 TYR B CA 1
ATOM 11557 C C . TYR B 1 738 ? 2.130 -44.487 -19.038 1.00 22.63 736 TYR B C 1
ATOM 11558 O O . TYR B 1 738 ? 2.412 -44.937 -17.920 1.00 24.05 736 TYR B O 1
ATOM 11567 N N . LEU B 1 739 ? 2.091 -45.258 -20.134 1.00 22.64 737 LEU B N 1
ATOM 11568 C CA . LEU B 1 739 ? 2.450 -46.671 -20.037 1.00 23.20 737 LEU B CA 1
ATOM 11569 C C . LEU B 1 739 ? 3.907 -46.767 -19.590 1.00 24.45 737 LEU B C 1
ATOM 11570 O O . LEU B 1 739 ? 4.291 -47.678 -18.850 1.00 23.70 737 LEU B O 1
ATOM 11575 N N . ALA B 1 740 ? 4.726 -45.845 -20.109 1.00 22.27 738 ALA B N 1
ATOM 11576 C CA . ALA B 1 740 ? 6.156 -45.851 -19.815 1.00 27.52 738 ALA B CA 1
ATOM 11577 C C . ALA B 1 740 ? 6.362 -45.548 -18.335 1.00 28.62 738 ALA B C 1
ATOM 11578 O O . ALA B 1 740 ? 7.096 -46.260 -17.645 1.00 26.57 738 ALA B O 1
ATOM 11580 N N . ILE B 1 741 ? 5.607 -44.557 -17.821 1.00 27.02 739 ILE B N 1
ATOM 11581 C CA . ILE B 1 741 ? 5.708 -44.205 -16.417 1.00 25.36 739 ILE B CA 1
ATOM 11582 C C . ILE B 1 741 ? 5.353 -45.405 -15.535 1.00 27.49 739 ILE B C 1
ATOM 11583 O O . ILE B 1 741 ? 6.057 -45.723 -14.566 1.00 27.83 739 ILE B O 1
ATOM 11588 N N . VAL B 1 742 ? 4.242 -46.076 -15.855 1.00 23.85 740 VAL B N 1
ATOM 11589 C CA . VAL B 1 742 ? 3.797 -47.207 -15.061 1.00 25.64 740 VAL B CA 1
ATOM 11590 C C . VAL B 1 742 ? 4.886 -48.290 -15.058 1.00 24.28 740 VAL B C 1
ATOM 11591 O O . VAL B 1 742 ? 5.156 -48.905 -14.020 1.00 24.53 740 VAL B O 1
ATOM 11595 N N . GLN B 1 743 ? 5.422 -48.615 -16.234 1.00 23.55 741 GLN B N 1
ATOM 11596 C CA . GLN B 1 743 ? 6.397 -49.705 -16.325 1.00 26.90 741 GLN B CA 1
ATOM 11597 C C . GLN B 1 743 ? 7.728 -49.334 -15.652 1.00 30.05 741 GLN B C 1
ATOM 11598 O O . GLN B 1 743 ? 8.364 -50.174 -15.008 1.00 28.85 741 GLN B O 1
ATOM 11604 N N . LEU B 1 744 ? 8.140 -48.072 -15.763 1.00 29.30 742 LEU B N 1
ATOM 11605 C CA . LEU B 1 744 ? 9.320 -47.595 -15.042 1.00 27.21 742 LEU B CA 1
ATOM 11606 C C . LEU B 1 744 ? 9.097 -47.756 -13.542 1.00 30.11 742 LEU B C 1
ATOM 11607 O O . LEU B 1 744 ? 9.967 -48.268 -12.838 1.00 28.67 742 LEU B O 1
ATOM 11612 N N . TYR B 1 745 ? 7.884 -47.430 -13.066 1.00 25.85 743 TYR B N 1
ATOM 11613 C CA . TYR B 1 745 ? 7.591 -47.564 -11.648 1.00 30.09 743 TYR B CA 1
ATOM 11614 C C . TYR B 1 745 ? 7.715 -49.026 -11.209 1.00 33.37 743 TYR B C 1
ATOM 11615 O O . TYR B 1 745 ? 8.240 -49.311 -10.132 1.00 30.04 743 TYR B O 1
ATOM 11624 N N . ASN B 1 746 ? 7.218 -49.946 -12.051 1.00 29.18 744 ASN B N 1
ATOM 11625 C CA . ASN B 1 746 ? 7.280 -51.376 -11.794 1.00 32.09 744 ASN B CA 1
ATOM 11626 C C . ASN B 1 746 ? 8.734 -51.837 -11.618 1.00 28.63 744 ASN B C 1
ATOM 11627 O O . ASN B 1 746 ? 9.039 -52.646 -10.744 1.00 28.55 744 ASN B O 1
ATOM 11632 N N . ILE B 1 747 ? 9.635 -51.355 -12.470 1.00 30.00 745 ILE B N 1
ATOM 11633 C CA . ILE B 1 747 ? 11.035 -51.771 -12.369 1.00 29.66 745 ILE B CA 1
ATOM 11634 C C . ILE B 1 747 ? 11.708 -51.158 -11.137 1.00 30.43 745 ILE B C 1
ATOM 11635 O O . ILE B 1 747 ? 12.522 -51.799 -10.487 1.00 32.15 745 ILE B O 1
ATOM 11640 N N . ALA B 1 748 ? 11.334 -49.925 -10.791 1.00 28.48 746 ALA B N 1
ATOM 11641 C CA . ALA B 1 748 ? 11.984 -49.153 -9.741 1.00 29.53 746 ALA B CA 1
ATOM 11642 C C . ALA B 1 748 ? 11.676 -49.727 -8.355 1.00 31.61 746 ALA B C 1
ATOM 11643 O O . ALA B 1 748 ? 12.299 -49.333 -7.373 1.00 32.16 746 ALA B O 1
ATOM 11645 N N . THR B 1 749 ? 10.693 -50.630 -8.275 1.00 30.78 747 THR B N 1
ATOM 11646 C CA . THR B 1 749 ? 10.160 -51.057 -6.992 1.00 33.39 747 THR B CA 1
ATOM 11647 C C . THR B 1 749 ? 10.331 -52.565 -6.842 1.00 37.90 747 THR B C 1
ATOM 11648 O O . THR B 1 749 ? 9.679 -53.171 -6.009 1.00 36.17 747 THR B O 1
ATOM 11652 N N . GLN B 1 750 ? 11.275 -53.149 -7.586 1.00 39.31 748 GLN B N 1
ATOM 11653 C CA . GLN B 1 750 ? 11.716 -54.494 -7.264 1.00 39.46 748 GLN B CA 1
ATOM 11654 C C . GLN B 1 750 ? 13.209 -54.645 -7.547 1.00 34.91 748 GLN B C 1
ATOM 11655 O O . GLN B 1 750 ? 13.814 -53.791 -8.195 1.00 28.31 748 GLN B O 1
ATOM 11661 N N . ASP B 1 751 ? 13.767 -55.751 -7.028 1.00 35.24 749 ASP B N 1
ATOM 11662 C CA . ASP B 1 751 ? 15.182 -56.078 -7.082 1.00 34.21 749 ASP B CA 1
ATOM 11663 C C . ASP B 1 751 ? 15.602 -56.309 -8.535 1.00 35.50 749 ASP B C 1
ATOM 11664 O O . ASP B 1 751 ? 15.006 -57.119 -9.247 1.00 31.69 749 ASP B O 1
ATOM 11669 N N . GLY B 1 752 ? 16.708 -55.674 -8.942 1.00 29.73 750 GLY B N 1
ATOM 11670 C CA . GLY B 1 752 ? 17.326 -56.063 -10.199 1.00 28.66 750 GLY B CA 1
ATOM 11671 C C . GLY B 1 752 ? 18.404 -55.065 -10.613 1.00 28.35 750 GLY B C 1
ATOM 11672 O O . GLY B 1 752 ? 18.549 -54.017 -9.992 1.00 29.49 750 GLY B O 1
ATOM 11673 N N . PRO B 1 753 ? 19.154 -55.325 -11.702 1.00 27.80 751 PRO B N 1
ATOM 11674 C CA . PRO B 1 753 ? 20.253 -54.444 -12.079 1.00 30.48 751 PRO B CA 1
ATOM 11675 C C . PRO B 1 753 ? 19.813 -53.051 -12.529 1.00 32.02 751 PRO B C 1
ATOM 11676 O O . PRO B 1 753 ? 20.619 -52.115 -12.476 1.00 28.51 751 PRO B O 1
ATOM 11680 N N . TYR B 1 754 ? 18.544 -52.917 -12.971 1.00 27.37 752 TYR B N 1
ATOM 11681 C CA . TYR B 1 754 ? 18.059 -51.660 -13.531 1.00 28.64 752 TYR B CA 1
ATOM 11682 C C . TYR B 1 754 ? 17.144 -50.895 -12.570 1.00 29.01 752 TYR B C 1
ATOM 11683 O O . TYR B 1 754 ? 16.532 -49.899 -12.964 1.00 29.89 752 TYR B O 1
ATOM 11692 N N . LYS B 1 755 ? 17.089 -51.321 -11.306 1.00 28.10 753 LYS B N 1
ATOM 11693 C CA . LYS B 1 755 ? 16.199 -50.684 -10.345 1.00 28.03 753 LYS B CA 1
ATOM 11694 C C . LYS B 1 755 ? 16.497 -49.190 -10.259 1.00 34.08 753 LYS B C 1
ATOM 11695 O O . LYS B 1 755 ? 15.583 -48.373 -10.371 1.00 32.63 753 LYS B O 1
ATOM 11701 N N . GLU B 1 756 ? 17.777 -48.836 -10.051 1.00 26.83 754 GLU B N 1
ATOM 11702 C CA . GLU B 1 756 ? 18.134 -47.439 -9.855 1.00 32.45 754 GLU B CA 1
ATOM 11703 C C . GLU B 1 756 ? 17.913 -46.638 -11.137 1.00 29.08 754 GLU B C 1
ATOM 11704 O O . GLU B 1 756 ? 17.528 -45.470 -11.095 1.00 25.45 754 GLU B O 1
ATOM 11710 N N . THR B 1 757 ? 18.171 -47.254 -12.285 1.00 26.63 755 THR B N 1
ATOM 11711 C CA . THR B 1 757 ? 17.989 -46.542 -13.541 1.00 29.46 755 THR B CA 1
ATOM 11712 C C . THR B 1 757 ? 16.503 -46.193 -13.736 1.00 31.16 755 THR B C 1
ATOM 11713 O O . THR B 1 757 ? 16.154 -45.089 -14.143 1.00 27.21 755 THR B O 1
ATOM 11717 N N . ALA B 1 758 ? 15.634 -47.156 -13.442 1.00 30.38 756 ALA B N 1
ATOM 11718 C CA . ALA B 1 758 ? 14.191 -46.964 -13.556 1.00 34.77 756 ALA B CA 1
ATOM 11719 C C . ALA B 1 758 ? 13.686 -45.951 -12.525 1.00 31.23 756 ALA B C 1
ATOM 11720 O O . ALA B 1 758 ? 12.791 -45.175 -12.835 1.00 30.68 756 ALA B O 1
ATOM 11722 N N . ARG B 1 759 ? 14.188 -46.001 -11.280 1.00 32.04 757 ARG B N 1
ATOM 11723 C CA . ARG B 1 759 ? 13.756 -45.021 -10.279 1.00 35.71 757 ARG B CA 1
ATOM 11724 C C . ARG B 1 759 ? 13.966 -43.599 -10.802 1.00 37.30 757 ARG B C 1
ATOM 11725 O O . ARG B 1 759 ? 13.067 -42.757 -10.731 1.00 35.68 757 ARG B O 1
ATOM 11727 N N . ASP B 1 760 ? 15.176 -43.321 -11.299 1.00 37.14 758 ASP B N 1
ATOM 11728 C CA . ASP B 1 760 ? 15.531 -41.983 -11.758 1.00 35.80 758 ASP B CA 1
ATOM 11729 C C . ASP B 1 760 ? 14.670 -41.579 -12.963 1.00 38.08 758 ASP B C 1
ATOM 11730 O O . ASP B 1 760 ? 14.203 -40.440 -13.062 1.00 36.46 758 ASP B O 1
ATOM 11735 N N . LEU B 1 761 ? 14.487 -42.499 -13.916 1.00 34.34 759 LEU B N 1
ATOM 11736 C CA . LEU B 1 761 ? 13.724 -42.182 -15.118 1.00 32.23 759 LEU B CA 1
ATOM 11737 C C . LEU B 1 761 ? 12.257 -41.946 -14.753 1.00 29.41 759 LEU B C 1
ATOM 11738 O O . LEU B 1 761 ? 11.635 -41.012 -15.253 1.00 29.31 759 LEU B O 1
ATOM 11743 N N . TYR B 1 762 ? 11.706 -42.799 -13.883 1.00 26.89 760 TYR B N 1
ATOM 11744 C CA . TYR B 1 762 ? 10.348 -42.610 -13.389 1.00 28.30 760 TYR B CA 1
ATOM 11745 C C . TYR B 1 762 ? 10.162 -41.187 -12.847 1.00 30.58 760 TYR B C 1
ATOM 11746 O O . TYR B 1 762 ? 9.250 -40.472 -13.266 1.00 31.54 760 TYR B O 1
ATOM 11755 N N . THR B 1 763 ? 11.003 -40.789 -11.882 1.00 30.39 761 THR B N 1
ATOM 11756 C CA . THR B 1 763 ? 10.847 -39.517 -11.179 1.00 28.59 761 THR B CA 1
ATOM 11757 C C . THR B 1 763 ? 10.866 -38.382 -12.196 1.00 28.30 761 THR B C 1
ATOM 11758 O O . THR B 1 763 ? 10.011 -37.491 -12.207 1.00 31.70 761 THR B O 1
ATOM 11762 N N . ARG B 1 764 ? 11.844 -38.440 -13.086 1.00 32.26 762 ARG B N 1
ATOM 11763 C CA . ARG B 1 764 ? 12.045 -37.361 -14.031 1.00 33.17 762 ARG B CA 1
ATOM 11764 C C . ARG B 1 764 ? 10.922 -37.315 -15.069 1.00 35.09 762 ARG B C 1
ATOM 11765 O O . ARG B 1 764 ? 10.493 -36.234 -15.447 1.00 35.11 762 ARG B O 1
ATOM 11773 N N . LEU B 1 765 ? 10.526 -38.467 -15.628 1.00 29.51 763 LEU B N 1
ATOM 11774 C CA . LEU B 1 765 ? 9.475 -38.469 -16.650 1.00 28.54 763 LEU B CA 1
ATOM 11775 C C . LEU B 1 765 ? 8.124 -38.059 -16.045 1.00 25.96 763 LEU B C 1
ATOM 11776 O O . LEU B 1 765 ? 7.357 -37.305 -16.669 1.00 30.44 763 LEU B O 1
ATOM 11781 N N . ARG B 1 766 ? 7.828 -38.558 -14.837 1.00 27.14 764 ARG B N 1
ATOM 11782 C CA . ARG B 1 766 ? 6.628 -38.158 -14.123 1.00 29.35 764 ARG B CA 1
ATOM 11783 C C . ARG B 1 766 ? 6.594 -36.633 -14.039 1.00 36.89 764 ARG B C 1
ATOM 11784 O O . ARG B 1 766 ? 5.558 -36.028 -14.335 1.00 31.06 764 ARG B O 1
ATOM 11792 N N . LYS B 1 767 ? 7.725 -36.014 -13.644 1.00 34.54 765 LYS B N 1
ATOM 11793 C CA . LYS B 1 767 ? 7.736 -34.563 -13.465 1.00 32.12 765 LYS B CA 1
ATOM 11794 C C . LYS B 1 767 ? 7.557 -33.862 -14.809 1.00 32.71 765 LYS B C 1
ATOM 11795 O O . LYS B 1 767 ? 6.786 -32.911 -14.929 1.00 33.82 765 LYS B O 1
ATOM 11797 N N . ASN B 1 768 ? 8.295 -34.306 -15.823 1.00 28.38 766 ASN B N 1
ATOM 11798 C CA . ASN B 1 768 ? 8.211 -33.656 -17.120 1.00 30.85 766 ASN B CA 1
ATOM 11799 C C . ASN B 1 768 ? 6.782 -33.708 -17.666 1.00 34.15 766 ASN B C 1
ATOM 11800 O O . ASN B 1 768 ? 6.284 -32.740 -18.245 1.00 31.29 766 ASN B O 1
ATOM 11805 N N . ILE B 1 769 ? 6.155 -34.885 -17.600 1.00 29.97 767 ILE B N 1
ATOM 11806 C CA . ILE B 1 769 ? 4.839 -35.015 -18.219 1.00 27.56 767 ILE B CA 1
ATOM 11807 C C . ILE B 1 769 ? 3.832 -34.142 -17.468 1.00 26.40 767 ILE B C 1
ATOM 11808 O O . ILE B 1 769 ? 3.061 -33.411 -18.088 1.00 31.32 767 ILE B O 1
ATOM 11813 N N . VAL B 1 770 ? 3.802 -34.251 -16.140 1.00 26.59 768 VAL B N 1
ATOM 11814 C CA . VAL B 1 770 ? 2.775 -33.530 -15.405 1.00 30.99 768 VAL B CA 1
ATOM 11815 C C . VAL B 1 770 ? 2.922 -32.030 -15.670 1.00 34.52 768 VAL B C 1
ATOM 11816 O O . VAL B 1 770 ? 1.937 -31.335 -15.937 1.00 29.54 768 VAL B O 1
ATOM 11820 N N . GLU B 1 771 ? 4.171 -31.549 -15.689 1.00 34.32 769 GLU B N 1
ATOM 11821 C CA . GLU B 1 771 ? 4.414 -30.122 -15.845 1.00 38.58 769 GLU B CA 1
ATOM 11822 C C . GLU B 1 771 ? 3.994 -29.652 -17.239 1.00 36.31 769 GLU B C 1
ATOM 11823 O O . GLU B 1 771 ? 3.444 -28.561 -17.384 1.00 38.44 769 GLU B O 1
ATOM 11829 N N . THR B 1 772 ? 4.279 -30.451 -18.266 1.00 33.01 770 THR B N 1
ATOM 11830 C CA . THR B 1 772 ? 3.944 -30.084 -19.631 1.00 32.93 770 THR B CA 1
ATOM 11831 C C . THR B 1 772 ? 2.430 -29.900 -19.767 1.00 36.72 770 THR B C 1
ATOM 11832 O O . THR B 1 772 ? 1.975 -28.885 -20.281 1.00 37.92 770 THR B O 1
ATOM 11836 N N . VAL B 1 773 ? 1.641 -30.859 -19.276 1.00 32.20 771 VAL B N 1
ATOM 11837 C CA . VAL B 1 773 ? 0.185 -30.764 -19.412 1.00 32.97 771 VAL B CA 1
ATOM 11838 C C . VAL B 1 773 ? -0.339 -29.659 -18.489 1.00 31.66 771 VAL B C 1
ATOM 11839 O O . VAL B 1 773 ? -1.199 -28.885 -18.888 1.00 30.49 771 VAL B O 1
ATOM 11843 N N . TYR B 1 774 ? 0.180 -29.581 -17.260 1.00 30.87 772 TYR B N 1
ATOM 11844 C CA . TYR B 1 774 ? -0.243 -28.558 -16.317 1.00 31.23 772 TYR B CA 1
ATOM 11845 C C . TYR B 1 774 ? 0.007 -27.151 -16.864 1.00 35.12 772 TYR B C 1
ATOM 11846 O O . TYR B 1 774 ? -0.893 -26.306 -16.800 1.00 33.82 772 TYR B O 1
ATOM 11855 N N . ARG B 1 775 ? 1.225 -26.895 -17.383 1.00 34.97 773 ARG B N 1
ATOM 11856 C CA . ARG B 1 775 ? 1.635 -25.555 -17.804 1.00 34.93 773 ARG B CA 1
ATOM 11857 C C . ARG B 1 775 ? 0.739 -25.088 -18.954 1.00 40.56 773 ARG B C 1
ATOM 11858 O O . ARG B 1 775 ? 0.396 -23.907 -19.043 1.00 33.61 773 ARG B O 1
ATOM 11860 N N . ASN B 1 776 ? 0.377 -26.013 -19.855 1.00 31.47 774 ASN B N 1
ATOM 11861 C CA . ASN B 1 776 ? -0.452 -25.653 -20.999 1.00 33.12 774 ASN B CA 1
ATOM 11862 C C . ASN B 1 776 ? -1.889 -25.415 -20.561 1.00 31.85 774 ASN B C 1
ATOM 11863 O O . ASN B 1 776 ? -2.564 -24.577 -21.143 1.00 36.19 774 ASN B O 1
ATOM 11868 N N . TRP B 1 777 ? -2.355 -26.171 -19.560 1.00 27.55 775 TRP B N 1
ATOM 11869 C CA . TRP B 1 777 ? -3.703 -25.982 -19.063 1.00 32.48 775 TRP B CA 1
ATOM 11870 C C . TRP B 1 777 ? -3.832 -24.606 -18.411 1.00 35.45 775 TRP B C 1
ATOM 11871 O O . TRP B 1 777 ? -4.858 -23.946 -18.564 1.00 30.00 775 TRP B O 1
ATOM 11882 N N . GLU B 1 778 ? -2.818 -24.223 -17.619 1.00 36.12 776 GLU B N 1
ATOM 11883 C CA . GLU B 1 778 ? -2.751 -22.905 -16.995 1.00 41.78 776 GLU B CA 1
ATOM 11884 C C . GLU B 1 778 ? -2.834 -21.808 -18.055 1.00 38.61 776 GLU B C 1
ATOM 11885 O O . GLU B 1 778 ? -3.610 -20.870 -17.909 1.00 37.73 776 GLU B O 1
ATOM 11891 N N . GLU B 1 779 ? -2.022 -21.924 -19.108 1.00 37.39 777 GLU B N 1
ATOM 11892 C CA . GLU B 1 779 ? -1.921 -20.864 -20.097 1.00 41.51 777 GLU B CA 1
ATOM 11893 C C . GLU B 1 779 ? -3.144 -20.835 -21.009 1.00 42.36 777 GLU B C 1
ATOM 11894 O O . GLU B 1 779 ? -3.539 -19.759 -21.437 1.00 41.25 777 GLU B O 1
ATOM 11900 N N . THR B 1 780 ? -3.670 -22.009 -21.396 1.00 37.18 778 THR B N 1
ATOM 11901 C CA . THR B 1 780 ? -4.645 -22.084 -22.479 1.00 35.10 778 THR B CA 1
ATOM 11902 C C . THR B 1 780 ? -6.009 -22.564 -21.989 1.00 36.70 778 THR B C 1
ATOM 11903 O O . THR B 1 780 ? -7.018 -22.387 -22.679 1.00 36.55 778 THR B O 1
ATOM 11907 N N . GLY B 1 781 ? -6.038 -23.220 -20.828 1.00 29.05 779 GLY B N 1
ATOM 11908 C CA . GLY B 1 781 ? -7.290 -23.760 -20.325 1.00 33.13 779 GLY B CA 1
ATOM 11909 C C . GLY B 1 781 ? -7.667 -25.112 -20.942 1.00 33.50 779 GLY B C 1
ATOM 11910 O O . GLY B 1 781 ? -8.710 -25.666 -20.595 1.00 29.50 779 GLY B O 1
ATOM 11911 N N . PHE B 1 782 ? -6.812 -25.671 -21.816 1.00 31.52 780 PHE B N 1
ATOM 11912 C CA . PHE B 1 782 ? -7.163 -26.922 -22.494 1.00 29.11 780 PHE B CA 1
ATOM 11913 C C . PHE B 1 782 ? -6.180 -28.053 -22.161 1.00 33.79 780 PHE B C 1
ATOM 11914 O O . PHE B 1 782 ? -4.992 -27.818 -21.945 1.00 30.73 780 PHE B O 1
ATOM 11922 N N . ALA B 1 783 ? -6.688 -29.292 -22.146 1.00 29.80 781 ALA B N 1
ATOM 11923 C CA . ALA B 1 783 ? -5.918 -30.495 -22.427 1.00 31.26 781 ALA B CA 1
ATOM 11924 C C . ALA B 1 783 ? -5.756 -30.606 -23.941 1.00 30.61 781 ALA B C 1
ATOM 11925 O O . ALA B 1 783 ? -6.719 -30.391 -24.685 1.00 31.53 781 ALA B O 1
ATOM 11927 N N . TRP B 1 784 ? -4.543 -30.921 -24.395 1.00 27.89 782 TRP B N 1
ATOM 11928 C CA . TRP B 1 784 ? -4.307 -31.053 -25.823 1.00 27.02 782 TRP B CA 1
ATOM 11929 C C . TRP B 1 784 ? -4.119 -32.520 -26.197 1.00 26.98 782 TRP B C 1
ATOM 11930 O O . TRP B 1 784 ? -3.802 -33.336 -25.343 1.00 28.17 782 TRP B O 1
ATOM 11941 N N . GLU B 1 785 ? -4.284 -32.810 -27.490 1.00 23.74 783 GLU B N 1
ATOM 11942 C CA . GLU B 1 785 ? -4.130 -34.137 -28.058 1.00 26.37 783 GLU B CA 1
ATOM 11943 C C . GLU B 1 785 ? -2.670 -34.604 -27.944 1.00 27.11 783 GLU B C 1
ATOM 11944 O O . GLU B 1 785 ? -2.427 -35.783 -27.698 1.00 25.53 783 GLU B O 1
ATOM 11950 N N . GLN B 1 786 ? -1.701 -33.686 -28.108 1.00 25.69 784 GLN B N 1
ATOM 11951 C CA . GLN B 1 786 ? -0.278 -34.027 -28.004 1.00 25.91 784 GLN B CA 1
ATOM 11952 C C . GLN B 1 786 ? 0.522 -32.742 -27.766 1.00 30.68 784 GLN B C 1
ATOM 11953 O O . GLN B 1 786 ? -0.038 -31.641 -27.815 1.00 30.63 784 GLN B O 1
ATOM 11959 N N . TYR B 1 787 ? 1.843 -32.874 -27.531 1.00 30.38 785 TYR B N 1
ATOM 11960 C CA . TYR B 1 787 ? 2.645 -31.751 -27.068 1.00 27.53 785 TYR B CA 1
ATOM 11961 C C . TYR B 1 787 ? 3.946 -31.683 -27.864 1.00 33.33 785 TYR B C 1
ATOM 11962 O O . TYR B 1 787 ? 4.560 -32.712 -28.175 1.00 31.83 785 TYR B O 1
ATOM 11971 N N . ASN B 1 788 ? 4.307 -30.455 -28.268 1.00 31.68 786 ASN B N 1
ATOM 11972 C CA . ASN B 1 788 ? 5.496 -30.211 -29.070 1.00 33.51 786 ASN B CA 1
ATOM 11973 C C . ASN B 1 788 ? 6.729 -30.629 -28.261 1.00 34.21 786 ASN B C 1
ATOM 11974 O O . ASN B 1 788 ? 6.892 -30.228 -27.111 1.00 34.04 786 ASN B O 1
ATOM 11979 N N . PRO B 1 789 ? 7.633 -31.464 -28.823 1.00 33.30 787 PRO B N 1
ATOM 11980 C CA . PRO B 1 789 ? 8.825 -31.907 -28.085 1.00 38.46 787 PRO B CA 1
ATOM 11981 C C . PRO B 1 789 ? 9.962 -30.878 -27.973 1.00 41.51 787 PRO B C 1
ATOM 11982 O O . PRO B 1 789 ? 10.841 -31.005 -27.121 1.00 41.99 787 PRO B O 1
ATOM 11986 N N . GLU B 1 790 ? 9.918 -29.849 -28.835 1.00 39.79 788 GLU B N 1
ATOM 11987 C CA . GLU B 1 790 ? 10.883 -28.750 -28.853 1.00 44.71 788 GLU B CA 1
ATOM 11988 C C . GLU B 1 790 ? 10.484 -27.649 -27.869 1.00 44.02 788 GLU B C 1
ATOM 11989 O O . GLU B 1 790 ? 11.347 -27.136 -27.157 1.00 41.02 788 GLU B O 1
ATOM 11995 N N . THR B 1 791 ? 9.181 -27.322 -27.795 1.00 39.00 789 THR B N 1
ATOM 11996 C CA . THR B 1 791 ? 8.746 -26.169 -27.013 1.00 37.63 789 THR B CA 1
ATOM 11997 C C . THR B 1 791 ? 7.818 -26.564 -25.869 1.00 43.40 789 THR B C 1
ATOM 11998 O O . THR B 1 791 ? 7.589 -25.775 -24.957 1.00 42.95 789 THR B O 1
ATOM 12002 N N . GLY B 1 792 ? 7.214 -27.751 -25.944 1.00 40.05 790 GLY B N 1
ATOM 12003 C CA . GLY B 1 792 ? 6.313 -28.156 -24.881 1.00 37.99 790 GLY B CA 1
ATOM 12004 C C . GLY B 1 792 ? 4.874 -27.697 -25.129 1.00 32.39 790 GLY B C 1
ATOM 12005 O O . GLY B 1 792 ? 4.000 -28.010 -24.319 1.00 33.84 790 GLY B O 1
ATOM 12006 N N . LYS B 1 793 ? 4.627 -26.978 -26.235 1.00 31.59 791 LYS B N 1
ATOM 12007 C CA . LYS B 1 793 ? 3.304 -26.403 -26.476 1.00 34.81 791 LYS B CA 1
ATOM 12008 C C . LYS B 1 793 ? 2.295 -27.484 -26.875 1.00 34.44 791 LYS B C 1
ATOM 12009 O O . LYS B 1 793 ? 2.560 -28.302 -27.766 1.00 29.31 791 LYS B O 1
ATOM 12011 N N . GLY B 1 794 ? 1.105 -27.424 -26.254 1.00 31.52 792 GLY B N 1
ATOM 12012 C CA . GLY B 1 794 ? -0.058 -28.167 -26.724 1.00 33.45 792 GLY B CA 1
ATOM 12013 C C . GLY B 1 794 ? -0.345 -27.904 -28.198 1.00 34.33 792 GLY B C 1
ATOM 12014 O O . GLY B 1 794 ? -0.393 -26.762 -28.624 1.00 35.83 792 GLY B O 1
ATOM 12015 N N . GLN B 1 795 ? -0.607 -28.972 -28.960 1.00 32.09 793 GLN B N 1
ATOM 12016 C CA . GLN B 1 795 ? -0.618 -28.981 -30.418 1.00 31.31 793 GLN B CA 1
ATOM 12017 C C . GLN B 1 795 ? -1.756 -29.914 -30.864 1.00 33.29 793 GLN B C 1
ATOM 12018 O O . GLN B 1 795 ? -2.185 -30.757 -30.075 1.00 31.22 793 GLN B O 1
ATOM 12024 N N . ARG B 1 796 ? -2.139 -29.882 -32.152 1.00 27.07 794 ARG B N 1
ATOM 12025 C CA . ARG B 1 796 ? -3.326 -30.579 -32.649 1.00 31.06 794 ARG B CA 1
ATOM 12026 C C . ARG B 1 796 ? -4.586 -30.159 -31.871 1.00 31.04 794 ARG B C 1
ATOM 12027 O O . ARG B 1 796 ? -4.719 -29.006 -31.488 1.00 30.64 794 ARG B O 1
ATOM 12035 N N . THR B 1 797 ? -5.546 -31.076 -31.643 1.00 30.43 795 THR B N 1
ATOM 12036 C CA . THR B 1 797 ? -6.853 -30.629 -31.163 1.00 29.33 795 THR B CA 1
ATOM 12037 C C . THR B 1 797 ? -6.858 -30.347 -29.661 1.00 33.88 795 THR B C 1
ATOM 12038 O O . THR B 1 797 ? -6.172 -31.017 -28.873 1.00 29.15 795 THR B O 1
ATOM 12042 N N . GLN B 1 798 ? -7.743 -29.411 -29.272 1.00 29.71 796 GLN B N 1
ATOM 12043 C CA . GLN B 1 798 ? -7.977 -29.031 -27.888 1.00 27.88 796 GLN B CA 1
ATOM 12044 C C . GLN B 1 798 ? -9.145 -29.841 -27.337 1.00 24.44 796 GLN B C 1
ATOM 12045 O O . GLN B 1 798 ? -9.876 -30.458 -28.095 1.00 27.64 796 GLN B O 1
ATOM 12051 N N . HIS B 1 799 ? -9.351 -29.762 -26.017 1.00 26.32 797 HIS B N 1
ATOM 12052 C CA . HIS B 1 799 ? -10.403 -30.455 -25.280 1.00 23.89 797 HIS B CA 1
ATOM 12053 C C . HIS B 1 799 ? -10.219 -31.975 -25.332 1.00 29.27 797 HIS B C 1
ATOM 12054 O O . HIS B 1 799 ? -11.206 -32.732 -25.304 1.00 22.90 797 HIS B O 1
ATOM 12061 N N . PHE B 1 800 ? -8.962 -32.436 -25.351 1.00 25.31 798 PHE B N 1
ATOM 12062 C CA . PHE B 1 800 ? -8.716 -33.857 -25.581 1.00 25.49 798 PHE B CA 1
ATOM 12063 C C . PHE B 1 800 ? -8.717 -34.609 -24.241 1.00 26.06 798 PHE B C 1
ATOM 12064 O O . PHE B 1 800 ? -7.669 -34.912 -23.679 1.00 26.13 798 PHE B O 1
ATOM 12072 N N . THR B 1 801 ? -9.907 -34.882 -23.703 1.00 23.81 799 THR B N 1
ATOM 12073 C CA . THR B 1 801 ? -10.089 -35.570 -22.435 1.00 23.31 799 THR B CA 1
ATOM 12074 C C . THR B 1 801 ? -11.089 -36.720 -22.636 1.00 24.64 799 THR B C 1
ATOM 12075 O O . THR B 1 801 ? -12.266 -36.603 -22.273 1.00 22.37 799 THR B O 1
ATOM 12079 N N . GLY B 1 802 ? -10.657 -37.830 -23.258 1.00 23.69 800 GLY B N 1
ATOM 12080 C CA . GLY B 1 802 ? -9.364 -37.964 -23.914 1.00 25.48 800 GLY B CA 1
ATOM 12081 C C . GLY B 1 802 ? -8.302 -38.485 -22.951 1.00 25.24 800 GLY B C 1
ATOM 12082 O O . GLY B 1 802 ? -8.337 -38.184 -21.753 1.00 24.10 800 GLY B O 1
ATOM 12083 N N . TRP B 1 803 ? -7.327 -39.226 -23.494 1.00 24.42 801 TRP B N 1
ATOM 12084 C CA . TRP B 1 803 ? -6.397 -39.911 -22.611 1.00 22.72 801 TRP B CA 1
ATOM 12085 C C . TRP B 1 803 ? -5.405 -38.931 -21.973 1.00 25.65 801 TRP B C 1
ATOM 12086 O O . TRP B 1 803 ? -4.685 -39.300 -21.053 1.00 25.79 801 TRP B O 1
ATOM 12097 N N . THR B 1 804 ? -5.431 -37.654 -22.374 1.00 25.49 802 THR B N 1
ATOM 12098 C CA . THR B 1 804 ? -4.537 -36.681 -21.745 1.00 25.16 802 THR B CA 1
ATOM 12099 C C . THR B 1 804 ? -4.839 -36.556 -20.252 1.00 27.43 802 THR B C 1
ATOM 12100 O O . THR B 1 804 ? -3.958 -36.209 -19.456 1.00 26.63 802 THR B O 1
ATOM 12104 N N . SER B 1 805 ? -6.068 -36.925 -19.866 1.00 20.80 803 SER B N 1
ATOM 12105 C CA . SER B 1 805 ? -6.502 -36.896 -18.488 1.00 25.71 803 SER B CA 1
ATOM 12106 C C . SER B 1 805 ? -5.825 -37.966 -17.626 1.00 27.83 803 SER B C 1
ATOM 12107 O O . SER B 1 805 ? -6.033 -37.962 -16.413 1.00 27.50 803 SER B O 1
ATOM 12110 N N . LEU B 1 806 ? -5.149 -38.946 -18.252 1.00 23.61 804 LEU B N 1
ATOM 12111 C CA . LEU B 1 806 ? -4.322 -39.885 -17.500 1.00 26.63 804 LEU B CA 1
ATOM 12112 C C . LEU B 1 806 ? -3.370 -39.149 -16.544 1.00 27.08 804 LEU B C 1
ATOM 12113 O O . LEU B 1 806 ? -2.891 -39.723 -15.568 1.00 28.29 804 LEU B O 1
ATOM 12118 N N . VAL B 1 807 ? -3.083 -37.881 -16.817 1.00 23.75 805 VAL B N 1
ATOM 12119 C CA . VAL B 1 807 ? -2.217 -37.110 -15.939 1.00 29.11 805 VAL B CA 1
ATOM 12120 C C . VAL B 1 807 ? -2.713 -37.114 -14.481 1.00 34.99 805 VAL B C 1
ATOM 12121 O O . VAL B 1 807 ? -1.915 -37.034 -13.546 1.00 28.23 805 VAL B O 1
ATOM 12125 N N . VAL B 1 808 ? -4.031 -37.238 -14.248 1.00 27.81 806 VAL B N 1
ATOM 12126 C CA . VAL B 1 808 ? -4.501 -37.315 -12.874 1.00 30.84 806 VAL B CA 1
ATOM 12127 C C . VAL B 1 808 ? -3.901 -38.526 -12.150 1.00 31.87 806 VAL B C 1
ATOM 12128 O O . VAL B 1 808 ? -3.644 -38.486 -10.944 1.00 30.74 806 VAL B O 1
ATOM 12132 N N . LYS B 1 809 ? -3.767 -39.645 -12.859 1.00 29.71 807 LYS B N 1
ATOM 12133 C CA . LYS B 1 809 ? -3.245 -40.864 -12.252 1.00 30.62 807 LYS B CA 1
ATOM 12134 C C . LYS B 1 809 ? -1.725 -40.745 -12.130 1.00 30.66 807 LYS B C 1
ATOM 12135 O O . LYS B 1 809 ? -1.138 -41.293 -11.198 1.00 35.31 807 LYS B O 1
ATOM 12141 N N . ILE B 1 810 ? -1.093 -40.035 -13.068 1.00 26.32 808 ILE B N 1
ATOM 12142 C CA . ILE B 1 810 ? 0.349 -39.846 -12.976 1.00 28.85 808 ILE B CA 1
ATOM 12143 C C . ILE B 1 810 ? 0.702 -39.078 -11.697 1.00 33.74 808 ILE B C 1
ATOM 12144 O O . ILE B 1 810 ? 1.694 -39.390 -11.034 1.00 29.42 808 ILE B O 1
ATOM 12149 N N . MET B 1 811 ? -0.156 -38.120 -11.321 1.00 28.61 809 MET B N 1
ATOM 12150 C CA . MET B 1 811 ? 0.070 -37.307 -10.127 1.00 32.06 809 MET B CA 1
ATOM 12151 C C . MET B 1 811 ? -0.198 -38.109 -8.848 1.00 35.25 809 MET B C 1
ATOM 12152 O O . MET B 1 811 ? 0.390 -37.831 -7.794 1.00 38.39 809 MET B O 1
ATOM 12157 N N . SER B 1 812 ? -1.119 -39.079 -8.918 1.00 33.34 810 SER B N 1
ATOM 12158 C CA . SER B 1 812 ? -1.629 -39.731 -7.718 1.00 36.50 810 SER B CA 1
ATOM 12159 C C . SER B 1 812 ? -0.692 -40.852 -7.274 1.00 40.74 810 SER B C 1
ATOM 12160 O O . SER B 1 812 ? -0.781 -41.319 -6.143 1.00 42.06 810 SER B O 1
ATOM 12163 N N . GLY B 1 813 ? 0.156 -41.308 -8.197 1.00 47.63 811 GLY B N 1
ATOM 12164 C CA . GLY B 1 813 ? 1.170 -42.308 -7.896 1.00 64.67 811 GLY B CA 1
ATOM 12165 C C . GLY B 1 813 ? 0.649 -43.734 -8.062 1.00 69.86 811 GLY B C 1
ATOM 12166 O O . GLY B 1 813 ? -0.517 -43.955 -8.402 1.00 56.78 811 GLY B O 1
ATOM 12167 N N . HIS B 1 814 ? 1.533 -44.709 -7.826 1.00 79.96 812 HIS B N 1
ATOM 12168 C CA . HIS B 1 814 ? 1.111 -46.093 -7.955 1.00 90.44 812 HIS B CA 1
ATOM 12169 C C . HIS B 1 814 ? 1.164 -46.748 -6.574 1.00 89.92 812 HIS B C 1
ATOM 12170 O O . HIS B 1 814 ? 0.364 -46.373 -5.715 1.00 88.74 812 HIS B O 1
#

Secondary structure (DSSP, 8-state):
-HHHHHHHHHHHHSEEB--TTBSSEEEES-SSSEEEEEEEEE--SSSSHHHH-B-B---STTEEEEEEEEEETTTEEEEEEEETTTTEEEEEEEEEE--TTTT-EEEEEEEEEE-TTS-TT-EEEEEEEEEE--SS-EEEEPPPSSSSSBSS-EEEEEEETTTEEEEEEE---EEEPP---STTHHHH-SS-BEEEEE---GGGTT-HHHHHHHHHHHHHHHHHHTT--TTSPPPHHHHTSPPPB--B-SEEEEEEEEEEEEEEEEEEEEGGGSSPP-HHHHHHHHHHHHHHHHHHHHHHT-PPTTS-SHHHHHHHHHHHHHHHHT-EEEEEEEEE-----GGGG--STTHHHHHHHHHTT---EEEEEEEEEE--SBTTTB-SEEHHHHHHHHHHHHHH-HHHHHHHHHHHHTT--TTS---SEE--HHHHHTTS-GGGT-B-TT-----THHHHHHHHHHHHH--HHHHHHHHHHSHHHHHHHHHHHHHHHHHHHHHHHHHSB--STTSB---S-SS--B--S--BTTB-GGGS-TT----SS--TT-B-HHHHHHHHHHHHHHHHHHHHHT-HHHHHHHHHHHHHHHHHHHHHHEETTTTEE-EEEE-TTSBEEEE---BGGGGHHHHTT-S-TT-HHHHHHHHHHH-TTTTEETTEEBSB-TTSTTTT-TT-SSSS-B-HHHHHHHHHHHHHHHTS-STTHHHHHHHHHHHHHHHHHHHHHHHHHHS--EEEE-TTT--EEEEE--TTGGGGHHHHHH---/--HHHHHHHHHHHHHHSEEB--TTBSS--EES-SSSEEEEEEEEE--SSSSHHHH-B-B---STTEEEEEEEEEETTTEEEEEEEETTTTEEEEEEEEEE--SSSS-EEEEEEEEEE-TTS-TT-EEEEEEEEEE-SSS-EEEEPPPSSTTSBSS-EEEEEEETTTEEEEEEE---EEE-----STTHHHH-SS-BEEEEE---GGGTT-HHHHHHHHHHHHHHGGGGS----SSPPPHHHHTSPPPB-SB-SEEEEEEEEEEEEEEEEEEEEGGGSS---HHHHHHHHHHHHHHHHHHHHHHT---TT--SHHHHHHHHHHHHHHHHT-EEEEEEEEE-----GGGG--STTHHHHHHHHHTT---EEEEEEEEEE--SBTTTB-SEEHHHHHHHHHHHHHH-HHHHHHHHHHHHTT--TTS---SEE--SHHHHTTS-GGGT-B-TT-----THHHHHHHHHHHHH--GGGHHHHSHHHHHHHHHHHHHHHHHHHHHHHHHTB--STTSS---S-SS--B--S--BTTB-STTS-TTS---SS--TT-B-HHHHHHHHHHHHHHHHHHHHHT-HHHHHHHHHHHHHHHHHHHHHHEETTTTEE-EEEE-TTS-EEEE---BGGGGHHHHTT-S-TT-HHHHHHHHHHT-TTTTEETTEEBSB-TTSTTTT-TT-SSSS-B-HHHHHHHHHHHHHHHTSSSTTHHHHHHHHHHHHHHHHHHHHHHHHHHS--EEEE-TTT--EEEEE-BTTGGGGHHHHHH--

Organism: Chaetomium thermophilum (strain DSM 1495 / CBS 144.50 / IMI 039719) (NCBI:txid759272)

Foldseek 3Di:
DLVVLVLVLQLQQFKFQFQLQWQGKIDGLDFFFKIKFKKKFWDDDQPCCLVGIGTGDADDPQWQDKFWLFQDSSFWGKIWTGGNRRQKIKIKTKTFADFFNQSGWIKIKIWIAGHPPDDQFIKMKMKMKMFGGDDPKKKFWDAEPDDQAHQFKIKIWIADPRQGTKIKIKTQWDAAWAFWPDPCCVVRNRFGKAKDAEEDHRQCSVVPVVVLVVQLVVLLVVCVVVPQDPVHHTPSVSSRHGTHDTTMYRMMMIMHMHTGIIMIMMIMARVSGPDGDDPVNSVVSSVVSVVVRVVLCCVLQVFDPPQNDPLNSSVLSRLLRRLVVLKHKFWAWAKEQPVVPVLLLQQFPVSLVSVVVVVVVVNIDTDDGAMATAGWQFNNQTSFAAQQLRLLSCPSVCSRFVLVSLVRVVSQLVQADPQLFGFRTDQHGDVSCVNPPPVPRYTYRLFAAQNSVLVSLVVLLVLLVVVSVCSSCVLSVPSVSVLVSLVVCLVSLVSNLVNQQVRFFAQQPVFPADFPDRRQFGHGGDDDQQARVSHVLGRDDADPPDGSRKTALLSSLSSLSSLVSSLSSCVVVVVPVSNVVSVVVNVRSLGRQCRQFADPVVLFGFIWGADVVRHIDGDDFDFLSRCNCLLSPSDDLADPSVVSVLVQLCDCQFFDFLQAGFRTTPPGPCAPDDPNRSRGWAAQSSLLSLLVSLVVSCPDDYDCVVSSVVCNVSRLVNHLVLQSVQCVVRVWRARTAHRVPSHRDDDTSRSDSSSCNSVSSSDPD/DPPVLVVLVLVVLLQQQKDQQQLQWQGKIDGLDQFFKIKFKKKFFDFDLPCCVVGIGITDADDPQWQDKFWLFADSRFWGKIWTGGNSRQKIKIKTKGFDDFFRQSGWIKIKIWIAGHPPDDQFTKMKMKMKMFGGDPPKKKFWDDEPDDFAHQFKIKMWMADPRQGTKIKIKTNWDAAFQFWPFQCCVVRNRTGKAKDAEADPPQCSLVVVVVLVVQLVVLLVVVVVDDGDDPDPTGSVSSSHGTHHTTMYRMMMIMHMHTGIIMIMMIMGRVRRVDGDDPVNSVVSSVVSVVVRVVLCCVLQVFDPPQNDPLSSSVLSRLLRLLVVQKHKFWAWAKEQPPPDPLLLVAFVVSVVVVVVVVVVVNIDTDDGAMATAGWQFNNQTSFAAQQLRLLSCPSVCSRFVLVSLVRVVSQLVQADPQLFGFRTGQHGPSSCVNPPPVPRYTYRLFAAQNSVLVSVVVVLVLCVPVSRCPCNVPVVSVLVSLVVCLVSLVSNLVSQQPRFWAAQPVAPADFPDRRQFGHGRDDDQQARVSHVLGRDDADPGDGSNKTALLSSLSSLLSLVSSCSSCVSNVVVVVNVVSVVNNVRSLGRQCRQFDDPVVLFGFIWGQDPVRDIGGDDFPFLSRCNCLLSPSDDLADVSVVSVLVQLPDCQFFDFLQAGFRTTPPGPCAPDDVNPSRGWAAQSSRLSLLVSLVVSLPDDYPCNVSSVVCNVSRLVNHLCLQSVQCVVSVWRARTAHRVPSHRDDDTSRSDSSSCNSVSRSDD

InterPro domains:
  IPR004888 Glycoside hydrolase family 63 [PTHR10412] (10-812)
  IPR008928 Six-hairpin glycosidase superfamily [SSF48208] (279-814)
  IPR012341 Six-hairpin glycosidase-like superfamily [G3DSA:1.50.10.10] (341-815)
  IPR031335 Glycosyl hydrolase family 63, C-terminal [PF03200] (313-811)
  IPR031631 Glycosyl hydrolase family 63, N-terminal [PF16923] (47-275)
  IPR038518 Glycosyl hydrolase family 63, N-terminal domain superfamily [G3DSA:2.70.98.110] (35-339)

Solvent-accessible surface area: 54683 Å² total; per-residue (Å²): 134,47,89,91,20,32,52,50,9,84,85,17,0,32,0,0,8,1,11,5,25,1,2,4,1,0,19,0,41,40,11,93,4,0,8,0,0,2,0,2,0,40,9,104,43,91,89,25,1,89,132,6,12,14,14,54,0,78,24,76,100,20,5,143,10,19,9,10,69,33,1,14,1,8,46,4,8,39,0,22,0,72,2,98,61,0,6,0,49,5,45,0,11,2,1,12,37,105,34,42,71,50,12,4,6,0,0,0,49,2,102,1,59,24,42,154,136,14,71,194,80,10,50,0,0,2,1,2,5,0,1,5,30,30,111,131,31,106,4,89,0,50,94,29,117,42,90,75,1,12,118,29,75,0,56,0,110,8,79,11,104,46,2,15,67,8,62,0,15,1,16,100,28,61,41,89,60,8,108,10,155,32,114,0,16,78,107,24,0,56,7,12,7,1,0,5,6,6,12,1,0,16,62,1,0,58,24,2,86,41,0,0,25,12,19,4,104,52,14,50,62,92,6,107,127,56,168,40,78,145,97,94,58,4,40,30,14,2,16,18,10,6,32,36,114,36,23,73,12,23,0,0,0,2,0,8,5,4,48,10,78,8,45,4,6,0,14,2,8,4,116,53,40,55,104,88,9,62,38,64,34,1,86,134,42,31,164,84,12,52,62,52,8,23,54,19,2,66,162,38,3,82,17,93,65,66,5,116,34,100,65,27,69,125,0,0,42,22,2,0,0,35,1,0,3,1,0,0,6,21,60,8,59,7,31,5,1,84,32,57,6,14,39,11,23,5,50,87,118,17,1,58,109,48,4,42,116,2,70,61,70,99,21,31,35,66,36,36,71,60,92,1,3,0,0,1,3,1,21,5,70,57,9,21,1,26,9,9,11,0,0,0,1,0,7,0,0,4,40,5,1,1,5,0,0,5,21,0,0,87,13,0,4,104,20,18,26,97,72,0,10,5,11,53,20,10,4,5,8,42,35,18,48,73,91,10,89,78,95,143,20,18,16,24,8,22,40,3,5,0,4,0,2,0,28,0,0,52,58,0,16,63,84,24,83,122,147,26,61,83,3,4,39,1,8,25,94,45,93,76,4,0,45,38,21,0,119,146,10,12,52,36,0,85,85,5,0,68,11,2,57,146,36,0,45,17,43,10,129,70,41,89,23,95,28,123,16,84,70,4,1,4,3,0,13,12,5,54,73,60,53,0,77,2,0,8,0,36,4,5,8,6,0,96,86,2,15,12,0,0,0,0,0,0,0,0,0,1,0,0,5,0,0,84,2,0,40,48,0,0,65,72,44,55,24,95,82,35,28,121,110,4,74,63,8,30,52,11,0,80,80,0,4,50,71,3,0,26,9,116,102,80,12,0,1,2,5,0,18,8,52,96,173,95,42,54,30,60,37,36,22,40,0,0,5,2,0,0,0,4,2,15,21,18,37,53,42,87,18,95,54,1,17,92,0,3,68,11,0,27,51,96,36,20,0,12,1,80,62,0,1,9,0,0,0,87,142,20,136,61,64,42,47,92,112,43,45,4,22,6,0,0,6,0,0,0,0,10,13,0,0,35,33,0,38,73,10,1,69,67,93,39,92,46,92,81,62,0,103,70,10,16,52,98,0,16,89,32,0,0,54,9,0,7,128,12,43,92,148,53,53,22,5,33,7,1,0,36,11,147,65,8,137,11,50,99,28,42,20,7,15,0,9,0,0,1,0,0,20,0,0,14,12,62,76,147,38,160,78,28,42,72,24,31,127,75,6,75,73,27,0,20,1,0,9,2,11,4,33,1,2,3,1,0,20,0,37,41,14,107,6,0,25,0,0,1,0,2,0,44,5,104,18,30,22,17,1,75,123,7,13,13,13,66,9,84,26,73,106,20,6,126,10,20,10,10,74,15,1,15,1,30,81,2,2,38,0,22,0,53,2,96,61,0,7,0,53,3,45,0,8,1,2,16,35,125,31,44,66,48,12,3,3,0,0,0,46,1,99,1,56,25,39,154,141,17,72,92,76,11,46,0,0,2,1,2,4,0,3,7,45,28,77,117,31,113,3,87,0,55,94,28,116,73,95,75,2,12,114,34,73,0,49,0,118,8,88,9,115,46,3,12,62,8,51,0,8,0,17,111,28,60,39,96,69,9,110,10,151,24,47,0,17,139,57,18,1,58,7,14,11,1,0,7,16,31,112,31,70,62,75,15,6,53,18,1,78,64,5,0,22,94,23,4,81,53,15,0,67,93,0,0,99,39,129,19,82,4,43,96,87,3,35,33,13,3,4,11,9,5,29,37,121,36,20,82,13,27,0,0,0,3,1,8,7,3,47,10,74,6,46,4,6,0,15,2,7,3,108,55,31,75,131,86,5,66,38,71,12,1,91,128,40,27,65,41,6,60,70,69,10,24,73,61,3,68,83,44,3,58,22,106,65,91,3,131,33,111,66,26,84,49,0,0,44,23,3,0,0,32,2,0,3,1,1,0,6,20,65,7,71,5,6,4,1,85,47,117,8,102,40,12,78,4,135,86,123,18,1,50,110,34,5,44,78,3,80,65,89,57,88,16,54,44,36,38,69,65,91,0,5,0,0,0,3,1,25,23,74,53,16,19,0,27,8,10,11,0,0,0,1,0,7,0,0,5,43,4,1,1,4,0,0,5,35,0,0,100,16,0,4,108,21,19,26,163,88,0,9,4,7,51,16,8,7,4,9,33,41,16,37,73,68,8,73,45,128,113,11,16,13,23,9,22,42,3,4,0,4,0,2,0,33,1,0,50,59,1,19,120,74,19,79,122,139,44,8,35,18,7,30,97,59,71,112,6,0,42,14,22,0,115,120,11,21,76,42,0,60,82,6,0,61,14,2,26,170,35,0,36,17,44,10,93,84,46,130,29,94,27,122,17,112,134,4,2,3,8,0,25,9,8,59,86,63,46,0,70,2,0,7,0,40,3,4,7,8,1,127,83,2,12,14,0,0,0,0,0,0,0,0,0,1,0,0,6,0,0,86,1,0,52,50,0,3,83,72,42,49,26,113,95,30,44,76,66,0,82,150,4,27,54,8,0,75,74,1,3,51,72,2,0,23,7,127,192,55,11,0,1,2,5,0,7,4,32,155,140,97,99,58,96,56,22,37,17,45,0,0,5,1,0,0,0,6,2,14,22,15,31,54,28,98,19,94,48,0,14,112,0,3,67,13,0,28,50,63,44,17,0,20,0,91,57,0,0,11,0,0,1,109,139,23,132,43,51,38,50,87,100,41,49,3,23,4,0,0,5,0,0,0,0,9,11,0,0,39,33,0,60,66,6,13,82,71,130,34,98,49,74,130,62,0,32,72,6,26,84,102,0,18,38,34,0,0,80,9,0,22,41,9,46,91,142,52,50,22,5,32,6,1,0,28,8,134,93,6,48,13,52,113,28,40,22,6,15,0,9,0,0,1,0,0,22,0,0,23,9,92

B-factor: mean 34.25, std 11.52, range [15.61, 134.8]

Radius of gyration: 37.59 Å; Cα contacts (8 Å, |Δi|>4): 3332; chains: 2; bounding box: 96×96×99 Å

Sequence (1529 aa):
LHSEIGRLNNQSLLWGPYRPNIYFGTRPRIGKSLMTGLMWGKIESYTDFQHTVRYTCEQNEGMKGYGWDEYDPRRGGIQSIHDIQNGLDITTSFVKIPGGAHGGSWAARIKGTLNDDAPKDQKTIVVFYVSQEGENSELEAVPSENEFGYEGDVILKGRSEALGNYKLVVTKGKGVIPQSDHDLSRLRGPGQTVVQSLTTYPDEVLWQAKPILFQQLKAGIDWLVENKYDVADPPPPWQVYLLANKPGSGNVHIVQKVFEGDFEFDILFSSESAGKEVTSKDLEREVKQATEVFGERFARVFDLKAPFQGDNYKKFGKSMFSNLIGGIGYFYGHSLVDRSYAPEYDEENEGFWEDAAEARARHQEALEGPYELFTSIPSRPFFPRGFLWDEGFHLLPIADWDIDLALEIIKSWYNLMDEDGWIAREQILGAEARSKVPKEFQTQYPHYANPPTLFLVLDNFVERLRKLDETLSTASVDNPEVGLEYLRRLYPLLRRQFDWFRKTQAGDIKSYDREAYSTKEAYRWRGRTVSHCLTSGLDDYPRPQPPHPGELHVDLMSWVGVMVKSLISIGSLLGATEDVEFYTKVLDAIEHNLDDLHWSEKEGCCYCDATIDEFEEHKLVCHKGYISLFPFLTGLLKPDSPKLGKLLALIGDESELWSPYGLRSLSKKDEFYGTAENYWRSPVWININYLAIVQLYNIATQDGPYKETARDLYTRLRKNIVETVYRNWEETGFAWEQYNPETGKGQRTQHFTGWTSLVVVVKIMSGHHESILHSEIGRLNNQSSLLWGPYRPNIYFGTRPRIGKSLMTGLMWGKIESYTDFQHTVRYTCEQNEGMKGYGWDEYDPRRGGIQSIHDIQNGLDITTSFVKIPGGAHGGSWAARIKGTLNDDAPKDQKTIVVFYVSQEGENSELEAVPSENEFGYEGDVILKGRSEALGNYKLVVTKGKGVIPQSDHDLSRLRGPGQTVVQSLTYPDEVLWQAKPILFQQLKAGIDWLVENKYDVADPPPPWQVYLLANKPGSGNVHIVQKVFEGDFEFDILFSSESAGKEVTSKDLEREVKQATEVFGERFARVFDLKAPFQGDNYKKFGKSMFSNLIGGIGYFYGHSLVDRSYAPEYDEENEGFWEDAAEARARHQEALEGPYELFTSIPSRPFFPRGFLWDEGFHLLPIADWDIDLALEIIKSWYNLMDEDGWIAREQILGAEARSKVPKEFQTQYPHYANPPTLFLVLDNFVERLRKTLSTASVDNPEVGLEYLRRLYPLLRRQFDWFRKTQAGDIKSYDREAYSTKEAYRWRGRTVSHCLTSGLDDYPRPQPPHPGELHVDLMSWVGVMVKSLISIGSLLGATEDVEFYTKVLDAIEHNLDDLHWSEKEGCCYCDATIDEFEEHKLVCHKGYISLFPFLTGLLKPDSPKLGKLLALIGDESELWSPYGLRSLSKKDEFYGTAENYWRSPVWININYLAIVQLYNIATQDGPYKETARDLYTRLRKNIVETVYRNWEETGFAWEQYNPETGKGQRTQHFTGWTSLVVKIMSGH